Protein 3ECD (pdb70)

Solvent-accessible surface area: 56409 Å² total; per-residue (Å²): 75,105,52,65,20,2,57,65,30,4,50,121,84,15,86,53,0,85,23,7,12,82,132,11,54,85,70,16,36,14,21,0,33,0,36,6,25,11,13,11,6,0,78,1,0,2,49,0,2,16,9,13,4,22,8,40,81,9,79,51,120,31,68,2,22,46,31,0,44,81,25,0,70,125,16,1,119,7,34,53,16,11,0,65,6,84,15,10,80,102,0,14,29,11,0,43,130,26,21,9,53,130,64,38,22,8,1,11,7,42,62,97,73,81,46,126,6,24,9,14,180,126,74,52,71,14,54,40,98,89,0,50,60,47,0,76,136,70,122,2,35,0,0,16,0,4,106,14,9,11,0,59,109,10,67,2,51,72,0,75,52,0,0,87,54,26,70,5,76,0,1,0,9,0,7,42,11,1,0,1,7,8,8,47,49,20,59,22,0,5,122,44,9,31,0,1,0,1,8,1,17,26,0,3,13,3,0,39,1,0,0,2,0,5,82,64,96,99,6,10,116,98,4,70,87,40,31,205,46,46,25,6,7,15,10,0,0,2,0,2,2,1,17,24,0,44,62,55,89,3,84,18,13,0,14,57,0,16,15,3,0,81,3,0,2,69,29,0,99,95,24,36,2,72,11,10,25,34,12,7,50,3,3,1,1,4,1,10,0,131,72,27,59,10,66,0,7,47,0,39,86,0,0,94,94,0,0,0,15,8,42,67,20,31,8,12,90,34,97,55,53,118,91,64,4,2,0,0,57,0,0,0,0,1,2,6,8,12,26,0,12,5,66,31,0,72,48,0,0,106,0,0,32,46,1,0,86,18,2,130,110,69,60,144,24,35,138,68,15,6,48,111,0,76,153,52,0,96,51,2,0,108,143,37,83,12,66,75,112,52,63,19,6,60,64,32,2,47,124,88,14,86,52,0,89,21,7,12,82,128,13,52,87,57,14,34,11,20,0,29,0,28,5,3,9,13,11,6,0,82,0,0,7,52,0,3,13,8,13,4,17,8,34,65,12,87,14,102,108,31,71,3,25,46,24,0,41,80,26,0,71,133,17,1,74,7,34,51,18,12,0,59,6,77,16,10,77,85,0,20,31,11,0,41,128,25,22,10,52,129,64,39,23,4,0,13,7,38,109,93,72,64,43,107,6,31,20,27,178,88,74,45,71,12,63,42,98,87,1,58,50,29,0,81,129,64,120,3,33,0,0,19,0,4,112,17,15,20,0,57,134,10,68,2,48,68,0,11,52,2,0,22,60,27,50,5,75,0,1,0,9,1,6,36,11,1,0,0,7,8,8,63,115,19,58,22,0,4,49,24,5,32,0,1,0,0,8,1,18,20,1,3,13,3,0,33,1,0,0,1,0,4,30,24,65,84,6,9,105,97,3,73,80,31,24,145,145,57,23,24,2,7,16,7,0,0,4,0,2,2,1,17,24,0,43,62,112,101,3,88,72,13,0,68,98,0,16,54,2,0,82,3,0,2,87,25,0,109,96,21,35,1,71,14,10,22,32,12,7,41,2,2,1,2,9,1,9,0,121,60,22,51,5,70,0,12,28,0,46,94,0,0,78,93,0,0,0,8,6,28,68,20,25,9,11,100,34,98,54,54,110,100,64,5,2,0,1,40,0,0,0,0,1,2,6,8,11,25,0,12,34,64,30,0,97,37,0,0,133,6,0,29,61,1,0,82,20,3,126,112,67,77,97,22,36,137,67,12,5,58,88,0,70,148,74,0,91,46,3,0,104,139,37,69,11,46,74,112,50,66,19,4,56,69,32,4,50,125,86,12,86,51,0,90,24,6,13,83,131,11,55,84,57,15,38,12,28,1,28,0,31,4,3,9,13,11,5,0,81,0,0,2,50,0,4,18,9,14,6,20,9,43,67,10,83,19,127,83,73,4,33,54,19,0,46,104,32,0,72,188,20,0,115,7,36,54,17,11,0,69,6,66,27,10,77,87,0,18,35,7,0,43,78,19,24,11,55,127,62,34,21,8,1,14,9,48,62,114,68,81,40,117,2,14,10,26,162,132,76,36,77,13,43,50,110,64,0,66,54,28,0,97,120,68,113,4,40,0,0,17,0,4,108,14,10,12,0,63,145,10,72,2,51,83,0,71,48,1,0,86,73,17,71,5,76,0,1,0,10,1,7,36,10,1,0,1,7,15,12,63,110,17,59,23,0,7,116,49,9,36,0,1,0,0,9,1,19,20,0,3,20,3,0,33,0,0,0,1,0,5,87,62,105,65,6,11,133,103,3,82,103,40,67,38,26,27,5,7,15,5,0,0,3,0,2,1,1,16,24,3,63,64,99,114,3,104,80,14,0,66,100,0,17,52,2,0,82,7,0,3,91,25,0,91,95,24,36,2,69,12,8,26,36,12,9,52,3,3,2,1,4,0,10,0,124,65,26,53,11,67,0,13,64,0,40,90,0,0,92,94,0,0,0,15,8,35,72,17,35,7,10,103,34,91,51,136,112,91,49,5,1,0,0,45,0,0,0,1,1,2,7,8,13,26,0,12,34,65,27,0,103,33,0,0,129,4,0,33,62,1,0,91,14,4,127,112,77,64,90,23,33,135,77,13,4,54,92,0,69,152,72,0,98,52,2,0,109,137,39,69,10,47,151,58,62,19,12,74,68,32,4,48,122,88,14,87,53,0,89,26,5,13,79,132,10,54,88,55,12,32,15,27,1,27,0,30,5,13,9,12,10,5,0,84,0,0,6,53,0,4,12,9,12,6,13,8,32,96,35,67,73,3,35,57,17,0,49,102,32,0,71,188,19,2,121,8,36,51,18,11,0,69,0,68,24,6,80,72,0,35,38,8,0,41,72,22,16,16,49,128,66,37,22,6,0,13,19,62,71,101,75,86,35,68,10,21,11,29,160,131,73,36,78,14,44,30,109,39,0,71,57,37,0,102,136,74,68,2,36,0,0,20,0,4,39,19,8,10,0,59,147,10,63,2,51,103,0,72,54,8,0,86,68,34,72,6,76,0,2,0,14,0,7,42,12,1,0,1,7,9,14,62,112,20,58,25,0,7,124,52,11,39,0,1,0,0,10,0,16,22,0,2,19,3,0,42,0,0,0,2,0,6,85,63,107,98,11,11,112,113,3,84,100,41,55,45,46,27,4,7,12,4,0,0,3,0,2,2,1,15,24,0,58,62,119,111,3,67,78,14,0,68,92,0,16,54,2,0,81,8,0,2,93,32,0,88,96,24,37,2,70,12,8,25,35,12,10,48,3,3,2,0,3,0,9,0,125,72,30,53,10,69,0,17,69,0,47,98,0,0,89,93,0,0,0,14,4,35,76,20,38,10,12,106,34,92,49,136,112,96,45,4,2,0,0,58,0,0,0,0,2,2,6,8,12,27,0,9,35,66,29,0,119,57,0,0,97,0,0,33,39,0,0,88,17,3,122,120,69,72,86,21,42,129,72,20,4,69,110,0,78,188,58,0,95,49,6,0,103,153,38,67,10,43

Sequence (1544 aa):
NANPFFSQSLAERDASVRGAILKELERQQSQVELIASENIVSRAVLDAQGSVLTNKYAEGADEVEALAIERVKRLFNAGHANVQPHSGAQANGAVMLALAKPGDTVLGMSLFNALQYGVSRDTMLIDYDQVEALAQQHKPSLIIAGFSAYPRKLDFARFRAIADSVGAKLMVDMAHIAGVIAAGRHANPVEHAHVVTSTTHKTLRGPRGGFVLTNDEEIAKKINSAVFGPLMHVIAGKAVAFGEALTDDFKTYIDRVLANAQALGDVLKAGGVDLVTGGTDNHLLLVDLRPKGLKGAQVEQALERAGITCNKNGIPFDPEKPTITSGIRLGTPAGTTRGFGAAEFREVGRLILEVFEALRTNPEGDHATEQRVRREIFALCERFPIYNANPFFSQSLAERDASVRGAILKELERQQSQVELIASENIVSRAVLDAQGSVLTNKYAEGYADEVEALAIERVKRLFNAGHANVQPHSGAQANGAVMLALAKPGDTVLGMSLFNALQYGVSRDTMLIDYDQVEALAQQHKPSLIIAGFSAYPRKLDFARFRAIADSVGAKLMVDMAHIAGVIAAGRHANPVEHAHVVTSTTHKTLRGPRGGFVLTNDEEIAKKINSAVFPGPLMHVIAGKAVAFGEALTDDFKTYIDRVLANAQALGDVLKAGGVDLVTGGTDNHLLLVDLRPKGLKGAQVEQALERAGITCNKNGIPFDPEKPTITSGIRLGTPAGTTRGFGAAEFREVGRLILEVFEALRTNPEGDHATEQRVRREIFALCERFPIYNANPFFSQSLAERDASVRGAILKELERQQSQVELIASENIVSRAVLDAQGSVLTNKYAEGYDEVEALAIERVKRLFNAGHANVQPHSGAQANGAVMLALAKPGDTVLGMSLFNALQYGVSRDTMLIDYDQVEALAQQHKPSLIIAGFSAYPRKLDFARFRAIADSVGAKLMVDMAHIAGVIAAGRHANPVEHAHVVTSTTHKTLRGPRGGFVLTNDEEIAKKINSAVGPLMHVIAGKAVAFGEALTDDFKTYIDRVLANAQALGDVLKAGGVDLVTGGTDNHLLLVDLRPKGLKGAQVEQALERAGITCNKNGIPFDPEKPTITSGIRLGTPAGTTRGFGAAEFREVGRLILEVFEALRTNPEGDHATEQRVRREIFALCERFPIYANPFFSQSLAERDASVRGAILKELERQQSQVELIASENIVSRAVLDAQGSVLTNKYADEVEALAIERVKRLFNAGHANVQPHSGAQANGAVMLALAKPGDTVLGMSLFNALQYGVSRDTMLIDYDQVEALAQQHKPSLIIAGFSAYPRKLDFARFRAIADSVGAKLMVDMAHIAGVIAAGRHANPVEHAHVVTSTTHKTLRGPRGGFVLTNDEEIAKKINSAVGPLMHVIAGKAVAFGEALTDDFKTYIDRVLANAQALGDVLKAGGVDLVTGGTDNHLLLVDLRPKGLKGAQVEQALERAGITCNKNGIPFDPEKPTITSGIRLGTPAGTTRGFGAAEFREVGRLILEVFEALRTNPEGDHATEQRVRREIFALCERFPIY

CATH classification: 3.40.640.10 (+1 more: 3.90.1150.10)

Radius of gyration: 42.81 Å; Cα contacts (8 Å, |Δi|>4): 3441; chains: 4; bounding box: 102×71×118 Å

Foldseek 3Di:
DPDCVPVPDCVRVPVVVVVVVVVVQVLLLQFAEFAQQDAAADPQLVCLLVDPLQVDQPVAVPPLLVLLFVLLCVLQVFQGKDFFFLALVLLVVLLCVLQHDPCFVEEEDDLVNDHYDYADPVLLHNDLVVVLVVCVVRLGQEYEYDPDLDFEADDLQSVLVSCVVRNHFYEYECASPVLCVSLVLGDRNLVRGQKYKYFCGRNLRFDGGMMMGHNDVVSNVSSVVSNGNGRSSRSSRSSVSSVVSNDVVSNVLQVQLQLQQQLLLVLLVVLFWAWRSRGGSGFKTKIFQVRLPAKQVLLQVLLVLLRYHWHRDANSVFPDDGNIHRTIMTGRNHVSNLPDGSVLSSVVSVLSSQQSVVCSVPSNYDNVSSPVSSVVSSVSSNVRGDD/DPDCVPVPDCVRVPVVVVVVVVVVQCLLLQFAEFAQQDAAADPQLVCLLVDPLQVDQPVHDPDPLLVLLFVLLCVLQVFQGKDFFFQALVLLVVLLCVLQDDPCFEEEEDDLVNDDYDYPDPVQSHGDLVVSLVVCVVRLGQEYEYDPDLRFEADDLQSVLVSCVVSNHFYEYECASCVLCVSLVLGDRNLVRGQKYKYFCPRLLNFDGGMMMGHNDVVSNVSSVVSSRVHGRSSRSSRSSVSSVVSNDVVSNVLQVQLQLQQQLLLVLLVVLQWAWRSRGGSGFKTKTQQVRLPAKQVLLQVQLVLLRYHWHRQARSVFPDDGVIHRIIMTGRRHVSNLPDGNVLSSVVSVLSSQQSVVCSVVSNYDNVSSPVSSVVSSVSSVVRGDD/DPDCVPVPDCVRPPVVVVVVVVVVQCLLLQFAEFAQQDAAADPQLVCLLVDPLQVDQPVHDDVLLVLLFVLVCVLQVFPGKDFFFLALVSLVVLLCVLQPDPCFVEEEDDLVNDHYFYADPVQLHGDLVCSLVVCVVRLGQEYEPDPDLDFEADDLQSVLVSCVVSNHFYEYECASCSLCVSLVLGDRNQVRGQKYKYFCPRSLPFDGGMMMGHNDPVSNVSSVVSGVPRSSRSSRSSVSSVVSNDPVSNVLQVQQQLQQQLLLVLLVVLQWAWRSRGGSGFKTKIFQVRLPAWQVLLQVQLVLLRYHWHRDANSVFPDDPNTHRTIMTGRRHVSNLPDGSVLSSVVSVLSSQFSVVCSVVSNYDNVSSPVSSVVSSVSSVVRGDD/DDCVPVPDCVRPPVVVVVVVVVVQCLLLQFAEFAQQDAAADPQLVCLLVDPLQVDDCDDLLVLLFVLVCVLQVFQGKDFFFLALVQLVVLLCVLQHDPVFVEEEDDLVNYHYFYADPVQLHGDLVVSLVVCQVRLGQEYEPDPDLRFEADDLQSVLVSQVVRNHFYEYECASCSLCVSLVLGDRNQVRGQKYKYFCPRLLRFDGGMMMGHNDVVSNVSSVVSHVPRSSSSSRSSVSSVVSNDPVSNVLQVQLQQQQQLLLVLLVVLFWAWRSRGGSGFKTKIFQVRLPAKQQLLQVQLVLLRYHWHRDANSVFPDPPNIHRTIMTGRNHVSNLPDGSVLSSVVSVLSSQFSVQCSVPSNYDNVSSPVSSVVSSVSSNVRGDD

Secondary structure (DSSP, 8-state):
--SHHHH--HHHH-HHHHHHHHHHHHHHHHSEE--TT-----HHHHHHHTSGGGSS-TT---HHHHHHHHHHHHHHT-SEEE---SSHHHHHHHHHHHH--TT-EEEEE---EEEEE---TTTSS--HHHHHHHHHHH--SEEEEE-S---S---HHHHHHHHHHHT-EEEEE-GGGHHHHHTTSS--GGGT-SEEEEESSGGG---S-EEEEES-HHHHHHHHHHH----HHHHHHHHHHHHHHTSHHHHHHHHHHHHHHHHHHHHHHHTT-EEGGGS-SSSEEEEE-GGGT--HHHHHHHHHHTTEE-EE-PPTT-SS-TTT-SEEEEESHHHHHTT--HHHHHHHHHHHHHHHHHHHH-TT--HHHHHHHHHHHHHHHHTS---/---HHHH--HHHH-HHHHHHHHHHHHHHHHSEE--TT-----HHHHHHHTSGGGSS-TT----HHHHHHHHHHHHHHT-SEEE---SSHHHHHHHHHHHH--TT-EEEEE---EEEEE---TTTSS--HHHHHHHHHHH--SEEEEE-S--SS---HHHHHHHHHHHT-EEEEE-TTTHHHHHTTSS--GGGT-SEEEEESSGGG---S-EEEEES-HHHHHHHHHHH-----HHHHHHHHHHHHHHTSHHHHHHHHHHHHHHHHHHHHHHHTT-EEGGGS-SSSEEEEE-GGGT--HHHHHHHHHHTTEE-EE-PPTT-SS-TTT-SEEEEE-HHHHHTT--HHHHHHHHHHHHHHHHHHHH-TT--HHHHHHHHHHHHHHHHTS---/--SHHHH--HHHH-HHHHHHHHHHHHHHHHSEE--TT-----HHHHHHHTSGGGSS-TT---HHHHHHHHHHHHHTT-SEEE---SSHHHHHHHHHHHH--TT-EEEEE---EEEEE-B-TTT-SB-HHHHHHHHHHH--SEEEEE-S--SS---HHHHHHHHHHTT-EEEEE-TTTHHHHHTTSS--GGGT-SEEEEESSGGG-S-S-EEEEES-HHHHHHHHHH----HHHHHHHHHHHHHHTSHHHHHHHHHHHHHHHHHHHHHHHTT-EEGGGS-SSSEEEEE-GGGT--HHHHHHHHHHTTEE-EE-PPTT-SS-TTT-SEEEEE-HHHHHTT--HHHHHHHHHHHHHHHHHHTT-TT--HHHHHHHHHHHHHHHHTS---/--HHHH--HHHH-HHHHHHHHHHHHHHHHSEE--TT-----HHHHHHHTSGGGSS---HHHHHHHHHHHHHTT-SEEE---SSHHHHHHHHHHHH--TT-EEEEE---EEEEE-B-TTT-SB-HHHHHHHHHHH--SEEEEE-S--SS---HHHHHHHHHHTT-EEEEE-TTTHHHHHTTSS--GGGT-SEEEEESSGGG---S-EEEEES-HHHHHHHHHH----HHHHHHHHHHHHHHTSHHHHHHHHHHHHHHHHHHHHHHHTT-EEGGGS-SSSEEEEE-GGGT--HHHHHHHHHHTTEE-EE-PPTT-SS-TTT-SEEEEESHHHHHTT--HHHHHHHHHHHHHHHHHHHH-TT--HHHHHHHHHHHHHHHHTS---

Structure (mmCIF, N/CA/C/O backbone):
data_3ECD
#
_entry.id   3ECD
#
_cell.length_a   58.212
_cell.length_b   61.865
_cell.length_c   117.577
_cell.angle_alpha   97.790
_cell.angle_beta   89.970
_cell.angle_gamma   110.240
#
_symmetry.space_group_name_H-M   'P 1'
#
loop_
_entity.id
_entity.type
_entity.pdbx_description
1 polymer 'Serine hydroxymethyltransferase 2'
2 non-polymer GLYCEROL
3 water water
#
loop_
_atom_site.group_PDB
_atom_site.id
_atom_site.type_symbol
_atom_site.label_atom_id
_atom_site.label_alt_id
_atom_site.label_comp_id
_atom_site.label_asym_id
_atom_site.label_entity_id
_atom_site.label_seq_id
_atom_site.pdbx_PDB_ins_code
_atom_site.Cartn_x
_atom_site.Cartn_y
_atom_site.Cartn_z
_atom_site.occupancy
_atom_site.B_iso_or_equiv
_atom_site.auth_seq_id
_atom_site.auth_comp_id
_atom_site.auth_asym_id
_atom_site.auth_atom_id
_atom_site.pdbx_PDB_model_num
ATOM 1 N N . ASN A 1 4 ? 0.130 32.459 -26.750 1.00 33.60 3 ASN A N 1
ATOM 2 C CA . ASN A 1 4 ? 1.214 32.454 -27.731 1.00 33.49 3 ASN A CA 1
ATOM 3 C C . ASN A 1 4 ? 0.630 32.332 -29.105 1.00 33.15 3 ASN A C 1
ATOM 4 O O . ASN A 1 4 ? -0.359 31.761 -29.228 1.00 33.85 3 ASN A O 1
ATOM 9 N N . ALA A 1 5 ? 1.267 32.899 -30.120 1.00 32.55 4 ALA A N 1
ATOM 10 C CA . ALA A 1 5 ? 0.784 32.907 -31.499 1.00 31.66 4 ALA A CA 1
ATOM 11 C C . ALA A 1 5 ? 0.912 31.575 -32.217 1.00 30.66 4 ALA A C 1
ATOM 12 O O . ALA A 1 5 ? 0.401 31.387 -33.273 1.00 31.04 4 ALA A O 1
ATOM 14 N N . ASN A 1 6 ? 1.677 30.670 -31.654 1.00 29.12 5 ASN A N 1
ATOM 15 C CA . ASN A 1 6 ? 2.105 29.488 -32.353 1.00 27.68 5 ASN A CA 1
ATOM 16 C C . ASN A 1 6 ? 1.296 28.340 -31.795 1.00 26.38 5 ASN A C 1
ATOM 17 O O . ASN A 1 6 ? 1.378 28.141 -30.637 1.00 25.99 5 ASN A O 1
ATOM 22 N N . PRO A 1 7 ? 0.548 27.603 -32.610 1.00 24.57 6 PRO A N 1
ATOM 23 C CA . PRO A 1 7 ? -0.345 26.591 -32.079 1.00 23.35 6 PRO A CA 1
ATOM 24 C C . PRO A 1 7 ? 0.404 25.491 -31.323 1.00 21.92 6 PRO A C 1
ATOM 25 O O . PRO A 1 7 ? -0.147 24.830 -30.522 1.00 21.57 6 PRO A O 1
ATOM 29 N N . PHE A 1 8 ? 1.683 25.356 -31.637 1.00 20.32 7 PHE A N 1
ATOM 30 C CA . PHE A 1 8 ? 2.551 24.377 -30.968 1.00 19.19 7 PHE A CA 1
ATOM 31 C C . PHE A 1 8 ? 2.528 24.670 -29.479 1.00 19.07 7 PHE A C 1
ATOM 32 O O . PHE A 1 8 ? 2.532 23.761 -28.646 1.00 18.55 7 PHE A O 1
ATOM 40 N N . PHE A 1 9 ? 2.454 25.956 -29.169 1.00 18.93 8 PHE A N 1
ATOM 41 C CA . PHE A 1 9 ? 2.544 26.435 -27.795 1.00 19.16 8 PHE A CA 1
ATOM 42 C C . PHE A 1 9 ? 1.173 26.752 -27.211 1.00 19.73 8 PHE A C 1
ATOM 43 O O . PHE A 1 9 ? 0.960 26.635 -26.006 1.00 20.45 8 PHE A O 1
ATOM 51 N N . SER A 1 10 ? 0.247 27.133 -28.083 1.00 20.05 9 SER A N 1
ATOM 52 C CA . SER A 1 10 ? -1.022 27.735 -27.638 1.00 20.27 9 SER A CA 1
ATOM 53 C C . SER A 1 10 ? -2.146 26.721 -27.527 1.00 20.08 9 SER A C 1
ATOM 54 O O . SER A 1 10 ? -3.047 26.873 -26.702 1.00 20.99 9 SER A O 1
ATOM 57 N N . GLN A 1 11 ? -2.087 25.686 -28.350 1.00 19.56 10 GLN A N 1
ATOM 58 C CA . GLN A 1 11 ? -3.187 24.720 -28.423 1.00 19.28 10 GLN A CA 1
ATOM 59 C C . GLN A 1 11 ? -3.001 23.535 -27.508 1.00 18.01 10 GLN A C 1
ATOM 60 O O . GLN A 1 11 ? -1.903 23.013 -27.327 1.00 17.44 10 GLN A O 1
ATOM 66 N N . SER A 1 12 ? -4.122 23.125 -26.945 1.00 16.70 11 SER A N 1
ATOM 67 C CA . SER A 1 12 ? -4.182 21.954 -26.066 1.00 15.95 11 SER A CA 1
ATOM 68 C C . SER A 1 12 ? -4.146 20.634 -26.812 1.00 15.16 11 SER A C 1
ATOM 69 O O . SER A 1 12 ? -4.375 20.544 -28.010 1.00 14.75 11 SER A O 1
ATOM 72 N N . LEU A 1 13 ? -3.886 19.594 -26.048 1.00 14.33 12 LEU A N 1
ATOM 73 C CA . LEU A 1 13 ? -3.965 18.233 -26.559 1.00 14.35 12 LEU A CA 1
ATOM 74 C C . LEU A 1 13 ? -5.371 17.992 -27.101 1.00 14.89 12 LEU A C 1
ATOM 75 O O . LEU A 1 13 ? -5.562 17.407 -28.165 1.00 14.80 12 LEU A O 1
ATOM 80 N N . ALA A 1 14 ? -6.351 18.468 -26.352 1.00 15.60 13 ALA A N 1
ATOM 81 C CA . ALA A 1 14 ? -7.765 18.274 -26.714 1.00 16.24 13 ALA A CA 1
ATOM 82 C C . ALA A 1 14 ? -8.046 18.815 -28.107 1.00 16.83 13 ALA A C 1
ATOM 83 O O . ALA A 1 14 ? -8.842 18.249 -28.852 1.00 17.93 13 ALA A O 1
ATOM 85 N N . GLU A 1 15 ? -7.371 19.906 -28.447 1.00 17.35 14 GLU A N 1
ATOM 86 C CA . GLU A 1 15 ? -7.591 20.610 -29.720 1.00 18.07 14 GLU A CA 1
ATOM 87 C C . GLU A 1 15 ? -6.775 20.003 -30.854 1.00 18.24 14 GLU A C 1
ATOM 88 O O . GLU A 1 15 ? -7.158 20.077 -32.031 1.00 18.75 14 GLU A O 1
ATOM 94 N N . ARG A 1 16 ? -5.664 19.373 -30.487 1.00 17.88 15 ARG A N 1
ATOM 95 C CA . ARG A 1 16 ? -4.646 18.951 -31.461 1.00 17.67 15 ARG A CA 1
ATOM 96 C C . ARG A 1 16 ? -4.683 17.462 -31.818 1.00 16.77 15 ARG A C 1
ATOM 97 O O . ARG A 1 16 ? -4.388 17.066 -32.952 1.00 17.53 15 ARG A O 1
ATOM 105 N N . ASP A 1 17 ? -5.028 16.637 -30.838 1.00 15.30 16 ASP A N 1
ATOM 106 C CA . ASP A 1 17 ? -4.924 15.191 -30.971 1.00 14.63 16 ASP A CA 1
ATOM 107 C C . ASP A 1 17 ? -6.175 14.485 -30.494 1.00 14.24 16 ASP A C 1
ATOM 108 O O . ASP A 1 17 ? -6.289 14.091 -29.336 1.00 13.80 16 ASP A O 1
ATOM 113 N N . ALA A 1 18 ? -7.110 14.330 -31.412 1.00 14.29 17 ALA A N 1
ATOM 114 C CA . ALA A 1 18 ? -8.437 13.830 -31.066 1.00 13.91 17 ALA A CA 1
ATOM 115 C C . ALA A 1 18 ? -8.359 12.421 -30.505 1.00 13.90 17 ALA A C 1
ATOM 116 O O . ALA A 1 18 ? -9.079 12.056 -29.565 1.00 14.04 17 ALA A O 1
ATOM 118 N N . SER A 1 19 ? -7.465 11.627 -31.068 1.00 13.58 18 SER A N 1
ATOM 119 C CA . SER A 1 19 ? -7.421 10.212 -30.722 1.00 13.74 18 SER A CA 1
ATOM 120 C C . SER A 1 19 ? -6.871 10.049 -29.314 1.00 13.60 18 SER A C 1
ATOM 121 O O . SER A 1 19 ? -7.365 9.229 -28.535 1.00 13.99 18 SER A O 1
ATOM 124 N N . VAL A 1 20 ? -5.846 10.827 -28.979 1.00 13.27 19 VAL A N 1
ATOM 125 C CA . VAL A 1 20 ? -5.249 10.694 -27.644 1.00 12.95 19 VAL A CA 1
ATOM 126 C C . VAL A 1 20 ? -6.196 11.303 -26.626 1.00 13.02 19 VAL A C 1
ATOM 127 O O . VAL A 1 20 ? -6.368 10.790 -25.521 1.00 12.96 19 VAL A O 1
ATOM 131 N N . ARG A 1 21 ? -6.855 12.374 -27.035 1.00 13.38 20 ARG A N 1
ATOM 132 C CA . ARG A 1 21 ? -7.799 13.066 -26.143 1.00 13.31 20 ARG A CA 1
ATOM 133 C C . ARG A 1 21 ? -8.924 12.105 -25.792 1.00 13.49 20 ARG A C 1
ATOM 134 O O . ARG A 1 21 ? -9.401 12.069 -24.660 1.00 13.72 20 ARG A O 1
ATOM 142 N N . GLY A 1 22 ? -9.321 11.310 -26.773 1.00 13.74 21 GLY A N 1
ATOM 143 C CA . GLY A 1 22 ? -10.431 10.374 -26.593 1.00 13.64 21 GLY A CA 1
ATOM 144 C C . GLY A 1 22 ? -10.031 9.313 -25.593 1.00 13.93 21 GLY A C 1
ATOM 145 O O . GLY A 1 22 ? -10.824 8.872 -24.760 1.00 14.43 21 GLY A O 1
ATOM 146 N N . ALA A 1 23 ? -8.765 8.932 -25.672 1.00 13.95 22 ALA A N 1
ATOM 147 C CA . ALA A 1 23 ? -8.244 7.846 -24.849 1.00 13.99 22 ALA A CA 1
ATOM 148 C C . ALA A 1 23 ? -8.199 8.366 -23.426 1.00 14.09 22 ALA A C 1
ATOM 149 O O . ALA A 1 23 ? -8.492 7.659 -22.460 1.00 14.48 22 ALA A O 1
ATOM 151 N N . ILE A 1 24 ? -7.865 9.642 -23.314 1.00 13.69 23 ILE A N 1
ATOM 152 C CA . ILE A 1 24 ? -7.713 10.279 -21.997 1.00 13.97 23 ILE A CA 1
ATOM 153 C C . ILE A 1 24 ? -9.085 10.411 -21.346 1.00 14.22 23 ILE A C 1
ATOM 154 O O . ILE A 1 24 ? -9.254 10.166 -20.156 1.00 14.37 23 ILE A O 1
ATOM 159 N N . LEU A 1 25 ? -10.066 10.769 -22.165 1.00 14.16 24 LEU A N 1
ATOM 160 C CA . LEU A 1 25 ? -11.448 10.923 -21.682 1.00 14.35 24 LEU A CA 1
ATOM 161 C C . LEU A 1 25 ? -12.031 9.591 -21.221 1.00 14.95 24 LEU A C 1
ATOM 162 O O . LEU A 1 25 ? -12.743 9.516 -20.216 1.00 14.71 24 LEU A O 1
ATOM 167 N N . LYS A 1 26 ? -11.695 8.536 -21.946 1.00 15.44 25 LYS A N 1
ATOM 168 C CA . LYS A 1 26 ? -12.150 7.190 -21.596 1.00 16.47 25 LYS A CA 1
ATOM 169 C C . LYS A 1 26 ? -11.555 6.773 -20.267 1.00 16.36 25 LYS A C 1
ATOM 170 O O . LYS A 1 26 ? -12.221 6.175 -19.424 1.00 16.75 25 LYS A O 1
ATOM 176 N N . GLU A 1 27 ? -10.288 7.110 -20.082 1.00 15.81 26 GLU A N 1
ATOM 177 C CA . GLU A 1 27 ? -9.601 6.779 -18.831 1.00 16.16 26 GLU A CA 1
ATOM 178 C C . GLU A 1 27 ? -10.223 7.555 -17.688 1.00 15.63 26 GLU A C 1
ATOM 179 O O . GLU A 1 27 ? -10.401 7.032 -16.589 1.00 15.79 26 GLU A O 1
ATOM 185 N N . LEU A 1 28 ? -10.561 8.807 -17.945 1.00 15.52 27 LEU A N 1
ATOM 186 C CA . LEU A 1 28 ? -11.160 9.643 -16.914 1.00 15.58 27 LEU A CA 1
ATOM 187 C C . LEU A 1 28 ? -12.478 9.009 -16.493 1.00 16.00 27 LEU A C 1
ATOM 188 O O . LEU A 1 28 ? -12.820 8.987 -15.315 1.00 15.85 27 LEU A O 1
ATOM 193 N N . GLU A 1 29 ? -13.206 8.492 -17.471 1.00 16.64 28 GLU A N 1
ATOM 194 C CA . GLU A 1 29 ? -14.550 7.958 -17.203 1.00 17.45 28 GLU A CA 1
ATOM 195 C C . GLU A 1 29 ? -14.424 6.688 -16.376 1.00 17.72 28 GLU A C 1
ATOM 196 O O . GLU A 1 29 ? -15.260 6.388 -15.519 1.00 17.21 28 GLU A O 1
ATOM 202 N N . ARG A 1 30 ? -13.341 5.967 -16.615 1.00 18.10 29 ARG A N 1
ATOM 203 C CA . ARG A 1 30 ? -13.096 4.706 -15.909 1.00 18.86 29 ARG A CA 1
ATOM 204 C C . ARG A 1 30 ? -12.904 5.043 -14.448 1.00 18.51 29 ARG A C 1
ATOM 205 O O . ARG A 1 30 ? -13.449 4.390 -13.558 1.00 18.56 29 ARG A O 1
ATOM 213 N N . GLN A 1 31 ? -12.132 6.095 -14.215 1.00 17.96 30 GLN A N 1
ATOM 214 C CA . GLN A 1 31 ? -11.756 6.482 -12.853 1.00 17.39 30 GLN A CA 1
ATOM 215 C C . GLN A 1 31 ? -12.953 7.103 -12.163 1.00 17.35 30 GLN A C 1
ATOM 216 O O . GLN A 1 31 ? -13.137 6.977 -10.958 1.00 17.21 30 GLN A O 1
ATOM 222 N N . GLN A 1 32 ? -13.795 7.737 -12.965 1.00 17.06 31 GLN A N 1
ATOM 223 C CA . GLN A 1 32 ? -14.919 8.512 -12.429 1.00 17.12 31 GLN A CA 1
ATOM 224 C C . GLN A 1 32 ? -16.063 7.612 -11.998 1.00 17.15 31 GLN A C 1
ATOM 225 O O . GLN A 1 32 ? -16.688 7.846 -10.965 1.00 17.38 31 GLN A O 1
ATOM 231 N N . SER A 1 33 ? -16.290 6.555 -12.765 1.00 17.28 32 SER A N 1
ATOM 232 C CA . SER A 1 33 ? -17.541 5.777 -12.641 1.00 17.63 32 SER A CA 1
ATOM 233 C C . SER A 1 33 ? -17.356 4.375 -12.065 1.00 17.25 32 SER A C 1
ATOM 234 O O . SER A 1 33 ? -18.315 3.624 -11.917 1.00 17.38 32 SER A O 1
ATOM 237 N N . GLN A 1 34 ? -16.124 4.029 -11.726 1.00 16.51 33 GLN A N 1
ATOM 238 C CA . GLN A 1 34 ? -15.864 2.779 -11.014 1.00 15.94 33 GLN A CA 1
ATOM 239 C C . GLN A 1 34 ? -15.267 3.049 -9.651 1.00 15.05 33 GLN A C 1
ATOM 240 O O . GLN A 1 34 ? -14.657 4.092 -9.421 1.00 14.60 33 GLN A O 1
ATOM 246 N N . VAL A 1 35 ? -15.483 2.095 -8.752 1.00 14.09 34 VAL A N 1
ATOM 247 C CA . VAL A 1 35 ? -14.853 2.115 -7.429 1.00 13.35 34 VAL A CA 1
ATOM 248 C C . VAL A 1 35 ? -13.552 1.327 -7.454 1.00 12.75 34 VAL A C 1
ATOM 249 O O . VAL A 1 35 ? -13.521 0.131 -7.699 1.00 12.92 34 VAL A O 1
ATOM 253 N N . GLU A 1 36 ? -12.475 2.056 -7.201 1.00 12.68 35 GLU A N 1
ATOM 254 C CA . GLU A 1 36 ? -11.123 1.490 -7.181 1.00 11.97 35 GLU A CA 1
ATOM 255 C C . GLU A 1 36 ? -10.764 1.045 -5.779 1.00 12.08 35 GLU A C 1
ATOM 256 O O . GLU A 1 36 ? -10.624 1.869 -4.884 1.00 11.53 35 GLU A O 1
ATOM 262 N N . LEU A 1 37 ? -10.584 -0.258 -5.619 1.00 11.66 36 LEU A N 1
ATOM 263 C CA . LEU A 1 37 ? -10.219 -0.865 -4.331 1.00 11.87 36 LEU A CA 1
ATOM 264 C C . LEU A 1 37 ? -8.852 -1.552 -4.364 1.00 11.73 36 LEU A C 1
ATOM 265 O O . LEU A 1 37 ? -8.435 -2.181 -3.389 1.00 11.37 36 LEU A O 1
ATOM 270 N N . ILE A 1 38 ? -8.150 -1.431 -5.482 1.00 11.65 37 ILE A N 1
ATOM 271 C CA . ILE A 1 38 ? -6.762 -1.898 -5.537 1.00 12.35 37 ILE A CA 1
ATOM 272 C C . ILE A 1 38 ? -5.965 -1.087 -4.518 1.00 12.20 37 ILE A C 1
ATOM 273 O O . ILE A 1 38 ? -5.950 0.142 -4.549 1.00 11.51 37 ILE A O 1
ATOM 278 N N . ALA A 1 39 ? -5.320 -1.784 -3.595 1.00 12.68 38 ALA A N 1
ATOM 279 C CA . ALA A 1 39 ? -4.805 -1.135 -2.384 1.00 13.07 38 ALA A CA 1
ATOM 280 C C . ALA A 1 39 ? -3.655 -0.182 -2.670 1.00 13.52 38 ALA A C 1
ATOM 281 O O . ALA A 1 39 ? -3.359 0.711 -1.879 1.00 13.76 38 ALA A O 1
ATOM 283 N N . SER A 1 40 ? -3.029 -0.354 -3.824 1.00 13.78 39 SER A N 1
ATOM 284 C CA . SER A 1 40 ? -1.876 0.478 -4.188 1.00 14.10 39 SER A CA 1
ATOM 285 C C . SER A 1 40 ? -2.271 1.623 -5.108 1.00 13.90 39 SER A C 1
ATOM 286 O O . SER A 1 40 ? -1.437 2.444 -5.484 1.00 13.63 39 SER A O 1
ATOM 289 N N . GLU A 1 41 ? -3.542 1.673 -5.465 1.00 13.58 40 GLU A N 1
ATOM 290 C CA . GLU A 1 41 ? -4.016 2.709 -6.376 1.00 13.81 40 GLU A CA 1
ATOM 291 C C . GLU A 1 41 ? -4.455 3.934 -5.596 1.00 13.30 40 GLU A C 1
ATOM 292 O O . GLU A 1 41 ? -4.845 3.855 -4.431 1.00 12.36 40 GLU A O 1
ATOM 298 N N . ASN A 1 42 ? -4.350 5.073 -6.260 1.00 12.99 41 ASN A N 1
ATOM 299 C CA . ASN A 1 42 ? -4.825 6.329 -5.713 1.00 12.64 41 ASN A CA 1
ATOM 300 C C . ASN A 1 42 ? -5.136 7.318 -6.820 1.00 12.56 41 ASN A C 1
ATOM 301 O O . ASN A 1 42 ? -5.000 7.022 -8.020 1.00 12.94 41 ASN A O 1
ATOM 306 N N . ILE A 1 43 ? -5.561 8.485 -6.381 1.00 12.10 42 ILE A N 1
ATOM 307 C CA . ILE A 1 43 ? -5.971 9.570 -7.269 1.00 12.54 42 ILE A CA 1
ATOM 308 C C . ILE A 1 43 ? -5.243 10.837 -6.863 1.00 11.83 42 ILE A C 1
ATOM 309 O O . ILE A 1 43 ? -5.497 11.381 -5.797 1.00 12.42 42 ILE A O 1
ATOM 314 N N . VAL A 1 44 ? -4.326 11.291 -7.710 1.00 11.32 43 VAL A N 1
ATOM 315 C CA . VAL A 1 44 ? -3.477 12.438 -7.362 1.00 11.25 43 VAL A CA 1
ATOM 316 C C . VAL A 1 44 ? -4.195 13.763 -7.520 1.00 11.36 43 VAL A C 1
ATOM 317 O O . VAL A 1 44 ? -5.154 13.895 -8.273 1.00 11.60 43 VAL A O 1
ATOM 321 N N . SER A 1 45 ? -3.712 14.736 -6.765 1.00 11.38 44 SER A N 1
ATOM 322 C CA . SER A 1 45 ? -4.274 16.087 -6.772 1.00 11.06 44 SER A CA 1
ATOM 323 C C . SER A 1 45 ? -4.043 16.765 -8.103 1.00 11.51 44 SER A C 1
ATOM 324 O O . SER A 1 45 ? -3.162 16.385 -8.865 1.00 10.46 44 SER A O 1
ATOM 327 N N . ARG A 1 46 ? -4.852 17.781 -8.358 1.00 12.13 45 ARG A N 1
ATOM 328 C CA . ARG A 1 46 ? -4.665 18.630 -9.538 1.00 12.45 45 ARG A CA 1
ATOM 329 C C . ARG A 1 46 ? -3.255 19.228 -9.516 1.00 11.90 45 ARG A C 1
ATOM 330 O O . ARG A 1 46 ? -2.581 19.314 -10.543 1.00 11.82 45 ARG A O 1
ATOM 338 N N . ALA A 1 47 ? -2.799 19.563 -8.314 1.00 11.38 46 ALA A N 1
ATOM 339 C CA . ALA A 1 47 ? -1.474 20.166 -8.125 1.00 11.39 46 ALA A CA 1
ATOM 340 C C . ALA A 1 47 ? -0.393 19.202 -8.613 1.00 11.11 46 ALA A C 1
ATOM 341 O O . ALA A 1 47 ? 0.572 19.597 -9.265 1.00 10.98 46 ALA A O 1
ATOM 343 N N . VAL A 1 48 ? -0.559 17.918 -8.311 1.00 11.07 47 VAL A N 1
ATOM 344 C CA . VAL A 1 48 ? 0.452 16.935 -8.723 1.00 10.87 47 VAL A CA 1
ATOM 345 C C . VAL A 1 48 ? 0.444 16.792 -10.249 1.00 11.00 47 VAL A C 1
ATOM 346 O O . VAL A 1 48 ? 1.491 16.660 -10.901 1.00 11.13 47 VAL A O 1
ATOM 350 N N . LEU A 1 49 ? -0.752 16.883 -10.810 1.00 11.37 48 LEU A N 1
ATOM 351 C CA . LEU A 1 49 ? -0.918 16.805 -12.260 1.00 11.80 48 LEU A CA 1
ATOM 352 C C . LEU A 1 49 ? -0.209 17.988 -12.899 1.00 12.22 48 LEU A C 1
ATOM 353 O O . LEU A 1 49 ? 0.442 17.853 -13.927 1.00 12.59 48 LEU A O 1
ATOM 358 N N . ASP A 1 50 ? -0.362 19.152 -12.274 1.00 12.39 49 ASP A N 1
ATOM 359 C CA . ASP A 1 50 ? 0.230 20.390 -12.804 1.00 13.03 49 ASP A CA 1
ATOM 360 C C . ASP A 1 50 ? 1.741 20.235 -12.832 1.00 13.12 49 ASP A C 1
ATOM 361 O O . ASP A 1 50 ? 2.425 20.682 -13.752 1.00 13.20 49 ASP A O 1
ATOM 366 N N . ALA A 1 51 ? 2.275 19.601 -11.804 1.00 12.89 50 ALA A N 1
ATOM 367 C CA . ALA A 1 51 ? 3.706 19.442 -11.727 1.00 13.08 50 ALA A CA 1
ATOM 368 C C . ALA A 1 51 ? 4.217 18.496 -12.803 1.00 13.31 50 ALA A C 1
ATOM 369 O O . ALA A 1 51 ? 5.211 18.752 -13.413 1.00 13.30 50 ALA A O 1
ATOM 371 N N . GLN A 1 52 ? 3.504 17.394 -12.957 1.00 13.61 51 GLN A N 1
ATOM 372 C CA . GLN A 1 52 ? 3.912 16.385 -13.896 1.00 13.78 51 GLN A CA 1
ATOM 373 C C . GLN A 1 52 ? 3.792 16.870 -15.334 1.00 13.31 51 GLN A C 1
ATOM 374 O O . GLN A 1 52 ? 4.443 16.434 -16.176 1.00 13.22 51 GLN A O 1
ATOM 380 N N . GLY A 1 53 ? 2.912 17.809 -15.502 1.00 13.17 52 GLY A N 1
ATOM 381 C CA . GLY A 1 53 ? 2.682 18.438 -16.766 1.00 12.97 52 GLY A CA 1
ATOM 382 C C . GLY A 1 53 ? 3.368 19.773 -16.940 1.00 13.01 52 GLY A C 1
ATOM 383 O O . GLY A 1 53 ? 3.008 20.522 -17.745 1.00 13.32 52 GLY A O 1
ATOM 384 N N . SER A 1 54 ? 4.358 20.003 -16.109 1.00 12.77 53 SER A N 1
ATOM 385 C CA . SER A 1 54 ? 5.132 21.255 -16.148 1.00 12.52 53 SER A CA 1
ATOM 386 C C . SER A 1 54 ? 6.293 21.231 -17.126 1.00 12.26 53 SER A C 1
ATOM 387 O O . SER A 1 54 ? 6.718 20.192 -17.616 1.00 12.61 53 SER A O 1
ATOM 390 N N . VAL A 1 55 ? 6.793 22.429 -17.363 1.00 11.84 54 VAL A N 1
ATOM 391 C CA . VAL A 1 55 ? 7.899 22.648 -18.304 1.00 12.15 54 VAL A CA 1
ATOM 392 C C . VAL A 1 55 ? 9.203 22.045 -17.794 1.00 12.52 54 VAL A C 1
ATOM 393 O O . VAL A 1 55 ? 10.219 22.056 -18.491 1.00 12.41 54 VAL A O 1
ATOM 397 N N . LEU A 1 56 ? 9.162 21.497 -16.587 1.00 12.54 55 LEU A N 1
ATOM 398 C CA . LEU A 1 56 ? 10.370 20.902 -15.988 1.00 12.74 55 LEU A CA 1
ATOM 399 C C . LEU A 1 56 ? 10.848 19.702 -16.797 1.00 12.74 55 LEU A C 1
ATOM 400 O O . LEU A 1 56 ? 11.962 19.200 -16.623 1.00 12.47 55 LEU A O 1
ATOM 405 N N . THR A 1 57 ? 9.999 19.265 -17.712 1.00 12.58 56 THR A N 1
ATOM 406 C CA . THR A 1 57 ? 10.324 18.101 -18.553 1.00 12.61 56 THR A CA 1
ATOM 407 C C . THR A 1 57 ? 11.456 18.437 -19.519 1.00 12.53 56 THR A C 1
ATOM 408 O O . THR A 1 57 ? 12.161 17.554 -20.001 1.00 12.90 56 THR A O 1
ATOM 412 N N . ASN A 1 58 ? 11.597 19.730 -19.790 1.00 12.93 57 ASN A N 1
ATOM 413 C CA . ASN A 1 58 ? 12.567 20.259 -20.774 1.00 13.46 57 ASN A CA 1
ATOM 414 C C . ASN A 1 58 ? 13.906 20.543 -20.104 1.00 14.59 57 ASN A C 1
ATOM 415 O O . ASN A 1 58 ? 14.426 21.656 -20.152 1.00 15.37 57 ASN A O 1
ATOM 420 N N . LYS A 1 59 ? 14.427 19.529 -19.438 1.00 15.80 58 LYS A N 1
ATOM 421 C CA . LYS A 1 59 ? 15.709 19.644 -18.740 1.00 17.03 58 LYS A CA 1
ATOM 422 C C . LYS A 1 59 ? 16.422 18.308 -18.607 1.00 17.83 58 LYS A C 1
ATOM 423 O O . LYS A 1 59 ? 15.798 17.254 -18.541 1.00 17.48 58 LYS A O 1
ATOM 429 N N . TYR A 1 60 ? 17.748 18.384 -18.623 1.00 18.91 59 TYR A N 1
ATOM 430 C CA . TYR A 1 60 ? 18.622 17.225 -18.394 1.00 19.64 59 TYR A CA 1
ATOM 431 C C . TYR A 1 60 ? 18.386 16.097 -19.392 1.00 20.50 59 TYR A C 1
ATOM 432 O O . TYR A 1 60 ? 18.306 14.919 -19.040 1.00 20.53 59 TYR A O 1
ATOM 441 N N . ALA A 1 61 ? 18.283 16.481 -20.654 1.00 21.63 60 ALA A N 1
ATOM 442 C CA . ALA A 1 61 ? 18.040 15.520 -21.731 1.00 22.49 60 ALA A CA 1
ATOM 443 C C . ALA A 1 61 ? 19.200 14.548 -21.876 1.00 23.51 60 ALA A C 1
ATOM 444 O O . ALA A 1 61 ? 19.037 13.434 -22.384 1.00 23.84 60 ALA A O 1
ATOM 446 N N . GLU A 1 62 ? 20.359 14.985 -21.407 1.00 24.67 61 GLU A N 1
ATOM 447 C CA . GLU A 1 62 ? 21.613 14.228 -21.569 1.00 25.61 61 GLU A CA 1
ATOM 448 C C . GLU A 1 62 ? 21.921 13.531 -20.261 1.00 26.38 61 GLU A C 1
ATOM 449 O O . GLU A 1 62 ? 22.958 12.881 -20.084 1.00 27.16 61 GLU A O 1
ATOM 451 N N . GLY A 1 63 ? 20.981 13.691 -19.346 1.00 26.76 62 GLY A N 1
ATOM 452 C CA . GLY A 1 63 ? 21.042 13.073 -18.030 1.00 26.93 62 GLY A CA 1
ATOM 453 C C . GLY A 1 63 ? 21.805 13.922 -17.037 1.00 26.84 62 GLY A C 1
ATOM 454 O O . GLY A 1 63 ? 21.633 15.139 -16.982 1.00 27.16 62 GLY A O 1
ATOM 455 N N . ALA A 1 76 ? 21.263 20.824 -4.418 1.00 30.70 75 ALA A N 1
ATOM 456 C CA . ALA A 1 76 ? 20.937 20.517 -5.807 1.00 30.36 75 ALA A CA 1
ATOM 457 C C . ALA A 1 76 ? 19.910 21.468 -6.383 1.00 29.88 75 ALA A C 1
ATOM 458 O O . ALA A 1 76 ? 19.785 22.631 -5.993 1.00 30.56 75 ALA A O 1
ATOM 460 N N . ASP A 1 77 ? 19.180 20.913 -7.334 1.00 28.99 76 ASP A N 1
ATOM 461 C CA . ASP A 1 77 ? 18.109 21.596 -8.039 1.00 28.19 76 ASP A CA 1
ATOM 462 C C . ASP A 1 77 ? 16.987 21.956 -7.097 1.00 26.73 76 ASP A C 1
ATOM 463 O O . ASP A 1 77 ? 16.663 21.178 -6.211 1.00 26.12 76 ASP A O 1
ATOM 468 N N . GLU A 1 78 ? 16.383 23.124 -7.305 1.00 24.89 77 GLU A N 1
ATOM 469 C CA . GLU A 1 78 ? 15.428 23.678 -6.330 1.00 23.88 77 GLU A CA 1
ATOM 470 C C . GLU A 1 78 ? 14.283 22.731 -5.990 1.00 22.25 77 GLU A C 1
ATOM 471 O O . GLU A 1 78 ? 13.935 22.578 -4.823 1.00 21.24 77 GLU A O 1
ATOM 477 N N . VAL A 1 79 ? 13.693 22.109 -7.006 1.00 20.48 78 VAL A N 1
ATOM 478 C CA . VAL A 1 79 ? 12.529 21.247 -6.771 1.00 19.31 78 VAL A CA 1
ATOM 479 C C . VAL A 1 79 ? 12.978 20.006 -6.022 1.00 18.23 78 VAL A C 1
ATOM 480 O O . VAL A 1 79 ? 12.231 19.441 -5.224 1.00 17.41 78 VAL A O 1
ATOM 484 N N . GLU A 1 80 ? 14.212 19.600 -6.277 1.00 17.41 79 GLU A N 1
ATOM 485 C CA . GLU A 1 80 ? 14.740 18.393 -5.636 1.00 17.08 79 GLU A CA 1
ATOM 486 C C . GLU A 1 80 ? 15.039 18.706 -4.183 1.00 16.49 79 GLU A C 1
ATOM 487 O O . GLU A 1 80 ? 14.795 17.888 -3.293 1.00 15.95 79 GLU A O 1
ATOM 493 N N . ALA A 1 81 ? 15.569 19.901 -3.954 1.00 15.71 80 ALA A N 1
ATOM 494 C CA . ALA A 1 81 ? 15.899 20.330 -2.590 1.00 15.52 80 ALA A CA 1
ATOM 495 C C . ALA A 1 81 ? 14.625 20.433 -1.775 1.00 15.06 80 ALA A C 1
ATOM 496 O O . ALA A 1 81 ? 14.592 20.081 -0.589 1.00 14.62 80 ALA A O 1
ATOM 498 N N . LEU A 1 82 ? 13.563 20.879 -2.433 1.00 14.44 81 LEU A N 1
ATOM 499 C CA . LEU A 1 82 ? 12.260 21.018 -1.771 1.00 14.34 81 LEU A CA 1
ATOM 500 C C . LEU A 1 82 ? 11.745 19.637 -1.399 1.00 13.86 81 LEU A C 1
ATOM 501 O O . LEU A 1 82 ? 11.264 19.411 -0.299 1.00 14.03 81 LEU A O 1
ATOM 506 N N . ALA A 1 83 ? 11.861 18.704 -2.329 1.00 13.75 82 ALA A N 1
ATOM 507 C CA . ALA A 1 83 ? 11.359 17.350 -2.092 1.00 13.18 82 ALA A CA 1
ATOM 508 C C . ALA A 1 83 ? 12.102 16.773 -0.903 1.00 13.03 82 ALA A C 1
ATOM 509 O O . ALA A 1 83 ? 11.511 16.197 -0.001 1.00 12.85 82 ALA A O 1
ATOM 511 N N . ILE A 1 84 ? 13.412 16.959 -0.920 1.00 12.71 83 ILE A N 1
ATOM 512 C CA . ILE A 1 84 ? 14.268 16.407 0.132 1.00 12.87 83 ILE A CA 1
ATOM 513 C C . ILE A 1 84 ? 13.903 16.990 1.501 1.00 13.16 83 ILE A C 1
ATOM 514 O O . ILE A 1 84 ? 13.734 16.248 2.484 1.00 13.34 83 ILE A O 1
ATOM 519 N N . GLU A 1 85 ? 13.780 18.311 1.557 1.00 13.36 84 GLU A N 1
ATOM 520 C CA . GLU A 1 85 ? 13.498 19.014 2.822 1.00 13.88 84 GLU A CA 1
ATOM 521 C C . GLU A 1 85 ? 12.194 18.481 3.374 1.00 13.22 84 GLU A C 1
ATOM 522 O O . GLU A 1 85 ? 12.053 18.203 4.566 1.00 13.06 84 GLU A O 1
ATOM 528 N N . ARG A 1 86 ? 11.248 18.321 2.466 1.00 12.24 85 ARG A N 1
ATOM 529 C CA . ARG A 1 86 ? 9.876 18.004 2.845 1.00 11.79 85 ARG A CA 1
ATOM 530 C C . ARG A 1 86 ? 9.755 16.581 3.363 1.00 11.64 85 ARG A C 1
ATOM 531 O O . ARG A 1 86 ? 9.122 16.339 4.375 1.00 11.79 85 ARG A O 1
ATOM 539 N N . VAL A 1 87 ? 10.373 15.639 2.665 1.00 11.88 86 VAL A N 1
ATOM 540 C CA . VAL A 1 87 ? 10.236 14.219 3.036 1.00 11.81 86 VAL A CA 1
ATOM 541 C C . VAL A 1 87 ? 11.010 13.958 4.325 1.00 12.09 86 VAL A C 1
ATOM 542 O O . VAL A 1 87 ? 10.623 13.127 5.147 1.00 11.88 86 VAL A O 1
ATOM 546 N N . LYS A 1 88 ? 12.094 14.703 4.507 1.00 12.19 87 LYS A N 1
ATOM 547 C CA . LYS A 1 88 ? 12.880 14.618 5.757 1.00 12.65 87 LYS A CA 1
ATOM 548 C C . LYS A 1 88 ? 12.036 15.046 6.952 1.00 12.87 87 LYS A C 1
ATOM 549 O O . LYS A 1 88 ? 12.016 14.391 7.999 1.00 13.47 87 LYS A O 1
ATOM 555 N N . ARG A 1 89 ? 11.330 16.150 6.781 1.00 13.08 88 ARG A N 1
ATOM 556 C CA . ARG A 1 89 ? 10.461 16.677 7.836 1.00 13.30 88 ARG A CA 1
ATOM 557 C C . ARG A 1 89 ? 9.295 15.723 8.092 1.00 13.16 88 ARG A C 1
ATOM 558 O O . ARG A 1 89 ? 8.871 15.500 9.229 1.00 13.53 88 ARG A O 1
ATOM 566 N N . LEU A 1 90 ? 8.812 15.135 7.012 1.00 12.47 89 LEU A N 1
ATOM 567 C CA . LEU A 1 90 ? 7.598 14.310 7.045 1.00 11.91 89 LEU A CA 1
ATOM 568 C C . LEU A 1 90 ? 7.838 13.042 7.848 1.00 11.78 89 LEU A C 1
ATOM 569 O O . LEU A 1 90 ? 6.971 12.585 8.593 1.00 12.21 89 LEU A O 1
ATOM 574 N N . PHE A 1 91 ? 9.036 12.505 7.700 1.00 11.55 90 PHE A N 1
ATOM 575 C CA . PHE A 1 91 ? 9.392 11.210 8.307 1.00 11.25 90 PHE A CA 1
ATOM 576 C C . PHE A 1 91 ? 10.471 11.351 9.371 1.00 11.74 90 PHE A C 1
ATOM 577 O O . PHE A 1 91 ? 10.997 10.365 9.883 1.00 10.56 90 PHE A O 1
ATOM 585 N N . ASN A 1 92 ? 10.775 12.592 9.717 1.00 12.19 91 ASN A N 1
ATOM 586 C CA . ASN A 1 92 ? 11.770 12.869 10.753 1.00 12.79 91 ASN A CA 1
ATOM 587 C C . ASN A 1 92 ? 13.065 12.111 10.475 1.00 12.76 91 ASN A C 1
ATOM 588 O O . ASN A 1 92 ? 13.666 11.490 11.366 1.00 12.41 91 ASN A O 1
ATOM 593 N N . ALA A 1 93 ? 13.471 12.172 9.211 1.00 12.73 92 ALA A N 1
ATOM 594 C CA . ALA A 1 93 ? 14.692 11.528 8.716 1.00 12.46 92 ALA A CA 1
ATOM 595 C C . ALA A 1 93 ? 15.827 12.524 8.520 1.00 12.68 92 ALA A C 1
ATOM 596 O O . ALA A 1 93 ? 15.613 13.651 8.079 1.00 12.57 92 ALA A O 1
ATOM 598 N N . GLY A 1 94 ? 17.040 12.090 8.835 1.00 12.53 93 GLY A N 1
ATOM 599 C CA . GLY A 1 94 ? 18.197 12.980 8.759 1.00 12.66 93 GLY A CA 1
ATOM 600 C C . GLY A 1 94 ? 18.664 13.145 7.326 1.00 12.76 93 GLY A C 1
ATOM 601 O O . GLY A 1 94 ? 19.313 14.139 6.962 1.00 12.98 93 GLY A O 1
ATOM 602 N N . HIS A 1 95 ? 18.318 12.160 6.511 1.00 12.78 94 HIS A N 1
ATOM 603 C CA . HIS A 1 95 ? 18.783 12.113 5.113 1.00 12.94 94 HIS A CA 1
ATOM 604 C C . HIS A 1 95 ? 17.773 11.470 4.180 1.00 12.37 94 HIS A C 1
ATOM 605 O O . HIS A 1 95 ? 17.041 10.562 4.561 1.00 11.87 94 HIS A O 1
ATOM 612 N N . ALA A 1 96 ? 17.748 11.974 2.956 1.00 12.32 95 ALA A N 1
ATOM 613 C CA . ALA A 1 96 ? 16.834 11.474 1.933 1.00 12.46 95 ALA A CA 1
ATOM 614 C C . ALA A 1 96 ? 17.434 11.526 0.543 1.00 12.66 95 ALA A C 1
ATOM 615 O O . ALA A 1 96 ? 18.242 12.412 0.221 1.00 13.05 95 ALA A O 1
ATOM 617 N N . ASN A 1 97 ? 17.031 10.538 -0.246 1.00 12.62 96 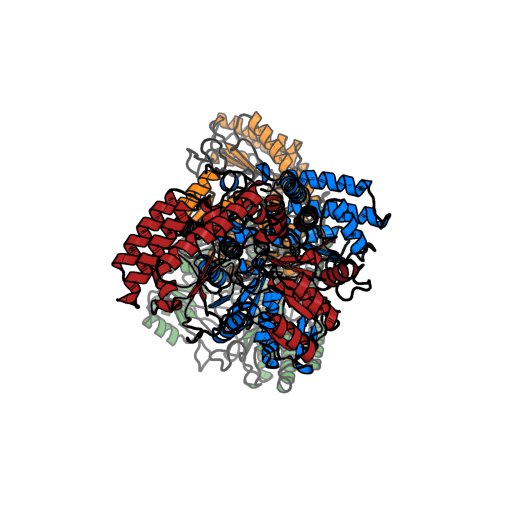ASN A N 1
ATOM 618 C CA . ASN A 1 97 ? 17.308 10.488 -1.686 1.00 12.72 96 ASN A CA 1
ATOM 619 C C . ASN A 1 97 ? 15.964 10.275 -2.398 1.00 12.71 96 ASN A C 1
ATOM 620 O O . ASN A 1 97 ? 15.271 9.395 -2.093 1.00 12.35 96 ASN A O 1
ATOM 625 N N . VAL A 1 98 ? 15.630 11.173 -3.299 1.00 13.28 97 VAL A N 1
ATOM 626 C CA . VAL A 1 98 ? 14.296 11.193 -3.919 1.00 13.82 97 VAL A CA 1
ATOM 627 C C . VAL A 1 98 ? 14.377 10.905 -5.411 1.00 14.40 97 VAL A C 1
ATOM 628 O O . VAL A 1 98 ? 13.444 11.182 -6.172 1.00 14.51 97 VAL A O 1
ATOM 632 N N . GLN A 1 99 ? 15.504 10.325 -5.796 1.00 15.20 98 GLN A N 1
ATOM 633 C CA . GLN A 1 99 ? 15.803 10.060 -7.201 1.00 15.70 98 GLN A CA 1
ATOM 634 C C . GLN A 1 99 ? 15.219 8.796 -7.821 1.00 15.88 98 GLN A C 1
ATOM 635 O O . GLN A 1 99 ? 14.887 8.799 -8.959 1.00 16.00 98 GLN A O 1
ATOM 641 N N . PRO A 1 100 ? 15.097 7.719 -7.060 1.00 16.01 99 PRO A N 1
ATOM 642 C CA . PRO A 1 100 ? 14.614 6.472 -7.654 1.00 16.10 99 PRO A CA 1
ATOM 643 C C . PRO A 1 100 ? 13.326 6.615 -8.458 1.00 16.48 99 PRO A C 1
ATOM 644 O O . PRO A 1 100 ? 12.400 7.313 -8.060 1.00 15.86 99 PRO A O 1
ATOM 648 N N . HIS A 1 101 ? 13.289 5.916 -9.584 1.00 17.02 100 HIS A N 1
ATOM 649 C CA . HIS A 1 101 ? 12.158 6.013 -10.518 1.00 17.87 100 HIS A CA 1
ATOM 650 C C . HIS A 1 101 ? 11.042 5.088 -10.093 1.00 17.70 100 HIS A C 1
ATOM 651 O O . HIS A 1 101 ? 9.917 5.138 -10.601 1.00 17.68 100 HIS A O 1
ATOM 658 N N . SER A 1 102 ? 11.372 4.239 -9.137 1.00 17.76 101 SER A N 1
ATOM 659 C CA . SER A 1 102 ? 10.414 3.280 -8.605 1.00 17.98 101 SER A CA 1
ATOM 660 C C . SER A 1 102 ? 10.821 2.742 -7.262 1.00 18.14 101 SER A C 1
ATOM 661 O O . SER A 1 102 ? 11.952 2.897 -6.812 1.00 18.26 101 SER A O 1
ATOM 664 N N . GLY A 1 103 ? 9.863 2.068 -6.660 1.00 18.54 102 GLY A N 1
ATOM 665 C CA . GLY A 1 103 ? 10.059 1.462 -5.357 1.00 18.60 102 GLY A CA 1
ATOM 666 C C . GLY A 1 103 ? 11.068 0.345 -5.470 1.00 18.97 102 GLY A C 1
ATOM 667 O O . GLY A 1 103 ? 11.915 0.159 -4.596 1.00 19.02 102 GLY A O 1
ATOM 668 N N . ALA A 1 104 ? 10.983 -0.378 -6.580 1.00 19.15 103 ALA A N 1
ATOM 669 C CA . ALA A 1 104 ? 11.833 -1.546 -6.796 1.00 19.23 103 ALA A CA 1
ATOM 670 C C . ALA A 1 104 ? 13.259 -1.066 -6.992 1.00 18.99 103 ALA A C 1
ATOM 671 O O . ALA A 1 104 ? 14.214 -1.707 -6.564 1.00 18.59 103 ALA A O 1
ATOM 673 N N . GLN A 1 105 ? 13.378 0.086 -7.635 1.00 19.39 104 GLN A N 1
ATOM 674 C CA . GLN A 1 105 ? 14.695 0.667 -7.934 1.00 19.87 104 GLN A CA 1
ATOM 675 C C . GLN A 1 105 ? 15.335 1.129 -6.629 1.00 19.21 104 GLN A C 1
ATOM 676 O O . GLN A 1 105 ? 16.546 1.031 -6.434 1.00 19.44 104 GLN A O 1
ATOM 682 N N . ALA A 1 106 ? 14.489 1.603 -5.724 1.00 18.40 105 ALA A N 1
ATOM 683 C CA . ALA A 1 106 ? 14.951 2.082 -4.421 1.00 17.69 105 ALA A CA 1
ATOM 684 C C . ALA A 1 106 ? 15.424 0.879 -3.632 1.00 17.48 105 ALA A C 1
ATOM 685 O O . ALA A 1 106 ? 16.492 0.894 -3.028 1.00 16.99 105 ALA A O 1
ATOM 687 N N . ASN A 1 107 ? 14.615 -0.169 -3.655 1.00 17.00 106 ASN A N 1
ATOM 688 C CA . ASN A 1 107 ? 14.928 -1.385 -2.908 1.00 17.42 106 ASN A CA 1
ATOM 689 C C . ASN A 1 107 ? 16.228 -1.961 -3.430 1.00 17.84 106 ASN A C 1
ATOM 690 O O . ASN A 1 107 ? 17.083 -2.446 -2.686 1.00 17.46 106 ASN A O 1
ATOM 695 N N . GLY A 1 108 ? 16.365 -1.884 -4.740 1.00 18.82 107 GLY A N 1
ATOM 696 C CA . GLY A 1 108 ? 17.481 -2.533 -5.418 1.00 19.75 107 GLY A CA 1
ATOM 697 C C . GLY A 1 108 ? 18.775 -1.876 -5.010 1.00 20.46 107 GLY A C 1
ATOM 698 O O . GLY A 1 108 ? 19.795 -2.527 -4.781 1.00 21.14 107 GLY A O 1
ATOM 699 N N . ALA A 1 109 ? 18.703 -0.561 -4.888 1.00 21.06 108 ALA A N 1
ATOM 700 C CA . ALA A 1 109 ? 19.888 0.252 -4.618 1.00 21.62 108 ALA A CA 1
ATOM 701 C C . ALA A 1 109 ? 20.350 -0.005 -3.194 1.00 22.13 108 ALA A C 1
ATOM 702 O O . ALA A 1 109 ? 21.543 -0.097 -2.910 1.00 21.99 108 ALA A O 1
ATOM 704 N N . VAL A 1 110 ? 19.381 -0.144 -2.306 1.00 22.52 109 VAL A N 1
ATOM 705 C CA . VAL A 1 110 ? 19.685 -0.297 -0.890 1.00 23.46 109 VAL A CA 1
ATOM 706 C C . VAL A 1 110 ? 20.276 -1.672 -0.661 1.00 24.38 109 VAL A C 1
ATOM 707 O O . VAL A 1 110 ? 21.170 -1.858 0.168 1.00 24.20 109 VAL A O 1
ATOM 711 N N . MET A 1 111 ? 19.803 -2.629 -1.443 1.00 25.64 110 MET A N 1
ATOM 712 C CA . MET A 1 111 ? 20.263 -4.014 -1.290 1.00 26.92 110 MET A CA 1
ATOM 713 C C . MET A 1 111 ? 21.730 -4.111 -1.698 1.00 27.58 110 MET A C 1
ATOM 714 O O . MET A 1 111 ? 22.513 -4.867 -1.113 1.00 27.79 110 MET A O 1
ATOM 719 N N . LEU A 1 112 ? 22.102 -3.292 -2.671 1.00 28.09 111 LEU A N 1
ATOM 720 C CA . LEU A 1 112 ? 23.474 -3.290 -3.189 1.00 28.58 111 LEU A CA 1
ATOM 721 C C . LEU A 1 112 ? 24.362 -2.480 -2.265 1.00 28.63 111 LEU A C 1
ATOM 722 O O . LEU A 1 112 ? 25.565 -2.709 -2.162 1.00 28.94 111 LEU A O 1
ATOM 727 N N . ALA A 1 113 ? 23.750 -1.524 -1.589 1.00 28.48 112 ALA A N 1
ATOM 728 C CA . ALA A 1 113 ? 24.474 -0.694 -0.642 1.00 28.49 112 ALA A CA 1
ATOM 729 C C . ALA A 1 113 ? 24.929 -1.563 0.501 1.00 28.51 112 ALA A C 1
ATOM 730 O O . ALA A 1 113 ? 26.103 -1.587 0.878 1.00 28.94 112 ALA A O 1
ATOM 732 N N . LEU A 1 114 ? 23.949 -2.262 1.053 1.00 28.26 113 LEU A N 1
ATOM 733 C CA . LEU A 1 114 ? 24.074 -2.913 2.359 1.00 28.16 113 LEU A CA 1
ATOM 734 C C . LEU A 1 114 ? 24.478 -4.375 2.317 1.00 28.06 113 LEU A C 1
ATOM 735 O O . LEU A 1 114 ? 24.902 -4.934 3.328 1.00 28.12 113 LEU A O 1
ATOM 740 N N . ALA A 1 115 ? 24.325 -4.997 1.161 1.00 28.07 114 ALA A N 1
ATOM 741 C CA . ALA A 1 115 ? 24.575 -6.432 1.041 1.00 28.13 114 ALA A CA 1
ATOM 742 C C . ALA A 1 115 ? 25.582 -6.742 -0.050 1.00 28.02 114 ALA A C 1
ATOM 743 O O . ALA A 1 115 ? 25.651 -6.062 -1.073 1.00 28.46 114 ALA A O 1
ATOM 745 N N . LYS A 1 116 ? 26.364 -7.780 0.205 1.00 27.60 115 LYS A N 1
ATOM 746 C CA . LYS A 1 116 ? 27.383 -8.252 -0.738 1.00 27.19 115 LYS A CA 1
ATOM 747 C C . LYS A 1 116 ? 26.862 -9.439 -1.550 1.00 26.89 115 LYS A C 1
ATOM 748 O O . LYS A 1 116 ? 26.049 -10.224 -1.068 1.00 26.47 115 LYS A O 1
ATOM 750 N N . PRO A 1 117 ? 27.328 -9.577 -2.797 1.00 26.55 116 PRO A N 1
ATOM 751 C CA . PRO A 1 117 ? 26.871 -10.746 -3.539 1.00 26.04 116 PRO A CA 1
ATOM 752 C C . PRO A 1 117 ? 27.189 -12.026 -2.804 1.00 25.57 116 PRO A C 1
ATOM 753 O O . PRO A 1 117 ? 28.292 -12.206 -2.289 1.00 25.40 116 PRO A O 1
ATOM 757 N N . GLY A 1 118 ? 26.196 -12.899 -2.757 1.00 24.90 117 GLY A N 1
ATOM 758 C CA . GLY A 1 118 ? 26.344 -14.210 -2.145 1.00 24.42 117 GLY A CA 1
ATOM 759 C C . GLY A 1 118 ? 25.805 -14.198 -0.737 1.00 23.78 117 GLY A C 1
ATOM 760 O O . GLY A 1 118 ? 25.584 -15.242 -0.124 1.00 24.33 117 GLY A O 1
ATOM 761 N N . ASP A 1 119 ? 25.613 -12.991 -0.225 1.00 22.79 118 ASP A N 1
ATOM 762 C CA . ASP A 1 119 ? 25.004 -12.813 1.098 1.00 21.86 118 ASP A CA 1
ATOM 763 C C . ASP A 1 119 ? 23.617 -13.421 1.136 1.00 20.99 118 ASP A C 1
ATOM 764 O O . ASP A 1 119 ? 22.914 -13.477 0.128 1.00 20.80 118 ASP A O 1
ATOM 769 N N . THR A 1 120 ? 23.253 -13.871 2.326 1.00 19.87 119 THR A N 1
ATOM 770 C CA . THR A 1 120 ? 21.894 -14.317 2.630 1.00 19.14 119 THR A CA 1
ATOM 771 C C . THR A 1 120 ? 21.091 -13.115 3.096 1.00 18.44 119 THR A C 1
ATOM 772 O O . THR A 1 120 ? 21.527 -12.346 3.950 1.00 17.67 119 THR A O 1
ATOM 776 N N . VAL A 1 121 ? 19.931 -12.951 2.485 1.00 17.47 120 VAL A N 1
ATOM 777 C CA . VAL A 1 121 ? 19.008 -11.872 2.823 1.00 17.08 120 VAL A CA 1
ATOM 778 C C . VAL A 1 121 ? 17.685 -12.478 3.237 1.00 16.88 120 VAL A C 1
ATOM 779 O O . VAL A 1 121 ? 17.147 -13.352 2.557 1.00 17.19 120 VAL A O 1
ATOM 783 N N . LEU A 1 122 ? 17.177 -12.004 4.364 1.00 16.28 121 LEU A N 1
ATOM 784 C CA . LEU A 1 122 ? 15.966 -12.564 4.962 1.00 16.00 121 LEU A CA 1
ATOM 785 C C . LEU A 1 122 ? 14.874 -11.523 4.923 1.00 16.03 121 LEU A C 1
ATOM 786 O O . LEU A 1 122 ? 14.971 -10.496 5.578 1.00 14.92 121 LEU A O 1
ATOM 791 N N . GLY A 1 123 ? 13.840 -11.815 4.144 1.00 16.30 122 GLY A N 1
ATOM 792 C CA . GLY A 1 123 ? 12.745 -10.874 3.889 1.00 16.66 122 GLY A CA 1
ATOM 793 C C . GLY A 1 123 ? 11.363 -11.479 4.003 1.00 17.45 122 GLY A C 1
ATOM 794 O O . GLY A 1 123 ? 11.177 -12.697 3.940 1.00 16.67 122 GLY A O 1
ATOM 795 N N . MET A 1 124 ? 10.383 -10.610 4.180 1.00 18.66 123 MET A N 1
ATOM 796 C CA . MET A 1 124 ? 8.998 -11.062 4.314 1.00 19.98 123 MET A CA 1
ATOM 797 C C . MET A 1 124 ? 8.390 -11.467 2.993 1.00 21.11 123 MET A C 1
ATOM 798 O O . MET A 1 124 ? 8.592 -10.837 1.948 1.00 21.26 123 MET A O 1
ATOM 803 N N . SER A 1 125 ? 7.641 -12.553 3.077 1.00 22.47 124 SER A N 1
ATOM 804 C CA . SER A 1 125 ? 6.747 -12.966 2.005 1.00 23.85 124 SER A CA 1
ATOM 805 C C . SER A 1 125 ? 5.459 -13.522 2.587 1.00 24.67 124 SER A C 1
ATOM 806 O O . SER A 1 125 ? 5.474 -14.300 3.535 1.00 25.26 124 SER A O 1
ATOM 809 N N . LEU A 1 126 ? 4.345 -13.087 2.013 1.00 25.58 125 LEU A N 1
ATOM 810 C CA . LEU A 1 126 ? 3.020 -13.563 2.424 1.00 26.16 125 LEU A CA 1
ATOM 811 C C . LEU A 1 126 ? 2.545 -14.691 1.508 1.00 26.64 125 LEU A C 1
ATOM 812 O O . LEU A 1 126 ? 1.380 -15.091 1.556 1.00 27.40 125 LEU A O 1
ATOM 817 N N . PHE A 1 145 ? 22.142 -12.734 -4.448 1.00 27.49 144 PHE A N 1
ATOM 818 C CA . PHE A 1 145 ? 21.786 -13.008 -3.059 1.00 27.32 144 PHE A CA 1
ATOM 819 C C . PHE A 1 145 ? 21.130 -14.358 -2.880 1.00 26.78 144 PHE A C 1
ATOM 820 O O . PHE A 1 145 ? 20.443 -14.876 -3.763 1.00 26.76 144 PHE A O 1
ATOM 828 N N . ASN A 1 146 ? 21.365 -14.906 -1.701 1.00 26.09 145 ASN A N 1
ATOM 829 C CA . ASN A 1 146 ? 20.632 -16.069 -1.212 1.00 25.90 145 ASN A CA 1
ATOM 830 C C . ASN A 1 146 ? 19.402 -15.555 -0.483 1.00 25.26 145 ASN A C 1
ATOM 831 O O . ASN A 1 146 ? 19.465 -15.197 0.697 1.00 25.03 145 ASN A O 1
ATOM 836 N N . ALA A 1 147 ? 18.293 -15.517 -1.213 1.00 24.59 146 ALA A N 1
ATOM 837 C CA . ALA A 1 147 ? 17.037 -14.944 -0.712 1.00 24.28 146 ALA A CA 1
ATOM 838 C C . ALA A 1 147 ? 16.248 -15.955 0.080 1.00 23.81 146 ALA A C 1
ATOM 839 O O . ALA A 1 147 ? 15.812 -16.986 -0.443 1.00 24.06 146 ALA A O 1
ATOM 841 N N . LEU A 1 148 ? 16.079 -15.632 1.354 1.00 22.69 147 LEU A N 1
ATOM 842 C CA . LEU A 1 148 ? 15.289 -16.430 2.274 1.00 22.28 147 LEU A CA 1
ATOM 843 C C . LEU A 1 148 ? 14.080 -15.642 2.741 1.00 21.78 147 LEU A C 1
ATOM 844 O O . LEU A 1 148 ? 14.102 -14.416 2.813 1.00 21.07 147 LEU A O 1
ATOM 849 N N . GLN A 1 149 ? 13.021 -16.370 3.051 1.00 21.16 148 GLN A N 1
ATOM 850 C CA . GLN A 1 149 ? 11.751 -15.750 3.409 1.00 21.22 148 GLN A CA 1
ATOM 851 C C . GLN A 1 149 ? 11.264 -16.141 4.784 1.00 20.54 148 GLN A C 1
ATOM 852 O O . GLN A 1 149 ? 11.478 -17.257 5.269 1.00 20.14 148 GLN A O 1
ATOM 858 N N . TYR A 1 150 ? 10.606 -15.180 5.407 1.00 19.41 149 TYR A N 1
ATOM 859 C CA . TYR A 1 150 ? 9.762 -15.454 6.563 1.00 19.00 149 TYR A CA 1
ATOM 860 C C . TYR A 1 150 ? 8.361 -14.966 6.231 1.00 18.91 149 TYR A C 1
ATOM 861 O O . TYR A 1 150 ? 8.160 -14.095 5.381 1.00 18.85 149 TYR A O 1
ATOM 870 N N . GLY A 1 151 ? 7.390 -15.578 6.881 1.00 18.85 150 GLY A N 1
ATOM 871 C CA . GLY A 1 151 ? 5.994 -15.188 6.722 1.00 18.57 150 GLY A CA 1
ATOM 872 C C . GLY A 1 151 ? 5.293 -15.066 8.051 1.00 18.43 150 GLY A C 1
ATOM 873 O O . GLY A 1 151 ? 5.894 -14.717 9.067 1.00 18.78 150 GLY A O 1
ATOM 874 N N . VAL A 1 152 ? 4.009 -15.382 8.037 1.00 17.86 151 VAL A N 1
ATOM 875 C CA . VAL A 1 152 ? 3.214 -15.382 9.262 1.00 17.80 151 VAL A CA 1
ATOM 876 C C . VAL A 1 152 ? 3.126 -16.784 9.822 1.00 17.85 151 VAL A C 1
ATOM 877 O O . VAL A 1 152 ? 3.445 -17.768 9.154 1.00 17.31 151 VAL A O 1
ATOM 881 N N . SER A 1 153 ? 2.686 -16.839 11.068 1.00 18.01 152 SER A N 1
ATOM 882 C CA . SER A 1 153 ? 2.526 -18.112 11.789 1.00 18.66 152 SER A CA 1
ATOM 883 C C . SER A 1 153 ? 1.300 -18.855 11.282 1.00 18.97 152 SER A C 1
ATOM 884 O O . SER A 1 153 ? 0.246 -18.266 11.052 1.00 18.58 152 SER A O 1
ATOM 887 N N . ARG A 1 154 ? 1.461 -20.153 11.072 1.00 19.69 153 ARG A N 1
ATOM 888 C CA . ARG A 1 154 ? 0.346 -20.982 10.615 1.00 20.38 153 ARG A CA 1
ATOM 889 C C . ARG A 1 154 ? -0.679 -21.028 11.716 1.00 20.89 153 ARG A C 1
ATOM 890 O O . ARG A 1 154 ? -1.841 -21.371 11.507 1.00 21.38 153 ARG A O 1
ATOM 898 N N . ASP A 1 155 ? -0.225 -20.633 12.893 1.00 21.41 154 ASP A N 1
ATOM 899 C CA . ASP A 1 155 ? -1.035 -20.716 14.103 1.00 22.10 154 ASP A CA 1
ATOM 900 C C . ASP A 1 155 ? -1.908 -19.487 14.219 1.00 22.13 154 ASP A C 1
ATOM 901 O O . ASP A 1 155 ? -3.143 -19.550 14.184 1.00 22.12 154 ASP A O 1
ATOM 906 N N . THR A 1 156 ? -1.216 -18.364 14.344 1.00 22.16 155 THR A N 1
ATOM 907 C CA . THR A 1 156 ? -1.839 -17.073 14.675 1.00 21.96 155 THR A CA 1
ATOM 908 C C . THR A 1 156 ? -2.136 -16.231 13.442 1.00 21.76 155 THR A C 1
ATOM 909 O O . THR A 1 156 ? -2.945 -15.301 13.478 1.00 22.27 155 THR A O 1
ATOM 913 N N . MET A 1 157 ? -1.465 -16.561 12.352 1.00 21.25 156 MET A N 1
ATOM 914 C CA . MET A 1 157 ? -1.684 -15.875 11.085 1.00 20.73 156 MET A CA 1
ATOM 915 C C . MET A 1 157 ? -1.061 -14.480 11.195 1.00 19.98 156 MET A C 1
ATOM 916 O O . MET A 1 157 ? -1.296 -13.586 10.383 1.00 19.99 156 MET A O 1
ATOM 921 N N . LEU A 1 158 ? -0.258 -14.330 12.237 1.00 18.83 157 LEU A N 1
ATOM 922 C CA . LEU A 1 158 ? 0.529 -13.105 12.462 1.00 18.19 157 LEU A CA 1
ATOM 923 C C . LEU A 1 158 ? 2.023 -13.399 12.400 1.00 17.76 157 LEU A C 1
ATOM 924 O O . LEU A 1 158 ? 2.450 -14.540 12.545 1.00 17.31 157 LEU A O 1
ATOM 929 N N . ILE A 1 159 ? 2.816 -12.354 12.189 1.00 17.30 158 ILE A N 1
ATOM 930 C CA . ILE A 1 159 ? 4.269 -12.489 12.335 1.00 17.12 158 ILE A CA 1
ATOM 931 C C . ILE A 1 159 ? 4.578 -12.978 13.742 1.00 17.16 158 ILE A C 1
ATOM 932 O O . ILE A 1 159 ? 4.053 -12.468 14.727 1.00 16.92 158 ILE A O 1
ATOM 937 N N . ASP A 1 160 ? 5.400 -14.017 13.805 1.00 17.47 159 ASP A N 1
ATOM 938 C CA . ASP A 1 160 ? 5.919 -14.539 15.068 1.00 17.60 159 ASP A CA 1
ATOM 939 C C . ASP A 1 160 ? 7.385 -14.155 15.142 1.00 17.09 159 ASP A C 1
ATOM 940 O O . ASP A 1 160 ? 8.214 -14.707 14.433 1.00 16.18 159 ASP A O 1
ATOM 945 N N . TYR A 1 161 ? 7.687 -13.187 15.994 1.00 16.98 160 TYR A N 1
ATOM 946 C CA . TYR A 1 161 ? 9.023 -12.568 16.000 1.00 16.86 160 TYR A CA 1
ATOM 947 C C . TYR A 1 161 ? 10.083 -13.530 16.507 1.00 16.81 160 TYR A C 1
ATOM 948 O O . TYR A 1 161 ? 11.252 -13.455 16.120 1.00 16.20 160 TYR A O 1
ATOM 957 N N . ASP A 1 162 ? 9.651 -14.469 17.333 1.00 17.21 161 ASP A N 1
ATOM 958 C CA . ASP A 1 162 ? 10.566 -15.484 17.853 1.00 17.53 161 ASP A CA 1
ATOM 959 C C . ASP A 1 162 ? 10.916 -16.449 16.729 1.00 17.21 161 ASP A C 1
ATOM 960 O O . ASP A 1 162 ? 12.052 -16.886 16.608 1.00 17.06 161 ASP A O 1
ATOM 965 N N . GLN A 1 163 ? 9.935 -16.735 15.883 1.00 17.31 162 GLN A N 1
ATOM 966 C CA . GLN A 1 163 ? 10.145 -17.613 14.736 1.00 17.46 162 GLN A CA 1
ATOM 967 C C . GLN A 1 163 ? 11.100 -16.953 13.765 1.00 16.75 162 GLN A C 1
ATOM 968 O O . GLN A 1 163 ? 11.970 -17.592 13.190 1.00 16.81 162 GLN A O 1
ATOM 974 N N . VAL A 1 164 ? 10.930 -15.649 13.596 1.00 16.05 163 VAL A N 1
ATOM 975 C CA . VAL A 1 164 ? 11.763 -14.887 12.668 1.00 15.89 163 VAL A CA 1
ATOM 976 C C . VAL A 1 164 ? 13.178 -14.837 13.210 1.00 15.78 163 VAL A C 1
ATOM 977 O O . VAL A 1 164 ? 14.157 -14.963 12.470 1.00 15.66 163 VAL A O 1
ATOM 981 N N . GLU A 1 165 ? 13.274 -14.682 14.523 1.00 16.02 164 GLU A N 1
ATOM 982 C CA . GLU A 1 165 ? 14.584 -14.570 15.166 1.00 16.57 164 GLU A CA 1
ATOM 983 C C . GLU A 1 165 ? 15.341 -15.878 15.022 1.00 16.42 164 GLU A C 1
ATOM 984 O O . GLU A 1 165 ? 16.542 -15.897 14.764 1.00 15.98 164 GLU A O 1
ATOM 990 N N . ALA A 1 166 ? 14.606 -16.972 15.152 1.00 16.39 165 ALA A N 1
ATOM 991 C CA . ALA A 1 166 ? 15.216 -18.304 15.032 1.00 16.38 165 ALA A CA 1
ATOM 992 C C . ALA A 1 166 ? 15.749 -18.512 13.616 1.00 16.15 165 ALA A C 1
ATOM 993 O O . ALA A 1 166 ? 16.810 -19.107 13.409 1.00 16.13 165 ALA A O 1
ATOM 995 N N . LEU A 1 167 ? 15.016 -17.988 12.641 1.00 16.29 166 LEU A N 1
ATOM 996 C CA . LEU A 1 167 ? 15.431 -18.100 11.230 1.00 16.28 166 LEU A CA 1
ATOM 997 C C . LEU A 1 167 ? 16.719 -17.323 11.026 1.00 16.41 166 LEU A C 1
ATOM 998 O O . LEU A 1 167 ? 17.635 -17.760 10.328 1.00 16.60 166 LEU A O 1
ATOM 1003 N N . ALA A 1 168 ? 16.777 -16.157 11.655 1.00 16.63 167 ALA A N 1
ATOM 1004 C CA . ALA A 1 168 ? 17.950 -15.287 11.537 1.00 16.75 167 ALA A CA 1
ATOM 1005 C C . ALA A 1 168 ? 19.162 -15.955 12.161 1.00 16.92 167 ALA A C 1
ATOM 1006 O O . ALA A 1 168 ? 20.265 -15.889 11.636 1.00 16.69 167 ALA A O 1
ATOM 1008 N N . GLN A 1 169 ? 18.940 -16.588 13.299 1.00 17.55 168 GLN A N 1
ATOM 1009 C CA . GLN A 1 169 ? 20.032 -17.204 14.048 1.00 18.47 168 GLN A CA 1
ATOM 1010 C C . GLN A 1 169 ? 20.584 -18.364 13.258 1.00 18.88 168 GLN A C 1
ATOM 1011 O O . GLN A 1 169 ? 21.781 -18.646 13.290 1.00 18.78 168 GLN A O 1
ATOM 1017 N N . GLN A 1 170 ? 19.704 -19.023 12.523 1.00 19.27 169 GLN A N 1
ATOM 1018 C CA . GLN A 1 170 ? 20.100 -20.250 11.838 1.00 20.22 169 GLN A CA 1
ATOM 1019 C C . GLN A 1 170 ? 20.827 -19.941 10.550 1.00 20.27 169 GLN A C 1
ATOM 1020 O O . GLN A 1 170 ? 21.783 -20.619 10.181 1.00 20.39 169 GLN A O 1
ATOM 1026 N N . HIS A 1 171 ? 20.362 -18.905 9.866 1.00 20.15 170 HIS A N 1
ATOM 1027 C CA . HIS A 1 171 ? 20.791 -18.648 8.490 1.00 20.28 170 HIS A CA 1
ATOM 1028 C C . HIS A 1 171 ? 21.777 -17.499 8.392 1.00 19.76 170 HIS A C 1
ATOM 1029 O O . HIS A 1 171 ? 22.415 -17.292 7.359 1.00 19.66 170 HIS A O 1
ATOM 1036 N N . LYS A 1 172 ? 21.896 -16.762 9.485 1.00 19.14 171 LYS A N 1
ATOM 1037 C CA . LYS A 1 172 ? 22.852 -15.656 9.583 1.00 18.89 171 LYS A CA 1
ATOM 1038 C C . LYS A 1 172 ? 22.811 -14.723 8.371 1.00 18.07 171 LYS A C 1
ATOM 1039 O O . LYS A 1 172 ? 23.806 -14.557 7.671 1.00 18.04 171 LYS A O 1
ATOM 1045 N N . PRO A 1 173 ? 21.659 -14.091 8.128 1.00 17.24 172 PRO A N 1
ATOM 1046 C CA . PRO A 1 173 ? 21.599 -13.125 7.040 1.00 16.73 172 PRO A CA 1
ATOM 1047 C C . PRO A 1 173 ? 22.395 -11.878 7.346 1.00 16.34 172 PRO A C 1
ATOM 1048 O O . PRO A 1 173 ? 22.589 -11.539 8.508 1.00 15.99 172 PRO A O 1
ATOM 1052 N N . SER A 1 174 ? 22.869 -11.223 6.294 1.00 15.80 173 SER A N 1
ATOM 1053 C CA . SER A 1 174 ? 23.634 -9.988 6.449 1.00 15.69 173 SER A CA 1
ATOM 1054 C C . SER A 1 174 ? 22.676 -8.817 6.421 1.00 15.36 173 SER A C 1
ATOM 1055 O O . SER A 1 174 ? 23.000 -7.703 6.844 1.00 15.41 173 SER A O 1
ATOM 1058 N N . LEU A 1 175 ? 21.484 -9.117 5.928 1.00 14.43 174 LEU A N 1
ATOM 1059 C CA . LEU A 1 175 ? 20.429 -8.122 5.738 1.00 14.09 174 LEU A CA 1
ATOM 1060 C C . LEU A 1 175 ? 19.059 -8.724 5.980 1.00 13.92 174 LEU A C 1
ATOM 1061 O O . LEU A 1 175 ? 18.712 -9.758 5.405 1.00 13.58 174 LEU A O 1
ATOM 1066 N N . ILE A 1 176 ? 18.296 -8.050 6.827 1.00 13.47 175 ILE A N 1
ATOM 1067 C CA . ILE A 1 176 ? 16.902 -8.395 7.074 1.00 13.66 175 ILE A CA 1
ATOM 1068 C C . ILE A 1 176 ? 16.037 -7.277 6.513 1.00 13.67 175 ILE A C 1
ATOM 1069 O O . ILE A 1 176 ? 16.311 -6.090 6.715 1.00 13.39 175 ILE A O 1
ATOM 1074 N N . ILE A 1 177 ? 15.011 -7.688 5.780 1.00 13.84 176 ILE A N 1
ATOM 1075 C CA . ILE A 1 177 ? 14.034 -6.777 5.205 1.00 14.23 176 ILE A CA 1
ATOM 1076 C C . ILE A 1 177 ? 12.683 -6.994 5.853 1.00 14.12 176 ILE A C 1
ATOM 1077 O O . ILE A 1 177 ? 12.185 -8.116 5.924 1.00 14.54 176 ILE A O 1
ATOM 1082 N N . ALA A 1 178 ? 12.116 -5.894 6.328 1.00 14.60 177 ALA A N 1
ATOM 1083 C CA . ALA A 1 178 ? 10.772 -5.868 6.888 1.00 14.78 177 ALA A CA 1
ATOM 1084 C C . ALA A 1 178 ? 9.895 -4.965 6.036 1.00 15.55 177 ALA A C 1
ATOM 1085 O O . ALA A 1 178 ? 10.378 -4.086 5.327 1.00 14.60 177 ALA A O 1
ATOM 1087 N N . GLY A 1 179 ? 8.597 -5.190 6.146 1.00 16.82 178 GLY A N 1
ATOM 1088 C CA . GLY A 1 179 ? 7.623 -4.549 5.272 1.00 17.87 178 GLY A CA 1
ATOM 1089 C C . GLY A 1 179 ? 7.562 -5.323 3.982 1.00 19.23 178 GLY A C 1
ATOM 1090 O O . GLY A 1 179 ? 7.542 -6.548 3.972 1.00 19.77 178 GLY A O 1
ATOM 1091 N N . PHE A 1 180 ? 7.561 -4.570 2.897 1.00 20.57 179 PHE A N 1
ATOM 1092 C CA . PHE A 1 180 ? 7.596 -5.111 1.542 1.00 21.63 179 PHE A CA 1
ATOM 1093 C C . PHE A 1 180 ? 6.290 -5.779 1.159 1.00 21.51 179 PHE A C 1
ATOM 1094 O O . PHE A 1 180 ? 5.777 -5.591 0.051 1.00 21.78 179 PHE A O 1
ATOM 1102 N N . SER A 1 181 ? 5.762 -6.558 2.095 1.00 21.20 180 SER A N 1
ATOM 1103 C CA . SER A 1 181 ? 4.524 -7.310 1.866 1.00 20.83 180 SER A CA 1
ATOM 1104 C C . SER A 1 181 ? 3.316 -6.488 2.258 1.00 20.32 180 SER A C 1
ATOM 1105 O O . SER A 1 181 ? 3.389 -5.631 3.137 1.00 19.99 180 SER A O 1
ATOM 1108 N N . ALA A 1 182 ? 2.201 -6.772 1.587 1.00 19.95 181 ALA A N 1
ATOM 1109 C CA . ALA A 1 182 ? 0.919 -6.116 1.883 1.00 19.55 181 ALA A CA 1
ATOM 1110 C C . ALA A 1 182 ? 0.248 -6.779 3.079 1.00 18.78 181 ALA A C 1
ATOM 1111 O O . ALA A 1 182 ? -0.757 -7.478 2.969 1.00 19.66 181 ALA A O 1
ATOM 1113 N N . TYR A 1 183 ? 0.852 -6.530 4.229 1.00 17.73 182 TYR A N 1
ATOM 1114 C CA . TYR A 1 183 ? 0.459 -7.140 5.508 1.00 16.21 182 TYR A CA 1
ATOM 1115 C C . TYR A 1 183 ? -0.484 -6.186 6.251 1.00 15.13 182 TYR A C 1
ATOM 1116 O O . TYR A 1 183 ? -0.173 -5.010 6.407 1.00 14.59 182 TYR A O 1
ATOM 1125 N N . PRO A 1 184 ? -1.649 -6.682 6.694 1.00 14.20 183 PRO A N 1
ATOM 1126 C CA . PRO A 1 184 ? -2.667 -5.769 7.213 1.00 14.03 183 PRO A CA 1
ATOM 1127 C C . PRO A 1 184 ? -2.586 -5.477 8.698 1.00 13.78 183 PRO A C 1
ATOM 1128 O O . PRO A 1 184 ? -3.533 -4.947 9.275 1.00 13.76 183 PRO A O 1
ATOM 1132 N N . ARG A 1 185 ? -1.478 -5.842 9.318 1.00 13.41 184 ARG A N 1
ATOM 1133 C CA . ARG A 1 185 ? -1.295 -5.541 10.739 1.00 13.42 184 ARG A CA 1
ATOM 1134 C C . ARG A 1 185 ? -0.003 -4.785 10.999 1.00 13.60 184 ARG A C 1
ATOM 1135 O O . ARG A 1 185 ? 0.882 -4.692 10.148 1.00 12.75 184 ARG A O 1
ATOM 1143 N N . LYS A 1 186 ? 0.082 -4.253 12.204 1.00 14.06 185 LYS A N 1
ATOM 1144 C CA . LYS A 1 186 ? 1.251 -3.478 12.629 1.00 14.88 185 LYS A CA 1
ATOM 1145 C C . LYS A 1 186 ? 2.505 -4.313 12.530 1.00 14.77 185 LYS A C 1
ATOM 1146 O O . LYS A 1 186 ? 2.480 -5.524 12.735 1.00 14.09 185 LYS A O 1
ATOM 1152 N N . LEU A 1 187 ? 3.596 -3.630 12.210 1.00 14.30 186 LEU A N 1
ATOM 1153 C CA . LEU A 1 187 ? 4.945 -4.216 12.198 1.00 14.36 186 LEU A CA 1
ATOM 1154 C C . LEU A 1 187 ? 5.789 -3.626 13.311 1.00 14.22 186 LEU A C 1
ATOM 1155 O O . LEU A 1 187 ? 5.883 -2.409 13.462 1.00 14.45 186 LEU A O 1
ATOM 1160 N N . ASP A 1 188 ? 6.402 -4.504 14.089 1.00 13.92 187 ASP A N 1
ATOM 1161 C CA . ASP A 1 188 ? 7.197 -4.084 15.243 1.00 13.58 187 ASP A CA 1
ATOM 1162 C C . ASP A 1 188 ? 8.631 -3.856 14.825 1.00 13.11 187 ASP A C 1
ATOM 1163 O O . ASP A 1 188 ? 9.448 -4.760 14.879 1.00 12.85 187 ASP A O 1
ATOM 1168 N N . PHE A 1 189 ? 8.921 -2.637 14.396 1.00 12.45 188 PHE A N 1
ATOM 1169 C CA . PHE A 1 189 ? 10.235 -2.350 13.792 1.00 12.34 188 PHE A CA 1
ATOM 1170 C C . PHE A 1 189 ? 11.345 -2.433 14.836 1.00 12.62 188 PHE A C 1
ATOM 1171 O O . PHE A 1 189 ? 12.488 -2.752 14.529 1.00 12.59 188 PHE A O 1
ATOM 1179 N N . ALA A 1 190 ? 10.989 -2.132 16.073 1.00 13.22 189 ALA A N 1
ATOM 1180 C CA . ALA A 1 190 ? 11.975 -2.102 17.153 1.00 13.39 189 ALA A CA 1
ATOM 1181 C C . ALA A 1 190 ? 12.490 -3.517 17.335 1.00 13.25 189 ALA A C 1
ATOM 1182 O O . ALA A 1 190 ? 13.682 -3.751 17.547 1.00 13.10 189 ALA A O 1
ATOM 1184 N N . ARG A 1 191 ? 11.566 -4.457 17.203 1.00 13.48 190 ARG A N 1
ATOM 1185 C CA . ARG A 1 191 ? 11.860 -5.873 17.428 1.00 13.52 190 ARG A CA 1
ATOM 1186 C C . ARG A 1 191 ? 12.642 -6.418 16.255 1.00 12.92 190 ARG A C 1
ATOM 1187 O O . ARG A 1 191 ? 13.558 -7.221 16.420 1.00 13.35 190 ARG A O 1
ATOM 1195 N N . PHE A 1 192 ? 12.291 -5.958 15.063 1.00 12.31 191 PHE A N 1
ATOM 1196 C CA . PHE A 1 192 ? 13.046 -6.352 13.866 1.00 12.02 191 PHE A CA 1
ATOM 1197 C C . PHE A 1 192 ? 14.491 -5.887 14.019 1.00 11.45 191 PHE A C 1
ATOM 1198 O O . PHE A 1 192 ? 15.416 -6.587 13.639 1.00 11.66 191 PHE A O 1
ATOM 1206 N N . ARG A 1 193 ? 14.676 -4.707 14.605 1.00 11.48 192 ARG A N 1
ATOM 1207 C CA . ARG A 1 193 ? 16.035 -4.159 14.767 1.00 11.56 192 ARG A CA 1
ATOM 1208 C C . ARG A 1 193 ? 16.811 -4.984 15.783 1.00 11.84 192 ARG A C 1
ATOM 1209 O O . ARG A 1 193 ? 18.014 -5.215 15.633 1.00 12.01 192 ARG A O 1
ATOM 1217 N N . ALA A 1 194 ? 16.102 -5.434 16.809 1.00 12.26 193 ALA A N 1
ATOM 1218 C CA . ALA A 1 194 ? 16.720 -6.233 17.875 1.00 12.77 193 ALA A CA 1
ATOM 1219 C C . ALA A 1 194 ? 17.165 -7.567 17.295 1.00 13.27 193 ALA A C 1
ATOM 1220 O O . ALA A 1 194 ? 18.253 -8.083 17.610 1.00 13.81 193 ALA A O 1
ATOM 1222 N N . ILE A 1 195 ? 16.318 -8.114 16.432 1.00 13.22 194 ILE A N 1
ATOM 1223 C CA . ILE A 1 195 ? 16.611 -9.393 15.783 1.00 13.69 194 ILE A CA 1
ATOM 1224 C C . ILE A 1 195 ? 17.838 -9.219 14.912 1.00 13.40 194 ILE A C 1
ATOM 1225 O O . ILE A 1 195 ? 18.759 -10.019 14.940 1.00 13.88 194 ILE A O 1
ATOM 1230 N N . ALA A 1 196 ? 17.854 -8.136 14.150 1.00 13.25 195 ALA A N 1
ATOM 1231 C CA . ALA A 1 196 ? 18.969 -7.872 13.248 1.00 13.65 195 ALA A CA 1
ATOM 1232 C C . ALA A 1 196 ? 20.278 -7.760 14.028 1.00 13.94 195 ALA A C 1
ATOM 1233 O O . ALA A 1 196 ? 21.312 -8.305 13.635 1.00 14.21 195 ALA A O 1
ATOM 1235 N N . ASP A 1 197 ? 20.217 -7.016 15.123 1.00 14.49 196 ASP A N 1
ATOM 1236 C CA . ASP A 1 197 ? 21.396 -6.771 15.968 1.00 15.10 196 ASP A CA 1
ATOM 1237 C C . ASP A 1 197 ? 21.950 -8.095 16.460 1.00 15.39 196 ASP A C 1
ATOM 1238 O O . ASP A 1 197 ? 23.162 -8.278 16.575 1.00 15.74 196 ASP A O 1
ATOM 1243 N N . SER A 1 198 ? 21.035 -9.009 16.743 1.00 15.67 197 SER A N 1
ATOM 1244 C CA . SER A 1 198 ? 21.397 -10.263 17.432 1.00 16.23 197 SER A CA 1
ATOM 1245 C C . SER A 1 198 ? 22.263 -11.150 16.549 1.00 16.33 197 SER A C 1
ATOM 1246 O O . SER A 1 198 ? 22.958 -12.052 17.042 1.00 16.48 197 SER A O 1
ATOM 1249 N N . VAL A 1 199 ? 22.217 -10.887 15.246 1.00 16.40 198 VAL A N 1
ATOM 1250 C CA . VAL A 1 199 ? 22.997 -11.663 14.263 1.00 16.56 198 VAL A CA 1
ATOM 1251 C C . VAL A 1 199 ? 23.922 -10.798 13.405 1.00 16.49 198 VAL A C 1
ATOM 1252 O O . VAL A 1 199 ? 24.561 -11.280 12.469 1.00 16.71 198 VAL A O 1
ATOM 1256 N N . GLY A 1 200 ? 24.002 -9.521 13.749 1.00 16.24 199 GLY A N 1
ATOM 1257 C CA . GLY A 1 200 ? 24.937 -8.606 13.100 1.00 16.24 199 GLY A CA 1
ATOM 1258 C C . GLY A 1 200 ? 24.499 -8.217 11.705 1.00 16.17 199 GLY A C 1
ATOM 1259 O O . GLY A 1 200 ? 25.312 -7.846 10.857 1.00 16.98 199 GLY A O 1
ATOM 1260 N N . ALA A 1 201 ? 23.201 -8.327 11.480 1.00 15.66 200 ALA A N 1
ATOM 1261 C CA . ALA A 1 201 ? 22.579 -7.928 10.202 1.00 15.27 200 ALA A CA 1
ATOM 1262 C C . ALA A 1 201 ? 22.129 -6.476 10.220 1.00 15.30 200 ALA A C 1
ATOM 1263 O O . ALA A 1 201 ? 21.795 -5.929 11.260 1.00 15.36 200 ALA A O 1
ATOM 1265 N N . LYS A 1 202 ? 22.116 -5.878 9.039 1.00 14.97 201 LYS A N 1
ATOM 1266 C CA . LYS A 1 202 ? 21.450 -4.582 8.824 1.00 15.12 201 LYS A CA 1
ATOM 1267 C C . LYS A 1 202 ? 19.961 -4.815 8.678 1.00 14.08 201 LYS A C 1
ATOM 1268 O O . LYS A 1 202 ? 19.531 -5.890 8.259 1.00 13.32 201 LYS A O 1
ATOM 1274 N N . LEU A 1 203 ? 19.191 -3.793 9.035 1.00 13.34 202 LEU A N 1
ATOM 1275 C CA . LEU A 1 203 ? 17.740 -3.803 8.851 1.00 12.95 202 LEU A CA 1
ATOM 1276 C C . LEU A 1 203 ? 17.317 -2.791 7.809 1.00 12.92 202 LEU A C 1
ATOM 1277 O O . LEU A 1 203 ? 17.609 -1.603 7.914 1.00 12.40 202 LEU A O 1
ATOM 1282 N N . MET A 1 204 ? 16.619 -3.296 6.803 1.00 12.57 203 MET A N 1
ATOM 1283 C CA . MET A 1 204 ? 15.952 -2.461 5.808 1.00 12.99 203 MET A CA 1
ATOM 1284 C C . MET A 1 204 ? 14.451 -2.617 5.966 1.00 12.64 203 MET A C 1
ATOM 1285 O O . MET A 1 204 ? 13.941 -3.718 6.164 1.00 12.76 203 MET A O 1
ATOM 1290 N N . VAL A 1 205 ? 13.754 -1.491 5.902 1.00 12.64 204 VAL A N 1
ATOM 1291 C CA . VAL A 1 205 ? 12.296 -1.495 5.876 1.00 12.36 204 VAL A CA 1
ATOM 1292 C C . VAL A 1 205 ? 11.814 -0.870 4.582 1.00 12.56 204 VAL A C 1
ATOM 1293 O O . VAL A 1 205 ? 12.163 0.258 4.250 1.00 12.73 204 VAL A O 1
ATOM 1297 N N . ASP A 1 206 ? 11.019 -1.647 3.864 1.00 12.34 205 ASP A N 1
ATOM 1298 C CA . ASP A 1 206 ? 10.313 -1.171 2.676 1.00 12.24 205 ASP A CA 1
ATOM 1299 C C . ASP A 1 206 ? 8.901 -0.823 3.117 1.00 12.03 205 ASP A C 1
ATOM 1300 O O . ASP A 1 206 ? 8.077 -1.696 3.365 1.00 11.80 205 ASP A O 1
ATOM 1305 N N . MET A 1 207 ? 8.647 0.468 3.247 1.00 12.63 206 MET A N 1
ATOM 1306 C CA . MET A 1 207 ? 7.372 0.943 3.796 1.00 12.83 206 MET A CA 1
ATOM 1307 C C . MET A 1 207 ? 6.381 1.336 2.699 1.00 13.55 206 MET A C 1
ATOM 1308 O O . MET A 1 207 ? 5.377 2.003 2.956 1.00 13.53 206 MET A O 1
ATOM 1313 N N . ALA A 1 208 ? 6.658 0.885 1.484 1.00 13.92 207 ALA A N 1
ATOM 1314 C CA . ALA A 1 208 ? 5.856 1.298 0.322 1.00 14.98 207 ALA A CA 1
ATOM 1315 C C . ALA A 1 208 ? 4.359 1.154 0.558 1.00 15.67 207 ALA A C 1
ATOM 1316 O O . ALA A 1 208 ? 3.575 2.046 0.220 1.00 16.27 207 ALA A O 1
ATOM 1318 N N . HIS A 1 209 ? 3.978 0.043 1.165 1.00 16.26 208 HIS A N 1
ATOM 1319 C CA . HIS A 1 209 ? 2.554 -0.310 1.273 1.00 16.89 208 HIS A CA 1
ATOM 1320 C C . HIS A 1 209 ? 1.831 0.511 2.335 1.00 16.51 208 HIS A C 1
ATOM 1321 O O . HIS A 1 209 ? 0.597 0.545 2.358 1.00 17.70 208 HIS A O 1
ATOM 1328 N N . ILE A 1 210 ? 2.600 1.185 3.188 1.00 14.81 209 ILE A N 1
ATOM 1329 C CA . ILE A 1 210 ? 2.038 1.893 4.359 1.00 14.27 209 ILE A CA 1
ATOM 1330 C C . ILE A 1 210 ? 2.657 3.261 4.633 1.00 13.20 209 ILE A C 1
ATOM 1331 O O . ILE A 1 210 ? 2.469 3.822 5.711 1.00 13.21 209 ILE A O 1
ATOM 1336 N N . ALA A 1 211 ? 3.371 3.799 3.650 1.00 12.12 210 ALA A N 1
ATOM 1337 C CA . ALA A 1 211 ? 4.141 5.037 3.830 1.00 11.58 210 ALA A CA 1
ATOM 1338 C C . ALA A 1 211 ? 3.268 6.184 4.303 1.00 11.38 210 ALA A C 1
ATOM 1339 O O . ALA A 1 211 ? 3.678 6.996 5.139 1.00 11.34 210 ALA A O 1
ATOM 1341 N N . GLY A 1 212 ? 2.060 6.239 3.756 1.00 11.30 211 GLY A N 1
ATOM 1342 C CA . GLY A 1 212 ? 1.136 7.349 4.043 1.00 11.25 211 GLY A CA 1
ATOM 1343 C C . GLY A 1 212 ? 0.634 7.276 5.469 1.00 11.19 211 GLY A C 1
ATOM 1344 O O . GLY A 1 212 ? 0.417 8.289 6.140 1.00 11.68 211 GLY A O 1
ATOM 1345 N N . VAL A 1 213 ? 0.497 6.050 5.943 1.00 11.13 212 VAL A N 1
ATOM 1346 C CA . VAL A 1 213 ? -0.038 5.796 7.275 1.00 11.24 212 VAL A CA 1
ATOM 1347 C C . VAL A 1 213 ? 1.021 6.227 8.276 1.00 11.02 212 VAL A C 1
ATOM 1348 O O . VAL A 1 213 ? 0.739 6.875 9.285 1.00 11.00 212 VAL A O 1
ATOM 1352 N N . ILE A 1 214 ? 2.266 5.914 7.938 1.00 10.96 213 ILE A N 1
ATOM 1353 C CA . ILE A 1 214 ? 3.406 6.293 8.777 1.00 10.86 213 ILE A CA 1
ATOM 1354 C C . ILE A 1 214 ? 3.556 7.813 8.747 1.00 10.72 213 ILE A C 1
ATOM 1355 O O . ILE A 1 214 ? 3.814 8.459 9.762 1.00 11.37 213 ILE A O 1
ATOM 1360 N N . ALA A 1 215 ? 3.373 8.375 7.565 1.00 10.54 214 ALA A N 1
ATOM 1361 C CA . ALA A 1 215 ? 3.583 9.810 7.368 1.00 10.89 214 ALA A CA 1
ATOM 1362 C C . ALA A 1 215 ? 2.636 10.604 8.258 1.00 11.35 214 ALA A C 1
ATOM 1363 O O . ALA A 1 215 ? 2.973 11.697 8.737 1.00 11.55 214 ALA A O 1
ATOM 1365 N N . ALA A 1 216 ? 1.462 10.034 8.498 1.00 11.80 215 ALA A N 1
ATOM 1366 C CA . ALA A 1 216 ? 0.396 10.707 9.268 1.00 12.15 215 ALA A CA 1
ATOM 1367 C C . ALA A 1 216 ? 0.576 10.465 10.766 1.00 12.47 215 ALA A C 1
ATOM 1368 O O . ALA A 1 216 ? -0.116 11.055 11.596 1.00 13.64 215 ALA A O 1
ATOM 1370 N N . GLY A 1 217 ? 1.502 9.576 11.091 1.00 12.65 216 GLY A N 1
ATOM 1371 C CA . GLY A 1 217 ? 1.814 9.247 12.486 1.00 12.90 216 GLY A CA 1
ATOM 1372 C C . GLY A 1 217 ? 0.918 8.161 13.046 1.00 13.09 216 GLY A C 1
ATOM 1373 O O . GLY A 1 217 ? 0.783 7.995 14.268 1.00 13.95 216 GLY A O 1
ATOM 1374 N N . ARG A 1 218 ? 0.314 7.410 12.140 1.00 12.42 217 ARG A N 1
ATOM 1375 C CA . ARG A 1 218 ? -0.664 6.377 12.506 1.00 12.47 217 ARG A CA 1
ATOM 1376 C C . ARG A 1 218 ? -0.089 4.966 12.468 1.00 12.92 217 ARG A C 1
ATOM 1377 O O . ARG A 1 218 ? -0.801 3.978 12.636 1.00 13.64 217 ARG A O 1
ATOM 1385 N N . HIS A 1 219 ? 1.214 4.916 12.255 1.00 12.34 218 HIS A N 1
ATOM 1386 C CA . HIS A 1 219 ? 2.004 3.677 12.397 1.00 13.12 218 HIS A CA 1
ATOM 1387 C C . HIS A 1 219 ? 3.409 4.040 12.830 1.00 12.99 218 HIS A C 1
ATOM 1388 O O . HIS A 1 219 ? 3.935 5.070 12.438 1.00 12.86 218 HIS A O 1
ATOM 1395 N N . ALA A 1 220 ? 3.998 3.191 13.661 1.00 12.89 219 ALA A N 1
ATOM 1396 C CA . ALA A 1 220 ? 5.387 3.395 14.091 1.00 12.87 219 ALA A CA 1
ATOM 1397 C C . ALA A 1 220 ? 6.278 3.658 12.897 1.00 12.42 219 ALA A C 1
ATOM 1398 O O . ALA A 1 220 ? 6.162 3.019 11.850 1.00 12.47 219 ALA A O 1
ATOM 1400 N N . ASN A 1 221 ? 7.192 4.595 13.094 1.00 11.90 220 ASN A N 1
ATOM 1401 C CA . ASN A 1 221 ? 8.089 5.061 12.044 1.00 11.76 220 ASN A CA 1
ATOM 1402 C C . ASN A 1 221 ? 9.377 4.247 11.972 1.00 11.55 220 ASN A C 1
ATOM 1403 O O . ASN A 1 221 ? 10.175 4.260 12.914 1.00 10.97 220 ASN A O 1
ATOM 1408 N N . PRO A 1 222 ? 9.603 3.551 10.843 1.00 11.59 221 PRO A N 1
ATOM 1409 C CA . PRO A 1 222 ? 10.752 2.663 10.800 1.00 11.82 221 PRO A CA 1
ATOM 1410 C C . PRO A 1 222 ? 12.088 3.383 10.728 1.00 11.43 221 PRO A C 1
ATOM 1411 O O . PRO A 1 222 ? 13.125 2.754 10.890 1.00 11.40 221 PRO A O 1
ATOM 1415 N N . VAL A 1 223 ? 12.057 4.689 10.476 1.00 11.37 222 VAL A N 1
ATOM 1416 C CA . VAL A 1 223 ? 13.303 5.461 10.370 1.00 12.12 222 VAL A CA 1
ATOM 1417 C C . VAL A 1 223 ? 14.027 5.412 11.722 1.00 11.86 222 VAL A C 1
ATOM 1418 O O . VAL A 1 223 ? 15.258 5.497 11.801 1.00 12.37 222 VAL A O 1
ATOM 1422 N N . GLU A 1 224 ? 13.241 5.234 12.775 1.00 12.10 223 GLU A N 1
ATOM 1423 C CA . GLU A 1 224 ? 13.783 5.197 14.143 1.00 12.44 223 GLU A CA 1
ATOM 1424 C C . GLU A 1 224 ? 14.451 3.870 14.459 1.00 12.28 223 GLU A C 1
ATOM 1425 O O . GLU A 1 224 ? 15.059 3.725 15.514 1.00 12.17 223 GLU A O 1
ATOM 1431 N N . HIS A 1 225 ? 14.319 2.894 13.573 1.00 11.71 224 HIS A N 1
ATOM 1432 C CA . HIS A 1 225 ? 14.762 1.524 13.902 1.00 11.73 224 HIS A CA 1
ATOM 1433 C C . HIS A 1 225 ? 15.580 0.832 12.832 1.00 11.31 224 HIS A C 1
ATOM 1434 O O . HIS A 1 225 ? 16.474 0.043 13.121 1.00 11.30 224 HIS A O 1
ATOM 1441 N N . ALA A 1 226 ? 15.241 1.122 11.590 1.00 10.86 225 ALA A N 1
ATOM 1442 C CA . ALA A 1 226 ? 15.934 0.552 10.438 1.00 10.79 225 ALA A CA 1
ATOM 1443 C C . ALA A 1 226 ? 17.185 1.349 10.113 1.00 10.93 225 ALA A C 1
ATOM 1444 O O . ALA A 1 226 ? 17.262 2.539 10.379 1.00 11.35 225 ALA A O 1
ATOM 1446 N N . HIS A 1 227 ? 18.166 0.676 9.544 1.00 10.57 226 HIS A N 1
ATOM 1447 C CA . HIS A 1 227 ? 19.359 1.357 9.034 1.00 10.43 226 HIS A CA 1
ATOM 1448 C C . HIS A 1 227 ? 18.980 2.233 7.863 1.00 10.86 226 HIS A C 1
ATOM 1449 O O . HIS A 1 227 ? 19.517 3.325 7.665 1.00 11.04 226 HIS A O 1
ATOM 1456 N N . VAL A 1 228 ? 18.000 1.741 7.120 1.00 11.02 227 VAL A N 1
ATOM 1457 C CA . VAL A 1 228 ? 17.545 2.388 5.880 1.00 11.06 227 VAL A CA 1
ATOM 1458 C C . VAL A 1 228 ? 16.091 2.051 5.606 1.00 10.78 227 VAL A C 1
ATOM 1459 O O . VAL A 1 228 ? 15.639 0.942 5.850 1.00 10.90 227 VAL A O 1
ATOM 1463 N N . VAL A 1 229 ? 15.370 3.038 5.105 1.00 10.84 228 VAL A N 1
ATOM 1464 C CA . VAL A 1 229 ? 13.965 2.853 4.746 1.00 10.69 228 VAL A CA 1
ATOM 1465 C C . VAL A 1 229 ? 13.762 3.219 3.297 1.00 10.99 228 VAL A C 1
ATOM 1466 O O . VAL A 1 229 ? 14.295 4.217 2.808 1.00 10.81 228 VAL A O 1
ATOM 1470 N N . THR A 1 230 ? 13.033 2.356 2.608 1.00 10.64 229 THR A N 1
ATOM 1471 C CA . THR A 1 230 ? 12.648 2.609 1.220 1.00 10.80 229 THR A CA 1
ATOM 1472 C C . THR A 1 230 ? 11.147 2.743 1.082 1.00 10.72 229 THR A C 1
ATOM 1473 O O . THR A 1 230 ? 10.360 2.260 1.897 1.00 10.39 229 THR A O 1
ATOM 1477 N N . SER A 1 231 ? 10.768 3.412 0.008 1.00 11.34 230 SER A N 1
ATOM 1478 C CA . SER A 1 231 ? 9.358 3.643 -0.275 1.00 11.83 230 SER A CA 1
ATOM 1479 C C . SER A 1 231 ? 9.103 4.084 -1.697 1.00 12.10 230 SER A C 1
ATOM 1480 O O . SER A 1 231 ? 9.998 4.517 -2.428 1.00 12.17 230 SER A O 1
ATOM 1483 N N . THR A 1 232 ? 7.829 4.001 -2.026 1.00 11.99 231 THR A N 1
ATOM 1484 C CA . THR A 1 232 ? 7.280 4.581 -3.237 1.00 12.60 231 THR A CA 1
ATOM 1485 C C . THR A 1 232 ? 6.669 5.932 -2.881 1.00 12.63 231 THR A C 1
ATOM 1486 O O . THR A 1 232 ? 6.408 6.233 -1.712 1.00 12.54 231 THR A O 1
ATOM 1490 N N . THR A 1 233 ? 6.441 6.745 -3.903 1.00 12.66 232 THR A N 1
ATOM 1491 C CA . THR A 1 233 ? 5.860 8.071 -3.714 1.00 12.83 232 THR A CA 1
ATOM 1492 C C . THR A 1 233 ? 4.378 8.104 -4.086 1.00 13.18 232 THR A C 1
ATOM 1493 O O . THR A 1 233 ? 3.678 9.084 -3.827 1.00 13.39 232 THR A O 1
ATOM 1497 N N . HIS A 1 234 ? 3.919 7.025 -4.701 1.00 13.10 233 HIS A N 1
ATOM 1498 C CA . HIS A 1 234 ? 2.485 6.869 -5.020 1.00 13.49 233 HIS A CA 1
ATOM 1499 C C . HIS A 1 234 ? 1.777 6.080 -3.913 1.00 13.80 233 HIS A C 1
ATOM 1500 O O . HIS A 1 234 ? 2.116 6.204 -2.735 1.00 14.35 233 HIS A O 1
ATOM 1507 N N . LYS A 1 235 ? 0.794 5.277 -4.279 1.00 13.52 234 LYS A N 1
ATOM 1508 C CA . LYS A 1 235 ? 0.045 4.525 -3.270 1.00 13.45 234 LYS A CA 1
ATOM 1509 C C . LYS A 1 235 ? -0.488 5.458 -2.186 1.00 13.27 234 LYS A C 1
ATOM 1510 O O . LYS A 1 235 ? -1.136 6.458 -2.491 1.00 12.45 234 LYS A O 1
ATOM 1516 N N . THR A 1 236 ? -0.233 5.125 -0.924 1.00 13.14 235 THR A N 1
ATOM 1517 C CA . THR A 1 236 ? -0.850 5.902 0.170 1.00 13.06 235 THR A CA 1
ATOM 1518 C C . THR A 1 236 ? -0.252 7.289 0.334 1.00 13.08 235 THR A C 1
ATOM 1519 O O . THR A 1 236 ? -0.753 8.090 1.115 1.00 13.26 235 THR A O 1
ATOM 1523 N N . LEU A 1 237 ? 0.821 7.570 -0.392 1.00 12.63 236 LEU A N 1
ATOM 1524 C CA . LEU A 1 237 ? 1.425 8.925 -0.369 1.00 12.69 236 LEU A CA 1
ATOM 1525 C C . LEU A 1 237 ? 0.851 9.813 -1.467 1.00 12.69 236 LEU A C 1
ATOM 1526 O O . LEU A 1 237 ? 1.073 11.027 -1.495 1.00 13.25 236 LEU A O 1
ATOM 1531 N N . ARG A 1 238 ? 0.101 9.183 -2.356 1.00 12.74 237 ARG A N 1
ATOM 1532 C CA . ARG A 1 238 ? -0.757 9.891 -3.309 1.00 12.39 237 ARG A CA 1
ATOM 1533 C C . ARG A 1 238 ? 0.026 10.825 -4.224 1.00 12.50 237 ARG A C 1
ATOM 1534 O O . ARG A 1 238 ? -0.455 11.891 -4.650 1.00 12.26 237 ARG A O 1
ATOM 1542 N N . GLY A 1 239 ? 1.247 10.416 -4.523 1.00 11.99 238 GLY A N 1
ATOM 1543 C CA . GLY A 1 239 ? 2.078 11.134 -5.489 1.00 12.31 238 GLY A CA 1
ATOM 1544 C C . GLY A 1 239 ? 2.284 10.410 -6.814 1.00 12.99 238 GLY A C 1
ATOM 1545 O O . GLY A 1 239 ? 1.656 9.395 -7.092 1.00 12.55 238 GLY A O 1
ATOM 1546 N N . PRO A 1 240 ? 3.192 10.934 -7.644 1.00 13.65 239 PRO A N 1
ATOM 1547 C CA . PRO A 1 240 ? 3.564 10.246 -8.869 1.00 14.07 239 PRO A CA 1
ATOM 1548 C C . PRO A 1 240 ? 4.262 8.931 -8.575 1.00 14.31 239 PRO A C 1
ATOM 1549 O O . PRO A 1 240 ? 4.720 8.711 -7.463 1.00 13.85 239 PRO A O 1
ATOM 1553 N N . ARG A 1 241 ? 4.331 8.064 -9.572 1.00 14.50 240 ARG A N 1
ATOM 1554 C CA . ARG A 1 241 ? 5.109 6.838 -9.429 1.00 15.31 240 ARG A CA 1
ATOM 1555 C C . ARG A 1 241 ? 6.550 7.238 -9.225 1.00 14.89 240 ARG A C 1
ATOM 1556 O O . ARG A 1 241 ? 7.064 8.157 -9.856 1.00 14.62 240 ARG A O 1
ATOM 1564 N N . GLY A 1 242 ? 7.203 6.539 -8.316 1.00 14.01 241 GLY A N 1
ATOM 1565 C CA . GLY A 1 242 ? 8.588 6.847 -8.013 1.00 14.10 241 GLY A CA 1
ATOM 1566 C C . GLY A 1 242 ? 8.959 6.269 -6.674 1.00 13.59 241 GLY A C 1
ATOM 1567 O O . GLY A 1 242 ? 8.119 5.690 -5.989 1.00 14.31 241 GLY A O 1
ATOM 1568 N N . GLY A 1 243 ? 10.227 6.402 -6.325 1.00 13.22 242 GLY A N 1
ATOM 1569 C CA . GLY A 1 243 ? 10.708 5.931 -5.035 1.00 12.94 242 GLY A CA 1
ATOM 1570 C C . GLY A 1 243 ? 11.547 6.949 -4.303 1.00 12.58 242 GLY A C 1
ATOM 1571 O O . GLY A 1 243 ? 11.908 8.010 -4.818 1.00 13.70 242 GLY A O 1
ATOM 1572 N N . PHE A 1 244 ? 11.815 6.615 -3.054 1.00 12.10 243 PHE A N 1
ATOM 1573 C CA . PHE A 1 244 ? 12.773 7.349 -2.247 1.00 11.55 243 PHE A CA 1
ATOM 1574 C C . PHE A 1 244 ? 13.359 6.483 -1.162 1.00 11.14 243 PHE A C 1
ATOM 1575 O O . PHE A 1 244 ? 12.897 5.368 -0.909 1.00 11.31 243 PHE A O 1
ATOM 1583 N N . VAL A 1 245 ? 14.399 7.034 -0.557 1.00 11.45 244 VAL A N 1
ATOM 1584 C CA . VAL A 1 245 ? 15.180 6.338 0.463 1.00 11.08 244 VAL A CA 1
ATOM 1585 C C . VAL A 1 245 ? 15.502 7.287 1.604 1.00 11.26 244 VAL A C 1
ATOM 1586 O O . VAL A 1 245 ? 15.870 8.435 1.381 1.00 11.57 244 VAL A O 1
ATOM 1590 N N . LEU A 1 246 ? 15.305 6.790 2.817 1.00 11.11 245 LEU A N 1
ATOM 1591 C CA . LEU A 1 246 ? 15.551 7.550 4.052 1.00 10.42 245 LEU A CA 1
ATOM 1592 C C . LEU A 1 246 ? 16.533 6.837 4.965 1.00 10.81 245 LEU A C 1
ATOM 1593 O O . LEU A 1 246 ? 16.610 5.616 5.006 1.00 10.10 245 LEU A O 1
ATOM 1598 N N . THR A 1 247 ? 17.279 7.641 5.694 1.00 10.52 246 THR A N 1
ATOM 1599 C CA . THR A 1 247 ? 18.120 7.131 6.788 1.00 10.95 246 THR A CA 1
ATOM 1600 C C . THR A 1 247 ? 18.508 8.246 7.741 1.00 11.37 246 THR A C 1
ATOM 1601 O O . THR A 1 247 ? 18.562 9.412 7.365 1.00 11.32 246 THR A O 1
ATOM 1605 N N . ASN A 1 248 ? 18.772 7.868 8.981 1.00 11.92 247 ASN A N 1
ATOM 1606 C CA . ASN A 1 248 ? 19.233 8.823 9.996 1.00 13.25 247 ASN A CA 1
ATOM 1607 C C . ASN A 1 248 ? 20.756 8.845 10.052 1.00 13.98 247 ASN A C 1
ATOM 1608 O O . ASN A 1 248 ? 21.372 9.679 10.739 1.00 14.39 247 ASN A O 1
ATOM 1613 N N . ASP A 1 249 ? 21.342 7.930 9.292 1.00 14.93 248 ASP A N 1
ATOM 1614 C CA . ASP A 1 249 ? 22.805 7.687 9.283 1.00 16.32 248 ASP A CA 1
ATOM 1615 C C . ASP A 1 249 ? 23.496 8.252 8.043 1.00 16.97 248 ASP A C 1
ATOM 1616 O O . ASP A 1 249 ? 23.279 7.806 6.913 1.00 16.42 248 ASP A O 1
ATOM 1621 N N . GLU A 1 250 ? 24.327 9.261 8.277 1.00 18.24 249 GLU A N 1
ATOM 1622 C CA . GLU A 1 250 ? 24.927 10.019 7.181 1.00 19.17 249 GLU A CA 1
ATOM 1623 C C . GLU A 1 250 ? 25.818 9.146 6.314 1.00 19.35 249 GLU A C 1
ATOM 1624 O O . GLU A 1 250 ? 25.888 9.323 5.101 1.00 18.91 249 GLU A O 1
ATOM 1630 N N . GLU A 1 251 ? 26.477 8.180 6.941 1.00 19.67 250 GLU A N 1
ATOM 1631 C CA . GLU A 1 251 ? 27.426 7.328 6.216 1.00 20.25 250 GLU A CA 1
ATOM 1632 C C . GLU A 1 251 ? 26.653 6.401 5.296 1.00 20.22 250 GLU A C 1
ATOM 1633 O O . GLU A 1 251 ? 27.069 6.125 4.171 1.00 20.86 250 GLU A O 1
ATOM 1639 N N . ILE A 1 252 ? 25.500 5.957 5.773 1.00 19.75 251 ILE A N 1
ATOM 1640 C CA . ILE A 1 252 ? 24.644 5.073 4.979 1.00 19.72 251 ILE A CA 1
ATOM 1641 C C . ILE A 1 252 ? 24.053 5.887 3.848 1.00 19.62 251 ILE A C 1
ATOM 1642 O O . ILE A 1 252 ? 23.918 5.418 2.721 1.00 19.66 251 ILE A O 1
ATOM 1647 N N . ALA A 1 253 ? 23.752 7.138 4.153 1.00 19.28 252 ALA A N 1
ATOM 1648 C CA . ALA A 1 253 ? 23.177 8.043 3.150 1.00 19.85 252 ALA A CA 1
ATOM 1649 C C . ALA A 1 253 ? 24.147 8.192 1.985 1.00 20.36 252 ALA A C 1
ATOM 1650 O O . ALA A 1 253 ? 23.760 8.164 0.812 1.00 20.66 252 ALA A O 1
ATOM 1652 N N . LYS A 1 254 ? 25.419 8.339 2.318 1.00 21.21 253 LYS A N 1
ATOM 1653 C CA . LYS A 1 254 ? 26.442 8.523 1.284 1.00 21.96 253 LYS A CA 1
ATOM 1654 C C . LYS A 1 254 ? 26.469 7.296 0.395 1.00 22.50 253 LYS A C 1
ATOM 1655 O O . LYS A 1 254 ? 26.626 7.383 -0.825 1.00 22.55 253 LYS A O 1
ATOM 1661 N N . LYS A 1 255 ? 26.274 6.151 1.024 1.00 23.07 254 LYS A N 1
ATOM 1662 C CA . LYS A 1 255 ? 26.382 4.871 0.322 1.00 23.80 254 LYS A CA 1
ATOM 1663 C C . LYS A 1 255 ? 25.165 4.707 -0.572 1.00 23.77 254 LYS A C 1
ATOM 1664 O O . LYS A 1 255 ? 25.242 4.173 -1.687 1.00 23.82 254 LYS A O 1
ATOM 1670 N N . ILE A 1 256 ? 24.041 5.188 -0.059 1.00 23.68 255 ILE A N 1
ATOM 1671 C CA . ILE A 1 256 ? 22.770 5.099 -0.778 1.00 23.64 255 ILE A CA 1
ATOM 1672 C C . ILE A 1 256 ? 22.868 5.960 -2.014 1.00 24.05 255 ILE A C 1
ATOM 1673 O O . ILE A 1 256 ? 22.459 5.571 -3.107 1.00 24.25 255 ILE A O 1
ATOM 1678 N N . ASN A 1 257 ? 23.434 7.141 -1.832 1.00 24.37 256 ASN A N 1
ATOM 1679 C CA . ASN A 1 257 ? 23.484 8.124 -2.913 1.00 24.84 256 ASN A CA 1
ATOM 1680 C C . ASN A 1 257 ? 24.340 7.604 -4.049 1.00 25.69 256 ASN A C 1
ATOM 1681 O O . ASN A 1 257 ? 24.068 7.853 -5.229 1.00 25.62 256 ASN A O 1
ATOM 1686 N N . SER A 1 258 ? 25.363 6.851 -3.676 1.00 26.63 257 SER A N 1
ATOM 1687 C CA . SER A 1 258 ? 26.305 6.316 -4.657 1.00 27.36 257 SER A CA 1
ATOM 1688 C C . SER A 1 258 ? 25.630 5.194 -5.413 1.00 27.71 257 SER A C 1
ATOM 1689 O O . SER A 1 258 ? 25.820 5.023 -6.618 1.00 28.02 257 SER A O 1
ATOM 1692 N N . ALA A 1 259 ? 24.823 4.446 -4.676 1.00 28.17 258 ALA A N 1
ATOM 1693 C CA . ALA A 1 259 ? 24.180 3.239 -5.195 1.00 28.59 258 ALA A CA 1
ATOM 1694 C C . ALA A 1 259 ? 23.059 3.613 -6.144 1.00 29.09 258 ALA A C 1
ATOM 1695 O O . ALA A 1 259 ? 22.777 2.906 -7.109 1.00 29.13 258 ALA A O 1
ATOM 1697 N N . VAL A 1 260 ? 22.436 4.747 -5.866 1.00 29.72 259 VAL A N 1
ATOM 1698 C CA . VAL A 1 260 ? 21.228 5.149 -6.600 1.00 30.38 259 VAL A CA 1
ATOM 1699 C C . VAL A 1 260 ? 21.567 5.752 -7.951 1.00 31.25 259 VAL A C 1
ATOM 1700 O O . VAL A 1 260 ? 20.892 5.498 -8.950 1.00 31.21 259 VAL A O 1
ATOM 1704 N N . PHE A 1 261 ? 22.619 6.560 -7.970 1.00 32.28 260 PHE A N 1
ATOM 1705 C CA . PHE A 1 261 ? 23.018 7.264 -9.192 1.00 33.13 260 PHE A CA 1
ATOM 1706 C C . PHE A 1 261 ? 22.981 6.333 -10.395 1.00 33.26 260 PHE A C 1
ATOM 1707 O O . PHE A 1 261 ? 23.949 5.616 -10.658 1.00 33.85 260 PHE A O 1
ATOM 1715 N N . GLY A 1 267 ? 18.577 9.691 -17.038 1.00 27.62 266 GLY A N 1
ATOM 1716 C CA . GLY A 1 267 ? 18.449 11.100 -16.671 1.00 27.12 266 GLY A CA 1
ATOM 1717 C C . GLY A 1 267 ? 17.220 11.370 -15.822 1.00 26.76 266 GLY A C 1
ATOM 1718 O O . GLY A 1 267 ? 16.226 10.642 -15.905 1.00 26.99 266 GLY A O 1
ATOM 1719 N N . PRO A 1 268 ? 17.275 12.431 -15.003 1.00 25.92 267 PRO A N 1
ATOM 1720 C CA . PRO A 1 268 ? 16.244 12.664 -14.002 1.00 25.09 267 PRO A CA 1
ATOM 1721 C C . PRO A 1 268 ? 15.047 13.369 -14.585 1.00 23.75 267 PRO A C 1
ATOM 1722 O O . PRO A 1 268 ? 15.183 14.215 -15.468 1.00 24.35 267 PRO A O 1
ATOM 1726 N N . LEU A 1 269 ? 13.878 13.008 -14.077 1.00 21.73 268 LEU A N 1
ATOM 1727 C CA . LEU A 1 269 ? 12.619 13.610 -14.518 1.00 20.11 268 LEU A CA 1
ATOM 1728 C C . LEU A 1 269 ? 12.232 14.693 -13.539 1.00 18.64 268 LEU A C 1
ATOM 1729 O O . LEU A 1 269 ? 11.619 14.423 -12.512 1.00 17.90 268 LEU A O 1
ATOM 1734 N N . MET A 1 270 ? 12.606 15.924 -13.861 1.00 16.78 269 MET A N 1
ATOM 1735 C CA . MET A 1 270 ? 12.486 17.020 -12.901 1.00 16.04 269 MET A CA 1
ATOM 1736 C C . MET A 1 270 ? 11.016 17.343 -12.618 1.00 14.74 269 MET A C 1
ATOM 1737 O O . MET A 1 270 ? 10.651 17.804 -11.538 1.00 13.78 269 MET A O 1
ATOM 1742 N N . HIS A 1 271 ? 10.172 17.082 -13.609 1.00 13.80 270 HIS A N 1
ATOM 1743 C CA . HIS A 1 271 ? 8.748 17.306 -13.469 1.00 13.05 270 HIS A CA 1
ATOM 1744 C C . HIS A 1 271 ? 8.159 16.288 -12.502 1.00 13.01 270 HIS A C 1
ATOM 1745 O O . HIS A 1 271 ? 7.263 16.588 -11.807 1.00 12.48 270 HIS A O 1
ATOM 1752 N N . VAL A 1 272 ? 8.731 15.109 -12.494 1.00 13.05 271 VAL A N 1
ATOM 1753 C CA . VAL A 1 272 ? 8.271 14.056 -11.586 1.00 13.24 271 VAL A CA 1
ATOM 1754 C C . VAL A 1 272 ? 8.761 14.381 -10.183 1.00 13.09 271 VAL A C 1
ATOM 1755 O O . VAL A 1 272 ? 8.027 14.245 -9.212 1.00 12.94 271 VAL A O 1
ATOM 1759 N N . ILE A 1 273 ? 9.990 14.867 -10.098 1.00 13.09 272 ILE A N 1
ATOM 1760 C CA . ILE A 1 273 ? 10.561 15.254 -8.805 1.00 12.84 272 ILE A CA 1
ATOM 1761 C C . ILE A 1 273 ? 9.715 16.372 -8.216 1.00 12.67 272 ILE A C 1
ATOM 1762 O O . ILE A 1 273 ? 9.468 16.425 -7.015 1.00 13.13 272 ILE A O 1
ATOM 1767 N N . ALA A 1 274 ? 9.232 17.243 -9.091 1.00 12.06 273 ALA A N 1
ATOM 1768 C CA . ALA A 1 274 ? 8.373 18.350 -8.648 1.00 11.48 273 ALA A CA 1
ATOM 1769 C C . ALA A 1 274 ? 7.082 17.772 -8.086 1.00 11.05 273 ALA A C 1
ATOM 1770 O O . ALA A 1 274 ? 6.532 18.264 -7.107 1.00 11.57 273 ALA A O 1
ATOM 1772 N N . GLY A 1 275 ? 6.618 16.699 -8.715 1.00 11.36 274 GLY A N 1
ATOM 1773 C CA . GLY A 1 275 ? 5.374 16.046 -8.314 1.00 11.07 274 GLY A CA 1
ATOM 1774 C C . GLY A 1 275 ? 5.550 15.420 -6.946 1.00 11.02 274 GLY A C 1
ATOM 1775 O O . GLY A 1 275 ? 4.642 15.430 -6.109 1.00 10.26 274 GLY A O 1
ATOM 1776 N N . LYS A 1 276 ? 6.746 14.891 -6.732 1.00 10.98 275 LYS A N 1
ATOM 1777 C CA . LYS A 1 276 ? 7.113 14.311 -5.427 1.00 11.16 275 LYS A CA 1
ATOM 1778 C C . LYS A 1 276 ? 7.072 15.410 -4.381 1.00 11.46 275 LYS A C 1
ATOM 1779 O O . LYS A 1 276 ? 6.516 15.253 -3.289 1.00 10.96 275 LYS A O 1
ATOM 1785 N N . ALA A 1 277 ? 7.650 16.548 -4.739 1.00 11.46 276 ALA A N 1
ATOM 1786 C CA . ALA A 1 277 ? 7.726 17.679 -3.809 1.00 11.46 276 ALA A CA 1
ATOM 1787 C C . ALA A 1 277 ? 6.321 18.097 -3.414 1.00 11.27 276 ALA A C 1
ATOM 1788 O O . ALA A 1 277 ? 6.035 18.348 -2.248 1.00 10.44 276 ALA A O 1
ATOM 1790 N N . VAL A 1 278 ? 5.440 18.132 -4.402 1.00 11.19 277 VAL A N 1
ATOM 1791 C CA . VAL A 1 278 ? 4.065 18.575 -4.173 1.00 10.97 277 VAL A CA 1
ATOM 1792 C C . VAL A 1 278 ? 3.381 17.592 -3.233 1.00 10.60 277 VAL A C 1
ATOM 1793 O O . VAL A 1 278 ? 2.745 17.979 -2.260 1.00 10.93 277 VAL A O 1
ATOM 1797 N N . ALA A 1 279 ? 3.553 16.308 -3.505 1.00 10.53 278 ALA A N 1
ATOM 1798 C CA . ALA A 1 279 ? 2.870 15.279 -2.714 1.00 10.15 278 ALA A CA 1
ATOM 1799 C C . ALA A 1 279 ? 3.408 15.254 -1.278 1.00 10.21 278 ALA A C 1
ATOM 1800 O O . ALA A 1 279 ? 2.644 15.092 -0.321 1.00 9.51 278 ALA A O 1
ATOM 1802 N N . PHE A 1 280 ? 4.713 15.457 -1.128 1.00 10.40 279 PHE A N 1
ATOM 1803 C CA . PHE A 1 280 ? 5.315 15.469 0.218 1.00 10.60 279 PHE A CA 1
ATOM 1804 C C . PHE A 1 280 ? 4.765 16.666 0.977 1.00 10.73 279 PHE A C 1
ATOM 1805 O O . PHE A 1 280 ? 4.499 16.611 2.169 1.00 11.72 279 PHE A O 1
ATOM 1813 N N . GLY A 1 281 ? 4.550 17.752 0.255 1.00 10.83 280 GLY A N 1
ATOM 1814 C CA . GLY A 1 281 ? 4.026 18.948 0.872 1.00 11.20 280 GLY A CA 1
ATOM 1815 C C . GLY A 1 281 ? 2.611 18.717 1.360 1.00 11.25 280 GLY A C 1
ATOM 1816 O O . GLY A 1 281 ? 2.221 19.184 2.429 1.00 12.32 280 GLY A O 1
ATOM 1817 N N . GLU A 1 282 ? 1.848 17.979 0.572 1.00 11.40 281 GLU A N 1
ATOM 1818 C CA . GLU A 1 282 ? 0.454 17.741 0.901 1.00 11.13 281 GLU A CA 1
ATOM 1819 C C . GLU A 1 282 ? 0.413 16.864 2.134 1.00 11.28 281 GLU A C 1
ATOM 1820 O O . GLU A 1 282 ? -0.447 17.002 2.996 1.00 12.04 281 GLU A O 1
ATOM 1826 N N . ALA A 1 283 ? 1.372 15.962 2.204 1.00 11.30 282 ALA A N 1
ATOM 1827 C CA . ALA A 1 283 ? 1.371 14.934 3.241 1.00 11.56 282 ALA A CA 1
ATOM 1828 C C . ALA A 1 283 ? 1.722 15.535 4.594 1.00 11.90 282 ALA A C 1
ATOM 1829 O O . ALA A 1 283 ? 1.434 14.956 5.645 1.00 12.27 282 ALA A O 1
ATOM 1831 N N . LEU A 1 284 ? 2.326 16.717 4.558 1.00 12.13 283 LEU A N 1
ATOM 1832 C CA . LEU A 1 284 ? 2.767 17.407 5.785 1.00 12.98 283 LEU A CA 1
ATOM 1833 C C . LEU A 1 284 ? 1.600 18.092 6.490 1.00 13.49 283 LEU A C 1
ATOM 1834 O O . LEU A 1 284 ? 1.697 18.486 7.662 1.00 13.76 283 LEU A O 1
ATOM 1839 N N . THR A 1 285 ? 0.489 18.201 5.773 1.00 13.84 284 THR A N 1
ATOM 1840 C CA . THR A 1 285 ? -0.662 18.996 6.247 1.00 13.76 284 THR A CA 1
ATOM 1841 C C . THR A 1 285 ? -1.574 18.217 7.184 1.00 13.94 284 THR A C 1
ATOM 1842 O O . THR A 1 285 ? -1.630 16.992 7.160 1.00 13.46 284 THR A O 1
ATOM 1846 N N . ASP A 1 286 ? -2.306 18.952 8.006 1.00 14.12 285 ASP A N 1
ATOM 1847 C CA . ASP A 1 286 ? -3.268 18.310 8.899 1.00 14.39 285 ASP A CA 1
ATOM 1848 C C . ASP A 1 286 ? -4.358 17.645 8.075 1.00 14.20 285 ASP A C 1
ATOM 1849 O O . ASP A 1 286 ? -4.954 16.639 8.477 1.00 14.26 285 ASP A O 1
ATOM 1854 N N . ASP A 1 287 ? -4.605 18.200 6.901 1.00 13.50 286 ASP A N 1
ATOM 1855 C CA . ASP A 1 287 ? -5.637 17.654 6.037 1.00 13.77 286 ASP A CA 1
ATOM 1856 C C . ASP A 1 287 ? -5.262 16.231 5.655 1.00 12.94 286 ASP A C 1
ATOM 1857 O O . ASP A 1 287 ? -6.114 15.360 5.507 1.00 12.45 286 ASP A O 1
ATOM 1862 N N . PHE A 1 288 ? -3.964 16.011 5.485 1.00 12.36 287 PHE A N 1
ATOM 1863 C CA . PHE A 1 288 ? -3.501 14.692 5.064 1.00 11.91 287 PHE A CA 1
ATOM 1864 C C . PHE A 1 288 ? -3.695 13.730 6.225 1.00 12.30 287 PHE A C 1
ATOM 1865 O O . PHE A 1 288 ? -4.038 12.566 6.046 1.00 11.60 287 PHE A O 1
ATOM 1873 N N . LYS A 1 289 ? -3.477 14.234 7.427 1.00 12.50 288 LYS A N 1
ATOM 1874 C CA . LYS A 1 289 ? -3.669 13.396 8.612 1.00 12.74 288 LYS A CA 1
ATOM 1875 C C . LYS A 1 289 ? -5.127 12.939 8.662 1.00 12.36 288 LYS A C 1
ATOM 1876 O O . LYS A 1 289 ? -5.431 11.791 9.010 1.00 12.71 288 LYS A O 1
ATOM 1882 N N . THR A 1 290 ? -6.021 13.836 8.267 1.00 12.40 289 THR A N 1
ATOM 1883 C CA . THR A 1 290 ? -7.469 13.538 8.278 1.00 11.76 289 THR A CA 1
ATOM 1884 C C . THR A 1 290 ? -7.792 12.509 7.208 1.00 11.38 289 THR A C 1
ATOM 1885 O O . THR A 1 290 ? -8.586 11.594 7.409 1.00 10.77 289 THR A O 1
ATOM 1889 N N . TYR A 1 291 ? -7.128 12.656 6.074 1.00 10.94 290 TYR A N 1
ATOM 1890 C CA . TYR A 1 291 ? -7.276 11.700 4.977 1.00 10.30 290 TYR A CA 1
ATOM 1891 C C . TYR A 1 291 ? -6.943 10.293 5.478 1.00 10.05 290 TYR A C 1
ATOM 1892 O O . TYR A 1 291 ? -7.700 9.348 5.292 1.00 9.83 290 TYR A O 1
ATOM 1901 N N . ILE A 1 292 ? -5.794 10.169 6.123 1.00 9.79 291 ILE A N 1
ATOM 1902 C CA . ILE A 1 292 ? -5.347 8.854 6.613 1.00 9.74 291 ILE A CA 1
ATOM 1903 C C . ILE A 1 292 ? -6.296 8.330 7.696 1.00 10.15 291 ILE A C 1
ATOM 1904 O O . ILE A 1 292 ? -6.621 7.150 7.758 1.00 10.41 291 ILE A O 1
ATOM 1909 N N . ASP A 1 293 ? -6.753 9.243 8.529 1.00 10.29 292 ASP A N 1
ATOM 1910 C CA . ASP A 1 293 ? -7.704 8.932 9.616 1.00 10.75 292 ASP A CA 1
ATOM 1911 C C . ASP A 1 293 ? -8.927 8.243 9.005 1.00 10.53 292 ASP A C 1
ATOM 1912 O O . ASP A 1 293 ? -9.415 7.202 9.477 1.00 10.53 292 ASP A O 1
ATOM 1917 N N . ARG A 1 294 ? -9.369 8.803 7.892 1.00 10.14 293 ARG A N 1
ATOM 1918 C CA . ARG A 1 294 ? -10.552 8.319 7.198 1.00 10.38 293 ARG A CA 1
ATOM 1919 C C . ARG A 1 294 ? -10.269 7.010 6.486 1.00 9.77 293 ARG A C 1
ATOM 1920 O O . ARG A 1 294 ? -11.096 6.105 6.465 1.00 9.39 293 ARG A O 1
ATOM 1928 N N . VAL A 1 295 ? -9.086 6.930 5.900 1.00 9.17 294 VAL A N 1
ATOM 1929 C CA . VAL A 1 295 ? -8.650 5.726 5.202 1.00 9.12 294 VAL A CA 1
ATOM 1930 C C . VAL A 1 295 ? -8.751 4.541 6.146 1.00 9.53 294 VAL A C 1
ATOM 1931 O O . VAL A 1 295 ? -9.269 3.474 5.804 1.00 9.98 294 VAL A O 1
ATOM 1935 N N . LEU A 1 296 ? -8.306 4.776 7.367 1.00 9.81 295 LEU A N 1
ATOM 1936 C CA . LEU A 1 296 ? -8.193 3.696 8.355 1.00 10.34 295 LEU A CA 1
ATOM 1937 C C . LEU A 1 296 ? -9.561 3.277 8.844 1.00 10.31 295 LEU A C 1
ATOM 1938 O O . LEU A 1 296 ? -9.875 2.101 8.935 1.00 10.23 295 LEU A O 1
ATOM 1943 N N . ALA A 1 297 ? -10.346 4.271 9.214 1.00 10.52 296 ALA A N 1
ATOM 1944 C CA . ALA A 1 297 ? -11.708 4.024 9.697 1.00 10.81 296 ALA A CA 1
ATOM 1945 C C . ALA A 1 297 ? -12.528 3.351 8.615 1.00 11.44 296 ALA A C 1
ATOM 1946 O O . ALA A 1 297 ? -13.361 2.481 8.884 1.00 12.35 296 ALA A O 1
ATOM 1948 N N . ASN A 1 298 ? -12.261 3.743 7.377 1.00 11.80 297 ASN A N 1
ATOM 1949 C CA . ASN A 1 298 ? -13.036 3.247 6.232 1.00 11.91 297 ASN A CA 1
ATOM 1950 C C . ASN A 1 298 ? -12.755 1.771 6.000 1.00 12.07 297 ASN A C 1
ATOM 1951 O O . ASN A 1 298 ? -13.645 0.999 5.645 1.00 11.66 297 ASN A O 1
ATOM 1956 N N . ALA A 1 299 ? -11.508 1.387 6.234 1.00 11.72 298 ALA A N 1
ATOM 1957 C CA . ALA A 1 299 ? -11.097 -0.018 6.090 1.00 11.90 298 ALA A CA 1
ATOM 1958 C C . ALA A 1 299 ? -11.776 -0.889 7.147 1.00 12.27 298 ALA A C 1
ATOM 1959 O O . ALA A 1 299 ? -12.224 -2.011 6.868 1.00 13.04 298 ALA A O 1
ATOM 1961 N N . GLN A 1 300 ? -11.884 -0.352 8.354 1.00 12.65 299 GLN A N 1
ATOM 1962 C CA . GLN A 1 300 ? -12.550 -1.076 9.443 1.00 12.62 299 GLN A CA 1
ATOM 1963 C C . GLN A 1 300 ? -13.997 -1.295 9.055 1.00 12.44 299 GLN A C 1
ATOM 1964 O O . GLN A 1 300 ? -14.559 -2.366 9.248 1.00 11.54 299 GLN A O 1
ATOM 1970 N N . ALA A 1 301 ? -14.576 -0.264 8.459 1.00 12.29 300 ALA A N 1
ATOM 1971 C CA . ALA A 1 301 ? -16.012 -0.258 8.142 1.00 12.48 300 ALA A CA 1
ATOM 1972 C C . ALA A 1 301 ? -16.301 -1.294 7.063 1.00 13.03 300 ALA A C 1
ATOM 1973 O O . ALA A 1 301 ? -17.239 -2.087 7.151 1.00 13.06 300 ALA A O 1
ATOM 1975 N N . LEU A 1 302 ? -15.439 -1.291 6.057 1.00 13.14 301 LEU A N 1
ATOM 1976 C CA . LEU A 1 302 ? -15.575 -2.185 4.911 1.00 13.50 301 LEU A CA 1
ATOM 1977 C C . LEU A 1 302 ? -15.352 -3.616 5.380 1.00 13.48 301 LEU A C 1
ATOM 1978 O O . LEU A 1 302 ? -16.083 -4.541 5.022 1.00 13.45 301 LEU A O 1
ATOM 1983 N N . GLY A 1 303 ? -14.356 -3.778 6.235 1.00 13.80 302 GLY A N 1
ATOM 1984 C CA . GLY A 1 303 ? -13.978 -5.105 6.707 1.00 14.45 302 GLY A CA 1
ATOM 1985 C C . GLY A 1 303 ? -15.083 -5.708 7.548 1.00 15.04 302 GLY A C 1
ATOM 1986 O O . GLY A 1 303 ? -15.355 -6.912 7.485 1.00 14.97 302 GLY A O 1
ATOM 1987 N N . ASP A 1 304 ? -15.718 -4.854 8.333 1.00 15.73 303 ASP A N 1
ATOM 1988 C CA . ASP A 1 304 ? -16.787 -5.296 9.240 1.00 16.59 303 ASP A CA 1
ATOM 1989 C C . ASP A 1 304 ? -17.925 -5.896 8.431 1.00 16.24 303 ASP A C 1
ATOM 1990 O O . ASP A 1 304 ? -18.495 -6.927 8.784 1.00 16.16 303 ASP A O 1
ATOM 1995 N N . VAL A 1 305 ? -18.234 -5.240 7.324 1.00 15.43 304 VAL A N 1
ATOM 1996 C CA . VAL A 1 305 ? -19.384 -5.615 6.492 1.00 15.56 304 VAL A CA 1
ATOM 1997 C C . VAL A 1 305 ? -19.112 -6.942 5.804 1.00 15.83 304 VAL A C 1
ATOM 1998 O O . VAL A 1 305 ? -19.982 -7.807 5.709 1.00 15.74 304 VAL A O 1
ATOM 2002 N N . LEU A 1 306 ? -17.884 -7.091 5.333 1.00 15.90 305 LEU A N 1
ATOM 2003 C CA . LEU A 1 306 ? -17.492 -8.297 4.614 1.00 16.63 305 LEU A CA 1
ATOM 2004 C C . LEU A 1 306 ? -17.540 -9.460 5.579 1.00 17.55 305 LEU A C 1
ATOM 2005 O O . LEU A 1 306 ? -18.005 -10.557 5.256 1.00 17.34 305 LEU A O 1
ATOM 2010 N N . LYS A 1 307 ? -17.089 -9.188 6.792 1.00 18.77 306 LYS A N 1
ATOM 2011 C CA . LYS A 1 307 ? -17.040 -10.218 7.828 1.00 19.79 306 LYS A CA 1
ATOM 2012 C C . LYS A 1 307 ? -18.459 -10.655 8.196 1.00 19.87 306 LYS A C 1
ATOM 2013 O O . LYS A 1 307 ? -18.764 -11.842 8.322 1.00 20.13 306 LYS A O 1
ATOM 2019 N N . ALA A 1 308 ? -19.334 -9.679 8.341 1.00 19.82 307 ALA A N 1
ATOM 2020 C CA . ALA A 1 308 ? -20.703 -9.961 8.766 1.00 20.04 307 ALA A CA 1
ATOM 2021 C C . ALA A 1 308 ? -21.426 -10.689 7.648 1.00 20.32 307 ALA A C 1
ATOM 2022 O O . ALA A 1 308 ? -22.452 -11.337 7.861 1.00 20.36 307 ALA A O 1
ATOM 2024 N N . GLY A 1 309 ? -20.853 -10.570 6.458 1.00 20.31 308 GLY A N 1
ATOM 2025 C CA . GLY A 1 309 ? -21.455 -11.069 5.223 1.00 20.44 308 GLY A CA 1
ATOM 2026 C C . GLY A 1 309 ? -21.065 -12.506 4.974 1.00 20.33 308 GLY A C 1
ATOM 2027 O O . GLY A 1 309 ? -21.534 -13.142 4.036 1.00 20.96 308 GLY A O 1
ATOM 2028 N N . GLY A 1 310 ? -20.177 -13.000 5.821 1.00 20.25 309 GLY A N 1
ATOM 2029 C CA . GLY A 1 310 ? -19.824 -14.424 5.825 1.00 20.22 309 GLY A CA 1
ATOM 2030 C C . GLY A 1 310 ? -18.561 -14.834 5.097 1.00 20.34 309 GLY A C 1
ATOM 2031 O O . GLY A 1 310 ? -18.409 -15.989 4.691 1.00 20.80 309 GLY A O 1
ATOM 2032 N N . VAL A 1 311 ? -17.649 -13.889 4.922 1.00 19.96 310 VAL A N 1
ATOM 2033 C CA . VAL A 1 311 ? -16.281 -14.237 4.548 1.00 19.42 310 VAL A CA 1
ATOM 2034 C C . VAL A 1 311 ? -15.363 -13.892 5.696 1.00 19.04 310 VAL A C 1
ATOM 2035 O O . VAL A 1 311 ? -15.750 -13.233 6.659 1.00 19.24 310 VAL A O 1
ATOM 2039 N N . ASP A 1 312 ? -14.132 -14.343 5.565 1.00 18.61 311 ASP A N 1
ATOM 2040 C CA . ASP A 1 312 ? -13.131 -14.127 6.598 1.00 18.43 311 ASP A CA 1
ATOM 2041 C C . ASP A 1 312 ? -12.134 -13.093 6.122 1.00 17.70 311 ASP A C 1
ATOM 2042 O O . ASP A 1 312 ? -11.996 -12.826 4.924 1.00 17.37 311 ASP A O 1
ATOM 2047 N N . LEU A 1 313 ? -11.489 -12.478 7.096 1.00 16.81 312 LEU A N 1
ATOM 2048 C CA . LEU A 1 313 ? -10.361 -11.597 6.851 1.00 16.34 312 LEU A CA 1
ATOM 2049 C C . LEU A 1 313 ? -9.109 -12.239 7.413 1.00 15.98 312 LEU A C 1
ATOM 2050 O O . LEU A 1 313 ? -9.104 -12.730 8.537 1.00 16.23 312 LEU A O 1
ATOM 2055 N N . VAL A 1 314 ? -8.045 -12.225 6.629 1.00 15.57 313 VAL A N 1
ATOM 2056 C CA . VAL A 1 314 ? -6.756 -12.745 7.099 1.00 15.57 313 VAL A CA 1
ATOM 2057 C C . VAL A 1 314 ? -6.299 -11.860 8.266 1.00 15.29 313 VAL A C 1
ATOM 2058 O O . VAL A 1 314 ? -6.228 -10.634 8.154 1.00 14.62 313 VAL A O 1
ATOM 2062 N N . THR A 1 315 ? -6.004 -12.524 9.376 1.00 15.61 314 THR A N 1
ATOM 2063 C CA . THR A 1 315 ? -5.635 -11.909 10.676 1.00 15.57 314 THR A CA 1
ATOM 2064 C C . THR A 1 315 ? -6.866 -11.412 11.414 1.00 16.07 314 THR A C 1
ATOM 2065 O O . THR A 1 315 ? -6.773 -10.853 12.509 1.00 16.70 314 THR A O 1
ATOM 2069 N N . GLY A 1 316 ? -8.013 -11.616 10.789 1.00 15.94 315 GLY A N 1
ATOM 2070 C CA . GLY A 1 316 ? -9.311 -11.343 11.395 1.00 16.10 315 GLY A CA 1
ATOM 2071 C C . GLY A 1 316 ? -9.731 -9.894 11.313 1.00 15.88 315 GLY A C 1
ATOM 2072 O O . GLY A 1 316 ? -10.768 -9.489 11.828 1.00 16.89 315 GLY A O 1
ATOM 2073 N N . GLY A 1 317 ? -8.911 -9.116 10.637 1.00 15.63 316 GLY A N 1
ATOM 2074 C CA . GLY A 1 317 ? -9.158 -7.678 10.495 1.00 14.80 316 GLY A CA 1
ATOM 2075 C C . GLY A 1 317 ? -7.962 -6.936 9.930 1.00 14.65 316 GLY A C 1
ATOM 2076 O O . GLY A 1 317 ? -7.187 -7.486 9.163 1.00 14.49 316 GLY A O 1
ATOM 2077 N N . THR A 1 318 ? -7.824 -5.677 10.325 1.00 14.23 317 THR A N 1
ATOM 2078 C CA . THR A 1 318 ? -6.710 -4.859 9.853 1.00 14.20 317 THR A CA 1
ATOM 2079 C C . THR A 1 318 ? -6.346 -3.752 10.835 1.00 13.91 317 THR A C 1
ATOM 2080 O O . THR A 1 318 ? -7.177 -3.309 11.632 1.00 14.11 317 THR A O 1
ATOM 2084 N N . ASP A 1 319 ? -5.078 -3.354 10.781 1.00 13.56 318 ASP A N 1
ATOM 2085 C CA . ASP A 1 319 ? -4.579 -2.184 11.505 1.00 13.42 318 ASP A CA 1
ATOM 2086 C C . ASP A 1 319 ? -4.291 -1.044 10.549 1.00 13.38 318 ASP A C 1
ATOM 2087 O O . ASP A 1 319 ? -3.829 0.012 10.960 1.00 12.94 318 ASP A O 1
ATOM 2092 N N . ASN A 1 320 ? -4.520 -1.268 9.263 1.00 13.06 319 ASN A N 1
ATOM 2093 C CA . ASN A 1 320 ? -4.233 -0.220 8.288 1.00 13.25 319 ASN A CA 1
ATOM 2094 C C . ASN A 1 320 ? -5.318 -0.068 7.226 1.00 13.34 319 ASN A C 1
ATOM 2095 O O . ASN A 1 320 ? -6.505 -0.163 7.520 1.00 13.44 319 ASN A O 1
ATOM 2100 N N . HIS A 1 321 ? -4.889 0.162 5.996 1.00 13.12 320 HIS A N 1
ATOM 2101 C CA . HIS A 1 321 ? -5.806 0.486 4.888 1.00 13.83 320 HIS A CA 1
ATOM 2102 C C . HIS A 1 321 ? -6.171 -0.764 4.114 1.00 13.69 320 HIS A C 1
ATOM 2103 O O . HIS A 1 321 ? -7.038 -0.748 3.233 1.00 13.67 320 HIS A O 1
ATOM 2110 N N . LEU A 1 322 ? -5.481 -1.840 4.468 1.00 13.64 321 LEU A N 1
ATOM 2111 C CA . LEU A 1 322 ? -5.548 -3.114 3.734 1.00 14.11 321 LEU A CA 1
ATOM 2112 C C . LEU A 1 322 ? -6.526 -4.113 4.323 1.00 13.69 321 LEU A C 1
ATOM 2113 O O . LEU A 1 322 ? -6.646 -4.268 5.536 1.00 13.80 321 LEU A O 1
ATOM 2118 N N . LEU A 1 323 ? -7.189 -4.805 3.415 1.00 13.27 322 LEU A N 1
ATOM 2119 C CA . LEU A 1 323 ? -8.025 -5.959 3.741 1.00 13.24 322 LEU A CA 1
ATOM 2120 C C . LEU A 1 323 ? -7.660 -7.151 2.873 1.00 13.75 322 LEU A C 1
ATOM 2121 O O . LEU A 1 323 ? -7.707 -7.080 1.648 1.00 13.75 322 LEU A O 1
ATOM 2126 N N . LEU A 1 324 ? -7.297 -8.240 3.536 1.00 13.85 323 LEU A N 1
ATOM 2127 C CA . LEU A 1 324 ? -7.020 -9.513 2.874 1.00 14.44 323 LEU A CA 1
ATOM 2128 C C . LEU A 1 324 ? -8.195 -10.432 3.116 1.00 14.53 323 LEU A C 1
ATOM 2129 O O . LEU A 1 324 ? -8.357 -10.990 4.200 1.00 14.85 323 LEU A O 1
ATOM 2134 N N . VAL A 1 325 ? -9.013 -10.561 2.084 1.00 14.54 324 VAL A N 1
ATOM 2135 C CA . VAL A 1 325 ? -10.247 -11.345 2.150 1.00 14.72 324 VAL A CA 1
ATOM 2136 C C . VAL A 1 325 ? -9.976 -12.804 1.820 1.00 15.71 324 VAL A C 1
ATOM 2137 O O . VAL A 1 325 ? -9.348 -13.135 0.819 1.00 15.76 324 VAL A O 1
ATOM 2141 N N . ASP A 1 326 ? -10.481 -13.649 2.707 1.00 16.51 325 ASP A N 1
ATOM 2142 C CA . ASP A 1 326 ? -10.395 -15.110 2.606 1.00 17.42 325 ASP A CA 1
ATOM 2143 C C . ASP A 1 326 ? -11.772 -15.614 2.199 1.00 17.68 325 ASP A C 1
ATOM 2144 O O . ASP A 1 326 ? -12.730 -15.535 2.966 1.00 17.20 325 ASP A O 1
ATOM 2149 N N . LEU A 1 327 ? -11.855 -16.097 0.965 1.00 18.66 326 LEU A N 1
ATOM 2150 C CA . LEU A 1 327 ? -13.136 -16.382 0.308 1.00 19.19 326 LEU A CA 1
ATOM 2151 C C . LEU A 1 327 ? -13.608 -17.795 0.570 1.00 19.96 326 LEU A C 1
ATOM 2152 O O . LEU A 1 327 ? -14.685 -18.201 0.134 1.00 19.93 326 LEU A O 1
ATOM 2157 N N . ARG A 1 328 ? -12.780 -18.541 1.280 1.00 21.02 327 ARG A N 1
ATOM 2158 C CA . ARG A 1 328 ? -13.021 -19.985 1.467 1.00 22.11 327 ARG A CA 1
ATOM 2159 C C . ARG A 1 328 ? -14.394 -20.325 2.061 1.00 22.56 327 ARG A C 1
ATOM 2160 O O . ARG A 1 328 ? -15.017 -21.309 1.655 1.00 22.77 327 ARG A O 1
ATOM 2168 N N . PRO A 1 329 ? -14.874 -19.528 3.027 1.00 23.23 328 PRO A N 1
ATOM 2169 C CA . PRO A 1 329 ? -16.165 -19.875 3.623 1.00 23.30 328 PRO A CA 1
ATOM 2170 C C . PRO A 1 329 ? -17.321 -19.939 2.624 1.00 23.52 328 PRO A C 1
ATOM 2171 O O . PRO A 1 329 ? -18.342 -20.583 2.891 1.00 23.50 328 PRO A O 1
ATOM 2175 N N . LYS A 1 330 ? -17.151 -19.281 1.487 1.00 23.19 329 LYS A N 1
ATOM 2176 C CA . LYS A 1 330 ? -18.198 -19.231 0.460 1.00 23.30 329 LYS A CA 1
ATOM 2177 C C . LYS A 1 330 ? -17.776 -20.048 -0.750 1.00 23.17 329 LYS A C 1
ATOM 2178 O O . LYS A 1 330 ? -18.412 -20.032 -1.808 1.00 23.13 329 LYS A O 1
ATOM 2184 N N . GLY A 1 331 ? -16.681 -20.766 -0.552 1.00 23.12 330 GLY A N 1
ATOM 2185 C CA . GLY A 1 331 ? -16.111 -21.645 -1.574 1.00 23.03 330 GLY A CA 1
ATOM 2186 C C . GLY A 1 331 ? -15.814 -20.942 -2.885 1.00 23.00 330 GLY A C 1
ATOM 2187 O O . GLY A 1 331 ? -15.898 -21.540 -3.965 1.00 23.15 330 GLY A O 1
ATOM 2188 N N . LEU A 1 332 ? -15.468 -19.664 -2.778 1.00 22.69 331 LEU A N 1
ATOM 2189 C CA . LEU A 1 332 ? -15.126 -18.836 -3.944 1.00 22.34 331 LEU A CA 1
ATOM 2190 C C . LEU A 1 332 ? -13.623 -18.742 -4.172 1.00 22.30 331 LEU A C 1
ATOM 2191 O O . LEU A 1 332 ? -12.819 -18.949 -3.264 1.00 22.35 331 LEU A O 1
ATOM 2196 N N . LYS A 1 333 ? -13.271 -18.435 -5.413 1.00 22.19 332 LYS A N 1
ATOM 2197 C CA . LYS A 1 333 ? -11.874 -18.300 -5.839 1.00 22.33 332 LYS A CA 1
ATOM 2198 C C . LYS A 1 333 ? -11.545 -16.873 -6.246 1.00 21.63 332 LYS A C 1
ATOM 2199 O O . LYS A 1 333 ? -12.377 -16.145 -6.780 1.00 21.58 332 LYS A O 1
ATOM 2205 N N . GLY A 1 334 ? -10.300 -16.496 -5.991 1.00 20.79 333 GLY A N 1
ATOM 2206 C CA . GLY A 1 334 ? -9.854 -15.124 -6.161 1.00 20.13 333 GLY A CA 1
ATOM 2207 C C . GLY A 1 334 ? -9.991 -14.626 -7.580 1.00 19.49 333 GLY A C 1
ATOM 2208 O O . GLY A 1 334 ? -10.477 -13.529 -7.827 1.00 18.72 333 GLY A O 1
ATOM 2209 N N . ALA A 1 335 ? -9.560 -15.445 -8.523 1.00 19.24 334 ALA A N 1
ATOM 2210 C CA . ALA A 1 335 ? -9.567 -15.007 -9.912 1.00 19.17 334 ALA A CA 1
ATOM 2211 C C . ALA A 1 335 ? -11.001 -14.776 -10.355 1.00 18.94 334 ALA A C 1
ATOM 2212 O O . ALA A 1 335 ? -11.320 -13.760 -10.959 1.00 18.79 334 ALA A O 1
ATOM 2214 N N . GLN A 1 336 ? -11.867 -15.720 -10.019 1.00 18.71 335 GLN A N 1
ATOM 2215 C CA . GLN A 1 336 ? -13.267 -15.646 -10.448 1.00 18.79 335 GLN A CA 1
ATOM 2216 C C . GLN A 1 336 ? -13.926 -14.405 -9.855 1.00 18.17 335 GLN A C 1
ATOM 2217 O O . GLN A 1 336 ? -14.690 -13.699 -10.514 1.00 17.73 335 GLN A O 1
ATOM 2223 N N . VAL A 1 337 ? -13.557 -14.116 -8.618 1.00 17.78 336 VAL A N 1
ATOM 2224 C CA . VAL A 1 337 ? -14.163 -13.002 -7.877 1.00 17.50 336 VAL A CA 1
ATOM 2225 C C . VAL A 1 337 ? -13.641 -11.667 -8.395 1.00 17.31 336 VAL A C 1
ATOM 2226 O O . VAL A 1 337 ? -14.392 -10.710 -8.589 1.00 17.01 336 VAL A O 1
ATOM 2230 N N . GLU A 1 338 ? -12.341 -11.619 -8.634 1.00 17.30 337 GLU A N 1
ATOM 2231 C CA . GLU A 1 338 ? -11.705 -10.405 -9.160 1.00 17.29 337 GLU A CA 1
ATOM 2232 C C . GLU A 1 338 ? -12.324 -10.030 -10.506 1.00 16.92 337 GLU A C 1
ATOM 2233 O O . GLU A 1 338 ? -12.610 -8.868 -10.795 1.00 16.58 337 GLU A O 1
ATOM 2239 N N . GLN A 1 339 ? -12.545 -11.055 -11.313 1.00 16.84 338 GLN A N 1
ATOM 2240 C CA . GLN A 1 339 ? -13.002 -10.879 -12.689 1.00 16.93 338 GLN A CA 1
ATOM 2241 C C . GLN A 1 339 ? -14.446 -10.389 -12.678 1.00 16.31 338 GLN A C 1
ATOM 2242 O O . GLN A 1 339 ? -14.823 -9.465 -13.411 1.00 16.44 338 GLN A O 1
ATOM 2248 N N . ALA A 1 340 ? -15.230 -10.979 -11.786 1.00 15.72 339 ALA A N 1
ATOM 2249 C CA . ALA A 1 340 ? -16.655 -10.630 -11.654 1.00 15.48 339 ALA A CA 1
ATOM 2250 C C . ALA A 1 340 ? -16.839 -9.215 -11.096 1.00 15.31 339 ALA A C 1
ATOM 2251 O O . ALA A 1 340 ? -17.658 -8.428 -11.582 1.00 14.75 339 ALA A O 1
ATOM 2253 N N . LEU A 1 341 ? -16.059 -8.888 -10.073 1.00 15.25 340 LEU A N 1
ATOM 2254 C CA . LEU A 1 341 ? -16.141 -7.560 -9.471 1.00 15.35 340 LEU A CA 1
ATOM 2255 C C . LEU A 1 341 ? -15.808 -6.503 -10.511 1.00 15.63 340 LEU A C 1
ATOM 2256 O O . LEU A 1 341 ? -16.446 -5.460 -10.591 1.00 15.38 340 LEU A O 1
ATOM 2261 N N . GLU A 1 342 ? -14.808 -6.785 -11.333 1.00 16.23 341 GLU A N 1
ATOM 2262 C CA . GLU A 1 342 ? -14.383 -5.798 -12.311 1.00 16.88 341 GLU A CA 1
ATOM 2263 C C . GLU A 1 342 ? -15.503 -5.546 -13.307 1.00 16.44 341 GLU A C 1
ATOM 2264 O O . GLU A 1 342 ? -15.748 -4.416 -13.708 1.00 15.77 341 GLU A O 1
ATOM 2270 N N . ARG A 1 343 ? -16.204 -6.604 -13.682 1.00 16.53 342 ARG A N 1
ATOM 2271 C CA . ARG A 1 343 ? -17.330 -6.442 -14.612 1.00 16.79 342 ARG A CA 1
ATOM 2272 C C . ARG A 1 343 ? -18.432 -5.625 -13.945 1.00 16.65 342 ARG A C 1
ATOM 2273 O O . ARG A 1 343 ? -19.228 -4.949 -14.614 1.00 17.08 342 ARG A O 1
ATOM 2281 N N . ALA A 1 344 ? -18.451 -5.685 -12.619 1.00 16.28 343 ALA A N 1
ATOM 2282 C CA . ALA A 1 344 ? -19.462 -5.005 -11.799 1.00 15.94 343 ALA A CA 1
ATOM 2283 C C . ALA A 1 344 ? -19.008 -3.603 -11.418 1.00 15.71 343 ALA A C 1
ATOM 2284 O O . ALA A 1 344 ? -19.667 -2.900 -10.652 1.00 15.96 343 ALA A O 1
ATOM 2286 N N . GLY A 1 345 ? -17.868 -3.205 -11.965 1.00 15.04 344 GLY A N 1
ATOM 2287 C CA . GLY A 1 345 ? -17.357 -1.845 -11.781 1.00 14.78 344 GLY A CA 1
ATOM 2288 C C . GLY A 1 345 ? -16.595 -1.617 -10.490 1.00 14.41 344 GLY A C 1
ATOM 2289 O O . GLY A 1 345 ? -16.426 -0.488 -10.038 1.00 14.67 344 GLY A O 1
ATOM 2290 N N . ILE A 1 346 ? -16.135 -2.710 -9.914 1.00 14.35 345 ILE A N 1
ATOM 2291 C CA . ILE A 1 346 ? -15.323 -2.670 -8.696 1.00 14.25 345 ILE A CA 1
ATOM 2292 C C . ILE A 1 346 ? -14.001 -3.383 -8.945 1.00 14.29 345 ILE A C 1
ATOM 2293 O O . ILE A 1 346 ? -13.974 -4.578 -9.203 1.00 13.94 345 ILE A O 1
ATOM 2298 N N . THR A 1 347 ? -12.907 -2.624 -8.890 1.00 14.51 346 THR A N 1
ATOM 2299 C CA . THR A 1 347 ? -11.580 -3.170 -9.189 1.00 14.82 346 THR A CA 1
ATOM 2300 C C . THR A 1 347 ? -10.787 -3.493 -7.926 1.00 14.81 346 THR A C 1
ATOM 2301 O O . THR A 1 347 ? -10.697 -2.693 -6.999 1.00 14.77 346 THR A O 1
ATOM 2305 N N . CYS A 1 348 ? -10.259 -4.700 -7.903 1.00 14.96 347 CYS A N 1
ATOM 2306 C CA . CYS A 1 348 ? -9.419 -5.235 -6.848 1.00 15.65 347 CYS A CA 1
ATOM 2307 C C . CYS A 1 348 ? -8.369 -6.195 -7.455 1.00 16.01 347 CYS A C 1
ATOM 2308 O O . CYS A 1 348 ? -8.275 -6.319 -8.623 1.00 16.09 347 CYS A O 1
ATOM 2311 N N . ASN A 1 349 ? -7.574 -6.823 -6.605 1.00 16.34 348 ASN A N 1
ATOM 2312 C CA . ASN A 1 349 ? -6.642 -7.845 -7.033 1.00 16.86 348 ASN A CA 1
ATOM 2313 C C . ASN A 1 349 ? -6.972 -9.173 -6.360 1.00 16.83 348 ASN A C 1
ATOM 2314 O O . ASN A 1 349 ? -7.213 -9.233 -5.209 1.00 16.34 348 ASN A O 1
ATOM 2319 N N . LYS A 1 350 ? -6.903 -10.241 -7.123 1.00 16.53 349 LYS A N 1
ATOM 2320 C CA . LYS A 1 350 ? -6.853 -11.546 -6.506 1.00 16.98 349 LYS A CA 1
ATOM 2321 C C . LYS A 1 350 ? -5.594 -11.618 -5.650 1.00 17.09 349 LYS A C 1
ATOM 2322 O O . LYS A 1 350 ? -4.649 -10.997 -5.944 1.00 16.90 349 LYS A O 1
ATOM 2328 N N . ASN A 1 351 ? -5.644 -12.399 -4.597 1.00 17.88 350 ASN A N 1
ATOM 2329 C CA . ASN A 1 351 ? -4.609 -12.411 -3.607 1.00 18.24 350 ASN A CA 1
ATOM 2330 C C . ASN A 1 351 ? -4.576 -13.712 -2.846 1.00 18.00 350 ASN A C 1
ATOM 2331 O O . ASN A 1 351 ? -5.501 -14.103 -2.222 1.00 17.37 350 ASN A O 1
ATOM 2336 N N . GLY A 1 352 ? -3.450 -14.373 -2.966 1.00 18.23 351 GLY A N 1
ATOM 2337 C CA . GLY A 1 352 ? -3.238 -15.599 -2.217 1.00 18.48 351 GLY A CA 1
ATOM 2338 C C . GLY A 1 352 ? -3.245 -15.304 -0.735 1.00 18.82 351 GLY A C 1
ATOM 2339 O O . GLY A 1 352 ? -2.627 -14.343 -0.279 1.00 19.08 351 GLY A O 1
ATOM 2340 N N . ILE A 1 353 ? -3.978 -16.124 0.004 1.00 18.74 352 ILE A N 1
ATOM 2341 C CA . ILE A 1 353 ? -3.941 -16.096 1.474 1.00 18.74 352 ILE A CA 1
ATOM 2342 C C . ILE A 1 353 ? -2.682 -16.840 1.948 1.00 18.57 352 ILE A C 1
ATOM 2343 O O . ILE A 1 353 ? -2.070 -17.585 1.184 1.00 18.34 352 ILE A O 1
ATOM 2348 N N . PRO A 1 354 ? -2.256 -16.603 3.197 1.00 18.40 353 PRO A N 1
ATOM 2349 C CA . PRO A 1 354 ? -1.121 -17.398 3.627 1.00 18.47 353 PRO A CA 1
ATOM 2350 C C . PRO A 1 354 ? -1.460 -18.875 3.518 1.00 18.57 353 PRO A C 1
ATOM 2351 O O . PRO A 1 354 ? -2.568 -19.288 3.862 1.00 18.67 353 PRO A O 1
ATOM 2355 N N . PHE A 1 355 ? -0.509 -19.647 3.014 1.00 19.30 354 PHE A N 1
ATOM 2356 C CA . PHE A 1 355 ? -0.662 -21.107 2.877 1.00 19.83 354 PHE A CA 1
ATOM 2357 C C . PHE A 1 355 ? -1.884 -21.480 2.043 1.00 20.43 354 PHE A C 1
ATOM 2358 O O . PHE A 1 355 ? -2.573 -22.473 2.283 1.00 20.72 354 PHE A O 1
ATOM 2366 N N . ASP A 1 356 ? -2.125 -20.652 1.045 1.00 21.10 355 ASP A N 1
ATOM 2367 C CA . ASP A 1 356 ? -3.242 -20.842 0.118 1.00 21.65 355 ASP A CA 1
ATOM 2368 C C . ASP A 1 356 ? -3.153 -22.205 -0.571 1.00 22.39 355 ASP A C 1
ATOM 2369 O O . ASP A 1 356 ? -2.128 -22.532 -1.158 1.00 22.36 355 ASP A O 1
ATOM 2374 N N . PRO A 1 357 ? -4.235 -22.994 -0.509 1.00 23.55 356 PRO A N 1
ATOM 2375 C CA . PRO A 1 357 ? -4.229 -24.317 -1.106 1.00 24.14 356 PRO A CA 1
ATOM 2376 C C . PRO A 1 357 ? -4.390 -24.224 -2.601 1.00 24.63 356 PRO A C 1
ATOM 2377 O O . PRO A 1 357 ? -4.177 -25.203 -3.323 1.00 25.11 356 PRO A O 1
ATOM 2381 N N . GLU A 1 358 ? -4.763 -23.042 -3.067 1.00 24.94 357 GLU A N 1
ATOM 2382 C CA . GLU A 1 358 ? -4.994 -22.846 -4.503 1.00 25.15 357 GLU A CA 1
ATOM 2383 C C . GLU A 1 358 ? -3.747 -22.404 -5.237 1.00 25.25 357 GLU A C 1
ATOM 2384 O O . GLU A 1 358 ? -2.835 -21.816 -4.665 1.00 25.46 357 GLU A O 1
ATOM 2390 N N . LYS A 1 359 ? -3.733 -22.699 -6.528 1.00 25.15 358 LYS A N 1
ATOM 2391 C CA . LYS A 1 359 ? -2.685 -22.208 -7.428 1.00 25.06 358 LYS A CA 1
ATOM 2392 C C . LYS A 1 359 ? -2.638 -20.685 -7.364 1.00 25.01 358 LYS A C 1
ATOM 2393 O O . LYS A 1 359 ? -3.657 -20.044 -7.119 1.00 24.67 358 LYS A O 1
ATOM 2395 N N . PRO A 1 360 ? -1.456 -20.093 -7.589 1.00 25.05 359 PRO A N 1
ATOM 2396 C CA . PRO A 1 360 ? -1.333 -18.653 -7.369 1.00 24.88 359 PRO A CA 1
ATOM 2397 C C . PRO A 1 360 ? -2.011 -17.817 -8.443 1.00 24.58 359 PRO A C 1
ATOM 2398 O O . PRO A 1 360 ? -2.124 -16.597 -8.305 1.00 25.02 359 PRO A O 1
ATOM 2402 N N . THR A 1 361 ? -2.470 -18.486 -9.492 1.00 23.98 360 THR A N 1
ATOM 2403 C CA . THR A 1 361 ? -3.167 -17.816 -10.594 1.00 23.39 360 THR A CA 1
ATOM 2404 C C . THR A 1 361 ? -4.656 -17.835 -10.306 1.00 22.69 360 THR A C 1
ATOM 2405 O O . THR A 1 361 ? -5.461 -17.179 -10.977 1.00 22.99 360 THR A O 1
ATOM 2409 N N . ILE A 1 362 ? -4.996 -18.588 -9.274 1.00 21.76 361 ILE A N 1
ATOM 2410 C CA . ILE A 1 362 ? -6.384 -18.768 -8.850 1.00 21.28 361 ILE A CA 1
ATOM 2411 C C . ILE A 1 362 ? -6.628 -18.064 -7.522 1.00 20.84 361 ILE A C 1
ATOM 2412 O O . ILE A 1 362 ? -7.383 -17.092 -7.425 1.00 20.86 361 ILE A O 1
ATOM 2417 N N . THR A 1 363 ? -5.969 -18.609 -6.514 1.00 20.53 362 THR A N 1
ATOM 2418 C CA . THR A 1 363 ? -5.992 -18.097 -5.138 1.00 20.27 362 THR A CA 1
ATOM 2419 C C . THR A 1 363 ? -7.339 -18.233 -4.475 1.00 19.70 362 THR A C 1
ATOM 2420 O O . THR A 1 363 ? -8.364 -18.494 -5.114 1.00 19.93 362 THR A O 1
ATOM 2424 N N . SER A 1 364 ? -7.299 -18.030 -3.167 1.00 19.03 363 SER A N 1
ATOM 2425 C CA . SER A 1 364 ? -8.471 -18.171 -2.303 1.00 18.77 363 SER A CA 1
ATOM 2426 C C . SER A 1 364 ? -8.900 -16.831 -1.749 1.00 18.16 363 SER A C 1
ATOM 2427 O O . SER A 1 364 ? -9.664 -16.771 -0.797 1.00 17.97 363 SER A O 1
ATOM 2430 N N . GLY A 1 365 ? -8.398 -15.760 -2.342 1.00 17.50 364 GLY A N 1
ATOM 2431 C CA . GLY A 1 365 ? -8.664 -14.428 -1.800 1.00 17.05 364 GLY A CA 1
ATOM 2432 C C . GLY A 1 365 ? -8.605 -13.255 -2.745 1.00 16.56 364 GLY A C 1
ATOM 2433 O O . GLY A 1 365 ? -8.223 -13.356 -3.911 1.00 16.37 364 GLY A O 1
ATOM 2434 N N . ILE A 1 366 ? -8.990 -12.117 -2.190 1.00 15.51 365 ILE A N 1
ATOM 2435 C CA . ILE A 1 366 ? -8.793 -10.817 -2.840 1.00 15.12 365 ILE A CA 1
ATOM 2436 C C . ILE A 1 366 ? -8.216 -9.825 -1.841 1.00 15.05 365 ILE A C 1
ATOM 2437 O O . ILE A 1 366 ? -8.366 -9.983 -0.626 1.00 14.69 365 ILE A O 1
ATOM 2442 N N . ARG A 1 367 ? -7.495 -8.847 -2.374 1.00 14.20 366 ARG A N 1
ATOM 2443 C CA . ARG A 1 367 ? -6.971 -7.749 -1.570 1.00 14.61 366 ARG A CA 1
ATOM 2444 C C . ARG A 1 367 ? -7.647 -6.454 -1.949 1.00 13.95 366 ARG A C 1
ATOM 2445 O O . ARG A 1 367 ? -7.748 -6.091 -3.130 1.00 13.99 366 ARG A O 1
ATOM 2453 N N . LEU A 1 368 ? -8.126 -5.777 -0.916 1.00 13.01 367 LEU A N 1
ATOM 2454 C CA . LEU A 1 368 ? -8.788 -4.486 -1.048 1.00 12.38 367 LEU A CA 1
ATOM 2455 C C . LEU A 1 368 ? -8.058 -3.424 -0.242 1.00 11.97 367 LEU A C 1
ATOM 2456 O O . LEU A 1 368 ? -7.413 -3.703 0.762 1.00 11.98 367 LEU A O 1
ATOM 2461 N N . GLY A 1 369 ? -8.189 -2.190 -0.700 1.00 11.67 368 GLY A N 1
ATOM 2462 C CA . GLY A 1 369 ? -7.714 -1.034 0.053 1.00 11.71 368 GLY A CA 1
ATOM 2463 C C . GLY A 1 369 ? -8.580 0.187 -0.135 1.00 11.79 368 GLY A C 1
ATOM 2464 O O . GLY A 1 369 ? -9.160 0.407 -1.194 1.00 12.04 368 GLY A O 1
ATOM 2465 N N . THR A 1 370 ? -8.653 0.983 0.923 1.00 11.32 369 THR A N 1
ATOM 2466 C CA . THR A 1 370 ? -9.511 2.178 0.950 1.00 11.55 369 THR A CA 1
ATOM 2467 C C . THR A 1 370 ? -8.884 3.512 0.492 1.00 11.12 369 THR A C 1
ATOM 2468 O O . THR A 1 370 ? -9.573 4.516 0.454 1.00 11.43 369 THR A O 1
ATOM 2472 N N . PRO A 1 371 ? -7.585 3.543 0.132 1.00 11.30 370 PRO A N 1
ATOM 2473 C CA . PRO A 1 371 ? -7.088 4.879 -0.209 1.00 10.81 370 PRO A CA 1
ATOM 2474 C C . PRO A 1 371 ? -7.795 5.635 -1.338 1.00 10.76 370 PRO A C 1
ATOM 2475 O O . PRO A 1 371 ? -8.064 6.821 -1.196 1.00 10.66 370 PRO A O 1
ATOM 2479 N N . ALA A 1 372 ? -8.079 4.968 -2.445 1.00 11.11 371 ALA A N 1
ATOM 2480 C CA . ALA A 1 372 ? -8.575 5.674 -3.649 1.00 11.28 371 ALA A CA 1
ATOM 2481 C C . ALA A 1 372 ? -9.985 6.195 -3.404 1.00 11.34 371 ALA A C 1
ATOM 2482 O O . ALA A 1 372 ? -10.326 7.343 -3.710 1.00 11.50 371 ALA A O 1
ATOM 2484 N N . GLY A 1 373 ? -10.798 5.336 -2.820 1.00 11.39 372 GLY A N 1
ATOM 2485 C CA . GLY A 1 373 ? -12.179 5.687 -2.547 1.00 11.19 372 GLY A CA 1
ATOM 2486 C C . GLY A 1 373 ? -12.252 6.811 -1.535 1.00 10.94 372 GLY A C 1
ATOM 2487 O O . GLY A 1 373 ? -13.108 7.700 -1.612 1.00 11.57 372 GLY A O 1
ATOM 2488 N N . THR A 1 374 ? -11.330 6.779 -0.585 1.00 11.15 373 THR A N 1
ATOM 2489 C CA . THR A 1 374 ? -11.314 7.788 0.463 1.00 10.82 373 THR A CA 1
ATOM 2490 C C . THR A 1 374 ? -10.948 9.127 -0.168 1.00 10.92 373 THR A C 1
ATOM 2491 O O . THR A 1 374 ? -11.480 10.185 0.183 1.00 11.46 373 THR A O 1
ATOM 2495 N N . THR A 1 375 ? -10.062 9.072 -1.150 1.00 10.82 374 THR A N 1
ATOM 2496 C CA . THR A 1 375 ? -9.586 10.305 -1.789 1.00 11.59 374 THR A CA 1
ATOM 2497 C C . THR A 1 375 ? -10.729 11.027 -2.469 1.00 12.02 374 THR A C 1
ATOM 2498 O O . THR A 1 375 ? -10.784 12.253 -2.456 1.00 12.06 374 THR A O 1
ATOM 2502 N N . ARG A 1 376 ? -11.664 10.259 -3.007 1.00 12.69 375 ARG A N 1
ATOM 2503 C CA . ARG A 1 376 ? -12.760 10.844 -3.809 1.00 13.18 375 ARG A CA 1
ATOM 2504 C C . ARG A 1 376 ? -13.879 11.297 -2.883 1.00 13.56 375 ARG A C 1
ATOM 2505 O O . ARG A 1 376 ? -14.848 11.924 -3.311 1.00 14.25 375 ARG A O 1
ATOM 2513 N N . GLY A 1 377 ? -13.705 10.986 -1.605 1.00 13.82 376 GLY A N 1
ATOM 2514 C CA . GLY A 1 377 ? -14.563 11.524 -0.537 1.00 13.88 376 GLY A CA 1
ATOM 2515 C C . GLY A 1 377 ? -15.413 10.528 0.237 1.00 14.10 376 GLY A C 1
ATOM 2516 O O . GLY A 1 377 ? -16.182 10.914 1.124 1.00 14.47 376 GLY A O 1
ATOM 2517 N N . PHE A 1 378 ? -15.293 9.249 -0.093 1.00 13.58 377 PHE A N 1
ATOM 2518 C CA . PHE A 1 378 ? -16.056 8.227 0.633 1.00 13.24 377 PHE A CA 1
ATOM 2519 C C . PHE A 1 378 ? -15.741 8.258 2.117 1.00 12.95 377 PHE A C 1
ATOM 2520 O O . PHE A 1 378 ? -14.583 8.338 2.522 1.00 12.51 377 PHE A O 1
ATOM 2528 N N . GLY A 1 379 ? -16.798 8.168 2.913 1.00 13.06 378 GLY A N 1
ATOM 2529 C CA . GLY A 1 379 ? -16.677 7.915 4.346 1.00 13.49 378 GLY A CA 1
ATOM 2530 C C . GLY A 1 379 ? -17.073 6.492 4.676 1.00 13.56 378 GLY A C 1
ATOM 2531 O O . GLY A 1 379 ? -17.165 5.634 3.807 1.00 14.03 378 GLY A O 1
ATOM 2532 N N . ALA A 1 380 ? -17.353 6.257 5.950 1.00 13.87 379 ALA A N 1
ATOM 2533 C CA . ALA A 1 380 ? -17.610 4.898 6.415 1.00 14.38 379 ALA A CA 1
ATOM 2534 C C . ALA A 1 380 ? -18.874 4.336 5.789 1.00 14.21 379 ALA A C 1
ATOM 2535 O O . ALA A 1 380 ? -18.926 3.175 5.387 1.00 14.86 379 ALA A O 1
ATOM 2537 N N . ALA A 1 381 ? -19.895 5.171 5.714 1.00 14.73 380 ALA A N 1
ATOM 2538 C CA . ALA A 1 381 ? -21.197 4.737 5.202 1.00 14.64 380 ALA A CA 1
ATOM 2539 C C . ALA A 1 381 ? -21.061 4.297 3.754 1.00 14.68 380 ALA A C 1
ATOM 2540 O O . ALA A 1 381 ? -21.653 3.305 3.326 1.00 14.31 380 ALA A O 1
ATOM 2542 N N . GLU A 1 382 ? -20.224 5.013 3.018 1.00 14.64 381 GLU A N 1
ATOM 2543 C CA . GLU A 1 382 ? -20.085 4.767 1.577 1.00 14.57 381 GLU A CA 1
ATOM 2544 C C . GLU A 1 382 ? -19.371 3.444 1.380 1.00 14.43 381 GLU A C 1
ATOM 2545 O O . GLU A 1 382 ? -19.708 2.659 0.490 1.00 14.12 381 GLU A O 1
ATOM 2551 N N . PHE A 1 383 ? -18.395 3.190 2.245 1.00 13.93 382 PHE A N 1
ATOM 2552 C CA . PHE A 1 383 ? -17.587 1.971 2.120 1.00 13.74 382 PHE A CA 1
ATOM 2553 C C . PHE A 1 383 ? -18.387 0.778 2.582 1.00 14.25 382 PHE A C 1
ATOM 2554 O O . PHE A 1 383 ? -18.205 -0.320 2.089 1.00 14.39 382 PHE A O 1
ATOM 2562 N N . ARG A 1 384 ? -19.324 1.013 3.494 1.00 15.11 383 ARG A N 1
ATOM 2563 C CA . ARG A 1 384 ? -20.252 -0.059 3.892 1.00 15.60 383 ARG A CA 1
ATOM 2564 C C . ARG A 1 384 ? -21.139 -0.444 2.708 1.00 15.90 383 ARG A C 1
ATOM 2565 O O . ARG A 1 384 ? -21.410 -1.625 2.472 1.00 16.21 383 ARG A O 1
ATOM 2573 N N . GLU A 1 385 ? -21.539 0.561 1.940 1.00 16.29 384 GLU A N 1
ATOM 2574 C CA . GLU A 1 385 ? -22.346 0.337 0.733 1.00 16.99 384 GLU A CA 1
ATOM 2575 C C . GLU A 1 385 ? -21.562 -0.495 -0.280 1.00 16.67 384 GLU A C 1
ATOM 2576 O O . GLU A 1 385 ? -22.077 -1.434 -0.888 1.00 16.54 384 GLU A O 1
ATOM 2582 N N . VAL A 1 386 ? -20.303 -0.140 -0.452 1.00 16.04 385 VAL A N 1
ATOM 2583 C CA . VAL A 1 386 ? -19.454 -0.864 -1.387 1.00 15.80 385 VAL A CA 1
ATOM 2584 C C . VAL A 1 386 ? -19.378 -2.315 -0.943 1.00 15.78 385 VAL A C 1
ATOM 2585 O O . VAL A 1 386 ? -19.449 -3.238 -1.746 1.00 15.81 385 VAL A O 1
ATOM 2589 N N . GLY A 1 387 ? -19.276 -2.501 0.362 1.00 15.92 386 GLY A N 1
ATOM 2590 C CA . GLY A 1 387 ? -19.130 -3.834 0.929 1.00 16.16 386 GLY A CA 1
ATOM 2591 C C . GLY A 1 387 ? -20.383 -4.627 0.637 1.00 16.20 386 GLY A C 1
ATOM 2592 O O . GLY A 1 387 ? -20.338 -5.807 0.309 1.00 15.68 386 GLY A O 1
ATOM 2593 N N . ARG A 1 388 ? -21.514 -3.948 0.728 1.00 16.89 387 ARG A N 1
ATOM 2594 C CA . ARG A 1 388 ? -22.808 -4.612 0.514 1.00 17.68 387 ARG A CA 1
ATOM 2595 C C . ARG A 1 388 ? -22.897 -5.109 -0.923 1.00 17.29 387 ARG A C 1
ATOM 2596 O O . ARG A 1 388 ? -23.360 -6.217 -1.194 1.00 16.98 387 ARG A O 1
ATOM 2604 N N . LEU A 1 389 ? -22.395 -4.280 -1.827 1.00 17.28 388 LEU A N 1
ATOM 2605 C CA . LEU A 1 389 ? -22.461 -4.549 -3.269 1.00 17.15 388 LEU A CA 1
ATOM 2606 C C . LEU A 1 389 ? -21.493 -5.665 -3.624 1.00 17.20 388 LEU A C 1
ATOM 2607 O O . LEU A 1 389 ? -21.778 -6.524 -4.468 1.00 17.00 388 LEU A O 1
ATOM 2612 N N . ILE A 1 390 ? -20.354 -5.677 -2.940 1.00 16.75 389 ILE A N 1
ATOM 2613 C CA . ILE A 1 390 ? -19.380 -6.759 -3.120 1.00 16.46 389 ILE A CA 1
ATOM 2614 C C . ILE A 1 390 ? -20.042 -8.077 -2.741 1.00 17.01 389 ILE A C 1
ATOM 2615 O O . ILE A 1 390 ? -19.939 -9.076 -3.449 1.00 17.11 389 ILE A O 1
ATOM 2620 N N . LEU A 1 391 ? -20.755 -8.053 -1.624 1.00 17.30 390 LEU A N 1
ATOM 2621 C CA . LEU A 1 391 ? -21.395 -9.268 -1.110 1.00 17.88 390 LEU A CA 1
ATOM 2622 C C . LEU A 1 391 ? -22.462 -9.786 -2.066 1.00 18.11 390 LEU A C 1
ATOM 2623 O O . LEU A 1 391 ? -22.680 -10.989 -2.171 1.00 18.22 390 LEU A O 1
ATOM 2628 N N . GLU A 1 392 ? -23.115 -8.872 -2.768 1.00 18.88 391 GLU A N 1
ATOM 2629 C CA . GLU A 1 392 ? -24.147 -9.269 -3.738 1.00 19.35 391 GLU A CA 1
ATOM 2630 C C . GLU A 1 392 ? -23.493 -10.075 -4.843 1.00 19.54 391 GLU A C 1
ATOM 2631 O O . GLU A 1 392 ? -24.049 -11.055 -5.352 1.00 19.78 391 GLU A O 1
ATOM 2637 N N . VAL A 1 393 ? -22.296 -9.647 -5.212 1.00 19.33 392 VAL A N 1
ATOM 2638 C CA . VAL A 1 393 ? -21.563 -10.326 -6.266 1.00 19.36 392 VAL A CA 1
ATOM 2639 C C . VAL A 1 393 ? -21.122 -11.696 -5.774 1.00 19.74 392 VAL A C 1
ATOM 2640 O O . VAL A 1 393 ? -21.204 -12.676 -6.503 1.00 19.83 392 VAL A O 1
ATOM 2644 N N . PHE A 1 394 ? -20.680 -11.770 -4.525 1.00 20.28 393 PHE A N 1
ATOM 2645 C CA . PHE A 1 394 ? -20.217 -13.044 -3.978 1.00 20.90 393 PHE A CA 1
ATOM 2646 C C . PHE A 1 394 ? -21.354 -14.049 -4.056 1.00 21.91 393 PHE A C 1
ATOM 2647 O O . PHE A 1 394 ? -21.172 -15.208 -4.419 1.00 21.66 393 PHE A O 1
ATOM 2655 N N . GLU A 1 395 ? -22.542 -13.590 -3.710 1.00 23.31 394 GLU A N 1
ATOM 2656 C CA . GLU A 1 395 ? -23.670 -14.506 -3.594 1.00 24.65 394 GLU A CA 1
ATOM 2657 C C . GLU A 1 395 ? -24.094 -15.025 -4.965 1.00 25.14 394 GLU A C 1
ATOM 2658 O O . GLU A 1 395 ? -24.425 -16.196 -5.121 1.00 25.74 394 GLU A O 1
ATOM 2664 N N . ALA A 1 396 ? -24.076 -14.150 -5.959 1.00 25.86 395 ALA A N 1
ATOM 2665 C CA . ALA A 1 396 ? -24.405 -14.563 -7.315 1.00 26.26 395 ALA A CA 1
ATOM 2666 C C . ALA A 1 396 ? -23.425 -15.642 -7.734 1.00 26.77 395 ALA A C 1
ATOM 2667 O O . ALA A 1 396 ? -23.784 -16.622 -8.392 1.00 26.78 395 ALA A O 1
ATOM 2669 N N . LEU A 1 397 ? -22.177 -15.469 -7.331 1.00 27.23 396 LEU A N 1
ATOM 2670 C CA . LEU A 1 397 ? -21.124 -16.390 -7.763 1.00 27.67 396 LEU A CA 1
ATOM 2671 C C . LEU A 1 397 ? -21.227 -17.756 -7.088 1.00 28.46 396 LEU A C 1
ATOM 2672 O O . LEU A 1 397 ? -20.599 -18.722 -7.523 1.00 28.54 396 LEU A O 1
ATOM 2677 N N . ARG A 1 398 ? -22.010 -17.852 -6.023 1.00 29.52 397 ARG A N 1
ATOM 2678 C CA . ARG A 1 398 ? -22.059 -19.118 -5.281 1.00 30.40 397 ARG A CA 1
ATOM 2679 C C . ARG A 1 398 ? -22.835 -20.152 -6.077 1.00 30.80 397 ARG A C 1
ATOM 2680 O O . ARG A 1 398 ? -22.680 -21.363 -5.881 1.00 30.96 397 ARG A O 1
ATOM 2688 N N . THR A 1 399 ? -23.645 -19.655 -6.999 1.00 31.10 398 THR A N 1
ATOM 2689 C CA . THR A 1 399 ? -24.403 -20.518 -7.897 1.00 31.54 398 THR A CA 1
ATOM 2690 C C . THR A 1 399 ? -23.768 -20.558 -9.284 1.00 31.46 398 THR A C 1
ATOM 2691 O O . THR A 1 399 ? -23.749 -21.598 -9.947 1.00 31.97 398 THR A O 1
ATOM 2695 N N . ASN A 1 400 ? -23.224 -19.414 -9.685 1.00 31.20 399 ASN A N 1
ATOM 2696 C CA . ASN A 1 400 ? -22.672 -19.207 -11.024 1.00 31.02 399 ASN A CA 1
ATOM 2697 C C . ASN A 1 400 ? -21.246 -18.656 -10.958 1.00 30.51 399 ASN A C 1
ATOM 2698 O O . ASN A 1 400 ? -21.029 -17.479 -11.242 1.00 30.21 399 ASN A O 1
ATOM 2703 N N . PRO A 1 401 ? -20.274 -19.501 -10.577 1.00 30.10 400 PRO A N 1
ATOM 2704 C CA . PRO A 1 401 ? -18.907 -19.036 -10.341 1.00 29.96 400 PRO A CA 1
ATOM 2705 C C . PRO A 1 401 ? -18.252 -18.402 -11.557 1.00 29.57 400 PRO A C 1
ATOM 2706 O O . PRO A 1 401 ? -17.253 -17.698 -11.420 1.00 29.46 400 PRO A O 1
ATOM 2710 N N . GLU A 1 402 ? -18.815 -18.644 -12.732 1.00 29.27 401 GLU A N 1
ATOM 2711 C CA . GLU A 1 402 ? -18.225 -18.116 -13.962 1.00 29.08 401 GLU A CA 1
ATOM 2712 C C . GLU A 1 402 ? -18.816 -16.750 -14.263 1.00 28.70 401 GLU A C 1
ATOM 2713 O O . GLU A 1 402 ? -18.419 -16.079 -15.217 1.00 28.80 401 GLU A O 1
ATOM 2719 N N . GLY A 1 403 ? -19.770 -16.350 -13.429 1.00 28.22 402 GLY A N 1
ATOM 2720 C CA . GLY A 1 403 ? -20.360 -15.015 -13.519 1.00 27.95 402 GLY A CA 1
ATOM 2721 C C . GLY A 1 403 ? -21.861 -14.948 -13.706 1.00 27.92 402 GLY A C 1
ATOM 2722 O O . GLY A 1 403 ? -22.491 -15.885 -14.206 1.00 28.15 402 GLY A O 1
ATOM 2723 N N . ASP A 1 404 ? -22.418 -13.816 -13.284 1.00 27.60 403 ASP A N 1
ATOM 2724 C CA . ASP A 1 404 ? -23.843 -13.497 -13.476 1.00 27.42 403 ASP A CA 1
ATOM 2725 C C . ASP A 1 404 ? -24.039 -12.082 -14.010 1.00 26.84 403 ASP A C 1
ATOM 2726 O O . ASP A 1 404 ? -23.934 -11.094 -13.291 1.00 26.37 403 ASP A O 1
ATOM 2731 N N . HIS A 1 405 ? -24.334 -11.987 -15.277 1.00 26.37 404 HIS A N 1
ATOM 2732 C CA . HIS A 1 405 ? -24.415 -10.720 -15.918 1.00 26.23 404 HIS A CA 1
ATOM 2733 C C . HIS A 1 405 ? -25.393 -9.813 -15.273 1.00 25.39 404 HIS A C 1
ATOM 2734 O O . HIS A 1 405 ? -25.163 -8.669 -15.120 1.00 25.06 404 HIS A O 1
ATOM 2741 N N . ALA A 1 406 ? -26.546 -10.349 -14.940 1.00 24.67 405 ALA A N 1
ATOM 2742 C CA . ALA A 1 406 ? -27.625 -9.527 -14.415 1.00 24.22 405 ALA A CA 1
ATOM 2743 C C . ALA A 1 406 ? -27.169 -8.791 -13.176 1.00 23.68 405 ALA A C 1
ATOM 2744 O O . ALA A 1 406 ? -27.357 -7.584 -13.018 1.00 23.36 405 ALA A O 1
ATOM 2746 N N . THR A 1 407 ? -26.593 -9.567 -12.280 1.00 23.15 406 THR A N 1
ATOM 2747 C CA . THR A 1 407 ? -26.165 -9.053 -10.988 1.00 22.97 406 THR A CA 1
ATOM 2748 C C . THR A 1 407 ? -25.045 -8.058 -11.196 1.00 22.59 406 THR A C 1
ATOM 2749 O O . THR A 1 407 ? -25.011 -6.985 -10.604 1.00 22.29 406 THR A O 1
ATOM 2753 N N . GLU A 1 408 ? -24.133 -8.424 -12.077 1.00 22.58 407 GLU A N 1
ATOM 2754 C CA . GLU A 1 408 ? -22.957 -7.597 -12.307 1.00 22.33 407 GLU A CA 1
ATOM 2755 C C . GLU A 1 408 ? -23.351 -6.243 -12.882 1.00 22.38 407 GLU A C 1
ATOM 2756 O O . GLU A 1 408 ? -22.812 -5.208 -12.515 1.00 22.08 407 GLU A O 1
ATOM 2762 N N . GLN A 1 409 ? -24.288 -6.239 -13.796 1.00 22.76 408 GLN A N 1
ATOM 2763 C CA . GLN A 1 409 ? -24.656 -5.021 -14.439 1.00 23.05 408 GLN A CA 1
ATOM 2764 C C . GLN A 1 409 ? -25.465 -4.157 -13.510 1.00 22.66 408 GLN A C 1
ATOM 2765 O O . GLN A 1 409 ? -25.409 -2.978 -13.581 1.00 22.62 408 GLN A O 1
ATOM 2771 N N . ARG A 1 410 ? -26.207 -4.789 -12.631 1.00 22.55 409 ARG A N 1
ATOM 2772 C CA . ARG A 1 410 ? -27.037 -4.045 -11.690 1.00 22.52 409 ARG A CA 1
ATOM 2773 C C . ARG A 1 410 ? -26.127 -3.348 -10.689 1.00 22.06 409 ARG A C 1
ATOM 2774 O O . ARG A 1 410 ? -26.311 -2.182 -10.346 1.00 21.99 409 ARG A O 1
ATOM 2782 N N . VAL A 1 411 ? -25.124 -4.086 -10.245 1.00 21.62 410 VAL A N 1
ATOM 2783 C CA . VAL A 1 411 ? -24.184 -3.573 -9.252 1.00 21.11 410 VAL A CA 1
ATOM 2784 C C . VAL A 1 411 ? -23.410 -2.438 -9.883 1.00 21.11 410 VAL A C 1
ATOM 2785 O O . VAL A 1 411 ? -23.112 -1.434 -9.251 1.00 20.41 410 VAL A O 1
ATOM 2789 N N . ARG A 1 412 ? -23.133 -2.598 -11.166 1.00 21.25 411 ARG A N 1
ATOM 2790 C CA . ARG A 1 412 ? -22.341 -1.610 -11.888 1.00 21.81 411 ARG A CA 1
ATOM 2791 C C . ARG A 1 412 ? -23.087 -0.279 -11.905 1.00 21.66 411 ARG A C 1
ATOM 2792 O O . ARG A 1 412 ? -22.493 0.789 -11.797 1.00 21.64 411 ARG A O 1
ATOM 2800 N N . ARG A 1 413 ? -24.407 -0.362 -12.009 1.00 21.80 412 ARG A N 1
ATOM 2801 C CA . ARG A 1 413 ? -25.244 0.847 -12.107 1.00 22.19 412 ARG A CA 1
ATOM 2802 C C . ARG A 1 413 ? -25.297 1.546 -10.761 1.00 21.47 412 ARG A C 1
ATOM 2803 O O . ARG A 1 413 ? -25.327 2.774 -10.667 1.00 21.47 412 ARG A O 1
ATOM 2811 N N . GLU A 1 414 ? -25.283 0.741 -9.714 1.00 21.16 413 GLU A N 1
ATOM 2812 C CA . GLU A 1 414 ? -25.393 1.272 -8.358 1.00 20.99 413 GLU A CA 1
ATOM 2813 C C . GLU A 1 414 ? -24.065 1.917 -8.007 1.00 20.17 413 GLU A C 1
ATOM 2814 O O . GLU A 1 414 ? -24.001 2.904 -7.274 1.00 19.47 413 GLU A O 1
ATOM 2820 N N . ILE A 1 415 ? -23.012 1.351 -8.584 1.00 19.58 414 ILE A N 1
ATOM 2821 C CA . ILE A 1 415 ? -21.645 1.834 -8.350 1.00 19.08 414 ILE A CA 1
ATOM 2822 C C . ILE A 1 415 ? -21.520 3.177 -9.049 1.00 19.37 414 ILE A C 1
ATOM 2823 O O . ILE A 1 415 ? -20.962 4.139 -8.520 1.00 19.50 414 ILE A O 1
ATOM 2828 N N . PHE A 1 416 ? -22.113 3.243 -10.227 1.00 19.56 415 PHE A N 1
ATOM 2829 C CA . PHE A 1 416 ? -22.070 4.456 -11.037 1.00 19.58 415 PHE A CA 1
ATOM 2830 C C . PHE A 1 416 ? -22.738 5.584 -10.278 1.00 19.18 415 PHE A C 1
ATOM 2831 O O . PHE A 1 416 ? -22.241 6.705 -10.227 1.00 19.25 415 PHE A O 1
ATOM 2839 N N . ALA A 1 417 ? -23.865 5.255 -9.663 1.00 18.82 416 ALA A N 1
ATOM 2840 C CA . ALA A 1 417 ? -24.671 6.263 -8.968 1.00 18.68 416 ALA A CA 1
ATOM 2841 C C . ALA A 1 417 ? -23.941 6.753 -7.733 1.00 18.39 416 ALA A C 1
ATOM 2842 O O . ALA A 1 417 ? -24.023 7.921 -7.371 1.00 18.76 416 ALA A O 1
ATOM 2844 N N . LEU A 1 418 ? -23.192 5.852 -7.114 1.00 18.33 417 LEU A N 1
ATOM 2845 C CA . LEU A 1 418 ? -22.446 6.187 -5.895 1.00 18.27 417 LEU A CA 1
ATOM 2846 C C . LEU A 1 418 ? -21.324 7.151 -6.249 1.00 18.32 417 LEU A C 1
ATOM 2847 O O . LEU A 1 418 ? -21.101 8.164 -5.589 1.00 17.99 417 LEU A O 1
ATOM 2852 N N . CYS A 1 419 ? -20.644 6.829 -7.335 1.00 18.82 418 CYS A N 1
ATOM 2853 C CA . CYS A 1 419 ? -19.458 7.583 -7.736 1.00 18.99 418 CYS A CA 1
ATOM 2854 C C . CYS A 1 419 ? -19.884 8.954 -8.199 1.00 19.45 418 CYS A C 1
ATOM 2855 O O . CYS A 1 419 ? -19.135 9.921 -8.143 1.00 19.12 418 CYS A O 1
ATOM 2858 N N . GLU A 1 420 ? -21.125 9.017 -8.641 1.00 20.12 419 GLU A N 1
ATOM 2859 C CA . GLU A 1 420 ? -21.652 10.229 -9.260 1.00 20.85 419 GLU A CA 1
ATOM 2860 C C . GLU A 1 420 ? -21.795 11.275 -8.179 1.00 20.57 419 GLU A C 1
ATOM 2861 O O . GLU A 1 420 ? -21.752 12.481 -8.433 1.00 20.68 419 GLU A O 1
ATOM 2867 N N . ARG A 1 421 ? -21.923 10.778 -6.956 1.00 20.29 420 ARG A N 1
ATOM 2868 C CA . ARG A 1 421 ? -22.138 11.627 -5.777 1.00 20.17 420 ARG A CA 1
ATOM 2869 C C . ARG A 1 421 ? -20.810 12.122 -5.239 1.00 19.49 420 ARG A C 1
ATOM 2870 O O . ARG A 1 421 ? -20.747 13.033 -4.415 1.00 19.34 420 ARG A O 1
ATOM 2878 N N . PHE A 1 422 ? -19.753 11.507 -5.751 1.00 18.69 421 PHE A N 1
ATOM 2879 C CA . PHE A 1 422 ? -18.382 11.815 -5.334 1.00 18.22 421 PHE A CA 1
ATOM 2880 C C . PHE A 1 422 ? -17.482 11.961 -6.555 1.00 18.10 421 PHE A C 1
ATOM 2881 O O . PHE A 1 422 ? -16.580 11.153 -6.777 1.00 17.30 421 PHE A O 1
ATOM 2889 N N . PRO A 1 423 ? -17.741 12.996 -7.362 1.00 17.75 422 PRO A N 1
ATOM 2890 C CA . PRO A 1 423 ? -17.011 13.173 -8.601 1.00 17.93 422 PRO A CA 1
ATOM 2891 C C . PRO A 1 423 ? -15.567 13.554 -8.381 1.00 17.53 422 PRO A C 1
ATOM 2892 O O . PRO A 1 423 ? -15.229 14.246 -7.421 1.00 17.12 422 PRO A O 1
ATOM 2896 N N . ILE A 1 424 ? -14.740 13.085 -9.299 1.00 17.50 423 ILE A N 1
ATOM 2897 C CA . ILE A 1 424 ? -13.322 13.440 -9.337 1.00 17.94 423 ILE A CA 1
ATOM 2898 C C . ILE A 1 424 ? -13.000 14.462 -10.419 1.00 18.23 423 ILE A C 1
ATOM 2899 O O . ILE A 1 424 ? -13.662 14.568 -11.465 1.00 18.46 423 ILE A O 1
ATOM 2904 N N . TYR A 1 425 ? -11.955 15.213 -10.116 1.00 18.33 424 TYR A N 1
ATOM 2905 C CA . TYR A 1 425 ? -11.391 16.196 -11.021 1.00 18.94 424 TYR A CA 1
ATOM 2906 C C . TYR A 1 425 ? -12.455 17.117 -11.575 1.00 19.78 424 TYR A C 1
ATOM 2907 O O . TYR A 1 425 ? -12.419 17.420 -12.765 1.00 20.78 424 TYR A O 1
ATOM 2917 N N . ASN B 1 4 ? -28.869 -18.159 53.575 1.00 32.49 3 ASN B N 1
ATOM 2918 C CA . ASN B 1 4 ? -27.785 -17.934 54.574 1.00 32.34 3 ASN B CA 1
ATOM 2919 C C . ASN B 1 4 ? -28.382 -17.687 55.938 1.00 32.12 3 ASN B C 1
ATOM 2920 O O . ASN B 1 4 ? -29.306 -16.893 56.086 1.00 32.53 3 ASN B O 1
ATOM 2925 N N . ALA B 1 5 ? -27.847 -18.372 56.939 1.00 31.56 4 ALA B N 1
ATOM 2926 C CA . ALA B 1 5 ? -28.398 -18.300 58.292 1.00 30.91 4 ALA B CA 1
ATOM 2927 C C . ALA B 1 5 ? -28.125 -16.951 58.951 1.00 30.07 4 ALA B C 1
ATOM 2928 O O . ALA B 1 5 ? -28.719 -16.611 59.973 1.00 30.52 4 ALA B O 1
ATOM 2930 N N . ASN B 1 6 ? -27.226 -16.182 58.352 1.00 28.76 5 ASN B N 1
ATOM 2931 C CA . ASN B 1 6 ? -26.798 -14.907 58.917 1.00 27.47 5 ASN B CA 1
ATOM 2932 C C . ASN B 1 6 ? -27.633 -13.736 58.370 1.00 26.49 5 ASN B C 1
ATOM 2933 O O . ASN B 1 6 ? -27.583 -13.462 57.173 1.00 26.18 5 ASN B O 1
ATOM 2938 N N . PRO B 1 7 ? -28.399 -13.040 59.242 1.00 25.11 6 PRO B N 1
ATOM 2939 C CA . PRO B 1 7 ? -29.301 -11.979 58.774 1.00 24.13 6 PRO B CA 1
ATOM 2940 C C . PRO B 1 7 ? -28.570 -10.904 57.973 1.00 22.75 6 PRO B C 1
ATOM 2941 O O . PRO B 1 7 ? -29.153 -10.252 57.106 1.00 22.50 6 PRO B O 1
ATOM 2945 N N . PHE B 1 8 ? -27.283 -10.756 58.254 1.00 20.99 7 PHE B N 1
ATOM 2946 C CA . PHE B 1 8 ? -26.453 -9.753 57.582 1.00 19.88 7 PHE B CA 1
ATOM 2947 C C . PHE B 1 8 ? -26.471 -10.069 56.097 1.00 19.53 7 PHE B C 1
ATOM 2948 O O . PHE B 1 8 ? -26.503 -9.183 55.241 1.00 19.00 7 PHE B O 1
ATOM 2956 N N . PHE B 1 9 ? -26.492 -11.357 55.799 1.00 19.26 8 PHE B N 1
ATOM 2957 C CA . PHE B 1 9 ? -26.486 -11.800 54.414 1.00 19.48 8 PHE B CA 1
ATOM 2958 C C . PHE B 1 9 ? -27.895 -12.096 53.903 1.00 19.99 8 PHE B C 1
ATOM 2959 O O . PHE B 1 9 ? -28.161 -11.968 52.716 1.00 20.86 8 PHE B O 1
ATOM 2967 N N . SER B 1 10 ? -28.798 -12.464 54.806 1.00 20.61 9 SER B N 1
ATOM 2968 C CA . SER B 1 10 ? -30.072 -13.077 54.397 1.00 21.09 9 SER B CA 1
ATOM 2969 C C . SER B 1 10 ? -31.189 -12.055 54.266 1.00 21.12 9 SER B C 1
ATOM 2970 O O . SER B 1 10 ? -32.097 -12.212 53.446 1.00 22.03 9 SER B O 1
ATOM 2973 N N . GLN B 1 11 ? -31.114 -10.993 55.057 1.00 20.76 10 GLN B N 1
ATOM 2974 C CA . GLN B 1 11 ? -32.179 -10.031 55.135 1.00 20.50 10 GLN B CA 1
ATOM 2975 C C . GLN B 1 11 ? -32.047 -8.860 54.199 1.00 19.51 10 GLN B C 1
ATOM 2976 O O . GLN B 1 11 ? -31.016 -8.332 54.013 1.00 18.75 10 GLN B O 1
ATOM 2982 N N . SER B 1 12 ? -33.182 -8.454 53.676 1.00 18.20 11 SER B N 1
ATOM 2983 C CA . SER B 1 12 ? -33.235 -7.331 52.744 1.00 17.37 11 SER B CA 1
ATOM 2984 C C . SER B 1 12 ? -33.207 -6.007 53.472 1.00 16.30 11 SER B C 1
ATOM 2985 O O . SER B 1 12 ? -33.463 -5.921 54.660 1.00 16.12 11 SER B O 1
ATOM 2988 N N . LEU B 1 13 ? -32.897 -4.965 52.723 1.00 15.26 12 LEU B N 1
ATOM 2989 C CA . LEU B 1 13 ? -32.979 -3.598 53.236 1.00 14.95 12 LEU B CA 1
ATOM 2990 C C . LEU B 1 13 ? -34.384 -3.377 53.778 1.00 15.13 12 LEU B C 1
ATOM 2991 O O . LEU B 1 13 ? -34.577 -2.831 54.853 1.00 14.82 12 LEU B O 1
ATOM 2996 N N . ALA B 1 14 ? -35.353 -3.834 53.008 1.00 15.79 13 ALA B N 1
ATOM 2997 C CA . ALA B 1 14 ? -36.770 -3.645 53.353 1.00 16.58 13 ALA B CA 1
ATOM 2998 C C . ALA B 1 14 ? -37.068 -4.153 54.755 1.00 17.44 13 ALA B C 1
ATOM 2999 O O . ALA B 1 14 ? -37.922 -3.605 55.464 1.00 17.97 13 ALA B O 1
ATOM 3001 N N . GLU B 1 15 ? -36.348 -5.192 55.151 1.00 17.92 14 GLU B N 1
ATOM 3002 C CA . GLU B 1 15 ? -36.617 -5.890 56.413 1.00 18.79 14 GLU B CA 1
ATOM 3003 C C . GLU B 1 15 ? -35.808 -5.292 57.558 1.00 18.62 14 GLU B C 1
ATOM 3004 O O . GLU B 1 15 ? -36.211 -5.373 58.720 1.00 18.99 14 GLU B O 1
ATOM 3010 N N . ARG B 1 16 ? -34.668 -4.695 57.216 1.00 18.15 15 ARG B N 1
ATOM 3011 C CA . ARG B 1 16 ? -33.707 -4.186 58.223 1.00 17.97 15 ARG B CA 1
ATOM 3012 C C . ARG B 1 16 ? -33.741 -2.698 58.498 1.00 17.11 15 ARG B C 1
ATOM 3013 O O . ARG B 1 16 ? -33.401 -2.250 59.599 1.00 17.88 15 ARG B O 1
ATOM 3021 N N . ASP B 1 17 ? -34.094 -1.923 57.484 1.00 15.66 16 ASP B N 1
ATOM 3022 C CA . ASP B 1 17 ? -33.977 -0.473 57.575 1.00 15.03 16 ASP B CA 1
ATOM 3023 C C . ASP B 1 17 ? -35.225 0.221 57.068 1.00 14.77 16 ASP B C 1
ATOM 3024 O O . ASP B 1 17 ? -35.346 0.571 55.894 1.00 14.37 16 ASP B O 1
ATOM 3029 N N . ALA B 1 18 ? -36.159 0.420 57.983 1.00 14.57 17 ALA B N 1
ATOM 3030 C CA . ALA B 1 18 ? -37.477 0.929 57.611 1.00 14.13 17 ALA B CA 1
ATOM 3031 C C . ALA B 1 18 ? -37.393 2.337 57.043 1.00 13.88 17 ALA B C 1
ATOM 3032 O O . ALA B 1 18 ? -38.124 2.694 56.115 1.00 13.26 17 ALA B O 1
ATOM 3034 N N . SER B 1 19 ? -36.486 3.134 57.585 1.00 13.75 18 SER B N 1
ATOM 3035 C CA . SER B 1 19 ? -36.439 4.554 57.224 1.00 14.03 18 SER B CA 1
ATOM 3036 C C . SER B 1 19 ? -35.902 4.681 55.808 1.00 13.82 18 SER B C 1
ATOM 3037 O O . SER B 1 19 ? -36.424 5.442 54.985 1.00 13.90 18 SER B O 1
ATOM 3040 N N . VAL B 1 20 ? -34.873 3.902 55.505 1.00 13.59 19 VAL B N 1
ATOM 3041 C CA . VAL B 1 20 ? -34.280 3.980 54.174 1.00 13.49 19 VAL B CA 1
ATOM 3042 C C . VAL B 1 20 ? -35.245 3.360 53.173 1.00 13.47 19 VAL B C 1
ATOM 3043 O O . VAL B 1 20 ? -35.431 3.865 52.067 1.00 13.58 19 VAL B O 1
ATOM 3047 N N . ARG B 1 21 ? -35.909 2.293 53.594 1.00 13.88 20 ARG B N 1
ATOM 3048 C CA . ARG B 1 21 ? -36.858 1.592 52.706 1.00 13.70 20 ARG B CA 1
ATOM 3049 C C . ARG B 1 21 ? -37.986 2.545 52.335 1.00 13.66 20 ARG B C 1
ATOM 3050 O O . ARG B 1 21 ? -38.436 2.595 51.193 1.00 13.57 20 ARG B O 1
ATOM 3058 N N . GLY B 1 22 ? -38.413 3.326 53.313 1.00 13.69 21 GLY B N 1
ATOM 3059 C CA . GLY B 1 22 ? -39.500 4.279 53.103 1.00 13.76 21 GLY B CA 1
ATOM 3060 C C . GLY B 1 22 ? -39.099 5.326 52.091 1.00 13.56 21 GLY B C 1
ATOM 3061 O O . GLY B 1 22 ? -39.901 5.756 51.249 1.00 13.65 21 GLY B O 1
ATOM 3062 N N . ALA B 1 23 ? -37.832 5.715 52.164 1.00 13.58 22 ALA B N 1
ATOM 3063 C CA . ALA B 1 23 ? -37.307 6.774 51.307 1.00 13.26 22 ALA B CA 1
ATOM 3064 C C . ALA B 1 23 ? -37.239 6.241 49.884 1.00 13.09 22 ALA B C 1
ATOM 3065 O O . ALA B 1 23 ? -37.504 6.961 48.912 1.00 13.05 22 ALA B O 1
ATOM 3067 N N . ILE B 1 24 ? -36.926 4.952 49.783 1.00 12.57 23 ILE B N 1
ATOM 3068 C CA . ILE B 1 24 ? -36.770 4.296 48.477 1.00 12.63 23 ILE B CA 1
ATOM 3069 C C . ILE B 1 24 ? -38.154 4.171 47.844 1.00 13.11 23 ILE B C 1
ATOM 3070 O O . ILE B 1 24 ? -38.346 4.423 46.655 1.00 13.21 23 ILE B O 1
ATOM 3075 N N . LEU B 1 25 ? -39.129 3.826 48.677 1.00 14.00 24 LEU B N 1
ATOM 3076 C CA . LEU B 1 25 ? -40.509 3.634 48.202 1.00 14.52 24 LEU B CA 1
ATOM 3077 C C . LEU B 1 25 ? -41.108 4.970 47.756 1.00 14.71 24 LEU B C 1
ATOM 3078 O O . LEU B 1 25 ? -41.843 5.047 46.760 1.00 14.49 24 LEU B O 1
ATOM 3083 N N . LYS B 1 26 ? -40.758 6.028 48.470 1.00 15.28 25 LYS B N 1
ATOM 3084 C CA . LYS B 1 26 ? -41.243 7.362 48.115 1.00 16.08 25 LYS B CA 1
ATOM 3085 C C . LYS B 1 26 ? -40.642 7.767 46.778 1.00 16.12 25 LYS B C 1
ATOM 3086 O O . LYS B 1 26 ? -41.306 8.374 45.935 1.00 16.37 25 LYS B O 1
ATOM 3092 N N . GLU B 1 27 ? -39.396 7.370 46.561 1.00 15.91 26 GLU B N 1
ATOM 3093 C CA . GLU B 1 27 ? -38.703 7.749 45.328 1.00 16.07 26 GLU B CA 1
ATOM 3094 C C . GLU B 1 27 ? -39.298 6.963 44.171 1.00 15.56 26 GLU B C 1
ATOM 3095 O O . GLU B 1 27 ? -39.488 7.483 43.075 1.00 15.44 26 GLU B O 1
ATOM 3101 N N . LEU B 1 28 ? -39.616 5.706 44.441 1.00 15.60 27 LEU B N 1
ATOM 3102 C CA . LEU B 1 28 ? -40.231 4.844 43.427 1.00 15.76 27 LEU B CA 1
ATOM 3103 C C . LEU B 1 28 ? -41.560 5.462 43.006 1.00 16.09 27 LEU B C 1
ATOM 3104 O O . LEU B 1 28 ? -41.921 5.457 41.830 1.00 16.20 27 LEU B O 1
ATOM 3109 N N . GLU B 1 29 ? -42.262 6.038 43.972 1.00 16.58 28 GLU B N 1
ATOM 3110 C CA . GLU B 1 29 ? -43.610 6.564 43.709 1.00 17.16 28 GLU B CA 1
ATOM 3111 C C . GLU B 1 29 ? -43.484 7.832 42.879 1.00 17.17 28 GLU B C 1
ATOM 3112 O O . GLU B 1 29 ? -44.329 8.133 42.028 1.00 16.63 28 GLU B O 1
ATOM 3118 N N . ARG B 1 30 ? -42.392 8.546 43.096 1.00 17.79 29 ARG B N 1
ATOM 3119 C CA . ARG B 1 30 ? -42.153 9.786 42.349 1.00 18.24 29 ARG B CA 1
ATOM 3120 C C . ARG B 1 30 ? -41.934 9.434 40.893 1.00 17.94 29 ARG B C 1
ATOM 3121 O O . ARG B 1 30 ? -42.404 10.112 39.981 1.00 18.10 29 ARG B O 1
ATOM 3129 N N . GLN B 1 31 ? -41.234 8.330 40.685 1.00 16.92 30 GLN B N 1
ATOM 3130 C CA . GLN B 1 31 ? -40.844 7.921 39.342 1.00 16.59 30 GLN B CA 1
ATOM 3131 C C . GLN B 1 31 ? -42.035 7.282 38.654 1.00 16.56 30 GLN B C 1
ATOM 3132 O O . GLN B 1 31 ? -42.217 7.372 37.439 1.00 15.95 30 GLN B O 1
ATOM 3138 N N . GLN B 1 32 ? -42.870 6.660 39.463 1.00 16.11 31 GLN B N 1
ATOM 3139 C CA . GLN B 1 32 ? -44.000 5.895 38.934 1.00 16.51 31 GLN B CA 1
ATOM 3140 C C . GLN B 1 32 ? -45.122 6.825 38.508 1.00 16.70 31 GLN B C 1
ATOM 3141 O O . GLN B 1 32 ? -45.745 6.622 37.465 1.00 16.96 31 GLN B O 1
ATOM 3147 N N . SER B 1 33 ? -45.328 7.878 39.290 1.00 17.14 32 SER B N 1
ATOM 3148 C CA . SER B 1 33 ? -46.579 8.648 39.218 1.00 17.42 32 SER B CA 1
ATOM 3149 C C . SER B 1 33 ? -46.442 10.001 38.540 1.00 17.07 32 SER B C 1
ATOM 3150 O O . SER B 1 33 ? -47.432 10.691 38.316 1.00 16.97 32 SER B O 1
ATOM 3153 N N . GLN B 1 34 ? -45.213 10.372 38.208 1.00 16.27 33 GLN B N 1
ATOM 3154 C CA . GLN B 1 34 ? -44.948 11.629 37.502 1.00 16.00 33 GLN B CA 1
ATOM 3155 C C . GLN B 1 34 ? -44.344 11.371 36.136 1.00 15.09 33 GLN B C 1
ATOM 3156 O O . GLN B 1 34 ? -43.710 10.347 35.908 1.00 15.14 33 GLN B O 1
ATOM 3162 N N . VAL B 1 35 ? -44.571 12.314 35.232 1.00 14.08 34 VAL B N 1
ATOM 3163 C CA . VAL B 1 35 ? -43.915 12.291 33.921 1.00 13.61 34 VAL B CA 1
ATOM 3164 C C . VAL B 1 35 ? -42.630 13.091 33.948 1.00 12.97 34 VAL B C 1
ATOM 3165 O O . VAL B 1 35 ? -42.621 14.291 34.173 1.00 12.99 34 VAL B O 1
ATOM 3169 N N . GLU B 1 36 ? -41.548 12.369 33.718 1.00 12.65 35 GLU B N 1
ATOM 3170 C CA . GLU B 1 36 ? -40.191 12.917 33.701 1.00 12.25 35 GLU B CA 1
ATOM 3171 C C . GLU B 1 36 ? -39.845 13.349 32.298 1.00 12.49 35 GLU B C 1
ATOM 3172 O O . GLU B 1 36 ? -39.740 12.510 31.408 1.00 12.67 35 GLU B O 1
ATOM 3178 N N . LEU B 1 37 ? -39.680 14.660 32.115 1.00 12.05 36 LEU B N 1
ATOM 3179 C CA . LEU B 1 37 ? -39.322 15.244 30.815 1.00 12.14 36 LEU B CA 1
ATOM 3180 C C . LEU B 1 37 ? -37.955 15.911 30.858 1.00 11.71 36 LEU B C 1
ATOM 3181 O O . LEU B 1 37 ? -37.537 16.573 29.910 1.00 11.76 36 LEU B O 1
ATOM 3186 N N . ILE B 1 38 ? -37.249 15.742 31.967 1.00 11.28 37 ILE B N 1
ATOM 3187 C CA . ILE B 1 38 ? -35.869 16.206 32.035 1.00 11.51 37 ILE B CA 1
ATOM 3188 C C . ILE B 1 38 ? -35.072 15.400 31.014 1.00 11.64 37 ILE B C 1
ATOM 3189 O O . ILE B 1 38 ? -35.070 14.173 31.034 1.00 11.58 37 ILE B O 1
ATOM 3194 N N . ALA B 1 39 ? -34.428 16.107 30.098 1.00 12.58 38 ALA B N 1
ATOM 3195 C CA . ALA B 1 39 ? -33.925 15.483 28.871 1.00 13.30 38 ALA B CA 1
ATOM 3196 C C . ALA B 1 39 ? -32.770 14.524 29.137 1.00 13.90 38 ALA B C 1
ATOM 3197 O O . ALA B 1 39 ? -32.482 13.649 28.315 1.00 14.92 38 ALA B O 1
ATOM 3199 N N . SER B 1 40 ? -32.148 14.678 30.303 1.00 13.79 39 SER B N 1
ATOM 3200 C CA . SER B 1 40 ? -30.976 13.875 30.679 1.00 14.53 39 SER B CA 1
ATOM 3201 C C . SER B 1 40 ? -31.345 12.721 31.594 1.00 14.07 39 SER B C 1
ATOM 3202 O O . SER B 1 40 ? -30.500 11.883 31.935 1.00 15.16 39 SER B O 1
ATOM 3205 N N . GLU B 1 41 ? -32.601 12.692 32.012 1.00 13.74 40 GLU B N 1
ATOM 3206 C CA . GLU B 1 41 ? -33.071 11.622 32.881 1.00 13.56 40 GLU B CA 1
ATOM 3207 C C . GLU B 1 41 ? -33.530 10.418 32.078 1.00 12.93 40 GLU B C 1
ATOM 3208 O O . GLU B 1 41 ? -33.895 10.495 30.902 1.00 12.70 40 GLU B O 1
ATOM 3214 N N . ASN B 1 42 ? -33.466 9.286 32.744 1.00 12.34 41 ASN B N 1
ATOM 3215 C CA . ASN B 1 42 ? -33.961 8.054 32.179 1.00 11.99 41 ASN B CA 1
ATOM 3216 C C . ASN B 1 42 ? -34.281 7.051 33.272 1.00 12.09 41 ASN B C 1
ATOM 3217 O O . ASN B 1 42 ? -34.194 7.342 34.470 1.00 12.75 41 ASN B O 1
ATOM 3222 N N . ILE B 1 43 ? -34.672 5.873 32.836 1.00 11.77 42 ILE B N 1
ATOM 3223 C CA . ILE B 1 43 ? -35.069 4.816 33.751 1.00 12.33 42 ILE B CA 1
ATOM 3224 C C . ILE B 1 43 ? -34.338 3.554 33.348 1.00 11.14 42 ILE B C 1
ATOM 3225 O O . ILE B 1 43 ? -34.580 3.031 32.274 1.00 10.90 42 ILE B O 1
ATOM 3230 N N . VAL B 1 44 ? -33.433 3.090 34.211 1.00 10.62 43 VAL B N 1
ATOM 3231 C CA . VAL B 1 44 ? -32.562 1.943 33.878 1.00 10.42 43 VAL B CA 1
ATOM 3232 C C . VAL B 1 44 ? -33.284 0.616 34.031 1.00 10.50 43 VAL B C 1
ATOM 3233 O O . VAL B 1 44 ? -34.238 0.483 34.793 1.00 10.47 43 VAL B O 1
ATOM 3237 N N . SER B 1 45 ? -32.815 -0.359 33.269 1.00 10.53 44 SER B N 1
ATOM 3238 C CA . SER B 1 45 ? -33.375 -1.710 33.305 1.00 10.51 44 SER B CA 1
ATOM 3239 C C . SER B 1 45 ? -33.134 -2.364 34.650 1.00 11.05 44 SER B C 1
ATOM 3240 O O . SER B 1 45 ? -32.242 -1.978 35.404 1.00 11.20 44 SER B O 1
ATOM 3243 N N . ARG B 1 46 ? -33.961 -3.358 34.936 1.00 11.22 45 ARG B N 1
ATOM 3244 C CA . ARG B 1 46 ? -33.743 -4.212 36.105 1.00 11.57 45 ARG B CA 1
ATOM 3245 C C . ARG B 1 46 ? -32.348 -4.844 36.048 1.00 10.99 45 ARG B C 1
ATOM 3246 O O . ARG B 1 46 ? -31.684 -5.012 37.072 1.00 10.04 45 ARG B O 1
ATOM 3254 N N . ALA B 1 47 ? -31.888 -5.131 34.835 1.00 10.45 46 ALA B N 1
ATOM 3255 C CA . ALA B 1 47 ? -30.557 -5.742 34.653 1.00 10.65 46 ALA B CA 1
ATOM 3256 C C . ALA B 1 47 ? -29.471 -4.794 35.151 1.00 10.43 46 ALA B C 1
ATOM 3257 O O . ALA B 1 47 ? -28.501 -5.206 35.807 1.00 10.03 46 ALA B O 1
ATOM 3259 N N . VAL B 1 48 ? -29.654 -3.506 34.875 1.00 10.09 47 VAL B N 1
ATOM 3260 C CA . VAL B 1 48 ? -28.649 -2.524 35.275 1.00 10.29 47 VAL B CA 1
ATOM 3261 C C . VAL B 1 48 ? -28.672 -2.401 36.799 1.00 10.20 47 VAL B C 1
ATOM 3262 O O . VAL B 1 48 ? -27.636 -2.286 37.449 1.00 11.61 47 VAL B O 1
ATOM 3266 N N . LEU B 1 49 ? -29.868 -2.465 37.361 1.00 10.47 48 LEU B N 1
ATOM 3267 C CA . LEU B 1 49 ? -30.008 -2.372 38.819 1.00 10.44 48 LEU B CA 1
ATOM 3268 C C . LEU B 1 49 ? -29.286 -3.547 39.459 1.00 10.72 48 LEU B C 1
ATOM 3269 O O . LEU B 1 49 ? -28.604 -3.399 40.475 1.00 10.31 48 LEU B O 1
ATOM 3274 N N . ASP B 1 50 ? -29.429 -4.709 38.839 1.00 11.41 49 ASP B N 1
ATOM 3275 C CA . ASP B 1 50 ? -28.826 -5.941 39.377 1.00 11.91 49 ASP B CA 1
ATOM 3276 C C . ASP B 1 50 ? -27.308 -5.811 39.378 1.00 12.05 49 ASP B C 1
ATOM 3277 O O . ASP B 1 50 ? -26.610 -6.287 40.282 1.00 12.34 49 ASP B O 1
ATOM 3282 N N . ALA B 1 51 ? -26.810 -5.164 38.336 1.00 12.13 50 ALA B N 1
ATOM 3283 C CA . ALA B 1 51 ? -25.369 -4.974 38.179 1.00 12.25 50 ALA B CA 1
ATOM 3284 C C . ALA B 1 51 ? -24.888 -4.051 39.283 1.00 12.51 50 ALA B C 1
ATOM 3285 O O . ALA B 1 51 ? -23.909 -4.316 39.987 1.00 12.38 50 ALA B O 1
ATOM 3287 N N . GLN B 1 52 ? -25.603 -2.948 39.415 1.00 13.05 51 GLN B N 1
ATOM 3288 C CA . GLN B 1 52 ? -25.229 -1.912 40.379 1.00 13.38 51 GLN B CA 1
ATOM 3289 C C . GLN B 1 52 ? -25.296 -2.420 41.811 1.00 13.02 51 GLN B C 1
ATOM 3290 O O . GLN B 1 52 ? -24.570 -1.949 42.693 1.00 13.44 51 GLN B O 1
ATOM 3296 N N . GLY B 1 53 ? -26.159 -3.404 42.008 1.00 12.23 52 GLY B N 1
ATOM 3297 C CA . GLY B 1 53 ? -26.409 -3.990 43.320 1.00 12.25 52 GLY B CA 1
ATOM 3298 C C . GLY B 1 53 ? -25.636 -5.269 43.536 1.00 12.23 52 GLY B C 1
ATOM 3299 O O . GLY B 1 53 ? -25.912 -6.028 44.466 1.00 12.56 52 GLY B O 1
ATOM 3300 N N . SER B 1 54 ? -24.659 -5.506 42.670 1.00 11.74 53 SER B N 1
ATOM 3301 C CA . SER B 1 54 ? -23.902 -6.761 42.711 1.00 11.66 53 SER B CA 1
ATOM 3302 C C . SER B 1 54 ? -22.755 -6.734 43.702 1.00 11.18 53 SER B C 1
ATOM 3303 O O . SER B 1 54 ? -22.347 -5.696 44.218 1.00 10.94 53 SER B O 1
ATOM 3306 N N . VAL B 1 55 ? -22.249 -7.928 43.940 1.00 11.32 54 VAL B N 1
ATOM 3307 C CA . VAL B 1 55 ? -21.151 -8.136 44.896 1.00 11.07 54 VAL B CA 1
ATOM 3308 C C . VAL B 1 55 ? -19.842 -7.544 44.394 1.00 11.27 54 VAL B C 1
ATOM 3309 O O . VAL B 1 55 ? -18.846 -7.558 45.098 1.00 11.30 54 VAL B O 1
ATOM 3313 N N . LEU B 1 56 ? -19.859 -7.007 43.180 1.00 10.82 55 LEU B N 1
ATOM 3314 C CA . LEU B 1 56 ? -18.629 -6.427 42.592 1.00 10.64 55 LEU B CA 1
ATOM 3315 C C . LEU B 1 56 ? -18.170 -5.214 43.391 1.00 10.59 55 LEU B C 1
ATOM 3316 O O . LEU B 1 56 ? -17.041 -4.729 43.251 1.00 9.96 55 LEU B O 1
ATOM 3321 N N . THR B 1 57 ? -19.048 -4.750 44.261 1.00 10.61 56 THR B N 1
ATOM 3322 C CA . THR B 1 57 ? -18.715 -3.601 45.118 1.00 11.25 56 THR B CA 1
ATOM 3323 C C . THR B 1 57 ? -17.570 -3.938 46.084 1.00 11.54 56 THR B C 1
ATOM 3324 O O . THR B 1 57 ? -16.853 -3.050 46.551 1.00 12.12 56 THR B O 1
ATOM 3328 N N . ASN B 1 58 ? -17.424 -5.218 46.364 1.00 12.17 57 ASN B N 1
ATOM 3329 C CA . ASN B 1 58 ? -16.464 -5.680 47.363 1.00 12.43 57 ASN B CA 1
ATOM 3330 C C . ASN B 1 58 ? -15.105 -5.985 46.711 1.00 14.03 57 ASN B C 1
ATOM 3331 O O . ASN B 1 58 ? -14.612 -7.046 46.788 1.00 14.73 57 ASN B O 1
ATOM 3336 N N . LYS B 1 59 ? -14.584 -5.010 46.044 1.00 15.41 58 LYS B N 1
ATOM 3337 C CA . LYS B 1 59 ? -13.292 -5.157 45.360 1.00 16.92 58 LYS B CA 1
ATOM 3338 C C . LYS B 1 59 ? -12.585 -3.818 45.192 1.00 17.99 58 LYS B C 1
ATOM 3339 O O . LYS B 1 59 ? -13.214 -2.763 45.118 1.00 17.75 58 LYS B O 1
ATOM 3345 N N . TYR B 1 60 ? -11.260 -3.881 45.179 1.00 19.14 59 TYR B N 1
ATOM 3346 C CA . TYR B 1 60 ? -10.414 -2.709 44.900 1.00 20.47 59 TYR B CA 1
ATOM 3347 C C . TYR B 1 60 ? -10.643 -1.560 45.876 1.00 21.54 59 TYR B C 1
ATOM 3348 O O . TYR B 1 60 ? -10.692 -0.389 45.498 1.00 21.38 59 TYR B O 1
ATOM 3357 N N . ALA B 1 61 ? -10.767 -1.915 47.146 1.00 23.12 60 ALA B N 1
ATOM 3358 C CA . ALA B 1 61 ? -11.009 -0.927 48.207 1.00 24.58 60 ALA B CA 1
ATOM 3359 C C . ALA B 1 61 ? -9.940 0.155 48.214 1.00 26.24 60 ALA B C 1
ATOM 3360 O O . ALA B 1 61 ? -10.183 1.287 48.634 1.00 26.16 60 ALA B O 1
ATOM 3362 N N . GLU B 1 62 ? -8.761 -0.224 47.747 1.00 28.31 61 GLU B N 1
ATOM 3363 C CA . GLU B 1 62 ? -7.564 0.636 47.823 1.00 30.08 61 GLU B CA 1
ATOM 3364 C C . GLU B 1 62 ? -7.194 1.145 46.444 1.00 30.80 61 GLU B C 1
ATOM 3365 O O . GLU B 1 62 ? -6.139 1.742 46.232 1.00 31.24 61 GLU B O 1
ATOM 3371 N N . GLY B 1 63 ? -8.099 0.898 45.513 1.00 31.67 62 GLY B N 1
ATOM 3372 C CA . GLY B 1 63 ? -7.890 1.216 44.101 1.00 32.21 62 GLY B CA 1
ATOM 3373 C C . GLY B 1 63 ? -7.374 0.054 43.284 1.00 32.70 62 GLY B C 1
ATOM 3374 O O . GLY B 1 63 ? -7.328 -1.091 43.736 1.00 32.92 62 GLY B O 1
ATOM 3375 N N . TYR B 1 64 ? -6.973 0.378 42.064 1.00 33.37 63 TYR B N 1
ATOM 3376 C CA . TYR B 1 64 ? -6.504 -0.627 41.107 1.00 33.70 63 TYR B CA 1
ATOM 3377 C C . TYR B 1 64 ? -5.244 -1.313 41.625 1.00 34.02 63 TYR B C 1
ATOM 3378 O O . TYR B 1 64 ? -4.373 -0.666 42.208 1.00 34.42 63 TYR B O 1
ATOM 3380 N N . ALA B 1 76 ? -7.349 -6.042 32.524 1.00 27.28 75 ALA B N 1
ATOM 3381 C CA . ALA B 1 76 ? -8.712 -5.625 32.795 1.00 26.95 75 ALA B CA 1
ATOM 3382 C C . ALA B 1 76 ? -9.486 -6.805 33.332 1.00 26.58 75 ALA B C 1
ATOM 3383 O O . ALA B 1 76 ? -9.357 -7.929 32.825 1.00 27.18 75 ALA B O 1
ATOM 3385 N N . ASP B 1 77 ? -10.243 -6.520 34.392 1.00 25.58 76 ASP B N 1
ATOM 3386 C CA . ASP B 1 77 ? -11.292 -7.397 34.916 1.00 24.80 76 ASP B CA 1
ATOM 3387 C C . ASP B 1 77 ? -12.215 -7.744 33.775 1.00 23.40 76 ASP B C 1
ATOM 3388 O O . ASP B 1 77 ? -12.335 -6.975 32.817 1.00 22.90 76 ASP B O 1
ATOM 3393 N N . GLU B 1 78 ? -12.875 -8.890 33.884 1.00 21.74 77 GLU B N 1
ATOM 3394 C CA . GLU B 1 78 ? -13.744 -9.370 32.804 1.00 20.95 77 GLU B CA 1
ATOM 3395 C C . GLU B 1 78 ? -14.879 -8.396 32.492 1.00 19.61 77 GLU B C 1
ATOM 3396 O O . GLU B 1 78 ? -15.226 -8.209 31.329 1.00 19.03 77 GLU B O 1
ATOM 3402 N N . VAL B 1 79 ? -15.465 -7.789 33.519 1.00 18.46 78 VAL B N 1
ATOM 3403 C CA . VAL B 1 79 ? -16.607 -6.883 33.283 1.00 17.67 78 VAL B CA 1
ATOM 3404 C C . VAL B 1 79 ? -16.137 -5.637 32.558 1.00 16.93 78 VAL B C 1
ATOM 3405 O O . VAL B 1 79 ? -16.877 -5.052 31.761 1.00 16.76 78 VAL B O 1
ATOM 3409 N N . GLU B 1 80 ? -14.886 -5.260 32.800 1.00 16.50 79 GLU B N 1
ATOM 3410 C CA . GLU B 1 80 ? -14.340 -4.061 32.152 1.00 16.27 79 GLU B CA 1
ATOM 3411 C C . GLU B 1 80 ? -14.029 -4.388 30.696 1.00 15.59 79 GLU B C 1
ATOM 3412 O O . GLU B 1 80 ? -14.291 -3.595 29.795 1.00 15.48 79 GLU B O 1
ATOM 3418 N N . ALA B 1 81 ? -13.476 -5.575 30.479 1.00 14.97 80 ALA B N 1
ATOM 3419 C CA . ALA B 1 81 ? -13.184 -6.051 29.121 1.00 14.58 80 ALA B CA 1
ATOM 3420 C C . ALA B 1 81 ? -14.467 -6.128 28.302 1.00 14.23 80 ALA B C 1
ATOM 3421 O O . ALA B 1 81 ? -14.501 -5.750 27.121 1.00 13.98 80 ALA B O 1
ATOM 3423 N N . LEU B 1 82 ? -15.530 -6.598 28.943 1.00 13.60 81 LEU B N 1
ATOM 3424 C CA . LEU B 1 82 ? -16.845 -6.700 28.288 1.00 13.51 81 LEU B CA 1
ATOM 3425 C C . LEU B 1 82 ? -17.366 -5.310 27.924 1.00 13.05 81 LEU B C 1
ATOM 3426 O O . LEU B 1 82 ? -17.913 -5.093 26.846 1.00 13.20 81 LEU B O 1
ATOM 3431 N N . ALA B 1 83 ? -17.201 -4.375 28.843 1.00 12.59 82 ALA B N 1
ATOM 3432 C CA . ALA B 1 83 ? -17.701 -3.009 28.626 1.00 12.47 82 ALA B CA 1
ATOM 3433 C C . ALA B 1 83 ? -16.950 -2.394 27.456 1.00 12.14 82 ALA B C 1
ATOM 3434 O O . ALA B 1 83 ? -17.520 -1.729 26.590 1.00 12.93 82 ALA B O 1
ATOM 3436 N N . ILE B 1 84 ? -15.651 -2.626 27.443 1.00 12.04 83 ILE B N 1
ATOM 3437 C CA . ILE B 1 84 ? -14.794 -2.050 26.403 1.00 12.22 83 ILE B CA 1
ATOM 3438 C C . ILE B 1 84 ? -15.174 -2.636 25.047 1.00 12.14 83 ILE B C 1
ATOM 3439 O O . ILE B 1 84 ? -15.360 -1.925 24.055 1.00 12.35 83 ILE B O 1
ATOM 3444 N N . GLU B 1 85 ? -15.295 -3.950 25.011 1.00 12.49 84 GLU B N 1
ATOM 3445 C CA . GLU B 1 85 ? -15.549 -4.636 23.757 1.00 13.08 84 GLU B CA 1
ATOM 3446 C C . GLU B 1 85 ? -16.890 -4.195 23.192 1.00 12.47 84 GLU B C 1
ATOM 3447 O O . GLU B 1 85 ? -17.047 -3.974 21.991 1.00 12.42 84 GLU B O 1
ATOM 3453 N N . ARG B 1 86 ? -17.843 -4.012 24.087 1.00 11.68 85 ARG B N 1
ATOM 3454 C CA . ARG B 1 86 ? -19.217 -3.716 23.676 1.00 11.32 85 ARG B CA 1
ATOM 3455 C C . ARG B 1 86 ? -19.338 -2.277 23.174 1.00 11.14 85 ARG B C 1
ATOM 3456 O O . ARG B 1 86 ? -19.987 -2.008 22.160 1.00 10.94 85 ARG B O 1
ATOM 3464 N N . VAL B 1 87 ? -18.692 -1.351 23.866 1.00 10.99 86 VAL B N 1
ATOM 3465 C CA . VAL B 1 87 ? -18.826 0.073 23.493 1.00 11.44 86 VAL B CA 1
ATOM 3466 C C . VAL B 1 87 ? -18.064 0.338 22.200 1.00 11.81 86 VAL B C 1
ATOM 3467 O O . VAL B 1 87 ? -18.464 1.161 21.377 1.00 11.61 86 VAL B O 1
ATOM 3471 N N . LYS B 1 88 ? -16.975 -0.397 22.012 1.00 11.88 87 LYS B N 1
ATOM 3472 C CA . LYS B 1 88 ? -16.186 -0.264 20.772 1.00 12.24 87 LYS B CA 1
ATOM 3473 C C . LYS B 1 88 ? -17.032 -0.693 19.589 1.00 12.60 87 LYS B C 1
ATOM 3474 O O . LYS B 1 88 ? -17.064 -0.038 18.549 1.00 12.43 87 LYS B O 1
ATOM 3480 N N . ARG B 1 89 ? -17.744 -1.793 19.771 1.00 12.36 88 ARG B N 1
ATOM 3481 C CA . ARG B 1 89 ? -18.594 -2.335 18.709 1.00 12.91 88 ARG B CA 1
ATOM 3482 C C . ARG B 1 89 ? -19.770 -1.398 18.460 1.00 12.79 88 ARG B C 1
ATOM 3483 O O . ARG B 1 89 ? -20.193 -1.170 17.325 1.00 13.22 88 ARG B O 1
ATOM 3491 N N . LEU B 1 90 ? -20.286 -0.849 19.547 1.00 12.10 89 LEU B N 1
ATOM 3492 C CA . LEU B 1 90 ? -21.492 -0.021 19.502 1.00 12.04 89 LEU B CA 1
ATOM 3493 C C . LEU B 1 90 ? -21.255 1.259 18.704 1.00 11.67 89 LEU B C 1
ATOM 3494 O O . LEU B 1 90 ? -22.141 1.751 17.977 1.00 13.18 89 LEU B O 1
ATOM 3499 N N . PHE B 1 91 ? -20.042 1.778 18.822 1.00 11.29 90 PHE B N 1
ATOM 3500 C CA . PHE B 1 91 ? -19.704 3.094 18.237 1.00 10.97 90 PHE B CA 1
ATOM 3501 C C . PHE B 1 91 ? -18.650 2.986 17.145 1.00 11.07 90 PHE B C 1
ATOM 3502 O O . PHE B 1 91 ? -18.130 3.991 16.657 1.00 11.49 90 PHE B O 1
ATOM 3510 N N . ASN B 1 92 ? -18.366 1.757 16.753 1.00 11.62 91 ASN B N 1
ATOM 3511 C CA . ASN B 1 92 ? -17.359 1.486 15.728 1.00 11.57 91 ASN B CA 1
ATOM 3512 C C . ASN B 1 92 ? -16.048 2.211 16.026 1.00 11.69 91 ASN B C 1
ATOM 3513 O O . ASN B 1 92 ? -15.425 2.812 15.149 1.00 11.91 91 ASN B O 1
ATOM 3518 N N . ALA B 1 93 ? -15.646 2.149 17.289 1.00 11.34 92 ALA B N 1
ATOM 3519 C CA . ALA B 1 93 ? -14.408 2.785 17.772 1.00 11.79 92 ALA B CA 1
ATOM 3520 C C . ALA B 1 93 ? -13.266 1.799 17.996 1.00 12.16 92 ALA B C 1
ATOM 3521 O O . ALA B 1 93 ? -13.465 0.675 18.469 1.00 12.07 92 ALA B O 1
ATOM 3523 N N . GLY B 1 94 ? -12.065 2.239 17.649 1.00 12.18 93 GLY B N 1
ATOM 3524 C CA . GLY B 1 94 ? -10.883 1.390 17.754 1.00 11.77 93 GLY B CA 1
ATOM 3525 C C . GLY B 1 94 ? -10.423 1.204 19.181 1.00 11.53 93 GLY B C 1
ATOM 3526 O O . GLY B 1 94 ? -9.764 0.214 19.524 1.00 12.27 93 GLY B O 1
ATOM 3527 N N . HIS B 1 95 ? -10.788 2.171 20.011 1.00 11.02 94 HIS B N 1
ATOM 3528 C CA . HIS B 1 95 ? -10.309 2.236 21.399 1.00 10.82 94 HIS B CA 1
ATOM 3529 C C . HIS B 1 95 ? -11.327 2.868 22.321 1.00 10.52 94 HIS B C 1
ATOM 3530 O O . HIS B 1 95 ? -12.068 3.760 21.926 1.00 9.92 94 HIS B O 1
ATOM 3537 N N . ALA B 1 96 ? -11.328 2.394 23.558 1.00 10.01 95 ALA B N 1
ATOM 3538 C CA . ALA B 1 96 ? -12.242 2.910 24.574 1.00 10.19 95 ALA B CA 1
ATOM 3539 C C . ALA B 1 96 ? -11.654 2.817 25.958 1.00 10.75 95 ALA B C 1
ATOM 3540 O O . ALA B 1 96 ? -10.902 1.895 26.271 1.00 12.42 95 ALA B O 1
ATOM 3542 N N . ASN B 1 97 ? -12.042 3.803 26.756 1.00 10.51 96 ASN B N 1
ATOM 3543 C CA . ASN B 1 97 ? -11.768 3.824 28.175 1.00 10.43 96 ASN B CA 1
ATOM 3544 C C . ASN B 1 97 ? -13.109 4.012 28.908 1.00 10.63 96 ASN B C 1
ATOM 3545 O O . ASN B 1 97 ? -13.793 4.936 28.644 1.00 10.37 96 ASN B O 1
ATOM 3550 N N . VAL B 1 98 ? -13.417 3.089 29.815 1.00 11.14 97 VAL B N 1
ATOM 3551 C CA . VAL B 1 98 ? -14.740 3.072 30.460 1.00 11.72 97 VAL B CA 1
ATOM 3552 C C . VAL B 1 98 ? -14.658 3.375 31.957 1.00 12.38 97 VAL B C 1
ATOM 3553 O O . VAL B 1 98 ? -15.619 3.179 32.707 1.00 12.49 97 VAL B O 1
ATOM 3557 N N . GLN B 1 99 ? -13.523 3.922 32.339 1.00 13.27 98 GLN B N 1
ATOM 3558 C CA . GLN B 1 99 ? -13.225 4.249 33.732 1.00 14.61 98 GLN B CA 1
ATOM 3559 C C . GLN B 1 99 ? -13.791 5.498 34.346 1.00 14.79 98 GLN B C 1
ATOM 3560 O O . GLN B 1 99 ? -14.086 5.483 35.495 1.00 15.43 98 GLN B O 1
ATOM 3566 N N . PRO B 1 100 ? -13.956 6.558 33.580 1.00 15.23 99 PRO B N 1
ATOM 3567 C CA . PRO B 1 100 ? -14.395 7.803 34.224 1.00 15.47 99 PRO B CA 1
ATOM 3568 C C . PRO B 1 100 ? -15.692 7.692 35.004 1.00 15.99 99 PRO B C 1
ATOM 3569 O O . PRO B 1 100 ? -16.627 7.017 34.587 1.00 15.72 99 PRO B O 1
ATOM 3573 N N . HIS B 1 101 ? -15.714 8.389 36.135 1.00 16.79 100 HIS B N 1
ATOM 3574 C CA . HIS B 1 101 ? -16.855 8.364 37.068 1.00 17.91 100 HIS B CA 1
ATOM 3575 C C . HIS B 1 101 ? -17.970 9.298 36.638 1.00 17.80 100 HIS B C 1
ATOM 3576 O O . HIS B 1 101 ? -19.091 9.258 37.153 1.00 18.41 100 HIS B O 1
ATOM 3583 N N . SER B 1 102 ? -17.653 10.141 35.675 1.00 17.59 101 SER B N 1
ATOM 3584 C CA . SER B 1 102 ? -18.628 11.074 35.123 1.00 17.67 101 SER B CA 1
ATOM 3585 C C . SER B 1 102 ? -18.209 11.579 33.763 1.00 17.80 101 SER B C 1
ATOM 3586 O O . SER B 1 102 ? -17.064 11.416 33.336 1.00 17.78 101 SER B O 1
ATOM 3589 N N . GLY B 1 103 ? -19.167 12.215 33.109 1.00 18.01 102 GLY B N 1
ATOM 3590 C CA . GLY B 1 103 ? -18.939 12.827 31.812 1.00 18.23 102 GLY B CA 1
ATOM 3591 C C . GLY B 1 103 ? -17.979 13.985 31.955 1.00 18.46 102 GLY B C 1
ATOM 3592 O O . GLY B 1 103 ? -17.119 14.211 31.103 1.00 18.52 102 GLY B O 1
ATOM 3593 N N . ALA B 1 104 ? -18.120 14.712 33.054 1.00 18.83 103 ALA B N 1
ATOM 3594 C CA . ALA B 1 104 ? -17.282 15.884 33.287 1.00 18.77 103 ALA B CA 1
ATOM 3595 C C . ALA B 1 104 ? -15.847 15.434 33.480 1.00 18.87 103 ALA B C 1
ATOM 3596 O O . ALA B 1 104 ? -14.909 16.090 33.039 1.00 18.75 103 ALA B O 1
ATOM 3598 N N . GLN B 1 105 ? -15.694 14.277 34.113 1.00 18.75 104 GLN B N 1
ATOM 3599 C CA . GLN B 1 105 ? -14.359 13.761 34.436 1.00 19.06 104 GLN B CA 1
ATOM 3600 C C . GLN B 1 105 ? -13.721 13.244 33.153 1.00 18.39 104 GLN B C 1
ATOM 3601 O O . GLN B 1 105 ? -12.516 13.374 32.933 1.00 18.44 104 GLN B O 1
ATOM 3607 N N . ALA B 1 106 ? -14.554 12.694 32.283 1.00 17.70 105 ALA B N 1
ATOM 3608 C CA . ALA B 1 106 ? -14.078 12.253 30.977 1.00 17.23 105 ALA B CA 1
ATOM 3609 C C . ALA B 1 106 ? -13.619 13.473 30.195 1.00 17.06 105 ALA B C 1
ATOM 3610 O O . ALA B 1 106 ? -12.556 13.474 29.578 1.00 16.71 105 ALA B O 1
ATOM 3612 N N . ASN B 1 107 ? -14.435 14.517 30.243 1.00 17.13 106 ASN B N 1
ATOM 3613 C CA . ASN B 1 107 ? -14.146 15.739 29.496 1.00 17.59 106 ASN B CA 1
ATOM 3614 C C . ASN B 1 107 ? -12.837 16.319 29.991 1.00 18.21 106 ASN B C 1
ATOM 3615 O O . ASN B 1 107 ? -11.989 16.772 29.224 1.00 17.99 106 ASN B O 1
ATOM 3620 N N . GLY B 1 108 ? -12.670 16.246 31.301 1.00 19.10 107 GLY B N 1
ATOM 3621 C CA . GLY B 1 108 ? -11.524 16.870 31.951 1.00 19.64 107 GLY B CA 1
ATOM 3622 C C . GLY B 1 108 ? -10.241 16.183 31.545 1.00 20.06 107 GLY B C 1
ATOM 3623 O O . GLY B 1 108 ? -9.212 16.819 31.302 1.00 20.40 107 GLY B O 1
ATOM 3624 N N . ALA B 1 109 ? -10.314 14.868 31.458 1.00 20.47 108 ALA B N 1
ATOM 3625 C CA . ALA B 1 109 ? -9.132 14.061 31.167 1.00 21.00 108 ALA B CA 1
ATOM 3626 C C . ALA B 1 109 ? -8.705 14.311 29.742 1.00 21.43 108 ALA B C 1
ATOM 3627 O O . ALA B 1 109 ? -7.522 14.344 29.415 1.00 21.26 108 ALA B O 1
ATOM 3629 N N . VAL B 1 110 ? -9.693 14.510 28.891 1.00 22.09 109 VAL B N 1
ATOM 3630 C CA . VAL B 1 110 ? -9.418 14.607 27.468 1.00 22.75 109 VAL B CA 1
ATOM 3631 C C . VAL B 1 110 ? -8.804 15.962 27.186 1.00 23.70 109 VAL B C 1
ATOM 3632 O O . VAL B 1 110 ? -7.881 16.088 26.388 1.00 23.35 109 VAL B O 1
ATOM 3636 N N . MET B 1 111 ? -9.291 16.972 27.887 1.00 24.71 110 MET B N 1
ATOM 3637 C CA . MET B 1 111 ? -8.800 18.338 27.663 1.00 26.11 110 MET B CA 1
ATOM 3638 C C . MET B 1 111 ? -7.346 18.435 28.105 1.00 26.71 110 MET B C 1
ATOM 3639 O O . MET B 1 111 ? -6.532 19.117 27.480 1.00 27.26 110 MET B O 1
ATOM 3644 N N . LEU B 1 112 ? -7.025 17.707 29.164 1.00 27.31 111 LEU B N 1
ATOM 3645 C CA . LEU B 1 112 ? -5.666 17.697 29.712 1.00 28.01 111 LEU B CA 1
ATOM 3646 C C . LEU B 1 112 ? -4.741 16.909 28.806 1.00 28.07 111 LEU B C 1
ATOM 3647 O O . LEU B 1 112 ? -3.541 17.171 28.730 1.00 28.48 111 LEU B O 1
ATOM 3652 N N . ALA B 1 113 ? -5.319 15.931 28.128 1.00 28.12 112 ALA B N 1
ATOM 3653 C CA . ALA B 1 113 ? -4.566 15.049 27.251 1.00 28.25 112 ALA B CA 1
ATOM 3654 C C . ALA B 1 113 ? -4.180 15.805 26.001 1.00 28.28 112 ALA B C 1
ATOM 3655 O O . ALA B 1 113 ? -3.067 15.667 25.489 1.00 28.58 112 ALA B O 1
ATOM 3657 N N . LEU B 1 114 ? -5.113 16.622 25.530 1.00 28.17 113 LEU B N 1
ATOM 3658 C CA . LEU B 1 114 ? -5.042 17.189 24.174 1.00 28.14 113 LEU B CA 1
ATOM 3659 C C . LEU B 1 114 ? -4.590 18.638 24.132 1.00 27.90 113 LEU B C 1
ATOM 3660 O O . LEU B 1 114 ? -4.140 19.126 23.094 1.00 27.86 113 LEU B O 1
ATOM 3665 N N . ALA B 1 115 ? -4.744 19.329 25.249 1.00 27.70 114 ALA B N 1
ATOM 3666 C CA . ALA B 1 115 ? -4.402 20.740 25.316 1.00 27.70 114 ALA B CA 1
ATOM 3667 C C . ALA B 1 115 ? -3.462 21.005 26.474 1.00 27.58 114 ALA B C 1
ATOM 3668 O O . ALA B 1 115 ? -3.453 20.284 27.472 1.00 27.62 114 ALA B O 1
ATOM 3670 N N . LYS B 1 116 ? -2.665 22.049 26.314 1.00 27.35 115 LYS B N 1
ATOM 3671 C CA . LYS B 1 116 ? -1.715 22.462 27.341 1.00 27.07 115 LYS B CA 1
ATOM 3672 C C . LYS B 1 116 ? -2.267 23.653 28.109 1.00 26.87 115 LYS B C 1
ATOM 3673 O O . LYS B 1 116 ? -3.048 24.435 27.578 1.00 26.23 115 LYS B O 1
ATOM 3675 N N . PRO B 1 117 ? -1.854 23.797 29.368 1.00 26.79 116 PRO B N 1
ATOM 3676 C CA . PRO B 1 117 ? -2.254 24.963 30.139 1.00 26.38 116 PRO B CA 1
ATOM 3677 C C . PRO B 1 117 ? -1.960 26.238 29.393 1.00 25.94 116 PRO B C 1
ATOM 3678 O O . PRO B 1 117 ? -0.874 26.418 28.832 1.00 25.95 116 PRO B O 1
ATOM 3682 N N . GLY B 1 118 ? -2.951 27.114 29.400 1.00 25.18 117 GLY B N 1
ATOM 3683 C CA . GLY B 1 118 ? -2.826 28.438 28.810 1.00 24.67 117 GLY B CA 1
ATOM 3684 C C . GLY B 1 118 ? -3.397 28.466 27.416 1.00 23.93 117 GLY B C 1
ATOM 3685 O O . GLY B 1 118 ? -3.658 29.524 26.845 1.00 24.33 117 GLY B O 1
ATOM 3686 N N . ASP B 1 119 ? -3.575 27.277 26.864 1.00 22.79 118 ASP B N 1
ATOM 3687 C CA . ASP B 1 119 ? -4.163 27.147 25.531 1.00 21.71 118 ASP B CA 1
ATOM 3688 C C . ASP B 1 119 ? -5.561 27.711 25.491 1.00 20.46 118 ASP B C 1
ATOM 3689 O O . ASP B 1 119 ? -6.300 27.685 26.478 1.00 19.80 118 ASP B O 1
ATOM 3694 N N . THR B 1 120 ? -5.909 28.198 24.311 1.00 19.34 119 THR B N 1
ATOM 3695 C CA . THR B 1 120 ? -7.270 28.603 24.013 1.00 18.75 119 THR B CA 1
ATOM 3696 C C . THR B 1 120 ? -8.033 27.377 23.546 1.00 18.30 119 THR B C 1
ATOM 3697 O O . THR B 1 120 ? -7.539 26.574 22.754 1.00 17.60 119 THR B O 1
ATOM 3701 N N . VAL B 1 121 ? -9.234 27.247 24.080 1.00 17.75 120 VAL B N 1
ATOM 3702 C CA . VAL B 1 121 ? -10.150 26.171 23.730 1.00 17.92 120 VAL B CA 1
ATOM 3703 C C . VAL B 1 121 ? -11.482 26.775 23.329 1.00 17.83 120 VAL B C 1
ATOM 3704 O O . VAL B 1 121 ? -12.028 27.625 24.033 1.00 18.16 120 VAL B O 1
ATOM 3708 N N . LEU B 1 122 ? -11.978 26.338 22.180 1.00 17.24 121 LEU B N 1
ATOM 3709 C CA . LEU B 1 122 ? -13.195 26.885 21.590 1.00 17.46 121 LEU B CA 1
ATOM 3710 C C . LEU B 1 122 ? -14.305 25.852 21.608 1.00 17.64 121 LEU B C 1
ATOM 3711 O O . LEU B 1 122 ? -14.226 24.828 20.939 1.00 17.36 121 LEU B O 1
ATOM 3716 N N . GLY B 1 123 ? -15.334 26.152 22.391 1.00 18.10 122 GLY B N 1
ATOM 3717 C CA . GLY B 1 123 ? -16.454 25.235 22.622 1.00 18.58 122 GLY B CA 1
ATOM 3718 C C . GLY B 1 123 ? -17.808 25.899 22.481 1.00 19.43 122 GLY B C 1
ATOM 3719 O O . GLY B 1 123 ? -17.913 27.117 22.389 1.00 18.99 122 GLY B O 1
ATOM 3720 N N . MET B 1 124 ? -18.850 25.081 22.463 1.00 20.57 123 MET B N 1
ATOM 3721 C CA . MET B 1 124 ? -20.213 25.599 22.315 1.00 21.56 123 MET B CA 1
ATOM 3722 C C . MET B 1 124 ? -20.820 26.084 23.616 1.00 22.89 123 MET B C 1
ATOM 3723 O O . MET B 1 124 ? -20.587 25.533 24.693 1.00 22.74 123 MET B O 1
ATOM 3728 N N . SER B 1 125 ? -21.630 27.121 23.459 1.00 24.76 124 SER B N 1
ATOM 3729 C CA . SER B 1 125 ? -22.455 27.685 24.544 1.00 26.40 124 SER B CA 1
ATOM 3730 C C . SER B 1 125 ? -23.536 28.621 24.047 1.00 27.50 124 SER B C 1
ATOM 3731 O O . SER B 1 125 ? -23.593 28.979 22.872 1.00 27.80 124 SER B O 1
ATOM 3734 N N . LEU B 1 126 ? -24.371 29.020 24.997 1.00 28.85 125 LEU B N 1
ATOM 3735 C CA . LEU B 1 126 ? -25.491 29.955 24.756 1.00 29.57 125 LEU B CA 1
ATOM 3736 C C . LEU B 1 126 ? -25.212 31.330 25.361 1.00 30.01 125 LEU B C 1
ATOM 3737 O O . LEU B 1 126 ? -24.397 31.466 26.275 1.00 30.68 125 LEU B O 1
ATOM 3742 N N . PHE B 1 145 ? -7.276 26.978 31.164 1.00 26.36 144 PHE B N 1
ATOM 3743 C CA . PHE B 1 145 ? -7.503 27.268 29.755 1.00 26.03 144 PHE B CA 1
ATOM 3744 C C . PHE B 1 145 ? -8.137 28.623 29.567 1.00 25.62 144 PHE B C 1
ATOM 3745 O O . PHE B 1 145 ? -8.859 29.126 30.426 1.00 25.65 144 PHE B O 1
ATOM 3753 N N . ASN B 1 146 ? -7.842 29.197 28.411 1.00 24.81 145 ASN B N 1
ATOM 3754 C CA . ASN B 1 146 ? -8.594 30.335 27.898 1.00 24.38 145 ASN B CA 1
ATOM 3755 C C . ASN B 1 146 ? -9.786 29.791 27.137 1.00 23.70 145 ASN B C 1
ATOM 3756 O O . ASN B 1 146 ? -9.678 29.416 25.970 1.00 23.32 145 ASN B O 1
ATOM 3761 N N . ALA B 1 147 ? -10.917 29.728 27.824 1.00 23.10 146 ALA B N 1
ATOM 3762 C CA . ALA B 1 147 ? -12.132 29.153 27.246 1.00 22.90 146 ALA B CA 1
ATOM 3763 C C . ALA B 1 147 ? -12.958 30.194 26.514 1.00 22.62 146 ALA B C 1
ATOM 3764 O O . ALA B 1 147 ? -13.457 31.159 27.102 1.00 22.80 146 ALA B O 1
ATOM 3766 N N . LEU B 1 148 ? -13.091 29.981 25.215 1.00 21.78 147 LEU B N 1
ATOM 3767 C CA . LEU B 1 148 ? -13.916 30.838 24.377 1.00 21.53 147 LEU B CA 1
ATOM 3768 C C . LEU B 1 148 ? -15.099 30.055 23.824 1.00 21.29 147 LEU B C 1
ATOM 3769 O O . LEU B 1 148 ? -15.064 28.829 23.753 1.00 20.30 147 LEU B O 1
ATOM 3774 N N . GLN B 1 149 ? -16.138 30.786 23.435 1.00 21.32 148 GLN B N 1
ATOM 3775 C CA . GLN B 1 149 ? -17.414 30.189 23.059 1.00 21.65 148 GLN B CA 1
ATOM 3776 C C . GLN B 1 149 ? -17.874 30.580 21.673 1.00 21.23 148 GLN B C 1
ATOM 3777 O O . GLN B 1 149 ? -17.623 31.677 21.183 1.00 21.09 148 GLN B O 1
ATOM 3783 N N . TYR B 1 150 ? -18.541 29.630 21.045 1.00 20.45 149 TYR B N 1
ATOM 3784 C CA . TYR B 1 150 ? -19.379 29.914 19.888 1.00 20.00 149 TYR B CA 1
ATOM 3785 C C . TYR B 1 150 ? -20.798 29.531 20.278 1.00 20.42 149 TYR B C 1
ATOM 3786 O O . TYR B 1 150 ? -21.020 28.697 21.154 1.00 20.37 149 TYR B O 1
ATOM 3795 N N . GLY B 1 151 ? -21.758 30.185 19.657 1.00 20.79 150 GLY B N 1
ATOM 3796 C CA . GLY B 1 151 ? -23.151 29.892 19.940 1.00 21.18 150 GLY B CA 1
ATOM 3797 C C . GLY B 1 151 ? -23.902 29.567 18.678 1.00 21.52 150 GLY B C 1
ATOM 3798 O O . GLY B 1 151 ? -23.440 28.795 17.836 1.00 21.41 150 GLY B O 1
ATOM 3799 N N . VAL B 1 152 ? -25.064 30.185 18.554 1.00 21.80 151 VAL B N 1
ATOM 3800 C CA . VAL B 1 152 ? -25.876 30.046 17.359 1.00 22.18 151 VAL B CA 1
ATOM 3801 C C . VAL B 1 152 ? -26.169 31.394 16.737 1.00 23.06 151 VAL B C 1
ATOM 3802 O O . VAL B 1 152 ? -25.945 32.452 17.327 1.00 23.24 151 VAL B O 1
ATOM 3806 N N . SER B 1 153 ? -26.674 31.311 15.523 1.00 24.24 152 SER B N 1
ATOM 3807 C CA . SER B 1 153 ? -27.032 32.497 14.742 1.00 25.25 152 SER B CA 1
ATOM 3808 C C . SER B 1 153 ? -28.218 33.194 15.382 1.00 25.90 152 SER B C 1
ATOM 3809 O O . SER B 1 153 ? -29.186 32.558 15.764 1.00 25.75 152 SER B O 1
ATOM 3812 N N . ARG B 1 154 ? -28.139 34.514 15.491 1.00 26.97 153 ARG B N 1
ATOM 3813 C CA . ARG B 1 154 ? -29.249 35.284 16.077 1.00 27.82 153 ARG B CA 1
ATOM 3814 C C . ARG B 1 154 ? -30.417 35.330 15.114 1.00 27.96 153 ARG B C 1
ATOM 3815 O O . ARG B 1 154 ? -31.522 35.729 15.472 1.00 28.40 153 ARG B O 1
ATOM 3823 N N . ASP B 1 155 ? -30.171 34.882 13.895 1.00 28.19 154 ASP B N 1
ATOM 3824 C CA . ASP B 1 155 ? -31.217 34.834 12.894 1.00 28.24 154 ASP B CA 1
ATOM 3825 C C . ASP B 1 155 ? -31.924 33.502 13.000 1.00 28.11 154 ASP B C 1
ATOM 3826 O O . ASP B 1 155 ? -33.116 33.420 13.305 1.00 28.65 154 ASP B O 1
ATOM 3828 N N . THR B 1 156 ? -31.139 32.462 12.763 1.00 27.54 155 THR B N 1
ATOM 3829 C CA . THR B 1 156 ? -31.656 31.102 12.549 1.00 26.99 155 THR B CA 1
ATOM 3830 C C . THR B 1 156 ? -31.678 30.239 13.805 1.00 26.02 155 THR B C 1
ATOM 3831 O O . THR B 1 156 ? -32.376 29.228 13.859 1.00 26.14 155 THR B O 1
ATOM 3835 N N . MET B 1 157 ? -30.920 30.651 14.810 1.00 24.89 156 MET B N 1
ATOM 3836 C CA . MET B 1 157 ? -30.770 29.872 16.052 1.00 24.02 156 MET B CA 1
ATOM 3837 C C . MET B 1 157 ? -30.002 28.592 15.790 1.00 22.75 156 MET B C 1
ATOM 3838 O O . MET B 1 157 ? -29.926 27.701 16.636 1.00 22.05 156 MET B O 1
ATOM 3843 N N . LEU B 1 158 ? -29.442 28.525 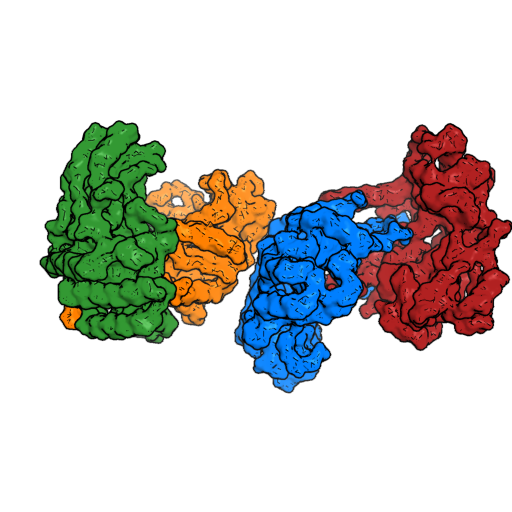14.593 1.00 21.39 157 LEU B N 1
ATOM 3844 C CA . LEU B 1 158 ? -28.608 27.395 14.171 1.00 20.34 157 LEU B CA 1
ATOM 3845 C C . LEU B 1 158 ? -27.126 27.724 14.293 1.00 19.47 157 LEU B C 1
ATOM 3846 O O . LEU B 1 158 ? -26.719 28.872 14.190 1.00 19.04 157 LEU B O 1
ATOM 3851 N N . ILE B 1 159 ? -26.319 26.700 14.528 1.00 18.72 158 ILE B N 1
ATOM 3852 C CA . ILE B 1 159 ? -24.866 26.882 14.471 1.00 18.37 158 ILE B CA 1
ATOM 3853 C C . ILE B 1 159 ? -24.491 27.447 13.112 1.00 18.02 158 ILE B C 1
ATOM 3854 O O . ILE B 1 159 ? -24.951 26.970 12.078 1.00 18.18 158 ILE B O 1
ATOM 3859 N N . ASP B 1 160 ? -23.660 28.480 13.130 1.00 17.68 159 ASP B N 1
ATOM 3860 C CA . ASP B 1 160 ? -23.122 29.057 11.907 1.00 17.66 159 ASP B CA 1
ATOM 3861 C C . ASP B 1 160 ? -21.686 28.593 11.769 1.00 17.06 159 ASP B C 1
ATOM 3862 O O . ASP B 1 160 ? -20.781 29.111 12.416 1.00 16.81 159 ASP B O 1
ATOM 3867 N N . TYR B 1 161 ? -21.494 27.596 10.919 1.00 16.92 160 TYR B N 1
ATOM 3868 C CA . TYR B 1 161 ? -20.187 26.935 10.792 1.00 16.86 160 TYR B CA 1
ATOM 3869 C C . TYR B 1 161 ? -19.126 27.871 10.235 1.00 16.56 160 TYR B C 1
ATOM 3870 O O . TYR B 1 161 ? -17.942 27.758 10.549 1.00 16.81 160 TYR B O 1
ATOM 3879 N N . ASP B 1 162 ? -19.558 28.808 9.410 1.00 16.65 161 ASP B N 1
ATOM 3880 C CA . ASP B 1 162 ? -18.628 29.792 8.869 1.00 16.44 161 ASP B CA 1
ATOM 3881 C C . ASP B 1 162 ? -18.191 30.755 9.969 1.00 16.16 161 ASP B C 1
ATOM 3882 O O . ASP B 1 162 ? -17.086 31.297 9.938 1.00 16.21 161 ASP B O 1
ATOM 3887 N N . GLN B 1 163 ? -19.044 30.956 10.963 1.00 15.99 162 GLN B N 1
ATOM 3888 C CA . GLN B 1 163 ? -18.646 31.807 12.081 1.00 15.86 162 GLN B CA 1
ATOM 3889 C C . GLN B 1 163 ? -17.749 31.017 13.035 1.00 15.49 162 GLN B C 1
ATOM 3890 O O . GLN B 1 163 ? -16.802 31.548 13.593 1.00 15.95 162 GLN B O 1
ATOM 3896 N N . VAL B 1 164 ? -18.036 29.742 13.227 1.00 15.12 163 VAL B N 1
ATOM 3897 C CA . VAL B 1 164 ? -17.143 28.940 14.049 1.00 14.95 163 VAL B CA 1
ATOM 3898 C C . VAL B 1 164 ? -15.755 29.003 13.431 1.00 14.48 163 VAL B C 1
ATOM 3899 O O . VAL B 1 164 ? -14.744 29.129 14.120 1.00 14.00 163 VAL B O 1
ATOM 3903 N N . GLU B 1 165 ? -15.718 28.957 12.110 1.00 14.61 164 GLU B N 1
ATOM 3904 C CA . GLU B 1 165 ? -14.442 28.945 11.412 1.00 15.01 164 GLU B CA 1
ATOM 3905 C C . GLU B 1 165 ? -13.750 30.285 11.612 1.00 14.76 164 GLU B C 1
ATOM 3906 O O . GLU B 1 165 ? -12.541 30.345 11.814 1.00 14.37 164 GLU B O 1
ATOM 3912 N N . ALA B 1 166 ? -14.531 31.361 11.556 1.00 14.95 165 ALA B N 1
ATOM 3913 C CA . ALA B 1 166 ? -13.968 32.713 11.730 1.00 14.88 165 ALA B CA 1
ATOM 3914 C C . ALA B 1 166 ? -13.384 32.855 13.135 1.00 14.95 165 ALA B C 1
ATOM 3915 O O . ALA B 1 166 ? -12.309 33.432 13.340 1.00 14.71 165 ALA B O 1
ATOM 3917 N N . LEU B 1 167 ? -14.087 32.286 14.110 1.00 14.90 166 LEU B N 1
ATOM 3918 C CA . LEU B 1 167 ? -13.625 32.339 15.506 1.00 15.28 166 LEU B CA 1
ATOM 3919 C C . LEU B 1 167 ? -12.338 31.533 15.655 1.00 15.44 166 LEU B C 1
ATOM 3920 O O . LEU B 1 167 ? -11.409 31.925 16.374 1.00 14.81 166 LEU B O 1
ATOM 3925 N N . ALA B 1 168 ? -12.287 30.412 14.942 1.00 15.37 167 ALA B N 1
ATOM 3926 C CA . ALA B 1 168 ? -11.105 29.536 14.961 1.00 15.41 167 ALA B CA 1
ATOM 3927 C C . ALA B 1 168 ? -9.896 30.259 14.397 1.00 15.54 167 ALA B C 1
ATOM 3928 O O . ALA B 1 168 ? -8.791 30.155 14.920 1.00 15.35 167 ALA B O 1
ATOM 3930 N N . GLN B 1 169 ? -10.136 31.007 13.329 1.00 16.14 168 GLN B N 1
ATOM 3931 C CA . GLN B 1 169 ? -9.079 31.746 12.648 1.00 16.67 168 GLN B CA 1
ATOM 3932 C C . GLN B 1 169 ? -8.583 32.857 13.543 1.00 16.86 168 GLN B C 1
ATOM 3933 O O . GLN B 1 169 ? -7.387 33.125 13.633 1.00 17.23 168 GLN B O 1
ATOM 3939 N N . GLN B 1 170 ? -9.521 33.486 14.227 1.00 16.88 169 GLN B N 1
ATOM 3940 C CA . GLN B 1 170 ? -9.195 34.660 15.030 1.00 17.41 169 GLN B CA 1
ATOM 3941 C C . GLN B 1 170 ? -8.368 34.254 16.233 1.00 17.44 169 GLN B C 1
ATOM 3942 O O . GLN B 1 170 ? -7.360 34.877 16.558 1.00 16.90 169 GLN B O 1
ATOM 3948 N N . HIS B 1 171 ? -8.797 33.182 16.886 1.00 17.67 170 HIS B N 1
ATOM 3949 C CA . HIS B 1 171 ? -8.323 32.875 18.239 1.00 17.76 170 HIS B CA 1
ATOM 3950 C C . HIS B 1 171 ? -7.300 31.754 18.268 1.00 17.75 170 HIS B C 1
ATOM 3951 O O . HIS B 1 171 ? -6.636 31.529 19.276 1.00 17.91 170 HIS B O 1
ATOM 3958 N N . LYS B 1 172 ? -7.190 31.063 17.145 1.00 17.73 171 LYS B N 1
ATOM 3959 C CA . LYS B 1 172 ? -6.264 29.941 16.997 1.00 17.78 171 LYS B CA 1
ATOM 3960 C C . LYS B 1 172 ? -6.288 28.982 18.193 1.00 17.21 171 LYS B C 1
ATOM 3961 O O . LYS B 1 172 ? -5.273 28.764 18.859 1.00 17.73 171 LYS B O 1
ATOM 3967 N N . PRO B 1 173 ? -7.458 28.384 18.462 1.00 16.26 172 PRO B N 1
ATOM 3968 C CA . PRO B 1 173 ? -7.532 27.439 19.562 1.00 15.49 172 PRO B CA 1
ATOM 3969 C C . PRO B 1 173 ? -6.712 26.192 19.277 1.00 15.23 172 PRO B C 1
ATOM 3970 O O . PRO B 1 173 ? -6.489 25.846 18.123 1.00 14.98 172 PRO B O 1
ATOM 3974 N N . SER B 1 174 ? -6.248 25.548 20.336 1.00 15.14 173 SER B N 1
ATOM 3975 C CA . SER B 1 174 ? -5.472 24.318 20.190 1.00 15.32 173 SER B CA 1
ATOM 3976 C C . SER B 1 174 ? -6.442 23.150 20.141 1.00 14.86 173 SER B C 1
ATOM 3977 O O . SER B 1 174 ? -6.116 22.045 19.698 1.00 15.39 173 SER B O 1
ATOM 3980 N N . LEU B 1 175 ? -7.639 23.441 20.619 1.00 14.07 174 LEU B N 1
ATOM 3981 C CA . LEU B 1 175 ? -8.703 22.440 20.781 1.00 13.88 174 LEU B CA 1
ATOM 3982 C C . LEU B 1 175 ? -10.058 23.066 20.521 1.00 13.88 174 LEU B C 1
ATOM 3983 O O . LEU B 1 175 ? -10.381 24.120 21.063 1.00 13.55 174 LEU B O 1
ATOM 3988 N N . ILE B 1 176 ? -10.824 22.408 19.665 1.00 13.41 175 ILE B N 1
ATOM 3989 C CA . ILE B 1 176 ? -12.216 22.764 19.426 1.00 13.75 175 ILE B CA 1
ATOM 3990 C C . ILE B 1 176 ? -13.079 21.664 20.000 1.00 13.91 175 ILE B C 1
ATOM 3991 O O . ILE B 1 176 ? -12.784 20.474 19.851 1.00 13.05 175 ILE B O 1
ATOM 3996 N N . ILE B 1 177 ? -14.131 22.077 20.686 1.00 14.52 176 ILE B N 1
ATOM 3997 C CA . ILE B 1 177 ? -15.094 21.132 21.249 1.00 15.31 176 ILE B CA 1
ATOM 3998 C C . ILE B 1 177 ? -16.447 21.330 20.598 1.00 15.80 176 ILE B C 1
ATOM 3999 O O . ILE B 1 177 ? -16.936 22.455 20.459 1.00 15.89 176 ILE B O 1
ATOM 4004 N N . ALA B 1 178 ? -17.016 20.212 20.166 1.00 16.21 177 ALA B N 1
ATOM 4005 C CA . ALA B 1 178 ? -18.380 20.163 19.641 1.00 16.68 177 ALA B CA 1
ATOM 4006 C C . ALA B 1 178 ? -19.251 19.318 20.548 1.00 17.51 177 ALA B C 1
ATOM 4007 O O . ALA B 1 178 ? -18.772 18.440 21.270 1.00 16.68 177 ALA B O 1
ATOM 4009 N N . GLY B 1 179 ? -20.543 19.601 20.479 1.00 18.42 178 GLY B N 1
ATOM 4010 C CA . GLY B 1 179 ? -21.525 18.996 21.358 1.00 19.66 178 GLY B CA 1
ATOM 4011 C C . GLY B 1 179 ? -21.538 19.724 22.680 1.00 20.96 178 GLY B C 1
ATOM 4012 O O . GLY B 1 179 ? -21.542 20.950 22.743 1.00 21.13 178 GLY B O 1
ATOM 4013 N N . PHE B 1 180 ? -21.510 18.941 23.745 1.00 22.26 179 PHE B N 1
ATOM 4014 C CA . PHE B 1 180 ? -21.532 19.468 25.101 1.00 23.22 179 PHE B CA 1
ATOM 4015 C C . PHE B 1 180 ? -22.851 20.140 25.416 1.00 23.15 179 PHE B C 1
ATOM 4016 O O . PHE B 1 180 ? -23.411 19.949 26.493 1.00 23.84 179 PHE B O 1
ATOM 4024 N N . SER B 1 181 ? -23.339 20.942 24.478 1.00 23.08 180 SER B N 1
ATOM 4025 C CA . SER B 1 181 ? -24.562 21.716 24.711 1.00 22.53 180 SER B CA 1
ATOM 4026 C C . SER B 1 181 ? -25.783 20.919 24.303 1.00 21.92 180 SER B C 1
ATOM 4027 O O . SER B 1 181 ? -25.710 20.052 23.437 1.00 21.51 180 SER B O 1
ATOM 4030 N N . ALA B 1 182 ? -26.909 21.234 24.936 1.00 21.48 181 ALA B N 1
ATOM 4031 C CA . ALA B 1 182 ? -28.192 20.597 24.600 1.00 20.91 181 ALA B CA 1
ATOM 4032 C C . ALA B 1 182 ? -28.856 21.304 23.419 1.00 20.23 181 ALA B C 1
ATOM 4033 O O . ALA B 1 182 ? -29.838 22.032 23.539 1.00 21.00 181 ALA B O 1
ATOM 4035 N N . TYR B 1 183 ? -28.267 21.040 22.270 1.00 19.04 182 TYR B N 1
ATOM 4036 C CA . TYR B 1 183 ? -28.637 21.661 21.002 1.00 17.57 182 TYR B CA 1
ATOM 4037 C C . TYR B 1 183 ? -29.563 20.701 20.277 1.00 16.76 182 TYR B C 1
ATOM 4038 O O . TYR B 1 183 ? -29.241 19.520 20.148 1.00 16.30 182 TYR B O 1
ATOM 4047 N N . PRO B 1 184 ? -30.727 21.190 19.818 1.00 16.21 183 PRO B N 1
ATOM 4048 C CA . PRO B 1 184 ? -31.751 20.276 19.321 1.00 15.99 183 PRO B CA 1
ATOM 4049 C C . PRO B 1 184 ? -31.667 19.914 17.846 1.00 15.61 183 PRO B C 1
ATOM 4050 O O . PRO B 1 184 ? -32.596 19.317 17.302 1.00 15.89 183 PRO B O 1
ATOM 4054 N N . ARG B 1 185 ? -30.568 20.274 17.205 1.00 14.94 184 ARG B N 1
ATOM 4055 C CA . ARG B 1 185 ? -30.377 19.912 15.802 1.00 14.58 184 ARG B CA 1
ATOM 4056 C C . ARG B 1 185 ? -29.101 19.123 15.590 1.00 14.45 184 ARG B C 1
ATOM 4057 O O . ARG B 1 185 ? -28.265 18.998 16.477 1.00 13.52 184 ARG B O 1
ATOM 4065 N N . LYS B 1 186 ? -28.976 18.615 14.375 1.00 14.60 185 LYS B N 1
ATOM 4066 C CA . LYS B 1 186 ? -27.806 17.830 13.965 1.00 15.32 185 LYS B CA 1
ATOM 4067 C C . LYS B 1 186 ? -26.561 18.653 14.127 1.00 15.13 185 LYS B C 1
ATOM 4068 O O . LYS B 1 186 ? -26.574 19.865 13.933 1.00 14.58 185 LYS B O 1
ATOM 4074 N N . LEU B 1 187 ? -25.484 17.955 14.458 1.00 14.60 186 LEU B N 1
ATOM 4075 C CA . LEU B 1 187 ? -24.134 18.511 14.489 1.00 14.54 186 LEU B CA 1
ATOM 4076 C C . LEU B 1 187 ? -23.309 17.936 13.346 1.00 14.63 186 LEU B C 1
ATOM 4077 O O . LEU B 1 187 ? -23.220 16.722 13.169 1.00 15.01 186 LEU B O 1
ATOM 4082 N N . ASP B 1 188 ? -22.722 18.830 12.565 1.00 14.22 187 ASP B N 1
ATOM 4083 C CA . ASP B 1 188 ? -21.915 18.440 11.408 1.00 14.29 187 ASP B CA 1
ATOM 4084 C C . ASP B 1 188 ? -20.468 18.225 11.810 1.00 13.75 187 ASP B C 1
ATOM 4085 O O . ASP B 1 188 ? -19.634 19.124 11.717 1.00 13.53 187 ASP B O 1
ATOM 4090 N N . PHE B 1 189 ? -20.182 17.008 12.257 1.00 13.32 188 PHE B N 1
ATOM 4091 C CA . PHE B 1 189 ? -18.864 16.691 12.821 1.00 13.10 188 PHE B CA 1
ATOM 4092 C C . PHE B 1 189 ? -17.775 16.753 11.756 1.00 13.13 188 PHE B C 1
ATOM 4093 O O . PHE B 1 189 ? -16.625 17.076 12.043 1.00 13.49 188 PHE B O 1
ATOM 4101 N N . ALA B 1 190 ? -18.147 16.454 10.522 1.00 13.29 189 ALA B N 1
ATOM 4102 C CA . ALA B 1 190 ? -17.176 16.475 9.421 1.00 13.53 189 ALA B CA 1
ATOM 4103 C C . ALA B 1 190 ? -16.675 17.901 9.243 1.00 13.50 189 ALA B C 1
ATOM 4104 O O . ALA B 1 190 ? -15.492 18.144 9.003 1.00 13.80 189 ALA B O 1
ATOM 4106 N N . ARG B 1 191 ? -17.597 18.839 9.380 1.00 14.30 190 ARG B N 1
ATOM 4107 C CA . ARG B 1 191 ? -17.287 20.257 9.160 1.00 14.10 190 ARG B CA 1
ATOM 4108 C C . ARG B 1 191 ? -16.448 20.780 10.309 1.00 13.82 190 ARG B C 1
ATOM 4109 O O . ARG B 1 191 ? -15.499 21.561 10.121 1.00 13.40 190 ARG B O 1
ATOM 4117 N N . PHE B 1 192 ? -16.789 20.326 11.507 1.00 13.30 191 PHE B N 1
ATOM 4118 C CA . PHE B 1 192 ? -16.038 20.714 12.697 1.00 13.19 191 PHE B CA 1
ATOM 4119 C C . PHE B 1 192 ? -14.604 20.263 12.528 1.00 12.85 191 PHE B C 1
ATOM 4120 O O . PHE B 1 192 ? -13.676 20.970 12.893 1.00 13.18 191 PHE B O 1
ATOM 4128 N N . ARG B 1 193 ? -14.433 19.075 11.949 1.00 12.48 192 ARG B N 1
ATOM 4129 C CA . ARG B 1 193 ? -13.091 18.505 11.803 1.00 12.59 192 ARG B CA 1
ATOM 4130 C C . ARG B 1 193 ? -12.316 19.320 10.773 1.00 12.98 192 ARG B C 1
ATOM 4131 O O . ARG B 1 193 ? -11.116 19.572 10.926 1.00 13.02 192 ARG B O 1
ATOM 4139 N N . ALA B 1 194 ? -13.019 19.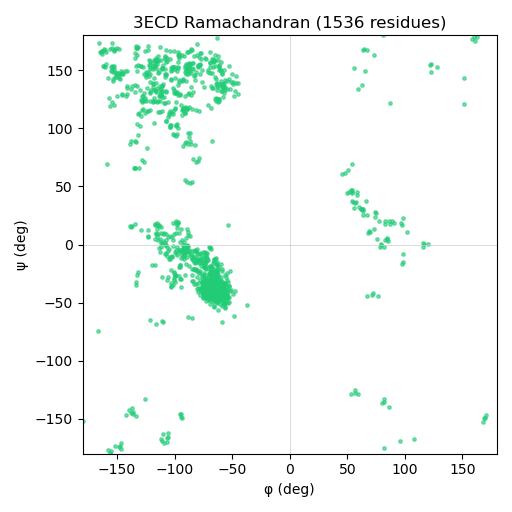740 9.731 1.00 13.80 193 ALA B N 1
ATOM 4140 C CA . ALA B 1 194 ? -12.391 20.522 8.658 1.00 14.28 193 ALA B CA 1
ATOM 4141 C C . ALA B 1 194 ? -11.924 21.862 9.212 1.00 14.50 193 ALA B C 1
ATOM 4142 O O . ALA B 1 194 ? -10.828 22.341 8.908 1.00 14.93 193 ALA B O 1
ATOM 4144 N N . ILE B 1 195 ? -12.762 22.447 10.055 1.00 15.13 194 ILE B N 1
ATOM 4145 C CA . ILE B 1 195 ? -12.442 23.740 10.661 1.00 15.25 194 ILE B CA 1
ATOM 4146 C C . ILE B 1 195 ? -11.227 23.570 11.542 1.00 15.02 194 ILE B C 1
ATOM 4147 O O . ILE B 1 195 ? -10.278 24.356 11.490 1.00 15.22 194 ILE B O 1
ATOM 4152 N N . ALA B 1 196 ? -11.242 22.500 12.329 1.00 14.71 195 ALA B N 1
ATOM 4153 C CA . ALA B 1 196 ? -10.152 22.235 13.259 1.00 14.72 195 ALA B CA 1
ATOM 4154 C C . ALA B 1 196 ? -8.848 22.091 12.487 1.00 14.49 195 ALA B C 1
ATOM 4155 O O . ALA B 1 196 ? -7.816 22.639 12.862 1.00 14.67 195 ALA B O 1
ATOM 4157 N N . ASP B 1 197 ? -8.909 21.344 11.397 1.00 14.83 196 ASP B N 1
ATOM 4158 C CA . ASP B 1 197 ? -7.708 21.070 10.605 1.00 15.23 196 ASP B CA 1
ATOM 4159 C C . ASP B 1 197 ? -7.133 22.378 10.090 1.00 15.63 196 ASP B C 1
ATOM 4160 O O . ASP B 1 197 ? -5.913 22.540 9.962 1.00 15.23 196 ASP B O 1
ATOM 4165 N N . SER B 1 198 ? -8.036 23.300 9.790 1.00 16.08 197 SER B N 1
ATOM 4166 C CA . SER B 1 198 ? -7.656 24.523 9.062 1.00 16.72 197 SER B CA 1
ATOM 4167 C C . SER B 1 198 ? -6.802 25.428 9.931 1.00 16.88 197 SER B C 1
ATOM 4168 O O . SER B 1 198 ? -6.057 26.278 9.423 1.00 17.15 197 SER B O 1
ATO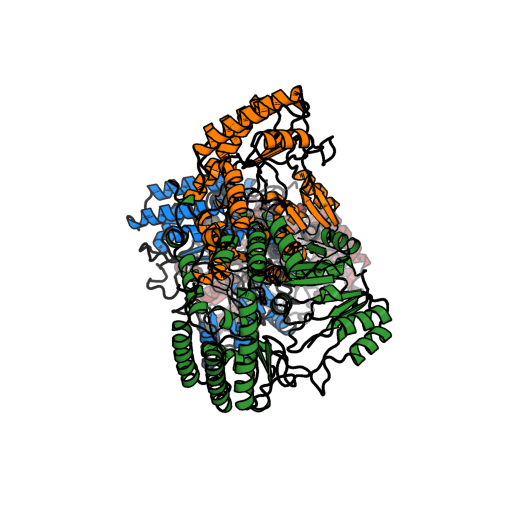M 4171 N N . VAL B 1 199 ? -6.870 25.203 11.235 1.00 16.48 198 VAL B N 1
ATOM 4172 C CA . VAL B 1 199 ? -6.085 26.005 12.194 1.00 16.71 198 VAL B CA 1
ATOM 4173 C C . VAL B 1 199 ? -5.165 25.162 13.076 1.00 16.51 198 VAL B C 1
ATOM 4174 O O . VAL B 1 199 ? -4.525 25.666 13.995 1.00 16.81 198 VAL B O 1
ATOM 4178 N N . GLY B 1 200 ? -5.087 23.875 12.773 1.00 16.40 199 GLY B N 1
ATOM 4179 C CA . GLY B 1 200 ? -4.156 22.990 13.471 1.00 16.10 199 GLY B CA 1
ATOM 4180 C C . GLY B 1 200 ? -4.627 22.586 14.849 1.00 15.89 199 GLY B C 1
ATOM 4181 O O . GLY B 1 200 ? -3.835 22.170 15.701 1.00 16.70 199 GLY B O 1
ATOM 4182 N N . ALA B 1 201 ? -5.928 22.715 15.052 1.00 15.34 200 ALA B N 1
ATOM 4183 C CA . ALA B 1 201 ? -6.575 22.318 16.315 1.00 15.16 200 ALA B CA 1
ATOM 4184 C C . ALA B 1 201 ? -7.037 20.867 16.305 1.00 14.96 200 ALA B C 1
ATOM 4185 O O . ALA B 1 201 ? -7.373 20.306 15.271 1.00 14.94 200 ALA B O 1
ATOM 4187 N N . LYS B 1 202 ? -7.022 20.268 17.488 1.00 15.06 201 LYS B N 1
ATOM 4188 C CA . LYS B 1 202 ? -7.687 18.987 17.696 1.00 14.89 201 LYS B CA 1
ATOM 4189 C C . LYS B 1 202 ? -9.184 19.213 17.836 1.00 13.97 201 LYS B C 1
ATOM 4190 O O . LYS B 1 202 ? -9.641 20.297 18.222 1.00 13.89 201 LYS B O 1
ATOM 4196 N N . LEU B 1 203 ? -9.935 18.171 17.511 1.00 13.00 202 LEU B N 1
ATOM 4197 C CA . LEU B 1 203 ? -11.382 18.166 17.684 1.00 12.54 202 LEU B CA 1
ATOM 4198 C C . LEU B 1 203 ? -11.803 17.136 18.719 1.00 12.79 202 LEU B C 1
ATOM 4199 O O . LEU B 1 203 ? -11.502 15.942 18.612 1.00 13.06 202 LEU B O 1
ATOM 4204 N N . MET B 1 204 ? -12.509 17.634 19.719 1.00 12.61 203 MET B N 1
ATOM 4205 C CA . MET B 1 204 ? -13.134 16.796 20.736 1.00 12.55 203 MET B CA 1
ATOM 4206 C C . MET B 1 204 ? -14.630 16.947 20.609 1.00 12.55 203 MET B C 1
ATOM 4207 O O . MET B 1 204 ? -15.140 18.058 20.456 1.00 12.59 203 MET B O 1
ATOM 4212 N N . VAL B 1 205 ? -15.325 15.819 20.652 1.00 12.35 204 VAL B N 1
ATOM 4213 C CA . VAL B 1 205 ? -16.781 15.825 20.703 1.00 12.08 204 VAL B CA 1
ATOM 4214 C C . VAL B 1 205 ? -17.267 15.211 22.001 1.00 12.43 204 VAL B C 1
ATOM 4215 O O . VAL B 1 205 ? -16.907 14.091 22.364 1.00 11.79 204 VAL B O 1
ATOM 4219 N N . ASP B 1 206 ? -18.059 16.000 22.711 1.00 12.22 205 ASP B N 1
ATOM 4220 C CA . ASP B 1 206 ? -18.766 15.546 23.903 1.00 12.34 205 ASP B CA 1
ATOM 4221 C C . ASP B 1 206 ? -20.177 15.184 23.478 1.00 12.39 205 ASP B C 1
ATOM 4222 O O . ASP B 1 206 ? -21.034 16.062 23.287 1.00 11.91 205 ASP B O 1
ATOM 4227 N N . MET B 1 207 ? -20.405 13.886 23.310 1.00 12.23 206 MET B N 1
ATOM 4228 C CA . MET B 1 207 ? -21.687 13.383 22.789 1.00 12.27 206 MET B CA 1
ATOM 4229 C C . MET B 1 207 ? -22.666 12.997 23.889 1.00 12.63 206 MET B C 1
ATOM 4230 O O . MET B 1 207 ? -23.670 12.350 23.634 1.00 12.75 206 MET B O 1
ATOM 4235 N N . ALA B 1 208 ? -22.370 13.415 25.114 1.00 13.36 207 ALA B N 1
ATOM 4236 C CA . ALA B 1 208 ? -23.197 13.002 26.261 1.00 13.92 207 ALA B CA 1
ATOM 4237 C C . ALA B 1 208 ? -24.689 13.156 26.002 1.00 14.82 207 ALA B C 1
ATOM 4238 O O . ALA B 1 208 ? -25.489 12.305 26.390 1.00 15.72 207 ALA B O 1
ATOM 4240 N N . HIS B 1 209 ? -25.063 14.243 25.345 1.00 14.61 208 HIS B N 1
ATOM 4241 C CA . HIS B 1 209 ? -26.489 14.594 25.244 1.00 15.70 208 HIS B CA 1
ATOM 4242 C C . HIS B 1 209 ? -27.219 13.776 24.200 1.00 15.37 208 HIS B C 1
ATOM 4243 O O . HIS B 1 209 ? -28.454 13.735 24.185 1.00 16.91 208 HIS B O 1
ATOM 4250 N N . ILE B 1 210 ? -26.456 13.120 23.335 1.00 13.79 209 ILE B N 1
ATOM 4251 C CA . ILE B 1 210 ? -27.032 12.417 22.176 1.00 12.92 209 ILE B CA 1
ATOM 4252 C C . ILE B 1 210 ? -26.421 11.047 21.915 1.00 12.07 209 ILE B C 1
ATOM 4253 O O . ILE B 1 210 ? -26.606 10.469 20.836 1.00 12.27 209 ILE B O 1
ATOM 4258 N N . ALA B 1 211 ? -25.699 10.531 22.899 1.00 10.96 210 ALA B N 1
ATOM 4259 C CA . ALA B 1 211 ? -24.937 9.289 22.715 1.00 10.99 210 ALA B CA 1
ATOM 4260 C C . ALA B 1 211 ? -25.797 8.125 22.247 1.00 10.85 210 ALA B C 1
ATOM 4261 O O . ALA B 1 211 ? -25.382 7.331 21.411 1.00 10.88 210 ALA B O 1
ATOM 4263 N N . GLY B 1 212 ? -26.999 8.017 22.797 1.00 10.92 211 GLY B N 1
ATOM 4264 C CA . GLY B 1 212 ? -27.883 6.888 22.483 1.00 10.98 211 GLY B CA 1
ATOM 4265 C C . GLY B 1 212 ? -28.434 7.007 21.077 1.00 10.80 211 GLY B C 1
ATOM 4266 O O . GLY B 1 212 ? -28.678 6.018 20.381 1.00 10.51 211 GLY B O 1
ATOM 4267 N N . VAL B 1 213 ? -28.607 8.248 20.649 1.00 10.55 212 VAL B N 1
ATOM 4268 C CA . VAL B 1 213 ? -29.136 8.524 19.314 1.00 10.68 212 VAL B CA 1
ATOM 4269 C C . VAL B 1 213 ? -28.077 8.094 18.305 1.00 10.79 212 VAL B C 1
ATOM 4270 O O . VAL B 1 213 ? -28.356 7.419 17.311 1.00 11.38 212 VAL B O 1
ATOM 4274 N N . ILE B 1 214 ? -26.838 8.429 18.621 1.00 10.50 213 ILE B N 1
ATOM 4275 C CA . ILE B 1 214 ? -25.699 8.037 17.793 1.00 10.65 213 ILE B CA 1
ATOM 4276 C C . ILE B 1 214 ? -25.563 6.510 17.804 1.00 10.55 213 ILE B C 1
ATOM 4277 O O . ILE B 1 214 ? -25.309 5.864 16.782 1.00 10.93 213 ILE B O 1
ATOM 4282 N N . ALA B 1 215 ? -25.723 5.932 18.984 1.00 10.77 214 ALA B N 1
ATOM 4283 C CA . ALA B 1 215 ? -25.511 4.486 19.149 1.00 11.22 214 ALA B CA 1
ATOM 4284 C C . ALA B 1 215 ? -26.455 3.703 18.255 1.00 11.62 214 ALA B C 1
ATOM 4285 O O . ALA B 1 215 ? -26.142 2.593 17.805 1.00 12.33 214 ALA B O 1
ATOM 4287 N N . ALA B 1 216 ? -27.603 4.305 17.977 1.00 11.81 215 ALA B N 1
ATOM 4288 C CA . ALA B 1 216 ? -28.687 3.613 17.263 1.00 11.94 215 ALA B CA 1
ATOM 4289 C C . ALA B 1 216 ? -28.558 3.873 15.776 1.00 12.21 215 ALA B C 1
ATOM 4290 O O . ALA B 1 216 ? -29.307 3.337 14.970 1.00 12.76 215 ALA B O 1
ATOM 4292 N N . GLY B 1 217 ? -27.579 4.692 15.433 1.00 11.77 216 GLY B N 1
ATOM 4293 C CA . GLY B 1 217 ? -27.297 5.026 14.036 1.00 12.26 216 GLY B CA 1
ATOM 4294 C C . GLY B 1 217 ? -28.190 6.127 13.507 1.00 12.73 216 GLY B C 1
ATOM 4295 O O . GLY B 1 217 ? -28.332 6.297 12.290 1.00 13.26 216 GLY B O 1
ATOM 4296 N N . ARG B 1 218 ? -28.806 6.855 14.427 1.00 12.45 217 ARG B N 1
ATOM 4297 C CA . ARG B 1 218 ? -29.759 7.925 14.072 1.00 12.44 217 ARG B CA 1
ATOM 4298 C C . ARG B 1 218 ? -29.194 9.345 14.136 1.00 12.41 217 ARG B C 1
ATOM 4299 O O . ARG B 1 218 ? -29.918 10.341 13.998 1.00 12.95 217 ARG B O 1
ATOM 4307 N N . HIS B 1 219 ? -27.888 9.416 14.318 1.00 12.08 218 HIS B N 1
ATOM 4308 C CA . HIS B 1 219 ? -27.133 10.675 14.188 1.00 12.43 218 HIS B CA 1
ATOM 4309 C C . HIS B 1 219 ? -25.727 10.311 13.752 1.00 12.32 218 HIS B C 1
ATOM 4310 O O . HIS B 1 219 ? -25.219 9.247 14.111 1.00 11.73 218 HIS B O 1
ATOM 4317 N N . ALA B 1 220 ? -25.128 11.184 12.950 1.00 11.95 219 ALA B N 1
ATOM 4318 C CA . ALA B 1 220 ? -23.733 11.023 12.523 1.00 11.82 219 ALA B CA 1
ATOM 4319 C C . ALA B 1 220 ? -22.851 10.691 13.713 1.00 11.22 219 ALA B C 1
ATOM 4320 O O . ALA B 1 220 ? -22.998 11.254 14.802 1.00 11.25 219 ALA B O 1
ATOM 4322 N N . ASN B 1 221 ? -21.932 9.762 13.479 1.00 11.06 220 ASN B N 1
ATOM 4323 C CA . ASN B 1 221 ? -21.043 9.245 14.524 1.00 10.84 220 ASN B CA 1
ATOM 4324 C C . ASN B 1 221 ? -19.750 10.055 14.583 1.00 10.82 220 ASN B C 1
ATOM 4325 O O . ASN B 1 221 ? -18.989 10.076 13.614 1.00 10.37 220 ASN B O 1
ATOM 4330 N N . PRO B 1 222 ? -19.495 10.724 15.718 1.00 10.67 221 PRO B N 1
ATOM 4331 C CA . PRO B 1 222 ? -18.350 11.641 15.798 1.00 11.43 221 PRO B CA 1
ATOM 4332 C C . PRO B 1 222 ? -17.008 10.936 15.857 1.00 11.51 221 PRO B C 1
ATOM 4333 O O . PRO B 1 222 ? -15.964 11.559 15.688 1.00 11.97 221 PRO B O 1
ATOM 4337 N N . VAL B 1 223 ? -17.036 9.632 16.102 1.00 11.41 222 VAL B N 1
ATOM 4338 C CA . VAL B 1 223 ? -15.799 8.866 16.182 1.00 12.28 222 VAL B CA 1
ATOM 4339 C C . VAL B 1 223 ? -15.092 8.940 14.829 1.00 12.09 222 VAL B C 1
ATOM 4340 O O . VAL B 1 223 ? -13.856 8.864 14.732 1.00 12.29 222 VAL B O 1
ATOM 4344 N N . GLU B 1 224 ? -15.899 9.118 13.790 1.00 12.53 223 GLU B N 1
ATOM 4345 C CA . GLU B 1 224 ? -15.397 9.119 12.421 1.00 12.91 223 GLU B CA 1
ATOM 4346 C C . GLU B 1 224 ? -14.676 10.407 12.073 1.00 12.89 223 GLU B C 1
ATOM 4347 O O . GLU B 1 224 ? -14.034 10.500 11.025 1.00 13.14 223 GLU B O 1
ATOM 4353 N N . HIS B 1 225 ? -14.790 11.414 12.941 1.00 12.18 224 HIS B N 1
ATOM 4354 C CA . HIS B 1 225 ? -14.332 12.774 12.621 1.00 12.75 224 HIS B CA 1
ATOM 4355 C C . HIS B 1 225 ? -13.513 13.471 13.679 1.00 12.70 224 HIS B C 1
ATOM 4356 O O . HIS B 1 225 ? -12.687 14.274 13.386 1.00 12.89 224 HIS B O 1
ATOM 4363 N N . ALA B 1 226 ? -13.817 13.158 14.916 1.00 12.34 225 ALA B N 1
ATOM 4364 C CA . ALA B 1 226 ? -13.132 13.759 16.067 1.00 12.46 225 ALA B CA 1
ATOM 4365 C C . ALA B 1 226 ? -11.905 12.948 16.435 1.00 12.45 225 ALA B C 1
ATOM 4366 O O . ALA B 1 226 ? -11.834 11.745 16.201 1.00 12.83 225 ALA B O 1
ATOM 4368 N N . HIS B 1 227 ? -10.930 13.630 17.013 1.00 12.79 226 HIS B N 1
ATOM 4369 C CA . HIS B 1 227 ? -9.737 12.959 17.527 1.00 12.37 226 HIS B CA 1
ATOM 4370 C C . HIS B 1 227 ? -10.118 12.092 18.705 1.00 11.96 226 HIS B C 1
ATOM 4371 O O . HIS B 1 227 ? -9.558 11.017 18.919 1.00 12.52 226 HIS B O 1
ATOM 4378 N N . VAL B 1 228 ? -11.105 12.588 19.442 1.00 11.55 227 VAL B N 1
ATOM 4379 C CA . VAL B 1 228 ? -11.571 11.965 20.689 1.00 11.73 227 VAL B CA 1
ATOM 4380 C C . VAL B 1 228 ? -13.016 12.322 20.942 1.00 11.25 227 VAL B C 1
ATOM 4381 O O . VAL B 1 228 ? -13.452 13.443 20.678 1.00 11.02 227 VAL B O 1
ATOM 4385 N N . VAL B 1 229 ? -13.747 11.329 21.420 1.00 10.61 228 VAL B N 1
ATOM 4386 C CA . VAL B 1 229 ? -15.151 11.482 21.784 1.00 10.78 228 VAL B CA 1
ATOM 4387 C C . VAL B 1 229 ? -15.324 11.126 23.246 1.00 10.88 228 VAL B C 1
ATOM 4388 O O . VAL B 1 229 ? -14.843 10.087 23.716 1.00 11.42 228 VAL B O 1
ATOM 4392 N N . THR B 1 230 ? -15.998 12.006 23.972 1.00 10.86 229 THR B N 1
ATOM 4393 C CA . THR B 1 230 ? -16.385 11.714 25.349 1.00 10.80 229 THR B CA 1
ATOM 4394 C C . THR B 1 230 ? -17.893 11.567 25.469 1.00 10.41 229 THR B C 1
ATOM 4395 O O . THR B 1 230 ? -18.669 12.055 24.656 1.00 10.01 229 THR B O 1
ATOM 4399 N N . SER B 1 231 ? -18.285 10.889 26.524 1.00 10.11 230 SER B N 1
ATOM 4400 C CA . SER B 1 231 ? -19.696 10.676 26.790 1.00 10.56 230 SER B CA 1
ATOM 4401 C C . SER B 1 231 ? -19.974 10.237 28.221 1.00 10.85 230 SER B C 1
ATOM 4402 O O . SER B 1 231 ? -19.091 9.815 28.973 1.00 10.33 230 SER B O 1
ATOM 4405 N N . THR B 1 232 ? -21.241 10.361 28.560 1.00 11.79 231 THR B N 1
ATOM 4406 C CA . THR B 1 232 ? -21.805 9.772 29.766 1.00 12.34 231 THR B CA 1
ATOM 4407 C C . THR B 1 232 ? -22.395 8.409 29.424 1.00 12.21 231 THR B C 1
ATOM 4408 O O . THR B 1 232 ? -22.643 8.096 28.249 1.00 11.59 231 THR B O 1
ATOM 4412 N N . THR B 1 233 ? -22.634 7.601 30.454 1.00 11.68 232 THR B N 1
ATOM 4413 C CA . THR B 1 233 ? -23.204 6.271 30.261 1.00 11.58 232 THR B CA 1
ATOM 4414 C C . THR B 1 233 ? -24.681 6.227 30.633 1.00 11.49 232 THR B C 1
ATOM 4415 O O . THR B 1 233 ? -25.379 5.256 30.359 1.00 12.16 232 THR B O 1
ATOM 4419 N N . HIS B 1 234 ? -25.144 7.299 31.257 1.00 11.40 233 HIS B N 1
ATOM 4420 C CA . HIS B 1 234 ? -26.577 7.443 31.564 1.00 11.46 233 HIS B CA 1
ATOM 4421 C C . HIS B 1 234 ? -27.280 8.230 30.448 1.00 11.85 233 HIS B C 1
ATOM 4422 O O . HIS B 1 234 ? -26.894 8.141 29.284 1.00 11.92 233 HIS B O 1
ATOM 4429 N N . LYS B 1 235 ? -28.315 8.973 30.796 1.00 11.67 234 LYS B N 1
ATOM 4430 C CA . LYS B 1 235 ? -29.036 9.774 29.799 1.00 11.98 234 LYS B CA 1
ATOM 4431 C C . LYS B 1 235 ? -29.586 8.859 28.712 1.00 11.83 234 LYS B C 1
ATOM 4432 O O . LYS B 1 235 ? -30.263 7.890 29.026 1.00 11.35 234 LYS B O 1
ATOM 4438 N N . THR B 1 236 ? -29.320 9.176 27.447 1.00 11.47 235 THR B N 1
ATOM 4439 C CA . THR B 1 236 ? -29.938 8.416 26.349 1.00 11.06 235 THR B CA 1
ATOM 4440 C C . THR B 1 236 ? -29.341 7.035 26.168 1.00 11.21 235 THR B C 1
ATOM 4441 O O . THR B 1 236 ? -29.849 6.250 25.376 1.00 11.94 235 THR B O 1
ATOM 4445 N N . LEU B 1 237 ? -28.280 6.740 26.917 1.00 11.12 236 LEU B N 1
ATOM 4446 C CA . LEU B 1 237 ? -27.661 5.394 26.882 1.00 11.53 236 LEU B CA 1
ATOM 4447 C C . LEU B 1 237 ? -28.235 4.535 27.995 1.00 11.88 236 LEU B C 1
ATOM 4448 O O . LEU B 1 237 ? -28.024 3.322 28.057 1.00 12.39 236 LEU B O 1
ATOM 4453 N N . ARG B 1 238 ? -28.953 5.197 28.886 1.00 11.90 237 ARG B N 1
ATOM 4454 C CA . ARG B 1 238 ? -29.825 4.511 29.826 1.00 11.79 237 ARG B CA 1
ATOM 4455 C C . ARG B 1 238 ? -29.066 3.564 30.756 1.00 11.94 237 ARG B C 1
ATOM 4456 O O . ARG B 1 238 ? -29.577 2.530 31.192 1.00 12.48 237 ARG B O 1
ATOM 4464 N N . GLY B 1 239 ? -27.820 3.923 31.040 1.00 11.70 238 GLY B N 1
ATOM 4465 C CA . GLY B 1 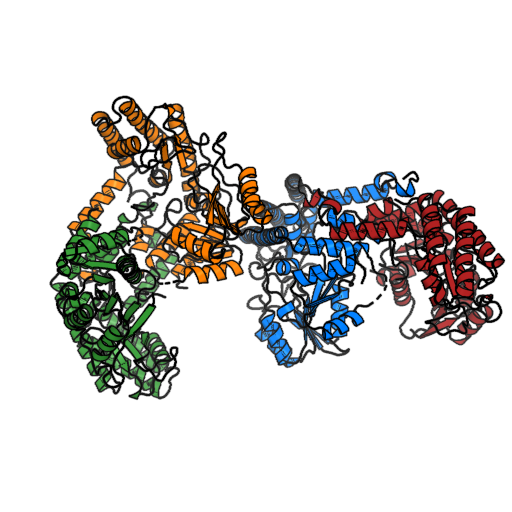239 ? -27.006 3.203 32.028 1.00 11.66 238 GLY B CA 1
ATOM 4466 C C . GLY B 1 239 ? -26.792 3.917 33.356 1.00 12.02 238 GLY B C 1
ATOM 4467 O O . GLY B 1 239 ? -27.411 4.945 33.644 1.00 11.61 238 GLY B O 1
ATOM 4468 N N . PRO B 1 240 ? -25.884 3.379 34.174 1.00 12.64 239 PRO B N 1
ATOM 4469 C CA . PRO B 1 240 ? -25.458 4.066 35.393 1.00 12.95 239 PRO B CA 1
ATOM 4470 C C . PRO B 1 240 ? -24.781 5.392 35.100 1.00 13.29 239 PRO B C 1
ATOM 4471 O O . PRO B 1 240 ? -24.297 5.631 34.000 1.00 12.86 239 PRO B O 1
ATOM 4475 N N . ARG B 1 241 ? -24.754 6.254 36.097 1.00 13.43 240 ARG B N 1
ATOM 4476 C CA . ARG B 1 241 ? -23.966 7.456 35.982 1.00 14.08 240 ARG B CA 1
ATOM 4477 C C . ARG B 1 241 ? -22.514 7.082 35.758 1.00 13.32 240 ARG B C 1
ATOM 4478 O O . ARG B 1 241 ? -21.970 6.179 36.385 1.00 12.56 240 ARG B O 1
ATOM 4486 N N . GLY B 1 242 ? -21.887 7.803 34.854 1.00 12.79 241 GLY B N 1
ATOM 4487 C CA . GLY B 1 242 ? -20.500 7.543 34.534 1.00 12.60 241 GLY B CA 1
ATOM 4488 C C . GLY B 1 242 ? -20.106 8.118 33.199 1.00 12.32 241 GLY B C 1
ATOM 4489 O O . GLY B 1 242 ? -20.919 8.732 32.503 1.00 12.30 241 GLY B O 1
ATOM 4490 N N . GLY B 1 243 ? -18.843 7.933 32.859 1.00 11.88 242 GLY B N 1
ATOM 4491 C CA . GLY B 1 243 ? -18.328 8.412 31.589 1.00 11.54 242 GLY B CA 1
ATOM 4492 C C . GLY B 1 243 ? -17.512 7.383 30.840 1.00 11.25 242 GLY B C 1
ATOM 4493 O O . GLY B 1 243 ? -17.175 6.313 31.341 1.00 11.57 242 GLY B O 1
ATOM 4494 N N . PHE B 1 244 ? -17.232 7.732 29.599 1.00 10.44 243 PHE B N 1
ATOM 4495 C CA . PHE B 1 244 ? -16.276 6.999 28.779 1.00 10.15 243 PHE B CA 1
ATOM 4496 C C . PHE B 1 244 ? -15.693 7.861 27.687 1.00 10.01 243 PHE B C 1
ATOM 4497 O O . PHE B 1 244 ? -16.146 8.978 27.429 1.00 9.70 243 PHE B O 1
ATOM 4505 N N . VAL B 1 245 ? -14.656 7.315 27.084 1.00 10.29 244 VAL B N 1
ATOM 4506 C CA . VAL B 1 245 ? -13.909 8.001 26.052 1.00 10.92 244 VAL B CA 1
ATOM 4507 C C . VAL B 1 245 ? -13.613 7.038 24.914 1.00 10.60 244 VAL B C 1
ATOM 4508 O O . VAL B 1 245 ? -13.274 5.871 25.141 1.00 10.54 244 VAL B O 1
ATOM 4512 N N . LEU B 1 246 ? -13.792 7.546 23.705 1.00 10.25 245 LEU B N 1
ATOM 4513 C CA . LEU B 1 246 ? -13.527 6.807 22.471 1.00 10.38 245 LEU B CA 1
ATOM 4514 C C . LEU B 1 246 ? -12.564 7.547 21.565 1.00 10.77 245 LEU B C 1
ATOM 4515 O O . LEU B 1 246 ? -12.550 8.776 21.490 1.00 10.92 245 LEU B O 1
ATOM 4520 N N . THR B 1 247 ? -11.799 6.751 20.841 1.00 11.30 246 THR B N 1
ATOM 4521 C CA . THR B 1 247 ? -10.976 7.250 19.739 1.00 11.29 246 THR B CA 1
ATOM 4522 C C . THR B 1 247 ? -10.591 6.115 18.797 1.00 11.49 246 THR B C 1
ATOM 4523 O O . THR B 1 247 ? -10.535 4.954 19.200 1.00 10.93 246 THR B O 1
ATOM 4527 N N . ASN B 1 248 ? -10.354 6.466 17.539 1.00 11.49 247 ASN B N 1
ATOM 4528 C CA . ASN B 1 248 ? -9.841 5.510 16.547 1.00 12.23 247 ASN B CA 1
ATOM 4529 C C . ASN B 1 248 ? -8.314 5.511 16.510 1.00 12.72 247 ASN B C 1
ATOM 4530 O O . ASN B 1 248 ? -7.681 4.675 15.854 1.00 12.56 247 ASN B O 1
ATOM 4535 N N . ASP B 1 249 ? -7.738 6.452 17.242 1.00 13.37 248 ASP B N 1
ATOM 4536 C CA . ASP B 1 249 ? -6.281 6.689 17.233 1.00 14.62 248 ASP B CA 1
ATOM 4537 C C . ASP B 1 249 ? -5.589 6.095 18.455 1.00 15.21 248 ASP B C 1
ATOM 4538 O O . ASP B 1 249 ? -5.829 6.508 19.586 1.00 14.79 248 ASP B O 1
ATOM 4543 N N . GLU B 1 250 ? -4.733 5.107 18.214 1.00 16.57 249 GLU B N 1
ATOM 4544 C CA . GLU B 1 250 ? -4.121 4.346 19.316 1.00 17.42 249 GLU B CA 1
ATOM 4545 C C . GLU B 1 250 ? -3.245 5.229 20.192 1.00 17.66 249 GLU B C 1
ATOM 4546 O O . GLU B 1 250 ? -3.181 5.061 21.412 1.00 17.35 249 GLU B O 1
ATOM 4552 N N . GLU B 1 251 ? -2.555 6.169 19.563 1.00 18.14 250 GLU B N 1
ATOM 4553 C CA . GLU B 1 251 ? -1.609 7.025 20.292 1.00 18.90 250 GLU B CA 1
ATOM 4554 C C . GLU B 1 251 ? -2.373 7.977 21.208 1.00 18.81 250 GLU B C 1
ATOM 4555 O O . GLU B 1 251 ? -1.927 8.299 22.311 1.00 19.07 250 GLU B O 1
ATOM 4561 N N . ILE B 1 252 ? -3.553 8.375 20.758 1.00 18.81 251 ILE B N 1
ATOM 4562 C CA . ILE B 1 252 ? -4.400 9.275 21.552 1.00 18.75 251 ILE B CA 1
ATOM 4563 C C . ILE B 1 252 ? -4.995 8.460 22.692 1.00 18.27 251 ILE B C 1
ATOM 4564 O O . ILE B 1 252 ? -5.120 8.929 23.827 1.00 17.81 251 ILE B O 1
ATOM 4569 N N . ALA B 1 253 ? -5.315 7.211 22.377 1.00 17.99 252 ALA B N 1
ATOM 4570 C CA . ALA B 1 253 ? -5.888 6.291 23.366 1.00 18.14 252 ALA B CA 1
ATOM 4571 C C . ALA B 1 253 ? -4.934 6.157 24.539 1.00 18.45 252 ALA B C 1
ATOM 4572 O O . ALA B 1 253 ? -5.336 6.154 25.706 1.00 18.30 252 ALA B O 1
ATOM 4574 N N . LYS B 1 254 ? -3.655 6.058 24.213 1.00 19.03 253 LYS B N 1
ATOM 4575 C CA . LYS B 1 254 ? -2.633 5.851 25.239 1.00 19.82 253 LYS B CA 1
ATOM 4576 C C . LYS B 1 254 ? -2.568 7.080 26.136 1.00 20.09 253 LYS B C 1
ATOM 4577 O O . LYS B 1 254 ? -2.384 6.978 27.352 1.00 20.36 253 LYS B O 1
ATOM 4583 N N . LYS B 1 255 ? -2.764 8.234 25.521 1.00 20.63 254 LYS B N 1
ATOM 4584 C CA . LYS B 1 255 ? -2.676 9.519 26.229 1.00 21.25 254 LYS B CA 1
ATOM 4585 C C . LYS B 1 255 ? -3.898 9.680 27.122 1.00 21.41 254 LYS B C 1
ATOM 4586 O O . LYS B 1 255 ? -3.831 10.251 28.216 1.00 21.39 254 LYS B O 1
ATOM 4592 N N . ILE B 1 256 ? -5.006 9.138 26.638 1.00 21.33 255 ILE B N 1
ATOM 4593 C CA . ILE B 1 256 ? -6.293 9.228 27.342 1.00 21.56 255 ILE B CA 1
ATOM 4594 C C . ILE B 1 256 ? -6.209 8.357 28.576 1.00 22.00 255 ILE B C 1
ATOM 4595 O O . ILE B 1 256 ? -6.605 8.750 29.676 1.00 21.94 255 ILE B O 1
ATOM 4600 N N . ASN B 1 257 ? -5.641 7.180 28.381 1.00 22.41 256 ASN B N 1
ATOM 4601 C CA . ASN B 1 257 ? -5.545 6.191 29.456 1.00 22.93 256 ASN B CA 1
ATOM 4602 C C . ASN B 1 257 ? -4.689 6.721 30.595 1.00 23.87 256 ASN B C 1
ATOM 4603 O O . ASN B 1 257 ? -4.983 6.507 31.770 1.00 23.53 256 ASN B O 1
ATOM 4608 N N . SER B 1 258 ? -3.653 7.461 30.227 1.00 24.93 257 SER B N 1
ATOM 4609 C CA . SER B 1 258 ? -2.735 8.042 31.215 1.00 25.93 257 SER B CA 1
ATOM 4610 C C . SER B 1 258 ? -3.415 9.174 31.962 1.00 26.64 257 SER B C 1
ATOM 4611 O O . SER B 1 258 ? -3.200 9.371 33.156 1.00 26.84 257 SER B O 1
ATOM 4614 N N . ALA B 1 259 ? -4.253 9.901 31.236 1.00 27.32 258 ALA B N 1
ATOM 4615 C CA . ALA B 1 259 ? -4.906 11.097 31.757 1.00 27.89 258 ALA B CA 1
ATOM 4616 C C . ALA B 1 259 ? -6.019 10.713 32.720 1.00 28.61 258 ALA B C 1
ATOM 4617 O O . ALA B 1 259 ? -6.237 11.372 33.735 1.00 28.79 258 ALA B O 1
ATOM 4619 N N . VAL B 1 260 ? -6.701 9.623 32.403 1.00 29.64 259 VAL B N 1
ATOM 4620 C CA . VAL B 1 260 ? -7.904 9.232 33.148 1.00 30.56 259 VAL B CA 1
ATOM 4621 C C . VAL B 1 260 ? -7.527 8.617 34.480 1.00 31.65 259 VAL B C 1
ATOM 4622 O O . VAL B 1 260 ? -8.272 8.691 35.456 1.00 31.80 259 VAL B O 1
ATOM 4626 N N . PHE B 1 261 ? -6.343 8.030 34.508 1.00 32.94 260 PHE B N 1
ATOM 4627 C CA . PHE B 1 261 ? -5.929 7.201 35.653 1.00 34.09 260 PHE B CA 1
ATOM 4628 C C . PHE B 1 261 ? -5.992 7.956 36.983 1.00 34.67 260 PHE B C 1
ATOM 4629 O O . PHE B 1 261 ? -6.614 7.488 37.940 1.00 34.81 260 PHE B O 1
ATOM 4637 N N . PRO B 1 262 ? -5.327 9.120 37.056 1.00 35.32 261 PRO B N 1
ATOM 4638 C CA . PRO B 1 262 ? -5.348 9.883 38.299 1.00 35.70 261 PRO B CA 1
ATOM 4639 C C . PRO B 1 262 ? -6.720 10.457 38.625 1.00 35.91 261 PRO B C 1
ATOM 4640 O O . PRO B 1 262 ? -6.972 10.820 39.776 1.00 36.54 261 PRO B O 1
ATOM 4644 N N . GLY B 1 267 ? -9.681 3.052 43.372 1.00 26.81 266 GLY B N 1
ATOM 4645 C CA . GLY B 1 267 ? -10.153 3.686 42.147 1.00 26.34 266 GLY B CA 1
ATOM 4646 C C . GLY B 1 267 ? -11.527 3.253 41.653 1.00 25.93 266 GLY B C 1
ATOM 4647 O O . GLY B 1 267 ? -12.501 3.996 41.784 1.00 26.61 266 GLY B O 1
ATOM 4648 N N . PRO B 1 268 ? -11.618 2.042 41.082 1.00 24.93 267 PRO B N 1
ATOM 4649 C CA . PRO B 1 268 ? -12.751 1.702 40.240 1.00 23.93 267 PRO B CA 1
ATOM 4650 C C . PRO B 1 268 ? -13.918 1.087 40.975 1.00 22.21 267 PRO B C 1
ATOM 4651 O O . PRO B 1 268 ? -13.745 0.365 41.953 1.00 22.44 267 PRO B O 1
ATOM 4655 N N . LEU B 1 269 ? -15.103 1.394 40.473 1.00 19.87 268 LEU B N 1
ATOM 4656 C CA . LEU B 1 269 ? -16.348 0.820 40.985 1.00 18.26 268 LEU B CA 1
ATOM 4657 C C . LEU B 1 269 ? -16.777 -0.288 40.038 1.00 16.60 268 LEU B C 1
ATOM 4658 O O . LEU B 1 269 ? -17.425 -0.042 39.020 1.00 15.09 268 LEU B O 1
ATOM 4663 N N . MET B 1 270 ? -16.396 -1.509 40.370 1.00 15.15 269 MET B N 1
ATOM 4664 C CA . MET B 1 270 ? -16.540 -2.615 39.424 1.00 14.62 269 MET B CA 1
ATOM 4665 C C . MET B 1 270 ? -18.012 -2.932 39.149 1.00 13.46 269 MET B C 1
ATOM 4666 O O . MET B 1 270 ? -18.372 -3.427 38.077 1.00 12.62 269 MET B O 1
ATOM 4671 N N . HIS B 1 271 ? -18.859 -2.611 40.114 1.00 12.35 270 HIS B N 1
ATOM 4672 C CA . HIS B 1 271 ? -20.280 -2.882 39.991 1.00 11.73 270 HIS B CA 1
ATOM 4673 C C . HIS B 1 271 ? -20.894 -1.893 39.017 1.00 11.81 270 HIS B C 1
ATOM 4674 O O . HIS B 1 271 ? -21.825 -2.190 38.334 1.00 11.22 270 HIS B O 1
ATOM 4681 N N . VAL B 1 272 ? -20.301 -0.716 39.000 1.00 11.46 271 VAL B N 1
ATOM 4682 C CA . VAL B 1 272 ? -20.771 0.327 38.086 1.00 11.86 271 VAL B CA 1
ATOM 4683 C C . VAL B 1 272 ? -20.299 0.000 36.686 1.00 11.79 271 VAL B C 1
ATOM 4684 O O . VAL B 1 272 ? -21.047 0.145 35.722 1.00 12.12 271 VAL B O 1
ATOM 4688 N N . ILE B 1 273 ? -19.058 -0.468 36.582 1.00 12.29 272 ILE B N 1
ATOM 4689 C CA . ILE B 1 273 ? -18.506 -0.875 35.282 1.00 12.04 272 ILE B CA 1
ATOM 4690 C C . ILE B 1 273 ? -19.350 -2.018 34.725 1.00 11.90 272 ILE B C 1
ATOM 4691 O O . ILE B 1 273 ? -19.624 -2.088 33.521 1.00 12.30 272 ILE B O 1
ATOM 4696 N N . ALA B 1 274 ? -19.826 -2.876 35.623 1.00 11.48 273 ALA B N 1
ATOM 4697 C CA . ALA B 1 274 ? -20.712 -3.971 35.218 1.00 11.15 273 ALA B CA 1
ATOM 4698 C C . ALA B 1 274 ? -22.003 -3.404 34.638 1.00 10.77 273 ALA B C 1
ATOM 4699 O O . ALA B 1 274 ? -22.519 -3.878 33.624 1.00 10.89 273 ALA B O 1
ATOM 4701 N N . GLY B 1 275 ? -22.515 -2.372 35.297 1.00 10.65 274 GLY B N 1
ATOM 4702 C CA . GLY B 1 275 ? -23.727 -1.687 34.840 1.00 10.36 274 GLY B CA 1
ATOM 4703 C C . GLY B 1 275 ? -23.525 -1.070 33.463 1.00 10.22 274 GLY B C 1
ATOM 4704 O O . GLY B 1 275 ? -24.417 -1.097 32.609 1.00 10.28 274 GLY B O 1
ATOM 4705 N N . LYS B 1 276 ? -22.327 -0.542 33.247 1.00 9.89 275 LYS B N 1
ATOM 4706 C CA . LYS B 1 276 ? -21.985 0.063 31.961 1.00 9.60 275 LYS B CA 1
ATOM 4707 C C . LYS B 1 276 ? -22.043 -1.031 30.914 1.00 9.97 275 LYS B C 1
ATOM 4708 O O . LYS B 1 276 ? -22.599 -0.854 29.816 1.00 9.60 275 LYS B O 1
ATOM 4714 N N . ALA B 1 277 ? -21.475 -2.171 31.282 1.00 9.52 276 ALA B N 1
ATOM 4715 C CA . ALA B 1 277 ? -21.381 -3.303 30.351 1.00 10.00 276 ALA B CA 1
ATOM 4716 C C . ALA B 1 277 ? -22.774 -3.740 29.950 1.00 9.91 276 ALA B C 1
ATOM 4717 O O . ALA B 1 277 ? -23.051 -4.011 28.772 1.00 9.40 276 ALA B O 1
ATOM 4719 N N . VAL B 1 278 ? -23.662 -3.757 30.933 1.00 9.54 277 VAL B N 1
ATOM 4720 C CA . VAL B 1 278 ? -25.028 -4.214 30.700 1.00 9.64 277 VAL B CA 1
ATOM 4721 C C . VAL B 1 278 ? -25.710 -3.234 29.755 1.00 9.60 277 VAL B C 1
ATOM 4722 O O . VAL B 1 278 ? -26.361 -3.619 28.795 1.00 10.45 277 VAL B O 1
ATOM 4726 N N . ALA B 1 279 ? -25.523 -1.954 30.033 1.00 9.69 278 ALA B N 1
ATOM 4727 C CA . ALA B 1 279 ? -26.195 -0.912 29.250 1.00 9.76 278 ALA B CA 1
ATOM 4728 C C . ALA B 1 279 ? -25.685 -0.916 27.805 1.00 9.56 278 ALA B C 1
ATOM 4729 O O . ALA B 1 279 ? -26.465 -0.775 26.853 1.00 9.24 278 ALA B O 1
ATOM 4731 N N . PHE B 1 280 ? -24.382 -1.084 27.641 1.00 9.79 279 PHE B N 1
ATOM 4732 C CA . PHE B 1 280 ? -23.795 -1.110 26.299 1.00 9.75 279 PHE B CA 1
ATOM 4733 C C . PHE B 1 280 ? -24.370 -2.313 25.558 1.00 10.08 279 PHE B C 1
ATOM 4734 O O . PHE B 1 280 ? -24.658 -2.264 24.370 1.00 10.68 279 PHE B O 1
ATOM 4742 N N . GLY B 1 281 ? -24.558 -3.400 26.289 1.00 10.23 280 GLY B N 1
ATOM 4743 C CA . GLY B 1 281 ? -25.106 -4.614 25.693 1.00 10.50 280 GLY B CA 1
ATOM 4744 C C . GLY B 1 281 ? -26.524 -4.392 25.196 1.00 10.83 280 GLY B C 1
ATOM 4745 O O . GLY B 1 281 ? -26.928 -4.863 24.115 1.00 10.97 280 GLY B O 1
ATOM 4746 N N . GLU B 1 282 ? -27.276 -3.643 25.986 1.00 10.66 281 GLU B N 1
ATOM 4747 C CA . GLU B 1 282 ? -28.669 -3.355 25.648 1.00 10.69 281 GLU B CA 1
ATOM 4748 C C . GLU B 1 282 ? -28.708 -2.482 24.414 1.00 10.52 281 GLU B C 1
ATOM 4749 O O . GLU B 1 282 ? -29.565 -2.641 23.549 1.00 11.23 281 GLU B O 1
ATOM 4755 N N . ALA B 1 283 ? -27.744 -1.584 24.318 1.00 10.35 282 ALA B N 1
ATOM 4756 C CA . ALA B 1 283 ? -27.767 -0.556 23.269 1.00 10.50 282 ALA B CA 1
ATOM 4757 C C . ALA B 1 283 ? -27.394 -1.173 21.922 1.00 10.82 282 ALA B C 1
ATOM 4758 O O . ALA B 1 283 ? -27.655 -0.605 20.852 1.00 10.81 282 ALA B O 1
ATOM 4760 N N . LEU B 1 284 ? -26.805 -2.357 21.994 1.00 10.64 283 LEU B N 1
ATOM 4761 C CA . LEU B 1 284 ? -26.343 -3.084 20.786 1.00 11.41 283 LEU B CA 1
ATOM 4762 C C . LEU B 1 284 ? -27.502 -3.791 20.089 1.00 11.97 283 LEU B C 1
ATOM 4763 O O . LEU B 1 284 ? -27.394 -4.224 18.939 1.00 12.55 283 LEU B O 1
ATOM 4768 N N . THR B 1 285 ? -28.622 -3.879 20.794 1.00 12.15 284 THR B N 1
ATOM 4769 C CA . THR B 1 285 ? -29.785 -4.646 20.310 1.00 12.67 284 THR B CA 1
ATOM 4770 C C . THR B 1 285 ? -30.696 -3.855 19.371 1.00 12.97 284 THR B C 1
ATOM 4771 O O . THR B 1 285 ? -30.757 -2.630 19.403 1.00 13.25 284 THR B O 1
ATOM 4775 N N . ASP B 1 286 ? -31.426 -4.590 18.547 1.00 13.82 285 ASP B N 1
ATOM 4776 C CA . ASP B 1 286 ? -32.383 -3.962 17.646 1.00 13.96 285 ASP B CA 1
ATOM 4777 C C . ASP B 1 286 ? -33.489 -3.322 18.471 1.00 13.76 285 ASP B C 1
ATOM 4778 O O . ASP B 1 286 ? -34.085 -2.322 18.087 1.00 14.41 285 ASP B O 1
ATOM 4783 N N . ASP B 1 287 ? -33.749 -3.889 19.637 1.00 13.31 286 ASP B N 1
ATOM 4784 C CA . ASP B 1 287 ? -34.757 -3.312 20.512 1.00 13.58 286 ASP B CA 1
ATOM 4785 C C . ASP B 1 287 ? -34.377 -1.877 20.892 1.00 12.67 286 ASP B C 1
ATOM 4786 O O . ASP B 1 287 ? -35.233 -1.001 21.006 1.00 12.70 286 ASP B O 1
ATOM 4791 N N . PHE B 1 288 ? -33.085 -1.646 21.085 1.00 12.03 287 PHE B N 1
ATOM 4792 C CA . PHE B 1 288 ? -32.635 -0.318 21.490 1.00 11.49 287 PHE B CA 1
ATOM 4793 C C . PHE B 1 288 ? -32.789 0.644 20.323 1.00 11.02 287 PHE B C 1
ATOM 4794 O O . PHE B 1 288 ? -33.058 1.829 20.499 1.00 11.01 287 PHE B O 1
ATOM 4802 N N . LYS B 1 289 ? -32.589 0.123 19.124 1.00 10.85 288 LYS B N 1
ATOM 4803 C CA . LYS B 1 289 ? -32.786 0.957 17.938 1.00 11.41 288 LYS B CA 1
ATOM 4804 C C . LYS B 1 289 ? -34.238 1.402 17.875 1.00 11.09 288 LYS B C 1
ATOM 4805 O O . LYS B 1 289 ? -34.554 2.544 17.487 1.00 10.99 288 LYS B O 1
ATOM 4811 N N . THR B 1 290 ? -35.123 0.510 18.296 1.00 11.06 289 THR B N 1
ATOM 4812 C CA . THR B 1 290 ? -36.570 0.793 18.257 1.00 10.71 289 THR B CA 1
ATOM 4813 C C . THR B 1 290 ? -36.896 1.819 19.329 1.00 10.40 289 THR B C 1
ATOM 4814 O O . THR B 1 290 ? -37.681 2.755 19.127 1.00 10.46 289 THR B O 1
ATOM 4818 N N . TYR B 1 291 ? -36.235 1.666 20.464 1.00 9.27 290 TYR B N 1
ATOM 4819 C CA . TYR B 1 291 ? -36.368 2.652 21.543 1.00 9.54 290 TYR B CA 1
ATOM 4820 C C . TYR B 1 291 ? -36.020 4.057 21.038 1.00 9.10 290 TYR B C 1
ATOM 4821 O O . TYR B 1 291 ? -36.769 5.015 21.233 1.00 9.85 290 TYR B O 1
ATOM 4830 N N . ILE B 1 292 ? -34.892 4.174 20.355 1.00 9.16 291 ILE B N 1
ATOM 4831 C CA . ILE B 1 292 ? -34.443 5.494 19.885 1.00 9.43 291 ILE B CA 1
ATOM 4832 C C . ILE B 1 292 ? -35.383 5.995 18.783 1.00 9.74 291 ILE B C 1
ATOM 4833 O O . ILE B 1 292 ? -35.692 7.177 18.685 1.00 10.22 291 ILE B O 1
ATOM 4838 N N . ASP B 1 293 ? -35.858 5.062 17.977 1.00 10.66 292 ASP B N 1
ATOM 4839 C CA . ASP B 1 293 ? -36.799 5.392 16.890 1.00 11.00 292 ASP B CA 1
ATOM 4840 C C . ASP B 1 293 ? -37.992 6.112 17.516 1.00 11.08 292 ASP B C 1
ATOM 4841 O O . ASP B 1 293 ? -38.456 7.167 17.050 1.00 11.12 292 ASP B O 1
ATOM 4846 N N . ARG B 1 294 ? -38.461 5.550 18.619 1.00 10.71 293 ARG B N 1
ATOM 4847 C CA . ARG B 1 294 ? -39.640 6.069 19.307 1.00 10.90 293 ARG B CA 1
ATOM 4848 C C . ARG B 1 294 ? -39.325 7.375 20.023 1.00 10.71 293 ARG B C 1
ATOM 4849 O O . ARG B 1 294 ? -40.139 8.312 20.063 1.00 9.73 293 ARG B O 1
ATOM 4857 N N . VAL B 1 295 ? -38.137 7.434 20.607 1.00 10.26 294 VAL B N 1
ATOM 4858 C CA . VAL B 1 295 ? -37.715 8.638 21.311 1.00 10.44 294 VAL B CA 1
ATOM 4859 C C . VAL B 1 295 ? -37.819 9.813 20.354 1.00 10.81 294 VAL B C 1
ATOM 4860 O O . VAL B 1 295 ? -38.325 10.884 20.688 1.00 10.69 294 VAL B O 1
ATOM 4864 N N . LEU B 1 296 ? -37.340 9.565 19.146 1.00 10.98 295 LEU B N 1
ATOM 4865 C CA . LEU B 1 296 ? -37.219 10.607 18.133 1.00 11.69 295 LEU B CA 1
ATOM 4866 C C . LEU B 1 296 ? -38.593 11.023 17.639 1.00 11.73 295 LEU B C 1
ATOM 4867 O O . LEU B 1 296 ? -38.905 12.219 17.532 1.00 11.95 295 LEU B O 1
ATOM 4872 N N . ALA B 1 297 ? -39.406 10.026 17.322 1.00 11.38 296 ALA B N 1
ATOM 4873 C CA . ALA B 1 297 ? -40.754 10.296 16.795 1.00 11.99 296 ALA B CA 1
ATOM 4874 C C . ALA B 1 297 ? -41.570 11.019 17.861 1.00 12.03 296 ALA B C 1
ATOM 4875 O O . ALA B 1 297 ? -42.390 11.897 17.573 1.00 13.03 296 ALA B O 1
ATOM 4877 N N . ASN B 1 298 ? -41.299 10.662 19.109 1.00 12.11 297 ASN B N 1
ATOM 4878 C CA . ASN B 1 298 ? -42.072 11.179 20.243 1.00 11.74 297 ASN B CA 1
ATOM 4879 C C . ASN B 1 298 ? -41.774 12.661 20.466 1.00 11.78 297 ASN B C 1
ATOM 4880 O O . ASN B 1 298 ? -42.648 13.451 20.828 1.00 12.38 297 ASN B O 1
ATOM 4885 N N . ALA B 1 299 ? -40.522 13.032 20.232 1.00 11.60 298 ALA B N 1
ATOM 4886 C CA . ALA B 1 299 ? -40.100 14.424 20.410 1.00 11.53 298 ALA B CA 1
ATOM 4887 C C . ALA B 1 299 ? -40.779 15.271 19.340 1.00 11.85 298 ALA B C 1
ATOM 4888 O O . ALA B 1 299 ? -41.231 16.388 19.593 1.00 12.42 298 ALA B O 1
ATOM 4890 N N . GLN B 1 300 ? -40.875 14.712 18.142 1.00 12.25 299 GLN B N 1
ATOM 4891 C CA . GLN B 1 300 ? -41.550 15.422 17.045 1.00 12.37 299 GLN B CA 1
ATOM 4892 C C . GLN B 1 300 ? -42.996 15.680 17.432 1.00 12.43 299 GLN B C 1
ATOM 4893 O O . GLN B 1 300 ? -43.534 16.777 17.235 1.00 12.04 299 GLN B O 1
ATOM 4899 N N . ALA B 1 301 ? -43.600 14.664 18.026 1.00 12.56 300 ALA B N 1
ATOM 4900 C CA . ALA B 1 301 ? -45.030 14.688 18.347 1.00 12.50 300 ALA B CA 1
ATOM 4901 C C . ALA B 1 301 ? -45.302 15.724 19.432 1.00 13.14 300 ALA B C 1
ATOM 4902 O O . ALA B 1 301 ? -46.209 16.534 19.327 1.00 13.42 300 ALA B O 1
ATOM 4904 N N . LEU B 1 302 ? -44.461 15.711 20.452 1.00 13.12 301 LEU B N 1
ATOM 4905 C CA . LEU B 1 302 ? -44.597 16.638 21.573 1.00 13.26 301 LEU B CA 1
ATOM 4906 C C . LEU B 1 302 ? -44.401 18.069 21.075 1.00 13.45 301 LEU B C 1
ATOM 4907 O O . LEU B 1 302 ? -45.172 18.980 21.389 1.00 13.48 301 LEU B O 1
ATOM 4912 N N . GLY B 1 303 ? -43.368 18.242 20.263 1.00 13.71 302 GLY B N 1
ATOM 4913 C CA . GLY B 1 303 ? -42.984 19.563 19.774 1.00 14.50 302 GLY B CA 1
ATOM 4914 C C . GLY B 1 303 ? -44.088 20.166 18.932 1.00 15.02 302 GLY B C 1
ATOM 4915 O O . GLY B 1 303 ? -44.415 21.354 19.043 1.00 15.20 302 GLY B O 1
ATOM 4916 N N . ASP B 1 304 ? -44.661 19.317 18.089 1.00 15.82 303 ASP B N 1
ATOM 4917 C CA . ASP B 1 304 ? -45.793 19.695 17.218 1.00 16.53 303 ASP B CA 1
ATOM 4918 C C . ASP B 1 304 ? -46.925 20.298 18.026 1.00 16.48 303 ASP B C 1
ATOM 4919 O O . ASP B 1 304 ? -47.483 21.352 17.694 1.00 16.44 303 ASP B O 1
ATOM 4924 N N . VAL B 1 305 ? -47.284 19.578 19.076 1.00 16.24 304 VAL B N 1
ATOM 4925 C CA . VAL B 1 305 ? -48.397 19.968 19.928 1.00 16.65 304 VAL B CA 1
ATOM 4926 C C . VAL B 1 305 ? -48.106 21.298 20.603 1.00 16.81 304 VAL B C 1
ATOM 4927 O O . VAL B 1 305 ? -48.962 22.182 20.684 1.00 16.52 304 VAL B O 1
ATOM 4931 N N . LEU B 1 306 ? -46.881 21.437 21.084 1.00 17.14 305 LEU B N 1
ATOM 4932 C CA . LEU B 1 306 ? -46.509 22.638 21.829 1.00 17.62 305 LEU B CA 1
ATOM 4933 C C . LEU B 1 306 ? -46.515 23.834 20.893 1.00 18.41 305 LEU B C 1
ATOM 4934 O O . LEU B 1 306 ? -47.017 24.910 21.231 1.00 17.77 305 LEU B O 1
ATOM 4939 N N . LYS B 1 307 ? -46.002 23.617 19.693 1.00 19.10 306 LYS B N 1
ATOM 4940 C CA . LYS B 1 307 ? -45.938 24.686 18.686 1.00 20.13 306 LYS B CA 1
ATOM 4941 C C . LYS B 1 307 ? -47.351 25.141 18.306 1.00 20.28 306 LYS B C 1
ATOM 4942 O O . LYS B 1 307 ? -47.626 26.344 18.169 1.00 20.67 306 LYS B O 1
ATOM 4948 N N . ALA B 1 308 ? -48.244 24.174 18.149 1.00 20.22 307 ALA B N 1
ATOM 4949 C CA . ALA B 1 308 ? -49.619 24.457 17.724 1.00 20.51 307 ALA B CA 1
ATOM 4950 C C . ALA B 1 308 ? -50.317 25.197 18.852 1.00 20.57 307 ALA B C 1
ATOM 4951 O O . ALA B 1 308 ? -51.307 25.908 18.651 1.00 20.91 307 ALA B O 1
ATOM 4953 N N . GLY B 1 309 ? -49.762 25.016 20.043 1.00 20.38 308 GLY B N 1
ATOM 4954 C CA . GLY B 1 309 ? -50.325 25.553 21.284 1.00 20.25 308 GLY B CA 1
ATOM 4955 C C . GLY B 1 309 ? -49.929 26.996 21.528 1.00 20.15 308 GLY B C 1
ATOM 4956 O O . GLY B 1 309 ? -50.391 27.629 22.473 1.00 20.35 308 GLY B O 1
ATOM 4957 N N . GLY B 1 310 ? -49.056 27.506 20.672 1.00 20.15 309 GLY B N 1
ATOM 4958 C CA . GLY B 1 310 ? -48.699 28.930 20.693 1.00 20.10 309 GLY B CA 1
ATOM 4959 C C . GLY B 1 310 ? -47.432 29.334 21.426 1.00 20.18 309 GLY B C 1
ATOM 4960 O O . GLY B 1 310 ? -47.239 30.503 21.767 1.00 20.59 309 GLY B O 1
ATOM 4961 N N . VAL B 1 311 ? -46.572 28.361 21.684 1.00 19.84 310 VAL B N 1
ATOM 4962 C CA . VAL B 1 311 ? -45.198 28.656 22.094 1.00 19.53 310 VAL B CA 1
ATOM 4963 C C . VAL B 1 311 ? -44.287 28.343 20.929 1.00 19.34 310 VAL B C 1
ATOM 4964 O O . VAL B 1 311 ? -44.668 27.635 19.995 1.00 19.49 310 VAL B O 1
ATOM 4968 N N . ASP B 1 312 ? -43.093 28.910 20.973 1.00 19.06 311 ASP B N 1
ATOM 4969 C CA . ASP B 1 312 ? -42.083 28.631 19.958 1.00 19.43 311 ASP B CA 1
ATOM 4970 C C . ASP B 1 312 ? -41.127 27.552 20.429 1.00 19.10 311 ASP B C 1
ATOM 4971 O O . ASP B 1 312 ? -41.015 27.251 21.624 1.00 18.78 311 ASP B O 1
ATOM 4976 N N . LEU B 1 313 ? -40.460 26.973 19.445 1.00 18.80 312 LEU B N 1
ATOM 4977 C CA . LEU B 1 313 ? -39.363 26.054 19.682 1.00 18.48 312 LEU B CA 1
ATOM 4978 C C . LEU B 1 313 ? -38.111 26.657 19.098 1.00 18.13 312 LEU B C 1
ATOM 4979 O O . LEU B 1 313 ? -38.114 27.126 17.959 1.00 18.42 312 LEU B O 1
ATOM 4984 N N . VAL B 1 314 ? -37.040 26.637 19.880 1.00 17.80 313 VAL B N 1
ATOM 4985 C CA . VAL B 1 314 ? -35.747 27.139 19.405 1.00 17.74 313 VAL B CA 1
ATOM 4986 C C . VAL B 1 314 ? -35.278 26.248 18.256 1.00 17.46 313 VAL B C 1
ATOM 4987 O O . VAL B 1 314 ? -35.200 25.028 18.390 1.00 17.05 313 VAL B O 1
ATOM 4991 N N . THR B 1 315 ? -34.993 26.904 17.134 1.00 17.56 314 THR B N 1
ATOM 4992 C CA . THR B 1 315 ? -34.598 26.289 15.851 1.00 17.74 314 THR B CA 1
ATOM 4993 C C . THR B 1 315 ? -35.816 25.757 15.113 1.00 17.41 314 THR B C 1
ATOM 4994 O O . THR B 1 315 ? -35.711 25.196 14.020 1.00 17.95 314 THR B O 1
ATOM 4998 N N . GLY B 1 316 ? -36.966 25.928 15.749 1.00 17.26 315 GLY B N 1
ATOM 4999 C CA . GLY B 1 316 ? -38.273 25.664 15.148 1.00 17.01 315 GLY B CA 1
ATOM 5000 C C . GLY B 1 316 ? -38.711 24.222 15.219 1.00 16.59 315 GLY B C 1
ATOM 5001 O O . GLY B 1 316 ? -39.754 23.827 14.700 1.00 16.93 315 GLY B O 1
ATOM 5002 N N . GLY B 1 317 ? -37.902 23.434 15.897 1.00 15.97 316 GLY B N 1
ATOM 5003 C CA . GLY B 1 317 ? -38.173 22.007 16.023 1.00 15.43 316 GLY B CA 1
ATOM 5004 C C . GLY B 1 317 ? -37.002 21.254 16.608 1.00 15.01 316 GLY B C 1
ATOM 5005 O O . GLY B 1 317 ? -36.236 21.797 17.394 1.00 14.81 316 GLY B O 1
ATOM 5006 N N . THR B 1 318 ? -36.871 19.999 16.201 1.00 14.95 317 THR B N 1
ATOM 5007 C CA . THR B 1 318 ? -35.756 19.163 16.669 1.00 14.65 317 THR B CA 1
ATOM 5008 C C . THR B 1 318 ? -35.368 18.080 15.672 1.00 14.15 317 THR B C 1
ATOM 5009 O O . THR B 1 318 ? -36.188 17.652 14.854 1.00 14.14 317 THR B O 1
ATOM 5013 N N . ASP B 1 319 ? -34.096 17.683 15.747 1.00 13.80 318 ASP B N 1
ATOM 5014 C CA . ASP B 1 319 ? -33.561 16.527 15.012 1.00 13.15 318 ASP B CA 1
ATOM 5015 C C . ASP B 1 319 ? -33.267 15.376 15.963 1.00 13.26 318 ASP B C 1
ATOM 5016 O O . ASP B 1 319 ? -32.792 14.331 15.545 1.00 13.06 318 ASP B O 1
ATOM 5021 N N . ASN B 1 320 ? -33.512 15.589 17.250 1.00 12.84 319 ASN B N 1
ATOM 5022 C CA . ASN B 1 320 ? -33.181 14.563 18.243 1.00 12.74 319 ASN B CA 1
ATOM 5023 C C . ASN B 1 320 ? -34.245 14.433 19.321 1.00 12.88 319 ASN B C 1
ATOM 5024 O O . ASN B 1 320 ? -35.423 14.533 19.024 1.00 13.61 319 ASN B O 1
ATOM 5029 N N . HIS B 1 321 ? -33.830 14.209 20.561 1.00 13.05 320 HIS B N 1
ATOM 5030 C CA . HIS B 1 321 ? -34.788 13.895 21.637 1.00 13.56 320 HIS B CA 1
ATOM 5031 C C . HIS B 1 321 ? -35.171 15.136 22.418 1.00 13.59 320 HIS B C 1
ATOM 5032 O O . HIS B 1 321 ? -36.027 15.090 23.313 1.00 13.69 320 HIS B O 1
ATOM 5039 N N . LEU B 1 322 ? -34.507 16.228 22.068 1.00 13.94 321 LEU B N 1
ATOM 5040 C CA . LEU B 1 322 ? -34.592 17.480 22.829 1.00 14.52 321 LEU B CA 1
ATOM 5041 C C . LEU B 1 322 ? -35.538 18.486 22.207 1.00 14.27 321 LEU B C 1
ATOM 5042 O O . LEU B 1 322 ? -35.614 18.641 20.995 1.00 14.22 321 LEU B O 1
ATOM 5047 N N . LEU B 1 323 ? -36.226 19.192 23.085 1.00 14.11 322 LEU B N 1
ATOM 5048 C CA . LEU B 1 323 ? -37.019 20.351 22.709 1.00 14.06 322 LEU B CA 1
ATOM 5049 C C . LEU B 1 323 ? -36.628 21.523 23.591 1.00 14.51 322 LEU B C 1
ATOM 5050 O O . LEU B 1 323 ? -36.600 21.418 24.820 1.00 14.46 322 LEU B O 1
ATOM 5055 N N . LEU B 1 324 ? -36.303 22.631 22.942 1.00 14.99 323 LEU B N 1
ATOM 5056 C CA . LEU B 1 324 ? -36.026 23.885 23.644 1.00 15.78 323 LEU B CA 1
ATOM 5057 C C . LEU B 1 324 ? -37.183 24.820 23.405 1.00 15.85 323 LEU B C 1
ATOM 5058 O O . LEU B 1 324 ? -37.347 25.357 22.309 1.00 16.17 323 LEU B O 1
ATOM 5063 N N . VAL B 1 325 ? -37.985 24.988 24.443 1.00 15.84 324 VAL B N 1
ATOM 5064 C CA . VAL B 1 325 ? -39.225 25.752 24.358 1.00 16.08 324 VAL B CA 1
ATOM 5065 C C . VAL B 1 325 ? -38.971 27.214 24.712 1.00 16.42 324 VAL B C 1
ATOM 5066 O O . VAL B 1 325 ? -38.381 27.534 25.740 1.00 16.06 324 VAL B O 1
ATOM 5070 N N . ASP B 1 326 ? -39.424 28.081 23.814 1.00 17.01 325 ASP B N 1
ATOM 5071 C CA . ASP B 1 326 ? -39.338 29.538 23.975 1.00 17.77 325 ASP B CA 1
ATOM 5072 C C . ASP B 1 326 ? -40.712 30.028 24.410 1.00 17.93 325 ASP B C 1
ATOM 5073 O O . ASP B 1 326 ? -41.675 29.956 23.655 1.00 17.97 325 ASP B O 1
ATOM 5078 N N . LEU B 1 327 ? -40.785 30.504 25.646 1.00 18.11 326 LEU B N 1
ATOM 5079 C CA . LEU B 1 327 ? -42.066 30.750 26.317 1.00 18.31 326 LEU B CA 1
ATOM 5080 C C . LEU B 1 327 ? -42.543 32.164 26.055 1.00 18.80 326 LEU B C 1
ATOM 5081 O O . LEU B 1 327 ? -43.623 32.564 26.476 1.00 18.46 326 LEU B O 1
ATOM 5086 N N . ARG B 1 328 ? -41.707 32.907 25.349 1.00 19.52 327 ARG B N 1
ATOM 5087 C CA . ARG B 1 328 ? -41.935 34.354 25.163 1.00 20.44 327 ARG B CA 1
ATOM 5088 C C . ARG B 1 328 ? -43.309 34.718 24.580 1.00 21.04 327 ARG B C 1
ATOM 5089 O O . ARG B 1 328 ? -43.931 35.692 25.018 1.00 21.05 327 ARG B O 1
ATOM 5097 N N . PRO B 1 329 ? -43.781 33.956 23.582 1.00 21.53 328 PRO B N 1
ATOM 5098 C CA . PRO B 1 329 ? -45.082 34.225 22.971 1.00 21.76 328 PRO B CA 1
ATOM 5099 C C . PRO B 1 329 ? -46.235 34.286 23.969 1.00 22.05 328 PRO B C 1
ATOM 5100 O O . PRO B 1 329 ? -47.261 34.916 23.701 1.00 22.28 328 PRO B O 1
ATOM 5104 N N . LYS B 1 330 ? -46.058 33.633 25.108 1.00 21.97 329 LYS B N 1
ATOM 5105 C CA . LYS B 1 330 ? -47.117 33.542 26.122 1.00 22.25 329 LYS B CA 1
ATOM 5106 C C . LYS B 1 330 ? -46.753 34.355 27.353 1.00 21.98 329 LYS B C 1
ATOM 5107 O O . LYS B 1 330 ? -47.476 34.397 28.350 1.00 22.02 329 LYS B O 1
ATOM 5113 N N . GLY B 1 331 ? -45.612 35.011 27.239 1.00 21.68 330 GLY B N 1
ATOM 5114 C CA . GLY B 1 331 ? -45.096 35.894 28.281 1.00 21.64 330 GLY B CA 1
ATOM 5115 C C . GLY B 1 331 ? -44.777 35.193 29.585 1.00 21.51 330 GLY B C 1
ATOM 5116 O O . GLY B 1 331 ? -44.874 35.779 30.667 1.00 21.82 330 GLY B O 1
ATOM 5117 N N . LEU B 1 332 ? -44.396 33.928 29.487 1.00 21.13 331 LEU B N 1
ATOM 5118 C CA . LEU B 1 332 ? -44.028 33.165 30.677 1.00 21.05 331 LEU B CA 1
ATOM 5119 C C . LEU B 1 332 ? -42.526 33.066 30.867 1.00 20.81 331 LEU B C 1
ATOM 5120 O O . LEU B 1 332 ? -41.737 33.348 29.972 1.00 20.81 331 LEU B O 1
ATOM 5125 N N . LYS B 1 333 ? -42.163 32.641 32.063 1.00 20.85 332 LYS B N 1
ATOM 5126 C CA . LYS B 1 333 ? -40.766 32.570 32.481 1.00 20.91 332 LYS B CA 1
ATOM 5127 C C . LYS B 1 333 ? -40.418 31.150 32.892 1.00 20.21 332 LYS B C 1
ATOM 5128 O O . LYS B 1 333 ? -41.242 30.429 33.436 1.00 19.88 332 LYS B O 1
ATOM 5134 N N . GLY B 1 334 ? -39.186 30.763 32.608 1.00 19.78 333 GLY B N 1
ATOM 5135 C CA . GLY B 1 334 ? -38.752 29.384 32.780 1.00 19.63 333 GLY B CA 1
ATOM 5136 C C . GLY B 1 334 ? -38.912 28.880 34.193 1.00 19.33 333 GLY B C 1
ATOM 5137 O O . GLY B 1 334 ? -39.470 27.814 34.430 1.00 18.97 333 GLY B O 1
ATOM 5138 N N . ALA B 1 335 ? -38.405 29.640 35.145 1.00 19.32 334 ALA B N 1
ATOM 5139 C CA . ALA B 1 335 ? -38.499 29.176 36.507 1.00 19.47 334 ALA B CA 1
ATOM 5140 C C . ALA B 1 335 ? -39.939 28.989 36.951 1.00 19.31 334 ALA B C 1
ATOM 5141 O O . ALA B 1 335 ? -40.284 28.019 37.508 1.00 18.99 334 ALA B O 1
ATOM 5143 N N . GLN B 1 336 ? -40.756 29.982 36.690 1.00 19.50 335 GLN B N 1
ATOM 5144 C CA . GLN B 1 336 ? -42.166 29.916 36.982 1.00 19.81 335 GLN B CA 1
ATOM 5145 C C . GLN B 1 336 ? -42.807 28.684 36.347 1.00 19.36 335 GLN B C 1
ATOM 5146 O O . GLN B 1 336 ? -43.503 27.992 36.972 1.00 18.71 335 GLN B O 1
ATOM 5152 N N . VAL B 1 337 ? -42.500 28.435 35.090 1.00 19.11 336 VAL B N 1
ATOM 5153 C CA . VAL B 1 337 ? -43.112 27.312 34.420 1.00 18.66 336 VAL B CA 1
ATOM 5154 C C . VAL B 1 337 ? -42.609 25.974 34.980 1.00 18.46 336 VAL B C 1
ATOM 5155 O O . VAL B 1 337 ? -43.357 25.084 35.249 1.00 18.20 336 VAL B O 1
ATOM 5159 N N . GLU B 1 338 ? -41.313 25.901 35.203 1.00 18.35 337 GLU B N 1
ATOM 5160 C CA . GLU B 1 338 ? -40.708 24.686 35.753 1.00 18.25 337 GLU B CA 1
ATOM 5161 C C . GLU B 1 338 ? -41.370 24.326 37.078 1.00 17.96 337 GLU B C 1
ATOM 5162 O O . GLU B 1 338 ? -41.656 23.159 37.371 1.00 17.93 337 GLU B O 1
ATOM 5168 N N . GLN B 1 339 ? -41.619 25.348 37.880 1.00 17.87 338 GLN B N 1
ATOM 5169 C CA . GLN B 1 339 ? -42.149 25.145 39.232 1.00 17.96 338 GLN B CA 1
ATOM 5170 C C . GLN B 1 339 ? -43.592 24.679 39.155 1.00 17.40 338 GLN B C 1
ATOM 5171 O O . GLN B 1 339 ? -44.007 23.763 39.856 1.00 17.15 338 GLN B O 1
ATOM 5177 N N . ALA B 1 340 ? -44.346 25.307 38.265 1.00 17.06 339 ALA B N 1
ATOM 5178 C CA . ALA B 1 340 ? -45.776 24.996 38.120 1.00 16.75 339 ALA B CA 1
ATOM 5179 C C . ALA B 1 340 ? -45.963 23.580 37.569 1.00 16.21 339 ALA B C 1
ATOM 5180 O O . ALA B 1 340 ? -46.787 22.803 38.052 1.00 16.32 339 ALA B O 1
ATOM 5182 N N . LEU B 1 341 ? -45.173 23.249 36.558 1.00 16.20 340 LEU B N 1
ATOM 5183 C CA . LEU B 1 341 ? -45.275 21.935 35.932 1.00 16.21 340 LEU B CA 1
ATOM 5184 C C . LEU B 1 341 ? -44.946 20.866 36.960 1.00 16.65 340 LEU B C 1
ATOM 5185 O O . LEU B 1 341 ? -45.566 19.811 37.019 1.00 16.20 340 LEU B O 1
ATOM 5190 N N . GLU B 1 342 ? -43.976 21.163 37.806 1.00 17.57 341 GLU B N 1
ATOM 5191 C CA . GLU B 1 342 ? -43.530 20.174 38.779 1.00 18.54 341 GLU B CA 1
ATOM 5192 C C . GLU B 1 342 ? -44.652 19.912 39.777 1.00 18.17 341 GLU B C 1
ATOM 5193 O O . GLU B 1 342 ? -44.925 18.781 40.158 1.00 17.97 341 GLU B O 1
ATOM 5199 N N . ARG B 1 343 ? -45.326 20.975 40.176 1.00 18.35 342 ARG B N 1
ATOM 5200 C CA . ARG B 1 343 ? -46.448 20.829 41.090 1.00 18.46 342 ARG B CA 1
ATOM 5201 C C . ARG B 1 343 ? -47.542 19.992 40.425 1.00 18.27 342 ARG B C 1
ATOM 5202 O O . ARG B 1 343 ? -48.327 19.316 41.096 1.00 18.77 342 ARG B O 1
ATOM 5210 N N . ALA B 1 344 ? -47.542 20.022 39.097 1.00 17.68 343 ALA B N 1
ATOM 5211 C CA . ALA B 1 344 ? -48.550 19.351 38.260 1.00 16.97 343 ALA B CA 1
ATOM 5212 C C . ALA B 1 344 ? -48.096 17.957 37.850 1.00 16.66 343 ALA B C 1
ATOM 5213 O O . ALA B 1 344 ? -48.778 17.265 37.086 1.00 16.67 343 ALA B O 1
ATOM 5215 N N . GLY B 1 345 ? -46.942 17.557 38.369 1.00 16.04 344 GLY B N 1
ATOM 5216 C CA . GLY B 1 345 ? -46.463 16.173 38.220 1.00 15.72 344 GLY B CA 1
ATOM 5217 C C . GLY B 1 345 ? -45.675 15.941 36.952 1.00 15.19 344 GLY B C 1
ATOM 5218 O O . GLY B 1 345 ? -45.479 14.808 36.508 1.00 14.84 344 GLY B O 1
ATOM 5219 N N . ILE B 1 346 ? -45.229 17.044 36.382 1.00 14.76 345 ILE B N 1
ATOM 5220 C CA . ILE B 1 346 ? -44.383 17.032 35.192 1.00 14.58 345 ILE B CA 1
ATOM 5221 C C . ILE B 1 346 ? -43.073 17.736 35.467 1.00 14.78 345 ILE B C 1
ATOM 5222 O O . ILE B 1 346 ? -43.047 18.934 35.727 1.00 15.03 345 ILE B O 1
ATOM 5227 N N . THR B 1 347 ? -41.982 16.976 35.411 1.00 15.00 346 THR B N 1
ATOM 5228 C CA . THR B 1 347 ? -40.655 17.526 35.687 1.00 15.20 346 THR B CA 1
ATOM 5229 C C . THR B 1 347 ? -39.875 17.854 34.426 1.00 15.74 346 THR B C 1
ATOM 5230 O O . THR B 1 347 ? -39.790 17.065 33.482 1.00 15.53 346 THR B O 1
ATOM 5234 N N . CYS B 1 348 ? -39.345 19.070 34.435 1.00 16.28 347 CYS B N 1
ATOM 5235 C CA . CYS B 1 348 ? -38.449 19.568 33.384 1.00 16.89 347 CYS B CA 1
ATOM 5236 C C . CYS B 1 348 ? -37.436 20.551 33.965 1.00 17.40 347 CYS B C 1
ATOM 5237 O O . CYS B 1 348 ? -37.374 20.746 35.178 1.00 17.84 347 CYS B O 1
ATOM 5240 N N . ASN B 1 349 ? -36.629 21.175 33.118 1.00 17.81 348 ASN B N 1
ATOM 5241 C CA . ASN B 1 349 ? -35.668 22.171 33.545 1.00 18.46 348 ASN B CA 1
ATOM 5242 C C . ASN B 1 349 ? -35.987 23.493 32.872 1.00 18.48 348 ASN B C 1
ATOM 5243 O O . ASN B 1 349 ? -36.208 23.529 31.725 1.00 18.13 348 ASN B O 1
ATOM 5248 N N . LYS B 1 350 ? -35.952 24.558 33.634 1.00 18.61 349 LYS B N 1
ATOM 5249 C CA . LYS B 1 350 ? -35.929 25.879 33.027 1.00 19.14 349 LYS B CA 1
ATOM 5250 C C . LYS B 1 350 ? -34.662 25.925 32.201 1.00 19.49 349 LYS B C 1
ATOM 5251 O O . LYS B 1 350 ? -33.697 25.222 32.486 1.00 19.68 349 LYS B O 1
ATOM 5257 N N . ASN B 1 351 ? -34.668 26.730 31.155 1.00 20.12 350 ASN B N 1
ATOM 5258 C CA . ASN B 1 351 ? -33.534 26.767 30.251 1.00 20.75 350 ASN B CA 1
ATOM 5259 C C . ASN B 1 351 ? -33.470 28.072 29.493 1.00 20.96 350 ASN B C 1
ATOM 5260 O O . ASN B 1 351 ? -34.434 28.483 28.865 1.00 20.61 350 ASN B O 1
ATOM 5265 N N . GLY B 1 352 ? -32.323 28.724 29.563 1.00 21.36 351 GLY B N 1
ATOM 5266 C CA . GLY B 1 352 ? -32.127 29.957 28.820 1.00 21.73 351 GLY B CA 1
ATOM 5267 C C . GLY B 1 352 ? -32.130 29.724 27.327 1.00 22.23 351 GLY B C 1
ATOM 5268 O O . GLY B 1 352 ? -31.508 28.792 26.813 1.00 22.55 351 GLY B O 1
ATOM 5269 N N . ILE B 1 353 ? -32.854 30.579 26.626 1.00 22.61 352 ILE B N 1
ATOM 5270 C CA . ILE B 1 353 ? -32.857 30.549 25.162 1.00 23.12 352 ILE B CA 1
ATOM 5271 C C . ILE B 1 353 ? -31.649 31.329 24.630 1.00 23.50 352 ILE B C 1
ATOM 5272 O O . ILE B 1 353 ? -31.030 32.095 25.363 1.00 23.55 352 ILE B O 1
ATOM 5277 N N . PRO B 1 354 ? -31.279 31.107 23.364 1.00 24.05 353 PRO B N 1
ATOM 5278 C CA . PRO B 1 354 ? -30.194 31.960 22.905 1.00 24.39 353 PRO B CA 1
ATOM 5279 C C . PRO B 1 354 ? -30.587 33.420 22.994 1.00 24.74 353 PRO B C 1
ATOM 5280 O O . PRO B 1 354 ? -31.727 33.772 22.704 1.00 24.75 353 PRO B O 1
ATOM 5284 N N . PHE B 1 355 ? -29.629 34.245 23.401 1.00 25.26 354 PHE B N 1
ATOM 5285 C CA . PHE B 1 355 ? -29.819 35.695 23.546 1.00 25.75 354 PHE B CA 1
ATOM 5286 C C . PHE B 1 355 ? -31.016 36.006 24.437 1.00 25.96 354 PHE B C 1
ATOM 5287 O O . PHE B 1 355 ? -31.762 36.955 24.209 1.00 26.16 354 PHE B O 1
ATOM 5295 N N . ASP B 1 356 ? -31.172 35.179 25.458 1.00 26.15 355 ASP B N 1
ATOM 5296 C CA . ASP B 1 356 ? -32.268 35.301 26.417 1.00 26.30 355 ASP B CA 1
ATOM 5297 C C . ASP B 1 356 ? -32.197 36.663 27.095 1.00 26.49 355 ASP B C 1
ATOM 5298 O O . ASP B 1 356 ? -31.137 37.063 27.557 1.00 26.33 355 ASP B O 1
ATOM 5303 N N . PRO B 1 357 ? -33.332 37.378 27.167 1.00 26.97 356 PRO B N 1
ATOM 5304 C CA . PRO B 1 357 ? -33.296 38.681 27.818 1.00 27.29 356 PRO B CA 1
ATOM 5305 C C . PRO B 1 357 ? -33.471 38.574 29.316 1.00 27.62 356 PRO B C 1
ATOM 5306 O O . PRO B 1 357 ? -33.268 39.550 30.041 1.00 27.82 356 PRO B O 1
ATOM 5310 N N . GLU B 1 358 ? -33.863 37.387 29.766 1.00 27.95 357 GLU B N 1
ATOM 5311 C CA . GLU B 1 358 ? -34.011 37.109 31.205 1.00 28.14 357 GLU B CA 1
ATOM 5312 C C . GLU B 1 358 ? -32.713 36.627 31.833 1.00 28.34 357 GLU B C 1
ATOM 5313 O O . GLU B 1 358 ? -31.870 35.998 31.187 1.00 28.27 357 GLU B O 1
ATOM 5319 N N . LYS B 1 359 ? -32.572 36.945 33.112 1.00 28.17 358 LYS B N 1
ATOM 5320 C CA . LYS B 1 359 ? -31.463 36.427 33.912 1.00 28.30 358 LYS B CA 1
ATOM 5321 C C . LYS B 1 359 ? -31.551 34.903 33.910 1.00 28.32 358 LYS B C 1
ATOM 5322 O O . LYS B 1 359 ? -32.622 34.347 33.696 1.00 28.06 358 LYS B O 1
ATOM 5324 N N . PRO B 1 360 ? -30.429 34.218 34.164 1.00 28.50 359 PRO B N 1
ATOM 5325 C CA . PRO B 1 360 ? -30.401 32.773 33.998 1.00 28.25 359 PRO B CA 1
ATOM 5326 C C . PRO B 1 360 ? -31.062 32.049 35.160 1.00 27.89 359 PRO B C 1
ATOM 5327 O O . PRO B 1 360 ? -31.252 30.834 35.120 1.00 27.95 359 PRO B O 1
ATOM 5331 N N . THR B 1 361 ? -31.414 32.816 36.180 1.00 27.29 360 THR B N 1
ATOM 5332 C CA . THR B 1 361 ? -32.096 32.268 37.352 1.00 26.85 360 THR B CA 1
ATOM 5333 C C . THR B 1 361 ? -33.583 32.288 37.079 1.00 25.99 360 THR B C 1
ATOM 5334 O O . THR B 1 361 ? -34.403 31.809 37.869 1.00 26.25 360 THR B O 1
ATOM 5338 N N . ILE B 1 362 ? -33.907 32.863 35.931 1.00 24.78 361 ILE B N 1
ATOM 5339 C CA . ILE B 1 362 ? -35.295 33.038 35.508 1.00 23.84 361 ILE B CA 1
ATOM 5340 C C . ILE B 1 362 ? -35.554 32.347 34.176 1.00 22.78 361 ILE B C 1
ATOM 5341 O O . ILE B 1 362 ? -36.328 31.389 34.084 1.00 22.78 361 ILE B O 1
ATOM 5346 N N . THR B 1 363 ? -34.878 32.867 33.163 1.00 21.50 362 THR B N 1
ATOM 5347 C CA . THR B 1 363 ? -34.946 32.377 31.768 1.00 20.76 362 THR B CA 1
ATOM 5348 C C . THR B 1 363 ? -36.312 32.530 31.138 1.00 20.10 362 THR B C 1
ATOM 5349 O O . THR B 1 363 ? -37.317 32.800 31.800 1.00 20.14 362 THR B O 1
ATOM 5353 N N . SER B 1 364 ? -36.304 32.325 29.831 1.00 19.32 363 SER B N 1
ATOM 5354 C CA . SER B 1 364 ? -37.479 32.501 28.982 1.00 18.88 363 SER B CA 1
ATOM 5355 C C . SER B 1 364 ? -37.879 31.184 28.339 1.00 18.17 363 SER B C 1
ATOM 5356 O O . SER B 1 364 ? -38.618 31.144 27.351 1.00 17.39 363 SER B O 1
ATOM 5359 N N . GLY B 1 365 ? -37.365 30.107 28.908 1.00 17.62 364 GLY B N 1
ATOM 5360 C CA . GLY B 1 365 ? -37.557 28.784 28.319 1.00 17.22 364 GLY B CA 1
ATOM 5361 C C . GLY B 1 365 ? -37.528 27.614 29.268 1.00 16.73 364 GLY B C 1
ATOM 5362 O O . GLY B 1 365 ? -37.165 27.733 30.441 1.00 16.66 364 GLY B O 1
ATOM 5363 N N . ILE B 1 366 ? -37.965 26.487 28.724 1.00 16.20 365 ILE B N 1
ATOM 5364 C CA . ILE B 1 366 ? -37.764 25.173 29.337 1.00 15.84 365 ILE B CA 1
ATOM 5365 C C . ILE B 1 366 ? -37.191 24.187 28.326 1.00 15.85 365 ILE B C 1
ATOM 5366 O O . ILE B 1 366 ? -37.336 24.341 27.108 1.00 15.03 365 ILE B O 1
ATOM 5371 N N . ARG B 1 367 ? -36.485 23.206 28.862 1.00 15.47 366 ARG B N 1
ATOM 5372 C CA . ARG B 1 367 ? -35.944 22.117 28.062 1.00 15.49 366 ARG B CA 1
ATOM 5373 C C . ARG B 1 367 ? -36.659 20.829 28.418 1.00 14.73 366 ARG B C 1
ATOM 5374 O O . ARG B 1 367 ? -36.804 20.470 29.588 1.00 14.19 366 ARG B O 1
ATOM 5382 N N . LEU B 1 368 ? -37.120 20.154 27.375 1.00 13.54 367 LEU B N 1
ATOM 5383 C CA . LEU B 1 368 ? -37.818 18.878 27.490 1.00 12.91 367 LEU B CA 1
ATOM 5384 C C . LEU B 1 368 ? -37.090 17.801 26.700 1.00 12.70 367 LEU B C 1
ATOM 5385 O O . LEU B 1 368 ? -36.430 18.067 25.697 1.00 13.32 367 LEU B O 1
ATOM 5390 N N . GLY B 1 369 ? -37.242 16.578 27.174 1.00 12.67 368 GLY B N 1
ATOM 5391 C CA . GLY B 1 369 ? -36.765 15.404 26.446 1.00 12.32 368 GLY B CA 1
ATOM 5392 C C . GLY B 1 369 ? -37.650 14.197 26.636 1.00 12.34 368 GLY B C 1
ATOM 5393 O O . GLY B 1 369 ? -38.250 13.997 27.689 1.00 12.14 368 GLY B O 1
ATOM 5394 N N . THR B 1 370 ? -37.722 13.389 25.587 1.00 11.16 369 THR B N 1
ATOM 5395 C CA . THR B 1 370 ? -38.581 12.201 25.575 1.00 11.38 369 THR B CA 1
ATOM 5396 C C . THR B 1 370 ? -37.969 10.867 26.059 1.00 10.95 369 THR B C 1
ATOM 5397 O O . THR B 1 370 ? -38.683 9.870 26.085 1.00 11.20 369 THR B O 1
ATOM 5401 N N . PRO B 1 371 ? -36.666 10.823 26.431 1.00 11.06 370 PRO B N 1
ATOM 5402 C CA . PRO B 1 371 ? -36.156 9.473 26.755 1.00 10.99 370 PRO B CA 1
ATOM 5403 C C . PRO B 1 371 ? -36.858 8.724 27.876 1.00 10.76 370 PRO B C 1
ATOM 5404 O O . PRO B 1 371 ? -37.115 7.531 27.732 1.00 10.54 370 PRO B O 1
ATOM 5408 N N . ALA B 1 372 ? -37.150 9.391 28.987 1.00 10.82 371 ALA B N 1
ATOM 5409 C CA . ALA B 1 372 ? -37.677 8.675 30.166 1.00 10.78 371 ALA B CA 1
ATOM 5410 C C . ALA B 1 372 ? -39.091 8.185 29.904 1.00 10.56 371 ALA B C 1
ATOM 5411 O O . ALA B 1 372 ? -39.443 7.050 30.228 1.00 10.04 371 ALA B O 1
ATOM 5413 N N . GLY B 1 373 ? -39.896 9.039 29.292 1.00 10.56 372 GLY B N 1
ATOM 5414 C CA . GLY B 1 373 ? -41.296 8.708 29.043 1.00 10.72 372 GLY B CA 1
ATOM 5415 C C . GLY B 1 373 ? -41.373 7.595 28.020 1.00 10.34 372 GLY B C 1
ATOM 5416 O O . GLY B 1 373 ? -42.231 6.713 28.079 1.00 10.56 372 GLY B O 1
ATOM 5417 N N . THR B 1 374 ? -40.428 7.623 27.094 1.00 10.33 373 THR B N 1
ATOM 5418 C CA . THR B 1 374 ? -40.376 6.599 26.051 1.00 10.35 373 THR B CA 1
ATOM 5419 C C . THR B 1 374 ? -40.020 5.261 26.690 1.00 10.42 373 THR B C 1
ATOM 5420 O O . THR B 1 374 ? -40.558 4.206 26.337 1.00 10.82 373 THR B O 1
ATOM 5424 N N . THR B 1 375 ? -39.148 5.312 27.685 1.00 10.03 374 THR B N 1
ATOM 5425 C CA . THR B 1 375 ? -38.669 4.078 28.315 1.00 10.44 374 THR B CA 1
ATOM 5426 C C . THR B 1 375 ? -39.829 3.366 28.994 1.00 10.53 374 THR B C 1
ATOM 5427 O O . THR B 1 375 ? -39.911 2.153 28.981 1.00 11.60 374 THR B O 1
ATOM 5431 N N . ARG B 1 376 ? -40.738 4.134 29.565 1.00 11.51 375 ARG B N 1
ATOM 5432 C CA . ARG B 1 376 ? -41.854 3.526 30.304 1.00 12.02 375 ARG B CA 1
ATOM 5433 C C . ARG B 1 376 ? -42.956 3.059 29.372 1.00 12.29 375 ARG B C 1
ATOM 5434 O O . ARG B 1 376 ? -43.938 2.455 29.808 1.00 12.65 375 ARG B O 1
ATOM 5442 N N . GLY B 1 377 ? -42.779 3.343 28.089 1.00 12.19 376 GLY B N 1
ATOM 5443 C CA . GLY B 1 377 ? -43.660 2.811 27.045 1.00 12.46 376 GLY B CA 1
ATOM 5444 C C . GLY B 1 377 ? -44.479 3.826 26.269 1.00 12.48 376 GLY B C 1
ATOM 5445 O O . GLY B 1 377 ? -45.223 3.468 25.361 1.00 12.91 376 GLY B O 1
ATOM 5446 N N . PHE B 1 378 ? -44.366 5.101 26.624 1.00 12.43 377 PHE B N 1
ATOM 5447 C CA . PHE B 1 378 ? -45.125 6.122 25.894 1.00 12.56 377 PHE B CA 1
ATOM 5448 C C . PHE B 1 378 ? -44.798 6.122 24.414 1.00 12.45 377 PHE B C 1
ATOM 5449 O O . PHE B 1 378 ? -43.645 6.031 24.004 1.00 12.22 377 PHE B O 1
ATOM 5457 N N . GLY B 1 379 ? -45.850 6.263 23.624 1.00 12.82 378 GLY B N 1
ATOM 5458 C CA . GLY B 1 379 ? -45.723 6.483 22.190 1.00 13.08 378 GLY B CA 1
ATOM 5459 C C . GLY B 1 379 ? -46.133 7.887 21.822 1.00 13.00 378 GLY B C 1
ATOM 5460 O O . GLY B 1 379 ? -46.239 8.768 22.670 1.00 13.39 378 GLY B O 1
ATOM 5461 N N . ALA B 1 380 ? -46.387 8.091 20.538 1.00 13.00 379 ALA B N 1
ATOM 5462 C CA . ALA B 1 380 ? -46.622 9.439 20.044 1.00 13.31 379 ALA B CA 1
ATOM 5463 C C . ALA B 1 380 ? -47.886 10.017 20.655 1.00 13.31 379 ALA B C 1
ATOM 5464 O O . ALA B 1 380 ? -47.927 11.184 21.045 1.00 14.11 379 ALA B O 1
ATOM 5466 N N . ALA B 1 381 ? -48.908 9.184 20.740 1.00 13.97 380 ALA B N 1
ATOM 5467 C CA . ALA B 1 381 ? -50.207 9.626 21.242 1.00 14.29 380 ALA B CA 1
ATOM 5468 C C . ALA B 1 381 ? -50.071 10.082 22.681 1.00 14.60 380 ALA B C 1
ATOM 5469 O O . ALA B 1 381 ? -50.658 11.074 23.099 1.00 14.42 380 ALA B O 1
ATOM 5471 N N . GLU B 1 382 ? -49.267 9.350 23.435 1.00 14.38 381 GLU B N 1
ATOM 5472 C CA . GLU B 1 382 ? -49.120 9.640 24.867 1.00 14.36 381 GLU B CA 1
ATOM 5473 C C . GLU B 1 382 ? -48.401 10.963 25.073 1.00 13.88 381 GLU B C 1
ATOM 5474 O O . GLU B 1 382 ? -48.779 11.758 25.934 1.00 13.68 381 GLU B O 1
ATOM 5480 N N . PHE B 1 383 ? -47.384 11.203 24.258 1.00 13.11 382 PHE B N 1
ATOM 5481 C CA . PHE B 1 383 ? -46.612 12.451 24.354 1.00 13.19 382 PHE B CA 1
ATOM 5482 C C . PHE B 1 383 ? -47.423 13.648 23.885 1.00 13.78 382 PHE B C 1
ATOM 5483 O O . PHE B 1 383 ? -47.263 14.752 24.405 1.00 13.67 382 PHE B O 1
ATOM 5491 N N . ARG B 1 384 ? -48.330 13.423 22.940 1.00 14.34 383 ARG B N 1
ATOM 5492 C CA . ARG B 1 384 ? -49.239 14.508 22.524 1.00 15.01 383 ARG B CA 1
ATOM 5493 C C . ARG B 1 384 ? -50.147 14.868 23.698 1.00 15.34 383 ARG B C 1
ATOM 5494 O O . ARG B 1 384 ? -50.448 16.032 23.937 1.00 15.13 383 ARG B O 1
ATOM 5502 N N . GLU B 1 385 ? -50.533 13.854 24.461 1.00 15.97 384 GLU B N 1
ATOM 5503 C CA . GLU B 1 385 ? -51.385 14.058 25.635 1.00 16.94 384 GLU B CA 1
ATOM 5504 C C . GLU B 1 385 ? -50.619 14.883 26.662 1.00 16.63 384 GLU B C 1
ATOM 5505 O O . GLU B 1 385 ? -51.147 15.809 27.270 1.00 17.14 384 GLU B O 1
ATOM 5511 N N . VAL B 1 386 ? -49.350 14.541 26.832 1.00 16.46 385 VAL B N 1
ATOM 5512 C CA . VAL B 1 386 ? -48.515 15.244 27.804 1.00 16.04 385 VAL B CA 1
ATOM 5513 C C . VAL B 1 386 ? -48.427 16.704 27.396 1.00 16.08 385 VAL B C 1
ATOM 5514 O O . VAL B 1 386 ? -48.517 17.622 28.216 1.00 16.27 385 VAL B O 1
ATOM 5518 N N . GLY B 1 387 ? -48.294 16.903 26.097 1.00 16.39 386 GLY B N 1
ATOM 5519 C CA . GLY B 1 387 ? -48.193 18.239 25.535 1.00 16.46 386 GLY B CA 1
ATOM 5520 C C . GLY B 1 387 ? -49.445 19.031 25.853 1.00 16.92 386 GLY B C 1
ATOM 5521 O O . GLY B 1 387 ? -49.378 20.198 26.234 1.00 16.52 386 GLY B O 1
ATOM 5522 N N . ARG B 1 388 ? -50.591 18.385 25.706 1.00 17.22 387 ARG B N 1
ATOM 5523 C CA . ARG B 1 388 ? -51.860 19.080 25.920 1.00 17.88 387 ARG B CA 1
ATOM 5524 C C . ARG B 1 388 ? -51.924 19.535 27.363 1.00 17.33 387 ARG B C 1
ATOM 5525 O O . ARG B 1 388 ? -52.379 20.634 27.677 1.00 17.04 387 ARG B O 1
ATOM 5533 N N . LEU B 1 389 ? -51.415 18.683 28.235 1.00 16.70 388 LEU B N 1
ATOM 5534 C CA . LEU B 1 389 ? -51.481 18.940 29.677 1.00 16.59 388 LEU B CA 1
ATOM 5535 C C . LEU B 1 389 ? -50.540 20.076 30.047 1.00 16.50 388 LEU B C 1
ATOM 5536 O O . LEU B 1 389 ? -50.841 20.906 30.903 1.00 16.56 388 LEU B O 1
ATOM 5541 N N . ILE B 1 390 ? -49.407 20.119 29.363 1.00 16.13 389 ILE B N 1
ATOM 5542 C CA . ILE B 1 390 ? -48.438 21.194 29.574 1.00 16.15 389 ILE B CA 1
ATOM 5543 C C . ILE B 1 390 ? -49.099 22.514 29.202 1.00 16.40 389 ILE B C 1
ATOM 5544 O O . ILE B 1 390 ? -49.015 23.509 29.927 1.00 16.24 389 ILE B O 1
ATOM 5549 N N . LEU B 1 391 ? -49.799 22.492 28.077 1.00 16.77 390 LEU B N 1
ATOM 5550 C CA . LEU B 1 391 ? -50.397 23.716 27.524 1.00 17.35 390 LEU B CA 1
ATOM 5551 C C . LEU B 1 391 ? -51.468 24.232 28.473 1.00 18.07 390 LEU B C 1
ATOM 5552 O O . LEU B 1 391 ? -51.751 25.427 28.551 1.00 17.95 390 LEU B O 1
ATOM 5557 N N . GLU B 1 392 ? -52.036 23.301 29.213 1.00 18.88 391 GLU B N 1
ATOM 5558 C CA . GLU B 1 392 ? -53.139 23.603 30.139 1.00 19.87 391 GLU B CA 1
ATOM 5559 C C . GLU B 1 392 ? -52.558 24.422 31.279 1.00 20.16 391 GLU B C 1
ATOM 5560 O O . GLU B 1 392 ? -53.133 25.419 31.743 1.00 20.40 391 GLU B O 1
ATOM 5566 N N . VAL B 1 393 ? -51.379 24.002 31.701 1.00 20.23 392 VAL B N 1
ATOM 5567 C CA . VAL B 1 393 ? -50.668 24.697 32.769 1.00 20.55 392 VAL B CA 1
ATOM 5568 C C . VAL B 1 393 ? -50.194 26.064 32.293 1.00 20.85 392 VAL B C 1
ATOM 5569 O O . VAL B 1 393 ? -50.245 27.048 33.031 1.00 20.65 392 VAL B O 1
ATOM 5573 N N . PHE B 1 394 ? -49.732 26.117 31.051 1.00 21.09 393 PHE B N 1
ATOM 5574 C CA . PHE B 1 394 ? -49.278 27.376 30.467 1.00 21.56 393 PHE B CA 1
ATOM 5575 C C . PHE B 1 394 ? -50.418 28.386 30.540 1.00 22.46 393 PHE B C 1
ATOM 5576 O O . PHE B 1 394 ? -50.243 29.540 30.934 1.00 22.43 393 PHE B O 1
ATOM 5584 N N . GLU B 1 395 ? -51.603 27.945 30.150 1.00 23.46 394 GLU B N 1
ATOM 5585 C CA . GLU B 1 395 ? -52.710 28.889 30.030 1.00 24.50 394 GLU B CA 1
ATOM 5586 C C . GLU B 1 395 ? -53.131 29.427 31.389 1.00 25.00 394 GLU B C 1
ATOM 5587 O O . GLU B 1 395 ? -53.438 30.612 31.540 1.00 25.13 394 GLU B O 1
ATOM 5593 N N . ALA B 1 396 ? -53.132 28.553 32.381 1.00 25.66 395 ALA B N 1
ATOM 5594 C CA . ALA B 1 396 ? -53.452 28.968 33.745 1.00 26.13 395 ALA B CA 1
ATOM 5595 C C . ALA B 1 396 ? -52.461 30.029 34.212 1.00 26.67 395 ALA B C 1
ATOM 5596 O O . ALA B 1 396 ? -52.813 30.961 34.934 1.00 26.57 395 ALA B O 1
ATOM 5598 N N . LEU B 1 397 ? -51.212 29.891 33.810 1.00 27.34 396 LEU B N 1
ATOM 5599 C CA . LEU B 1 397 ? -50.201 30.819 34.234 1.00 28.07 396 LEU B CA 1
ATOM 5600 C C . LEU B 1 397 ? -50.304 32.147 33.523 1.00 29.08 396 LEU B C 1
ATOM 5601 O O . LEU B 1 397 ? -49.705 33.096 33.904 1.00 29.33 396 LEU B O 1
ATOM 5606 N N . ARG B 1 398 ? -51.019 32.185 32.423 1.00 30.27 397 ARG B N 1
ATOM 5607 C CA . ARG B 1 398 ? -51.136 33.441 31.701 1.00 31.30 397 ARG B CA 1
ATOM 5608 C C . ARG B 1 398 ? -51.916 34.411 32.564 1.00 31.92 397 ARG B C 1
ATOM 5609 O O . ARG B 1 398 ? -51.760 35.602 32.460 1.00 32.26 397 ARG B O 1
ATOM 5617 N N . THR B 1 399 ? -52.730 33.891 33.452 1.00 32.53 398 THR B N 1
ATOM 5618 C CA . THR B 1 399 ? -53.365 34.771 34.417 1.00 33.03 398 THR B CA 1
ATOM 5619 C C . THR B 1 399 ? -52.776 34.771 35.839 1.00 33.17 398 THR B C 1
ATOM 5620 O O . THR B 1 399 ? -52.722 35.800 36.490 1.00 33.37 398 THR B O 1
ATOM 5624 N N . ASN B 1 400 ? -52.337 33.622 36.317 1.00 33.03 399 ASN B N 1
ATOM 5625 C CA . ASN B 1 400 ? -51.756 33.507 37.633 1.00 33.05 399 ASN B CA 1
ATOM 5626 C C . ASN B 1 400 ? -50.375 32.911 37.514 1.00 32.83 399 ASN B C 1
ATOM 5627 O O . ASN B 1 400 ? -50.221 31.754 37.707 1.00 32.54 399 ASN B O 1
ATOM 5632 N N . PRO B 1 401 ? -49.384 33.736 37.218 1.00 32.76 400 PRO B N 1
ATOM 5633 C CA . PRO B 1 401 ? -48.017 33.270 37.002 1.00 32.62 400 PRO B CA 1
ATOM 5634 C C . PRO B 1 401 ? -47.418 32.630 38.236 1.00 32.38 400 PRO B C 1
ATOM 5635 O O . PRO B 1 401 ? -46.432 31.895 38.148 1.00 32.47 400 PRO B O 1
ATOM 5639 N N . GLU B 1 402 ? -48.037 32.902 39.375 1.00 32.10 401 GLU B N 1
ATOM 5640 C CA . GLU B 1 402 ? -47.506 32.451 40.659 1.00 31.85 401 GLU B CA 1
ATOM 5641 C C . GLU B 1 402 ? -47.921 31.008 40.828 1.00 31.54 401 GLU B C 1
ATOM 5642 O O . GLU B 1 402 ? -47.426 30.281 41.693 1.00 31.67 401 GLU B O 1
ATOM 5644 N N . GLY B 1 403 ? -48.837 30.611 39.961 1.00 31.12 402 GLY B N 1
ATOM 5645 C CA . GLY B 1 403 ? -49.400 29.273 39.997 1.00 31.04 402 GLY B CA 1
ATOM 5646 C C . GLY B 1 403 ? -50.901 29.243 40.155 1.00 30.89 402 GLY B C 1
ATOM 5647 O O . GLY B 1 403 ? -51.520 30.176 40.670 1.00 31.07 402 GLY B O 1
ATOM 5648 N N . ASP B 1 404 ? -51.478 28.150 39.677 1.00 30.63 403 ASP B N 1
ATOM 5649 C CA . ASP B 1 404 ? -52.896 27.876 39.869 1.00 30.43 403 ASP B CA 1
ATOM 5650 C C . ASP B 1 404 ? -53.113 26.464 40.396 1.00 29.92 403 ASP B C 1
ATOM 5651 O O . ASP B 1 404 ? -53.058 25.478 39.660 1.00 29.50 403 ASP B O 1
ATOM 5656 N N . HIS B 1 405 ? -53.367 26.389 41.691 1.00 29.30 404 HIS B N 1
ATOM 5657 C CA . HIS B 1 405 ? -53.434 25.110 42.384 1.00 29.08 404 HIS B CA 1
ATOM 5658 C C . HIS B 1 405 ? -54.471 24.217 41.731 1.00 28.42 404 HIS B C 1
ATOM 5659 O O . HIS B 1 405 ? -54.280 23.013 41.566 1.00 28.17 404 HIS B O 1
ATOM 5666 N N . ALA B 1 406 ? -55.576 24.830 41.352 1.00 27.71 405 ALA B N 1
ATOM 5667 C CA . ALA B 1 406 ? -56.720 24.065 40.883 1.00 27.25 405 ALA B CA 1
ATOM 5668 C C . ALA B 1 406 ? -56.259 23.260 39.702 1.00 26.71 405 ALA B C 1
ATOM 5669 O O . ALA B 1 406 ? -56.415 22.042 39.634 1.00 26.72 405 ALA B O 1
ATOM 5671 N N . THR B 1 407 ? -55.679 23.999 38.774 1.00 26.03 406 THR B N 1
ATOM 5672 C CA . THR B 1 407 ? -55.265 23.462 37.468 1.00 25.66 406 THR B CA 1
ATOM 5673 C C . THR B 1 407 ? -54.153 22.455 37.621 1.00 25.30 406 THR B C 1
ATOM 5674 O O . THR B 1 407 ? -54.177 21.364 37.049 1.00 24.97 406 THR B O 1
ATOM 5678 N N . GLU B 1 408 ? -53.169 22.858 38.402 1.00 24.96 407 GLU B N 1
ATOM 5679 C CA . GLU B 1 408 ? -52.011 22.017 38.664 1.00 24.80 407 GLU B CA 1
ATOM 5680 C C . GLU B 1 408 ? -52.425 20.677 39.245 1.00 24.85 407 GLU B C 1
ATOM 5681 O O . GLU B 1 408 ? -51.906 19.634 38.869 1.00 24.66 407 GLU B O 1
ATOM 5687 N N . GLN B 1 409 ? -53.372 20.706 40.169 1.00 25.09 408 GLN B N 1
ATOM 5688 C CA . GLN B 1 409 ? -53.774 19.476 40.842 1.00 25.24 408 GLN B CA 1
ATOM 5689 C C . GLN B 1 409 ? -54.594 18.603 39.917 1.00 24.86 408 GLN B C 1
ATOM 5690 O O . GLN B 1 409 ? -54.551 17.376 39.993 1.00 25.01 408 GLN B O 1
ATOM 5696 N N . ARG B 1 410 ? -55.327 19.255 39.031 1.00 24.43 409 ARG B N 1
ATOM 5697 C CA . ARG B 1 410 ? -56.188 18.543 38.092 1.00 24.32 409 ARG B CA 1
ATOM 5698 C C . ARG B 1 410 ? -55.295 17.825 37.101 1.00 23.66 409 ARG B C 1
ATOM 5699 O O . ARG B 1 410 ? -55.528 16.672 36.729 1.00 23.60 409 ARG B O 1
ATOM 5707 N N . VAL B 1 411 ? -54.250 18.530 36.696 1.00 22.92 410 VAL B N 1
ATOM 5708 C CA . VAL B 1 411 ? -53.309 18.010 35.708 1.00 22.48 410 VAL B CA 1
ATOM 5709 C C . VAL B 1 411 ? -52.537 16.868 36.342 1.00 22.22 410 VAL B C 1
ATOM 5710 O O . VAL B 1 411 ? -52.257 15.857 35.710 1.00 21.76 410 VAL B O 1
ATOM 5714 N N . ARG B 1 412 ? -52.221 17.028 37.618 1.00 22.20 411 ARG B N 1
ATOM 5715 C CA . ARG B 1 412 ? -51.422 16.019 38.304 1.00 22.44 411 ARG B CA 1
ATOM 5716 C C . ARG B 1 412 ? -52.177 14.703 38.306 1.00 22.34 411 ARG B C 1
ATOM 5717 O O . ARG B 1 412 ? -51.594 13.626 38.205 1.00 22.46 411 ARG B O 1
ATOM 5725 N N . ARG B 1 413 ? -53.495 14.794 38.393 1.00 22.40 412 ARG B N 1
ATOM 5726 C CA . ARG B 1 413 ? -54.296 13.579 38.500 1.00 22.70 412 ARG B CA 1
ATOM 5727 C C . ARG B 1 413 ? -54.392 12.896 37.140 1.00 21.98 412 ARG B C 1
ATOM 5728 O O . ARG B 1 413 ? -54.454 11.666 37.039 1.00 21.60 412 ARG B O 1
ATOM 5736 N N . GLU B 1 414 ? -54.379 13.701 36.092 1.00 21.58 413 GLU B N 1
ATOM 5737 C CA . GLU B 1 414 ? -54.485 13.148 34.749 1.00 21.39 413 GLU B CA 1
ATOM 5738 C C . GLU B 1 414 ? -53.173 12.460 34.447 1.00 20.51 413 GLU B C 1
ATOM 5739 O O . GLU B 1 414 ? -53.122 11.437 33.765 1.00 19.72 413 GLU B O 1
ATOM 5745 N N . ILE B 1 415 ? -52.121 13.028 35.026 1.00 19.79 414 ILE B N 1
ATOM 5746 C CA . ILE B 1 415 ? -50.750 12.568 34.779 1.00 19.14 414 ILE B CA 1
ATOM 5747 C C . ILE B 1 415 ? -50.612 11.230 35.473 1.00 18.90 414 ILE B C 1
ATOM 5748 O O . ILE B 1 415 ? -50.049 10.273 34.944 1.00 18.57 414 ILE B O 1
ATOM 5753 N N . PHE B 1 416 ? -51.194 11.173 36.661 1.00 19.00 415 PHE B N 1
ATOM 5754 C CA . PHE B 1 416 ? -51.124 9.976 37.495 1.00 19.21 415 PHE B CA 1
ATOM 5755 C C . PHE B 1 416 ? -51.796 8.833 36.760 1.00 19.15 415 PHE B C 1
ATOM 5756 O O . PHE B 1 416 ? -51.308 7.702 36.744 1.00 19.09 415 PHE B O 1
ATOM 5764 N N . ALA B 1 417 ? -52.910 9.167 36.117 1.00 19.33 416 ALA B N 1
ATOM 5765 C CA . ALA B 1 417 ? -53.733 8.165 35.433 1.00 19.11 416 ALA B CA 1
ATOM 5766 C C . ALA B 1 417 ? -53.024 7.669 34.193 1.00 18.91 416 ALA B C 1
ATOM 5767 O O . ALA B 1 417 ? -53.084 6.492 33.855 1.00 19.07 416 ALA B O 1
ATOM 5769 N N . LEU B 1 418 ? -52.346 8.588 33.522 1.00 18.66 417 LEU B N 1
ATOM 5770 C CA . LEU B 1 418 ? -51.572 8.243 32.330 1.00 18.46 417 LEU B CA 1
ATOM 5771 C C . LEU B 1 418 ? -50.465 7.294 32.739 1.00 18.37 417 LEU B C 1
ATOM 5772 O O . LEU B 1 418 ? -50.218 6.268 32.107 1.00 18.16 417 LEU B O 1
ATOM 5777 N N . CYS B 1 419 ? -49.814 7.647 33.835 1.00 18.69 418 CYS B N 1
ATOM 5778 C CA . CYS B 1 419 ? -48.648 6.892 34.285 1.00 18.60 418 CYS B CA 1
ATOM 5779 C C . CYS B 1 419 ? -49.039 5.494 34.724 1.00 19.05 418 CYS B C 1
ATOM 5780 O O . CYS B 1 419 ? -48.288 4.549 34.530 1.00 18.78 418 CYS B O 1
ATOM 5783 N N . GLU B 1 420 ? -50.220 5.341 35.303 1.00 19.67 419 GLU B N 1
ATOM 5784 C CA . GLU B 1 420 ? -50.575 4.024 35.834 1.00 20.57 419 GLU B CA 1
ATOM 5785 C C . GLU B 1 420 ? -50.856 3.057 34.685 1.00 20.14 419 GLU B C 1
ATOM 5786 O O . GLU B 1 420 ? -50.875 1.837 34.863 1.00 20.47 419 GLU B O 1
ATOM 5792 N N . ARG B 1 421 ? -51.012 3.614 33.489 1.00 19.85 420 ARG B N 1
ATOM 5793 C CA . ARG B 1 421 ? -51.227 2.797 32.290 1.00 19.52 420 ARG B CA 1
ATOM 5794 C C . ARG B 1 421 ? -49.900 2.284 31.764 1.00 18.65 420 ARG B C 1
ATOM 5795 O O . ARG B 1 421 ? -49.845 1.344 30.971 1.00 18.41 420 ARG B O 1
ATOM 5803 N N . PHE B 1 422 ? -48.837 2.916 32.244 1.00 17.46 421 PHE B N 1
ATOM 5804 C CA . PHE B 1 422 ? -47.474 2.603 31.804 1.00 16.92 421 PHE B CA 1
ATOM 5805 C C . PHE B 1 422 ? -46.561 2.408 33.013 1.00 16.94 421 PHE B C 1
ATOM 5806 O O . PHE B 1 422 ? -45.648 3.194 33.246 1.00 16.42 421 PHE B O 1
ATOM 5814 N N . PRO B 1 423 ? -46.823 1.356 33.789 1.00 16.87 422 PRO B N 1
ATOM 5815 C CA . PRO B 1 423 ? -46.104 1.184 35.035 1.00 17.19 422 PRO B CA 1
ATOM 5816 C C . PRO B 1 423 ? -44.653 0.809 34.841 1.00 17.05 422 PRO B C 1
ATOM 5817 O O . PRO B 1 423 ? -44.275 0.169 33.860 1.00 17.13 422 PRO B O 1
ATOM 5821 N N . ILE B 1 424 ? -43.857 1.235 35.807 1.00 16.89 423 ILE B N 1
ATOM 5822 C CA . ILE B 1 424 ? -42.431 0.924 35.828 1.00 16.87 423 ILE B CA 1
ATOM 5823 C C . ILE B 1 424 ? -42.098 -0.034 36.955 1.00 17.18 423 ILE B C 1
ATOM 5824 O O . ILE B 1 424 ? -42.757 -0.073 38.003 1.00 17.58 423 ILE B O 1
ATOM 5829 N N . TYR B 1 425 ? -41.059 -0.808 36.693 1.00 17.28 424 TYR B N 1
ATOM 5830 C CA . TYR B 1 425 ? -40.514 -1.757 37.650 1.00 17.83 424 TYR B CA 1
ATOM 5831 C C . TYR B 1 425 ? -41.585 -2.683 38.204 1.00 18.60 424 TYR B C 1
ATOM 5832 O O . TYR B 1 425 ? -41.530 -3.099 39.361 1.00 19.60 424 TYR B O 1
ATOM 5842 N N . ASN C 1 4 ? -43.900 -6.859 36.410 1.00 29.35 3 ASN C N 1
ATOM 5843 C CA . ASN C 1 4 ? -44.179 -5.988 35.226 1.00 29.16 3 ASN C CA 1
ATOM 5844 C C . ASN C 1 4 ? -44.271 -6.794 33.954 1.00 28.94 3 ASN C C 1
ATOM 5845 O O . ASN C 1 4 ? -43.569 -7.782 33.780 1.00 29.22 3 ASN C O 1
ATOM 5850 N N . ALA C 1 5 ? -45.141 -6.368 33.051 1.00 28.59 4 ALA C N 1
ATOM 5851 C CA . ALA C 1 5 ? -45.338 -7.114 31.806 1.00 28.10 4 ALA C CA 1
ATOM 5852 C C . ALA C 1 5 ? -44.193 -6.878 30.823 1.00 27.52 4 ALA C C 1
ATOM 5853 O O . ALA C 1 5 ? -44.005 -7.628 29.864 1.00 27.76 4 ALA C O 1
ATOM 5855 N N . ASN C 1 6 ? -43.424 -5.835 31.098 1.00 26.55 5 ASN C N 1
ATOM 5856 C CA . ASN C 1 6 ? -42.329 -5.387 30.234 1.00 25.76 5 ASN C CA 1
ATOM 5857 C C . ASN C 1 6 ? -40.987 -5.984 30.691 1.00 25.20 5 ASN C C 1
ATOM 5858 O O . ASN C 1 6 ? -40.581 -5.765 31.831 1.00 25.56 5 ASN C O 1
ATOM 5863 N N . PRO C 1 7 ? -40.303 -6.752 29.819 1.00 24.41 6 PRO C N 1
ATOM 5864 C CA . PRO C 1 7 ? -39.086 -7.479 30.233 1.00 23.72 6 PRO C CA 1
ATOM 5865 C C . PRO C 1 7 ? -37.935 -6.568 30.642 1.00 22.38 6 PRO C C 1
ATOM 5866 O O . PRO C 1 7 ? -37.035 -6.961 31.392 1.00 22.39 6 PRO C O 1
ATOM 5870 N N . PHE C 1 8 ? -37.975 -5.349 30.142 1.00 20.50 7 PHE C N 1
ATOM 5871 C CA . PHE C 1 8 ? -36.949 -4.367 30.471 1.00 19.00 7 PHE C CA 1
ATOM 5872 C C . PHE C 1 8 ? -36.998 -4.158 31.968 1.00 18.52 7 PHE C C 1
ATOM 5873 O O . PHE C 1 8 ? -35.984 -3.955 32.651 1.00 17.34 7 PHE C O 1
ATOM 5881 N N . PHE C 1 9 ? -38.208 -4.261 32.485 1.00 18.40 8 PHE C N 1
ATOM 5882 C CA . PHE C 1 9 ? -38.440 -4.009 33.889 1.00 18.85 8 PHE C CA 1
ATOM 5883 C C . PHE C 1 9 ? -38.494 -5.311 34.676 1.00 19.38 8 PHE C C 1
ATOM 5884 O O . PHE C 1 9 ? -38.217 -5.330 35.864 1.00 19.99 8 PHE C O 1
ATOM 5892 N N . SER C 1 10 ? -38.851 -6.384 34.014 1.00 20.17 9 SER C N 1
ATOM 5893 C CA . SER C 1 10 ? -39.180 -7.601 34.753 1.00 20.86 9 SER C CA 1
ATOM 5894 C C . SER C 1 10 ? -38.039 -8.624 34.797 1.00 20.74 9 SER C C 1
ATOM 5895 O O . SER C 1 10 ? -37.935 -9.383 35.736 1.00 21.49 9 SER C O 1
ATOM 5898 N N . GLN C 1 11 ? -37.179 -8.606 33.805 1.00 19.98 10 GLN C N 1
ATOM 5899 C CA . GLN C 1 11 ? -36.204 -9.658 33.689 1.00 19.63 10 GLN C CA 1
ATOM 5900 C C . GLN C 1 11 ? -34.885 -9.317 34.362 1.00 18.54 10 GLN C C 1
ATOM 5901 O O . GLN C 1 11 ? -34.472 -8.201 34.321 1.00 17.75 10 GLN C O 1
ATOM 5907 N N . SER C 1 12 ? -34.308 -10.319 35.000 1.00 17.53 11 SER C N 1
ATOM 5908 C CA . SER C 1 12 ? -33.059 -10.142 35.710 1.00 16.75 11 SER C CA 1
ATOM 5909 C C . SER C 1 12 ? -31.837 -10.099 34.791 1.00 16.34 11 SER C C 1
ATOM 5910 O O . SER C 1 12 ? -31.837 -10.578 33.729 1.00 15.68 11 SER C O 1
ATOM 5913 N N . LEU C 1 13 ? -30.776 -9.546 35.319 1.00 15.75 12 LEU C N 1
ATOM 5914 C CA . LEU C 1 13 ? -29.492 -9.543 34.619 1.00 15.90 12 LEU C CA 1
ATOM 5915 C C . LEU C 1 13 ? -29.154 -10.964 34.210 1.00 16.22 12 LEU C C 1
ATOM 5916 O O . LEU C 1 13 ? -28.733 -11.232 33.088 1.00 15.84 12 LEU C O 1
ATOM 5921 N N . ALA C 1 14 ? -29.352 -11.871 35.151 1.00 16.81 13 ALA C N 1
ATOM 5922 C CA . ALA C 1 14 ? -29.060 -13.299 34.914 1.00 17.60 13 ALA C CA 1
ATOM 5923 C C . ALA C 1 14 ? -29.761 -13.827 33.664 1.00 18.15 13 ALA C C 1
ATOM 5924 O O . ALA C 1 14 ? -29.203 -14.631 32.918 1.00 18.48 13 ALA C O 1
ATOM 5926 N N . GLU C 1 15 ? -30.987 -13.364 33.458 1.00 18.85 14 GLU C N 1
ATOM 5927 C CA . GLU C 1 15 ? -31.847 -13.834 32.361 1.00 19.32 14 GLU C CA 1
ATOM 5928 C C . GLU C 1 15 ? -31.494 -13.154 31.048 1.00 19.16 14 GLU C C 1
ATOM 5929 O O . GLU C 1 15 ? -31.758 -13.691 29.973 1.00 19.64 14 GLU C O 1
ATOM 5935 N N . ARG C 1 16 ? -30.863 -11.990 31.146 1.00 18.44 15 ARG C N 1
ATOM 5936 C CA . ARG C 1 16 ? -30.680 -11.101 29.980 1.00 18.11 15 ARG C CA 1
ATOM 5937 C C . ARG C 1 16 ? -29.267 -11.050 29.437 1.00 17.33 15 ARG C C 1
ATOM 5938 O O . ARG C 1 16 ? -29.050 -10.844 28.240 1.00 16.56 15 ARG C O 1
ATOM 5946 N N . ASP C 1 17 ? -28.304 -11.235 30.325 1.00 16.13 16 ASP C N 1
ATOM 5947 C CA . ASP C 1 17 ? -26.906 -10.981 29.980 1.00 15.28 16 ASP C CA 1
ATOM 5948 C C . ASP C 1 17 ? -25.960 -12.030 30.526 1.00 15.30 16 ASP C C 1
ATOM 5949 O O . ASP C 1 17 ? -25.388 -11.872 31.604 1.00 15.13 16 ASP C O 1
ATOM 5954 N N . ALA C 1 18 ? -25.805 -13.097 29.751 1.00 15.41 17 ALA C N 1
ATOM 5955 C CA . ALA C 1 18 ? -25.059 -14.280 30.193 1.00 15.48 17 ALA C CA 1
ATOM 5956 C C . ALA C 1 18 ? -23.630 -13.934 30.562 1.00 15.26 17 ALA C C 1
ATOM 5957 O O . ALA C 1 18 ? -23.069 -14.451 31.536 1.00 15.16 17 ALA C O 1
ATOM 5959 N N . SER C 1 19 ? -23.050 -13.040 29.780 1.00 15.22 18 SER C N 1
ATOM 5960 C CA . SER C 1 19 ? -21.625 -12.746 29.905 1.00 15.09 18 SER C CA 1
ATOM 5961 C C . SER C 1 19 ? -21.362 -12.013 31.205 1.00 14.67 18 SER C C 1
ATOM 5962 O O . SER C 1 19 ? -20.467 -12.378 31.965 1.00 14.92 18 SER C O 1
ATOM 5965 N N . VAL C 1 20 ? -22.167 -10.992 31.466 1.00 14.05 19 VAL C N 1
ATOM 5966 C CA . VAL C 1 20 ? -21.971 -10.194 32.672 1.00 13.90 19 VAL C CA 1
ATOM 5967 C C . VAL C 1 20 ? -22.342 -11.038 33.880 1.00 13.83 19 VAL C C 1
ATOM 5968 O O . VAL C 1 20 ? -21.684 -10.984 34.914 1.00 13.58 19 VAL C O 1
ATOM 5972 N N . ARG C 1 21 ? -23.376 -11.853 33.719 1.00 14.11 20 ARG C N 1
ATOM 5973 C CA . ARG C 1 21 ? -23.802 -12.740 34.804 1.00 14.38 20 ARG C CA 1
ATOM 5974 C C . ARG C 1 21 ? -22.654 -13.680 35.148 1.00 14.18 20 ARG C C 1
ATOM 5975 O O . ARG C 1 21 ? -22.348 -13.921 36.319 1.00 14.30 20 ARG C O 1
ATOM 5983 N N . GLY C 1 22 ? -21.983 -14.151 34.109 1.00 13.93 21 GLY C N 1
ATOM 5984 C CA . GLY C 1 22 ? -20.864 -15.082 34.265 1.00 14.32 21 GLY C CA 1
ATOM 5985 C C . GLY C 1 22 ? -19.758 -14.419 35.056 1.00 14.04 21 GLY C C 1
ATOM 5986 O O . GLY C 1 22 ? -19.149 -15.014 35.947 1.00 14.67 21 GLY C O 1
ATOM 5987 N N . ALA C 1 23 ? -19.515 -13.155 34.739 1.00 13.83 22 ALA C N 1
ATOM 5988 C CA . ALA C 1 23 ? -18.434 -12.409 35.399 1.00 13.74 22 ALA C CA 1
ATOM 5989 C C . ALA C 1 23 ? -18.778 -12.214 36.866 1.00 13.51 22 ALA C C 1
ATOM 5990 O O . ALA C 1 23 ? -17.916 -12.274 37.748 1.00 13.53 22 ALA C O 1
ATOM 5992 N N . ILE C 1 24 ? -20.057 -12.004 37.124 1.00 13.46 23 ILE C N 1
ATOM 5993 C CA . ILE C 1 24 ? -20.509 -11.716 38.488 1.00 13.55 23 ILE C CA 1
ATOM 5994 C C . ILE C 1 24 ? -20.365 -12.980 39.331 1.00 13.71 23 ILE C C 1
ATOM 5995 O O . ILE C 1 24 ? -19.943 -12.938 40.484 1.00 13.90 23 ILE C O 1
ATOM 6000 N N . LEU C 1 25 ? -20.688 -14.109 38.719 1.00 14.15 24 LEU C N 1
ATOM 6001 C CA . LEU C 1 25 ? -20.599 -15.408 39.406 1.00 14.47 24 LEU C CA 1
ATOM 6002 C C . LEU C 1 25 ? -19.151 -15.764 39.724 1.00 14.64 24 LEU C C 1
ATOM 6003 O O . LEU C 1 25 ? -18.839 -16.333 40.773 1.00 14.39 24 LEU C O 1
ATOM 6008 N N . LYS C 1 26 ? -18.267 -15.412 38.807 1.00 14.88 25 LYS C N 1
ATOM 6009 C CA . LYS C 1 26 ? -16.844 -15.705 38.990 1.00 15.47 25 LYS C CA 1
ATOM 6010 C C . LYS C 1 26 ? -16.315 -14.883 40.154 1.00 15.43 25 LYS C C 1
ATOM 6011 O O . LYS C 1 26 ? -15.502 -15.352 40.963 1.00 15.42 25 LYS C O 1
ATOM 6017 N N . GLU C 1 27 ? -16.819 -13.661 40.253 1.00 15.34 26 GLU C N 1
ATOM 6018 C CA . GLU C 1 27 ? -16.379 -12.745 41.311 1.00 15.87 26 GLU C CA 1
ATOM 6019 C C . GLU C 1 27 ? -16.942 -13.236 42.635 1.00 15.96 26 GLU C C 1
ATOM 6020 O O . GLU C 1 27 ? -16.285 -13.179 43.670 1.00 15.83 26 GLU C O 1
ATOM 6026 N N . LEU C 1 28 ? -18.164 -13.748 42.586 1.00 16.20 27 LEU C N 1
ATOM 6027 C CA . LEU C 1 28 ? -18.815 -14.226 43.802 1.00 16.27 27 LEU C CA 1
ATOM 6028 C C . LEU C 1 28 ? -17.992 -15.378 44.350 1.00 16.37 27 LEU C C 1
ATOM 6029 O O . LEU C 1 28 ? -17.766 -15.498 45.556 1.00 15.87 27 LEU C O 1
ATOM 6034 N N . GLU C 1 29 ? -17.498 -16.192 43.429 1.00 16.66 28 GLU C N 1
ATOM 6035 C CA . GLU C 1 29 ? -16.748 -17.396 43.802 1.00 17.56 28 GLU C CA 1
ATOM 6036 C C . GLU C 1 29 ? -15.412 -16.995 44.399 1.00 17.53 28 GLU C C 1
ATOM 6037 O O . GLU C 1 29 ? -14.937 -17.602 45.357 1.00 17.16 28 GLU C O 1
ATOM 6043 N N . ARG C 1 30 ? -14.834 -15.939 43.847 1.00 17.73 29 ARG C N 1
ATOM 6044 C CA . ARG C 1 30 ? -13.567 -15.408 44.354 1.00 18.28 29 ARG C CA 1
ATOM 6045 C C . ARG C 1 30 ? -13.743 -15.050 45.820 1.00 17.75 29 ARG C C 1
ATOM 6046 O O . ARG C 1 30 ? -12.917 -15.382 46.677 1.00 17.84 29 ARG C O 1
ATOM 6054 N N . GLN C 1 31 ? -14.866 -14.403 46.100 1.00 17.01 30 GLN C N 1
ATOM 6055 C CA . GLN C 1 31 ? -15.144 -13.856 47.428 1.00 16.67 30 GLN C CA 1
ATOM 6056 C C . GLN C 1 31 ? -15.516 -14.973 48.386 1.00 16.61 30 GLN C C 1
ATOM 6057 O O . GLN C 1 31 ? -15.206 -14.945 49.578 1.00 16.17 30 GLN C O 1
ATOM 6063 N N . GLN C 1 32 ? -16.166 -15.982 47.830 1.00 16.55 31 GLN C N 1
ATOM 6064 C CA . GLN C 1 32 ? -16.703 -17.085 48.641 1.00 17.07 31 GLN C CA 1
ATOM 6065 C C . GLN C 1 32 ? -15.600 -18.040 49.074 1.00 17.13 31 GLN C C 1
ATOM 6066 O O . GLN C 1 32 ? -15.620 -18.553 50.196 1.00 17.20 31 GLN C O 1
ATOM 6072 N N . SER C 1 33 ? -14.628 -18.244 48.194 1.00 17.15 32 SER C N 1
ATOM 6073 C CA . SER C 1 33 ? -13.716 -19.397 48.323 1.00 17.83 32 SER C CA 1
ATOM 6074 C C . SER C 1 33 ? -12.284 -19.040 48.669 1.00 17.62 32 SER C C 1
ATOM 6075 O O . SER C 1 33 ? -11.441 -19.928 48.830 1.00 18.27 32 SER C O 1
ATOM 6078 N N . GLN C 1 34 ? -12.011 -17.750 48.779 1.00 17.16 33 GLN C N 1
ATOM 6079 C CA . GLN C 1 34 ? -10.706 -17.282 49.246 1.00 16.81 33 GLN C CA 1
ATOM 6080 C C . GLN C 1 34 ? -10.838 -16.475 50.528 1.00 15.91 33 GLN C C 1
ATOM 6081 O O . GLN C 1 34 ? -11.899 -15.939 50.854 1.00 15.56 33 GLN C O 1
ATOM 6087 N N . VAL C 1 35 ? -9.742 -16.440 51.272 1.00 14.85 34 VAL C N 1
ATOM 6088 C CA . VAL C 1 35 ? -9.654 -15.624 52.483 1.00 14.43 34 VAL C CA 1
ATOM 6089 C C . VAL C 1 35 ? -9.057 -14.265 52.160 1.00 14.04 34 VAL C C 1
ATOM 6090 O O . VAL C 1 35 ? -7.917 -14.140 51.718 1.00 14.01 34 VAL C O 1
ATOM 6094 N N . GLU C 1 36 ? -9.878 -13.248 52.365 1.00 13.43 35 GLU C N 1
ATOM 6095 C CA . GLU C 1 36 ? -9.504 -11.864 52.087 1.00 13.38 35 GLU C CA 1
ATOM 6096 C C . GLU C 1 36 ? -8.891 -11.233 53.321 1.00 13.16 35 GLU C C 1
ATOM 6097 O O . GLU C 1 36 ? -9.578 -11.024 54.317 1.00 13.12 35 GLU C O 1
ATOM 6103 N N . LEU C 1 37 ? -7.601 -10.927 53.229 1.00 12.43 36 LEU C N 1
ATOM 6104 C CA . LEU C 1 37 ? -6.854 -10.331 54.341 1.00 12.65 36 LEU C CA 1
ATOM 6105 C C . LEU C 1 37 ? -6.379 -8.910 54.031 1.00 11.91 36 LEU C C 1
ATOM 6106 O O . LEU C 1 37 ? -5.675 -8.300 54.829 1.00 11.93 36 LEU C O 1
ATOM 6111 N N . ILE C 1 38 ? -6.762 -8.388 52.870 1.00 11.53 37 ILE C N 1
ATOM 6112 C CA . ILE C 1 38 ? -6.486 -6.986 52.548 1.00 11.41 37 ILE C CA 1
ATOM 6113 C C . ILE C 1 38 ? -7.228 -6.140 53.573 1.00 11.49 37 ILE C C 1
ATOM 6114 O O . ILE C 1 38 ? -8.429 -6.308 53.781 1.00 11.38 37 ILE C O 1
ATOM 6119 N N . ALA C 1 39 ? -6.488 -5.264 54.237 1.00 11.96 38 ALA C N 1
ATOM 6120 C CA . ALA C 1 39 ? -6.964 -4.638 55.476 1.00 12.30 38 ALA C CA 1
ATOM 6121 C C . ALA C 1 39 ? -8.116 -3.690 55.209 1.00 12.79 38 ALA C C 1
ATOM 6122 O O . ALA C 1 39 ? -8.936 -3.427 56.091 1.00 13.20 38 ALA C O 1
ATOM 6124 N N . SER C 1 40 ? -8.188 -3.214 53.972 1.00 13.23 39 SER C N 1
ATOM 6125 C CA . SER C 1 40 ? -9.168 -2.194 53.577 1.00 13.66 39 SER C CA 1
ATOM 6126 C C . SER C 1 40 ? -10.412 -2.812 52.950 1.00 13.17 39 SER C C 1
ATOM 6127 O O . SER C 1 40 ? -11.366 -2.120 52.621 1.00 13.36 39 SER C O 1
ATOM 6130 N N . GLU C 1 41 ? -10.375 -4.123 52.776 1.00 12.87 40 GLU C N 1
ATOM 6131 C CA . GLU C 1 41 ? -11.483 -4.831 52.136 1.00 12.82 40 GLU C CA 1
ATOM 6132 C C . GLU C 1 41 ? -12.527 -5.221 53.150 1.00 11.99 40 GLU C C 1
ATOM 6133 O O . GLU C 1 41 ? -12.247 -5.401 54.321 1.00 11.97 40 GLU C O 1
ATOM 6139 N N . ASN C 1 42 ? -13.751 -5.326 52.670 1.00 11.27 41 ASN C N 1
ATOM 6140 C CA . ASN C 1 42 ? -14.833 -5.880 53.474 1.00 10.92 41 ASN C CA 1
ATOM 6141 C C . ASN C 1 42 ? -15.900 -6.524 52.606 1.00 11.24 41 ASN C C 1
ATOM 6142 O O . ASN C 1 42 ? -15.756 -6.653 51.388 1.00 11.21 41 ASN C O 1
ATOM 6147 N N . ILE C 1 43 ? -16.967 -6.923 53.276 1.00 11.28 42 ILE C N 1
ATOM 6148 C CA . ILE C 1 43 ? -18.097 -7.589 52.650 1.00 11.83 42 ILE C CA 1
ATOM 6149 C C . ILE C 1 43 ? -19.358 -6.912 53.138 1.00 11.44 42 ILE C C 1
ATOM 6150 O O . ILE C 1 43 ? -19.696 -6.971 54.315 1.00 12.01 42 ILE C O 1
ATOM 6155 N N . VAL C 1 44 ? -20.037 -6.234 52.226 1.00 10.69 43 VAL C N 1
ATOM 6156 C CA . VAL C 1 44 ? -21.223 -5.451 52.598 1.00 9.97 43 VAL C CA 1
ATOM 6157 C C . VAL C 1 44 ? -22.454 -6.330 52.745 1.00 9.55 43 VAL C C 1
ATOM 6158 O O . VAL C 1 44 ? -22.576 -7.402 52.147 1.00 9.51 43 VAL C O 1
ATOM 6162 N N . SER C 1 45 ? -23.357 -5.835 53.568 1.00 9.46 44 SER C N 1
ATOM 6163 C CA . SER C 1 45 ? -24.619 -6.509 53.815 1.00 9.63 44 SER C CA 1
ATOM 6164 C C . SER C 1 45 ? -25.486 -6.558 52.572 1.00 10.19 44 SER C C 1
ATOM 6165 O O . SER C 1 45 ? -25.340 -5.772 51.637 1.00 9.93 44 SER C O 1
ATOM 6168 N N . ARG C 1 46 ? -26.411 -7.503 52.587 1.00 10.95 45 ARG C N 1
ATOM 6169 C CA . ARG C 1 46 ? -27.434 -7.570 51.551 1.00 11.63 45 ARG C CA 1
ATOM 6170 C C . ARG C 1 46 ? -28.175 -6.240 51.493 1.00 11.00 45 ARG C C 1
ATOM 6171 O O . ARG C 1 46 ? -28.553 -5.794 50.416 1.00 11.30 45 ARG C O 1
ATOM 6179 N N . ALA C 1 47 ? -28.335 -5.583 52.641 1.00 10.66 46 ALA C N 1
ATOM 6180 C CA . ALA C 1 47 ? -29.099 -4.320 52.690 1.00 10.76 46 ALA C CA 1
ATOM 6181 C C . ALA C 1 47 ? -28.366 -3.223 51.925 1.00 10.52 46 ALA C C 1
ATOM 6182 O O . ALA C 1 47 ? -28.966 -2.460 51.176 1.00 10.17 46 ALA C O 1
ATOM 6184 N N . VAL C 1 48 ? -27.049 -3.179 52.082 1.00 10.06 47 VAL C N 1
ATOM 6185 C CA . VAL C 1 48 ? -26.237 -2.205 51.344 1.00 10.05 47 VAL C CA 1
ATOM 6186 C C . VAL C 1 48 ? -26.321 -2.495 49.854 1.00 10.17 47 VAL C C 1
ATOM 6187 O O . VAL C 1 48 ? -26.429 -1.589 49.043 1.00 10.90 47 VAL C O 1
ATOM 6191 N N . LEU C 1 49 ? -26.310 -3.774 49.501 1.00 10.49 48 LEU C N 1
ATOM 6192 C CA . LEU C 1 49 ? -26.447 -4.159 48.086 1.00 10.87 48 LEU C CA 1
ATOM 6193 C C . LEU C 1 49 ? -27.783 -3.652 47.547 1.00 11.46 48 LEU C C 1
ATOM 6194 O O . LEU C 1 49 ? -27.869 -3.126 46.439 1.00 11.72 48 LEU C O 1
ATOM 6199 N N . ASP C 1 50 ? -28.829 -3.824 48.344 1.00 11.39 49 ASP C N 1
ATOM 6200 C CA . ASP C 1 50 ? -30.173 -3.415 47.912 1.00 11.43 49 ASP C CA 1
ATOM 6201 C C . ASP C 1 50 ? -30.200 -1.914 47.673 1.00 11.53 49 ASP C C 1
ATOM 6202 O O . ASP C 1 50 ? -30.872 -1.418 46.766 1.00 10.84 49 ASP C O 1
ATOM 6207 N N . ALA C 1 51 ? -29.463 -1.190 48.507 1.00 11.53 50 ALA C N 1
ATOM 6208 C CA . ALA C 1 51 ? -29.394 0.273 48.398 1.00 11.53 50 ALA C CA 1
ATOM 6209 C C . ALA C 1 51 ? -28.719 0.655 47.089 1.00 11.54 50 ALA C C 1
ATOM 6210 O O . ALA C 1 51 ? -29.206 1.490 46.320 1.00 11.35 50 ALA C O 1
ATOM 6212 N N . GLN C 1 52 ? -27.593 0.015 46.824 1.00 12.03 51 GLN C N 1
ATOM 6213 C CA . GLN C 1 52 ? -26.793 0.373 45.654 1.00 12.40 51 GLN C CA 1
ATOM 6214 C C . GLN C 1 52 ? -27.519 0.002 44.385 1.00 12.26 51 GLN C C 1
ATOM 6215 O O . GLN C 1 52 ? -27.289 0.584 43.326 1.00 12.73 51 GLN C O 1
ATOM 6221 N N . GLY C 1 53 ? -28.413 -0.968 44.524 1.00 11.99 52 GLY C N 1
ATOM 6222 C CA . GLY C 1 53 ? -29.155 -1.525 43.391 1.00 12.07 52 GLY C CA 1
ATOM 6223 C C . GLY C 1 53 ? -30.557 -0.968 43.308 1.00 11.78 52 GLY C C 1
ATOM 6224 O O . GLY C 1 53 ? -31.428 -1.517 42.635 1.00 12.29 52 GLY C O 1
ATOM 6225 N N . SER C 1 54 ? -30.752 0.155 43.981 1.00 11.44 53 SER C N 1
ATOM 6226 C CA . SER C 1 54 ? -32.088 0.769 44.075 1.00 11.56 53 SER C CA 1
ATOM 6227 C C . SER C 1 54 ? -32.390 1.734 42.953 1.00 11.15 53 SER C C 1
ATOM 6228 O O . SER C 1 54 ? -31.511 2.197 42.233 1.00 10.86 53 SER C O 1
ATOM 6231 N N . VAL C 1 55 ? -33.674 2.047 42.860 1.00 11.41 54 VAL C N 1
ATOM 6232 C CA . VAL C 1 55 ? -34.174 2.931 41.798 1.00 11.65 54 VAL C CA 1
ATOM 6233 C C . VAL C 1 55 ? -33.687 4.355 42.025 1.00 11.71 54 VAL C C 1
ATOM 6234 O O . VAL C 1 55 ? -33.929 5.252 41.224 1.00 11.83 54 VAL C O 1
ATOM 6238 N N . LEU C 1 56 ? -32.967 4.547 43.122 1.00 12.08 55 LEU C N 1
ATOM 6239 C CA . LEU C 1 56 ? -32.459 5.887 43.468 1.00 12.05 55 LEU C CA 1
ATOM 6240 C C . LEU C 1 56 ? -31.433 6.373 42.440 1.00 12.23 55 LEU C C 1
ATOM 6241 O O . LEU C 1 56 ? -31.060 7.549 42.400 1.00 12.04 55 LEU C O 1
ATOM 6246 N N . THR C 1 57 ? -30.981 5.443 41.619 1.00 12.30 56 THR C N 1
ATOM 6247 C CA . THR C 1 57 ? -30.000 5.750 40.568 1.00 12.43 56 THR C CA 1
ATOM 6248 C C . THR C 1 57 ? -30.632 6.678 39.530 1.00 12.94 56 THR C C 1
ATOM 6249 O O . THR C 1 57 ? -29.928 7.405 38.834 1.00 13.32 56 THR C O 1
ATOM 6253 N N . ASN C 1 58 ? -31.967 6.643 39.448 1.00 13.55 57 ASN C N 1
ATOM 6254 C CA . ASN C 1 58 ? -32.702 7.394 38.424 1.00 14.04 57 ASN C CA 1
ATOM 6255 C C . ASN C 1 58 ? -32.989 8.816 38.878 1.00 15.60 57 ASN C C 1
ATOM 6256 O O . ASN C 1 58 ? -34.069 9.289 38.872 1.00 16.34 57 ASN C O 1
ATOM 6261 N N . LYS C 1 59 ? -31.976 9.486 39.286 1.00 17.16 58 LYS C N 1
ATOM 6262 C CA . LYS C 1 59 ? -32.174 10.843 39.768 1.00 18.49 58 LYS C CA 1
ATOM 6263 C C . LYS C 1 59 ? -30.942 11.709 39.665 1.00 19.58 58 LYS C C 1
ATOM 6264 O O . LYS C 1 59 ? -29.818 11.234 39.697 1.00 19.65 58 LYS C O 1
ATOM 6270 N N . TYR C 1 60 ? -31.210 12.997 39.545 1.00 21.47 59 TYR C N 1
ATOM 6271 C CA . TYR C 1 60 ? -30.174 14.033 39.490 1.00 22.79 59 TYR C CA 1
ATOM 6272 C C . TYR C 1 60 ? -29.143 13.767 38.406 1.00 24.25 59 TYR C C 1
ATOM 6273 O O . TYR C 1 60 ? -27.943 13.915 38.617 1.00 24.14 59 TYR C O 1
ATOM 6282 N N . ALA C 1 61 ? -29.638 13.377 37.243 1.00 26.05 60 ALA C N 1
ATOM 6283 C CA . ALA C 1 61 ? -28.783 13.089 36.078 1.00 27.76 60 ALA C CA 1
ATOM 6284 C C . ALA C 1 61 ? -27.872 14.260 35.735 1.00 29.47 60 ALA C C 1
ATOM 6285 O O . ALA C 1 61 ? -26.753 14.077 35.242 1.00 29.66 60 ALA C O 1
ATOM 6287 N N . GLU C 1 62 ? -28.369 15.455 36.023 1.00 31.58 61 GLU C N 1
ATOM 6288 C CA . GLU C 1 62 ? -27.694 16.712 35.663 1.00 33.42 61 GLU C CA 1
ATOM 6289 C C . GLU C 1 62 ? -26.951 17.247 36.869 1.00 34.51 61 GLU C C 1
ATOM 6290 O O . GLU C 1 62 ? -26.213 18.234 36.799 1.00 34.92 61 GLU C O 1
ATOM 6296 N N . GLY C 1 63 ? -27.150 16.551 37.975 1.00 35.72 62 GLY C N 1
ATOM 6297 C CA . GLY C 1 63 ? -26.638 16.980 39.276 1.00 36.61 62 GLY C CA 1
ATOM 6298 C C . GLY C 1 63 ? -27.738 17.468 40.193 1.00 37.39 62 GLY C C 1
ATOM 6299 O O . GLY C 1 63 ? -28.929 17.306 39.913 1.00 37.57 62 GLY C O 1
ATOM 6300 N N . TYR C 1 64 ? -27.315 18.107 41.278 1.00 38.36 63 TYR C N 1
ATOM 6301 C CA . TYR C 1 64 ? -28.228 18.524 42.360 1.00 39.06 63 TYR C CA 1
ATOM 6302 C C . TYR C 1 64 ? -28.939 19.822 41.987 1.00 39.17 63 TYR C C 1
ATOM 6303 O O . TYR C 1 64 ? -28.546 20.513 41.046 1.00 39.44 63 TYR C O 1
ATOM 6305 N N . ASP C 1 77 ? -33.234 16.057 51.131 1.00 25.91 76 ASP C N 1
ATOM 6306 C CA . ASP C 1 77 ? -33.338 14.757 50.476 1.00 25.60 76 ASP C CA 1
ATOM 6307 C C . ASP C 1 77 ? -33.256 13.638 51.494 1.00 24.83 76 ASP C C 1
ATOM 6308 O O . ASP C 1 77 ? -32.265 13.500 52.207 1.00 24.49 76 ASP C O 1
ATOM 6313 N N . GLU C 1 78 ? -34.306 12.832 51.546 1.00 23.78 77 GLU C N 1
ATOM 6314 C CA . GLU C 1 78 ? -34.532 11.975 52.715 1.00 23.32 77 GLU C CA 1
ATOM 6315 C C . GLU C 1 78 ? -33.356 11.055 53.033 1.00 22.23 77 GLU C C 1
ATOM 6316 O O . GLU C 1 78 ? -32.905 10.991 54.177 1.00 21.37 77 GLU C O 1
ATOM 6322 N N . VAL C 1 79 ? -32.854 10.338 52.035 1.00 21.03 78 VAL C N 1
ATOM 6323 C CA . VAL C 1 79 ? -31.748 9.398 52.306 1.00 20.36 78 VAL C CA 1
ATOM 6324 C C . VAL C 1 79 ? -30.508 10.140 52.774 1.00 19.41 78 VAL C C 1
ATOM 6325 O O . VAL C 1 79 ? -29.716 9.610 53.560 1.00 18.76 78 VAL C O 1
ATOM 6329 N N . GLU C 1 80 ? -30.345 11.371 52.304 1.00 18.74 79 GLU C N 1
ATOM 6330 C CA . GLU C 1 80 ? -29.152 12.144 52.661 1.00 18.49 79 GLU C CA 1
ATOM 6331 C C . GLU C 1 80 ? -29.322 12.653 54.077 1.00 17.98 79 GLU C C 1
ATOM 6332 O O . GLU C 1 80 ? -28.387 12.653 54.877 1.00 17.73 79 GLU C O 1
ATOM 6338 N N . ALA C 1 81 ? -30.543 13.072 54.378 1.00 17.50 80 ALA C N 1
ATOM 6339 C CA . ALA C 1 81 ? -30.872 13.548 55.716 1.00 17.03 80 ALA C CA 1
ATOM 6340 C C . ALA C 1 81 ? -30.595 12.435 56.715 1.00 16.38 80 ALA C C 1
ATOM 6341 O O . ALA C 1 81 ? -30.016 12.662 57.777 1.00 16.56 80 ALA C O 1
ATOM 6343 N N . LEU C 1 82 ? -30.990 11.225 56.336 1.00 15.74 81 LEU C N 1
ATOM 6344 C CA . LEU C 1 82 ? -30.828 10.035 57.190 1.00 15.51 81 LEU C CA 1
ATOM 6345 C C . LEU C 1 82 ? -29.348 9.727 57.398 1.00 15.34 81 LEU C C 1
ATOM 6346 O O . LEU C 1 82 ? -28.897 9.466 58.512 1.00 15.31 81 LEU C O 1
ATOM 6351 N N . ALA C 1 83 ? -28.594 9.747 56.312 1.00 15.06 82 ALA C N 1
ATOM 6352 C CA . ALA C 1 83 ? -27.151 9.477 56.405 1.00 14.95 82 ALA C CA 1
ATOM 6353 C C . ALA C 1 83 ? -26.490 10.494 57.334 1.00 15.16 82 ALA C C 1
ATOM 6354 O O . ALA C 1 83 ? -25.688 10.144 58.201 1.00 15.21 82 ALA C O 1
ATOM 6356 N N . ILE C 1 84 ? -26.853 11.757 57.159 1.00 15.52 83 ILE C N 1
ATOM 6357 C CA . ILE C 1 84 ? -26.258 12.841 57.943 1.00 15.80 83 ILE C CA 1
ATOM 6358 C C . ILE C 1 84 ? -26.569 12.694 59.420 1.00 16.06 83 ILE C C 1
ATOM 6359 O O . ILE C 1 84 ? -25.700 12.849 60.286 1.00 15.81 83 ILE C O 1
ATOM 6364 N N . GLU C 1 85 ? -27.825 12.413 59.724 1.00 16.56 84 GLU C N 1
ATOM 6365 C CA . GLU C 1 85 ? -28.221 12.411 61.119 1.00 16.90 84 GLU C CA 1
ATOM 6366 C C . GLU C 1 85 ? -27.587 11.194 61.774 1.00 16.30 84 GLU C C 1
ATOM 6367 O O . GLU C 1 85 ? -27.178 11.230 62.934 1.00 15.93 84 GLU C O 1
ATOM 6373 N N . ARG C 1 86 ? -27.448 10.131 60.998 1.00 15.35 85 ARG C N 1
ATOM 6374 C CA . ARG C 1 86 ? -26.918 8.876 61.544 1.00 14.89 85 ARG C CA 1
ATOM 6375 C C . ARG C 1 86 ? -25.433 8.973 61.838 1.00 14.63 85 ARG C C 1
ATOM 6376 O O . ARG C 1 86 ? -24.958 8.501 62.881 1.00 14.94 85 ARG C O 1
ATOM 6384 N N . VAL C 1 87 ? -24.702 9.576 60.912 1.00 14.23 86 VAL C N 1
ATOM 6385 C CA . VAL C 1 87 ? -23.236 9.670 61.049 1.00 13.82 86 VAL C CA 1
ATOM 6386 C C . VAL C 1 87 ? -22.901 10.677 62.142 1.00 14.01 86 VAL C C 1
ATOM 6387 O O . VAL C 1 87 ? -21.914 10.524 62.869 1.00 13.62 86 VAL C O 1
ATOM 6391 N N . LYS C 1 88 ? -23.752 11.685 62.282 1.00 14.11 87 LYS C N 1
ATOM 6392 C CA . LYS C 1 88 ? -23.567 12.675 63.354 1.00 14.50 87 LYS C CA 1
ATOM 6393 C C . LYS C 1 88 ? -23.700 11.981 64.702 1.00 14.77 87 LYS C C 1
ATOM 6394 O O . LYS C 1 88 ? -22.936 12.243 65.635 1.00 15.07 87 LYS C O 1
ATOM 6400 N N . ARG C 1 89 ? -24.664 11.073 64.802 1.00 15.31 88 ARG C N 1
ATOM 6401 C CA . ARG C 1 89 ? -24.895 10.367 66.075 1.00 15.88 88 ARG C CA 1
ATOM 6402 C C . ARG C 1 89 ? -23.771 9.380 66.325 1.00 15.73 88 ARG C C 1
ATOM 6403 O O . ARG C 1 89 ? -23.296 9.204 67.449 1.00 15.38 88 ARG C O 1
ATOM 6411 N N . LEU C 1 90 ? -23.336 8.762 65.242 1.00 15.11 89 LEU C N 1
ATOM 6412 C CA . LEU C 1 90 ? -22.362 7.681 65.315 1.00 15.33 89 LEU C CA 1
ATOM 6413 C C . LEU C 1 90 ? -21.051 8.208 65.895 1.00 15.48 89 LEU C C 1
ATOM 6414 O O . LEU C 1 90 ? -20.395 7.556 66.708 1.00 16.06 89 LEU C O 1
ATOM 6419 N N . PHE C 1 91 ? -20.691 9.388 65.470 1.00 15.67 90 PHE C N 1
ATOM 6420 C CA . PHE C 1 91 ? -19.408 9.965 65.850 1.00 15.75 90 PHE C CA 1
ATOM 6421 C C . PHE C 1 91 ? -19.519 11.187 66.787 1.00 16.18 90 PHE C C 1
ATOM 6422 O O . PHE C 1 91 ? -18.595 11.882 67.008 1.00 15.77 90 PHE C O 1
ATOM 6430 N N . ASN C 1 92 ? -20.721 11.434 67.287 1.00 17.04 91 ASN C N 1
ATOM 6431 C CA . ASN C 1 92 ? -20.934 12.568 68.162 1.00 17.71 91 ASN C CA 1
ATOM 6432 C C . ASN C 1 92 ? -20.484 13.861 67.564 1.00 17.81 91 ASN C C 1
ATOM 6433 O O . ASN C 1 92 ? -19.850 14.641 68.207 1.00 18.16 91 ASN C O 1
ATOM 6438 N N . ALA C 1 93 ? -20.821 14.083 66.319 1.00 17.42 92 ALA C N 1
ATOM 6439 C CA . ALA C 1 93 ? -20.409 15.259 65.622 1.00 17.65 92 ALA C CA 1
ATOM 6440 C C . ALA C 1 93 ? -21.543 16.264 65.395 1.00 17.64 92 ALA C C 1
ATOM 6441 O O . ALA C 1 93 ? -22.609 15.896 65.187 1.00 17.01 92 ALA C O 1
ATOM 6443 N N . GLY C 1 94 ? -21.214 17.536 65.413 1.00 17.94 93 GLY C N 1
ATOM 6444 C CA . GLY C 1 94 ? -22.228 18.584 65.255 1.00 18.06 93 GLY C CA 1
ATOM 6445 C C . GLY C 1 94 ? -22.640 18.785 63.811 1.00 18.27 93 GLY C C 1
ATOM 6446 O O . GLY C 1 94 ? -23.740 19.263 63.513 1.00 18.77 93 GLY C O 1
ATOM 6447 N N . HIS C 1 95 ? -21.748 18.395 62.912 1.00 18.08 94 HIS C N 1
ATOM 6448 C CA . HIS C 1 95 ? -21.954 18.624 61.472 1.00 17.82 94 HIS C CA 1
ATOM 6449 C C . HIS C 1 95 ? -21.327 17.535 60.626 1.00 17.51 94 HIS C C 1
ATOM 6450 O O . HIS C 1 95 ? -20.257 17.022 60.942 1.00 16.49 94 HIS C O 1
ATOM 6457 N N . ALA C 1 96 ? -22.015 17.207 59.541 1.00 16.95 95 ALA C N 1
ATOM 6458 C CA . ALA C 1 96 ? -21.511 16.227 58.572 1.00 16.77 95 ALA C CA 1
ATOM 6459 C C . ALA C 1 96 ? -21.845 16.572 57.137 1.00 16.76 95 ALA C C 1
ATOM 6460 O O . ALA C 1 96 ? -22.866 17.195 56.837 1.00 16.86 95 ALA C O 1
ATOM 6462 N N . ASN C 1 97 ? -20.945 16.147 56.244 1.00 16.21 96 ASN C N 1
ATOM 6463 C CA . ASN C 1 97 ? -21.161 16.161 54.813 1.00 16.51 96 ASN C CA 1
ATOM 6464 C C . ASN C 1 97 ? -20.895 14.739 54.328 1.00 16.32 96 ASN C C 1
ATOM 6465 O O . ASN C 1 97 ? -19.885 14.215 54.579 1.00 15.86 96 ASN C O 1
ATOM 6470 N N . VAL C 1 98 ? -21.855 14.159 53.630 1.00 16.42 97 VAL C N 1
ATOM 6471 C CA . VAL C 1 98 ? -21.806 12.745 53.259 1.00 16.28 97 VAL C CA 1
ATOM 6472 C C . VAL C 1 98 ? -21.753 12.563 51.754 1.00 17.00 97 VAL C C 1
ATOM 6473 O O . VAL C 1 98 ? -21.985 11.469 51.240 1.00 16.50 97 VAL C O 1
ATOM 6477 N N . GLN C 1 99 ? -21.398 13.650 51.069 1.00 17.54 98 GLN C N 1
ATOM 6478 C CA . GLN C 1 99 ? -21.363 13.685 49.618 1.00 18.46 98 GLN C CA 1
ATOM 6479 C C . GLN C 1 99 ? -20.093 13.173 48.915 1.00 18.61 98 GLN C C 1
ATOM 6480 O O . GLN C 1 99 ? -20.179 12.647 47.847 1.00 18.90 98 GLN C O 1
ATOM 6486 N N . PRO C 1 100 ? -18.925 13.321 49.518 1.00 18.80 99 PRO C N 1
ATOM 6487 C CA . PRO C 1 100 ? -17.734 12.910 48.766 1.00 18.85 99 PRO C CA 1
ATOM 6488 C C . PRO C 1 100 ? -17.809 11.493 48.218 1.00 19.17 99 PRO C C 1
ATOM 6489 O O . PRO C 1 100 ? -18.335 10.582 48.857 1.00 18.55 99 PRO C O 1
ATOM 6493 N N . HIS C 1 101 ? -17.265 11.332 47.022 1.00 19.66 100 HIS C N 1
ATOM 6494 C CA . HIS C 1 101 ? -17.335 10.049 46.312 1.00 20.78 100 HIS C CA 1
ATOM 6495 C C . HIS C 1 101 ? -16.223 9.139 46.775 1.00 20.66 100 HIS C C 1
ATOM 6496 O O . HIS C 1 101 ? -16.178 7.949 46.456 1.00 20.68 100 HIS C O 1
ATOM 6503 N N . SER C 1 102 ? -15.313 9.724 47.536 1.00 20.69 101 SER C N 1
ATOM 6504 C CA . SER C 1 102 ? -14.162 8.987 48.044 1.00 20.87 101 SER C CA 1
ATOM 6505 C C . SER C 1 102 ? -13.522 9.644 49.241 1.00 21.07 101 SER C C 1
ATOM 6506 O O . SER C 1 102 ? -13.762 10.809 49.548 1.00 20.98 101 SER C O 1
ATOM 6509 N N . GLY C 1 103 ? -12.678 8.871 49.898 1.00 21.44 102 GLY C N 1
ATOM 6510 C CA . GLY C 1 103 ? -11.873 9.387 50.994 1.00 21.74 102 GLY C CA 1
ATOM 6511 C C . GLY C 1 103 ? -10.939 10.489 50.528 1.00 21.87 102 GLY C C 1
ATOM 6512 O O . GLY C 1 103 ? -10.781 11.509 51.196 1.00 21.68 102 GLY C O 1
ATOM 6513 N N . ALA C 1 104 ? -10.319 10.282 49.375 1.00 22.15 103 ALA C N 1
ATOM 6514 C CA . ALA C 1 104 ? -9.337 11.242 48.878 1.00 22.36 103 ALA C CA 1
ATOM 6515 C C . ALA C 1 104 ? -10.049 12.535 48.551 1.00 22.33 103 ALA C C 1
ATOM 6516 O O . ALA C 1 104 ? -9.509 13.627 48.696 1.00 22.30 103 ALA C O 1
ATOM 6518 N N . GLN C 1 105 ? -11.290 12.391 48.124 1.00 22.53 104 GLN C N 1
ATOM 6519 C CA . GLN C 1 105 ? -12.057 13.543 47.669 1.00 22.92 104 GLN C CA 1
ATOM 6520 C C . GLN C 1 105 ? -12.508 14.322 48.896 1.00 22.43 104 GLN C C 1
ATOM 6521 O O . GLN C 1 105 ? -12.584 15.552 48.878 1.00 22.40 104 GLN C O 1
ATOM 6527 N N . ALA C 1 106 ? -12.761 13.590 49.975 1.00 21.92 105 ALA C N 1
ATOM 6528 C CA . ALA C 1 106 ? -13.093 14.204 51.264 1.00 21.67 105 ALA C CA 1
ATOM 6529 C C . ALA C 1 106 ? -11.886 14.979 51.776 1.00 21.72 105 ALA C C 1
ATOM 6530 O O . ALA C 1 106 ? -12.008 16.099 52.279 1.00 21.27 105 ALA C O 1
ATOM 6532 N N . ASN C 1 107 ? -10.715 14.370 51.626 1.00 21.72 106 ASN C N 1
ATOM 6533 C CA . ASN C 1 107 ? -9.479 14.972 52.125 1.00 22.21 106 ASN C CA 1
ATOM 6534 C C . ASN C 1 107 ? -9.205 16.237 51.352 1.00 22.91 106 ASN C C 1
ATOM 6535 O O . ASN C 1 107 ? -8.759 17.247 51.895 1.00 22.99 106 ASN C O 1
ATOM 6540 N N . GLY C 1 108 ? -9.500 16.153 50.067 1.00 23.91 107 GLY C N 1
ATOM 6541 C CA . GLY C 1 108 ? -9.175 17.220 49.130 1.00 24.76 107 GLY C CA 1
ATOM 6542 C C . GLY C 1 108 ? -10.018 18.432 49.437 1.00 25.42 107 GLY C C 1
ATOM 6543 O O . GLY C 1 108 ? -9.567 19.574 49.328 1.00 25.95 107 GLY C O 1
ATOM 6544 N N . ALA C 1 109 ? -11.243 18.162 49.863 1.00 26.20 108 ALA C N 1
ATOM 6545 C CA . ALA C 1 109 ? -12.228 19.215 50.115 1.00 26.93 108 ALA C CA 1
ATOM 6546 C C . ALA C 1 109 ? -11.817 19.989 51.352 1.00 27.70 108 ALA C C 1
ATOM 6547 O O . ALA C 1 109 ? -11.910 21.218 51.407 1.00 27.77 108 ALA C O 1
ATOM 6549 N N . VAL C 1 110 ? -11.333 19.246 52.336 1.00 28.65 109 VAL C N 1
ATOM 6550 C CA . VAL C 1 110 ? -10.967 19.829 53.629 1.00 29.64 109 VAL C CA 1
ATOM 6551 C C . VAL C 1 110 ? -9.741 20.715 53.492 1.00 30.88 109 VAL C C 1
ATOM 6552 O O . VAL C 1 110 ? -9.626 21.757 54.146 1.00 31.03 109 VAL C O 1
ATOM 6556 N N . MET C 1 111 ? -8.840 20.304 52.613 1.00 32.22 110 MET C N 1
ATOM 6557 C CA . MET C 1 111 ? -7.614 21.074 52.367 1.00 33.47 110 MET C CA 1
ATOM 6558 C C . MET C 1 111 ? -7.893 22.320 51.533 1.00 34.06 110 MET C C 1
ATOM 6559 O O . MET C 1 111 ? -7.269 23.362 51.728 1.00 34.41 110 MET C O 1
ATOM 6564 N N . LEU C 1 112 ? -8.849 22.214 50.621 1.00 34.70 111 LEU C N 1
ATOM 6565 C CA . LEU C 1 112 ? -9.194 23.333 49.741 1.00 35.19 111 LEU C CA 1
ATOM 6566 C C . LEU C 1 112 ? -9.960 24.353 50.557 1.00 35.69 111 LEU C C 1
ATOM 6567 O O . LEU C 1 112 ? -10.089 25.518 50.178 1.00 35.67 111 LEU C O 1
ATOM 6569 N N . ALA C 1 113 ? -10.450 23.886 51.697 1.00 36.18 112 ALA C N 1
ATOM 6570 C CA . ALA C 1 113 ? -11.299 24.686 52.577 1.00 36.55 112 ALA C CA 1
ATOM 6571 C C . ALA C 1 113 ? -10.484 25.364 53.661 1.00 36.94 112 ALA C C 1
ATOM 6572 O O . ALA C 1 113 ? -10.762 26.501 54.037 1.00 37.07 112 ALA C O 1
ATOM 6574 N N . LEU C 1 114 ? -9.472 24.658 54.149 1.00 37.35 113 LEU C N 1
ATOM 6575 C CA . LEU C 1 114 ? -8.729 25.096 55.337 1.00 37.65 113 LEU C CA 1
ATOM 6576 C C . LEU C 1 114 ? -7.287 25.467 55.062 1.00 37.98 113 LEU C C 1
ATOM 6577 O O . LEU C 1 114 ? -6.568 25.898 55.963 1.00 38.02 113 LEU C O 1
ATOM 6582 N N . ALA C 1 115 ? -6.873 25.291 53.817 1.00 38.34 114 ALA C N 1
ATOM 6583 C CA . ALA C 1 115 ? -5.484 25.515 53.437 1.00 38.64 114 ALA C CA 1
ATOM 6584 C C . ALA C 1 115 ? -5.367 26.455 52.258 1.00 38.91 114 ALA C C 1
ATOM 6585 O O . ALA C 1 115 ? -5.831 26.164 51.155 1.00 39.03 114 ALA C O 1
ATOM 6587 N N . LYS C 1 116 ? -4.731 27.589 52.515 1.00 39.17 115 LYS C N 1
ATOM 6588 C CA . LYS C 1 116 ? -4.442 28.563 51.466 1.00 39.29 115 LYS C CA 1
ATOM 6589 C C . LYS C 1 116 ? -3.393 27.985 50.529 1.00 39.41 115 LYS C C 1
ATOM 6590 O O . LYS C 1 116 ? -2.612 27.113 50.914 1.00 39.49 115 LYS C O 1
ATOM 6592 N N . PRO C 1 117 ? -3.357 28.480 49.291 1.00 39.55 116 PRO C N 1
ATOM 6593 C CA . PRO C 1 117 ? -2.367 27.915 48.403 1.00 39.50 116 PRO C CA 1
ATOM 6594 C C . PRO C 1 117 ? -0.990 28.237 48.914 1.00 39.31 116 PRO C C 1
ATOM 6595 O O . PRO C 1 117 ? -0.768 29.309 49.480 1.00 39.35 116 PRO C O 1
ATOM 6599 N N . GLY C 1 118 ? -0.088 27.285 48.727 1.00 38.93 117 GLY C N 1
ATOM 6600 C CA . GLY C 1 118 ? 1.318 27.458 49.070 1.00 38.54 117 GLY C CA 1
ATOM 6601 C C . GLY C 1 118 ? 1.527 27.370 50.562 1.00 38.16 117 GLY C C 1
ATOM 6602 O O . GLY C 1 118 ? 2.624 27.604 51.068 1.00 38.42 117 GLY C O 1
ATOM 6603 N N . ASP C 1 119 ? 0.451 27.054 51.266 1.00 37.52 118 ASP C N 1
ATOM 6604 C CA . ASP C 1 119 ? 0.541 26.780 52.704 1.00 36.95 118 ASP C CA 1
ATOM 6605 C C . ASP C 1 119 ? 1.424 25.568 52.911 1.00 36.24 118 ASP C C 1
ATOM 6606 O O . ASP C 1 119 ? 1.682 24.805 51.982 1.00 36.34 118 ASP C O 1
ATOM 6611 N N . THR C 1 120 ? 1.902 25.420 54.136 1.00 35.39 119 THR C N 1
ATOM 6612 C CA . THR C 1 120 ? 2.637 24.222 54.530 1.00 34.77 119 THR C CA 1
ATOM 6613 C C . THR C 1 120 ? 1.717 23.292 55.302 1.00 33.90 119 THR C C 1
ATOM 6614 O O . THR C 1 120 ? 0.989 23.713 56.204 1.00 33.85 119 THR C O 1
ATOM 6618 N N . VAL C 1 121 ? 1.758 22.024 54.920 1.00 32.90 120 VAL C N 1
ATOM 6619 C CA . VAL C 1 121 ? 0.907 21.002 55.524 1.00 32.11 120 VAL C CA 1
ATOM 6620 C C . VAL C 1 121 ? 1.743 19.829 55.997 1.00 31.33 120 VAL C C 1
ATOM 6621 O O . VAL C 1 121 ? 2.541 19.270 55.248 1.00 31.45 120 VAL C O 1
ATOM 6625 N N . LEU C 1 122 ? 1.545 19.473 57.257 1.00 30.35 121 LEU C N 1
ATOM 6626 C CA . LEU C 1 122 ? 2.341 18.439 57.907 1.00 29.64 121 LEU C CA 1
ATOM 6627 C C . LEU C 1 122 ? 1.511 17.194 58.180 1.00 28.98 121 LEU C C 1
ATOM 6628 O O . LEU C 1 122 ? 0.572 17.213 58.973 1.00 28.61 121 LEU C O 1
ATOM 6633 N N . GLY C 1 123 ? 1.883 16.112 57.508 1.00 28.35 122 GLY C N 1
ATOM 6634 C CA . GLY C 1 123 ? 1.134 14.854 57.561 1.00 28.13 122 GLY C CA 1
ATOM 6635 C C . GLY C 1 123 ? 1.997 13.623 57.749 1.00 27.81 122 GLY C C 1
ATOM 6636 O O . GLY C 1 123 ? 3.210 13.653 57.560 1.00 27.28 122 GLY C O 1
ATOM 6637 N N . MET C 1 124 ? 1.342 12.532 58.120 1.00 27.71 123 MET C N 1
ATOM 6638 C CA . MET C 1 124 ? 2.035 11.267 58.384 1.00 27.69 123 MET C CA 1
ATOM 6639 C C . MET C 1 124 ? 2.313 10.487 57.120 1.00 28.21 123 MET C C 1
ATOM 6640 O O . MET C 1 124 ? 1.506 10.446 56.192 1.00 28.27 123 MET C O 1
ATOM 6645 N N . SER C 1 125 ? 3.483 9.870 57.116 1.00 28.59 124 SER C N 1
ATOM 6646 C CA . SER C 1 125 ? 3.810 8.829 56.154 1.00 29.14 124 SER C CA 1
ATOM 6647 C C . SER C 1 125 ? 4.620 7.727 56.810 1.00 29.45 124 SER C C 1
ATOM 6648 O O . SER C 1 125 ? 5.535 7.983 57.598 1.00 29.58 124 SER C O 1
ATOM 6651 N N . LEU C 1 126 ? 4.245 6.498 56.480 1.00 29.80 125 LEU C N 1
ATOM 6652 C CA . LEU C 1 126 ? 4.955 5.304 56.944 1.00 30.03 125 LEU C CA 1
ATOM 6653 C C . LEU C 1 126 ? 5.912 4.787 55.880 1.00 30.28 125 LEU C C 1
ATOM 6654 O O . LEU C 1 126 ? 6.279 3.612 55.899 1.00 30.71 125 LEU C O 1
ATOM 6659 N N . PHE C 1 145 ? 0.426 23.183 47.710 1.00 39.29 144 PHE C N 1
ATOM 6660 C CA . PHE C 1 145 ? 0.757 22.873 49.097 1.00 39.27 144 PHE C CA 1
ATOM 6661 C C . PHE C 1 145 ? 2.181 22.403 49.262 1.00 38.97 144 PHE C C 1
ATOM 6662 O O . PHE C 1 145 ? 2.691 21.597 48.478 1.00 39.20 144 PHE C O 1
ATOM 6670 N N . ASN C 1 146 ? 2.800 22.928 50.310 1.00 38.38 145 ASN C N 1
ATOM 6671 C CA . ASN C 1 146 ? 4.108 22.470 50.782 1.00 37.96 145 ASN C CA 1
ATOM 6672 C C . ASN C 1 146 ? 3.921 21.290 51.733 1.00 37.17 145 ASN C C 1
ATOM 6673 O O . ASN C 1 146 ? 3.830 21.450 52.951 1.00 37.32 145 ASN C O 1
ATOM 6678 N N . ALA C 1 147 ? 3.854 20.096 51.163 1.00 36.21 146 ALA C N 1
ATOM 6679 C CA . ALA C 1 147 ? 3.595 18.901 51.962 1.00 35.39 146 ALA C CA 1
ATOM 6680 C C . ALA C 1 147 ? 4.855 18.395 52.633 1.00 34.56 146 ALA C C 1
ATOM 6681 O O . ALA C 1 147 ? 5.810 17.982 51.979 1.00 34.64 146 ALA C O 1
ATOM 6683 N N . LEU C 1 148 ? 4.834 18.441 53.957 1.00 33.41 147 LEU C N 1
ATOM 6684 C CA . LEU C 1 148 ? 5.893 17.868 54.777 1.00 32.47 147 LEU C CA 1
ATOM 6685 C C . LEU C 1 148 ? 5.393 16.619 55.476 1.00 31.48 147 LEU C C 1
ATOM 6686 O O . LEU C 1 148 ? 4.222 16.513 55.837 1.00 31.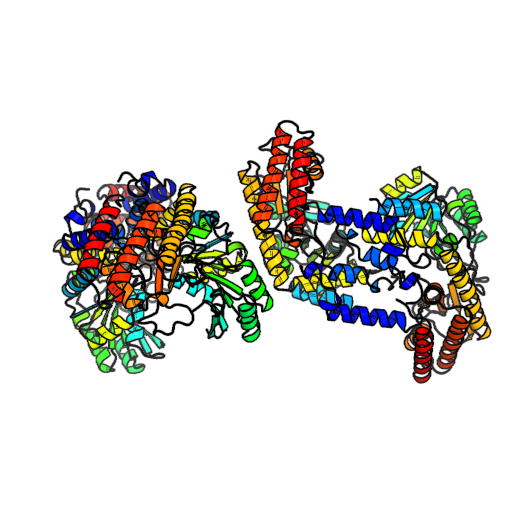19 147 LEU C O 1
ATOM 6691 N N . GLN C 1 149 ? 6.289 15.666 55.665 1.00 30.08 148 GLN C N 1
ATOM 6692 C CA . GLN C 1 149 ? 5.918 14.436 56.311 1.00 29.22 148 GLN C CA 1
ATOM 6693 C C . GLN C 1 149 ? 6.593 14.253 57.644 1.00 27.65 148 GLN C C 1
ATOM 6694 O O . GLN C 1 149 ? 7.692 14.672 57.834 1.00 27.81 148 GLN C O 1
ATOM 6700 N N . TYR C 1 150 ? 5.895 13.583 58.537 1.00 25.65 149 TYR C N 1
ATOM 6701 C CA . TYR C 1 150 ? 6.454 12.973 59.743 1.00 24.06 149 TYR C CA 1
ATOM 6702 C C . TYR C 1 150 ? 6.159 11.488 59.692 1.00 23.03 149 TYR C C 1
ATOM 6703 O O . TYR C 1 150 ? 5.228 11.036 59.018 1.00 22.88 149 TYR C O 1
ATOM 6712 N N . GLY C 1 151 ? 6.987 10.728 60.386 1.00 21.75 150 GLY C N 1
ATOM 6713 C CA . GLY C 1 151 ? 6.809 9.283 60.437 1.00 20.81 150 GLY C CA 1
ATOM 6714 C C . GLY C 1 151 ? 6.979 8.696 61.811 1.00 19.69 150 GLY C C 1
ATOM 6715 O O . GLY C 1 151 ? 6.644 9.301 62.828 1.00 19.80 150 GLY C O 1
ATOM 6716 N N . VAL C 1 152 ? 7.522 7.494 61.815 1.00 18.51 151 VAL C N 1
ATOM 6717 C CA . VAL C 1 152 ? 7.776 6.772 63.055 1.00 17.65 151 VAL C CA 1
ATOM 6718 C C . VAL C 1 152 ? 9.262 6.738 63.329 1.00 17.51 151 VAL C C 1
ATOM 6719 O O . VAL C 1 152 ? 10.089 6.944 62.438 1.00 17.61 151 VAL C O 1
ATOM 6723 N N . SER C 1 153 ? 9.577 6.495 64.591 1.00 17.13 152 SER C N 1
ATOM 6724 C CA . SER C 1 153 ? 10.967 6.329 65.028 1.00 17.31 152 SER C CA 1
ATOM 6725 C C . SER C 1 153 ? 11.602 5.108 64.405 1.00 16.82 152 SER C C 1
ATOM 6726 O O . SER C 1 153 ? 10.997 4.047 64.333 1.00 16.51 152 SER C O 1
ATOM 6729 N N . ARG C 1 154 ? 12.848 5.259 63.976 1.00 17.37 153 ARG C N 1
ATOM 6730 C CA . ARG C 1 154 ? 13.567 4.146 63.368 1.00 17.84 153 ARG C CA 1
ATOM 6731 C C . ARG C 1 154 ? 13.813 3.059 64.397 1.00 17.89 153 ARG C C 1
ATOM 6732 O O . ARG C 1 154 ? 14.002 1.886 64.072 1.00 17.43 153 ARG C O 1
ATOM 6740 N N . ASP C 1 155 ? 13.762 3.466 65.655 1.00 18.12 154 ASP C N 1
ATOM 6741 C CA . ASP C 1 155 ? 14.158 2.599 66.760 1.00 18.63 154 ASP C CA 1
ATOM 6742 C C . ASP C 1 155 ? 12.987 1.934 67.486 1.00 18.30 154 ASP C C 1
ATOM 6743 O O . ASP C 1 155 ? 13.150 0.864 68.070 1.00 18.90 154 ASP C O 1
ATOM 6748 N N . THR C 1 156 ? 11.816 2.564 67.446 1.00 17.67 155 THR C N 1
ATOM 6749 C CA . THR C 1 156 ? 10.622 2.013 68.115 1.00 17.59 155 THR C CA 1
ATOM 6750 C C . THR C 1 156 ? 9.484 1.662 67.165 1.00 17.26 155 THR C C 1
ATOM 6751 O O . THR C 1 156 ? 8.578 0.906 67.521 1.00 16.38 155 THR C O 1
ATOM 6755 N N . MET C 1 157 ? 9.547 2.219 65.963 1.00 16.83 156 MET C N 1
ATOM 6756 C CA . MET C 1 157 ? 8.500 2.029 64.950 1.00 17.37 156 MET C CA 1
ATOM 6757 C C . MET C 1 157 ? 7.212 2.727 65.377 1.00 17.44 156 MET C C 1
ATOM 6758 O O . MET C 1 157 ? 6.147 2.535 64.785 1.00 16.99 156 MET C O 1
ATOM 6763 N N . LEU C 1 158 ? 7.339 3.548 66.410 1.00 17.65 157 LEU C N 1
ATOM 6764 C CA . LEU C 1 158 ? 6.219 4.355 66.919 1.00 18.14 157 LEU C CA 1
ATOM 6765 C C . LEU C 1 158 ? 6.298 5.811 66.509 1.00 19.62 157 LEU C C 1
ATOM 6766 O O . LEU C 1 158 ? 7.375 6.378 66.336 1.00 19.05 157 LEU C O 1
ATOM 6771 N N . ILE C 1 159 ? 5.123 6.405 66.365 1.00 21.55 158 ILE C N 1
ATOM 6772 C CA . ILE C 1 159 ? 5.022 7.830 66.046 1.00 23.65 158 ILE C CA 1
ATOM 6773 C C . ILE C 1 159 ? 5.907 8.656 66.938 1.00 25.30 158 ILE C C 1
ATOM 6774 O O . ILE C 1 159 ? 5.876 8.579 68.167 1.00 25.46 158 ILE C O 1
ATOM 6779 N N . ASP C 1 160 ? 6.690 9.446 66.228 1.00 27.53 159 ASP C N 1
ATOM 6780 C CA . ASP C 1 160 ? 7.660 10.380 66.764 1.00 28.91 159 ASP C CA 1
ATOM 6781 C C . ASP C 1 160 ? 7.000 11.716 67.061 1.00 29.87 159 ASP C C 1
ATOM 6782 O O . ASP C 1 160 ? 6.984 12.610 66.211 1.00 30.35 159 ASP C O 1
ATOM 6787 N N . TYR C 1 161 ? 6.474 11.858 68.270 1.00 30.85 160 TYR C N 1
ATOM 6788 C CA . TYR C 1 161 ? 5.656 13.029 68.597 1.00 31.55 160 TYR C CA 1
ATOM 6789 C C . TYR C 1 161 ? 6.571 14.219 68.762 1.00 32.74 160 TYR C C 1
ATOM 6790 O O . TYR C 1 161 ? 6.155 15.373 68.661 1.00 32.89 160 TYR C O 1
ATOM 6799 N N . ASP C 1 162 ? 7.836 13.916 68.993 1.00 34.06 161 ASP C N 1
ATOM 6800 C CA . ASP C 1 162 ? 8.812 14.962 69.248 1.00 35.02 161 ASP C CA 1
ATOM 6801 C C . ASP C 1 162 ? 9.215 15.496 67.901 1.00 35.68 161 ASP C C 1
ATOM 6802 O O . ASP C 1 162 ? 9.472 16.687 67.729 1.00 35.94 161 ASP C O 1
ATOM 6807 N N . GLN C 1 163 ? 9.242 14.594 66.934 1.00 36.29 162 GLN C N 1
ATOM 6808 C CA . GLN C 1 163 ? 9.567 14.971 65.560 1.00 36.88 162 GLN C CA 1
ATOM 6809 C C . GLN C 1 163 ? 8.430 15.809 65.024 1.00 37.21 162 GLN C C 1
ATOM 6810 O O . GLN C 1 163 ? 8.622 16.727 64.229 1.00 37.26 162 GLN C O 1
ATOM 6816 N N . VAL C 1 164 ? 7.233 15.484 65.482 1.00 37.57 163 VAL C N 1
ATOM 6817 C CA . VAL C 1 164 ? 6.048 16.108 64.935 1.00 37.79 163 VAL C CA 1
ATOM 6818 C C . VAL C 1 164 ? 6.114 17.531 65.387 1.00 38.11 163 VAL C C 1
ATOM 6819 O O . VAL C 1 164 ? 5.996 18.480 64.612 1.00 38.09 163 VAL C O 1
ATOM 6823 N N . GLU C 1 165 ? 6.316 17.642 66.686 1.00 38.52 164 GLU C N 1
ATOM 6824 C CA . GLU C 1 165 ? 6.352 18.941 67.352 1.00 39.08 164 GLU C CA 1
ATOM 6825 C C . GLU C 1 165 ? 7.526 19.749 66.833 1.00 39.32 164 GLU C C 1
ATOM 6826 O O . GLU C 1 165 ? 7.389 20.914 66.457 1.00 39.32 164 GLU C O 1
ATOM 6832 N N . ALA C 1 166 ? 8.682 19.109 66.806 1.00 39.66 165 ALA C N 1
ATOM 6833 C CA . ALA C 1 166 ? 9.886 19.761 66.300 1.00 39.91 165 ALA C CA 1
ATOM 6834 C C . ALA C 1 166 ? 9.519 20.393 64.989 1.00 40.12 165 ALA C C 1
ATOM 6835 O O . ALA C 1 166 ? 9.575 21.606 64.802 1.00 40.14 165 ALA C O 1
ATOM 6837 N N . LEU C 1 167 ? 9.123 19.504 64.093 1.00 40.32 166 LEU C N 1
ATOM 6838 C CA . LEU C 1 167 ? 8.812 19.825 62.691 1.00 40.38 166 LEU C CA 1
ATOM 6839 C C . LEU C 1 167 ? 7.763 20.917 62.572 1.00 40.39 166 LEU C C 1
ATOM 6840 O O . LEU C 1 167 ? 7.806 21.752 61.667 1.00 40.39 166 LEU C O 1
ATOM 6845 N N . ALA C 1 168 ? 6.814 20.874 63.497 1.00 40.48 167 ALA C N 1
ATOM 6846 C CA . ALA C 1 168 ? 5.713 21.843 63.564 1.00 40.59 167 ALA C CA 1
ATOM 6847 C C . ALA C 1 168 ? 6.272 23.209 63.894 1.00 40.70 167 ALA C C 1
ATOM 6848 O O . ALA C 1 168 ? 6.044 24.202 63.199 1.00 40.61 167 ALA C O 1
ATOM 6850 N N . GLN C 1 169 ? 7.019 23.221 64.983 1.00 40.86 168 GLN C N 1
ATOM 6851 C CA . GLN C 1 169 ? 7.654 24.439 65.490 1.00 41.17 168 GLN C CA 1
ATOM 6852 C C . GLN C 1 169 ? 8.611 24.990 64.443 1.00 41.13 168 GLN C C 1
ATOM 6853 O O . GLN C 1 169 ? 8.764 26.199 64.273 1.00 41.08 168 GLN C O 1
ATOM 6859 N N . GLN C 1 170 ? 9.240 24.067 63.734 1.00 41.18 169 GLN C N 1
ATOM 6860 C CA . GLN C 1 170 ? 10.253 24.394 62.732 1.00 41.23 169 GLN C CA 1
ATOM 6861 C C . GLN C 1 170 ? 9.658 24.955 61.432 1.00 40.95 169 GLN C C 1
ATOM 6862 O O . GLN C 1 170 ? 10.195 25.908 60.870 1.00 41.14 169 GLN C O 1
ATOM 6868 N N . HIS C 1 171 ? 8.567 24.388 60.924 1.00 40.49 170 HIS C N 1
ATOM 6869 C CA . HIS C 1 171 ? 8.019 24.863 59.666 1.00 40.00 170 HIS C CA 1
ATOM 6870 C C . HIS C 1 171 ? 6.732 25.622 59.687 1.00 39.23 170 HIS C C 1
ATOM 6871 O O . HIS C 1 171 ? 6.318 26.113 58.693 1.00 39.28 170 HIS C O 1
ATOM 6878 N N . LYS C 1 172 ? 6.080 25.688 60.812 1.00 38.36 171 LYS C N 1
ATOM 6879 C CA . LYS C 1 172 ? 4.865 26.476 60.884 1.00 37.59 171 LYS C CA 1
ATOM 6880 C C . LYS C 1 172 ? 3.876 26.069 59.809 1.00 36.56 171 LYS C C 1
ATOM 6881 O O . LYS C 1 172 ? 3.614 26.818 58.869 1.00 36.50 171 LYS C O 1
ATOM 6887 N N . PRO C 1 173 ? 3.315 24.873 59.946 1.00 35.26 172 PRO C N 1
ATOM 6888 C CA . PRO C 1 173 ? 2.257 24.437 59.061 1.00 34.36 172 PRO C CA 1
ATOM 6889 C C . PRO C 1 173 ? 0.940 25.076 59.442 1.00 33.39 172 PRO C C 1
ATOM 6890 O O . PRO C 1 173 ? 0.677 25.335 60.614 1.00 33.27 172 PRO C O 1
ATOM 6894 N N . SER C 1 174 ? 0.110 25.334 58.449 1.00 32.28 173 SER C N 1
ATOM 6895 C CA . SER C 1 174 ? -1.193 25.921 58.727 1.00 31.36 173 SER C CA 1
ATOM 6896 C C . SER C 1 174 ? -2.125 24.792 59.121 1.00 30.29 173 SER C C 1
ATOM 6897 O O . SER C 1 174 ? -3.146 24.984 59.791 1.00 30.09 173 SER C O 1
ATOM 6900 N N . LEU C 1 175 ? -1.719 23.601 58.705 1.00 28.95 174 LEU C N 1
ATOM 6901 C CA . LEU C 1 175 ? -2.513 22.385 58.901 1.00 27.85 174 LEU C CA 1
ATOM 6902 C C . LEU C 1 175 ? -1.632 21.192 59.245 1.00 26.47 174 LEU C C 1
ATOM 6903 O O . LEU C 1 175 ? -0.633 20.914 58.586 1.00 26.25 174 LEU C O 1
ATOM 6908 N N . ILE C 1 176 ? -2.020 20.510 60.308 1.00 24.99 175 ILE C N 1
ATOM 6909 C CA . ILE C 1 176 ? -1.429 19.226 60.664 1.00 23.85 175 ILE C CA 1
ATOM 6910 C C . ILE C 1 176 ? -2.467 18.138 60.472 1.00 23.14 175 ILE C C 1
ATOM 6911 O O . ILE C 1 176 ? -3.613 18.261 60.913 1.00 22.76 175 ILE C O 1
ATOM 6916 N N . ILE C 1 177 ? -2.045 17.085 59.789 1.00 22.43 176 ILE C N 1
ATOM 6917 C CA . ILE C 1 177 ? -2.902 15.936 59.526 1.00 21.93 176 ILE C CA 1
ATOM 6918 C C . ILE C 1 177 ? -2.403 14.710 60.265 1.00 21.71 176 ILE C C 1
ATOM 6919 O O . ILE C 1 177 ? -1.234 14.329 60.175 1.00 21.18 176 ILE C O 1
ATOM 6924 N N . ALA C 1 178 ? -3.320 14.107 61.004 1.00 21.43 177 ALA C N 1
ATOM 6925 C CA . ALA C 1 178 ? -3.067 12.839 61.670 1.00 21.53 177 ALA C CA 1
ATOM 6926 C C . ALA C 1 178 ? -3.956 11.770 61.083 1.00 21.75 177 ALA C C 1
ATOM 6927 O O . ALA C 1 178 ? -4.971 12.045 60.438 1.00 20.96 177 ALA C O 1
ATOM 6929 N N . GLY C 1 179 ? -3.550 10.543 61.341 1.00 22.10 178 GLY C N 1
ATOM 6930 C CA . GLY C 1 179 ? -4.141 9.377 60.700 1.00 22.53 178 GLY C CA 1
ATOM 6931 C C . GLY C 1 179 ? -3.571 9.199 59.313 1.00 23.12 178 GLY C C 1
ATOM 6932 O O . GLY C 1 179 ? -2.369 9.320 59.089 1.00 22.97 178 GLY C O 1
ATOM 6933 N N . PHE C 1 180 ? -4.466 8.914 58.382 1.00 23.55 179 PHE C N 1
ATOM 6934 C CA . PHE C 1 180 ? -4.127 8.775 56.965 1.00 24.29 179 PHE C CA 1
ATOM 6935 C C . PHE C 1 180 ? -3.366 7.502 56.666 1.00 23.86 179 PHE C C 1
ATOM 6936 O O . PHE C 1 180 ? -3.621 6.836 55.659 1.00 24.33 179 PHE C O 1
ATOM 6944 N N . SER C 1 181 ? -2.429 7.181 57.550 1.00 23.15 180 SER C N 1
ATOM 6945 C CA . SER C 1 181 ? -1.571 6.002 57.380 1.00 22.48 180 SER C CA 1
ATOM 6946 C C . SER C 1 181 ? -2.184 4.796 58.049 1.00 21.85 180 SER C C 1
ATOM 6947 O O . SER C 1 181 ? -2.897 4.916 59.039 1.00 21.56 180 SER C O 1
ATOM 6950 N N . ALA C 1 182 ? -1.907 3.634 57.467 1.00 21.21 181 ALA C N 1
ATOM 6951 C CA . ALA C 1 182 ? -2.357 2.354 58.029 1.00 20.55 181 ALA C CA 1
ATOM 6952 C C . ALA C 1 182 ? -1.431 1.927 59.166 1.00 19.98 181 ALA C C 1
ATOM 6953 O O . ALA C 1 182 ? -0.651 0.979 59.062 1.00 20.34 181 ALA C O 1
ATOM 6955 N N . TYR C 1 183 ? -1.573 2.664 60.256 1.00 18.94 182 TYR C N 1
ATOM 6956 C CA . TYR C 1 183 ? -0.745 2.525 61.468 1.00 17.92 182 TYR C CA 1
ATOM 6957 C C . TYR C 1 183 ? -1.452 1.613 62.481 1.00 17.21 182 TYR C C 1
ATOM 6958 O O . TYR C 1 183 ? -2.630 1.820 62.763 1.00 16.90 182 TYR C O 1
ATOM 6967 N N . PRO C 1 184 ? -0.749 0.589 63.010 1.00 16.14 183 PRO C N 1
ATOM 6968 C CA . PRO C 1 184 ? -1.421 -0.425 63.832 1.00 16.10 183 PRO C CA 1
ATOM 6969 C C . PRO C 1 184 ? -1.547 -0.114 65.318 1.00 15.57 183 PRO C C 1
ATOM 6970 O O . PRO C 1 184 ? -1.977 -0.967 66.093 1.00 16.45 183 PRO C O 1
ATOM 6974 N N . ARG C 1 185 ? -1.183 1.097 65.701 1.00 15.29 184 ARG C N 1
ATOM 6975 C CA . ARG C 1 185 ? -1.295 1.514 67.100 1.00 15.14 184 ARG C CA 1
ATOM 6976 C C . ARG C 1 185 ? -2.180 2.742 67.253 1.00 15.54 184 ARG C C 1
ATOM 6977 O O . ARG C 1 185 ? -2.426 3.494 66.312 1.00 14.89 184 ARG C O 1
ATOM 6985 N N . LYS C 1 186 ? -2.694 2.901 68.459 1.00 16.65 185 LYS C N 1
ATOM 6986 C CA . LYS C 1 186 ? -3.480 4.084 68.826 1.00 18.14 185 LYS C CA 1
ATOM 6987 C C . LYS C 1 186 ? -2.813 5.362 68.381 1.00 18.19 185 LYS C C 1
ATOM 6988 O O . LYS C 1 186 ? -1.584 5.478 68.379 1.00 18.34 185 LYS C O 1
ATOM 6994 N N . LEU C 1 187 ? -3.659 6.315 68.005 1.00 17.94 186 LEU C N 1
ATOM 6995 C CA . LEU C 1 187 ? -3.258 7.696 67.750 1.00 18.38 186 LEU C CA 1
ATOM 6996 C C . LEU C 1 187 ? -3.752 8.591 68.868 1.00 18.83 186 LEU C C 1
ATOM 6997 O O . LEU C 1 187 ? -4.918 8.535 69.259 1.00 18.73 186 LEU C O 1
ATOM 7002 N N . ASP C 1 188 ? -2.842 9.412 69.377 1.00 19.37 187 ASP C N 1
ATOM 7003 C CA . ASP C 1 188 ? -3.141 10.345 70.471 1.00 19.80 187 ASP C CA 1
ATOM 7004 C C . ASP C 1 188 ? -3.587 11.688 69.932 1.00 19.81 187 ASP C C 1
ATOM 7005 O O . ASP C 1 188 ? -2.792 12.603 69.762 1.00 20.16 187 ASP C O 1
ATOM 7010 N N . PHE C 1 189 ? -4.882 11.798 69.681 1.00 20.01 188 PHE C N 1
ATOM 7011 C CA . PHE C 1 189 ? -5.418 12.977 68.998 1.00 20.01 188 PHE C CA 1
ATOM 7012 C C . PHE C 1 189 ? -5.286 14.223 69.863 1.00 20.56 188 PHE C C 1
ATOM 7013 O O . PHE C 1 189 ? -5.071 15.317 69.356 1.00 20.81 188 PHE C O 1
ATOM 7021 N N . ALA C 1 190 ? -5.410 14.037 71.168 1.00 21.37 189 ALA C N 1
ATOM 7022 C CA . ALA C 1 190 ? -5.333 15.162 72.109 1.00 21.99 189 ALA C CA 1
ATOM 7023 C C . ALA C 1 190 ? -3.956 15.785 72.010 1.00 22.56 189 ALA C C 1
ATOM 7024 O O . ALA C 1 190 ? -3.785 17.002 72.084 1.00 22.74 189 ALA C O 1
ATOM 7026 N N . ARG C 1 191 ? -2.978 14.917 71.800 1.00 23.24 190 ARG C N 1
ATOM 7027 C CA . ARG C 1 191 ? -1.567 15.316 71.773 1.00 23.73 190 ARG C CA 1
ATOM 7028 C C . ARG C 1 191 ? -1.289 16.044 70.471 1.00 23.54 190 ARG C C 1
ATOM 7029 O O . ARG C 1 191 ? -0.530 17.013 70.416 1.00 23.19 190 ARG C O 1
ATOM 7037 N N . PHE C 1 192 ? -1.933 15.560 69.421 1.00 23.16 191 PHE C N 1
ATOM 7038 C CA . PHE C 1 192 ? -1.802 16.169 68.096 1.00 23.09 191 PHE C CA 1
ATOM 7039 C C . PHE C 1 192 ? -2.397 17.561 68.159 1.00 23.29 191 PHE C C 1
ATOM 7040 O O . PHE C 1 192 ? -1.885 18.506 67.568 1.00 23.56 191 PHE C O 1
ATOM 7048 N N . ARG C 1 193 ? -3.483 17.665 68.905 1.00 23.72 192 ARG C N 1
ATOM 7049 C CA . ARG C 1 193 ? -4.244 18.913 68.979 1.00 24.35 192 ARG C CA 1
ATOM 7050 C C . ARG C 1 193 ? -3.420 19.920 69.767 1.00 24.95 192 ARG C C 1
ATOM 7051 O O . ARG C 1 193 ? -3.381 21.115 69.455 1.00 25.11 192 ARG C O 1
ATOM 7059 N N . ALA C 1 194 ? -2.731 19.401 70.771 1.00 25.45 193 ALA C N 1
ATOM 7060 C CA . ALA C 1 194 ? -1.896 20.235 71.643 1.00 25.92 193 ALA C CA 1
ATOM 7061 C C . ALA C 1 194 ? -0.802 20.853 70.804 1.00 26.41 193 ALA C C 1
ATOM 7062 O O . ALA C 1 194 ? -0.559 22.062 70.823 1.00 26.94 193 ALA C O 1
ATOM 7064 N N . ILE C 1 195 ? -0.148 19.985 70.056 1.00 26.77 194 ILE C N 1
ATOM 7065 C CA . ILE C 1 195 ? 0.962 20.391 69.195 1.00 27.06 194 ILE C CA 1
ATOM 7066 C C . ILE C 1 195 ? 0.459 21.411 68.193 1.00 27.61 194 ILE C C 1
ATOM 7067 O O . ILE C 1 195 ? 1.121 22.410 67.903 1.00 27.77 194 ILE C O 1
ATOM 7072 N N . ALA C 1 196 ? -0.738 21.160 67.685 1.00 28.02 195 ALA C N 1
ATOM 7073 C CA . ALA C 1 196 ? -1.300 22.003 66.632 1.00 28.42 195 ALA C CA 1
ATOM 7074 C C . ALA C 1 196 ? -1.528 23.393 67.191 1.00 28.74 195 ALA C C 1
ATOM 7075 O O . ALA C 1 196 ? -1.317 24.401 66.512 1.00 28.89 195 ALA C O 1
ATOM 7077 N N . ASP C 1 197 ? -1.940 23.421 68.449 1.00 29.13 196 ASP C N 1
ATOM 7078 C CA . ASP C 1 197 ? -2.382 24.663 69.097 1.00 29.60 196 ASP C CA 1
ATOM 7079 C C . ASP C 1 197 ? -1.149 25.488 69.353 1.00 30.00 196 ASP C C 1
ATOM 7080 O O . ASP C 1 197 ? -1.206 26.709 69.504 1.00 30.47 196 ASP C O 1
ATOM 7085 N N . SER C 1 198 ? -0.032 24.782 69.366 1.00 30.25 197 SER C N 1
ATOM 7086 C CA . SER C 1 198 ? 1.227 25.324 69.872 1.00 30.52 197 SER C CA 1
ATOM 7087 C C . SER C 1 198 ? 1.780 26.248 68.829 1.00 30.33 197 SER C C 1
ATOM 7088 O O . SER C 1 198 ? 2.514 27.192 69.122 1.00 30.59 197 SER C O 1
ATOM 7091 N N . VAL C 1 199 ? 1.391 25.962 67.599 1.00 30.02 198 VAL C N 1
ATOM 7092 C CA . VAL C 1 199 ? 1.951 26.654 66.438 1.00 29.72 198 VAL C CA 1
ATOM 7093 C C . VAL C 1 199 ? 0.855 27.302 65.624 1.00 29.32 198 VAL C C 1
ATOM 7094 O O . VAL C 1 199 ? 1.066 27.749 64.498 1.00 29.68 198 VAL C O 1
ATOM 7098 N N . GLY C 1 200 ? -0.316 27.354 66.235 1.00 28.89 199 GLY C N 1
ATOM 7099 C CA . GLY C 1 200 ? -1.471 28.027 65.654 1.00 28.50 199 GLY C CA 1
ATOM 7100 C C . GLY C 1 200 ? -1.977 27.317 64.417 1.00 28.09 199 GLY C C 1
ATOM 7101 O O . GLY C 1 200 ? -2.590 27.922 63.541 1.00 28.20 199 GLY C O 1
ATOM 7102 N N . ALA C 1 201 ? -1.702 26.022 64.356 1.00 27.33 200 ALA C N 1
ATOM 7103 C CA . ALA C 1 201 ? -2.158 25.176 63.243 1.00 26.73 200 ALA C CA 1
ATOM 7104 C C . ALA C 1 201 ? -3.516 24.553 63.523 1.00 26.02 200 ALA C C 1
ATOM 7105 O O . ALA C 1 201 ? -3.902 24.350 64.672 1.00 26.28 200 ALA C O 1
ATOM 7107 N N . LYS C 1 202 ? -4.230 24.259 62.444 1.00 25.30 201 LYS C N 1
ATOM 7108 C CA . LYS C 1 202 ? -5.464 23.461 62.522 1.00 24.65 201 LYS C CA 1
ATOM 7109 C C . LYS C 1 202 ? -5.112 21.985 62.452 1.00 23.69 201 LYS C C 1
ATOM 7110 O O . LYS C 1 202 ? -4.109 21.606 61.849 1.00 23.96 201 LYS C O 1
ATOM 7116 N N . LEU C 1 203 ? -5.932 21.173 63.111 1.00 22.51 202 LEU C N 1
ATOM 7117 C CA . LEU C 1 203 ? -5.771 19.714 63.109 1.00 21.64 202 LEU C CA 1
ATOM 7118 C C . LEU C 1 203 ? -6.855 19.021 62.305 1.00 20.92 202 LEU C C 1
ATOM 7119 O O . LEU C 1 203 ? -8.050 19.142 62.588 1.00 20.85 202 LEU C O 1
ATOM 7124 N N . MET C 1 204 ? -6.403 18.279 61.307 1.00 20.24 203 MET C N 1
ATOM 7125 C CA . MET C 1 204 ? -7.272 17.407 60.523 1.00 19.63 203 MET C CA 1
ATOM 7126 C C . MET C 1 204 ? -6.942 15.959 60.820 1.00 18.90 203 MET C C 1
ATOM 7127 O O . MET C 1 204 ? -5.774 15.571 60.901 1.00 18.86 203 MET C O 1
ATOM 7132 N N . VAL C 1 205 ? -7.985 15.164 60.989 1.00 17.65 204 VAL C N 1
ATOM 7133 C CA . VAL C 1 205 ? -7.819 13.722 61.168 1.00 17.17 204 VAL C CA 1
ATOM 7134 C C . VAL C 1 205 ? -8.520 12.959 60.059 1.00 16.93 204 VAL C C 1
ATOM 7135 O O . VAL C 1 205 ? -9.722 13.112 59.819 1.00 16.47 204 VAL C O 1
ATOM 7139 N N . ASP C 1 206 ? -7.722 12.154 59.367 1.00 16.59 205 ASP C N 1
ATOM 7140 C CA . ASP C 1 206 ? -8.234 11.226 58.362 1.00 16.29 205 ASP C CA 1
ATOM 7141 C C . ASP C 1 206 ? -8.325 9.860 59.014 1.00 16.09 205 ASP C C 1
ATOM 7142 O O . ASP C 1 206 ? -7.320 9.179 59.196 1.00 15.83 205 ASP C O 1
ATOM 7147 N N . MET C 1 207 ? -9.540 9.482 59.387 1.00 15.89 206 MET C N 1
ATOM 7148 C CA . MET C 1 207 ? -9.756 8.250 60.165 1.00 15.86 206 MET C CA 1
ATOM 7149 C C . MET C 1 207 ? -10.153 7.075 59.286 1.00 16.23 206 MET C C 1
ATOM 7150 O O . MET C 1 207 ? -10.698 6.084 59.764 1.00 16.10 206 MET C O 1
ATOM 7155 N N . ALA C 1 208 ? -9.871 7.202 57.999 1.00 16.55 207 ALA C N 1
ATOM 7156 C CA . ALA C 1 208 ? -10.363 6.225 57.019 1.00 17.22 207 ALA C CA 1
ATOM 7157 C C . ALA C 1 208 ? -10.006 4.789 57.409 1.00 17.51 207 ALA C C 1
ATOM 7158 O O . ALA C 1 208 ? -10.792 3.854 57.200 1.00 18.56 207 ALA C O 1
ATOM 7160 N N . HIS C 1 209 ? -8.832 4.625 57.999 1.00 17.42 208 HIS C N 1
ATOM 7161 C CA . HIS C 1 209 ? -8.286 3.280 58.244 1.00 17.69 208 HIS C CA 1
ATOM 7162 C C . HIS C 1 209 ? -8.863 2.649 59.494 1.00 17.21 208 HIS C C 1
ATOM 7163 O O . HIS C 1 209 ? -8.731 1.436 59.702 1.00 18.34 208 HIS C O 1
ATOM 7170 N N . ILE C 1 210 ? -9.504 3.476 60.317 1.00 16.36 209 ILE C N 1
ATOM 7171 C CA . ILE C 1 210 ? -9.971 3.038 61.647 1.00 15.71 209 ILE C CA 1
ATOM 7172 C C . ILE C 1 210 ? -11.376 3.516 62.032 1.00 14.97 209 ILE C C 1
ATOM 7173 O O . ILE C 1 210 ? -11.767 3.469 63.197 1.00 15.22 209 ILE C O 1
ATOM 7178 N N . ALA C 1 211 ? -12.130 3.971 61.043 1.00 14.12 210 ALA C N 1
ATOM 7179 C CA . ALA C 1 211 ? -13.432 4.599 61.305 1.00 13.72 210 ALA C CA 1
ATOM 7180 C C . ALA C 1 211 ? -14.365 3.669 62.054 1.00 13.57 210 ALA C C 1
ATOM 7181 O O . ALA C 1 211 ? -15.080 4.095 62.960 1.00 13.91 210 ALA C O 1
ATOM 7183 N N . GLY C 1 212 ? -14.345 2.396 61.685 1.00 13.45 211 GLY C N 1
ATOM 7184 C CA . GLY C 1 212 ? -15.266 1.422 62.268 1.00 13.60 211 GLY C CA 1
ATOM 7185 C C . GLY C 1 212 ? -14.903 1.149 63.710 1.00 14.09 211 GLY C C 1
ATOM 7186 O O . GLY C 1 212 ? -15.752 0.887 64.566 1.00 13.95 211 GLY C O 1
ATOM 7187 N N . VAL C 1 213 ? -13.612 1.251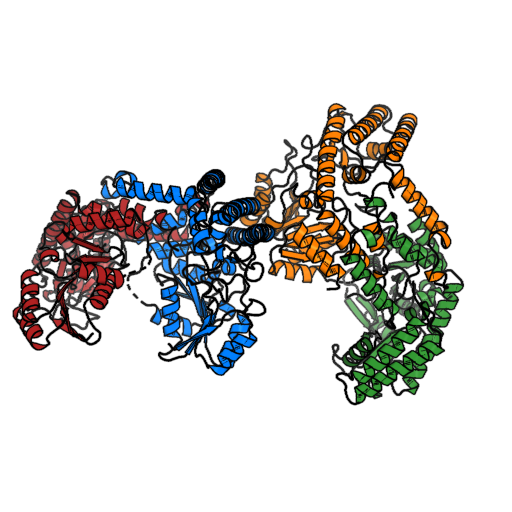 63.980 1.00 14.31 212 VAL C N 1
ATOM 7188 C CA . VAL C 1 213 ? -13.093 0.982 65.317 1.00 14.54 212 VAL C CA 1
ATOM 7189 C C . VAL C 1 213 ? -13.518 2.115 66.226 1.00 14.84 212 VAL C C 1
ATOM 7190 O O . VAL C 1 213 ? -14.001 1.916 67.343 1.00 15.46 212 VAL C O 1
ATOM 7194 N N . ILE C 1 214 ? -13.336 3.316 65.712 1.00 14.76 213 ILE C N 1
ATOM 7195 C CA . ILE C 1 214 ? -13.760 4.521 66.422 1.00 14.61 213 ILE C CA 1
ATOM 7196 C C . ILE C 1 214 ? -15.270 4.481 66.655 1.00 14.88 213 ILE C C 1
ATOM 7197 O O . ILE C 1 214 ? -15.764 4.788 67.744 1.00 15.43 213 ILE C O 1
ATOM 7202 N N . ALA C 1 215 ? -15.999 4.087 65.623 1.00 14.73 214 ALA C N 1
ATOM 7203 C CA . ALA C 1 215 ? -17.468 4.102 65.684 1.00 15.19 214 ALA C CA 1
ATOM 7204 C C . ALA C 1 215 ? -18.002 3.168 66.763 1.00 15.58 214 ALA C C 1
ATOM 7205 O O . ALA C 1 215 ? -19.074 3.405 67.327 1.00 16.02 214 ALA C O 1
ATOM 7207 N N . ALA C 1 216 ? -17.235 2.122 67.060 1.00 16.07 215 ALA C N 1
ATOM 7208 C CA . ALA C 1 216 ? -17.641 1.105 68.049 1.00 16.25 215 ALA C CA 1
ATOM 7209 C C . ALA C 1 216 ? -17.165 1.524 69.436 1.00 16.65 215 ALA C C 1
ATOM 7210 O O . ALA C 1 216 ? -17.386 0.838 70.432 1.00 16.89 215 ALA C O 1
ATOM 7212 N N . GLY C 1 217 ? -16.486 2.660 69.458 1.00 17.01 216 GLY C N 1
ATOM 7213 C CA . GLY C 1 217 ? -15.931 3.240 70.689 1.00 17.33 216 GLY C CA 1
ATOM 7214 C C . GLY C 1 217 ? -14.699 2.527 71.212 1.00 17.32 216 GLY C C 1
ATOM 7215 O O . GLY C 1 217 ? -14.411 2.545 72.415 1.00 17.66 216 GLY C O 1
ATOM 7216 N N . ARG C 1 218 ? -13.960 1.922 70.292 1.00 17.08 217 ARG C N 1
ATOM 7217 C CA . ARG C 1 218 ? -12.798 1.098 70.641 1.00 17.23 217 ARG C CA 1
ATOM 7218 C C . ARG C 1 218 ? -11.496 1.788 70.276 1.00 17.37 217 ARG C C 1
ATOM 7219 O O . ARG C 1 218 ? -10.416 1.196 70.315 1.00 17.22 217 ARG C O 1
ATOM 7227 N N . HIS C 1 219 ? -11.637 3.048 69.906 1.00 17.29 218 HIS C N 1
ATOM 7228 C CA . HIS C 1 219 ? -10.498 3.964 69.708 1.00 17.45 218 HIS C CA 1
ATOM 7229 C C . HIS C 1 219 ? -10.985 5.374 69.985 1.00 17.35 218 HIS C C 1
ATOM 7230 O O . HIS C 1 219 ? -12.139 5.708 69.707 1.00 17.03 218 HIS C O 1
ATOM 7237 N N . ALA C 1 220 ? -10.107 6.177 70.561 1.00 17.27 219 ALA C N 1
ATOM 7238 C CA . ALA C 1 220 ? -10.418 7.579 70.858 1.00 17.51 219 ALA C CA 1
ATOM 7239 C C . ALA C 1 220 ? -11.000 8.241 69.623 1.00 17.59 219 ALA C C 1
ATOM 7240 O O . ALA C 1 220 ? -10.527 8.038 68.515 1.00 17.64 219 ALA C O 1
ATOM 7242 N N . ASN C 1 221 ? -12.034 9.039 69.846 1.00 17.71 220 ASN C N 1
ATOM 7243 C CA . ASN C 1 221 ? -12.750 9.745 68.770 1.00 17.85 220 ASN C CA 1
ATOM 7244 C C . ASN C 1 221 ? -12.114 11.096 68.444 1.00 17.80 220 ASN C C 1
ATOM 7245 O O . ASN C 1 221 ? -12.048 11.979 69.303 1.00 18.14 220 ASN C O 1
ATOM 7250 N N . PRO C 1 222 ? -11.637 11.263 67.203 1.00 18.08 221 PRO C N 1
ATOM 7251 C CA . PRO C 1 222 ? -10.887 12.465 66.848 1.00 18.48 221 PRO C CA 1
ATOM 7252 C C . PRO C 1 222 ? -11.770 13.691 66.733 1.00 19.00 221 PRO C C 1
ATOM 7253 O O . PRO C 1 222 ? -11.278 14.818 66.663 1.00 18.89 221 PRO C O 1
ATOM 7257 N N . VAL C 1 223 ? -13.074 13.461 66.726 1.00 19.74 222 VAL C N 1
ATOM 7258 C CA . VAL C 1 223 ? -14.028 14.561 66.553 1.00 20.67 222 VAL C CA 1
ATOM 7259 C C . VAL C 1 223 ? -13.905 15.498 67.748 1.00 21.21 222 VAL C C 1
ATOM 7260 O O . VAL C 1 223 ? -14.078 16.707 67.632 1.00 21.54 222 VAL C O 1
ATOM 7264 N N . GLU C 1 224 ? -13.553 14.909 68.884 1.00 22.24 223 GLU C N 1
ATOM 7265 C CA . GLU C 1 224 ? -13.410 15.646 70.148 1.00 23.11 223 GLU C CA 1
ATOM 7266 C C . GLU C 1 224 ? -12.170 16.525 70.185 1.00 23.16 223 GLU C C 1
ATOM 7267 O O . GLU C 1 224 ? -12.007 17.341 71.100 1.00 23.98 223 GLU C O 1
ATOM 7273 N N . HIS C 1 225 ? -11.288 16.351 69.210 1.00 22.73 224 HIS C N 1
ATOM 7274 C CA . HIS C 1 225 ? -9.949 16.955 69.289 1.00 22.28 224 HIS C CA 1
ATOM 7275 C C . HIS C 1 225 ? -9.489 17.679 68.035 1.00 21.66 224 HIS C C 1
ATOM 7276 O O . HIS C 1 225 ? -8.651 18.585 68.092 1.00 21.42 224 HIS C O 1
ATOM 7283 N N . ALA C 1 226 ? -10.037 17.260 66.905 1.00 20.81 225 ALA C N 1
ATOM 7284 C CA . ALA C 1 226 ? -9.664 17.801 65.605 1.00 20.03 225 ALA C CA 1
ATOM 7285 C C . ALA C 1 226 ? -10.646 18.872 65.179 1.00 19.69 225 ALA C C 1
ATOM 7286 O O . ALA C 1 226 ? -11.811 18.852 65.564 1.00 19.77 225 ALA C O 1
ATOM 7288 N N . HIS C 1 227 ? -10.161 19.803 64.374 1.00 19.47 226 HIS C N 1
ATOM 7289 C CA . HIS C 1 227 ? -11.028 20.844 63.819 1.00 19.52 226 HIS C CA 1
ATOM 7290 C C . HIS C 1 227 ? -11.965 20.187 62.829 1.00 19.07 226 HIS C C 1
ATOM 7291 O O . HIS C 1 227 ? -13.124 20.569 62.681 1.00 19.25 226 HIS C O 1
ATOM 7298 N N . VAL C 1 228 ? -11.442 19.152 62.192 1.00 18.53 227 VAL C N 1
ATOM 7299 C CA . VAL C 1 228 ? -12.158 18.448 61.131 1.00 17.89 227 VAL C CA 1
ATOM 7300 C C . VAL C 1 228 ? -11.673 17.011 60.988 1.00 17.14 227 VAL C C 1
ATOM 7301 O O . VAL C 1 228 ? -10.516 16.697 61.234 1.00 16.88 227 VAL C O 1
ATOM 7305 N N . VAL C 1 229 ? -12.598 16.158 60.579 1.00 16.69 228 VAL C N 1
ATOM 7306 C CA . VAL C 1 229 ? -12.344 14.726 60.438 1.00 15.97 228 VAL C CA 1
ATOM 7307 C C . VAL C 1 229 ? -12.899 14.223 59.122 1.00 15.61 228 VAL C C 1
ATOM 7308 O O . VAL C 1 229 ? -14.042 14.502 58.754 1.00 15.29 228 VAL C O 1
ATOM 7312 N N . THR C 1 230 ? -12.061 13.490 58.410 1.00 14.76 229 THR C N 1
ATOM 7313 C CA . THR C 1 230 ? -12.465 12.874 57.153 1.00 14.30 229 THR C CA 1
ATOM 7314 C C . THR C 1 230 ? -12.441 11.370 57.299 1.00 13.85 229 THR C C 1
ATOM 7315 O O . THR C 1 230 ? -11.797 10.814 58.185 1.00 13.73 229 THR C O 1
ATOM 7319 N N . SER C 1 231 ? -13.180 10.724 56.418 1.00 13.25 230 SER C N 1
ATOM 7320 C CA . SER C 1 231 ? -13.246 9.267 56.421 1.00 13.03 230 SER C CA 1
ATOM 7321 C C . SER C 1 231 ? -13.783 8.695 55.130 1.00 12.76 230 SER C C 1
ATOM 7322 O O . SER C 1 231 ? -14.348 9.392 54.284 1.00 13.19 230 SER C O 1
ATOM 7325 N N . THR C 1 232 ? -13.582 7.394 55.017 1.00 12.86 231 THR C N 1
ATOM 7326 C CA . THR C 1 232 ? -14.211 6.588 53.987 1.00 12.93 231 THR C CA 1
ATOM 7327 C C . THR C 1 232 ? -15.447 5.960 54.600 1.00 12.45 231 THR C C 1
ATOM 7328 O O . THR C 1 232 ? -15.595 5.905 55.825 1.00 11.68 231 THR C O 1
ATOM 7332 N N . THR C 1 233 ? -16.335 5.500 53.734 1.00 11.83 232 THR C N 1
ATOM 7333 C CA . THR C 1 233 ? -17.540 4.814 54.180 1.00 12.15 232 THR C CA 1
ATOM 7334 C C . THR C 1 233 ? -17.418 3.305 54.016 1.00 12.11 232 THR C C 1
ATOM 7335 O O . THR C 1 233 ? -18.244 2.538 54.513 1.00 13.36 232 THR C O 1
ATOM 7339 N N . HIS C 1 234 ? -16.387 2.858 53.310 1.00 12.60 233 HIS C N 1
ATOM 7340 C CA . HIS C 1 234 ? -16.183 1.423 53.188 1.00 12.47 233 HIS C CA 1
ATOM 7341 C C . HIS C 1 234 ? -15.190 0.972 54.246 1.00 12.77 233 HIS C C 1
ATOM 7342 O O . HIS C 1 234 ? -15.197 1.497 55.352 1.00 12.51 233 HIS C O 1
ATOM 7349 N N . LYS C 1 235 ? -14.368 -0.015 53.920 1.00 12.27 234 LYS C N 1
ATOM 7350 C CA . LYS C 1 235 ? -13.374 -0.520 54.874 1.00 12.15 234 LYS C CA 1
ATOM 7351 C C . LYS C 1 235 ? -14.049 -0.985 56.153 1.00 12.12 234 LYS C C 1
ATOM 7352 O O . LYS C 1 235 ? -14.964 -1.804 56.110 1.00 11.73 234 LYS C O 1
ATOM 7358 N N . THR C 1 236 ? -13.579 -0.485 57.291 1.00 12.60 235 THR C N 1
ATOM 7359 C CA . THR C 1 236 ? -14.089 -0.986 58.583 1.00 12.30 235 THR C CA 1
ATOM 7360 C C . THR C 1 236 ? -15.511 -0.511 58.887 1.00 12.57 235 THR C C 1
ATOM 7361 O O . THR C 1 236 ? -16.122 -0.984 59.841 1.00 12.85 235 THR C O 1
ATOM 7365 N N . LEU C 1 237 ? -16.032 0.400 58.067 1.00 12.53 236 LEU C N 1
ATOM 7366 C CA . LEU C 1 237 ? -17.451 0.850 58.188 1.00 12.87 236 LEU C CA 1
ATOM 7367 C C . LEU C 1 237 ? -18.380 0.018 57.297 1.00 13.17 236 LEU C C 1
ATOM 7368 O O . LEU C 1 237 ? -19.618 0.068 57.407 1.00 13.13 236 LEU C O 1
ATOM 7373 N N . ARG C 1 238 ? -17.770 -0.754 56.409 1.00 12.87 237 ARG C N 1
ATOM 7374 C CA . ARG C 1 238 ? -18.462 -1.842 55.735 1.00 12.85 237 ARG C CA 1
ATOM 7375 C C . ARG C 1 238 ? -19.616 -1.337 54.870 1.00 12.77 237 ARG C C 1
ATOM 7376 O O . ARG C 1 238 ? -20.635 -2.000 54.689 1.00 13.08 237 ARG C O 1
ATOM 7384 N N . GLY C 1 239 ? -19.435 -0.134 54.362 1.00 12.57 238 GLY C N 1
ATOM 7385 C CA . GLY C 1 239 ? -20.367 0.468 53.417 1.00 12.50 238 GLY C CA 1
ATOM 7386 C C . GLY C 1 239 ? -19.891 0.545 51.976 1.00 12.73 238 GLY C C 1
ATOM 7387 O O . GLY C 1 239 ? -18.912 -0.098 51.584 1.00 11.92 238 GLY C O 1
ATOM 7388 N N . PRO C 1 240 ? -20.602 1.333 51.164 1.00 12.84 239 PRO C N 1
ATOM 7389 C CA . PRO C 1 240 ? -20.128 1.589 49.814 1.00 13.35 239 PRO C CA 1
ATOM 7390 C C . PRO C 1 240 ? -18.863 2.408 49.824 1.00 13.85 239 PRO C C 1
ATOM 7391 O O . PRO C 1 240 ? -18.565 3.093 50.793 1.00 12.82 239 PRO C O 1
ATOM 7395 N N . ARG C 1 241 ? -18.135 2.344 48.726 1.00 14.41 240 ARG C N 1
ATOM 7396 C CA . ARG C 1 241 ? -17.018 3.251 48.559 1.00 15.52 240 ARG C CA 1
ATOM 7397 C C . ARG C 1 241 ? -17.563 4.659 48.568 1.00 15.21 240 ARG C C 1
ATOM 7398 O O . ARG C 1 241 ? -18.583 4.960 47.957 1.00 15.64 240 ARG C O 1
ATOM 7406 N N . GLY C 1 242 ? -16.839 5.526 49.249 1.00 15.12 241 GLY C N 1
ATOM 7407 C CA . GLY C 1 242 ? -17.262 6.905 49.412 1.00 14.78 241 GLY C CA 1
ATOM 7408 C C . GLY C 1 242 ? -16.596 7.547 50.604 1.00 14.70 241 GLY C C 1
ATOM 7409 O O . GLY C 1 242 ? -15.840 6.911 51.332 1.00 14.29 241 GLY C O 1
ATOM 7410 N N . GLY C 1 243 ? -16.880 8.824 50.794 1.00 14.67 242 GLY C N 1
ATOM 7411 C CA . GLY C 1 243 ? -16.312 9.557 51.912 1.00 14.69 242 GLY C CA 1
ATOM 7412 C C . GLY C 1 243 ? -17.324 10.386 52.654 1.00 14.54 242 GLY C C 1
ATOM 7413 O O . GLY C 1 243 ? -18.475 10.520 52.251 1.00 14.62 242 GLY C O 1
ATOM 7414 N N . PHE C 1 244 ? -16.869 10.896 53.783 1.00 14.21 243 PHE C N 1
ATOM 7415 C CA . PHE C 1 244 ? -17.601 11.920 54.515 1.00 14.27 243 PHE C CA 1
ATOM 7416 C C . PHE C 1 244 ? -16.665 12.797 55.311 1.00 14.46 243 PHE C C 1
ATOM 7417 O O . PHE C 1 244 ? -15.472 12.508 55.467 1.00 14.05 243 PHE C O 1
ATOM 7425 N N . VAL C 1 245 ? -17.248 13.882 55.790 1.00 14.71 244 VAL C N 1
ATOM 7426 C CA . VAL C 1 245 ? -16.533 14.880 56.578 1.00 15.22 244 VAL C CA 1
ATOM 7427 C C . VAL C 1 245 ? -17.349 15.269 57.797 1.00 15.17 244 VAL C C 1
ATOM 7428 O O . VAL C 1 245 ? -18.566 15.442 57.713 1.00 15.91 244 VAL C O 1
ATOM 7432 N N . LEU C 1 246 ? -16.650 15.382 58.921 1.00 15.28 245 LEU C N 1
ATOM 7433 C CA . LEU C 1 246 ? -17.239 15.749 60.203 1.00 15.56 245 LEU C CA 1
ATOM 7434 C C . LEU C 1 246 ? -16.518 16.937 60.826 1.00 16.18 245 LEU C C 1
ATOM 7435 O O . LEU C 1 246 ? -15.316 17.120 60.668 1.00 15.13 245 LEU C O 1
ATOM 7440 N N . THR C 1 247 ? -17.293 17.745 61.531 1.00 17.49 246 THR C N 1
ATOM 7441 C CA . THR C 1 247 ? -16.750 18.868 62.306 1.00 18.29 246 THR C CA 1
ATOM 7442 C C . THR C 1 247 ? -17.758 19.354 63.331 1.00 19.29 246 THR C C 1
ATOM 7443 O O . THR C 1 247 ? -18.967 19.176 63.163 1.00 19.30 246 THR C O 1
ATOM 7447 N N . ASN C 1 248 ? -17.239 19.942 64.404 1.00 20.32 247 ASN C N 1
ATOM 7448 C CA . ASN C 1 248 ? -18.082 20.508 65.463 1.00 21.30 247 ASN C CA 1
ATOM 7449 C C . ASN C 1 248 ? -18.237 22.000 65.260 1.00 22.13 247 ASN C C 1
ATOM 7450 O O . ASN C 1 248 ? -19.043 22.656 65.910 1.00 22.62 247 ASN C O 1
ATOM 7455 N N . ASP C 1 249 ? -17.461 22.502 64.314 1.00 23.20 248 ASP C N 1
ATOM 7456 C CA . ASP C 1 249 ? -17.404 23.938 64.010 1.00 24.34 248 ASP C CA 1
ATOM 7457 C C . ASP C 1 249 ? -18.257 24.297 62.803 1.00 24.84 248 ASP C C 1
ATOM 7458 O O . ASP C 1 249 ? -17.990 23.864 61.682 1.00 24.91 248 ASP C O 1
ATOM 7463 N N . GLU C 1 250 ? -19.276 25.114 63.044 1.00 25.68 249 GLU C N 1
ATOM 7464 C CA . GLU C 1 250 ? -20.260 25.420 62.005 1.00 26.32 249 GLU C CA 1
ATOM 7465 C C . GLU C 1 250 ? -19.647 26.237 60.891 1.00 26.20 249 GLU C C 1
ATOM 7466 O O . GLU C 1 250 ? -20.063 26.151 59.738 1.00 26.48 249 GLU C O 1
ATOM 7472 N N . GLU C 1 251 ? -18.649 27.028 61.251 1.00 26.30 250 GLU C N 1
ATOM 7473 C CA . GLU C 1 251 ? -18.005 27.927 60.290 1.00 26.22 250 GLU C CA 1
ATOM 7474 C C . GLU C 1 251 ? -17.230 27.072 59.305 1.00 26.19 250 GLU C C 1
ATOM 7475 O O . GLU C 1 251 ? -17.143 27.365 58.111 1.00 26.24 250 GLU C O 1
ATOM 7477 N N . ILE C 1 252 ? -16.705 25.975 59.827 1.00 26.06 251 ILE C N 1
ATOM 7478 C CA . ILE C 1 252 ? -15.890 25.071 59.022 1.00 25.87 251 ILE C CA 1
ATOM 7479 C C . ILE C 1 252 ? -16.821 24.235 58.173 1.00 25.60 251 ILE C C 1
ATOM 7480 O O . ILE C 1 252 ? -16.566 23.988 56.997 1.00 25.14 251 ILE C O 1
ATOM 7485 N N . ALA C 1 253 ? -17.925 23.835 58.782 1.00 25.47 252 ALA C N 1
ATOM 7486 C CA . ALA C 1 253 ? -18.886 22.966 58.109 1.00 25.58 252 ALA C CA 1
ATOM 7487 C C . ALA C 1 253 ? -19.354 23.639 56.825 1.00 25.95 252 ALA C C 1
ATOM 7488 O O . ALA C 1 253 ? -19.517 22.994 55.793 1.00 25.63 252 ALA C O 1
ATOM 7490 N N . LYS C 1 254 ? -19.538 24.951 56.902 1.00 26.42 253 LYS C N 1
ATOM 7491 C CA . LYS C 1 254 ? -20.066 25.715 55.760 1.00 26.98 253 LYS C CA 1
ATOM 7492 C C . LYS C 1 254 ? -19.040 25.750 54.652 1.00 27.09 253 LYS C C 1
ATOM 7493 O O . LYS C 1 254 ? -19.360 25.637 53.469 1.00 26.96 253 LYS C O 1
ATOM 7499 N N . LYS C 1 255 ? -17.795 25.930 55.055 1.00 27.57 254 LYS C N 1
ATOM 7500 C CA . LYS C 1 255 ? -16.696 25.997 54.093 1.00 28.06 254 LYS C CA 1
ATOM 7501 C C . LYS C 1 255 ? -16.599 24.659 53.394 1.00 28.28 254 LYS C C 1
ATOM 7502 O O . LYS C 1 255 ? -16.362 24.569 52.188 1.00 28.43 254 LYS C O 1
ATOM 7508 N N . ILE C 1 256 ? -16.826 23.619 54.177 1.00 28.68 255 ILE C N 1
ATOM 7509 C CA . ILE C 1 256 ? -16.691 22.249 53.683 1.00 28.96 255 ILE C CA 1
ATOM 7510 C C . ILE C 1 256 ? -17.768 21.998 52.654 1.00 29.35 255 ILE C C 1
ATOM 7511 O O . ILE C 1 256 ? -17.527 21.429 51.591 1.00 29.23 255 ILE C O 1
ATOM 7516 N N . ASN C 1 257 ? -18.968 22.444 52.985 1.00 29.83 256 ASN C N 1
ATOM 7517 C CA . ASN C 1 257 ? -20.121 22.187 52.128 1.00 30.40 256 ASN C CA 1
ATOM 7518 C C . ASN C 1 257 ? -19.869 22.815 50.778 1.00 31.05 256 ASN C C 1
ATOM 7519 O O . ASN C 1 257 ? -20.261 22.287 49.735 1.00 31.10 256 ASN C O 1
ATOM 7524 N N . SER C 1 258 ? -19.251 23.976 50.821 1.00 31.74 257 SER C N 1
ATOM 7525 C CA . SER C 1 258 ? -18.937 24.711 49.621 1.00 32.47 257 SER C CA 1
ATOM 7526 C C . SER C 1 258 ? -17.736 24.205 48.913 1.00 33.09 257 SER C C 1
ATOM 7527 O O . SER C 1 258 ? -17.482 24.605 47.823 1.00 33.24 257 SER C O 1
ATOM 7530 N N . ALA C 1 259 ? -16.935 23.403 49.585 1.00 33.79 258 ALA C N 1
ATOM 7531 C CA . ALA C 1 259 ? -15.730 22.914 48.977 1.00 34.29 258 ALA C CA 1
ATOM 7532 C C . ALA C 1 259 ? -15.976 21.571 48.374 1.00 34.75 258 ALA C C 1
ATOM 7533 O O . ALA C 1 259 ? -15.245 21.154 47.541 1.00 34.85 258 ALA C O 1
ATOM 7535 N N . VAL C 1 260 ? -17.042 20.933 48.824 1.00 35.33 259 VAL C N 1
ATOM 7536 C CA . VAL C 1 260 ? -17.672 19.777 48.210 1.00 35.74 259 VAL C CA 1
ATOM 7537 C C . VAL C 1 260 ? -19.017 20.266 47.614 1.00 35.92 259 VAL C C 1
ATOM 7538 O O . VAL C 1 260 ? -19.245 20.372 46.435 1.00 36.65 259 VAL C O 1
ATOM 7542 N N . GLY C 1 267 ? -21.701 12.932 40.615 1.00 27.57 266 GLY C N 1
ATOM 7543 C CA . GLY C 1 267 ? -22.700 12.835 41.671 1.00 27.28 266 GLY C CA 1
ATOM 7544 C C . GLY C 1 267 ? -23.789 13.880 41.549 1.00 27.07 266 GLY C C 1
ATOM 7545 O O . GLY C 1 267 ? -23.776 14.704 40.627 1.00 28.15 266 GLY C O 1
ATOM 7546 N N . PRO C 1 268 ? -24.747 13.853 42.484 1.00 26.17 267 PRO C N 1
ATOM 7547 C CA . PRO C 1 268 ? -24.728 12.887 43.571 1.00 25.29 267 PRO C CA 1
ATOM 7548 C C . PRO C 1 268 ? -25.357 11.564 43.202 1.00 23.88 267 PRO C C 1
ATOM 7549 O O . PRO C 1 268 ? -26.282 11.483 42.394 1.00 23.96 267 PRO C O 1
ATOM 7553 N N . LEU C 1 269 ? -24.816 10.527 43.809 1.00 22.14 268 LEU C N 1
ATOM 7554 C CA . LEU C 1 269 ? -25.296 9.174 43.605 1.00 20.65 268 LEU C CA 1
ATOM 7555 C C . LEU C 1 269 ? -26.206 8.798 44.750 1.00 19.33 268 LEU C C 1
ATOM 7556 O O . LEU C 1 269 ? -25.747 8.333 45.784 1.00 18.38 268 LEU C O 1
ATOM 7561 N N . MET C 1 270 ? -27.499 9.010 44.567 1.00 17.90 269 MET C N 1
ATOM 7562 C CA . MET C 1 270 ? -28.434 8.904 45.694 1.00 16.85 269 MET C CA 1
ATOM 7563 C C . MET C 1 270 ? -28.525 7.476 46.201 1.00 15.66 269 MET C C 1
ATOM 7564 O O . MET C 1 270 ? -28.764 7.238 47.388 1.00 15.04 269 MET C O 1
ATOM 7569 N N . HIS C 1 271 ? -28.324 6.530 45.293 1.00 14.09 270 HIS C N 1
ATOM 7570 C CA . HIS C 1 271 ? -28.363 5.105 45.651 1.00 13.58 270 HIS C CA 1
ATOM 7571 C C . HIS C 1 271 ? -27.162 4.778 46.522 1.00 13.06 270 HIS C C 1
ATOM 7572 O O . HIS C 1 271 ? -27.222 3.926 47.414 1.00 13.11 270 HIS C O 1
ATOM 7579 N N . VAL C 1 272 ? -26.062 5.465 46.240 1.00 13.22 271 VAL C N 1
ATOM 7580 C CA . VAL C 1 272 ? -24.840 5.299 47.044 1.00 13.15 271 VAL C CA 1
ATOM 7581 C C . VAL C 1 272 ? -25.014 5.972 48.403 1.00 12.82 271 VAL C C 1
ATOM 7582 O O . VAL C 1 272 ? -24.622 5.419 49.428 1.00 12.32 271 VAL C O 1
ATOM 7586 N N . ILE C 1 273 ? -25.633 7.145 48.408 1.00 12.86 272 ILE C N 1
ATOM 7587 C CA . ILE C 1 273 ? -25.917 7.844 49.670 1.00 13.07 272 ILE C CA 1
ATOM 7588 C C . ILE C 1 273 ? -26.849 6.993 50.528 1.00 12.52 272 ILE C C 1
ATOM 7589 O O . ILE C 1 273 ? -26.701 6.908 51.751 1.00 12.64 272 ILE C O 1
ATOM 7594 N N . ALA C 1 274 ? -27.777 6.313 49.868 1.00 11.98 273 ALA C N 1
ATOM 7595 C CA . ALA C 1 274 ? -28.683 5.398 50.562 1.00 11.89 273 ALA C CA 1
ATOM 7596 C C . ALA C 1 274 ? -27.865 4.283 51.205 1.00 11.82 273 ALA C C 1
ATOM 7597 O O . ALA C 1 274 ? -28.100 3.882 52.346 1.00 11.38 273 ALA C O 1
ATOM 7599 N N . GLY C 1 275 ? -26.865 3.813 50.469 1.00 11.49 274 GLY C N 1
ATOM 7600 C CA . GLY C 1 275 ? -25.990 2.748 50.963 1.00 11.43 274 GLY C CA 1
ATOM 7601 C C . GLY C 1 275 ? -25.196 3.186 52.178 1.00 11.24 274 GLY C C 1
ATOM 7602 O O . GLY C 1 275 ? -24.952 2.404 53.108 1.00 11.36 274 GLY C O 1
ATOM 7603 N N . LYS C 1 276 ? -24.801 4.448 52.156 1.00 11.30 275 LYS C N 1
ATOM 7604 C CA . LYS C 1 276 ? -24.053 5.058 53.265 1.00 11.22 275 LYS C CA 1
ATOM 7605 C C . LYS C 1 276 ? -24.961 5.127 54.482 1.00 11.17 275 LYS C C 1
ATOM 7606 O O . LYS C 1 276 ? -24.558 4.853 55.603 1.00 10.72 275 LYS C O 1
ATOM 7612 N N . ALA C 1 277 ? -26.202 5.503 54.236 1.00 11.08 276 ALA C N 1
ATOM 7613 C CA . ALA C 1 277 ? -27.189 5.629 55.324 1.00 11.08 276 ALA C CA 1
ATOM 7614 C C . ALA C 1 277 ? -27.377 4.259 55.965 1.00 10.96 276 ALA C C 1
ATOM 7615 O O . ALA C 1 277 ? -27.441 4.105 57.189 1.00 11.01 276 ALA C O 1
ATOM 7617 N N . VAL C 1 278 ? -27.463 3.254 55.114 1.00 10.84 277 VAL C N 1
ATOM 7618 C CA . VAL C 1 278 ? -27.696 1.890 55.577 1.00 10.64 277 VAL C CA 1
ATOM 7619 C C . VAL C 1 278 ? -26.513 1.464 56.441 1.00 10.69 277 VAL C C 1
ATOM 7620 O O . VAL C 1 278 ? -26.670 0.925 57.535 1.00 10.82 277 VAL C O 1
ATOM 7624 N N . ALA C 1 279 ? -25.317 1.749 55.955 1.00 10.52 278 ALA C N 1
ATOM 7625 C CA . ALA C 1 279 ? -24.109 1.313 56.675 1.00 10.90 278 ALA C CA 1
ATOM 7626 C C . ALA C 1 279 ? -23.970 2.060 57.998 1.00 10.79 278 ALA C C 1
ATOM 7627 O O . ALA C 1 279 ? -23.563 1.487 59.010 1.00 11.13 278 ALA C O 1
ATOM 7629 N N . PHE C 1 280 ? -24.305 3.344 57.999 1.00 11.20 279 PHE C N 1
ATOM 7630 C CA . PHE C 1 280 ? -24.192 4.129 59.217 1.00 11.55 279 PHE C CA 1
ATOM 7631 C C . PHE C 1 280 ? -25.204 3.589 60.215 1.00 11.98 279 PHE C C 1
ATOM 7632 O O . PHE C 1 280 ? -24.954 3.501 61.417 1.00 11.44 279 PHE C O 1
ATOM 7640 N N . GLY C 1 281 ? -26.348 3.178 59.695 1.00 11.71 280 GLY C N 1
ATOM 7641 C CA . GLY C 1 281 ? -27.399 2.635 60.549 1.00 11.71 280 GLY C CA 1
ATOM 7642 C C . GLY C 1 281 ? -26.925 1.351 61.198 1.00 12.10 280 GLY C C 1
ATOM 7643 O O . GLY C 1 281 ? -27.147 1.101 62.389 1.00 12.07 280 GLY C O 1
ATOM 7644 N N . GLU C 1 282 ? -26.243 0.542 60.404 1.00 12.00 281 GLU C N 1
ATOM 7645 C CA . GLU C 1 282 ? -25.731 -0.733 60.892 1.00 12.34 281 GLU C CA 1
ATOM 7646 C C . GLU C 1 282 ? -24.703 -0.487 61.982 1.00 12.37 281 GLU C C 1
ATOM 7647 O O . GLU C 1 282 ? -24.643 -1.222 62.969 1.00 12.53 281 GLU C O 1
ATOM 7653 N N . ALA C 1 283 ? -23.926 0.578 61.822 1.00 12.75 282 ALA C N 1
ATOM 7654 C CA . ALA C 1 283 ? -22.774 0.820 62.724 1.00 12.98 282 ALA C CA 1
ATOM 7655 C C . ALA C 1 283 ? -23.269 1.308 64.081 1.00 13.50 282 ALA C C 1
ATOM 7656 O O . ALA C 1 283 ? -22.565 1.230 65.098 1.00 12.97 282 ALA C O 1
ATOM 7658 N N . LEU C 1 284 ? -24.503 1.792 64.080 1.00 13.84 283 LEU C N 1
ATOM 7659 C CA . LEU C 1 284 ? -25.146 2.331 65.293 1.00 14.74 283 LEU C CA 1
ATOM 7660 C C . LEU C 1 284 ? -25.667 1.201 66.176 1.00 14.86 283 LEU C C 1
ATOM 7661 O O . LEU C 1 284 ? -26.009 1.415 67.338 1.00 15.69 283 LEU C O 1
ATOM 7666 N N . THR C 1 285 ? -25.714 -0.003 65.617 1.00 14.61 284 THR C N 1
ATOM 7667 C CA . THR C 1 285 ? -26.294 -1.176 66.324 1.00 14.84 284 THR C CA 1
ATOM 7668 C C . THR C 1 285 ? -25.300 -1.926 67.203 1.00 14.99 284 THR C C 1
ATOM 7669 O O . THR C 1 285 ? -24.088 -1.905 66.981 1.00 14.56 284 THR C O 1
ATOM 7673 N N . ASP C 1 286 ? -25.845 -2.621 68.190 1.00 15.29 285 ASP C N 1
ATOM 7674 C CA . ASP C 1 286 ? -25.021 -3.426 69.097 1.00 15.55 285 ASP C CA 1
ATOM 7675 C C . ASP C 1 286 ? -24.257 -4.485 68.308 1.00 15.47 285 ASP C C 1
ATOM 7676 O O . ASP C 1 286 ? -23.117 -4.821 68.623 1.00 15.31 285 ASP C O 1
ATOM 7681 N N . ASP C 1 287 ? -24.893 -5.009 67.273 1.00 15.36 286 ASP C N 1
ATOM 7682 C CA . ASP C 1 287 ? -24.253 -6.048 66.470 1.00 15.67 286 ASP C CA 1
ATOM 7683 C C . ASP C 1 287 ? -22.944 -5.556 65.882 1.00 14.57 286 ASP C C 1
ATOM 7684 O O . ASP C 1 287 ? -22.004 -6.336 65.703 1.00 14.77 286 ASP C O 1
ATOM 7689 N N . PHE C 1 288 ? -22.869 -4.264 65.596 1.00 13.71 287 PHE C N 1
ATOM 7690 C CA . PHE C 1 288 ? -21.644 -3.726 65.017 1.00 13.21 287 PHE C CA 1
ATOM 7691 C C . PHE C 1 288 ? -20.553 -3.639 66.076 1.00 13.35 287 PHE C C 1
ATOM 7692 O O . PHE C 1 288 ? -19.366 -3.831 65.802 1.00 12.41 287 PHE C O 1
ATOM 7700 N N . LYS C 1 289 ? -20.948 -3.321 67.295 1.00 13.12 288 LYS C N 1
ATOM 7701 C CA . LYS C 1 289 ? -19.962 -3.258 68.375 1.00 13.58 288 LYS C CA 1
ATOM 7702 C C . LYS C 1 289 ? -19.364 -4.645 68.585 1.00 13.23 288 LYS C C 1
ATOM 7703 O O . LYS C 1 289 ? -18.169 -4.811 68.843 1.00 12.96 288 LYS C O 1
ATOM 7709 N N . THR C 1 290 ? -20.200 -5.652 68.403 1.00 13.18 289 THR C N 1
ATOM 7710 C CA . THR C 1 290 ? -19.784 -7.035 68.610 1.00 13.42 289 THR C CA 1
ATOM 7711 C C . THR C 1 290 ? -18.858 -7.446 67.480 1.00 12.98 289 THR C C 1
ATOM 7712 O O . THR C 1 290 ? -17.883 -8.183 67.661 1.00 13.35 289 THR C O 1
ATOM 7716 N N . TYR C 1 291 ? -19.176 -6.918 66.311 1.00 12.38 290 TYR C N 1
ATOM 7717 C CA . TYR C 1 291 ? -18.367 -7.165 65.122 1.00 11.77 290 TYR C CA 1
ATOM 7718 C C . TYR C 1 291 ? -16.952 -6.640 65.354 1.00 11.43 290 TYR C C 1
ATOM 7719 O O . TYR C 1 291 ? -15.967 -7.358 65.158 1.00 12.11 290 TYR C O 1
ATOM 7728 N N . ILE C 1 292 ? -16.860 -5.387 65.782 1.00 11.34 291 ILE C N 1
ATOM 7729 C CA . ILE C 1 292 ? -15.547 -4.732 65.925 1.00 10.93 291 ILE C CA 1
ATOM 7730 C C . ILE C 1 292 ? -14.756 -5.426 67.037 1.00 11.01 291 ILE C C 1
ATOM 7731 O O . ILE C 1 292 ? -13.532 -5.559 66.991 1.00 10.51 291 ILE C O 1
ATOM 7736 N N . ASP C 1 293 ? -15.491 -5.918 68.019 1.00 11.76 292 ASP C N 1
ATOM 7737 C CA . ASP C 1 293 ? -14.858 -6.579 69.169 1.00 11.94 292 ASP C CA 1
ATOM 7738 C C . ASP C 1 293 ? -14.130 -7.796 68.633 1.00 12.46 292 ASP C C 1
ATOM 7739 O O . ASP C 1 293 ? -12.988 -8.088 68.999 1.00 12.63 292 ASP C O 1
ATOM 7744 N N . ARG C 1 294 ? -14.802 -8.472 67.711 1.00 12.27 293 ARG C N 1
ATOM 7745 C CA . ARG C 1 294 ? -14.302 -9.719 67.132 1.00 12.41 293 ARG C CA 1
ATOM 7746 C C . ARG C 1 294 ? -13.164 -9.403 66.172 1.00 11.93 293 ARG C C 1
ATOM 7747 O O . ARG C 1 294 ? -12.164 -10.117 66.118 1.00 12.10 293 ARG C O 1
ATOM 7755 N N . VAL C 1 295 ? -13.318 -8.306 65.443 1.00 11.43 294 VAL C N 1
ATOM 7756 C CA . VAL C 1 295 ? -12.279 -7.873 64.498 1.00 11.23 294 VAL C CA 1
ATOM 7757 C C . VAL C 1 295 ? -10.966 -7.704 65.257 1.00 11.85 294 VAL C C 1
ATOM 7758 O O . VAL C 1 295 ? -9.891 -8.130 64.821 1.00 11.60 294 VAL C O 1
ATOM 7762 N N . LEU C 1 296 ? -11.089 -7.116 66.433 1.00 12.10 295 LEU C N 1
ATOM 7763 C CA . LEU C 1 296 ? -9.921 -6.745 67.236 1.00 12.66 295 LEU C CA 1
ATOM 7764 C C . LEU C 1 296 ? -9.314 -7.992 67.860 1.00 12.85 295 LEU C C 1
ATOM 7765 O O . LEU C 1 296 ? -8.094 -8.198 67.849 1.00 12.65 295 LEU C O 1
ATOM 7770 N N . ALA C 1 297 ? -10.183 -8.857 68.349 1.00 12.83 296 ALA C N 1
ATOM 7771 C CA . ALA C 1 297 ? -9.733 -10.068 69.017 1.00 13.14 296 ALA C CA 1
ATOM 7772 C C . ALA C 1 297 ? -9.095 -10.979 67.990 1.00 12.93 296 ALA C C 1
ATOM 7773 O O . ALA C 1 297 ? -8.128 -11.701 68.268 1.00 13.37 296 ALA C O 1
ATOM 7775 N N . ASN C 1 298 ? -9.641 -10.927 66.783 1.00 12.53 297 ASN C N 1
ATOM 7776 C CA . ASN C 1 298 ? -9.176 -11.804 65.714 1.00 12.30 297 ASN C CA 1
ATOM 7777 C C . ASN C 1 298 ? -7.777 -11.392 65.278 1.00 11.99 297 ASN C C 1
ATOM 7778 O O . ASN C 1 298 ? -6.953 -12.229 64.924 1.00 12.43 297 ASN C O 1
ATOM 7783 N N . ALA C 1 299 ? -7.521 -10.091 65.325 1.00 11.57 298 ALA C N 1
ATOM 7784 C CA . ALA C 1 299 ? -6.213 -9.561 64.892 1.00 11.82 298 ALA C CA 1
ATOM 7785 C C . ALA C 1 299 ? -5.159 -9.970 65.896 1.00 12.04 298 ALA C C 1
ATOM 7786 O O . ALA C 1 299 ? -4.019 -10.238 65.534 1.00 12.27 298 ALA C O 1
ATOM 7788 N N . GLN C 1 300 ? -5.569 -10.048 67.157 1.00 12.68 299 GLN C N 1
ATOM 7789 C CA . GLN C 1 300 ? -4.645 -10.405 68.237 1.00 13.19 299 GLN C CA 1
ATOM 7790 C C . GLN C 1 300 ? -4.281 -11.864 68.074 1.00 13.75 299 GLN C C 1
ATOM 7791 O O . GLN C 1 300 ? -3.125 -12.268 68.229 1.00 13.88 299 GLN C O 1
ATOM 7797 N N . ALA C 1 301 ? -5.290 -12.646 67.731 1.00 13.88 300 ALA C N 1
ATOM 7798 C CA . ALA C 1 301 ? -5.140 -14.095 67.591 1.00 14.22 300 ALA C CA 1
ATOM 7799 C C . ALA C 1 301 ? -4.225 -14.424 66.418 1.00 14.76 300 ALA C C 1
ATOM 7800 O O . ALA C 1 301 ? -3.342 -15.286 66.505 1.00 15.34 300 ALA C O 1
ATOM 7802 N N . LEU C 1 302 ? -4.443 -13.717 65.318 1.00 14.43 301 LEU C N 1
ATOM 7803 C CA . LEU C 1 302 ? -3.671 -13.943 64.096 1.00 14.27 301 LEU C CA 1
ATOM 7804 C C . LEU C 1 302 ? -2.245 -13.459 64.303 1.00 14.38 301 LEU C C 1
ATOM 7805 O O . LEU C 1 302 ? -1.292 -14.105 63.897 1.00 14.61 301 LEU C O 1
ATOM 7810 N N . GLY C 1 303 ? -2.120 -12.309 64.939 1.00 14.78 302 GLY C N 1
ATOM 7811 C CA . GLY C 1 303 ? -0.816 -11.711 65.148 1.00 15.11 302 GLY C CA 1
ATOM 7812 C C . GLY C 1 303 ? 0.030 -12.604 66.035 1.00 15.71 302 GLY C C 1
ATOM 7813 O O . GLY C 1 303 ? 1.228 -12.803 65.795 1.00 15.89 302 GLY C O 1
ATOM 7814 N N . ASP C 1 304 ? -0.601 -13.153 67.062 1.00 16.56 303 ASP C N 1
ATOM 7815 C CA . ASP C 1 304 ? 0.136 -13.962 68.041 1.00 17.34 303 ASP C CA 1
ATOM 7816 C C . ASP C 1 304 ? 0.675 -15.209 67.379 1.00 17.51 303 ASP C C 1
ATOM 7817 O O . ASP C 1 304 ? 1.771 -15.684 67.693 1.00 17.93 303 ASP C O 1
ATOM 7822 N N . VAL C 1 305 ? -0.107 -15.725 66.442 1.00 17.59 304 VAL C N 1
ATOM 7823 C CA . VAL C 1 305 ? 0.241 -16.962 65.748 1.00 17.65 304 VAL C CA 1
ATOM 7824 C C . VAL C 1 305 ? 1.414 -16.702 64.811 1.00 17.68 304 VAL C C 1
ATOM 7825 O O . VAL C 1 305 ? 2.351 -17.495 64.723 1.00 17.75 304 VAL C O 1
ATOM 7829 N N . LEU C 1 306 ? 1.370 -15.565 64.130 1.00 17.71 305 LEU C N 1
ATOM 7830 C CA . LEU C 1 306 ? 2.421 -15.223 63.178 1.00 17.90 305 LEU C CA 1
ATOM 7831 C C . LEU C 1 306 ? 3.726 -14.989 63.918 1.00 18.31 305 LEU C C 1
ATOM 7832 O O . LEU C 1 306 ? 4.794 -15.408 63.472 1.00 17.96 305 LEU C O 1
ATOM 7837 N N . LYS C 1 307 ? 3.626 -14.346 65.071 1.00 19.34 306 LYS C N 1
ATOM 7838 C CA . LYS C 1 307 ? 4.817 -14.053 65.882 1.00 20.23 306 LYS C CA 1
ATOM 7839 C C . LYS C 1 307 ? 5.432 -15.349 66.387 1.00 20.61 306 LYS C C 1
ATOM 7840 O O . LYS C 1 307 ? 6.645 -15.549 66.339 1.00 21.10 306 LYS C O 1
ATOM 7846 N N . ALA C 1 308 ? 4.575 -16.225 66.886 1.00 20.66 307 ALA C N 1
ATOM 7847 C CA . ALA C 1 308 ? 5.034 -17.494 67.445 1.00 20.93 307 ALA C CA 1
ATOM 7848 C C . ALA C 1 308 ? 5.719 -18.276 66.345 1.00 21.00 307 ALA C C 1
ATOM 7849 O O . ALA C 1 308 ? 6.507 -19.187 66.596 1.00 21.31 307 ALA C O 1
ATOM 7851 N N . GLY C 1 309 ? 5.419 -17.878 65.118 1.00 20.66 308 GLY C N 1
ATOM 7852 C CA . GLY C 1 309 ? 5.813 -18.632 63.932 1.00 20.60 308 GLY C CA 1
ATOM 7853 C C . GLY C 1 309 ? 7.129 -18.161 63.362 1.00 20.55 308 GLY C C 1
ATOM 7854 O O . GLY C 1 309 ? 7.645 -18.727 62.394 1.00 20.88 308 GLY C O 1
ATOM 7855 N N . GLY C 1 310 ? 7.664 -17.112 63.965 1.00 20.39 309 GLY C N 1
ATOM 7856 C CA . GLY C 1 310 ? 9.012 -16.654 63.636 1.00 20.45 309 GLY C CA 1
ATOM 7857 C C . GLY C 1 310 ? 9.121 -15.446 62.733 1.00 20.34 309 GLY C C 1
ATOM 7858 O O . GLY C 1 310 ? 10.201 -15.114 62.245 1.00 20.93 309 GLY C O 1
ATOM 7859 N N . VAL C 1 311 ? 8.005 -14.775 62.499 1.00 19.93 310 VAL C N 1
ATOM 7860 C CA . VAL C 1 311 ? 8.085 -13.439 61.899 1.00 19.00 310 VAL C CA 1
ATOM 7861 C C . VAL C 1 311 ? 7.842 -12.365 62.928 1.00 18.68 310 VAL C C 1
ATOM 7862 O O . VAL C 1 311 ? 7.384 -12.609 64.040 1.00 19.06 310 VAL C O 1
ATOM 7866 N N . ASP C 1 312 ? 8.166 -11.158 62.516 1.00 18.10 311 ASP C N 1
ATOM 7867 C CA . ASP C 1 312 ? 7.998 -9.996 63.377 1.00 17.96 311 ASP C CA 1
ATOM 7868 C C . ASP C 1 312 ? 6.815 -9.164 62.921 1.00 17.25 311 ASP C C 1
ATOM 7869 O O . ASP C 1 312 ? 6.368 -9.245 61.781 1.00 16.66 311 ASP C O 1
ATOM 7874 N N . LEU C 1 313 ? 6.310 -8.387 63.860 1.00 16.74 312 LEU C N 1
ATOM 7875 C CA . LEU C 1 313 ? 5.264 -7.412 63.590 1.00 16.24 312 LEU C CA 1
ATOM 7876 C C . LEU C 1 313 ? 5.795 -6.019 63.846 1.00 15.89 312 LEU C C 1
ATOM 7877 O O . LEU C 1 313 ? 6.401 -5.748 64.883 1.00 15.98 312 LEU C O 1
ATOM 7882 N N . VAL C 1 314 ? 5.550 -5.135 62.896 1.00 15.01 313 VAL C N 1
ATOM 7883 C CA . VAL C 1 314 ? 5.921 -3.731 63.054 1.00 15.02 313 VAL C CA 1
ATOM 7884 C C . VAL C 1 314 ? 5.149 -3.153 64.238 1.00 14.97 313 VAL C C 1
ATOM 7885 O O . VAL C 1 314 ? 3.915 -3.193 64.275 1.00 14.80 313 VAL C O 1
ATOM 7889 N N . THR C 1 315 ? 5.923 -2.644 65.196 1.00 14.85 314 THR C N 1
ATOM 7890 C CA . THR C 1 315 ? 5.469 -2.119 66.511 1.00 14.70 314 THR C CA 1
ATOM 7891 C C . THR C 1 315 ? 5.247 -3.234 67.517 1.00 14.86 314 THR C C 1
ATOM 7892 O O . THR C 1 315 ? 4.889 -2.991 68.668 1.00 15.37 314 THR C O 1
ATOM 7896 N N . GLY C 1 316 ? 5.447 -4.451 67.048 1.00 14.62 315 GLY C N 1
ATOM 7897 C CA . GLY C 1 316 ? 5.440 -5.644 67.905 1.00 14.71 315 GLY C CA 1
ATOM 7898 C C . GLY C 1 316 ? 4.054 -6.194 68.161 1.00 14.81 315 GLY C C 1
ATOM 7899 O O . GLY C 1 316 ? 3.851 -7.144 68.921 1.00 15.50 315 GLY C O 1
ATOM 7900 N N . GLY C 1 317 ? 3.093 -5.591 67.492 1.00 14.73 316 GLY C N 1
ATOM 7901 C CA . GLY C 1 317 ? 1.700 -6.005 67.626 1.00 14.58 316 GLY C CA 1
ATOM 7902 C C . GLY C 1 317 ? 0.753 -5.012 67.003 1.00 14.40 316 GLY C C 1
ATOM 7903 O O . GLY C 1 317 ? 1.115 -4.281 66.076 1.00 14.45 316 GLY C O 1
ATOM 7904 N N . THR C 1 318 ? -0.459 -4.975 67.534 1.00 14.24 317 THR C N 1
ATOM 7905 C CA . THR C 1 318 ? -1.483 -4.061 67.024 1.00 14.06 317 THR C CA 1
ATOM 7906 C C . THR C 1 318 ? -2.487 -3.654 68.090 1.00 13.61 317 THR C C 1
ATOM 7907 O O . THR C 1 318 ? -2.722 -4.376 69.057 1.00 14.23 317 THR C O 1
ATOM 7911 N N . ASP C 1 319 ? -2.999 -2.448 67.966 1.00 13.48 318 ASP C N 1
ATOM 7912 C CA . ASP C 1 319 ? -4.107 -1.984 68.773 1.00 13.30 318 ASP C CA 1
ATOM 7913 C C . ASP C 1 319 ? -5.432 -2.036 67.990 1.00 13.46 318 ASP C C 1
ATOM 7914 O O . ASP C 1 319 ? -6.429 -1.708 68.528 1.00 14.00 318 ASP C O 1
ATOM 7919 N N . ASN C 1 320 ? -5.381 -2.445 66.739 1.00 12.99 319 ASN C N 1
ATOM 7920 C CA . ASN C 1 320 ? -6.567 -2.438 65.885 1.00 12.76 319 ASN C CA 1
ATOM 7921 C C . ASN C 1 320 ? -6.737 -3.690 65.047 1.00 12.08 319 ASN C C 1
ATOM 7922 O O . ASN C 1 320 ? -6.418 -4.718 65.477 1.00 12.16 319 ASN C O 1
ATOM 7927 N N . HIS C 1 321 ? -7.231 -3.517 63.835 1.00 12.39 320 HIS C N 1
ATOM 7928 C CA . HIS C 1 321 ? -7.464 -4.640 62.922 1.00 12.71 320 HIS C CA 1
ATOM 7929 C C . HIS C 1 321 ? -6.283 -4.968 61.973 1.00 12.49 320 HIS C C 1
ATOM 7930 O O . HIS C 1 321 ? -6.293 -5.907 61.293 1.00 11.97 320 HIS C O 1
ATOM 7937 N N . LEU C 1 322 ? -5.298 -4.118 62.023 1.00 12.23 321 LEU C N 1
ATOM 7938 C CA . LEU C 1 322 ? -4.181 -4.169 61.130 1.00 12.98 321 LEU C CA 1
ATOM 7939 C C . LEU C 1 322 ? -2.985 -4.894 61.712 1.00 12.81 321 LEU C C 1
ATOM 7940 O O . LEU C 1 322 ? -2.653 -4.732 62.817 1.00 12.25 321 LEU C O 1
ATOM 7945 N N . LEU C 1 323 ? -2.342 -5.670 60.866 1.00 12.95 322 LEU C N 1
ATOM 7946 C CA . LEU C 1 323 ? -1.046 -6.278 61.177 1.00 13.19 322 LEU C CA 1
ATOM 7947 C C . LEU C 1 323 ? -0.061 -5.980 60.064 1.00 13.49 322 LEU C C 1
ATOM 7948 O O . LEU C 1 323 ? -0.307 -6.277 58.898 1.00 12.72 322 LEU C O 1
ATOM 7953 N N . LEU C 1 324 ? 1.059 -5.390 60.450 1.00 14.18 323 LEU C N 1
ATOM 7954 C CA . LEU C 1 324 ? 2.158 -5.126 59.522 1.00 14.59 323 LEU C CA 1
ATOM 7955 C C . LEU C 1 324 ? 3.233 -6.159 59.764 1.00 14.69 323 LEU C C 1
ATOM 7956 O O . LEU C 1 324 ? 3.977 -6.087 60.742 1.00 14.90 323 LEU C O 1
ATOM 7961 N N . VAL C 1 325 ? 3.283 -7.139 58.882 1.00 14.70 324 VAL C N 1
ATOM 7962 C CA . VAL C 1 325 ? 4.221 -8.245 59.036 1.00 15.02 324 VAL C CA 1
ATOM 7963 C C . VAL C 1 325 ? 5.585 -7.863 58.482 1.00 15.33 324 VAL C C 1
ATOM 7964 O O . VAL C 1 325 ? 5.708 -7.329 57.375 1.00 15.52 324 VAL C O 1
ATOM 7968 N N . ASP C 1 326 ? 6.591 -8.129 59.306 1.00 15.50 325 ASP C N 1
ATOM 7969 C CA . ASP C 1 326 ? 7.997 -7.895 58.986 1.00 15.83 325 ASP C CA 1
ATOM 7970 C C . ASP C 1 326 ? 8.600 -9.259 58.699 1.00 16.02 325 ASP C C 1
ATOM 7971 O O . ASP C 1 326 ? 8.719 -10.092 59.592 1.00 16.23 325 ASP C O 1
ATOM 7976 N N . LEU C 1 327 ? 8.958 -9.477 57.439 1.00 16.61 326 LEU C N 1
ATOM 7977 C CA . LEU C 1 327 ? 9.325 -10.810 56.940 1.00 16.88 326 LEU C CA 1
ATOM 7978 C C . LEU C 1 327 ? 10.817 -11.079 57.048 1.00 17.72 326 LEU C C 1
ATOM 7979 O O . LEU C 1 327 ? 11.291 -12.153 56.689 1.00 17.98 326 LEU C O 1
ATOM 7984 N N . ARG C 1 328 ? 11.544 -10.090 57.534 1.00 18.27 327 ARG C N 1
ATOM 7985 C CA . ARG C 1 328 ? 13.010 -10.166 57.520 1.00 19.28 327 ARG C CA 1
ATOM 7986 C C . ARG C 1 328 ? 13.561 -11.391 58.254 1.00 20.01 327 ARG C C 1
ATOM 7987 O O . ARG C 1 328 ? 14.539 -11.992 57.804 1.00 20.15 327 ARG C O 1
ATOM 7995 N N . PRO C 1 329 ? 12.937 -11.776 59.379 1.00 20.61 328 PRO C N 1
ATOM 7996 C CA . PRO C 1 329 ? 13.509 -12.898 60.118 1.00 20.81 328 PRO C CA 1
ATOM 7997 C C . PRO C 1 329 ? 13.508 -14.206 59.342 1.00 21.16 328 PRO C C 1
ATOM 7998 O O . PRO C 1 329 ? 14.230 -15.139 59.699 1.00 21.62 328 PRO C O 1
ATOM 8002 N N . LYS C 1 330 ? 12.705 -14.260 58.287 1.00 21.17 329 LYS C N 1
ATOM 8003 C CA . LYS C 1 330 ? 12.589 -15.466 57.449 1.00 21.35 329 LYS C CA 1
ATOM 8004 C C . LYS C 1 330 ? 13.291 -15.254 56.127 1.00 20.75 329 LYS C C 1
ATOM 8005 O O . LYS C 1 330 ? 13.347 -16.146 55.274 1.00 20.37 329 LYS C O 1
ATOM 8011 N N . GLY C 1 331 ? 13.810 -14.044 55.987 1.00 20.31 330 GLY C N 1
ATOM 8012 C CA . GLY C 1 331 ? 14.516 -13.607 54.785 1.00 20.28 330 GLY C CA 1
ATOM 8013 C C . GLY C 1 331 ? 13.637 -13.586 53.555 1.00 20.16 330 GLY C C 1
ATOM 8014 O O . GLY C 1 331 ? 14.096 -13.775 52.430 1.00 20.35 330 GLY C O 1
ATOM 8015 N N . LEU C 1 332 ? 12.351 -13.361 53.786 1.00 19.75 331 LEU C N 1
ATOM 8016 C CA . LEU C 1 332 ? 11.375 -13.286 52.697 1.00 19.52 331 LEU C CA 1
ATOM 8017 C C . LEU C 1 332 ? 11.099 -11.863 52.254 1.00 19.32 331 LEU C C 1
ATOM 8018 O O . LEU C 1 332 ? 11.366 -10.884 52.958 1.00 19.53 331 LEU C O 1
ATOM 8023 N N . LYS C 1 333 ? 10.525 -11.790 51.064 1.00 19.41 332 LYS C N 1
ATOM 8024 C CA . LYS C 1 333 ? 10.245 -10.523 50.386 1.00 19.72 332 LYS C CA 1
ATOM 8025 C C . LYS C 1 333 ? 8.751 -10.354 50.149 1.00 19.16 332 LYS C C 1
ATOM 8026 O O . LYS C 1 333 ? 8.048 -11.297 49.792 1.00 19.45 332 LYS C O 1
ATOM 8032 N N . GLY C 1 334 ? 8.285 -9.132 50.357 1.00 19.08 333 GLY C N 1
ATOM 8033 C CA . GLY C 1 334 ? 6.856 -8.827 50.328 1.00 18.74 333 GLY C CA 1
ATOM 8034 C C . GLY C 1 334 ? 6.147 -9.263 49.063 1.00 18.64 333 GLY C C 1
ATOM 8035 O O . GLY C 1 334 ? 5.072 -9.866 49.110 1.00 18.41 333 GLY C O 1
ATOM 8036 N N . ALA C 1 335 ? 6.764 -8.971 47.928 1.00 18.34 334 ALA C N 1
ATOM 8037 C CA . ALA C 1 335 ? 6.136 -9.250 46.630 1.00 18.45 334 ALA C CA 1
ATOM 8038 C C . ALA C 1 335 ? 5.971 -10.744 46.450 1.00 18.57 334 ALA C C 1
ATOM 8039 O O . ALA C 1 335 ? 4.912 -11.225 46.049 1.00 18.25 334 ALA C O 1
ATOM 8041 N N . GLN C 1 336 ? 7.034 -11.475 46.759 1.00 18.39 335 GLN C N 1
ATOM 8042 C CA . GLN C 1 336 ? 7.041 -12.927 46.553 1.00 19.00 335 GLN C CA 1
ATOM 8043 C C . GLN C 1 336 ? 6.036 -13.588 47.476 1.00 18.40 335 GLN C C 1
ATOM 8044 O O . GLN C 1 336 ? 5.374 -14.560 47.110 1.00 18.42 335 GLN C O 1
ATOM 8050 N N . VAL C 1 337 ? 5.907 -13.028 48.667 1.00 18.15 336 VAL C N 1
ATOM 8051 C CA . VAL C 1 337 ? 5.001 -13.591 49.669 1.00 17.70 336 VAL C CA 1
ATOM 8052 C C . VAL C 1 337 ? 3.557 -13.306 49.279 1.00 17.59 336 VAL C C 1
ATOM 8053 O O . VAL C 1 337 ? 2.686 -14.165 49.367 1.00 16.92 336 VAL C O 1
ATOM 8057 N N . GLU C 1 338 ? 3.329 -12.091 48.812 1.00 17.81 337 GLU C N 1
ATOM 8058 C CA . GLU C 1 338 ? 1.993 -11.665 48.397 1.00 18.01 337 GLU C CA 1
ATOM 8059 C C . GLU C 1 338 ? 1.506 -12.573 47.293 1.00 17.76 337 GLU C C 1
ATOM 8060 O O . GLU C 1 338 ? 0.360 -13.023 47.259 1.00 17.48 337 GLU C O 1
ATOM 8066 N N . GLN C 1 339 ? 2.417 -12.808 46.366 1.00 17.74 338 GLN C N 1
ATOM 8067 C CA . GLN C 1 339 ? 2.115 -13.605 45.167 1.00 17.57 338 GLN C CA 1
ATOM 8068 C C . GLN C 1 339 ? 1.827 -15.055 45.515 1.00 17.21 338 GLN C C 1
ATOM 8069 O O . GLN C 1 339 ? 0.878 -15.661 45.012 1.00 17.14 338 GLN C O 1
ATOM 8075 N N . ALA C 1 340 ? 2.637 -15.594 46.411 1.00 17.27 339 ALA C N 1
ATOM 8076 C CA . ALA C 1 340 ? 2.512 -16.999 46.816 1.00 17.04 339 ALA C CA 1
ATOM 8077 C C . ALA C 1 340 ? 1.220 -17.212 47.589 1.00 17.01 339 ALA C C 1
ATOM 8078 O O . ALA C 1 340 ? 0.511 -18.202 47.396 1.00 17.57 339 ALA C O 1
ATOM 8080 N N . LEU C 1 341 ? 0.917 -16.261 48.464 1.00 16.88 340 LEU C N 1
ATOM 8081 C CA . LEU C 1 341 ? -0.282 -16.363 49.301 1.00 16.68 340 LEU C CA 1
ATOM 8082 C C . LEU C 1 341 ? -1.508 -16.339 48.409 1.00 16.86 340 LEU C C 1
ATOM 8083 O O . LEU C 1 341 ? -2.440 -17.124 48.578 1.00 16.80 340 LEU C O 1
ATOM 8088 N N . GLU C 1 342 ? -1.485 -15.453 47.427 1.00 17.31 341 GLU C N 1
ATOM 8089 C CA . GLU C 1 342 ? -2.648 -15.290 46.559 1.00 17.91 341 GLU C CA 1
ATOM 8090 C C . GLU C 1 342 ? -2.909 -16.581 45.794 1.00 17.90 341 GLU C C 1
ATOM 8091 O O . GLU C 1 342 ? -4.057 -16.971 45.578 1.00 17.96 341 GLU C O 1
ATOM 8097 N N . ARG C 1 343 ? -1.830 -17.261 45.422 1.00 18.05 342 ARG C N 1
ATOM 8098 C CA . ARG C 1 343 ? -1.948 -18.539 44.702 1.00 18.19 342 ARG C CA 1
ATOM 8099 C C . ARG C 1 343 ? -2.548 -19.572 45.639 1.00 18.14 342 ARG C C 1
ATOM 8100 O O . ARG C 1 343 ? -3.206 -20.530 45.215 1.00 18.30 342 ARG C O 1
ATOM 8108 N N . ALA C 1 344 ? -2.314 -19.335 46.923 1.00 17.81 343 ALA C N 1
ATOM 8109 C CA . ALA C 1 344 ? -2.703 -20.257 47.995 1.00 17.35 343 ALA C CA 1
ATOM 8110 C C . ALA C 1 344 ? -4.081 -19.903 48.504 1.00 16.77 343 ALA C C 1
ATOM 8111 O O . ALA C 1 344 ? -4.585 -20.516 49.440 1.00 16.69 343 ALA C O 1
ATOM 8113 N N . GLY C 1 345 ? -4.666 -18.893 47.874 1.00 16.28 344 GLY C N 1
ATOM 8114 C CA . GLY C 1 345 ? -6.066 -18.515 48.113 1.00 15.66 344 GLY C CA 1
ATOM 8115 C C . GLY C 1 345 ? -6.258 -17.513 49.231 1.00 15.61 344 GLY C C 1
ATOM 8116 O O . GLY C 1 345 ? -7.353 -17.377 49.792 1.00 14.97 344 GLY C O 1
ATOM 8117 N N . ILE C 1 346 ? -5.170 -16.823 49.542 1.00 15.20 345 ILE C N 1
ATOM 8118 C CA . ILE C 1 346 ? -5.127 -15.810 50.607 1.00 15.24 345 ILE C CA 1
ATOM 8119 C C . ILE C 1 346 ? -4.615 -14.498 50.053 1.00 15.27 345 ILE C C 1
ATOM 8120 O O . ILE C 1 346 ? -3.458 -14.391 49.646 1.00 15.08 345 ILE C O 1
ATOM 8125 N N . THR C 1 347 ? -5.493 -13.499 50.029 1.00 15.00 346 THR C N 1
ATOM 8126 C CA . THR C 1 347 ? -5.141 -12.191 49.463 1.00 14.54 346 THR C CA 1
ATOM 8127 C C . THR C 1 347 ? -4.727 -11.183 50.524 1.00 14.13 346 THR C C 1
ATOM 8128 O O . THR C 1 347 ? -5.377 -11.014 51.550 1.00 13.60 346 THR C O 1
ATOM 8132 N N . CYS C 1 348 ? -3.597 -10.549 50.248 1.00 14.19 347 CYS C N 1
ATOM 8133 C CA . CYS C 1 348 ? -3.072 -9.449 51.059 1.00 14.65 347 CYS C CA 1
ATOM 8134 C C . CYS C 1 348 ? -2.318 -8.460 50.176 1.00 15.14 347 CYS C C 1
ATOM 8135 O O . CYS C 1 348 ? -2.336 -8.561 48.955 1.00 14.82 347 CYS C O 1
ATOM 8138 N N . ASN C 1 349 ? -1.671 -7.482 50.797 1.00 15.88 348 ASN C N 1
ATOM 8139 C CA . ASN C 1 349 ? -0.805 -6.584 50.050 1.00 16.56 348 ASN C CA 1
ATOM 8140 C C . ASN C 1 349 ? 0.610 -6.654 50.604 1.00 16.43 348 ASN C C 1
ATOM 8141 O O . ASN C 1 349 ? 0.800 -6.661 51.752 1.00 16.70 348 ASN C O 1
ATOM 8146 N N . LYS C 1 350 ? 1.560 -6.627 49.709 1.00 16.07 349 LYS C N 1
ATOM 8147 C CA . LYS C 1 350 ? 2.935 -6.334 50.092 1.00 16.06 349 LYS C CA 1
ATOM 8148 C C . LYS C 1 350 ? 2.950 -4.938 50.674 1.00 16.23 349 LYS C C 1
ATOM 8149 O O . LYS C 1 350 ? 2.117 -4.085 50.355 1.00 15.95 349 LYS C O 1
ATOM 8155 N N . ASN C 1 351 ? 3.919 -4.722 51.544 1.00 16.57 350 ASN C N 1
ATOM 8156 C CA . ASN C 1 351 ? 3.992 -3.495 52.299 1.00 17.28 350 ASN C CA 1
ATOM 8157 C C . ASN C 1 351 ? 5.413 -3.161 52.702 1.00 17.44 350 ASN C C 1
ATOM 8158 O O . ASN C 1 351 ? 6.066 -3.926 53.390 1.00 17.43 350 ASN C O 1
ATOM 8163 N N . GLY C 1 352 ? 5.869 -2.008 52.250 1.00 17.78 351 GLY C N 1
ATOM 8164 C CA . GLY C 1 352 ? 7.164 -1.483 52.663 1.00 18.06 351 GLY C CA 1
ATOM 8165 C C . GLY C 1 352 ? 7.104 -1.100 54.121 1.00 18.04 351 GLY C C 1
ATOM 8166 O O . GLY C 1 352 ? 6.315 -0.241 54.513 1.00 19.03 351 GLY C O 1
ATOM 8167 N N . ILE C 1 353 ? 7.920 -1.766 54.929 1.00 17.52 352 ILE C N 1
ATOM 8168 C CA . ILE C 1 353 ? 7.995 -1.470 56.373 1.00 17.30 352 ILE C CA 1
ATOM 8169 C C . ILE C 1 353 ? 8.725 -0.130 56.568 1.00 17.43 352 ILE C C 1
ATOM 8170 O O . ILE C 1 353 ? 9.427 0.335 55.672 1.00 17.27 352 ILE C O 1
ATOM 8175 N N . PRO C 1 354 ? 8.545 0.516 57.729 1.00 17.30 353 PRO C N 1
ATOM 8176 C CA . PRO C 1 354 ? 9.309 1.747 57.900 1.00 17.29 353 PRO C CA 1
ATOM 8177 C C . PRO C 1 354 ? 10.809 1.489 57.786 1.00 17.05 353 PRO C C 1
ATOM 8178 O O . PRO C 1 354 ? 11.319 0.513 58.315 1.00 17.27 353 PRO C O 1
ATOM 8182 N N . PHE C 1 355 ? 11.478 2.358 57.049 1.00 17.11 354 PHE C N 1
ATOM 8183 C CA . PHE C 1 355 ? 12.926 2.253 56.825 1.00 16.74 354 PHE C CA 1
ATOM 8184 C C . PHE C 1 355 ? 13.293 0.908 56.206 1.00 16.76 354 PHE C C 1
ATOM 8185 O O . PHE C 1 355 ? 14.332 0.319 56.507 1.00 17.61 354 PHE C O 1
ATOM 8193 N N . ASP C 1 356 ? 12.418 0.440 55.326 1.00 16.38 355 ASP C N 1
ATOM 8194 C CA . ASP C 1 356 ? 12.583 -0.855 54.638 1.00 15.99 355 ASP C CA 1
ATOM 8195 C C . ASP C 1 356 ? 13.912 -0.907 53.890 1.00 16.28 355 ASP C C 1
ATOM 8196 O O . ASP C 1 356 ? 14.280 0.053 53.226 1.00 15.98 355 ASP C O 1
ATOM 8201 N N . PRO C 1 357 ? 14.632 -2.030 54.005 1.00 16.79 356 PRO C N 1
ATOM 8202 C CA . PRO C 1 357 ? 15.920 -2.144 53.323 1.00 17.06 356 PRO C CA 1
ATOM 8203 C C . PRO C 1 357 ? 15.767 -2.546 51.874 1.00 17.51 356 PRO C C 1
ATOM 8204 O O . PRO C 1 357 ? 16.742 -2.600 51.135 1.00 17.36 356 PRO C O 1
ATOM 8208 N N . GLU C 1 358 ? 14.535 -2.823 51.477 1.00 17.89 357 GLU C N 1
ATOM 8209 C CA . GLU C 1 358 ? 14.258 -3.254 50.104 1.00 18.43 357 GLU C CA 1
ATOM 8210 C C . GLU C 1 358 ? 13.692 -2.122 49.282 1.00 19.10 357 GLU C C 1
ATOM 8211 O O . GLU C 1 358 ? 13.080 -1.197 49.798 1.00 19.13 357 GLU C O 1
ATOM 8217 N N . LYS C 1 359 ? 13.922 -2.193 47.982 1.00 19.83 358 LYS C N 1
ATOM 8218 C CA . LYS C 1 359 ? 13.272 -1.251 47.085 1.00 20.49 358 LYS C CA 1
ATOM 8219 C C . LYS C 1 359 ? 11.777 -1.530 47.090 1.00 20.46 358 LYS C C 1
ATOM 8220 O O . LYS C 1 359 ? 11.337 -2.621 47.446 1.00 19.89 358 LYS C O 1
ATOM 8226 N N . PRO C 1 360 ? 11.002 -0.516 46.723 1.00 20.90 359 PRO C N 1
ATOM 8227 C CA . PRO C 1 360 ? 9.565 -0.425 46.930 1.00 21.12 359 PRO C CA 1
ATOM 8228 C C . PRO C 1 360 ? 8.787 -1.482 46.172 1.00 21.15 359 PRO C C 1
ATOM 8229 O O . PRO C 1 360 ? 7.624 -1.732 46.482 1.00 20.90 359 PRO C O 1
ATOM 8233 N N . THR C 1 361 ? 9.431 -2.097 45.192 1.00 21.24 360 THR C N 1
ATOM 8234 C CA . THR C 1 361 ? 8.747 -3.063 44.325 1.00 21.36 360 THR C CA 1
ATOM 8235 C C . THR C 1 361 ? 8.949 -4.454 44.875 1.00 20.62 360 THR C C 1
ATOM 8236 O O . THR C 1 361 ? 8.374 -5.438 44.386 1.00 20.81 360 THR C O 1
ATOM 8240 N N . ILE C 1 362 ? 9.758 -4.510 45.925 1.00 19.68 361 ILE C N 1
ATOM 8241 C CA . ILE C 1 362 ? 10.076 -5.763 46.595 1.00 19.11 361 ILE C CA 1
ATOM 8242 C C . ILE C 1 362 ? 9.448 -5.779 47.973 1.00 18.14 361 ILE C C 1
ATOM 8243 O O . ILE C 1 362 ? 8.553 -6.573 48.262 1.00 18.15 361 ILE C O 1
ATOM 8248 N N . THR C 1 363 ? 9.949 -4.867 48.793 1.00 17.02 362 THR C N 1
ATOM 8249 C CA . THR C 1 363 ? 9.554 -4.703 50.213 1.00 16.12 362 THR C CA 1
ATOM 8250 C C . THR C 1 363 ? 9.884 -5.888 51.088 1.00 15.63 362 THR C C 1
ATOM 8251 O O . THR C 1 363 ? 10.207 -6.976 50.624 1.00 15.21 362 THR C O 1
ATOM 8255 N N . SER C 1 364 ? 9.779 -5.633 52.382 1.00 15.42 363 SER C N 1
ATOM 8256 C CA . SER C 1 364 ? 10.144 -6.599 53.417 1.00 15.40 363 SER C CA 1
ATOM 8257 C C . SER C 1 364 ? 8.935 -7.016 54.235 1.00 15.02 363 SER C C 1
ATOM 8258 O O . SER C 1 364 ? 9.065 -7.626 55.283 1.00 14.36 363 SER C O 1
ATOM 8261 N N . GLY C 1 365 ? 7.753 -6.680 53.744 1.00 14.54 364 GLY C N 1
ATOM 8262 C CA . GLY C 1 365 ? 6.551 -6.908 54.533 1.00 14.21 364 GLY C CA 1
ATOM 8263 C C . GLY C 1 365 ? 5.286 -7.174 53.766 1.00 14.00 364 GLY C C 1
ATOM 8264 O O . GLY C 1 365 ? 5.212 -7.015 52.548 1.00 14.07 364 GLY C O 1
ATOM 8265 N N . ILE C 1 366 ? 4.287 -7.602 54.522 1.00 13.58 365 ILE C N 1
ATOM 8266 C CA . ILE C 1 366 ? 2.910 -7.636 54.037 1.00 13.43 365 ILE C CA 1
ATOM 8267 C C . ILE C 1 366 ? 2.003 -7.006 55.069 1.00 13.49 365 ILE C C 1
ATOM 8268 O O . ILE C 1 366 ? 2.329 -6.946 56.259 1.00 12.80 365 ILE C O 1
ATOM 8273 N N . ARG C 1 367 ? 0.882 -6.499 54.580 1.00 13.50 366 ARG C N 1
ATOM 8274 C CA . ARG C 1 367 ? -0.146 -5.942 55.446 1.00 13.82 366 ARG C CA 1
ATOM 8275 C C . ARG C 1 367 ? -1.379 -6.828 55.417 1.00 13.21 366 ARG C C 1
ATOM 8276 O O . ARG C 1 367 ? -1.874 -7.191 54.353 1.00 12.86 366 ARG C O 1
ATOM 8284 N N . LEU C 1 368 ? -1.830 -7.179 56.617 1.00 12.34 367 LEU C N 1
ATOM 8285 C CA . LEU C 1 368 ? -3.045 -7.962 56.833 1.00 12.13 367 LEU C CA 1
ATOM 8286 C C . LEU C 1 368 ? -4.052 -7.182 57.646 1.00 11.70 367 LEU C C 1
ATOM 8287 O O . LEU C 1 368 ? -3.710 -6.316 58.449 1.00 11.81 367 LEU C O 1
ATOM 8292 N N . GLY C 1 369 ? -5.312 -7.522 57.429 1.00 11.64 368 GLY C N 1
ATOM 8293 C CA . GLY C 1 369 ? -6.392 -7.049 58.287 1.00 11.45 368 GLY C CA 1
ATOM 8294 C C . GLY C 1 369 ? -7.490 -8.081 58.414 1.00 11.25 368 GLY C C 1
ATOM 8295 O O . GLY C 1 369 ? -7.734 -8.867 57.504 1.00 11.96 368 GLY C O 1
ATOM 8296 N N . THR C 1 370 ? -8.137 -8.069 59.569 1.00 10.78 369 THR C N 1
ATOM 8297 C CA . THR C 1 370 ? -9.207 -9.027 59.887 1.00 10.39 369 THR C CA 1
ATOM 8298 C C . THR C 1 370 ? -10.673 -8.638 59.575 1.00 10.62 369 THR C C 1
ATOM 8299 O O . THR C 1 370 ? -11.556 -9.450 59.808 1.00 10.64 369 THR C O 1
ATOM 8303 N N . PRO C 1 371 ? -10.944 -7.430 59.027 1.00 10.90 370 PRO C N 1
ATOM 8304 C CA . PRO C 1 371 ? -12.379 -7.111 58.866 1.00 10.91 370 PRO C CA 1
ATOM 8305 C C . PRO C 1 371 ? -13.197 -8.062 57.980 1.00 11.30 370 PRO C C 1
ATOM 8306 O O . PRO C 1 371 ? -14.310 -8.469 58.347 1.00 10.88 370 PRO C O 1
ATOM 8310 N N . ALA C 1 372 ? -12.656 -8.432 56.827 1.00 11.36 371 ALA C N 1
ATOM 8311 C CA . ALA C 1 372 ? -13.439 -9.207 55.851 1.00 11.48 371 ALA C CA 1
ATOM 8312 C C . ALA C 1 372 ? -13.730 -10.595 56.397 1.00 11.41 371 ALA C C 1
ATOM 8313 O O . ALA C 1 372 ? -14.858 -11.095 56.327 1.00 11.69 371 ALA C O 1
ATOM 8315 N N . GLY C 1 373 ? -12.697 -11.199 56.960 1.00 11.39 372 GLY C N 1
ATOM 8316 C CA . GLY C 1 373 ? -12.801 -12.541 57.495 1.00 11.27 372 GLY C CA 1
ATOM 8317 C C . GLY C 1 373 ? -13.734 -12.564 58.685 1.00 11.04 372 GLY C C 1
ATOM 8318 O O . GLY C 1 373 ? -14.476 -13.513 58.896 1.00 11.16 372 GLY C O 1
ATOM 8319 N N . THR C 1 374 ? -13.737 -11.475 59.441 1.00 10.87 373 THR C N 1
ATOM 8320 C CA . THR C 1 374 ? -14.601 -11.412 60.615 1.00 10.84 373 THR C CA 1
ATOM 8321 C C . THR C 1 374 ? -16.044 -11.312 60.149 1.00 11.12 373 THR C C 1
ATOM 8322 O O . THR C 1 374 ? -16.953 -11.903 60.734 1.00 11.42 373 THR C O 1
ATOM 8326 N N . THR C 1 375 ? -16.243 -10.582 59.063 1.00 11.42 374 THR C N 1
ATOM 8327 C CA . THR C 1 375 ? -17.602 -10.369 58.556 1.00 11.56 374 THR C CA 1
ATOM 8328 C C . THR C 1 375 ? -18.244 -11.691 58.150 1.00 12.23 374 THR C C 1
ATOM 8329 O O . THR C 1 375 ? -19.431 -11.902 58.365 1.00 12.02 374 THR C O 1
ATOM 8333 N N . ARG C 1 376 ? -17.458 -12.594 57.589 1.00 13.09 375 ARG C N 1
ATOM 8334 C CA . ARG C 1 376 ? -18.033 -13.847 57.089 1.00 14.10 375 ARG C CA 1
ATOM 8335 C C . ARG C 1 376 ? -18.233 -14.828 58.233 1.00 14.66 375 ARG C C 1
ATOM 8336 O O . ARG C 1 376 ? -18.844 -15.880 58.068 1.00 15.48 375 ARG C O 1
ATOM 8344 N N . GLY C 1 377 ? -17.723 -14.461 59.397 1.00 14.66 376 GLY C N 1
ATOM 8345 C CA . GLY C 1 377 ? -18.031 -15.198 60.630 1.00 14.73 376 GLY C CA 1
ATOM 8346 C C . GLY C 1 377 ? -16.856 -15.818 61.366 1.00 14.90 376 GLY C C 1
ATOM 8347 O O . GLY C 1 377 ? -17.030 -16.464 62.409 1.00 15.06 376 GLY C O 1
ATOM 8348 N N . PHE C 1 378 ? -15.659 -15.626 60.825 1.00 14.61 377 PHE C N 1
ATOM 8349 C CA . PHE C 1 378 ? -14.460 -16.186 61.451 1.00 14.50 377 PHE C CA 1
ATOM 8350 C C . PHE C 1 378 ? -14.320 -15.697 62.871 1.00 14.55 377 PHE C C 1
ATOM 8351 O O . PHE C 1 378 ? -14.543 -14.531 63.172 1.00 14.10 377 PHE C O 1
ATOM 8359 N N . GLY C 1 379 ? -13.923 -16.612 63.741 1.00 14.66 378 GLY C N 1
ATOM 8360 C CA . GLY C 1 379 ? -13.580 -16.274 65.115 1.00 14.95 378 GLY C CA 1
ATOM 8361 C C . GLY C 1 379 ? -12.095 -16.450 65.316 1.00 15.29 378 GLY C C 1
ATOM 8362 O O . GLY C 1 379 ? -11.349 -16.691 64.366 1.00 15.14 378 GLY C O 1
ATOM 8363 N N . ALA C 1 380 ? -11.672 -16.388 66.572 1.00 15.47 379 ALA C N 1
ATOM 8364 C CA . ALA C 1 380 ? -10.240 -16.451 66.880 1.00 15.67 379 ALA C CA 1
ATOM 8365 C C . ALA C 1 380 ? -9.660 -17.755 66.371 1.00 15.89 379 ALA C C 1
ATOM 8366 O O . ALA C 1 380 ? -8.557 -17.800 65.845 1.00 16.62 379 ALA C O 1
ATOM 8368 N N . ALA C 1 381 ? -10.436 -18.815 66.511 1.00 16.53 380 ALA C N 1
ATOM 8369 C CA . ALA C 1 381 ? -9.965 -20.152 66.157 1.00 16.38 380 ALA C CA 1
ATOM 8370 C C . ALA C 1 381 ? -9.713 -20.246 64.663 1.00 16.53 380 ALA C C 1
ATOM 8371 O O . ALA C 1 381 ? -8.752 -20.880 64.207 1.00 16.25 380 ALA C O 1
ATOM 8373 N N . GLU C 1 382 ? -10.566 -19.567 63.904 1.00 16.23 381 GLU C N 1
ATOM 8374 C CA . GLU C 1 382 ? -10.487 -19.619 62.437 1.00 16.34 381 GLU C CA 1
ATOM 8375 C C . GLU C 1 382 ? -9.294 -18.805 61.965 1.00 16.03 381 GLU C C 1
ATOM 8376 O O . GLU C 1 382 ? -8.593 -19.185 61.038 1.00 16.40 381 GLU C O 1
ATOM 8382 N N . PHE C 1 383 ? -9.061 -17.689 62.635 1.00 15.75 382 PHE C N 1
ATOM 8383 C CA . PHE C 1 383 ? -7.929 -16.819 62.276 1.00 15.65 382 PHE C CA 1
ATOM 8384 C C . PHE C 1 383 ? -6.597 -17.450 62.662 1.00 16.15 382 PHE C C 1
ATOM 8385 O O . PHE C 1 383 ? -5.582 -17.230 62.003 1.00 16.46 382 PHE C O 1
ATOM 8393 N N . ARG C 1 384 ? -6.609 -18.275 63.703 1.00 16.82 383 ARG C N 1
ATOM 8394 C CA . ARG C 1 384 ? -5.395 -19.011 64.070 1.00 17.39 383 ARG C CA 1
ATOM 8395 C C . ARG C 1 384 ? -5.075 -20.004 62.966 1.00 17.29 383 ARG C C 1
ATOM 8396 O O . ARG C 1 384 ? -3.917 -20.177 62.576 1.00 17.22 383 ARG C O 1
ATOM 8404 N N . GLU C 1 385 ? -6.123 -20.621 62.439 1.00 17.60 384 GLU C N 1
ATOM 8405 C CA . GLU C 1 385 ? -5.972 -21.589 61.357 1.00 18.22 384 GLU C CA 1
ATOM 8406 C C . GLU C 1 385 ? -5.377 -20.878 60.149 1.00 17.99 384 GLU C C 1
ATOM 8407 O O . GLU C 1 385 ? -4.482 -21.393 59.486 1.00 17.91 384 GLU C O 1
ATOM 8413 N N . VAL C 1 386 ? -5.877 -19.681 59.875 1.00 17.67 385 VAL C N 1
ATOM 8414 C CA . VAL C 1 386 ? -5.408 -18.928 58.713 1.00 17.44 385 VAL C CA 1
ATOM 8415 C C . VAL C 1 386 ? -3.929 -18.637 58.914 1.00 17.41 385 VAL C C 1
ATOM 8416 O O . VAL C 1 386 ? -3.109 -18.775 58.009 1.00 17.36 385 VAL C O 1
ATOM 8420 N N . GLY C 1 387 ? -3.602 -18.293 60.146 1.00 17.82 386 GLY C N 1
ATOM 8421 C CA . GLY C 1 387 ? -2.243 -17.918 60.509 1.00 17.81 386 GLY C CA 1
ATOM 8422 C C . GLY C 1 387 ? -1.291 -19.067 60.267 1.00 18.24 386 GLY C C 1
ATOM 8423 O O . GLY C 1 387 ? -0.177 -18.876 59.784 1.00 18.25 386 GLY C O 1
ATOM 8424 N N . ARG C 1 388 ? -1.755 -20.264 60.591 1.00 18.56 387 ARG C N 1
ATOM 8425 C CA . ARG C 1 388 ? -0.921 -21.465 60.494 1.00 19.23 387 ARG C CA 1
ATOM 8426 C C . ARG C 1 388 ? -0.667 -21.773 59.033 1.00 19.03 387 ARG C C 1
ATOM 8427 O O . ARG C 1 388 ? 0.426 -22.192 58.636 1.00 19.34 387 ARG C O 1
ATOM 8435 N N . LEU C 1 389 ? -1.689 -21.506 58.231 1.00 18.60 388 LEU C N 1
ATOM 8436 C CA . LEU C 1 389 ? -1.648 -21.794 56.797 1.00 18.08 388 LEU C CA 1
ATOM 8437 C C . LEU C 1 389 ? -0.695 -20.807 56.144 1.00 17.84 388 LEU C C 1
ATOM 8438 O O . LEU C 1 389 ? 0.080 -21.149 55.250 1.00 17.88 388 LEU C O 1
ATOM 8443 N N . ILE C 1 390 ? -0.744 -19.572 56.623 1.00 17.36 389 ILE C N 1
ATOM 8444 C CA . ILE C 1 390 ? 0.162 -18.539 56.124 1.00 17.22 389 ILE C CA 1
ATOM 8445 C C . ILE C 1 390 ? 1.602 -18.962 56.395 1.00 17.51 389 ILE C C 1
ATOM 8446 O O . ILE C 1 390 ? 2.487 -18.831 55.544 1.00 17.07 389 ILE C O 1
ATOM 8451 N N . LEU C 1 391 ? 1.820 -19.483 57.594 1.00 17.95 390 LEU C N 1
ATOM 8452 C CA . LEU C 1 391 ? 3.160 -19.901 58.008 1.00 18.42 390 LEU C CA 1
ATOM 8453 C C . LEU C 1 391 ? 3.645 -21.094 57.200 1.00 18.98 390 LEU C C 1
ATOM 8454 O O . LEU C 1 391 ? 4.848 -21.242 56.968 1.00 19.50 390 LEU C O 1
ATOM 8459 N N . GLU C 1 392 ? 2.711 -21.933 56.768 1.00 19.76 391 GLU C N 1
ATOM 8460 C CA . GLU C 1 392 ? 3.061 -23.100 55.942 1.00 20.51 391 GLU C CA 1
ATOM 8461 C C . GLU C 1 392 ? 3.626 -22.606 54.627 1.00 20.65 391 GLU C C 1
ATOM 8462 O O . GLU C 1 392 ? 4.566 -23.174 54.082 1.00 21.38 391 GLU C O 1
ATOM 8468 N N . VAL C 1 393 ? 3.051 -21.519 54.134 1.00 20.66 392 VAL C N 1
ATOM 8469 C CA . VAL C 1 393 ? 3.506 -20.917 52.883 1.00 20.60 392 VAL C CA 1
ATOM 8470 C C . VAL C 1 393 ? 4.854 -20.231 53.075 1.00 20.98 392 VAL C C 1
ATOM 8471 O O . VAL C 1 393 ? 5.738 -20.347 52.229 1.00 20.77 392 VAL C O 1
ATOM 8475 N N . PHE C 1 394 ? 5.006 -19.525 54.191 1.00 21.51 393 PHE C N 1
ATOM 8476 C CA . PHE C 1 394 ? 6.280 -18.865 54.509 1.00 22.02 393 PHE C CA 1
ATOM 8477 C C . PHE C 1 394 ? 7.387 -19.902 54.481 1.00 22.99 393 PHE C C 1
ATOM 8478 O O . PHE C 1 394 ? 8.465 -19.681 53.934 1.00 23.09 393 PHE C O 1
ATOM 8486 N N . GLU C 1 395 ? 7.114 -21.045 55.085 1.00 24.11 394 GLU C N 1
ATOM 8487 C CA . GLU C 1 395 ? 8.172 -22.031 55.263 1.00 25.15 394 GLU C CA 1
ATOM 8488 C C . GLU C 1 395 ? 8.586 -22.635 53.935 1.00 25.55 394 GLU C C 1
ATOM 8489 O O . GLU C 1 395 ? 9.754 -22.965 53.733 1.00 25.73 394 GLU C O 1
ATOM 8495 N N . ALA C 1 396 ? 7.631 -22.781 53.029 1.00 25.94 395 ALA C N 1
ATOM 8496 C CA . ALA C 1 396 ? 7.941 -23.315 51.705 1.00 26.46 395 ALA C CA 1
ATOM 8497 C C . ALA C 1 396 ? 8.797 -22.323 50.923 1.00 27.08 395 ALA C C 1
ATOM 8498 O O . ALA C 1 396 ? 9.661 -22.708 50.143 1.00 26.82 395 ALA C O 1
ATOM 8500 N N . LEU C 1 397 ? 8.556 -21.040 51.156 1.00 27.93 396 LEU C N 1
ATOM 8501 C CA . LEU C 1 397 ? 9.221 -19.979 50.385 1.00 28.63 396 LEU C CA 1
ATOM 8502 C C . LEU C 1 397 ? 10.666 -19.851 50.818 1.00 29.68 396 LEU C C 1
ATOM 8503 O O . LEU C 1 397 ? 11.494 -19.235 50.134 1.00 29.56 396 LEU C O 1
ATOM 8508 N N . ARG C 1 398 ? 10.946 -20.440 51.971 1.00 30.89 397 ARG C N 1
ATOM 8509 C CA . ARG C 1 398 ? 12.275 -20.329 52.587 1.00 32.00 397 ARG C CA 1
ATOM 8510 C C . ARG C 1 398 ? 13.288 -21.072 51.742 1.00 32.51 397 ARG C C 1
ATOM 8511 O O . ARG C 1 398 ? 14.463 -20.707 51.669 1.00 32.65 397 ARG C O 1
ATOM 8519 N N . THR C 1 399 ? 12.806 -22.115 51.086 1.00 32.98 398 THR C N 1
ATOM 8520 C CA . THR C 1 399 ? 13.647 -22.881 50.176 1.00 33.43 398 THR C CA 1
ATOM 8521 C C . THR C 1 399 ? 13.348 -22.539 48.720 1.00 33.57 398 THR C C 1
ATOM 8522 O O . THR C 1 399 ? 14.243 -22.520 47.874 1.00 33.61 398 THR C O 1
ATOM 8526 N N . ASN C 1 400 ? 12.086 -22.237 48.448 1.00 33.80 399 ASN C N 1
ATOM 8527 C CA . ASN C 1 400 ? 11.634 -21.932 47.093 1.00 33.84 399 ASN C CA 1
ATOM 8528 C C . ASN C 1 400 ? 10.897 -20.604 46.993 1.00 33.73 399 ASN C C 1
ATOM 8529 O O . ASN C 1 400 ? 9.685 -20.589 46.785 1.00 33.45 399 ASN C O 1
ATOM 8534 N N . PRO C 1 401 ? 11.631 -19.490 47.124 1.00 33.63 400 PRO C N 1
ATOM 8535 C CA . PRO C 1 401 ? 11.111 -18.123 47.122 1.00 33.55 400 PRO C CA 1
ATOM 8536 C C . PRO C 1 401 ? 10.227 -17.801 45.930 1.00 33.26 400 PRO C C 1
ATOM 8537 O O . PRO C 1 401 ? 9.407 -16.884 45.995 1.00 33.22 400 PRO C O 1
ATOM 8541 N N . GLU C 1 402 ? 10.394 -18.552 44.849 1.00 33.04 401 GLU C N 1
ATOM 8542 C CA . GLU C 1 402 ? 9.678 -18.257 43.607 1.00 32.77 401 GLU C CA 1
ATOM 8543 C C . GLU C 1 402 ? 8.336 -18.965 43.589 1.00 32.47 401 GLU C C 1
ATOM 8544 O O . GLU C 1 402 ? 7.520 -18.762 42.686 1.00 32.48 401 GLU C O 1
ATOM 8546 N N . GLY C 1 403 ? 8.130 -19.797 44.603 1.00 32.09 402 GLY C N 1
ATOM 8547 C CA . GLY C 1 403 ? 6.868 -20.497 44.810 1.00 31.79 402 GLY C CA 1
ATOM 8548 C C . GLY C 1 403 ? 7.038 -21.989 44.986 1.00 31.55 402 GLY C C 1
ATOM 8549 O O . GLY C 1 403 ? 7.989 -22.595 44.496 1.00 31.34 402 GLY C O 1
ATOM 8550 N N . ASP C 1 404 ? 6.096 -22.572 45.707 1.00 31.24 403 ASP C N 1
ATOM 8551 C CA . ASP C 1 404 ? 6.033 -24.016 45.865 1.00 31.06 403 ASP C CA 1
ATOM 8552 C C . ASP C 1 404 ? 4.621 -24.511 45.604 1.00 30.66 403 ASP C C 1
ATOM 8553 O O . ASP C 1 404 ? 3.766 -24.525 46.487 1.00 30.38 403 ASP C O 1
ATOM 8558 N N . HIS C 1 405 ? 4.397 -24.915 44.365 1.00 30.00 404 HIS C N 1
ATOM 8559 C CA . HIS C 1 405 ? 3.058 -25.234 43.889 1.00 29.69 404 HIS C CA 1
ATOM 8560 C C . HIS C 1 405 ? 2.332 -26.222 44.789 1.00 29.05 404 HIS C C 1
ATOM 8561 O O . HIS C 1 405 ? 1.134 -26.098 45.045 1.00 28.91 404 HIS C O 1
ATOM 8568 N N . ALA C 1 406 ? 3.072 -27.205 45.272 1.00 28.49 405 ALA C N 1
ATOM 8569 C CA . ALA C 1 406 ? 2.451 -28.315 45.995 1.00 27.90 405 ALA C CA 1
ATOM 8570 C C . ALA C 1 406 ? 1.883 -27.787 47.296 1.00 27.33 405 ALA C C 1
ATOM 8571 O O . ALA C 1 406 ? 0.797 -28.162 47.728 1.00 27.23 405 ALA C O 1
ATOM 8573 N N . THR C 1 407 ? 2.626 -26.878 47.897 1.00 26.67 406 THR C N 1
ATOM 8574 C CA . THR C 1 407 ? 2.263 -26.356 49.205 1.00 26.09 406 THR C CA 1
ATOM 8575 C C . THR C 1 407 ? 1.114 -25.382 49.044 1.00 25.58 406 THR C C 1
ATOM 8576 O O . THR C 1 407 ? 0.134 -25.403 49.788 1.00 25.33 406 THR C O 1
ATOM 8580 N N . GLU C 1 408 ? 1.266 -24.516 48.059 1.00 25.15 407 GLU C N 1
ATOM 8581 C CA . GLU C 1 408 ? 0.256 -23.498 47.784 1.00 24.84 407 GLU C CA 1
ATOM 8582 C C . GLU C 1 408 ? -1.090 -24.144 47.511 1.00 24.84 407 GLU C C 1
ATOM 8583 O O . GLU C 1 408 ? -2.127 -23.673 47.969 1.00 24.25 407 GLU C O 1
ATOM 8589 N N . GLN C 1 409 ? -1.068 -25.251 46.782 1.00 24.92 408 GLN C N 1
ATOM 8590 C CA . GLN C 1 409 ? -2.315 -25.899 46.370 1.00 25.15 408 GLN C CA 1
ATOM 8591 C C . GLN C 1 409 ? -2.961 -26.635 47.529 1.00 24.98 408 GLN C C 1
ATOM 8592 O O . GLN C 1 409 ? -4.184 -26.664 47.663 1.00 25.06 408 GLN C O 1
ATOM 8598 N N . ARG C 1 410 ? -2.130 -27.218 48.377 1.00 24.80 409 ARG C N 1
ATOM 8599 C CA . ARG C 1 410 ? -2.635 -27.892 49.565 1.00 24.89 409 ARG C CA 1
ATOM 8600 C C . ARG C 1 410 ? -3.285 -26.885 50.494 1.00 24.49 409 ARG C C 1
ATOM 8601 O O . ARG C 1 410 ? -4.334 -27.143 51.083 1.00 24.35 409 ARG C O 1
ATOM 8609 N N . VAL C 1 411 ? -2.641 -25.734 50.615 1.00 24.03 410 VAL C N 1
ATOM 8610 C CA . VAL C 1 411 ? -3.164 -24.638 51.427 1.00 23.78 410 VAL C CA 1
ATOM 8611 C C . VAL C 1 411 ? -4.476 -24.131 50.836 1.00 23.84 410 VAL C C 1
ATOM 8612 O O . VAL C 1 411 ? -5.456 -23.906 51.547 1.00 23.79 410 VAL C O 1
ATOM 8616 N N . ARG C 1 412 ? -4.500 -23.982 49.522 1.00 24.12 411 ARG C N 1
ATOM 8617 C CA . ARG C 1 412 ? -5.689 -23.429 48.875 1.00 24.56 411 ARG C CA 1
ATOM 8618 C C . ARG C 1 412 ? -6.906 -24.297 49.164 1.00 24.45 411 ARG C C 1
ATOM 8619 O O . ARG C 1 412 ? -8.023 -23.797 49.321 1.00 24.23 411 ARG C O 1
ATOM 8627 N N . ARG C 1 413 ? -6.674 -25.601 49.250 1.00 24.40 412 ARG C N 1
ATOM 8628 C CA . ARG C 1 413 ? -7.770 -26.554 49.418 1.00 24.58 412 ARG C CA 1
ATOM 8629 C C . ARG C 1 413 ? -8.311 -26.406 50.819 1.00 24.00 412 ARG C C 1
ATOM 8630 O O . ARG C 1 413 ? -9.515 -26.511 51.060 1.00 23.64 412 ARG C O 1
ATOM 8638 N N . GLU C 1 414 ? -7.398 -26.133 51.741 1.00 23.41 413 GLU C N 1
ATOM 8639 C CA . GLU C 1 414 ? -7.760 -26.031 53.153 1.00 23.11 413 GLU C CA 1
ATOM 8640 C C . GLU C 1 414 ? -8.515 -24.731 53.340 1.00 22.20 413 GLU C C 1
ATOM 8641 O O . GLU C 1 414 ? -9.423 -24.635 54.155 1.00 22.12 413 GLU C O 1
ATOM 8647 N N . ILE C 1 415 ? -8.144 -23.749 52.532 1.00 21.43 414 ILE C N 1
ATOM 8648 C CA . ILE C 1 415 ? -8.770 -22.418 52.587 1.00 20.60 414 ILE C CA 1
ATOM 8649 C C . ILE C 1 415 ? -10.206 -22.557 52.092 1.00 20.59 414 ILE C C 1
ATOM 8650 O O . ILE C 1 415 ? -11.152 -22.029 52.672 1.00 20.36 414 ILE C O 1
ATOM 8655 N N . PHE C 1 416 ? -10.348 -23.323 51.023 1.00 20.75 415 PHE C N 1
ATOM 8656 C CA . PHE C 1 416 ? -11.659 -23.551 50.416 1.00 20.91 415 PHE C CA 1
ATOM 8657 C C . PHE C 1 416 ? -12.596 -24.124 51.449 1.00 20.43 415 PHE C C 1
ATOM 8658 O O . PHE C 1 416 ? -13.723 -23.685 51.604 1.00 20.08 415 PHE C O 1
ATOM 8666 N N . ALA C 1 417 ? -12.101 -25.154 52.123 1.00 20.30 416 ALA C N 1
ATOM 8667 C CA . ALA C 1 417 ? -12.871 -25.875 53.153 1.00 19.96 416 ALA C CA 1
ATOM 8668 C C . ALA C 1 417 ? -13.270 -24.977 54.305 1.00 19.68 416 ALA C C 1
ATOM 8669 O O . ALA C 1 417 ? -14.365 -25.089 54.850 1.00 19.77 416 ALA C O 1
ATOM 8671 N N . LEU C 1 418 ? -12.367 -24.076 54.665 1.00 19.37 417 LEU C N 1
ATOM 8672 C CA . LEU C 1 418 ? -12.610 -23.164 55.778 1.00 19.21 417 LEU C CA 1
ATOM 8673 C C . LEU C 1 418 ? -13.744 -22.251 55.365 1.00 19.18 417 LEU C C 1
ATOM 8674 O O . LEU C 1 418 ? -14.713 -22.050 56.090 1.00 18.85 417 LEU C O 1
ATOM 8679 N N . CYS C 1 419 ? -13.616 -21.722 54.162 1.00 19.31 418 CYS C N 1
ATOM 8680 C CA . CYS C 1 419 ? -14.572 -20.728 53.675 1.00 19.59 418 CYS C CA 1
ATOM 8681 C C . CYS C 1 419 ? -15.946 -21.361 53.535 1.00 20.25 418 CYS C C 1
ATOM 8682 O O . CYS C 1 419 ? -16.988 -20.727 53.716 1.00 20.12 418 CYS C O 1
ATOM 8685 N N . GLU C 1 420 ? -15.920 -22.641 53.231 1.00 20.90 419 GLU C N 1
ATOM 8686 C CA . GLU C 1 420 ? -17.138 -23.386 52.955 1.00 21.94 419 GLU C CA 1
ATOM 8687 C C . GLU C 1 420 ? -17.957 -23.473 54.227 1.00 21.88 419 GLU C C 1
ATOM 8688 O O . GLU C 1 420 ? -19.183 -23.627 54.203 1.00 22.10 419 GLU C O 1
ATOM 8694 N N . ARG C 1 421 ? -17.254 -23.333 55.344 1.00 21.93 420 ARG C N 1
ATOM 8695 C CA . ARG C 1 421 ? -17.865 -23.448 56.676 1.00 21.85 420 ARG C CA 1
ATOM 8696 C C . ARG C 1 421 ? -18.507 -22.133 57.062 1.00 21.21 420 ARG C C 1
ATOM 8697 O O . ARG C 1 421 ? -19.322 -22.049 57.980 1.00 21.17 420 ARG C O 1
ATOM 8705 N N . PHE C 1 422 ? -18.129 -21.108 56.313 1.00 20.52 421 PHE C N 1
ATOM 8706 C CA . PHE C 1 422 ? -18.522 -19.731 56.614 1.00 19.69 421 PHE C CA 1
ATOM 8707 C C . PHE C 1 422 ? -18.989 -19.013 55.355 1.00 19.44 421 PHE C C 1
ATOM 8708 O O . PHE C 1 422 ? -18.350 -18.066 54.895 1.00 18.93 421 PHE C O 1
ATOM 8716 N N . PRO C 1 423 ? -20.114 -19.477 54.791 1.00 19.02 422 PRO C N 1
ATOM 8717 C CA . PRO C 1 423 ? -20.599 -18.962 53.520 1.00 18.99 422 PRO C CA 1
ATOM 8718 C C . PRO C 1 423 ? -21.064 -17.530 53.584 1.00 18.61 422 PRO C C 1
ATOM 8719 O O . PRO C 1 423 ? -21.592 -17.060 54.590 1.00 18.92 422 PRO C O 1
ATOM 8723 N N . ILE C 1 424 ? -20.866 -16.859 52.466 1.00 18.47 423 ILE C N 1
ATOM 8724 C CA . ILE C 1 424 ? -21.324 -15.487 52.287 1.00 18.26 423 ILE C CA 1
ATOM 8725 C C . ILE C 1 424 ? -22.462 -15.427 51.279 1.00 18.39 423 ILE C C 1
ATOM 8726 O O . ILE C 1 424 ? -22.574 -16.260 50.379 1.00 18.58 423 ILE C O 1
ATOM 8731 N N . TYR C 1 425 ? -23.302 -14.421 51.467 1.00 18.59 424 TYR C N 1
ATOM 8732 C CA . TYR C 1 425 ? -24.449 -14.165 50.602 1.00 18.57 424 TYR C CA 1
ATOM 8733 C C . TYR C 1 425 ? -25.211 -15.454 50.354 1.00 19.44 424 TYR C C 1
ATOM 8734 O O . TYR C 1 425 ? -25.598 -15.777 49.228 1.00 20.40 424 TYR C O 1
ATOM 8744 N N . ALA D 1 5 ? -15.926 20.792 -6.450 1.00 27.75 4 ALA D N 1
ATOM 8745 C CA . ALA D 1 5 ? -16.134 21.599 -5.211 1.00 27.50 4 ALA D CA 1
ATOM 8746 C C . ALA D 1 5 ? -15.013 21.325 -4.220 1.00 27.10 4 ALA D C 1
ATOM 8747 O O . ALA D 1 5 ? -14.800 22.075 -3.264 1.00 27.33 4 ALA D O 1
ATOM 8749 N N . ASN D 1 6 ? -14.287 20.248 -4.494 1.00 26.48 5 ASN D N 1
ATOM 8750 C CA . ASN D 1 6 ? -13.172 19.790 -3.654 1.00 25.76 5 ASN D CA 1
ATOM 8751 C C . ASN D 1 6 ? -11.840 20.359 -4.148 1.00 25.24 5 ASN D C 1
ATOM 8752 O O . ASN D 1 6 ? -11.430 20.062 -5.263 1.00 25.62 5 ASN D O 1
ATOM 8757 N N . PRO D 1 7 ? -11.159 21.172 -3.322 1.00 24.43 6 PRO D N 1
ATOM 8758 C CA . PRO D 1 7 ? -9.945 21.880 -3.757 1.00 23.79 6 PRO D CA 1
ATOM 8759 C C . PRO D 1 7 ? -8.802 20.942 -4.123 1.00 22.83 6 PRO D C 1
ATOM 8760 O O . PRO D 1 7 ? -7.888 21.303 -4.868 1.00 22.26 6 PRO D O 1
ATOM 8764 N N . PHE D 1 8 ? -8.861 19.738 -3.584 1.00 21.36 7 PHE D N 1
ATOM 8765 C CA . PHE D 1 8 ? -7.853 18.730 -3.900 1.00 20.25 7 PHE D CA 1
ATOM 8766 C C . PHE D 1 8 ? -7.900 18.564 -5.402 1.00 19.94 7 PHE D C 1
ATOM 8767 O O . PHE D 1 8 ? -6.889 18.357 -6.083 1.00 18.89 7 PHE D O 1
ATOM 8775 N N . PHE D 1 9 ? -9.109 18.711 -5.914 1.00 20.15 8 PHE D N 1
ATOM 8776 C CA . PHE D 1 9 ? -9.379 18.461 -7.319 1.00 20.41 8 PHE D CA 1
ATOM 8777 C C . PHE D 1 9 ? -9.454 19.761 -8.104 1.00 20.77 8 PHE D C 1
ATOM 8778 O O . PHE D 1 9 ? -9.205 19.781 -9.304 1.00 21.43 8 PHE D O 1
ATOM 8786 N N . SER D 1 10 ? -9.771 20.842 -7.407 1.00 21.08 9 SER D N 1
ATOM 8787 C CA . SER D 1 10 ? -10.147 22.098 -8.076 1.00 21.64 9 SER D CA 1
ATOM 8788 C C . SER D 1 10 ? -9.000 23.096 -8.144 1.00 21.32 9 SER D C 1
ATOM 8789 O O . SER D 1 10 ? -8.891 23.865 -9.102 1.00 22.13 9 SER D O 1
ATOM 8792 N N . GLN D 1 11 ? -8.139 23.078 -7.138 1.00 20.74 10 GLN D N 1
ATOM 8793 C CA . GLN D 1 11 ? -7.086 24.095 -7.037 1.00 20.39 10 GLN D CA 1
ATOM 8794 C C . GLN D 1 11 ? -5.805 23.706 -7.735 1.00 19.42 10 GLN D C 1
ATOM 8795 O O . GLN D 1 11 ? -5.363 22.561 -7.713 1.00 18.96 10 GLN D O 1
ATOM 8801 N N . SER D 1 12 ? -5.220 24.710 -8.363 1.00 18.34 11 SER D N 1
ATOM 8802 C CA . SER D 1 12 ? -3.970 24.530 -9.097 1.00 17.69 11 SER D CA 1
ATOM 8803 C C . SER D 1 12 ? -2.771 24.467 -8.177 1.00 17.31 11 SER D C 1
ATOM 8804 O O . SER D 1 12 ? -2.816 24.848 -7.012 1.00 16.58 11 SER D O 1
ATOM 8807 N N . LEU D 1 13 ? -1.681 23.992 -8.749 1.00 16.78 12 LEU D N 1
ATOM 8808 C CA . LEU D 1 13 ? -0.413 23.957 -8.039 1.00 16.60 12 LEU D CA 1
ATOM 8809 C C . LEU D 1 13 ? -0.087 25.377 -7.621 1.00 16.83 12 LEU D C 1
ATOM 8810 O O . LEU D 1 13 ? 0.334 25.640 -6.499 1.00 16.57 12 LEU D O 1
ATOM 8815 N N . ALA D 1 14 ? -0.328 26.301 -8.535 1.00 17.25 13 ALA D N 1
ATOM 8816 C CA . ALA D 1 14 ? 0.029 27.699 -8.292 1.00 17.95 13 ALA D CA 1
ATOM 8817 C C . ALA D 1 14 ? -0.676 28.233 -7.045 1.00 18.47 13 ALA D C 1
ATOM 8818 O O . ALA D 1 14 ? -0.120 29.029 -6.294 1.00 18.78 13 ALA D O 1
ATOM 8820 N N . GLU D 1 15 ? -1.901 27.765 -6.835 1.00 19.17 14 GLU D N 1
ATOM 8821 C CA . GLU D 1 15 ? -2.755 28.247 -5.744 1.00 19.64 14 GLU D CA 1
ATOM 8822 C C . GLU D 1 15 ? -2.405 27.582 -4.419 1.00 19.72 14 GLU D C 1
ATOM 8823 O O . GLU D 1 15 ? -2.694 28.117 -3.345 1.00 20.12 14 GLU D O 1
ATOM 8829 N N . ARG D 1 16 ? -1.755 26.429 -4.510 1.00 19.35 15 ARG D N 1
ATOM 8830 C CA . ARG D 1 16 ? -1.571 25.546 -3.343 1.00 19.30 15 ARG D CA 1
ATOM 8831 C C . ARG D 1 16 ? -0.154 25.427 -2.819 1.00 18.62 15 ARG D C 1
ATOM 8832 O O . ARG D 1 16 ? 0.068 25.134 -1.641 1.00 18.81 15 ARG D O 1
ATOM 8840 N N . ASP D 1 17 ? 0.807 25.616 -3.703 1.00 17.98 16 ASP D N 1
ATOM 8841 C CA . ASP D 1 17 ? 2.201 25.359 -3.365 1.00 17.30 16 ASP D CA 1
ATOM 8842 C C . ASP D 1 17 ? 3.132 26.431 -3.899 1.00 17.48 16 ASP D C 1
ATOM 8843 O O . ASP D 1 17 ? 3.649 26.333 -5.008 1.00 17.22 16 ASP D O 1
ATOM 8848 N N . ALA D 1 18 ? 3.334 27.455 -3.083 1.00 17.50 17 ALA D N 1
ATOM 8849 C CA . ALA D 1 18 ? 4.045 28.663 -3.513 1.00 17.65 17 ALA D CA 1
ATOM 8850 C C . ALA D 1 18 ? 5.471 28.334 -3.899 1.00 17.55 17 ALA D C 1
ATOM 8851 O O . ALA D 1 18 ? 6.001 28.852 -4.882 1.00 17.59 17 ALA D O 1
ATOM 8853 N N . SER D 1 19 ? 6.077 27.440 -3.128 1.00 17.47 18 SER D N 1
ATOM 8854 C CA . SER D 1 19 ? 7.507 27.147 -3.286 1.00 17.15 18 SER D CA 1
ATOM 8855 C C . SER D 1 19 ? 7.755 26.415 -4.595 1.00 16.79 18 SER D C 1
ATOM 8856 O O . SER D 1 19 ? 8.677 26.745 -5.351 1.00 17.10 18 SER D O 1
ATOM 8859 N N . VAL D 1 20 ? 6.912 25.428 -4.866 1.00 16.24 19 VAL D N 1
ATOM 8860 C CA . VAL D 1 20 ? 7.072 24.628 -6.079 1.00 15.95 19 VAL D CA 1
ATOM 8861 C C . VAL D 1 20 ? 6.715 25.504 -7.268 1.00 15.91 19 VAL D C 1
ATOM 8862 O O . VAL D 1 20 ? 7.361 25.450 -8.306 1.00 15.56 19 VAL D O 1
ATOM 8866 N N . ARG D 1 21 ? 5.699 26.334 -7.082 1.00 15.75 20 ARG D N 1
ATOM 8867 C CA . ARG D 1 21 ? 5.270 27.275 -8.126 1.00 16.23 20 ARG D CA 1
ATOM 8868 C C . ARG D 1 21 ? 6.436 28.160 -8.514 1.00 15.86 20 ARG D C 1
ATOM 8869 O O . ARG D 1 21 ? 6.748 28.365 -9.690 1.00 16.08 20 ARG D O 1
ATOM 8877 N N . GLY D 1 22 ? 7.053 28.697 -7.478 1.00 15.76 21 GLY D N 1
ATOM 8878 C CA . GLY D 1 22 ? 8.213 29.573 -7.628 1.00 15.65 21 GLY D CA 1
ATOM 8879 C C . GLY D 1 22 ? 9.320 28.907 -8.416 1.00 15.68 21 GLY D C 1
ATOM 8880 O O . GLY D 1 22 ? 9.931 29.505 -9.302 1.00 15.53 21 GLY D O 1
ATOM 8881 N N . ALA D 1 23 ? 9.553 27.638 -8.104 1.00 15.24 22 ALA D N 1
ATOM 8882 C CA . ALA D 1 23 ? 10.623 26.866 -8.753 1.00 15.11 22 ALA D CA 1
ATOM 8883 C C . ALA D 1 23 ? 10.303 26.656 -10.227 1.00 14.84 22 ALA D C 1
ATOM 8884 O O . ALA D 1 23 ? 11.173 26.750 -11.094 1.00 14.51 22 ALA D O 1
ATOM 8886 N N . ILE D 1 24 ? 9.035 26.393 -10.498 1.00 14.50 23 ILE D N 1
ATOM 8887 C CA . ILE D 1 24 ? 8.594 26.115 -11.866 1.00 14.41 23 ILE D CA 1
ATOM 8888 C C . ILE D 1 24 ? 8.745 27.377 -12.704 1.00 14.75 23 ILE D C 1
ATOM 8889 O O . ILE D 1 24 ? 9.151 27.326 -13.871 1.00 14.51 23 ILE D O 1
ATOM 8894 N N . LEU D 1 25 ? 8.444 28.508 -12.076 1.00 15.50 24 LEU D N 1
ATOM 8895 C CA . LEU D 1 25 ? 8.503 29.818 -12.747 1.00 15.88 24 LEU D CA 1
ATOM 8896 C C . LEU D 1 25 ? 9.938 30.189 -13.074 1.00 16.05 24 LEU D C 1
ATOM 8897 O O . LEU D 1 25 ? 10.223 30.778 -14.117 1.00 16.10 24 LEU D O 1
ATOM 8902 N N . LYS D 1 26 ? 10.846 29.808 -12.189 1.00 16.14 25 LYS D N 1
ATOM 8903 C CA . LYS D 1 26 ? 12.265 30.119 -12.406 1.00 16.69 25 LYS D CA 1
ATOM 8904 C C . LYS D 1 26 ? 12.784 29.293 -13.564 1.00 16.42 25 LYS D C 1
ATOM 8905 O O . LYS D 1 26 ? 13.628 29.730 -14.353 1.00 16.20 25 LYS D O 1
ATOM 8911 N N . GLU D 1 27 ? 12.253 28.089 -13.669 1.00 16.16 26 GLU D N 1
ATOM 8912 C CA . GLU D 1 27 ? 12.662 27.179 -14.734 1.00 16.54 26 GLU D CA 1
ATOM 8913 C C . GLU D 1 27 ? 12.099 27.686 -16.047 1.00 16.09 26 GLU D C 1
ATOM 8914 O O . GLU D 1 27 ? 12.767 27.667 -17.081 1.00 16.08 26 GLU D O 1
ATOM 8920 N N . LEU D 1 28 ? 10.863 28.157 -15.997 1.00 15.91 27 LEU D N 1
ATOM 8921 C CA . LEU D 1 28 ? 10.229 28.708 -17.194 1.00 15.72 27 LEU D CA 1
ATOM 8922 C C . LEU D 1 28 ? 11.067 29.873 -17.695 1.00 16.25 27 LEU D C 1
ATOM 8923 O O . LEU D 1 28 ? 11.299 30.015 -18.895 1.00 15.59 27 LEU D O 1
ATOM 8928 N N . GLU D 1 29 ? 11.544 30.683 -16.759 1.00 16.85 28 GLU D N 1
ATOM 8929 C CA . GLU D 1 29 ? 12.310 31.887 -17.110 1.00 17.68 28 GLU D CA 1
ATOM 8930 C C . GLU D 1 29 ? 13.643 31.486 -17.711 1.00 17.51 28 GLU D C 1
ATOM 8931 O O . GLU D 1 29 ? 14.141 32.135 -18.620 1.00 17.04 28 GLU D O 1
ATOM 8937 N N . ARG D 1 30 ? 14.205 30.393 -17.207 1.00 17.50 29 ARG D N 1
ATOM 8938 C CA . ARG D 1 30 ? 15.468 29.871 -17.745 1.00 17.70 29 ARG D CA 1
ATOM 8939 C C . ARG D 1 30 ? 15.286 29.548 -19.216 1.00 17.01 29 ARG D C 1
ATOM 8940 O O . ARG D 1 30 ? 16.117 29.879 -20.065 1.00 17.24 29 ARG D O 1
ATOM 8948 N N . GLN D 1 31 ? 14.156 28.921 -19.503 1.00 16.21 30 GLN D N 1
ATOM 8949 C CA . GLN D 1 31 ? 13.874 28.379 -20.831 1.00 15.78 30 GLN D CA 1
ATOM 8950 C C . GLN D 1 31 ? 13.494 29.514 -21.768 1.00 15.80 30 GLN D C 1
ATOM 8951 O O . GLN D 1 31 ? 13.797 29.493 -22.963 1.00 15.88 30 GLN D O 1
ATOM 8957 N N . GLN D 1 32 ? 12.851 30.520 -21.195 1.00 15.86 31 GLN D N 1
ATOM 8958 C CA . GLN D 1 32 ? 12.325 31.644 -21.987 1.00 16.09 31 GLN D CA 1
ATOM 8959 C C . GLN D 1 32 ? 13.435 32.602 -22.399 1.00 16.22 31 GLN D C 1
ATOM 8960 O O . GLN D 1 32 ? 13.434 33.117 -23.519 1.00 16.51 31 GLN D O 1
ATOM 8966 N N . SER D 1 33 ? 14.379 32.824 -21.493 1.00 15.93 32 SER D N 1
ATOM 8967 C CA . SER D 1 33 ? 15.268 33.987 -21.590 1.00 16.56 32 SER D CA 1
ATOM 8968 C C . SER D 1 33 ? 16.687 33.660 -21.996 1.00 15.91 32 SER D C 1
ATOM 8969 O O . SER D 1 33 ? 17.492 34.563 -22.224 1.00 16.28 32 SER D O 1
ATOM 8972 N N . GLN D 1 34 ? 16.995 32.374 -22.072 1.00 15.61 33 GLN D N 1
ATOM 8973 C CA . GLN D 1 34 ? 18.313 31.937 -22.538 1.00 15.34 33 GLN D CA 1
ATOM 8974 C C . GLN D 1 34 ? 18.202 31.131 -23.809 1.00 15.05 33 GLN D C 1
ATOM 8975 O O . GLN D 1 34 ? 17.176 30.522 -24.096 1.00 15.20 33 GLN D O 1
ATOM 8981 N N . VAL D 1 35 ? 19.285 31.151 -24.574 1.00 14.45 34 VAL D N 1
ATOM 8982 C CA . VAL D 1 35 ? 19.391 30.337 -25.781 1.00 14.25 34 VAL D CA 1
ATOM 8983 C C . VAL D 1 35 ? 20.012 28.990 -25.444 1.00 14.13 34 VAL D C 1
ATOM 8984 O O . VAL D 1 35 ? 21.144 28.895 -24.961 1.00 13.98 34 VAL D O 1
ATOM 8988 N N . GLU D 1 36 ? 19.216 27.959 -25.690 1.00 13.54 35 GLU D N 1
ATOM 8989 C CA . GLU D 1 36 ? 19.579 26.568 -25.419 1.00 13.32 35 GLU D CA 1
ATOM 8990 C C . GLU D 1 36 ? 20.174 25.937 -26.656 1.00 13.39 35 GLU D C 1
ATOM 8991 O O . GLU D 1 36 ? 19.470 25.710 -27.641 1.00 13.26 35 GLU D O 1
ATOM 8997 N N . LEU D 1 37 ? 21.473 25.648 -26.582 1.00 13.02 36 LEU D N 1
ATOM 8998 C CA . LEU D 1 37 ? 22.213 25.044 -27.699 1.00 12.68 36 LEU D CA 1
ATOM 8999 C C . LEU D 1 37 ? 22.676 23.626 -27.390 1.00 12.47 36 LEU D C 1
ATOM 9000 O O . LEU D 1 37 ? 23.358 23.006 -28.194 1.00 11.86 36 LEU D O 1
ATOM 9005 N N . ILE D 1 38 ? 22.288 23.104 -26.233 1.00 12.35 37 ILE D N 1
ATOM 9006 C CA . ILE D 1 38 ? 22.553 21.691 -25.948 1.00 12.61 37 ILE D CA 1
ATOM 9007 C C . ILE D 1 38 ? 21.804 20.857 -26.969 1.00 12.56 37 ILE D C 1
ATOM 9008 O O . ILE D 1 38 ? 20.592 21.005 -27.153 1.00 12.21 37 ILE D O 1
ATOM 9013 N N . ALA D 1 39 ? 22.545 19.997 -27.654 1.00 13.09 38 ALA D N 1
ATOM 9014 C CA . ALA D 1 39 ? 22.055 19.382 -28.891 1.00 13.45 38 ALA D CA 1
ATOM 9015 C C . ALA D 1 39 ? 20.926 18.405 -28.636 1.00 13.75 38 ALA D C 1
ATOM 9016 O O . ALA D 1 39 ? 20.108 18.139 -29.514 1.00 14.37 38 ALA D O 1
ATOM 9018 N N . SER D 1 40 ? 20.865 17.912 -27.409 1.00 13.70 39 SER D N 1
ATOM 9019 C CA . SER D 1 40 ? 19.910 16.870 -27.034 1.00 14.16 39 SER D CA 1
ATOM 9020 C C . SER D 1 40 ? 18.656 17.465 -26.406 1.00 13.52 39 SER D C 1
ATOM 9021 O O . SER D 1 40 ? 17.704 16.765 -26.104 1.00 13.27 39 SER D O 1
ATOM 9024 N N . GLU D 1 41 ? 18.677 18.768 -26.204 1.00 13.10 40 GLU D N 1
ATOM 9025 C CA . GLU D 1 41 ? 17.557 19.449 -25.547 1.00 12.89 40 GLU D CA 1
ATOM 9026 C C . GLU D 1 41 ? 16.523 19.856 -26.558 1.00 12.26 40 GLU D C 1
ATOM 9027 O O . GLU D 1 41 ? 16.813 20.038 -27.723 1.00 11.99 40 GLU D O 1
ATOM 9033 N N . ASN D 1 42 ? 15.298 19.981 -26.076 1.00 11.74 41 ASN D N 1
ATOM 9034 C CA . ASN D 1 42 ? 14.211 20.538 -26.878 1.00 11.56 41 ASN D CA 1
ATOM 9035 C C . ASN D 1 42 ? 13.137 21.125 -25.975 1.00 11.91 41 ASN D C 1
ATOM 9036 O O . ASN D 1 42 ? 13.283 21.173 -24.742 1.00 11.92 41 ASN D O 1
ATOM 9041 N N . ILE D 1 43 ? 12.087 21.600 -26.623 1.00 11.61 42 ILE D N 1
ATOM 9042 C CA . ILE D 1 43 ? 10.952 22.221 -25.950 1.00 12.26 42 ILE D CA 1
ATOM 9043 C C . ILE D 1 43 ? 9.695 21.540 -26.464 1.00 12.01 42 ILE D C 1
ATOM 9044 O O . ILE D 1 43 ? 9.375 21.613 -27.656 1.00 11.65 42 ILE D O 1
ATOM 9049 N N . VAL D 1 44 ? 9.000 20.852 -25.569 1.00 11.74 43 VAL D N 1
ATOM 9050 C CA . VAL D 1 44 ? 7.820 20.071 -25.975 1.00 11.86 43 VAL D CA 1
ATOM 9051 C C . VAL D 1 44 ? 6.578 20.939 -26.155 1.00 11.48 43 VAL D C 1
ATOM 9052 O O . VAL D 1 44 ? 6.447 22.021 -25.585 1.00 11.65 43 VAL D O 1
ATOM 9056 N N . SER D 1 45 ? 5.676 20.440 -26.984 1.00 11.88 44 SER D N 1
ATOM 9057 C CA . SER D 1 45 ? 4.401 21.125 -27.221 1.00 11.67 44 SER D CA 1
ATOM 9058 C C . SER D 1 45 ? 3.536 21.158 -25.973 1.00 11.95 44 SER D C 1
ATOM 9059 O O . SER D 1 45 ? 3.680 20.341 -25.056 1.00 11.98 44 SER D O 1
ATOM 9062 N N . ARG D 1 46 ? 2.616 22.112 -25.968 1.00 12.09 45 ARG D N 1
ATOM 9063 C CA . ARG D 1 46 ? 1.610 22.186 -24.912 1.00 12.28 45 ARG D CA 1
ATOM 9064 C C . ARG D 1 46 ? 0.855 20.864 -24.856 1.00 11.57 45 ARG D C 1
ATOM 9065 O O . ARG D 1 46 ? 0.471 20.386 -23.789 1.00 11.48 45 ARG D O 1
ATOM 9073 N N . ALA D 1 47 ? 0.696 20.240 -26.015 1.00 11.04 46 ALA D N 1
ATOM 9074 C CA . ALA D 1 47 ? -0.053 18.980 -26.100 1.00 10.60 46 ALA D CA 1
ATOM 9075 C C . ALA D 1 47 ? 0.686 17.867 -25.358 1.00 10.60 46 ALA D C 1
ATOM 9076 O O . ALA D 1 47 ? 0.083 17.053 -24.658 1.00 10.40 46 ALA D O 1
ATOM 9078 N N . VAL D 1 48 ? 2.001 17.833 -25.523 1.00 9.65 47 VAL D N 1
ATOM 9079 C CA . VAL D 1 48 ? 2.806 16.830 -24.810 1.00 9.53 47 VAL D CA 1
ATOM 9080 C C . VAL D 1 48 ? 2.734 17.112 -23.311 1.00 9.84 47 VAL D C 1
ATOM 9081 O O . VAL D 1 48 ? 2.675 16.196 -22.499 1.00 10.92 47 VAL D O 1
ATOM 9085 N N . LEU D 1 49 ? 2.689 18.389 -22.947 1.00 10.17 48 LEU D N 1
ATOM 9086 C CA . LEU D 1 49 ? 2.597 18.750 -21.520 1.00 10.07 48 LEU D CA 1
ATOM 9087 C C . LEU D 1 49 ? 1.275 18.231 -20.951 1.00 10.85 48 LEU D C 1
ATOM 9088 O O . LEU D 1 49 ? 1.204 17.699 -19.839 1.00 10.69 48 LEU D O 1
ATOM 9093 N N . ASP D 1 50 ? 0.228 18.393 -21.748 1.00 11.12 49 ASP D N 1
ATOM 9094 C CA . ASP D 1 50 ? -1.119 17.977 -21.331 1.00 11.59 49 ASP D CA 1
ATOM 9095 C C . ASP D 1 50 ? -1.155 16.473 -21.101 1.00 11.52 49 ASP D C 1
ATOM 9096 O O . ASP D 1 50 ? -1.819 15.984 -20.191 1.00 11.33 49 ASP D O 1
ATOM 9101 N N . ALA D 1 51 ? -0.405 15.748 -21.926 1.00 11.73 50 ALA D N 1
ATOM 9102 C CA . ALA D 1 51 ? -0.373 14.283 -21.852 1.00 11.95 50 ALA D CA 1
ATOM 9103 C C . ALA D 1 51 ? 0.320 13.885 -20.566 1.00 12.15 50 ALA D C 1
ATOM 9104 O O . ALA D 1 51 ? -0.131 13.002 -19.841 1.00 12.62 50 ALA D O 1
ATOM 9106 N N . GLN D 1 52 ? 1.446 14.530 -20.307 1.00 12.51 51 GLN D N 1
ATOM 9107 C CA . GLN D 1 52 ? 2.265 14.149 -19.153 1.00 13.16 51 GLN D CA 1
ATOM 9108 C C . GLN D 1 52 ? 1.554 14.489 -17.860 1.00 12.73 51 GLN D C 1
ATOM 9109 O O . GLN D 1 52 ? 1.760 13.845 -16.833 1.00 12.06 51 GLN D O 1
ATOM 9115 N N . GLY D 1 53 ? 0.707 15.503 -17.945 1.00 12.51 52 GLY D N 1
ATOM 9116 C CA . GLY D 1 53 ? -0.046 16.006 -16.799 1.00 12.23 52 GLY D CA 1
ATOM 9117 C C . GLY D 1 53 ? -1.447 15.442 -16.740 1.00 12.19 52 GLY D C 1
ATOM 9118 O O . GLY D 1 53 ? -2.316 15.979 -16.057 1.00 12.74 52 GLY D O 1
ATOM 9119 N N . SER D 1 54 ? -1.648 14.336 -17.445 1.00 11.88 53 SER D N 1
ATOM 9120 C CA . SER D 1 54 ? -2.991 13.740 -17.567 1.00 12.16 53 SER D CA 1
ATOM 9121 C C . SER D 1 54 ? -3.291 12.759 -16.452 1.00 11.92 53 SER D C 1
ATOM 9122 O O . SER D 1 54 ? -2.413 12.334 -15.714 1.00 11.44 53 SER D O 1
ATOM 9125 N N . VAL D 1 55 ? -4.569 12.423 -16.346 1.00 12.30 54 VAL D N 1
ATOM 9126 C CA . VAL D 1 55 ? -5.040 11.502 -15.306 1.00 12.54 54 VAL D CA 1
ATOM 9127 C C . VAL D 1 55 ? -4.563 10.079 -15.559 1.00 12.97 54 VAL D C 1
ATOM 9128 O O . VAL D 1 55 ? -4.814 9.184 -14.758 1.00 13.19 54 VAL D O 1
ATOM 9132 N N . LEU D 1 56 ? -3.848 9.879 -16.664 1.00 12.82 55 LEU D N 1
ATOM 9133 C CA . LEU D 1 56 ? -3.345 8.534 -16.996 1.00 13.02 55 LEU D CA 1
ATOM 9134 C C . LEU D 1 56 ? -2.316 8.071 -15.957 1.00 12.68 55 LEU D C 1
ATOM 9135 O O . LEU D 1 56 ? -1.946 6.897 -15.892 1.00 11.93 55 LEU D O 1
ATOM 9140 N N . THR D 1 57 ? -1.874 9.010 -15.134 1.00 12.80 56 THR D N 1
ATOM 9141 C CA . THR D 1 57 ? -0.904 8.699 -14.070 1.00 13.52 56 THR D CA 1
ATOM 9142 C C . THR D 1 57 ? -1.550 7.772 -13.050 1.00 14.06 56 THR D C 1
ATOM 9143 O O . THR D 1 57 ? -0.861 6.984 -12.385 1.00 14.15 56 THR D O 1
ATOM 9147 N N . ASN D 1 58 ? -2.878 7.855 -12.960 1.00 14.84 57 ASN D N 1
ATOM 9148 C CA . ASN D 1 58 ? -3.591 7.073 -11.954 1.00 15.41 57 ASN D CA 1
ATOM 9149 C C . ASN D 1 58 ? -3.896 5.672 -12.417 1.00 16.85 57 ASN D C 1
ATOM 9150 O O . ASN D 1 58 ? -4.999 5.214 -12.384 1.00 17.13 57 ASN D O 1
ATOM 9155 N N . LYS D 1 59 ? -2.887 4.993 -12.839 1.00 18.50 58 LYS D N 1
ATOM 9156 C CA . LYS D 1 59 ? -3.061 3.630 -13.320 1.00 19.67 58 LYS D CA 1
ATOM 9157 C C . LYS D 1 59 ? -1.817 2.774 -13.195 1.00 20.37 58 LYS D C 1
ATOM 9158 O O . LYS D 1 59 ? -0.700 3.266 -13.210 1.00 20.14 58 LYS D O 1
ATOM 9164 N N . TYR D 1 60 ? -2.054 1.475 -13.090 1.00 21.62 59 TYR D N 1
ATOM 9165 C CA . TYR D 1 60 ? -0.980 0.470 -13.026 1.00 22.44 59 TYR D CA 1
ATOM 9166 C C . TYR D 1 60 ? 0.033 0.742 -11.916 1.00 23.10 59 TYR D C 1
ATOM 9167 O O . TYR D 1 60 ? 1.250 0.687 -12.121 1.00 23.49 59 TYR D O 1
ATOM 9176 N N . ALA D 1 61 ? -0.501 1.028 -10.738 1.00 23.48 60 ALA D N 1
ATOM 9177 C CA . ALA D 1 61 ? 0.308 1.291 -9.533 1.00 23.82 60 ALA D CA 1
ATOM 9178 C C . ALA D 1 61 ? 1.308 0.172 -9.235 1.00 24.04 60 ALA D C 1
ATOM 9179 O O . ALA D 1 61 ? 2.322 0.405 -8.559 1.00 24.49 60 ALA D O 1
ATOM 9181 N N . ASP D 1 77 ? -3.667 -0.864 -23.602 1.00 26.34 76 ASP D N 1
ATOM 9182 C CA . ASP D 1 77 ? -4.204 0.481 -23.449 1.00 26.17 76 ASP D CA 1
ATOM 9183 C C . ASP D 1 77 ? -4.230 1.199 -24.780 1.00 25.47 76 ASP D C 1
ATOM 9184 O O . ASP D 1 77 ? -3.335 1.050 -25.615 1.00 25.29 76 ASP D O 1
ATOM 9189 N N . GLU D 1 78 ? -5.277 1.989 -24.954 1.00 24.58 77 GLU D N 1
ATOM 9190 C CA . GLU D 1 78 ? -5.500 2.697 -26.210 1.00 23.95 77 GLU D CA 1
ATOM 9191 C C . GLU D 1 78 ? -4.320 3.588 -26.559 1.00 22.80 77 GLU D C 1
ATOM 9192 O O . GLU D 1 78 ? -3.906 3.647 -27.712 1.00 22.42 77 GLU D O 1
ATOM 9198 N N . VAL D 1 79 ? -3.777 4.288 -25.571 1.00 21.57 78 VAL D N 1
ATOM 9199 C CA . VAL D 1 79 ? -2.699 5.243 -25.879 1.00 20.89 78 VAL D CA 1
ATOM 9200 C C . VAL D 1 79 ? -1.461 4.503 -26.344 1.00 20.24 78 VAL D C 1
ATOM 9201 O O . VAL D 1 79 ? -0.668 5.030 -27.133 1.00 19.81 78 VAL D O 1
ATOM 9205 N N . GLU D 1 80 ? -1.307 3.269 -25.876 1.00 19.63 79 GLU D N 1
ATOM 9206 C CA . GLU D 1 80 ? -0.122 2.482 -26.243 1.00 19.41 79 GLU D CA 1
ATOM 9207 C C . GLU D 1 80 ? -0.306 2.007 -27.664 1.00 18.88 79 GLU D C 1
ATOM 9208 O O . GLU D 1 80 ? 0.640 1.949 -28.450 1.00 18.66 79 GLU D O 1
ATOM 9214 N N . ALA D 1 81 ? -1.547 1.673 -27.982 1.00 18.19 80 ALA D N 1
ATOM 9215 C CA . ALA D 1 81 ? -1.874 1.184 -29.315 1.00 17.87 80 ALA D CA 1
ATOM 9216 C C . ALA D 1 81 ? -1.620 2.307 -30.310 1.00 17.41 80 ALA D C 1
ATOM 9217 O O . ALA D 1 81 ? -1.092 2.091 -31.401 1.00 17.70 80 ALA D O 1
ATOM 9219 N N . LEU D 1 82 ? -1.954 3.519 -29.890 1.00 16.82 81 LEU D N 1
ATOM 9220 C CA . LEU D 1 82 ? -1.824 4.697 -30.753 1.00 16.39 81 LEU D CA 1
ATOM 9221 C C . LEU D 1 82 ? -0.342 4.986 -30.960 1.00 16.04 81 LEU D C 1
ATOM 9222 O O . LEU D 1 82 ? 0.102 5.294 -32.066 1.00 15.86 81 LEU D O 1
ATOM 9227 N N . ALA D 1 83 ? 0.421 4.863 -29.881 1.00 15.80 82 ALA D N 1
ATOM 9228 C CA . ALA D 1 83 ? 1.860 5.162 -29.942 1.00 15.56 82 ALA D CA 1
ATOM 9229 C C . ALA D 1 83 ? 2.518 4.180 -30.888 1.00 15.76 82 ALA D C 1
ATOM 9230 O O . ALA D 1 83 ? 3.342 4.548 -31.728 1.00 15.82 82 ALA D O 1
ATOM 9232 N N . ILE D 1 84 ? 2.114 2.927 -30.761 1.00 16.14 83 ILE D N 1
ATOM 9233 C CA . ILE D 1 84 ? 2.712 1.851 -31.545 1.00 16.22 83 ILE D CA 1
ATOM 9234 C C . ILE D 1 84 ? 2.404 2.036 -33.022 1.00 16.65 83 ILE D C 1
ATOM 9235 O O . ILE D 1 84 ? 3.285 1.938 -33.875 1.00 16.57 83 ILE D O 1
ATOM 9240 N N . GLU D 1 85 ? 1.145 2.311 -33.326 1.00 17.13 84 GLU D N 1
ATOM 9241 C CA . GLU D 1 85 ? 0.741 2.378 -34.729 1.00 17.45 84 GLU D CA 1
ATOM 9242 C C . GLU D 1 85 ? 1.396 3.598 -35.370 1.00 16.97 84 GLU D C 1
ATOM 9243 O O . GLU D 1 85 ? 1.787 3.587 -36.540 1.00 17.04 84 GLU D O 1
ATOM 9249 N N . ARG D 1 86 ? 1.574 4.632 -34.568 1.00 16.18 85 ARG D N 1
ATOM 9250 C CA . ARG D 1 86 ? 2.099 5.887 -35.090 1.00 15.67 85 ARG D CA 1
ATOM 9251 C C . ARG D 1 86 ? 3.589 5.781 -35.360 1.00 15.57 85 ARG D C 1
ATOM 9252 O O . ARG D 1 86 ? 4.078 6.263 -36.380 1.00 15.83 85 ARG D O 1
ATOM 9260 N N . VAL D 1 87 ? 4.309 5.143 -34.446 1.00 15.41 86 VAL D N 1
ATOM 9261 C CA . VAL D 1 87 ? 5.768 5.043 -34.587 1.00 15.38 86 VAL D CA 1
ATOM 9262 C C . VAL D 1 87 ? 6.103 4.083 -35.725 1.00 15.75 86 VAL D C 1
ATOM 9263 O O . VAL D 1 87 ? 7.085 4.271 -36.446 1.00 15.53 86 VAL D O 1
ATOM 9267 N N . LYS D 1 88 ? 5.265 3.066 -35.892 1.00 16.34 87 LYS D N 1
ATOM 9268 C CA . LYS D 1 88 ? 5.466 2.072 -36.969 1.00 16.70 87 LYS D CA 1
ATOM 9269 C C . LYS D 1 88 ? 5.306 2.761 -38.312 1.00 17.02 87 LYS D C 1
ATOM 9270 O O . LYS D 1 88 ? 6.032 2.496 -39.278 1.00 17.03 87 LYS D O 1
ATOM 9276 N N . ARG D 1 89 ? 4.367 3.687 -38.345 1.00 17.20 88 ARG D N 1
ATOM 9277 C CA . ARG D 1 89 ? 4.049 4.411 -39.571 1.00 17.66 88 ARG D CA 1
ATOM 9278 C C . ARG D 1 89 ? 5.174 5.390 -39.842 1.00 17.45 88 ARG D C 1
ATOM 9279 O O . ARG D 1 89 ? 5.653 5.538 -40.972 1.00 17.15 88 ARG D O 1
ATOM 9287 N N . LEU D 1 90 ? 5.623 6.012 -38.762 1.00 16.93 89 LEU D N 1
ATOM 9288 C CA . LEU D 1 90 ? 6.610 7.087 -38.840 1.00 16.84 89 LEU D CA 1
ATOM 9289 C C . LEU D 1 90 ? 7.918 6.577 -39.434 1.00 16.78 89 LEU D C 1
ATOM 9290 O O . LEU D 1 90 ? 8.570 7.270 -40.212 1.00 16.75 89 LEU D O 1
ATOM 9295 N N . PHE D 1 91 ? 8.279 5.358 -39.062 1.00 16.72 90 PHE D N 1
ATOM 9296 C CA . PHE D 1 91 ? 9.601 4.803 -39.396 1.00 17.05 90 PHE D CA 1
ATOM 9297 C C . PHE D 1 91 ? 9.493 3.600 -40.307 1.00 17.81 90 PHE D C 1
ATOM 9298 O O . PHE D 1 91 ? 10.472 2.897 -40.559 1.00 17.80 90 PHE D O 1
ATOM 9306 N N . ASN D 1 92 ? 8.278 3.382 -40.794 1.00 18.65 91 ASN D N 1
ATOM 9307 C CA . ASN D 1 92 ? 8.001 2.289 -41.720 1.00 19.61 91 ASN D CA 1
ATOM 9308 C C . ASN D 1 92 ? 8.488 0.964 -41.171 1.00 19.72 91 ASN D C 1
ATOM 9309 O O . ASN D 1 92 ? 9.156 0.195 -41.861 1.00 20.17 91 ASN D O 1
ATOM 9314 N N . ALA D 1 93 ? 8.164 0.724 -39.905 1.00 19.82 92 ALA D N 1
ATOM 9315 C CA . ALA D 1 93 ? 8.562 -0.500 -39.203 1.00 20.04 92 ALA D CA 1
ATOM 9316 C C . ALA D 1 93 ? 7.395 -1.450 -38.985 1.00 20.23 92 ALA D C 1
ATOM 9317 O O . ALA D 1 93 ? 6.260 -1.032 -38.769 1.00 20.60 92 ALA D O 1
ATOM 9319 N N . GLY D 1 94 ? 7.706 -2.738 -39.034 1.00 20.49 93 GLY D N 1
ATOM 9320 C CA . GLY D 1 94 ? 6.694 -3.791 -38.904 1.00 20.87 93 GLY D CA 1
ATOM 9321 C C . GLY D 1 94 ? 6.280 -4.023 -37.471 1.00 21.24 93 GLY D C 1
ATOM 9322 O O . GLY D 1 94 ? 5.168 -4.484 -37.189 1.00 21.50 93 GLY D O 1
ATOM 9323 N N . HIS D 1 95 ? 7.183 -3.668 -36.565 1.00 20.97 94 HIS D N 1
ATOM 9324 C CA . HIS D 1 95 ? 6.982 -3.909 -35.128 1.00 20.98 94 HIS D CA 1
ATOM 9325 C C . HIS D 1 95 ? 7.608 -2.842 -34.257 1.00 20.52 94 HIS D C 1
ATOM 9326 O O . HIS D 1 95 ? 8.690 -2.336 -34.542 1.00 20.36 94 HIS D O 1
ATOM 9333 N N . ALA D 1 96 ? 6.907 -2.523 -33.182 1.00 19.84 95 ALA D N 1
ATOM 9334 C CA . ALA D 1 96 ? 7.387 -1.531 -32.223 1.00 19.37 95 ALA D CA 1
ATOM 9335 C C . ALA D 1 96 ? 7.090 -1.905 -30.786 1.00 19.25 95 ALA D C 1
ATOM 9336 O O . ALA D 1 96 ? 6.111 -2.594 -30.479 1.00 18.92 95 ALA D O 1
ATOM 9338 N N . ASN D 1 97 ? 7.978 -1.463 -29.917 1.00 18.74 96 ASN D N 1
ATOM 9339 C CA . ASN D 1 97 ? 7.770 -1.494 -28.502 1.00 18.68 96 ASN D CA 1
ATOM 9340 C C . ASN D 1 97 ? 8.063 -0.096 -27.937 1.00 18.41 96 ASN D C 1
ATOM 9341 O O . ASN D 1 97 ? 9.115 0.405 -28.105 1.00 17.81 96 ASN D O 1
ATOM 9346 N N . VAL D 1 98 ? 7.103 0.479 -27.237 1.00 18.45 97 VAL D N 1
ATOM 9347 C CA . VAL D 1 98 ? 7.160 1.890 -26.815 1.00 18.63 97 VAL D CA 1
ATOM 9348 C C . VAL D 1 98 ? 7.221 2.027 -25.304 1.00 19.15 97 VAL D C 1
ATOM 9349 O O . VAL D 1 98 ? 6.999 3.101 -24.743 1.00 18.92 97 VAL D O 1
ATOM 9353 N N . GLN D 1 99 ? 7.558 0.918 -24.664 1.00 20.05 98 GLN D N 1
ATOM 9354 C CA . GLN D 1 99 ? 7.584 0.834 -23.216 1.00 21.07 98 GLN D CA 1
ATOM 9355 C C . GLN D 1 99 ? 8.839 1.312 -22.490 1.00 20.94 98 GLN D C 1
ATOM 9356 O O . GLN D 1 99 ? 8.739 1.746 -21.383 1.00 20.92 98 GLN D O 1
ATOM 9362 N N . PRO D 1 100 ? 10.017 1.184 -23.083 1.00 21.10 99 PRO D N 1
ATOM 9363 C CA . PRO D 1 100 ? 11.199 1.581 -22.301 1.00 21.39 99 PRO D CA 1
ATOM 9364 C C . PRO D 1 100 ? 11.144 2.997 -21.750 1.00 21.74 99 PRO D C 1
ATOM 9365 O O . PRO D 1 100 ? 10.674 3.923 -22.403 1.00 21.60 99 PRO D O 1
ATOM 9369 N N . HIS D 1 101 ? 11.622 3.129 -20.537 1.00 22.25 100 HIS D N 1
ATOM 9370 C CA . HIS D 1 101 ? 11.597 4.355 -19.824 1.00 22.94 100 HIS D CA 1
ATOM 9371 C C . HIS D 1 101 ? 12.694 5.264 -20.248 1.00 23.09 100 HIS D C 1
ATOM 9372 O O . HIS D 1 101 ? 12.738 6.393 -19.872 1.00 23.23 100 HIS D O 1
ATOM 9379 N N . SER D 1 102 ? 13.573 4.745 -21.052 1.00 23.36 101 SER D N 1
ATOM 9380 C CA . SER D 1 102 ? 14.711 5.496 -21.578 1.00 23.52 101 SER D CA 1
ATOM 9381 C C . SER D 1 102 ? 15.363 4.838 -22.773 1.00 23.80 101 SER D C 1
ATOM 9382 O O . SER D 1 102 ? 15.149 3.667 -23.066 1.00 23.70 101 SER D O 1
ATOM 9385 N N . GLY D 1 103 ? 16.183 5.628 -23.443 1.00 24.20 102 GLY D N 1
ATOM 9386 C CA . GLY D 1 103 ? 16.977 5.143 -24.569 1.00 24.33 102 GLY D CA 1
ATOM 9387 C C . GLY D 1 103 ? 17.955 4.072 -24.133 1.00 24.51 102 GLY D C 1
ATOM 9388 O O . GLY D 1 103 ? 18.128 3.053 -24.801 1.00 24.55 102 GLY D O 1
ATOM 9389 N N . ALA D 1 104 ? 18.608 4.301 -23.013 1.00 24.63 103 ALA D N 1
ATOM 9390 C CA . ALA D 1 104 ? 19.524 3.339 -22.461 1.00 24.80 103 ALA D CA 1
ATOM 9391 C C . ALA D 1 104 ? 18.814 2.040 -22.140 1.00 24.97 103 ALA D C 1
ATOM 9392 O O . ALA D 1 104 ? 19.329 0.983 -22.356 1.00 24.96 103 ALA D O 1
ATOM 9394 N N . GLN D 1 105 ? 17.611 2.139 -21.640 1.00 25.03 104 GLN D N 1
ATOM 9395 C CA . GLN D 1 105 ? 16.867 0.952 -21.309 1.00 25.29 104 GLN D CA 1
ATOM 9396 C C . GLN D 1 105 ? 16.410 0.198 -22.555 1.00 25.05 104 GLN D C 1
ATOM 9397 O O . GLN D 1 105 ? 16.353 -0.992 -22.564 1.00 24.69 104 GLN D O 1
ATOM 9403 N N . ALA D 1 106 ? 16.094 0.936 -23.608 1.00 24.52 105 ALA D N 1
ATOM 9404 C CA . ALA D 1 106 ? 15.822 0.307 -24.884 1.00 24.36 105 ALA D CA 1
ATOM 9405 C C . ALA D 1 106 ? 17.043 -0.451 -25.377 1.00 24.20 105 ALA D C 1
ATOM 9406 O O . ALA D 1 106 ? 16.945 -1.526 -25.848 1.00 24.03 105 ALA D O 1
ATOM 9408 N N . ASN D 1 107 ? 18.194 0.178 -25.239 1.00 24.41 106 ASN D N 1
ATOM 9409 C CA . ASN D 1 107 ? 19.427 -0.403 -25.772 1.00 24.77 106 ASN D CA 1
ATOM 9410 C C . ASN D 1 107 ? 19.748 -1.663 -25.012 1.00 25.35 106 ASN D C 1
ATOM 9411 O O . ASN D 1 107 ? 20.242 -2.644 -25.564 1.00 25.11 106 ASN D O 1
ATOM 9416 N N . GLY D 1 108 ? 19.419 -1.612 -23.733 1.00 26.24 107 GLY D N 1
ATOM 9417 C CA . GLY D 1 108 ? 19.766 -2.674 -22.801 1.00 27.18 107 GLY D CA 1
ATOM 9418 C C . GLY D 1 108 ? 18.923 -3.885 -23.101 1.00 27.96 107 GLY D C 1
ATOM 9419 O O . GLY D 1 108 ? 19.390 -5.021 -23.053 1.00 28.18 107 GLY D O 1
ATOM 9420 N N . ALA D 1 109 ? 17.672 -3.616 -23.436 1.00 28.87 108 ALA D N 1
ATOM 9421 C CA . ALA D 1 109 ? 16.694 -4.669 -23.686 1.00 29.71 108 ALA D CA 1
ATOM 9422 C C . ALA D 1 109 ? 17.088 -5.411 -24.944 1.00 30.42 108 ALA D C 1
ATOM 9423 O O . ALA D 1 109 ? 16.929 -6.626 -25.053 1.00 30.63 108 ALA D O 1
ATOM 9425 N N . VAL D 1 110 ? 17.632 -4.661 -25.888 1.00 31.41 109 VAL D N 1
ATOM 9426 C CA . VAL D 1 110 ? 17.951 -5.224 -27.196 1.00 32.27 109 VAL D CA 1
ATOM 9427 C C . VAL D 1 110 ? 19.143 -6.133 -27.082 1.00 33.45 109 VAL D C 1
ATOM 9428 O O . VAL D 1 110 ? 19.174 -7.235 -27.625 1.00 33.23 109 VAL D O 1
ATOM 9432 N N . MET D 1 111 ? 20.140 -5.635 -26.376 1.00 34.73 110 MET D N 1
ATOM 9433 C CA . MET D 1 111 ? 21.353 -6.421 -26.132 1.00 36.09 110 MET D CA 1
ATOM 9434 C C . MET D 1 111 ? 21.037 -7.694 -25.352 1.00 36.68 110 MET D C 1
ATOM 9435 O O . MET D 1 111 ? 21.549 -8.766 -25.664 1.00 36.98 110 MET D O 1
ATOM 9440 N N . LEU D 1 112 ? 20.171 -7.571 -24.352 1.00 37.57 111 LEU D N 1
ATOM 9441 C CA . LEU D 1 112 ? 19.790 -8.715 -23.512 1.00 38.11 111 LEU D CA 1
ATOM 9442 C C . LEU D 1 112 ? 19.027 -9.750 -24.325 1.00 38.68 111 LEU D C 1
ATOM 9443 O O . LEU D 1 112 ? 18.852 -10.898 -23.906 1.00 38.83 111 LEU D O 1
ATOM 9445 N N . ALA D 1 113 ? 18.582 -9.321 -25.497 1.00 39.22 112 ALA D N 1
ATOM 9446 C CA . ALA D 1 113 ? 17.698 -10.123 -26.337 1.00 39.65 112 ALA D CA 1
ATOM 9447 C C . ALA D 1 113 ? 18.432 -10.705 -27.531 1.00 40.09 112 ALA D C 1
ATOM 9448 O O . ALA D 1 113 ? 18.072 -11.764 -28.046 1.00 40.19 112 ALA D O 1
ATOM 9450 N N . LEU D 1 114 ? 19.467 -10.001 -27.961 1.00 40.52 113 LEU D N 1
ATOM 9451 C CA . LEU D 1 114 ? 20.158 -10.334 -29.207 1.00 40.88 113 LEU D CA 1
ATOM 9452 C C . LEU D 1 114 ? 21.567 -10.830 -28.953 1.00 41.18 113 LEU D C 1
ATOM 9453 O O . LEU D 1 114 ? 22.265 -11.277 -29.864 1.00 41.09 113 LEU D O 1
ATOM 9458 N N . ALA D 1 115 ? 21.965 -10.754 -27.693 1.00 41.61 114 ALA D N 1
ATOM 9459 C CA . ALA D 1 115 ? 23.314 -11.135 -27.287 1.00 41.94 114 ALA D CA 1
ATOM 9460 C C . ALA D 1 115 ? 23.326 -12.030 -26.064 1.00 42.26 114 ALA D C 1
ATOM 9461 O O . ALA D 1 115 ? 22.451 -11.962 -25.200 1.00 42.32 114 ALA D O 1
ATOM 9463 N N . LYS D 1 116 ? 24.337 -12.885 -26.034 1.00 42.63 115 LYS D N 1
ATOM 9464 C CA . LYS D 1 116 ? 24.602 -13.753 -24.886 1.00 42.89 115 LYS D CA 1
ATOM 9465 C C . LYS D 1 116 ? 25.716 -13.179 -24.020 1.00 43.12 115 LYS D C 1
ATOM 9466 O O . LYS D 1 116 ? 26.583 -12.449 -24.501 1.00 43.30 115 LYS D O 1
ATOM 9468 N N . PRO D 1 117 ? 25.692 -13.508 -22.728 1.00 43.33 116 PRO D N 1
ATOM 9469 C CA . PRO D 1 117 ? 26.793 -13.087 -21.885 1.00 43.38 116 PRO D CA 1
ATOM 9470 C C . PRO D 1 117 ? 28.074 -13.664 -22.429 1.00 43.30 116 PRO D C 1
ATOM 9471 O O . PRO D 1 117 ? 28.135 -14.848 -22.759 1.00 43.40 116 PRO D O 1
ATOM 9475 N N . GLY D 1 118 ? 29.078 -12.809 -22.538 1.00 43.15 117 GLY D N 1
ATOM 9476 C CA . GLY D 1 118 ? 30.410 -13.219 -22.974 1.00 42.98 117 GLY D CA 1
ATOM 9477 C C . GLY D 1 118 ? 30.589 -12.928 -24.444 1.00 42.81 117 GLY D C 1
ATOM 9478 O O . GLY D 1 118 ? 31.685 -13.054 -24.997 1.00 42.91 117 GLY D O 1
ATOM 9479 N N . ASP D 1 119 ? 29.485 -12.540 -25.070 1.00 42.49 118 ASP D N 1
ATOM 9480 C CA . ASP D 1 119 ? 29.498 -12.153 -26.490 1.00 42.16 118 ASP D CA 1
ATOM 9481 C C . ASP D 1 119 ? 30.333 -10.908 -26.687 1.00 41.63 118 ASP D C 1
ATOM 9482 O O . ASP D 1 119 ? 30.500 -10.095 -25.777 1.00 41.69 118 ASP D O 1
ATOM 9487 N N . THR D 1 120 ? 30.855 -10.780 -27.897 1.00 41.00 119 THR D N 1
ATOM 9488 C CA . THR D 1 120 ? 31.593 -9.583 -28.299 1.00 40.54 119 THR D CA 1
ATOM 9489 C C . THR D 1 120 ? 30.700 -8.656 -29.094 1.00 39.81 119 THR D C 1
ATOM 9490 O O . THR D 1 120 ? 30.129 -9.033 -30.121 1.00 39.75 119 THR D O 1
ATOM 9494 N N . VAL D 1 121 ? 30.591 -7.439 -28.584 1.00 39.01 120 VAL D N 1
ATOM 9495 C CA . VAL D 1 121 ? 29.770 -6.400 -29.197 1.00 38.37 120 VAL D CA 1
ATOM 9496 C C . VAL D 1 121 ? 30.614 -5.215 -29.617 1.00 37.73 120 VAL D C 1
ATOM 9497 O O . VAL D 1 121 ? 31.348 -4.628 -28.819 1.00 37.69 120 VAL D O 1
ATOM 9501 N N . LEU D 1 122 ? 30.475 -4.879 -30.893 1.00 36.92 121 LEU D N 1
ATOM 9502 C CA . LEU D 1 122 ? 31.241 -3.807 -31.535 1.00 36.33 121 LEU D CA 1
ATOM 9503 C C . LEU D 1 122 ? 30.393 -2.558 -31.735 1.00 35.87 121 LEU D C 1
ATOM 9504 O O . LEU D 1 122 ? 29.435 -2.557 -32.497 1.00 35.75 121 LEU D O 1
ATOM 9509 N N . GLY D 1 123 ? 30.776 -1.495 -31.039 1.00 35.51 122 GLY D N 1
ATOM 9510 C CA . GLY D 1 123 ? 30.027 -0.233 -31.054 1.00 35.26 122 GLY D CA 1
ATOM 9511 C C . GLY D 1 123 ? 30.881 1.000 -31.255 1.00 35.04 122 GLY D C 1
ATOM 9512 O O . GLY D 1 123 ? 32.099 0.974 -31.092 1.00 34.72 122 GLY D O 1
ATOM 9513 N N . MET D 1 124 ? 30.219 2.091 -31.616 1.00 34.79 123 MET D N 1
ATOM 9514 C CA . MET D 1 124 ? 30.910 3.359 -31.875 1.00 34.58 123 MET D CA 1
ATOM 9515 C C . MET D 1 124 ? 31.234 4.148 -30.621 1.00 34.97 123 MET D C 1
ATOM 9516 O O . MET D 1 124 ? 30.518 4.126 -29.619 1.00 35.07 123 MET D O 1
ATOM 9521 N N . SER D 1 125 ? 32.343 4.859 -30.726 1.00 35.42 124 SER D N 1
ATOM 9522 C CA . SER D 1 125 ? 32.773 5.805 -29.699 1.00 35.73 124 SER D CA 1
ATOM 9523 C C . SER D 1 125 ? 33.568 6.947 -30.306 1.00 36.05 124 SER D C 1
ATOM 9524 O O . SER D 1 125 ? 34.534 6.741 -31.039 1.00 36.11 124 SER D O 1
ATOM 9527 N N . LEU D 1 126 ? 33.131 8.152 -29.971 1.00 36.36 125 LEU D N 1
ATOM 9528 C CA . LEU D 1 126 ? 33.647 9.381 -30.571 1.00 36.55 125 LEU D CA 1
ATOM 9529 C C . LEU D 1 126 ? 34.597 10.117 -29.625 1.00 36.70 125 LEU D C 1
ATOM 9530 O O . LEU D 1 126 ? 35.263 9.505 -28.788 1.00 36.80 125 LEU D O 1
ATOM 9535 N N . PHE D 1 145 ? 29.250 -8.831 -21.526 1.00 38.95 144 PHE D N 1
ATOM 9536 C CA . PHE D 1 145 ? 29.595 -8.479 -22.900 1.00 38.89 144 PHE D CA 1
ATOM 9537 C C . PHE D 1 145 ? 30.984 -7.891 -23.005 1.00 38.51 144 PHE D C 1
ATOM 9538 O O . PHE D 1 145 ? 31.371 -7.016 -22.231 1.00 38.76 144 PHE D O 1
ATOM 9546 N N . ASN D 1 146 ? 31.720 -8.385 -23.990 1.00 37.96 145 ASN D N 1
ATOM 9547 C CA . ASN D 1 146 ? 33.031 -7.836 -24.332 1.00 37.43 145 ASN D CA 1
ATOM 9548 C C . ASN D 1 146 ? 32.864 -6.686 -25.318 1.00 36.69 145 ASN D C 1
ATOM 9549 O O . ASN D 1 146 ? 32.824 -6.877 -26.536 1.00 36.59 145 ASN D O 1
ATOM 9554 N N . ALA D 1 147 ? 32.764 -5.487 -24.758 1.00 35.79 146 ALA D N 1
ATOM 9555 C CA . ALA D 1 147 ? 32.488 -4.277 -25.539 1.00 35.17 146 ALA D CA 1
ATOM 9556 C C . ALA D 1 147 ? 33.735 -3.768 -26.234 1.00 34.52 146 ALA D C 1
ATOM 9557 O O . ALA D 1 147 ? 34.700 -3.348 -25.596 1.00 34.77 146 ALA D O 1
ATOM 9559 N N . LEU D 1 148 ? 33.687 -3.811 -27.557 1.00 33.52 147 LEU D N 1
ATOM 9560 C CA . LEU D 1 148 ? 34.748 -3.272 -28.400 1.00 32.78 147 LEU D CA 1
ATOM 9561 C C . LEU D 1 148 ? 34.275 -2.010 -29.085 1.00 31.79 147 LEU D C 1
ATOM 9562 O O . LEU D 1 148 ? 33.111 -1.885 -29.454 1.00 31.76 147 LEU D O 1
ATOM 9567 N N . GLN D 1 149 ? 35.199 -1.074 -29.240 1.00 30.65 148 GLN D N 1
ATOM 9568 C CA . GLN D 1 149 ? 34.887 0.230 -29.817 1.00 29.73 148 GLN D CA 1
ATOM 9569 C C . GLN D 1 149 ? 35.590 0.503 -31.134 1.00 28.83 148 GLN D C 1
ATOM 9570 O O . GLN D 1 149 ? 36.766 0.189 -31.329 1.00 28.88 148 GLN D O 1
ATOM 9572 N N . TYR D 1 150 ? 34.832 1.098 -32.041 1.00 27.50 149 TYR D N 1
ATOM 9573 C CA . TYR D 1 150 ? 35.398 1.696 -33.246 1.00 26.40 149 TYR D CA 1
ATOM 9574 C C . TYR D 1 150 ? 35.126 3.185 -33.194 1.00 25.43 149 TYR D C 1
ATOM 9575 O O . TYR D 1 150 ? 34.259 3.654 -32.459 1.00 25.38 149 TYR D O 1
ATOM 9584 N N . GLY D 1 151 ? 35.916 3.933 -33.941 1.00 24.36 150 GLY D N 1
ATOM 9585 C CA . GLY D 1 151 ? 35.751 5.379 -33.970 1.00 23.37 150 GLY D CA 1
ATOM 9586 C C . GLY D 1 151 ? 35.966 5.971 -35.332 1.00 22.31 150 GLY D C 1
ATOM 9587 O O . GLY D 1 151 ? 35.673 5.356 -36.356 1.00 22.38 150 GLY D O 1
ATOM 9588 N N . VAL D 1 152 ? 36.499 7.180 -35.315 1.00 20.93 151 VAL D N 1
ATOM 9589 C CA . VAL D 1 152 ? 36.783 7.920 -36.537 1.00 19.83 151 VAL D CA 1
ATOM 9590 C C . VAL D 1 152 ? 38.273 7.999 -36.781 1.00 19.59 151 VAL D C 1
ATOM 9591 O O . VAL D 1 152 ? 39.097 7.758 -35.895 1.00 19.07 151 VAL D O 1
ATOM 9595 N N . SER D 1 153 ? 38.605 8.309 -38.010 1.00 19.28 152 SER D N 1
ATOM 9596 C CA . SER D 1 153 ? 39.989 8.508 -38.443 1.00 19.19 152 SER D CA 1
ATOM 9597 C C . SER D 1 153 ? 40.656 9.738 -37.869 1.00 19.22 152 SER D C 1
ATOM 9598 O O . SER D 1 153 ? 40.104 10.763 -37.857 1.00 18.10 152 SER D O 1
ATOM 9601 N N . ARG D 1 154 ? 41.913 9.596 -37.427 1.00 19.80 153 ARG D N 1
ATOM 9602 C CA . ARG D 1 154 ? 42.637 10.673 -36.840 1.00 20.27 153 ARG D CA 1
ATOM 9603 C C . ARG D 1 154 ? 42.844 11.780 -37.827 1.00 20.00 153 ARG D C 1
ATOM 9604 O O . ARG D 1 154 ? 42.997 12.885 -37.471 1.00 19.89 153 ARG D O 1
ATOM 9612 N N . ASP D 1 155 ? 42.822 11.422 -39.100 1.00 20.08 154 ASP D N 1
ATOM 9613 C CA . ASP D 1 155 ? 43.203 12.323 -40.145 1.00 20.38 154 ASP D CA 1
ATOM 9614 C C . ASP D 1 155 ? 42.037 12.982 -40.892 1.00 19.93 154 ASP D C 1
ATOM 9615 O O . ASP D 1 155 ? 42.214 14.004 -41.460 1.00 20.44 154 ASP D O 1
ATOM 9620 N N . THR D 1 156 ? 40.869 12.346 -40.862 1.00 19.64 155 THR D N 1
ATOM 9621 C CA . THR D 1 156 ? 39.687 12.878 -41.507 1.00 19.26 155 THR D CA 1
ATOM 9622 C C . THR D 1 156 ? 38.521 13.152 -40.564 1.00 19.27 155 THR D C 1
ATOM 9623 O O . THR D 1 156 ? 37.636 13.831 -40.943 1.00 18.55 155 THR D O 1
ATOM 9627 N N . MET D 1 157 ? 38.567 12.567 -39.372 1.00 19.20 156 MET D N 1
ATOM 9628 C CA . MET D 1 157 ? 37.518 12.736 -38.357 1.00 19.84 156 MET D CA 1
ATOM 9629 C C . MET D 1 157 ? 36.241 12.039 -38.798 1.00 19.88 156 MET D C 1
ATOM 9630 O O . MET D 1 157 ? 35.176 12.224 -38.210 1.00 19.37 156 MET D O 1
ATOM 9635 N N . LEU D 1 158 ? 36.365 11.251 -39.857 1.00 20.45 157 LEU D N 1
ATOM 9636 C CA . LEU D 1 158 ? 35.244 10.446 -40.372 1.00 20.99 157 LEU D CA 1
ATOM 9637 C C . LEU D 1 158 ? 35.334 8.980 -39.975 1.00 22.51 157 LEU D C 1
ATOM 9638 O O . LEU D 1 158 ? 36.414 8.424 -39.795 1.00 22.27 157 LEU D O 1
ATOM 9643 N N . ILE D 1 159 ? 34.164 8.368 -39.852 1.00 24.53 158 ILE D N 1
ATOM 9644 C CA . ILE D 1 159 ? 34.048 6.940 -39.504 1.00 26.48 158 ILE D CA 1
ATOM 9645 C C . ILE D 1 159 ? 34.954 6.007 -40.295 1.00 28.32 158 ILE D C 1
ATOM 9646 O O . ILE D 1 159 ? 35.029 6.058 -41.523 1.00 28.51 158 ILE D O 1
ATOM 9651 N N . ASP D 1 160 ? 35.616 5.140 -39.534 1.00 30.56 159 ASP D N 1
ATOM 9652 C CA . ASP D 1 160 ? 36.561 4.124 -40.061 1.00 32.07 159 ASP D CA 1
ATOM 9653 C C . ASP D 1 160 ? 35.852 2.876 -40.559 1.00 32.87 159 ASP D C 1
ATOM 9654 O O . ASP D 1 160 ? 35.744 1.895 -39.826 1.00 33.33 159 ASP D O 1
ATOM 9659 N N . TYR D 1 161 ? 35.401 2.887 -41.802 1.00 33.72 160 TYR D N 1
ATOM 9660 C CA . TYR D 1 161 ? 34.575 1.777 -42.285 1.00 34.38 160 TYR D CA 1
ATOM 9661 C C . TYR D 1 161 ? 35.449 0.583 -42.605 1.00 35.31 160 TYR D C 1
ATOM 9662 O O . TYR D 1 161 ? 35.126 -0.558 -42.267 1.00 35.39 160 TYR D O 1
ATOM 9671 N N . ASP D 1 162 ? 36.570 0.859 -43.253 1.00 36.34 161 ASP D N 1
ATOM 9672 C CA . ASP D 1 162 ? 37.448 -0.221 -43.686 1.00 37.02 161 ASP D CA 1
ATOM 9673 C C . ASP D 1 162 ? 37.943 -0.807 -42.397 1.00 37.42 161 ASP D C 1
ATOM 9674 O O . ASP D 1 162 ? 38.126 -2.015 -42.263 1.00 37.61 161 ASP D O 1
ATOM 9679 N N . GLN D 1 163 ? 38.088 0.089 -41.430 1.00 37.89 162 GLN D N 1
ATOM 9680 C CA . GLN D 1 163 ? 38.644 -0.243 -40.113 1.00 38.28 162 GLN D CA 1
ATOM 9681 C C . GLN D 1 163 ? 37.592 -0.833 -39.176 1.00 38.73 162 GLN D C 1
ATOM 9682 O O . GLN D 1 163 ? 37.920 -1.515 -38.205 1.00 38.93 162 GLN D O 1
ATOM 9684 N N . VAL D 1 164 ? 36.325 -0.566 -39.468 1.00 39.16 163 VAL D N 1
ATOM 9685 C CA . VAL D 1 164 ? 35.232 -1.150 -38.687 1.00 39.35 163 VAL D CA 1
ATOM 9686 C C . VAL D 1 164 ? 35.110 -2.596 -39.095 1.00 39.83 163 VAL D C 1
ATOM 9687 O O . VAL D 1 164 ? 34.954 -3.504 -38.282 1.00 39.64 163 VAL D O 1
ATOM 9691 N N . GLU D 1 165 ? 35.158 -2.767 -40.401 1.00 40.46 164 GLU D N 1
ATOM 9692 C CA . GLU D 1 165 ? 35.139 -4.088 -41.009 1.00 41.10 164 GLU D CA 1
ATOM 9693 C C . GLU D 1 165 ? 36.356 -4.842 -40.548 1.00 41.43 164 GLU D C 1
ATOM 9694 O O . GLU D 1 165 ? 36.288 -5.941 -39.994 1.00 41.40 164 GLU D O 1
ATOM 9700 N N . ALA D 1 166 ? 37.488 -4.222 -40.813 1.00 41.89 165 ALA D N 1
ATOM 9701 C CA . ALA D 1 166 ? 38.765 -4.800 -40.435 1.00 42.25 165 ALA D CA 1
ATOM 9702 C C . ALA D 1 166 ? 38.549 -5.468 -39.106 1.00 42.54 165 ALA D C 1
ATOM 9703 O O . ALA D 1 166 ? 38.837 -6.646 -38.904 1.00 42.63 165 ALA D O 1
ATOM 9705 N N . LEU D 1 167 ? 37.999 -4.678 -38.205 1.00 42.90 166 LEU D N 1
ATOM 9706 C CA . LEU D 1 167 ? 37.950 -5.046 -36.786 1.00 43.14 166 LEU D CA 1
ATOM 9707 C C . LEU D 1 167 ? 36.835 -6.016 -36.427 1.00 43.30 166 LEU D C 1
ATOM 9708 O O . LEU D 1 167 ? 36.895 -6.682 -35.392 1.00 43.27 166 LEU D O 1
ATOM 9713 N N . ALA D 1 168 ? 35.814 -6.060 -37.273 1.00 43.54 167 ALA D N 1
ATOM 9714 C CA . ALA D 1 168 ? 34.684 -6.980 -37.100 1.00 43.77 167 ALA D CA 1
ATOM 9715 C C . ALA D 1 168 ? 35.172 -8.355 -37.480 1.00 43.99 167 ALA D C 1
ATOM 9716 O O . ALA D 1 168 ? 34.928 -9.359 -36.807 1.00 44.03 167 ALA D O 1
ATOM 9718 N N . GLN D 1 169 ? 35.870 -8.345 -38.601 1.00 44.30 168 GLN D N 1
ATOM 9719 C CA . GLN D 1 169 ? 36.500 -9.526 -39.188 1.00 44.63 168 GLN D CA 1
ATOM 9720 C C . GLN D 1 169 ? 37.367 -10.185 -38.141 1.00 44.60 168 GLN D C 1
ATOM 9721 O O . GLN D 1 169 ? 37.321 -11.392 -37.903 1.00 44.73 168 GLN D O 1
ATOM 9727 N N . GLN D 1 170 ? 38.168 -9.328 -37.536 1.00 44.63 169 GLN D N 1
ATOM 9728 C CA . GLN D 1 170 ? 39.114 -9.700 -36.482 1.00 44.57 169 GLN D CA 1
ATOM 9729 C C . GLN D 1 170 ? 38.454 -10.340 -35.273 1.00 44.29 169 GLN D C 1
ATOM 9730 O O . GLN D 1 170 ? 38.661 -11.519 -34.985 1.00 44.41 169 GLN D O 1
ATOM 9736 N N . HIS D 1 171 ? 37.660 -9.536 -34.578 1.00 43.79 170 HIS D N 1
ATOM 9737 C CA . HIS D 1 171 ? 37.096 -9.912 -33.267 1.00 43.36 170 HIS D CA 1
ATOM 9738 C C . HIS D 1 171 ? 35.799 -10.710 -33.315 1.00 42.60 170 HIS D C 1
ATOM 9739 O O . HIS D 1 171 ? 35.321 -11.191 -32.289 1.00 42.70 170 HIS D O 1
ATOM 9746 N N . LYS D 1 172 ? 35.228 -10.849 -34.501 1.00 41.69 171 LYS D N 1
ATOM 9747 C CA . LYS D 1 172 ? 34.031 -11.671 -34.665 1.00 40.93 171 LYS D CA 1
ATOM 9748 C C . LYS D 1 172 ? 32.927 -11.322 -33.661 1.00 40.14 171 LYS D C 1
ATOM 9749 O O . LYS D 1 172 ? 32.545 -12.151 -32.837 1.00 40.16 171 LYS D O 1
ATOM 9751 N N . PRO D 1 173 ? 32.393 -10.097 -33.736 1.00 39.11 172 PRO D N 1
ATOM 9752 C CA . PRO D 1 173 ? 31.329 -9.720 -32.822 1.00 38.30 172 PRO D CA 1
ATOM 9753 C C . PRO D 1 173 ? 30.019 -10.343 -33.240 1.00 37.50 172 PRO D C 1
ATOM 9754 O O . PRO D 1 173 ? 29.788 -10.570 -34.429 1.00 37.41 172 PRO D O 1
ATOM 9758 N N . SER D 1 174 ? 29.175 -10.607 -32.251 1.00 36.34 173 SER D N 1
ATOM 9759 C CA . SER D 1 174 ? 27.857 -11.202 -32.481 1.00 35.61 173 SER D CA 1
ATOM 9760 C C . SER D 1 174 ? 26.885 -10.093 -32.818 1.00 34.55 173 SER D C 1
ATOM 9761 O O . SER D 1 174 ? 25.829 -10.305 -33.423 1.00 34.55 173 SER D O 1
ATOM 9764 N N . LEU D 1 175 ? 27.285 -8.899 -32.415 1.00 33.27 174 LEU D N 1
ATOM 9765 C CA . LEU D 1 175 ? 26.452 -7.707 -32.559 1.00 32.16 174 LEU D CA 1
ATOM 9766 C C . LEU D 1 175 ? 27.298 -6.502 -32.920 1.00 30.90 174 LEU D C 1
ATOM 9767 O O . LEU D 1 175 ? 28.292 -6.201 -32.263 1.00 30.67 174 LEU D O 1
ATOM 9772 N N . ILE D 1 176 ? 26.892 -5.833 -33.988 1.00 29.56 175 ILE D N 1
ATOM 9773 C CA . ILE D 1 176 ? 27.448 -4.535 -34.346 1.00 28.55 175 ILE D CA 1
ATOM 9774 C C . ILE D 1 176 ? 26.414 -3.443 -34.125 1.00 27.72 175 ILE D C 1
ATOM 9775 O O . ILE D 1 176 ? 25.251 -3.565 -34.519 1.00 27.47 175 ILE D O 1
ATOM 9780 N N . ILE D 1 177 ? 26.864 -2.388 -33.466 1.00 26.69 176 ILE D N 1
ATOM 9781 C CA . ILE D 1 177 ? 26.019 -1.243 -33.150 1.00 26.12 176 ILE D CA 1
ATOM 9782 C C . ILE D 1 177 ? 26.507 0.001 -33.861 1.00 25.57 176 ILE D C 1
ATOM 9783 O O . ILE D 1 177 ? 27.661 0.408 -33.723 1.00 25.27 176 ILE D O 1
ATOM 9788 N N . ALA D 1 178 ? 25.603 0.580 -34.639 1.00 24.85 177 ALA D N 1
ATOM 9789 C CA . ALA D 1 178 ? 25.853 1.834 -35.341 1.00 24.57 177 ALA D CA 1
ATOM 9790 C C . ALA D 1 178 ? 25.015 2.929 -34.716 1.00 24.18 177 ALA D C 1
ATOM 9791 O O . ALA D 1 178 ? 23.974 2.671 -34.111 1.00 23.44 177 ALA D O 1
ATOM 9793 N N . GLY D 1 179 ? 25.497 4.151 -34.868 1.00 24.07 178 GLY D N 1
ATOM 9794 C CA . GLY D 1 179 ? 24.889 5.307 -34.227 1.00 24.09 178 GLY D CA 1
ATOM 9795 C C . GLY D 1 179 ? 25.444 5.461 -32.831 1.00 24.36 178 GLY D C 1
ATOM 9796 O O . GLY D 1 179 ? 26.636 5.267 -32.594 1.00 24.70 178 GLY D O 1
ATOM 9797 N N . PHE D 1 180 ? 24.556 5.801 -31.906 1.00 24.18 179 PHE D N 1
ATOM 9798 C CA . PHE D 1 180 ? 24.892 5.906 -30.480 1.00 24.22 179 PHE D CA 1
ATOM 9799 C C . PHE D 1 180 ? 25.660 7.179 -30.166 1.00 24.16 179 PHE D C 1
ATOM 9800 O O . PHE D 1 180 ? 25.375 7.873 -29.183 1.00 24.39 179 PHE D O 1
ATOM 9802 N N . SER D 1 181 ? 26.634 7.473 -31.019 1.00 23.65 180 SER D N 1
ATOM 9803 C CA . SER D 1 181 ? 27.473 8.666 -30.864 1.00 23.20 180 SER D CA 1
ATOM 9804 C C . SER D 1 181 ? 26.864 9.872 -31.550 1.00 22.67 180 SER D C 1
ATOM 9805 O O . SER D 1 181 ? 26.201 9.760 -32.575 1.00 22.69 180 SER D O 1
ATOM 9808 N N . ALA D 1 182 ? 27.109 11.025 -30.942 1.00 22.06 181 ALA D N 1
ATOM 9809 C CA . ALA D 1 182 ? 26.673 12.321 -31.481 1.00 21.63 181 ALA D CA 1
ATOM 9810 C C . ALA D 1 182 ? 27.610 12.767 -32.600 1.00 21.12 181 ALA D C 1
ATOM 9811 O O . ALA D 1 182 ? 28.423 13.676 -32.461 1.00 21.75 181 ALA D O 1
ATOM 9813 N N . TYR D 1 183 ? 27.432 12.090 -33.719 1.00 20.33 182 TYR D N 1
ATOM 9814 C CA . TYR D 1 183 ? 28.274 12.226 -34.914 1.00 19.37 182 TYR D CA 1
ATOM 9815 C C . TYR D 1 183 ? 27.596 13.156 -35.932 1.00 18.91 182 TYR D C 1
ATOM 9816 O O . TYR D 1 183 ? 26.417 12.992 -36.229 1.00 18.89 182 TYR D O 1
ATOM 9825 N N . PRO D 1 184 ? 28.330 14.153 -36.453 1.00 18.31 183 PRO D N 1
ATOM 9826 C CA . PRO D 1 184 ? 27.639 15.185 -37.233 1.00 18.26 183 PRO D CA 1
ATOM 9827 C C . PRO D 1 184 ? 27.492 14.890 -38.719 1.00 17.97 183 PRO D C 1
ATOM 9828 O O . PRO D 1 184 ? 27.072 15.761 -39.488 1.00 18.12 183 PRO D O 1
ATOM 9832 N N . ARG D 1 185 ? 27.838 13.679 -39.117 1.00 17.74 184 ARG D N 1
ATOM 9833 C CA . ARG D 1 185 ? 27.726 13.288 -40.533 1.00 17.58 184 ARG D CA 1
ATOM 9834 C C . ARG D 1 185 ? 26.834 12.073 -40.704 1.00 18.12 184 ARG D C 1
ATOM 9835 O O . ARG D 1 185 ? 26.588 11.314 -39.771 1.00 18.01 184 ARG D O 1
ATOM 9843 N N . LYS D 1 186 ? 26.333 11.919 -41.917 1.00 19.06 185 LYS D N 1
ATOM 9844 C CA . LYS D 1 186 ? 25.500 10.761 -42.280 1.00 20.09 185 LYS D CA 1
ATOM 9845 C C . LYS D 1 186 ? 26.164 9.466 -41.882 1.00 20.32 185 LYS D C 1
ATOM 9846 O O . LYS D 1 186 ? 27.391 9.323 -41.939 1.00 20.30 185 LYS D O 1
ATOM 9852 N N . LEU D 1 187 ? 25.313 8.517 -41.525 1.00 20.62 186 LEU D N 1
ATOM 9853 C CA . LEU D 1 187 ? 25.706 7.133 -41.268 1.00 20.89 186 LEU D CA 1
ATOM 9854 C C . LEU D 1 187 ? 25.229 6.219 -42.391 1.00 21.38 186 LEU D C 1
ATOM 9855 O O . LEU D 1 187 ? 24.069 6.271 -42.803 1.00 21.25 186 LEU D O 1
ATOM 9860 N N . ASP D 1 188 ? 26.141 5.380 -42.875 1.00 21.73 187 ASP D N 1
ATOM 9861 C CA . ASP D 1 188 ? 25.842 4.458 -43.983 1.00 22.24 187 ASP D CA 1
ATOM 9862 C C . ASP D 1 188 ? 25.381 3.096 -43.490 1.00 22.48 187 ASP D C 1
ATOM 9863 O O . ASP D 1 188 ? 26.156 2.145 -43.385 1.00 22.35 187 ASP D O 1
ATOM 9868 N N . PHE D 1 189 ? 24.090 3.010 -43.217 1.00 22.74 188 PHE D N 1
ATOM 9869 C CA . PHE D 1 189 ? 23.533 1.831 -42.554 1.00 23.01 188 PHE D CA 1
ATOM 9870 C C . PHE D 1 189 ? 23.677 0.599 -43.429 1.00 23.74 188 PHE D C 1
ATOM 9871 O O . PHE D 1 189 ? 23.914 -0.503 -42.939 1.00 24.19 188 PHE D O 1
ATOM 9879 N N . ALA D 1 190 ? 23.569 0.807 -44.734 1.00 24.60 189 ALA D N 1
ATOM 9880 C CA . ALA D 1 190 ? 23.683 -0.298 -45.688 1.00 25.20 189 ALA D CA 1
ATOM 9881 C C . ALA D 1 190 ? 25.075 -0.905 -45.585 1.00 25.75 189 ALA D C 1
ATOM 9882 O O . ALA D 1 190 ? 25.248 -2.127 -45.564 1.00 25.91 189 ALA D O 1
ATOM 9884 N N . ARG D 1 191 ? 26.065 -0.028 -45.489 1.00 26.38 190 ARG D N 1
ATOM 9885 C CA . ARG D 1 191 ? 27.461 -0.459 -45.410 1.00 26.79 190 ARG D CA 1
ATOM 9886 C C . ARG D 1 191 ? 27.684 -1.184 -44.099 1.00 26.89 190 ARG D C 1
ATOM 9887 O O . ARG D 1 191 ? 28.444 -2.146 -44.016 1.00 26.98 190 ARG D O 1
ATOM 9895 N N . PHE D 1 192 ? 27.005 -0.705 -43.069 1.00 26.93 191 PHE D N 1
ATOM 9896 C CA . PHE D 1 192 ? 27.134 -1.303 -41.738 1.00 27.01 191 PHE D CA 1
ATOM 9897 C C . PHE D 1 192 ? 26.549 -2.698 -41.780 1.00 27.28 191 PHE D C 1
ATOM 9898 O O . PHE D 1 192 ? 27.055 -3.622 -41.147 1.00 27.32 191 PHE D O 1
ATOM 9906 N N . ARG D 1 193 ? 25.485 -2.834 -42.555 1.00 27.72 192 ARG D N 1
ATOM 9907 C CA . ARG D 1 193 ? 24.730 -4.092 -42.601 1.00 28.16 192 ARG D CA 1
ATOM 9908 C C . ARG D 1 193 ? 25.535 -5.091 -43.402 1.00 28.56 192 ARG D C 1
ATOM 9909 O O . ARG D 1 193 ? 25.555 -6.288 -43.109 1.00 28.37 192 ARG D O 1
ATOM 9917 N N . ALA D 1 194 ? 26.234 -4.562 -44.394 1.00 29.15 193 ALA D N 1
ATOM 9918 C CA . ALA D 1 194 ? 27.065 -5.389 -45.273 1.00 29.76 193 ALA D CA 1
ATOM 9919 C C . ALA D 1 194 ? 28.198 -5.970 -44.442 1.00 30.34 193 ALA D C 1
ATOM 9920 O O . ALA D 1 194 ? 28.504 -7.163 -44.506 1.00 30.49 193 ALA D O 1
ATOM 9922 N N . ILE D 1 195 ? 28.800 -5.110 -43.637 1.00 30.89 194 ILE D N 1
ATOM 9923 C CA . ILE D 1 195 ? 29.920 -5.520 -42.804 1.00 31.30 194 ILE D CA 1
ATOM 9924 C C . ILE D 1 195 ? 29.422 -6.564 -41.824 1.00 31.73 194 ILE D C 1
ATOM 9925 O O . ILE D 1 195 ? 30.101 -7.548 -41.522 1.00 31.96 194 ILE D O 1
ATOM 9930 N N . ALA D 1 196 ? 28.203 -6.341 -41.358 1.00 32.12 195 ALA D N 1
ATOM 9931 C CA . ALA D 1 196 ? 27.599 -7.200 -40.343 1.00 32.37 195 ALA D CA 1
ATOM 9932 C C . ALA D 1 196 ? 27.449 -8.588 -40.923 1.00 32.74 195 ALA D C 1
ATOM 9933 O O . ALA D 1 196 ? 27.823 -9.595 -40.322 1.00 32.90 195 ALA D O 1
ATOM 9935 N N . ASP D 1 197 ? 26.879 -8.597 -42.114 1.00 33.10 196 ASP D N 1
ATOM 9936 C CA . ASP D 1 197 ? 26.553 -9.837 -42.825 1.00 33.41 196 ASP D CA 1
ATOM 9937 C C . ASP D 1 197 ? 27.817 -10.643 -43.044 1.00 33.67 196 ASP D C 1
ATOM 9938 O O . ASP D 1 197 ? 27.811 -11.872 -43.001 1.00 33.74 196 ASP D O 1
ATOM 9943 N N . SER D 1 198 ? 28.899 -9.911 -43.254 1.00 33.95 197 SER D N 1
ATOM 9944 C CA . SER D 1 198 ? 30.198 -10.485 -43.643 1.00 34.20 197 SER D CA 1
ATOM 9945 C C . SER D 1 198 ? 30.767 -11.385 -42.564 1.00 34.18 197 SER D C 1
ATOM 9946 O O . SER D 1 198 ? 31.602 -12.253 -42.829 1.00 34.41 197 SER D O 1
ATOM 9949 N N . VAL D 1 199 ? 30.304 -11.165 -41.344 1.00 34.11 198 VAL D N 1
ATOM 9950 C CA . VAL D 1 199 ? 30.892 -11.823 -40.172 1.00 33.80 198 VAL D CA 1
ATOM 9951 C C . VAL D 1 199 ? 29.853 -12.495 -39.297 1.00 33.60 198 VAL D C 1
ATOM 9952 O O . VAL D 1 199 ? 30.132 -12.885 -38.161 1.00 33.73 198 VAL D O 1
ATOM 9956 N N . GLY D 1 200 ? 28.654 -12.616 -39.848 1.00 33.13 199 GLY D N 1
ATOM 9957 C CA . GLY D 1 200 ? 27.555 -13.322 -39.199 1.00 32.70 199 GLY D CA 1
ATOM 9958 C C . GLY D 1 200 ? 27.079 -12.630 -37.943 1.00 32.28 199 GLY D C 1
ATOM 9959 O O . GLY D 1 200 ? 26.730 -13.271 -36.952 1.00 32.57 199 GLY D O 1
ATOM 9960 N N . ALA D 1 201 ? 27.073 -11.307 -37.993 1.00 31.54 200 ALA D N 1
ATOM 9961 C CA . ALA D 1 201 ? 26.611 -10.496 -36.871 1.00 30.83 200 ALA D CA 1
ATOM 9962 C C . ALA D 1 201 ? 25.308 -9.797 -37.205 1.00 30.13 200 ALA D C 1
ATOM 9963 O O . ALA D 1 201 ? 25.006 -9.508 -38.362 1.00 30.13 200 ALA D O 1
ATOM 9965 N N . LYS D 1 202 ? 24.533 -9.537 -36.166 1.00 29.28 201 LYS D N 1
ATOM 9966 C CA . LYS D 1 202 ? 23.345 -8.711 -36.310 1.00 28.63 201 LYS D CA 1
ATOM 9967 C C . LYS D 1 202 ? 23.740 -7.256 -36.201 1.00 27.46 201 LYS D C 1
ATOM 9968 O O . LYS D 1 202 ? 24.735 -6.908 -35.562 1.00 27.35 201 LYS D O 1
ATOM 9974 N N . LEU D 1 203 ? 22.953 -6.417 -36.861 1.00 26.22 202 LEU D N 1
ATOM 9975 C CA . LEU D 1 203 ? 23.147 -4.971 -36.825 1.00 25.07 202 LEU D CA 1
ATOM 9976 C C . LEU D 1 203 ? 22.062 -4.304 -36.006 1.00 24.43 202 LEU D C 1
ATOM 9977 O O . LEU D 1 203 ? 20.870 -4.437 -36.286 1.00 24.24 202 LEU D O 1
ATOM 9982 N N . MET D 1 204 ? 22.512 -3.588 -34.987 1.00 23.72 203 MET D N 1
ATOM 9983 C CA . MET D 1 204 ? 21.650 -2.729 -34.186 1.00 23.08 203 MET D CA 1
ATOM 9984 C C . MET D 1 204 ? 21.996 -1.282 -34.461 1.00 22.35 203 MET D C 1
ATOM 9985 O O . MET D 1 204 ? 23.167 -0.915 -34.585 1.00 22.14 203 MET D O 1
ATOM 9990 N N . VAL D 1 205 ? 20.963 -0.463 -34.580 1.00 21.29 204 VAL D N 1
ATOM 9991 C CA . VAL D 1 205 ? 21.154 0.973 -34.737 1.00 20.36 204 VAL D CA 1
ATOM 9992 C C . VAL D 1 205 ? 20.456 1.741 -33.632 1.00 20.01 204 VAL D C 1
ATOM 9993 O O . VAL D 1 205 ? 19.251 1.606 -33.414 1.00 19.51 204 VAL D O 1
ATOM 9997 N N . ASP D 1 206 ? 21.254 2.540 -32.937 1.00 19.44 205 ASP D N 1
ATOM 9998 C CA . ASP D 1 206 ? 20.748 3.476 -31.938 1.00 19.11 205 ASP D CA 1
ATOM 9999 C C . ASP D 1 206 ? 20.670 4.841 -32.592 1.00 18.58 205 ASP D C 1
ATOM 10000 O O . ASP D 1 206 ? 21.683 5.502 -32.790 1.00 18.01 205 ASP D O 1
ATOM 10005 N N . MET D 1 207 ? 19.457 5.230 -32.957 1.00 18.05 206 MET D N 1
ATOM 10006 C CA . MET D 1 207 ? 19.237 6.463 -33.725 1.00 17.81 206 MET D CA 1
ATOM 10007 C C . MET D 1 207 ? 18.820 7.603 -32.818 1.00 18.01 206 MET D C 1
ATOM 10008 O O . MET D 1 207 ? 18.260 8.603 -33.254 1.00 17.61 206 MET D O 1
ATOM 10013 N N . ALA D 1 208 ? 19.121 7.444 -31.541 1.00 18.58 207 ALA D N 1
ATOM 10014 C CA . ALA D 1 208 ? 18.658 8.403 -30.539 1.00 18.87 207 ALA D CA 1
ATOM 10015 C C . ALA D 1 208 ? 19.024 9.850 -30.877 1.00 19.10 207 ALA D C 1
ATOM 10016 O O . ALA D 1 208 ? 18.249 10.763 -30.603 1.00 19.79 207 ALA D O 1
ATOM 10018 N N . HIS D 1 209 ? 20.189 10.063 -31.476 1.00 18.61 208 HIS D N 1
ATOM 10019 C CA . HIS D 1 209 ? 20.682 11.436 -31.676 1.00 18.54 208 HIS D CA 1
ATOM 10020 C C . HIS D 1 209 ? 20.108 12.063 -32.934 1.00 17.99 208 HIS D C 1
ATOM 10021 O O . HIS D 1 209 ? 20.198 13.283 -33.127 1.00 18.43 208 HIS D O 1
ATOM 10028 N N . ILE D 1 210 ? 19.513 11.228 -33.780 1.00 16.77 209 ILE D N 1
ATOM 10029 C CA . ILE D 1 210 ? 19.047 11.684 -35.101 1.00 16.17 209 ILE D CA 1
ATOM 10030 C C . ILE D 1 210 ? 17.648 11.226 -35.496 1.00 15.50 209 ILE D C 1
ATOM 10031 O O . ILE D 1 210 ? 17.273 11.291 -36.665 1.00 15.54 209 ILE D O 1
ATOM 10036 N N . ALA D 1 211 ? 16.875 10.795 -34.509 1.00 15.34 210 ALA D N 1
ATOM 10037 C CA . ALA D 1 211 ? 15.588 10.135 -34.782 1.00 14.88 210 ALA D CA 1
ATOM 10038 C C . ALA D 1 211 ? 14.639 11.046 -35.548 1.00 14.99 210 ALA D C 1
ATOM 10039 O O . ALA D 1 211 ? 13.952 10.599 -36.468 1.00 15.08 210 ALA D O 1
ATOM 10041 N N . GLY D 1 212 ? 14.608 12.314 -35.157 1.00 14.50 211 GLY D N 1
ATOM 10042 C CA . GLY D 1 212 ? 13.714 13.299 -35.781 1.00 14.28 211 GLY D CA 1
ATOM 10043 C C . GLY D 1 212 ? 14.106 13.593 -37.211 1.00 14.29 211 GLY D C 1
ATOM 10044 O O . GLY D 1 212 ? 13.263 13.834 -38.086 1.00 14.13 211 GLY D O 1
ATOM 10045 N N . VAL D 1 213 ? 15.406 13.540 -37.450 1.00 13.95 212 VAL D N 1
ATOM 10046 C CA . VAL D 1 213 ? 15.947 13.817 -38.779 1.00 14.23 212 VAL D CA 1
ATOM 10047 C C . VAL D 1 213 ? 15.525 12.686 -39.705 1.00 14.29 212 VAL D C 1
ATOM 10048 O O . VAL D 1 213 ? 15.121 12.900 -40.850 1.00 14.71 212 VAL D O 1
ATOM 10052 N N . ILE D 1 214 ? 15.574 11.484 -39.159 1.00 14.52 213 ILE D N 1
ATOM 10053 C CA . ILE D 1 214 ? 15.208 10.271 -39.891 1.00 14.32 213 ILE D CA 1
ATOM 10054 C C . ILE D 1 214 ? 13.700 10.295 -40.147 1.00 14.73 213 ILE D C 1
ATOM 10055 O O . ILE D 1 214 ? 13.220 10.002 -41.255 1.00 14.63 213 ILE D O 1
ATOM 10060 N N . ALA D 1 215 ? 12.970 10.709 -39.124 1.00 14.96 214 ALA D N 1
ATOM 10061 C CA . ALA D 1 215 ? 11.501 10.709 -39.179 1.00 15.26 214 ALA D CA 1
ATOM 10062 C C . ALA D 1 215 ? 10.984 11.628 -40.283 1.00 15.64 214 ALA D C 1
ATOM 10063 O O . ALA D 1 215 ? 9.926 11.388 -40.863 1.00 16.67 214 ALA D O 1
ATOM 10065 N N . ALA D 1 216 ? 11.752 12.669 -40.571 1.00 15.80 215 ALA D N 1
ATOM 10066 C CA . ALA D 1 216 ? 11.358 13.689 -41.564 1.00 16.15 215 ALA D CA 1
ATOM 10067 C C . ALA D 1 216 ? 11.847 13.282 -42.946 1.00 16.40 215 ALA D C 1
ATOM 10068 O O . ALA D 1 216 ? 11.606 13.963 -43.948 1.00 16.74 215 ALA D O 1
ATOM 10070 N N . GLY D 1 217 ? 12.535 12.152 -42.972 1.00 17.06 216 GLY D N 1
ATOM 10071 C CA . GLY D 1 217 ? 13.091 11.597 -44.210 1.00 17.34 216 GLY D CA 1
ATOM 10072 C C . GLY D 1 217 ? 14.322 12.345 -44.683 1.00 17.59 216 GLY D C 1
ATOM 10073 O O . GLY D 1 217 ? 14.622 12.387 -45.879 1.00 18.40 216 GLY D O 1
ATOM 10074 N N . ARG D 1 218 ? 15.024 12.946 -43.731 1.00 17.56 217 ARG D N 1
ATOM 10075 C CA . ARG D 1 218 ? 16.184 13.794 -44.041 1.00 17.71 217 ARG D CA 1
ATOM 10076 C C . ARG D 1 218 ? 17.490 13.094 -43.707 1.00 18.15 217 ARG D C 1
ATOM 10077 O O . ARG D 1 218 ? 18.575 13.672 -43.774 1.00 18.47 217 ARG D O 1
ATOM 10085 N N . HIS D 1 219 ? 17.345 11.835 -43.339 1.00 18.22 218 HIS D N 1
ATOM 10086 C CA . HIS D 1 219 ? 18.474 10.919 -43.151 1.00 18.32 218 HIS D CA 1
ATOM 10087 C C . HIS D 1 219 ? 17.994 9.514 -43.447 1.00 18.48 218 HIS D C 1
ATOM 10088 O O . HIS D 1 219 ? 16.850 9.168 -43.156 1.00 18.57 218 HIS D O 1
ATOM 10095 N N . ALA D 1 220 ? 18.872 8.724 -44.042 1.00 18.44 219 ALA D N 1
ATOM 10096 C CA . ALA D 1 220 ? 18.590 7.320 -44.327 1.00 18.58 219 ALA D CA 1
ATOM 10097 C C . ALA D 1 220 ? 17.956 6.654 -43.119 1.00 18.65 219 ALA D C 1
ATOM 10098 O O . ALA D 1 220 ? 18.349 6.885 -41.982 1.00 18.60 219 ALA D O 1
ATOM 10100 N N . ASN D 1 221 ? 16.959 5.826 -43.394 1.00 18.83 220 ASN D N 1
ATOM 10101 C CA . ASN D 1 221 ? 16.226 5.100 -42.352 1.00 19.14 220 ASN D CA 1
ATOM 10102 C C . ASN D 1 221 ? 16.866 3.743 -42.031 1.00 19.31 220 ASN D C 1
ATOM 10103 O O . ASN D 1 221 ? 16.933 2.866 -42.890 1.00 19.49 220 ASN D O 1
ATOM 10108 N N . PRO D 1 222 ? 17.340 3.562 -40.788 1.00 19.72 221 PRO D N 1
ATOM 10109 C CA . PRO D 1 222 ? 18.094 2.353 -40.434 1.00 20.03 221 PRO D CA 1
ATOM 10110 C C . PRO D 1 222 ? 17.201 1.132 -40.343 1.00 20.63 221 PRO D C 1
ATOM 10111 O O . PRO D 1 222 ? 17.676 -0.005 -40.311 1.00 20.66 221 PRO D O 1
ATOM 10115 N N . VAL D 1 223 ? 15.903 1.388 -40.309 1.00 21.45 222 VAL D N 1
ATOM 10116 C CA . VAL D 1 223 ? 14.919 0.310 -40.164 1.00 21.96 222 VAL D CA 1
ATOM 10117 C C . VAL D 1 223 ? 15.034 -0.637 -41.357 1.00 22.88 222 VAL D C 1
ATOM 10118 O O . VAL D 1 223 ? 14.869 -1.852 -41.238 1.00 22.96 222 VAL D O 1
ATOM 10122 N N . GLU D 1 224 ? 15.383 -0.046 -42.489 1.00 23.94 223 GLU D N 1
ATOM 10123 C CA . GLU D 1 224 ? 15.508 -0.763 -43.761 1.00 25.00 223 GLU D CA 1
ATOM 10124 C C . GLU D 1 224 ? 16.755 -1.640 -43.825 1.00 25.11 223 GLU D C 1
ATOM 10125 O O . GLU D 1 224 ? 16.913 -2.433 -44.758 1.00 25.79 223 GLU D O 1
ATOM 10131 N N . HIS D 1 225 ? 17.659 -1.495 -42.868 1.00 24.93 224 HIS D N 1
ATOM 10132 C CA . HIS D 1 225 ? 18.952 -2.163 -42.906 1.00 24.84 224 HIS D CA 1
ATOM 10133 C C . HIS D 1 225 ? 19.397 -2.884 -41.633 1.00 24.48 224 HIS D C 1
ATOM 10134 O O . HIS D 1 225 ? 20.224 -3.737 -41.667 1.00 24.44 224 HIS D O 1
ATOM 10141 N N . ALA D 1 226 ? 18.861 -2.481 -40.501 1.00 24.08 225 ALA D N 1
ATOM 10142 C CA . ALA D 1 226 ? 19.239 -3.052 -39.215 1.00 23.69 225 ALA D CA 1
ATOM 10143 C C . ALA D 1 226 ? 18.240 -4.115 -38.809 1.00 23.53 225 ALA D C 1
ATOM 10144 O O . ALA D 1 226 ? 17.075 -4.080 -39.213 1.00 23.91 225 ALA D O 1
ATOM 10146 N N . HIS D 1 227 ? 18.712 -5.067 -38.018 1.00 23.37 226 HIS D N 1
ATOM 10147 C CA . HIS D 1 227 ? 17.850 -6.137 -37.513 1.00 23.20 226 HIS D CA 1
ATOM 10148 C C . HIS D 1 227 ? 16.963 -5.528 -36.454 1.00 22.45 226 HIS D C 1
ATOM 10149 O O . HIS D 1 227 ? 15.847 -5.977 -36.192 1.00 22.51 226 HIS D O 1
ATOM 10156 N N . VAL D 1 228 ? 17.488 -4.468 -35.865 1.00 21.58 227 VAL D N 1
ATOM 10157 C CA . VAL D 1 228 ? 16.812 -3.796 -34.764 1.00 20.88 227 VAL D CA 1
ATOM 10158 C C . VAL D 1 228 ? 17.278 -2.362 -34.609 1.00 20.05 227 VAL D C 1
ATOM 10159 O O . VAL D 1 228 ? 18.442 -2.024 -34.815 1.00 19.99 227 VAL D O 1
ATOM 10163 N N . VAL D 1 229 ? 16.324 -1.525 -34.258 1.00 19.13 228 VAL D N 1
ATOM 10164 C CA . VAL D 1 229 ? 16.581 -0.102 -34.092 1.00 18.15 228 VAL D CA 1
ATOM 10165 C C . VAL D 1 229 ? 16.039 0.378 -32.759 1.00 17.52 228 VAL D C 1
ATOM 10166 O O . VAL D 1 229 ? 14.920 0.054 -32.366 1.00 17.23 228 VAL D O 1
ATOM 10170 N N . THR D 1 230 ? 16.865 1.134 -32.057 1.00 16.52 229 THR D N 1
ATOM 10171 C CA . THR D 1 230 ? 16.459 1.738 -30.800 1.00 16.19 229 THR D CA 1
ATOM 10172 C C . THR D 1 230 ? 16.509 3.248 -30.909 1.00 15.62 229 THR D C 1
ATOM 10173 O O . THR D 1 230 ? 17.178 3.813 -31.764 1.00 15.48 229 THR D O 1
ATOM 10177 N N . SER D 1 231 ? 15.771 3.891 -30.022 1.00 15.13 230 SER D N 1
ATOM 10178 C CA . SER D 1 231 ? 15.741 5.356 -29.979 1.00 14.68 230 SER D CA 1
ATOM 10179 C C . SER D 1 231 ? 15.189 5.909 -28.689 1.00 14.93 230 SER D C 1
ATOM 10180 O O . SER D 1 231 ? 14.578 5.207 -27.892 1.00 15.42 230 SER D O 1
ATOM 10183 N N . THR D 1 232 ? 15.416 7.203 -28.535 1.00 14.69 231 THR D N 1
ATOM 10184 C CA . THR D 1 232 ? 14.815 8.013 -27.478 1.00 14.92 231 THR D CA 1
ATOM 10185 C C . THR D 1 232 ? 13.577 8.688 -28.073 1.00 14.54 231 THR D C 1
ATOM 10186 O O . THR D 1 232 ? 13.405 8.719 -29.299 1.00 14.04 231 THR D O 1
ATOM 10190 N N . THR D 1 233 ? 12.707 9.207 -27.212 1.00 14.21 232 THR D N 1
ATOM 10191 C CA . THR D 1 233 ? 11.496 9.890 -27.683 1.00 13.92 232 THR D CA 1
ATOM 10192 C C . THR D 1 233 ? 11.599 11.384 -27.502 1.00 13.57 232 THR D C 1
ATOM 10193 O O . THR D 1 233 ? 10.758 12.143 -27.985 1.00 13.52 232 THR D O 1
ATOM 10197 N N . HIS D 1 234 ? 12.634 11.813 -26.791 1.00 13.21 233 HIS D N 1
ATOM 10198 C CA . HIS D 1 234 ? 12.882 13.244 -26.639 1.00 13.27 233 HIS D CA 1
ATOM 10199 C C . HIS D 1 234 ? 13.867 13.711 -27.703 1.00 13.25 233 HIS D C 1
ATOM 10200 O O . HIS D 1 234 ? 13.844 13.218 -28.821 1.00 13.17 233 HIS D O 1
ATOM 10207 N N . LYS D 1 235 ? 14.674 14.704 -27.368 1.00 13.19 234 LYS D N 1
ATOM 10208 C CA . LYS D 1 235 ? 15.657 15.236 -28.318 1.00 13.12 234 LYS D CA 1
ATOM 10209 C C . LYS D 1 235 ? 14.975 15.716 -29.607 1.00 13.17 234 LYS D C 1
ATOM 10210 O O . LYS D 1 235 ? 14.085 16.555 -29.560 1.00 12.93 234 LYS D O 1
ATOM 10216 N N . THR D 1 236 ? 15.421 15.205 -30.750 1.00 13.31 235 THR D N 1
ATOM 10217 C CA . THR D 1 236 ? 14.896 15.706 -32.043 1.00 13.42 235 THR D CA 1
ATOM 10218 C C . THR D 1 236 ? 13.490 15.197 -32.356 1.00 13.75 235 THR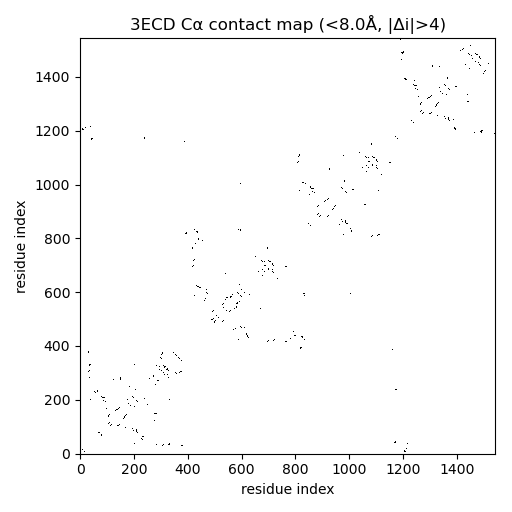 D C 1
ATOM 10219 O O . THR D 1 236 ? 12.868 15.648 -33.311 1.00 14.39 235 THR D O 1
ATOM 10223 N N . LEU D 1 237 ? 12.982 14.289 -31.531 1.00 13.49 236 LEU D N 1
ATOM 10224 C CA . LEU D 1 237 ? 11.570 13.847 -31.659 1.00 13.52 236 LEU D CA 1
ATOM 10225 C C . LEU D 1 237 ? 10.661 14.678 -30.772 1.00 13.51 236 LEU D C 1
ATOM 10226 O O . LEU D 1 237 ? 9.435 14.590 -30.864 1.00 13.71 236 LEU D O 1
ATOM 10231 N N . ARG D 1 238 ? 11.271 15.463 -29.893 1.00 13.39 237 ARG D N 1
ATOM 10232 C CA . ARG D 1 238 ? 10.566 16.530 -29.197 1.00 13.00 237 ARG D CA 1
ATOM 10233 C C . ARG D 1 238 ? 9.432 15.984 -28.337 1.00 13.17 237 ARG D C 1
ATOM 10234 O O . ARG D 1 238 ? 8.408 16.624 -28.129 1.00 13.02 237 ARG D O 1
ATOM 10242 N N . GLY D 1 239 ? 9.630 14.771 -27.847 1.00 13.07 238 GLY D N 1
ATOM 10243 C CA . GLY D 1 239 ? 8.690 14.167 -26.902 1.00 13.13 238 GLY D CA 1
ATOM 10244 C C . GLY D 1 239 ? 9.155 14.099 -25.454 1.00 13.41 238 GLY D C 1
ATOM 10245 O O . GLY D 1 239 ? 10.111 14.760 -25.049 1.00 13.05 238 GLY D O 1
ATOM 10246 N N . PRO D 1 240 ? 8.453 13.305 -24.654 1.00 13.54 239 PRO D N 1
ATOM 10247 C CA . PRO D 1 240 ? 8.950 13.048 -23.312 1.00 13.76 239 PRO D CA 1
ATOM 10248 C C . PRO D 1 240 ? 10.206 12.200 -23.323 1.00 14.22 239 PRO D C 1
ATOM 10249 O O . PRO D 1 240 ? 10.530 11.564 -24.320 1.00 13.42 239 PRO D O 1
ATOM 10253 N N . ARG D 1 241 ? 10.876 12.169 -22.184 1.00 14.84 240 ARG D N 1
ATOM 10254 C CA . ARG D 1 241 ? 11.982 11.249 -22.006 1.00 16.03 240 ARG D CA 1
ATOM 10255 C C . ARG D 1 241 ? 11.410 9.852 -22.111 1.00 15.92 240 ARG D C 1
ATOM 10256 O O . ARG D 1 241 ? 10.353 9.548 -21.562 1.00 16.35 240 ARG D O 1
ATOM 10264 N N . GLY D 1 242 ? 12.113 9.000 -22.833 1.00 15.98 241 GLY D N 1
ATOM 10265 C CA . GLY D 1 242 ? 11.687 7.624 -22.982 1.00 15.99 241 GLY D CA 1
ATOM 10266 C C . GLY D 1 242 ? 12.361 6.939 -24.147 1.00 16.03 241 GLY D C 1
ATOM 10267 O O . GLY D 1 242 ? 13.163 7.535 -24.860 1.00 16.59 241 GLY D O 1
ATOM 10268 N N . GLY D 1 243 ? 12.048 5.668 -24.329 1.00 16.31 242 GLY D N 1
ATOM 10269 C CA . GLY D 1 243 ? 12.623 4.926 -25.425 1.00 16.06 242 GLY D CA 1
ATOM 10270 C C . GLY D 1 243 ? 11.627 4.111 -26.196 1.00 15.92 242 GLY D C 1
ATOM 10271 O O . GLY D 1 243 ? 10.468 3.960 -25.816 1.00 15.85 242 GLY D O 1
ATOM 10272 N N . PHE D 1 244 ? 12.104 3.614 -27.320 1.00 15.75 243 PHE D N 1
ATOM 10273 C CA . PHE D 1 244 ? 11.370 2.620 -28.084 1.00 15.93 243 PHE D CA 1
ATOM 10274 C C . PHE D 1 244 ? 12.303 1.745 -28.894 1.00 16.09 243 PHE D C 1
ATOM 10275 O O . PHE D 1 244 ? 13.493 2.024 -29.048 1.00 15.77 243 PHE D O 1
ATOM 10283 N N . VAL D 1 245 ? 11.724 0.661 -29.369 1.00 16.91 244 VAL D N 1
ATOM 10284 C CA . VAL D 1 245 ? 12.438 -0.312 -30.184 1.00 17.40 244 VAL D CA 1
ATOM 10285 C C . VAL D 1 245 ? 11.623 -0.684 -31.413 1.00 17.86 244 VAL D C 1
ATOM 10286 O O . VAL D 1 245 ? 10.411 -0.903 -31.327 1.00 18.00 244 VAL D O 1
ATOM 10290 N N . LEU D 1 246 ? 12.314 -0.738 -32.545 1.00 18.18 245 LEU D N 1
ATOM 10291 C CA . LEU D 1 246 ? 11.716 -1.077 -33.838 1.00 18.75 245 LEU D CA 1
ATOM 10292 C C . LEU D 1 246 ? 12.419 -2.251 -34.504 1.00 19.60 245 LEU D C 1
ATOM 10293 O O . LEU D 1 246 ? 13.637 -2.415 -34.421 1.00 19.15 245 LEU D O 1
ATOM 10298 N N . THR D 1 247 ? 11.613 -3.059 -35.177 1.00 20.45 246 THR D N 1
ATOM 10299 C CA . THR D 1 247 ? 12.124 -4.156 -36.006 1.00 21.53 246 THR D CA 1
ATOM 10300 C C . THR D 1 247 ? 11.103 -4.598 -37.036 1.00 22.39 246 THR D C 1
ATOM 10301 O O . THR D 1 247 ? 9.900 -4.383 -36.875 1.00 22.16 246 THR D O 1
ATOM 10305 N N . ASN D 1 248 ? 11.609 -5.183 -38.113 1.00 23.77 247 ASN D N 1
ATOM 10306 C CA . ASN D 1 248 ? 10.757 -5.709 -39.180 1.00 24.78 247 ASN D CA 1
ATOM 10307 C C . ASN D 1 248 ? 10.599 -7.205 -38.997 1.00 25.95 247 ASN D C 1
ATOM 10308 O O . ASN D 1 248 ? 9.803 -7.857 -39.672 1.00 26.43 247 ASN D O 1
ATOM 10313 N N . ASP D 1 249 ? 11.362 -7.720 -38.043 1.00 27.24 248 ASP D N 1
ATOM 10314 C CA . ASP D 1 249 ? 11.424 -9.165 -37.768 1.00 28.35 248 ASP D CA 1
ATOM 10315 C C . ASP D 1 249 ? 10.562 -9.561 -36.584 1.00 29.02 248 ASP D C 1
ATOM 10316 O O . ASP D 1 249 ? 10.795 -9.146 -35.452 1.00 28.84 248 ASP D O 1
ATOM 10321 N N . GLU D 1 250 ? 9.567 -10.388 -36.865 1.00 29.94 249 GLU D N 1
ATOM 10322 C CA . GLU D 1 250 ? 8.555 -10.712 -35.869 1.00 30.90 249 GLU D CA 1
ATOM 10323 C C . GLU D 1 250 ? 9.165 -11.460 -34.704 1.00 31.28 249 GLU D C 1
ATOM 10324 O O . GLU D 1 250 ? 8.788 -11.251 -33.557 1.00 31.59 249 GLU D O 1
ATOM 10330 N N . GLU D 1 251 ? 10.129 -12.316 -35.007 1.00 31.82 250 GLU D N 1
ATOM 10331 C CA . GLU D 1 251 ? 10.706 -13.192 -33.986 1.00 32.41 250 GLU D CA 1
ATOM 10332 C C . GLU D 1 251 ? 11.630 -12.387 -33.097 1.00 32.37 250 GLU D C 1
ATOM 10333 O O . GLU D 1 251 ? 11.837 -12.701 -31.927 1.00 32.55 250 GLU D O 1
ATOM 10339 N N . ILE D 1 252 ? 12.163 -11.319 -33.667 1.00 32.38 251 ILE D N 1
ATOM 10340 C CA . ILE D 1 252 ? 13.034 -10.420 -32.912 1.00 32.44 251 ILE D CA 1
ATOM 10341 C C . ILE D 1 252 ? 12.140 -9.603 -32.001 1.00 32.44 251 ILE D C 1
ATOM 10342 O O . ILE D 1 252 ? 12.456 -9.367 -30.836 1.00 32.23 251 ILE D O 1
ATOM 10347 N N . ALA D 1 253 ? 10.995 -9.221 -32.554 1.00 32.68 252 ALA D N 1
ATOM 10348 C CA . ALA D 1 253 ? 9.994 -8.428 -31.830 1.00 33.01 252 ALA D CA 1
ATOM 10349 C C . ALA D 1 253 ? 9.538 -9.132 -30.556 1.00 33.41 252 ALA D C 1
ATOM 10350 O O . ALA D 1 253 ? 9.455 -8.522 -29.492 1.00 33.50 252 ALA D O 1
ATOM 10352 N N . LYS D 1 254 ? 9.244 -10.421 -30.669 1.00 33.93 253 LYS D N 1
ATOM 10353 C CA . LYS D 1 254 ? 8.837 -11.212 -29.501 1.00 34.46 253 LYS D CA 1
ATOM 10354 C C . LYS D 1 254 ? 9.921 -11.243 -28.433 1.00 34.56 253 LYS D C 1
ATOM 10355 O O . LYS D 1 254 ? 9.631 -11.165 -27.239 1.00 34.72 253 LYS D O 1
ATOM 10361 N N . LYS D 1 255 ? 11.166 -11.330 -28.863 1.00 34.74 254 LYS D N 1
ATOM 10362 C CA . LYS D 1 255 ? 12.293 -11.374 -27.928 1.00 34.87 254 LYS D CA 1
ATOM 10363 C C . LYS D 1 255 ? 12.471 -10.022 -27.265 1.00 34.88 254 LYS D C 1
ATOM 10364 O O . LYS D 1 255 ? 12.878 -9.926 -26.107 1.00 35.03 254 LYS D O 1
ATOM 10370 N N . ILE D 1 256 ? 12.146 -9.004 -28.021 1.00 34.85 255 ILE D N 1
ATOM 10371 C CA . ILE D 1 256 ? 12.285 -7.627 -27.543 1.00 34.77 255 ILE D CA 1
ATOM 10372 C C . ILE D 1 256 ? 11.240 -7.405 -26.478 1.00 34.88 255 ILE D C 1
ATOM 10373 O O . ILE D 1 256 ? 11.506 -6.868 -25.409 1.00 34.85 255 ILE D O 1
ATOM 10378 N N . ASN D 1 257 ? 10.037 -7.850 -26.786 1.00 35.15 256 ASN D N 1
ATOM 10379 C CA . ASN D 1 257 ? 8.907 -7.642 -25.891 1.00 35.40 256 ASN D CA 1
ATOM 10380 C C . ASN D 1 257 ? 9.171 -8.328 -24.569 1.00 35.68 256 ASN D C 1
ATOM 10381 O O . ASN D 1 257 ? 8.814 -7.834 -23.501 1.00 35.77 256 ASN D O 1
ATOM 10386 N N . SER D 1 258 ? 9.817 -9.479 -24.658 1.00 35.90 257 SER D N 1
ATOM 10387 C CA . SER D 1 258 ? 10.104 -10.286 -23.474 1.00 36.20 257 SER D CA 1
ATOM 10388 C C . SER D 1 258 ? 11.192 -9.641 -22.635 1.00 36.33 257 SER D C 1
ATOM 10389 O O . SER D 1 258 ? 11.160 -9.685 -21.404 1.00 36.53 257 SER D O 1
ATOM 10392 N N . ALA D 1 259 ? 12.146 -9.025 -23.324 1.00 36.52 258 ALA D N 1
ATOM 10393 C CA . ALA D 1 259 ? 13.362 -8.503 -22.692 1.00 36.54 258 ALA D CA 1
ATOM 10394 C C . ALA D 1 259 ? 13.104 -7.144 -22.073 1.00 36.62 258 ALA D C 1
ATOM 10395 O O . ALA D 1 259 ? 13.818 -6.705 -21.174 1.00 36.70 258 ALA D O 1
ATOM 10397 N N . VAL D 1 260 ? 12.068 -6.487 -22.572 1.00 36.72 259 VAL D N 1
ATOM 10398 C CA . VAL D 1 260 ? 11.624 -5.215 -22.014 1.00 36.75 259 VAL D CA 1
ATOM 10399 C C . VAL D 1 260 ? 10.669 -5.464 -20.853 1.00 36.89 259 VAL D C 1
ATOM 10400 O O . VAL D 1 260 ? 10.726 -4.776 -19.832 1.00 37.17 259 VAL D O 1
ATOM 10404 N N . GLY D 1 267 ? 7.494 1.378 -14.351 1.00 28.62 266 GLY D N 1
ATOM 10405 C CA . GLY D 1 267 ? 6.459 1.586 -15.358 1.00 28.31 266 GLY D CA 1
ATOM 10406 C C . GLY D 1 267 ? 5.351 0.564 -15.231 1.00 28.09 266 GLY D C 1
ATOM 10407 O O . GLY D 1 267 ? 5.351 -0.256 -14.303 1.00 28.89 266 GLY D O 1
ATOM 10408 N N . PRO D 1 268 ? 4.397 0.601 -16.170 1.00 27.30 267 PRO D N 1
ATOM 10409 C CA . PRO D 1 268 ? 4.438 1.577 -17.246 1.00 26.47 267 PRO D CA 1
ATOM 10410 C C . PRO D 1 268 ? 3.757 2.874 -16.869 1.00 24.99 267 PRO D C 1
ATOM 10411 O O . PRO D 1 268 ? 2.808 2.892 -16.085 1.00 25.53 267 PRO D O 1
ATOM 10415 N N . LEU D 1 269 ? 4.275 3.951 -17.436 1.00 23.09 268 LEU D N 1
ATOM 10416 C CA . LEU D 1 269 ? 3.776 5.293 -17.168 1.00 21.39 268 LEU D CA 1
ATOM 10417 C C . LEU D 1 269 ? 2.880 5.687 -18.311 1.00 20.00 268 LEU D C 1
ATOM 10418 O O . LEU D 1 269 ? 3.348 6.164 -19.338 1.00 18.99 268 LEU D O 1
ATOM 10423 N N . MET D 1 270 ? 1.586 5.459 -18.136 1.00 18.52 269 MET D N 1
ATOM 10424 C CA . MET D 1 270 ? 0.648 5.589 -19.261 1.00 17.92 269 MET D CA 1
ATOM 10425 C C . MET D 1 270 ? 0.560 7.021 -19.756 1.00 16.63 269 MET D C 1
ATOM 10426 O O . MET D 1 270 ? 0.330 7.264 -20.940 1.00 15.77 269 MET D O 1
ATOM 10431 N N . HIS D 1 271 ? 0.710 7.971 -18.826 1.00 15.26 270 HIS D N 1
ATOM 10432 C CA . HIS D 1 271 ? 0.737 9.373 -19.195 1.00 14.93 270 HIS D CA 1
ATOM 10433 C C . HIS D 1 271 ? 1.948 9.742 -20.031 1.00 14.60 270 HIS D C 1
ATOM 10434 O O . HIS D 1 271 ? 1.897 10.585 -20.836 1.00 13.93 270 HIS D O 1
ATOM 10441 N N . VAL D 1 272 ? 3.029 9.069 -19.739 1.00 14.59 271 VAL D N 1
ATOM 10442 C CA . VAL D 1 272 ? 4.251 9.240 -20.533 1.00 14.22 271 VAL D CA 1
ATOM 10443 C C . VAL D 1 272 ? 4.047 8.592 -21.901 1.00 13.88 271 VAL D C 1
ATOM 10444 O O . VAL D 1 272 ? 4.439 9.138 -22.929 1.00 14.22 271 VAL D O 1
ATOM 10448 N N . ILE D 1 273 ? 3.397 7.438 -21.920 1.00 13.80 272 ILE D N 1
ATOM 10449 C CA . ILE D 1 273 ? 3.154 6.753 -23.190 1.00 14.07 272 ILE D CA 1
ATOM 10450 C C . ILE D 1 273 ? 2.218 7.607 -24.043 1.00 13.57 272 ILE D C 1
ATOM 10451 O O . ILE D 1 273 ? 2.358 7.686 -25.268 1.00 13.17 272 ILE D O 1
ATOM 10456 N N . ALA D 1 274 ? 1.295 8.287 -23.372 1.00 13.36 273 ALA D N 1
ATOM 10457 C CA . ALA D 1 274 ? 0.378 9.191 -24.059 1.00 13.29 273 ALA D CA 1
ATOM 10458 C C . ALA D 1 274 ? 1.188 10.307 -24.703 1.00 12.86 273 ALA D C 1
ATOM 10459 O O . ALA D 1 274 ? 0.932 10.719 -25.839 1.00 12.05 273 ALA D O 1
ATOM 10461 N N . GLY D 1 275 ? 2.205 10.750 -23.976 1.00 12.54 274 GLY D N 1
ATOM 10462 C CA . GLY D 1 275 ? 3.081 11.821 -24.437 1.00 12.61 274 GLY D CA 1
ATOM 10463 C C . GLY D 1 275 ? 3.852 11.392 -25.672 1.00 12.38 274 GLY D C 1
ATOM 10464 O O . GLY D 1 275 ? 4.057 12.178 -26.592 1.00 12.78 274 GLY D O 1
ATOM 10465 N N . LYS D 1 276 ? 4.262 10.130 -25.672 1.00 12.76 275 LYS D N 1
ATOM 10466 C CA . LYS D 1 276 ? 4.990 9.551 -26.806 1.00 12.57 275 LYS D CA 1
ATOM 10467 C C . LYS D 1 276 ? 4.055 9.511 -27.999 1.00 12.46 275 LYS D C 1
ATOM 10468 O O . LYS D 1 276 ? 4.435 9.833 -29.118 1.00 12.62 275 LYS D O 1
ATOM 10474 N N . ALA D 1 277 ? 2.810 9.135 -27.739 1.00 12.22 276 ALA D N 1
ATOM 10475 C CA . ALA D 1 277 ? 1.819 9.042 -28.824 1.00 11.71 276 ALA D CA 1
ATOM 10476 C C . ALA D 1 277 ? 1.636 10.404 -29.451 1.00 11.48 276 ALA D C 1
ATOM 10477 O O . ALA D 1 277 ? 1.572 10.534 -30.679 1.00 11.21 276 ALA D O 1
ATOM 10479 N N . VAL D 1 278 ? 1.536 11.411 -28.594 1.00 11.11 277 VAL D N 1
ATOM 10480 C CA . VAL D 1 278 ? 1.328 12.801 -29.046 1.00 10.83 277 VAL D CA 1
ATOM 10481 C C . VAL D 1 278 ? 2.492 13.250 -29.915 1.00 11.12 277 VAL D C 1
ATOM 10482 O O . VAL D 1 278 ? 2.302 13.825 -30.991 1.00 11.78 277 VAL D O 1
ATOM 10486 N N . ALA D 1 279 ? 3.700 12.958 -29.451 1.00 11.34 278 ALA D N 1
ATOM 10487 C CA . ALA D 1 279 ? 4.913 13.399 -30.156 1.00 11.14 278 ALA D CA 1
ATOM 10488 C C . ALA D 1 279 ? 5.060 12.662 -31.484 1.00 11.13 278 ALA D C 1
ATOM 10489 O O . ALA D 1 279 ? 5.432 13.254 -32.497 1.00 11.04 278 ALA D O 1
ATOM 10491 N N . PHE D 1 280 ? 4.747 11.370 -31.488 1.00 11.17 279 PHE D N 1
ATOM 10492 C CA . PHE D 1 280 ? 4.837 10.594 -32.728 1.00 11.78 279 PHE D CA 1
ATOM 10493 C C . PHE D 1 280 ? 3.824 11.141 -33.715 1.00 11.75 279 PHE D C 1
ATOM 10494 O O . PHE D 1 280 ? 4.074 11.251 -34.910 1.00 11.30 279 PHE D O 1
ATOM 10502 N N . GLY D 1 281 ? 2.663 11.490 -33.192 1.00 11.55 280 GLY D N 1
ATOM 10503 C CA . GLY D 1 281 ? 1.631 12.079 -34.023 1.00 11.87 280 GLY D CA 1
ATOM 10504 C C . GLY D 1 281 ? 2.087 13.384 -34.636 1.00 12.33 280 GLY D C 1
ATOM 10505 O O . GLY D 1 281 ? 1.830 13.654 -35.816 1.00 12.67 280 GLY D O 1
ATOM 10506 N N . GLU D 1 282 ? 2.771 14.202 -33.841 1.00 12.53 281 GLU D N 1
ATOM 10507 C CA . GLU D 1 282 ? 3.273 15.489 -34.325 1.00 12.64 281 GLU D CA 1
ATOM 10508 C C . GLU D 1 282 ? 4.299 15.278 -35.430 1.00 12.71 281 GLU D C 1
ATOM 10509 O O . GLU D 1 282 ? 4.333 16.013 -36.402 1.00 12.71 281 GLU D O 1
ATOM 10515 N N . ALA D 1 283 ? 5.068 14.213 -35.307 1.00 12.95 282 ALA D N 1
ATOM 10516 C CA . ALA D 1 283 ? 6.214 13.993 -36.205 1.00 13.27 282 ALA D CA 1
ATOM 10517 C C . ALA D 1 283 ? 5.717 13.497 -37.555 1.00 13.83 282 ALA D C 1
ATOM 10518 O O . ALA D 1 283 ? 6.431 13.538 -38.559 1.00 14.34 282 ALA D O 1
ATOM 10520 N N . LEU D 1 284 ? 4.487 13.008 -37.548 1.00 14.19 283 LEU D N 1
ATOM 10521 C CA . LEU D 1 284 ? 3.847 12.454 -38.762 1.00 14.65 283 LEU D CA 1
ATOM 10522 C C . LEU D 1 284 ? 3.347 13.584 -39.641 1.00 15.09 283 LEU D C 1
ATOM 10523 O O . LEU D 1 284 ? 3.008 13.377 -40.811 1.00 15.78 283 LEU D O 1
ATOM 10528 N N . THR D 1 285 ? 3.310 14.781 -39.067 1.00 14.98 284 THR D N 1
ATOM 10529 C CA . THR D 1 285 ? 2.723 15.943 -39.758 1.00 15.20 284 THR D CA 1
ATOM 10530 C C . THR D 1 285 ? 3.723 16.692 -40.614 1.00 15.50 284 THR D C 1
ATOM 10531 O O . THR D 1 285 ? 4.931 16.644 -40.389 1.00 15.62 284 THR D O 1
ATOM 10535 N N . ASP D 1 286 ? 3.193 17.384 -41.614 1.00 15.65 285 ASP D N 1
ATOM 10536 C CA . ASP D 1 286 ? 4.025 18.192 -42.500 1.00 16.01 285 ASP D CA 1
ATOM 10537 C C . ASP D 1 286 ? 4.761 19.262 -41.704 1.00 15.71 285 ASP D C 1
ATOM 10538 O O . ASP D 1 286 ? 5.888 19.654 -42.045 1.00 15.45 285 ASP D O 1
ATOM 10543 N N . ASP D 1 287 ? 4.124 19.738 -40.642 1.00 15.78 286 ASP D N 1
ATOM 10544 C CA . ASP D 1 287 ? 4.716 20.820 -39.841 1.00 16.08 286 ASP D CA 1
ATOM 10545 C C . ASP D 1 287 ? 6.054 20.356 -39.264 1.00 15.13 286 ASP D C 1
ATOM 10546 O O . ASP D 1 287 ? 6.977 21.150 -39.095 1.00 14.83 286 ASP D O 1
ATOM 10551 N N . PHE D 1 288 ? 6.144 19.061 -38.992 1.00 14.46 287 PHE D N 1
ATOM 10552 C CA . PHE D 1 288 ? 7.374 18.483 -38.405 1.00 13.75 287 PHE D CA 1
ATOM 10553 C C . PHE D 1 288 ? 8.483 18.413 -39.451 1.00 13.79 287 PHE D C 1
ATOM 10554 O O . PHE D 1 288 ? 9.676 18.564 -39.150 1.00 12.94 287 PHE D O 1
ATOM 10562 N N . LYS D 1 289 ? 8.072 18.178 -40.688 1.00 14.12 288 LYS D N 1
ATOM 10563 C CA . LYS D 1 289 ? 9.024 18.130 -41.804 1.00 13.95 288 LYS D CA 1
ATOM 10564 C C . LYS D 1 289 ? 9.642 19.512 -41.987 1.00 13.32 288 LYS D C 1
ATOM 10565 O O . LYS D 1 289 ? 10.840 19.663 -42.253 1.00 12.01 288 LYS D O 1
ATOM 10571 N N . THR D 1 290 ? 8.811 20.527 -41.830 1.00 13.34 289 THR D N 1
ATOM 10572 C CA . THR D 1 290 ? 9.255 21.911 -41.988 1.00 13.53 289 THR D CA 1
ATOM 10573 C C . THR D 1 290 ? 10.186 22.278 -40.835 1.00 12.97 289 THR D C 1
ATOM 10574 O O . THR D 1 290 ? 11.214 22.933 -41.013 1.00 12.79 289 THR D O 1
ATOM 10578 N N . TYR D 1 291 ? 9.821 21.800 -39.658 1.00 12.46 290 TYR D N 1
ATOM 10579 C CA . TYR D 1 291 ? 10.635 22.013 -38.453 1.00 11.81 290 TYR D CA 1
ATOM 10580 C C . TYR D 1 291 ? 12.052 21.493 -38.685 1.00 11.95 290 TYR D C 1
ATOM 10581 O O . TYR D 1 291 ? 13.048 22.209 -38.516 1.00 12.00 290 TYR D O 1
ATOM 10590 N N . ILE D 1 292 ? 12.123 20.227 -39.070 1.00 12.09 291 ILE D N 1
ATOM 10591 C CA . ILE D 1 292 ? 13.417 19.566 -39.299 1.00 12.06 291 ILE D CA 1
ATOM 10592 C C . ILE D 1 292 ? 14.190 20.305 -40.405 1.00 12.29 291 ILE D C 1
ATOM 10593 O O . ILE D 1 292 ? 15.402 20.542 -40.315 1.00 12.45 291 ILE D O 1
ATOM 10598 N N . ASP D 1 293 ? 13.474 20.728 -41.432 1.00 12.83 292 ASP D N 1
ATOM 10599 C CA . ASP D 1 293 ? 14.118 21.465 -42.520 1.00 12.86 292 ASP D CA 1
ATOM 10600 C C . ASP D 1 293 ? 14.835 22.702 -41.963 1.00 12.69 292 ASP D C 1
ATOM 10601 O O . ASP D 1 293 ? 15.979 23.022 -42.338 1.00 11.58 292 ASP D O 1
ATOM 10606 N N . ARG D 1 294 ? 14.163 23.374 -41.036 1.00 12.22 293 ARG D N 1
ATOM 10607 C CA . ARG D 1 294 ? 14.699 24.597 -40.440 1.00 12.39 293 ARG D CA 1
ATOM 10608 C C . ARG D 1 294 ? 15.833 24.260 -39.467 1.00 12.25 293 ARG D C 1
ATOM 10609 O O . ARG D 1 294 ? 16.813 25.001 -39.352 1.00 12.38 293 ARG D O 1
ATOM 10617 N N . VAL D 1 295 ? 15.701 23.129 -38.790 1.00 12.26 294 VAL D N 1
ATOM 10618 C CA . VAL D 1 295 ? 16.748 22.685 -37.848 1.00 12.14 294 VAL D CA 1
ATOM 10619 C C . VAL D 1 295 ? 18.044 22.520 -38.625 1.00 12.27 294 VAL D C 1
ATOM 10620 O O . VAL D 1 295 ? 19.111 23.000 -38.234 1.00 11.85 294 VAL D O 1
ATOM 10624 N N . LEU D 1 296 ? 17.919 21.858 -39.761 1.00 12.55 295 LEU D N 1
ATOM 10625 C CA . LEU D 1 296 ? 19.086 21.522 -40.585 1.00 13.37 295 LEU D CA 1
ATOM 10626 C C . LEU D 1 296 ? 19.702 22.784 -41.170 1.00 13.66 295 LEU D C 1
ATOM 10627 O O . LEU D 1 296 ? 20.926 22.959 -41.177 1.00 13.04 295 LEU D O 1
ATOM 10632 N N . ALA D 1 297 ? 18.840 23.659 -41.673 1.00 13.31 296 ALA D N 1
ATOM 10633 C CA . ALA D 1 297 ? 19.291 24.892 -42.321 1.00 13.73 296 ALA D CA 1
ATOM 10634 C C . ALA D 1 297 ? 19.922 25.807 -41.292 1.00 13.52 296 ALA D C 1
ATOM 10635 O O . ALA D 1 297 ? 20.854 26.574 -41.573 1.00 13.89 296 ALA D O 1
ATOM 10637 N N . ASN D 1 298 ? 19.409 25.713 -40.077 1.00 12.99 297 ASN D N 1
ATOM 10638 C CA . ASN D 1 298 ? 19.858 26.601 -39.014 1.00 12.49 297 ASN D CA 1
ATOM 10639 C C . ASN D 1 298 ? 21.242 26.178 -38.566 1.00 12.45 297 ASN D C 1
ATOM 10640 O O . ASN D 1 298 ? 22.058 26.997 -38.172 1.00 13.20 297 ASN D O 1
ATOM 10645 N N . ALA D 1 299 ? 21.499 24.882 -38.675 1.00 12.57 298 ALA D N 1
ATOM 10646 C CA . ALA D 1 299 ? 22.800 24.342 -38.244 1.00 12.68 298 ALA D CA 1
ATOM 10647 C C . ALA D 1 299 ? 23.859 24.758 -39.250 1.00 13.07 298 ALA D C 1
ATOM 10648 O O . ALA D 1 299 ? 24.998 25.040 -38.890 1.00 13.47 298 ALA D O 1
ATOM 10650 N N . GLN D 1 300 ? 23.459 24.845 -40.513 1.00 13.44 299 GLN D N 1
ATOM 10651 C CA . GLN D 1 300 ? 24.391 25.277 -41.566 1.00 13.69 299 GLN D CA 1
ATOM 10652 C C . GLN D 1 300 ? 24.729 26.739 -41.367 1.00 14.43 299 GLN D C 1
ATOM 10653 O O . GLN D 1 300 ? 25.880 27.153 -41.511 1.00 14.35 299 GLN D O 1
ATOM 10659 N N . ALA D 1 301 ? 23.712 27.509 -41.015 1.00 14.78 300 ALA D N 1
ATOM 10660 C CA . ALA D 1 301 ? 23.849 28.956 -40.875 1.00 15.05 300 ALA D CA 1
ATOM 10661 C C . ALA D 1 301 ? 24.803 29.269 -39.725 1.00 15.42 300 ALA D C 1
ATOM 10662 O O . ALA D 1 301 ? 25.705 30.116 -39.827 1.00 15.67 300 ALA D O 1
ATOM 10664 N N . LEU D 1 302 ? 24.628 28.518 -38.650 1.00 15.23 301 LEU D N 1
ATOM 10665 C CA . LEU D 1 302 ? 25.365 28.758 -37.404 1.00 15.02 301 LEU D CA 1
ATOM 10666 C C . LEU D 1 302 ? 26.798 28.293 -37.586 1.00 15.23 301 LEU D C 1
ATOM 10667 O O . LEU D 1 302 ? 27.740 28.949 -37.158 1.00 15.41 301 LEU D O 1
ATOM 10672 N N . GLY D 1 303 ? 26.921 27.151 -38.243 1.00 15.73 302 GLY D N 1
ATOM 10673 C CA . GLY D 1 303 ? 28.212 26.521 -38.504 1.00 15.86 302 GLY D CA 1
ATOM 10674 C C . GLY D 1 303 ? 29.063 27.422 -39.367 1.00 16.22 302 GLY D C 1
ATOM 10675 O O . GLY D 1 303 ? 30.245 27.659 -39.092 1.00 16.19 302 GLY D O 1
ATOM 10676 N N . ASP D 1 304 ? 28.449 27.961 -40.411 1.00 16.44 303 ASP D N 1
ATOM 10677 C CA . ASP D 1 304 ? 29.191 28.829 -41.322 1.00 16.80 303 ASP D CA 1
ATOM 10678 C C . ASP D 1 304 ? 29.699 30.058 -40.586 1.00 16.74 303 ASP D C 1
ATOM 10679 O O . ASP D 1 304 ? 30.820 30.517 -40.806 1.00 16.84 303 ASP D O 1
ATOM 10684 N N . VAL D 1 305 ? 28.883 30.576 -39.682 1.00 16.55 304 VAL D N 1
ATOM 10685 C CA . VAL D 1 305 ? 29.246 31.807 -38.980 1.00 16.48 304 VAL D CA 1
ATOM 10686 C C . VAL D 1 305 ? 30.436 31.552 -38.063 1.00 16.59 304 VAL D C 1
ATOM 10687 O O . VAL D 1 305 ? 31.371 32.356 -37.983 1.00 16.63 304 VAL D O 1
ATOM 10691 N N . LEU D 1 306 ? 30.412 30.403 -37.402 1.00 16.66 305 LEU D N 1
ATOM 10692 C CA . LEU D 1 306 ? 31.469 30.048 -36.453 1.00 16.78 305 LEU D CA 1
ATOM 10693 C C . LEU D 1 306 ? 32.771 29.801 -37.197 1.00 17.06 305 LEU D C 1
ATOM 10694 O O . LEU D 1 306 ? 33.837 30.239 -36.775 1.00 16.86 305 LEU D O 1
ATOM 10699 N N . LYS D 1 307 ? 32.688 29.109 -38.306 1.00 18.08 306 LYS D N 1
ATOM 10700 C CA . LYS D 1 307 ? 33.858 28.902 -39.126 1.00 18.95 306 LYS D CA 1
ATOM 10701 C C . LYS D 1 307 ? 34.424 30.199 -39.636 1.00 19.17 306 LYS D C 1
ATOM 10702 O O . LYS D 1 307 ? 35.596 30.391 -39.604 1.00 19.21 306 LYS D O 1
ATOM 10708 N N . ALA D 1 308 ? 33.587 31.099 -40.088 1.00 19.30 307 ALA D N 1
ATOM 10709 C CA . ALA D 1 308 ? 34.063 32.364 -40.646 1.00 19.72 307 ALA D CA 1
ATOM 10710 C C . ALA D 1 308 ? 34.766 33.155 -39.557 1.00 19.92 307 ALA D C 1
ATOM 10711 O O . ALA D 1 308 ? 35.617 34.015 -39.824 1.00 19.71 307 ALA D O 1
ATOM 10713 N N . GLY D 1 309 ? 34.396 32.831 -38.327 1.00 19.93 308 GLY D N 1
ATOM 10714 C CA . GLY D 1 309 ? 34.816 33.571 -37.138 1.00 20.25 308 GLY D CA 1
ATOM 10715 C C . GLY D 1 309 ? 36.107 33.026 -36.574 1.00 20.31 308 GLY D C 1
ATOM 10716 O O . GLY D 1 309 ? 36.622 33.500 -35.562 1.00 20.45 308 GLY D O 1
ATOM 10717 N N . GLY D 1 310 ? 36.611 31.997 -37.233 1.00 20.27 309 GLY D N 1
ATOM 10718 C CA . GLY D 1 310 ? 37.947 31.478 -36.945 1.00 20.47 309 GLY D CA 1
ATOM 10719 C C . GLY D 1 310 ? 38.055 30.289 -36.014 1.00 20.14 309 GLY D C 1
ATOM 10720 O O . GLY D 1 310 ? 39.117 30.032 -35.457 1.00 20.98 309 GLY D O 1
ATOM 10721 N N . VAL D 1 311 ? 36.962 29.567 -35.815 1.00 19.63 310 VAL D N 1
ATOM 10722 C CA . VAL D 1 311 ? 37.079 28.231 -35.210 1.00 18.82 310 VAL D CA 1
ATOM 10723 C C . VAL D 1 311 ? 36.829 27.156 -36.237 1.00 18.78 310 VAL D C 1
ATOM 10724 O O . VAL D 1 311 ? 36.348 27.404 -37.335 1.00 19.01 310 VAL D O 1
ATOM 10728 N N . ASP D 1 312 ? 37.166 25.947 -35.842 1.00 18.45 311 ASP D N 1
ATOM 10729 C CA . ASP D 1 312 ? 37.000 24.789 -36.703 1.00 18.47 311 ASP D CA 1
ATOM 10730 C C . ASP D 1 312 ? 35.799 23.986 -36.255 1.00 17.80 311 ASP D C 1
ATOM 10731 O O . ASP D 1 312 ? 35.324 24.122 -35.132 1.00 17.49 311 ASP D O 1
ATOM 10736 N N . LEU D 1 313 ? 35.311 23.179 -37.181 1.00 17.21 312 LEU D N 1
ATOM 10737 C CA . LEU D 1 313 ? 34.264 22.201 -36.923 1.00 16.61 312 LEU D CA 1
ATOM 10738 C C . LEU D 1 313 ? 34.810 20.815 -37.190 1.00 16.37 312 LEU D C 1
ATOM 10739 O O . LEU D 1 313 ? 35.428 20.570 -38.227 1.00 16.41 312 LEU D O 1
ATOM 10744 N N . VAL D 1 314 ? 34.569 19.904 -36.262 1.00 16.02 313 VAL D N 1
ATOM 10745 C CA . VAL D 1 314 ? 34.941 18.500 -36.464 1.00 15.85 313 VAL D CA 1
ATOM 10746 C C . VAL D 1 314 ? 34.175 17.954 -37.666 1.00 15.78 313 VAL D C 1
ATOM 10747 O O . VAL D 1 314 ? 32.946 18.024 -37.713 1.00 15.48 313 VAL D O 1
ATOM 10751 N N . THR D 1 315 ? 34.948 17.414 -38.611 1.00 15.53 314 THR D N 1
ATOM 10752 C CA . THR D 1 315 ? 34.507 16.908 -39.938 1.00 15.59 314 THR D CA 1
ATOM 10753 C C . THR D 1 315 ? 34.272 18.033 -40.933 1.00 15.27 314 THR D C 1
ATOM 10754 O O . THR D 1 315 ? 33.929 17.787 -42.090 1.00 15.87 314 THR D O 1
ATOM 10758 N N . GLY D 1 316 ? 34.457 19.254 -40.458 1.00 14.73 315 GLY D N 1
ATOM 10759 C CA . GLY D 1 316 ? 34.448 20.454 -41.306 1.00 14.68 315 GLY D CA 1
ATOM 10760 C C . GLY D 1 316 ? 33.064 21.012 -41.546 1.00 14.52 315 GLY D C 1
ATOM 10761 O O . GLY D 1 316 ? 32.858 21.988 -42.281 1.00 14.76 315 GLY D O 1
ATOM 10762 N N . GLY D 1 317 ? 32.105 20.377 -40.905 1.00 14.45 316 GLY D N 1
ATOM 10763 C CA . GLY D 1 317 ? 30.726 20.856 -40.944 1.00 14.60 316 GLY D CA 1
ATOM 10764 C C . GLY D 1 317 ? 29.768 19.860 -40.349 1.00 14.43 316 GLY D C 1
ATOM 10765 O O . GLY D 1 317 ? 30.098 19.129 -39.413 1.00 14.69 316 GLY D O 1
ATOM 10766 N N . THR D 1 318 ? 28.574 19.830 -40.915 1.00 14.16 317 THR D N 1
ATOM 10767 C CA . THR D 1 318 ? 27.544 18.917 -40.445 1.00 13.93 317 THR D CA 1
ATOM 10768 C C . THR D 1 318 ? 26.546 18.524 -41.531 1.00 13.34 317 THR D C 1
ATOM 10769 O O . THR D 1 318 ? 26.314 19.272 -42.487 1.00 13.40 317 THR D O 1
ATOM 10773 N N . ASP D 1 319 ? 26.004 17.324 -41.369 1.00 13.28 318 ASP D N 1
ATOM 10774 C CA . ASP D 1 319 ? 24.905 16.818 -42.204 1.00 13.37 318 ASP D CA 1
ATOM 10775 C C . ASP D 1 319 ? 23.593 16.859 -41.441 1.00 13.38 318 ASP D C 1
ATOM 10776 O O . ASP D 1 319 ? 22.543 16.508 -41.973 1.00 14.13 318 ASP D O 1
ATOM 10781 N N . ASN D 1 320 ? 23.664 17.255 -40.179 1.00 13.73 319 ASN D N 1
ATOM 10782 C CA . ASN D 1 320 ? 22.471 17.228 -39.326 1.00 13.36 319 ASN D CA 1
ATOM 10783 C C . ASN D 1 320 ? 22.337 18.468 -38.457 1.00 13.19 319 ASN D C 1
ATOM 10784 O O . ASN D 1 320 ? 22.643 19.585 -38.889 1.00 13.38 319 ASN D O 1
ATOM 10789 N N . HIS D 1 321 ? 21.815 18.259 -37.250 1.00 13.49 320 HIS D N 1
ATOM 10790 C CA . HIS D 1 321 ? 21.553 19.376 -36.340 1.00 13.73 320 HIS D CA 1
ATOM 10791 C C . HIS D 1 321 ? 22.728 19.690 -35.436 1.00 13.70 320 HIS D C 1
ATOM 10792 O O . HIS D 1 321 ? 22.737 20.630 -34.766 1.00 13.48 320 HIS D O 1
ATOM 10799 N N . LEU D 1 322 ? 23.727 18.850 -35.516 1.00 14.08 321 LEU D N 1
ATOM 10800 C CA . LEU D 1 322 ? 24.856 18.878 -34.567 1.00 14.60 321 LEU D CA 1
ATOM 10801 C C . LEU D 1 322 ? 26.046 19.631 -35.109 1.00 14.28 321 LEU D C 1
ATOM 10802 O O . LEU D 1 322 ? 26.421 19.470 -36.267 1.00 14.60 321 LEU D O 1
ATOM 10807 N N . LEU D 1 323 ? 26.642 20.447 -34.246 1.00 13.72 322 LEU D N 1
ATOM 10808 C CA . LEU D 1 323 ? 27.932 21.069 -34.547 1.00 13.58 322 LEU D CA 1
ATOM 10809 C C . LEU D 1 323 ? 28.925 20.739 -33.448 1.00 14.05 322 LEU D C 1
ATOM 10810 O O . LEU D 1 323 ? 28.685 20.996 -32.272 1.00 12.79 322 LEU D O 1
ATOM 10815 N N . LEU D 1 324 ? 30.039 20.153 -33.867 1.00 14.54 323 LEU D N 1
ATOM 10816 C CA . LEU D 1 324 ? 31.148 19.834 -32.965 1.00 14.88 323 LEU D CA 1
ATOM 10817 C C . LEU D 1 324 ? 32.250 20.855 -33.205 1.00 14.97 323 LEU D C 1
ATOM 10818 O O . LEU D 1 324 ? 32.996 20.779 -34.181 1.00 15.02 323 LEU D O 1
ATOM 10823 N N . VAL D 1 325 ? 32.311 21.827 -32.307 1.00 14.83 324 VAL D N 1
ATOM 10824 C CA . VAL D 1 325 ? 33.234 22.949 -32.433 1.00 15.28 324 VAL D CA 1
ATOM 10825 C C . VAL D 1 325 ? 34.601 22.610 -31.862 1.00 15.49 324 VAL D C 1
ATOM 10826 O O . VAL D 1 325 ? 34.728 22.135 -30.737 1.00 15.48 324 VAL D O 1
ATOM 10830 N N . ASP D 1 326 ? 35.610 22.868 -32.686 1.00 15.98 325 ASP D N 1
ATOM 10831 C CA . ASP D 1 326 ? 37.027 22.699 -32.332 1.00 16.41 325 ASP D CA 1
ATOM 10832 C C . ASP D 1 326 ? 37.620 24.073 -32.044 1.00 16.25 325 ASP D C 1
ATOM 10833 O O . ASP D 1 326 ? 37.738 24.908 -32.931 1.00 16.33 325 ASP D O 1
ATOM 10838 N N . LEU D 1 327 ? 37.979 24.289 -30.783 1.00 16.71 326 LEU D N 1
ATOM 10839 C CA . LEU D 1 327 ? 38.315 25.626 -30.262 1.00 16.98 326 LEU D CA 1
ATOM 10840 C C . LEU D 1 327 ? 39.796 25.926 -30.400 1.00 18.04 326 LEU D C 1
ATOM 10841 O O . LEU D 1 327 ? 40.268 27.034 -30.127 1.00 17.93 326 LEU D O 1
ATOM 10846 N N . ARG D 1 328 ? 40.509 24.906 -30.826 1.00 18.74 327 ARG D N 1
ATOM 10847 C CA . ARG D 1 328 ? 41.980 24.953 -30.875 1.00 19.91 327 ARG D CA 1
ATOM 10848 C C . ARG D 1 328 ? 42.561 26.172 -31.596 1.00 20.58 327 ARG D C 1
ATOM 10849 O O . ARG D 1 328 ? 43.571 26.728 -31.151 1.00 20.83 327 ARG D O 1
ATOM 10857 N N . PRO D 1 329 ? 41.937 26.601 -32.705 1.00 20.97 328 PRO D N 1
ATOM 10858 C CA . PRO D 1 329 ? 42.506 27.727 -33.440 1.00 21.21 328 PRO D CA 1
ATOM 10859 C C . PRO D 1 329 ? 42.525 29.017 -32.646 1.00 21.56 328 PRO D C 1
ATOM 10860 O O . PRO D 1 329 ? 43.228 29.963 -33.010 1.00 22.05 328 PRO D O 1
ATOM 10864 N N . LYS D 1 330 ? 41.765 29.040 -31.560 1.00 21.29 329 LYS D N 1
ATOM 10865 C CA . LYS D 1 330 ? 41.672 30.237 -30.719 1.00 21.35 329 LYS D CA 1
ATOM 10866 C C . LYS D 1 330 ? 42.326 30.006 -29.373 1.00 20.87 329 LYS D C 1
ATOM 10867 O O . LYS D 1 330 ? 42.352 30.881 -28.509 1.00 20.95 329 LYS D O 1
ATOM 10873 N N . GLY D 1 331 ? 42.865 28.808 -29.241 1.00 20.55 330 GLY D N 1
ATOM 10874 C CA . GLY D 1 331 ? 43.571 28.383 -28.034 1.00 20.40 330 GLY D CA 1
ATOM 10875 C C . GLY D 1 331 ? 42.668 28.332 -26.821 1.00 20.16 330 GLY D C 1
ATOM 10876 O O . GLY D 1 331 ? 43.116 28.461 -25.678 1.00 19.70 330 GLY D O 1
ATOM 10877 N N . LEU D 1 332 ? 41.382 28.148 -27.081 1.00 19.78 331 LEU D N 1
ATOM 10878 C CA . LEU D 1 332 ? 40.394 28.023 -26.000 1.00 19.64 331 LEU D CA 1
ATOM 10879 C C . LEU D 1 332 ? 40.136 26.594 -25.567 1.00 19.24 331 LEU D C 1
ATOM 10880 O O . LEU D 1 332 ? 40.420 25.627 -26.270 1.00 19.09 331 LEU D O 1
ATOM 10885 N N . LYS D 1 333 ? 39.551 26.503 -24.381 1.00 19.07 332 LYS D N 1
ATOM 10886 C CA . LYS D 1 333 ? 39.273 25.223 -23.715 1.00 19.08 332 LYS D CA 1
ATOM 10887 C C . LYS D 1 333 ? 37.777 25.029 -23.512 1.00 18.28 332 LYS D C 1
ATOM 10888 O O . LYS D 1 333 ? 37.050 25.973 -23.242 1.00 18.83 332 LYS D O 1
ATOM 10894 N N . GLY D 1 334 ? 37.340 23.788 -23.654 1.00 17.96 333 GLY D N 1
ATOM 10895 C CA . GLY D 1 334 ? 35.913 23.448 -23.644 1.00 17.62 333 GLY D CA 1
ATOM 10896 C C . GLY D 1 334 ? 35.198 23.858 -22.371 1.00 17.45 333 GLY D C 1
ATOM 10897 O O . GLY D 1 334 ? 34.118 24.458 -22.404 1.00 17.07 333 GLY D O 1
ATOM 10898 N N . ALA D 1 335 ? 35.804 23.525 -21.240 1.00 17.37 334 ALA D N 1
ATOM 10899 C CA . ALA D 1 335 ? 35.168 23.790 -19.944 1.00 17.16 334 ALA D CA 1
ATOM 10900 C C . ALA D 1 335 ? 35.043 25.289 -19.740 1.00 17.42 334 ALA D C 1
ATOM 10901 O O . ALA D 1 335 ? 34.007 25.797 -19.315 1.00 17.33 334 ALA D O 1
ATOM 10903 N N . GLN D 1 336 ? 36.101 26.006 -20.089 1.00 17.49 335 GLN D N 1
ATOM 10904 C CA . GLN D 1 336 ? 36.138 27.455 -19.861 1.00 18.18 335 GLN D CA 1
ATOM 10905 C C . GLN D 1 336 ? 35.130 28.155 -20.756 1.00 17.64 335 GLN D C 1
ATOM 10906 O O . GLN D 1 336 ? 34.502 29.144 -20.374 1.00 17.70 335 GLN D O 1
ATOM 10912 N N . VAL D 1 337 ? 34.980 27.622 -21.956 1.00 17.25 336 VAL D N 1
ATOM 10913 C CA . VAL D 1 337 ? 34.054 28.202 -22.934 1.00 17.05 336 VAL D CA 1
ATOM 10914 C C . VAL D 1 337 ? 32.601 27.921 -22.544 1.00 17.05 336 VAL D C 1
ATOM 10915 O O . VAL D 1 337 ? 31.755 28.810 -22.598 1.00 16.99 336 VAL D O 1
ATOM 10919 N N . GLU D 1 338 ? 32.328 26.688 -22.138 1.00 17.16 337 GLU D N 1
ATOM 10920 C CA . GLU D 1 338 ? 30.981 26.315 -21.693 1.00 17.43 337 GLU D CA 1
ATOM 10921 C C . GLU D 1 338 ? 30.538 27.223 -20.553 1.00 17.12 337 GLU D C 1
ATOM 10922 O O . GLU D 1 338 ? 29.401 27.701 -20.500 1.00 17.10 337 GLU D O 1
ATOM 10928 N N . GLN D 1 339 ? 31.465 27.463 -19.639 1.00 16.77 338 GLN D N 1
ATOM 10929 C CA . GLN D 1 339 ? 31.159 28.239 -18.438 1.00 16.45 338 GLN D CA 1
ATOM 10930 C C . GLN D 1 339 ? 30.871 29.681 -18.793 1.00 16.10 338 GLN D C 1
ATOM 10931 O O . GLN D 1 339 ? 29.920 30.282 -18.293 1.00 16.21 338 GLN D O 1
ATOM 10937 N N . ALA D 1 340 ? 31.677 30.225 -19.692 1.00 15.90 339 ALA D N 1
ATOM 10938 C CA . ALA D 1 340 ? 31.571 31.644 -20.049 1.00 15.66 339 ALA D CA 1
ATOM 10939 C C . ALA D 1 340 ? 30.292 31.878 -20.845 1.00 15.65 339 ALA D C 1
ATOM 10940 O O . ALA D 1 340 ? 29.579 32.863 -20.657 1.00 15.81 339 ALA D O 1
ATOM 10942 N N . LEU D 1 341 ? 30.010 30.942 -21.739 1.00 15.83 340 LEU D N 1
ATOM 10943 C CA . LEU D 1 341 ? 28.792 31.023 -22.565 1.00 15.64 340 LEU D CA 1
ATOM 10944 C C . LEU D 1 341 ? 27.547 30.989 -21.684 1.00 16.46 340 LEU D C 1
ATOM 10945 O O . LEU D 1 341 ? 26.621 31.771 -21.863 1.00 16.31 340 LEU D O 1
ATOM 10950 N N . GLU D 1 342 ? 27.550 30.092 -20.713 1.00 17.28 341 GLU D N 1
ATOM 10951 C CA . GLU D 1 342 ? 26.427 29.994 -19.786 1.00 18.31 341 GLU D CA 1
ATOM 10952 C C . GLU D 1 342 ? 26.205 31.294 -19.012 1.00 18.23 341 GLU D C 1
ATOM 10953 O O . GLU D 1 342 ? 25.068 31.708 -18.794 1.00 18.04 341 GLU D O 1
ATOM 10959 N N . ARG D 1 343 ? 27.285 31.953 -18.606 1.00 18.22 342 ARG D N 1
ATOM 10960 C CA . ARG D 1 343 ? 27.146 33.220 -17.887 1.00 18.18 342 ARG D CA 1
ATOM 10961 C C . ARG D 1 343 ? 26.521 34.253 -18.811 1.00 17.99 342 ARG D C 1
ATOM 10962 O O . ARG D 1 343 ? 25.896 35.231 -18.367 1.00 18.23 342 ARG D O 1
ATOM 10970 N N . ALA D 1 344 ? 26.700 34.007 -20.103 1.00 17.53 343 ALA D N 1
ATOM 10971 C CA . ALA D 1 344 ? 26.300 34.940 -21.168 1.00 16.99 343 ALA D CA 1
ATOM 10972 C C . ALA D 1 344 ? 24.928 34.573 -21.711 1.00 16.50 343 ALA D C 1
ATOM 10973 O O . ALA D 1 344 ? 24.432 35.187 -22.661 1.00 16.01 343 ALA D O 1
ATOM 10975 N N . GLY D 1 345 ? 24.348 33.538 -21.115 1.00 16.23 344 GLY D N 1
ATOM 10976 C CA . GLY D 1 345 ? 22.956 33.148 -21.389 1.00 16.08 344 GLY D CA 1
ATOM 10977 C C . GLY D 1 345 ? 22.794 32.148 -22.520 1.00 16.00 344 GLY D C 1
ATOM 10978 O O . GLY D 1 345 ? 21.712 31.985 -23.089 1.00 16.34 344 GLY D O 1
ATOM 10979 N N . ILE D 1 346 ? 23.894 31.489 -22.839 1.00 15.64 345 ILE D N 1
ATOM 10980 C CA . ILE D 1 346 ? 23.937 30.479 -23.900 1.00 15.62 345 ILE D CA 1
ATOM 10981 C C . ILE D 1 346 ? 24.429 29.156 -23.340 1.00 15.72 345 ILE D C 1
ATOM 10982 O O . ILE D 1 346 ? 25.567 29.042 -22.889 1.00 15.01 345 ILE D O 1
ATOM 10987 N N . THR D 1 347 ? 23.554 28.157 -23.354 1.00 15.76 346 THR D N 1
ATOM 10988 C CA . THR D 1 347 ? 23.914 26.850 -22.810 1.00 15.82 346 THR D CA 1
ATOM 10989 C C . THR D 1 347 ? 24.321 25.851 -23.875 1.00 15.91 346 THR D C 1
ATOM 10990 O O . THR D 1 347 ? 23.653 25.660 -24.892 1.00 15.38 346 THR D O 1
ATOM 10994 N N . CYS D 1 348 ? 25.459 25.232 -23.605 1.00 15.83 347 CYS D N 1
ATOM 10995 C CA . CYS D 1 348 ? 25.971 24.115 -24.396 1.00 16.21 347 CYS D CA 1
ATOM 10996 C C . CYS D 1 348 ? 26.719 23.127 -23.517 1.00 16.33 347 CYS D C 1
ATOM 10997 O O . CYS D 1 348 ? 26.727 23.247 -22.302 1.00 16.81 347 CYS D O 1
ATOM 11000 N N . ASN D 1 349 ? 27.380 22.186 -24.174 1.00 16.59 348 ASN D N 1
ATOM 11001 C CA . ASN D 1 349 ? 28.203 21.172 -23.502 1.00 16.94 348 ASN D CA 1
ATOM 11002 C C . ASN D 1 349 ? 29.631 21.263 -23.988 1.00 16.38 348 ASN D C 1
ATOM 11003 O O . ASN D 1 349 ? 29.882 21.335 -25.188 1.00 16.30 348 ASN D O 1
ATOM 11008 N N . LYS D 1 350 ? 30.570 21.258 -23.054 1.00 16.11 349 LYS D N 1
ATOM 11009 C CA . LYS D 1 350 ? 31.958 21.018 -23.442 1.00 16.21 349 LYS D CA 1
ATOM 11010 C C . LYS D 1 350 ? 31.986 19.640 -24.058 1.00 16.23 349 LYS D C 1
ATOM 11011 O O . LYS D 1 350 ? 31.156 18.787 -23.765 1.00 16.26 349 LYS D O 1
ATOM 11017 N N . ASN D 1 351 ? 32.957 19.432 -24.925 1.00 16.52 350 ASN D N 1
ATOM 11018 C CA . ASN D 1 351 ? 33.028 18.200 -25.689 1.00 17.30 350 ASN D CA 1
ATOM 11019 C C . ASN D 1 351 ? 34.444 17.875 -26.122 1.00 17.76 350 ASN D C 1
ATOM 11020 O O . ASN D 1 351 ? 35.102 18.670 -26.778 1.00 18.09 350 ASN D O 1
ATOM 11025 N N . GLY D 1 352 ? 34.897 16.702 -25.719 1.00 18.22 351 GLY D N 1
ATOM 11026 C CA . GLY D 1 352 ? 36.192 16.197 -26.140 1.00 18.59 351 GLY D CA 1
ATOM 11027 C C . GLY D 1 352 ? 36.114 15.816 -27.598 1.00 18.64 351 GLY D C 1
ATOM 11028 O O . GLY D 1 352 ? 35.291 14.981 -27.990 1.00 19.58 351 GLY D O 1
ATOM 11029 N N . ILE D 1 353 ? 36.955 16.460 -28.400 1.00 18.32 352 ILE D N 1
ATOM 11030 C CA . ILE D 1 353 ? 37.048 16.167 -29.844 1.00 18.18 352 ILE D CA 1
ATOM 11031 C C . ILE D 1 353 ? 37.759 14.825 -30.032 1.00 18.11 352 ILE D C 1
ATOM 11032 O O . ILE D 1 353 ? 38.422 14.333 -29.112 1.00 18.54 352 ILE D O 1
ATOM 11037 N N . PRO D 1 354 ? 37.592 14.191 -31.201 1.00 17.79 353 PRO D N 1
ATOM 11038 C CA . PRO D 1 354 ? 38.335 12.952 -31.366 1.00 17.42 353 PRO D CA 1
ATOM 11039 C C . PRO D 1 354 ? 39.830 13.198 -31.229 1.00 17.06 353 PRO D C 1
ATOM 11040 O O . PRO D 1 354 ? 40.348 14.180 -31.744 1.00 16.62 353 PRO D O 1
ATOM 11044 N N . PHE D 1 355 ? 40.500 12.305 -30.514 1.00 17.01 354 PHE D N 1
ATOM 11045 C CA . PHE D 1 355 ? 41.941 12.425 -30.253 1.00 16.89 354 PHE D CA 1
ATOM 11046 C C . PHE D 1 355 ? 42.300 13.770 -29.604 1.00 16.76 354 PHE D C 1
ATOM 11047 O O . PHE D 1 355 ? 43.352 14.353 -29.848 1.00 16.54 354 PHE D O 1
ATOM 11055 N N . ASP D 1 356 ? 41.409 14.239 -28.744 1.00 16.64 355 ASP D N 1
ATOM 11056 C CA . ASP D 1 356 ? 41.598 15.511 -28.032 1.00 16.68 355 ASP D CA 1
ATOM 11057 C C . ASP D 1 356 ? 42.935 15.528 -27.287 1.00 16.99 355 ASP D C 1
ATOM 11058 O O . ASP D 1 356 ? 43.276 14.561 -26.615 1.00 16.45 355 ASP D O 1
ATOM 11063 N N . PRO D 1 357 ? 43.690 16.626 -27.416 1.00 17.89 356 PRO D N 1
ATOM 11064 C CA . PRO D 1 357 ? 44.977 16.739 -26.734 1.00 18.38 356 PRO D CA 1
ATOM 11065 C C . PRO D 1 357 ? 44.815 17.154 -25.285 1.00 19.01 356 PRO D C 1
ATOM 11066 O O . PRO D 1 357 ? 45.779 17.201 -24.526 1.00 18.88 356 PRO D O 1
ATOM 11070 N N . GLU D 1 358 ? 43.588 17.463 -24.903 1.00 19.39 357 GLU D N 1
ATOM 11071 C CA . GLU D 1 358 ? 43.327 17.910 -23.528 1.00 19.94 357 GLU D CA 1
ATOM 11072 C C . GLU D 1 358 ? 42.751 16.784 -22.696 1.00 20.32 357 GLU D C 1
ATOM 11073 O O . GLU D 1 358 ? 42.107 15.882 -23.214 1.00 20.53 357 GLU D O 1
ATOM 11079 N N . LYS D 1 359 ? 42.973 16.829 -21.390 1.00 21.23 358 LYS D N 1
ATOM 11080 C CA . LYS D 1 359 ? 42.312 15.854 -20.536 1.00 21.83 358 LYS D CA 1
ATOM 11081 C C . LYS D 1 359 ? 40.819 16.150 -20.511 1.00 21.81 358 LYS D C 1
ATOM 11082 O O . LYS D 1 359 ? 40.381 17.264 -20.821 1.00 21.09 358 LYS D O 1
ATOM 11088 N N . PRO D 1 360 ? 40.042 15.124 -20.186 1.00 22.12 359 PRO D N 1
ATOM 11089 C CA . PRO D 1 360 ? 38.598 15.042 -20.379 1.00 22.45 359 PRO D CA 1
ATOM 11090 C C . PRO D 1 360 ? 37.810 16.070 -19.579 1.00 22.54 359 PRO D C 1
ATOM 11091 O O . PRO D 1 360 ? 36.659 16.354 -19.908 1.00 22.68 359 PRO D O 1
ATOM 11095 N N . THR D 1 361 ? 38.410 16.616 -18.534 1.00 22.37 360 THR D N 1
ATOM 11096 C CA . THR D 1 361 ? 37.737 17.595 -17.700 1.00 22.35 360 THR D CA 1
ATOM 11097 C C . THR D 1 361 ? 37.966 18.961 -18.256 1.00 21.59 360 THR D C 1
ATOM 11098 O O . THR D 1 361 ? 37.464 19.931 -17.735 1.00 21.96 360 THR D O 1
ATOM 11102 N N . ILE D 1 362 ? 38.728 19.005 -19.346 1.00 20.58 361 ILE D N 1
ATOM 11103 C CA . ILE D 1 362 ? 39.074 20.258 -19.993 1.00 19.96 361 ILE D CA 1
ATOM 11104 C C . ILE D 1 362 ? 38.482 20.335 -21.414 1.00 19.17 361 ILE D C 1
ATOM 11105 O O . ILE D 1 362 ? 37.599 21.090 -21.671 1.00 19.28 361 ILE D O 1
ATOM 11110 N N . THR D 1 363 ? 39.022 19.497 -22.281 1.00 18.17 362 THR D N 1
ATOM 11111 C CA . THR D 1 363 ? 38.564 19.317 -23.662 1.00 17.68 362 THR D CA 1
ATOM 11112 C C . THR D 1 363 ? 38.920 20.467 -24.535 1.00 17.25 362 THR D C 1
ATOM 11113 O O . THR D 1 363 ? 39.187 21.497 -24.049 1.00 16.83 362 THR D O 1
ATOM 11117 N N . SER D 1 364 ? 38.865 20.242 -25.845 1.00 16.77 363 SER D N 1
ATOM 11118 C CA . SER D 1 364 ? 39.174 21.279 -26.797 1.00 16.75 363 SER D CA 1
ATOM 11119 C C . SER D 1 364 ? 37.943 21.692 -27.607 1.00 16.37 363 SER D C 1
ATOM 11120 O O . SER D 1 364 ? 38.064 22.272 -28.595 1.00 16.42 363 SER D O 1
ATOM 11123 N N . GLY D 1 365 ? 36.768 21.322 -27.146 1.00 15.72 364 GLY D N 1
ATOM 11124 C CA . GLY D 1 365 ? 35.577 21.601 -27.931 1.00 15.42 364 GLY D CA 1
ATOM 11125 C C . GLY D 1 365 ? 34.309 21.851 -27.154 1.00 15.15 364 GLY D C 1
ATOM 11126 O O . GLY D 1 365 ? 34.226 21.633 -25.939 1.00 14.89 364 GLY D O 1
ATOM 11127 N N . ILE D 1 366 ? 33.323 22.340 -27.885 1.00 14.60 365 ILE D N 1
ATOM 11128 C CA . ILE D 1 366 ? 31.946 22.362 -27.392 1.00 14.26 365 ILE D CA 1
ATOM 11129 C C . ILE D 1 366 ? 31.034 21.744 -28.432 1.00 14.51 365 ILE D C 1
ATOM 11130 O O . ILE D 1 366 ? 31.344 21.731 -29.621 1.00 13.85 365 ILE D O 1
ATOM 11135 N N . ARG D 1 367 ? 29.920 21.208 -27.952 1.00 14.51 366 ARG D N 1
ATOM 11136 C CA . ARG D 1 367 ? 28.906 20.653 -28.831 1.00 14.90 366 ARG D CA 1
ATOM 11137 C C . ARG D 1 367 ? 27.655 21.515 -28.793 1.00 14.21 366 ARG D C 1
ATOM 11138 O O . ARG D 1 367 ? 27.115 21.815 -27.730 1.00 14.09 366 ARG D O 1
ATOM 11146 N N . LEU D 1 368 ? 27.224 21.904 -29.984 1.00 13.31 367 LEU D N 1
ATOM 11147 C CA . LEU D 1 368 ? 26.014 22.704 -30.185 1.00 12.85 367 LEU D CA 1
ATOM 11148 C C . LEU D 1 368 ? 24.991 21.961 -31.035 1.00 12.33 367 LEU D C 1
ATOM 11149 O O . LEU D 1 368 ? 25.321 21.119 -31.867 1.00 12.17 367 LEU D O 1
ATOM 11154 N N . GLY D 1 369 ? 23.728 22.278 -30.790 1.00 12.03 368 GLY D N 1
ATOM 11155 C CA . GLY D 1 369 ? 22.627 21.800 -31.632 1.00 12.02 368 GLY D CA 1
ATOM 11156 C C . GLY D 1 369 ? 21.526 22.835 -31.763 1.00 11.63 368 GLY D C 1
ATOM 11157 O O . GLY D 1 369 ? 21.282 23.624 -30.853 1.00 11.74 368 GLY D O 1
ATOM 11158 N N . THR D 1 370 ? 20.897 22.847 -32.935 1.00 11.31 369 THR D N 1
ATOM 11159 C CA . THR D 1 370 ? 19.826 23.807 -33.250 1.00 11.18 369 THR D CA 1
ATOM 11160 C C . THR D 1 370 ? 18.361 23.402 -32.935 1.00 11.07 369 THR D C 1
ATOM 11161 O O . THR D 1 370 ? 17.475 24.229 -33.119 1.00 12.03 369 THR D O 1
ATOM 11165 N N . PRO D 1 371 ? 18.095 22.163 -32.470 1.00 11.00 370 PRO D N 1
ATOM 11166 C CA . PRO D 1 371 ? 16.662 21.822 -32.287 1.00 10.83 370 PRO D CA 1
ATOM 11167 C C . PRO D 1 371 ? 15.834 22.739 -31.373 1.00 10.85 370 PRO D C 1
ATOM 11168 O O . PRO D 1 371 ? 14.706 23.095 -31.715 1.00 10.78 370 PRO D O 1
ATOM 11172 N N . ALA D 1 372 ? 16.382 23.126 -30.228 1.00 10.88 371 ALA D N 1
ATOM 11173 C CA . ALA D 1 372 ? 15.613 23.882 -29.228 1.00 10.67 371 ALA D CA 1
ATOM 11174 C C . ALA D 1 372 ? 15.304 25.280 -29.735 1.00 10.96 371 ALA D C 1
ATOM 11175 O O . ALA D 1 372 ? 14.176 25.767 -29.653 1.00 11.52 371 ALA D O 1
ATOM 11177 N N . GLY D 1 373 ? 16.328 25.917 -30.284 1.00 11.21 372 GLY D N 1
ATOM 11178 C CA . GLY D 1 373 ? 16.196 27.280 -30.754 1.00 10.98 372 GLY D CA 1
ATOM 11179 C C . GLY D 1 373 ? 15.271 27.329 -31.950 1.00 10.79 372 GLY D C 1
ATOM 11180 O O . GLY D 1 373 ? 14.552 28.301 -32.170 1.00 11.45 372 GLY D O 1
ATOM 11181 N N . THR D 1 374 ? 15.258 26.247 -32.712 1.00 10.48 373 THR D N 1
ATOM 11182 C CA . THR D 1 374 ? 14.419 26.205 -33.913 1.00 10.64 373 THR D CA 1
ATOM 11183 C C . THR D 1 374 ? 12.975 26.065 -33.471 1.00 10.91 373 THR D C 1
ATOM 11184 O O . THR D 1 374 ? 12.071 26.655 -34.048 1.00 11.97 373 THR D O 1
ATOM 11188 N N . THR D 1 375 ? 12.771 25.306 -32.407 1.00 10.92 374 THR D N 1
ATOM 11189 C CA . THR D 1 375 ? 11.410 25.098 -31.906 1.00 11.24 374 THR D CA 1
ATOM 11190 C C . THR D 1 375 ? 10.778 26.405 -31.467 1.00 12.09 374 THR D C 1
ATOM 11191 O O . THR D 1 375 ? 9.576 26.609 -31.640 1.00 12.34 374 THR D O 1
ATOM 11195 N N . ARG D 1 376 ? 11.589 27.303 -30.926 1.00 12.93 375 ARG D N 1
ATOM 11196 C CA . ARG D 1 376 ? 11.045 28.567 -30.399 1.00 13.35 375 ARG D CA 1
ATOM 11197 C C . ARG D 1 376 ? 10.833 29.570 -31.517 1.00 13.91 375 ARG D C 1
ATOM 11198 O O . ARG D 1 376 ? 10.295 30.655 -31.300 1.00 14.41 375 ARG D O 1
ATOM 11206 N N . GLY D 1 377 ? 11.265 29.202 -32.714 1.00 14.16 376 GLY D N 1
ATOM 11207 C CA . GLY D 1 377 ? 10.992 30.029 -33.899 1.00 13.99 376 GLY D CA 1
ATOM 11208 C C . GLY D 1 377 ? 12.194 30.628 -34.606 1.00 14.20 376 GLY D C 1
ATOM 11209 O O . GLY D 1 377 ? 12.060 31.351 -35.604 1.00 14.65 376 GLY D O 1
ATOM 11210 N N . PHE D 1 378 ? 13.379 30.341 -34.098 1.00 13.59 377 PHE D N 1
ATOM 11211 C CA . PHE D 1 378 ? 14.575 30.886 -34.724 1.00 13.62 377 PHE D CA 1
ATOM 11212 C C . PHE D 1 378 ? 14.708 30.382 -36.138 1.00 13.50 377 PHE D C 1
ATOM 11213 O O . PHE D 1 378 ? 14.548 29.197 -36.407 1.00 13.04 377 PHE D O 1
ATOM 11221 N N . GLY D 1 379 ? 15.044 31.314 -37.022 1.00 14.04 378 GLY D N 1
ATOM 11222 C CA . GLY D 1 379 ? 15.479 31.001 -38.379 1.00 14.05 378 GLY D CA 1
ATOM 11223 C C . GLY D 1 379 ? 16.943 31.340 -38.553 1.00 14.37 378 GLY D C 1
ATOM 11224 O O . GLY D 1 379 ? 17.666 31.601 -37.585 1.00 14.50 378 GLY D O 1
ATOM 11225 N N . ALA D 1 380 ? 17.376 31.346 -39.802 1.00 14.77 379 ALA D N 1
ATOM 11226 C CA . ALA D 1 380 ? 18.806 31.475 -40.107 1.00 14.95 379 ALA D CA 1
ATOM 11227 C C . ALA D 1 380 ? 19.378 32.773 -39.556 1.00 15.35 379 ALA D C 1
ATOM 11228 O O . ALA D 1 380 ? 20.483 32.802 -39.015 1.00 15.92 379 ALA D O 1
ATOM 11230 N N . ALA D 1 381 ? 18.606 33.842 -39.660 1.00 15.39 380 ALA D N 1
ATOM 11231 C CA . ALA D 1 381 ? 19.081 35.157 -39.237 1.00 15.49 380 ALA D CA 1
ATOM 11232 C C . ALA D 1 381 ? 19.353 35.134 -37.744 1.00 15.40 380 ALA D C 1
ATOM 11233 O O . ALA D 1 381 ? 20.341 35.690 -37.265 1.00 16.11 380 ALA D O 1
ATOM 11235 N N . GLU D 1 382 ? 18.474 34.457 -37.018 1.00 15.05 381 GLU D N 1
ATOM 11236 C CA . GLU D 1 382 ? 18.572 34.423 -35.558 1.00 14.87 381 GLU D CA 1
ATOM 11237 C C . GLU D 1 382 ? 19.763 33.591 -35.126 1.00 14.75 381 GLU D C 1
ATOM 11238 O O . GLU D 1 382 ? 20.486 33.951 -34.198 1.00 14.54 381 GLU D O 1
ATOM 11244 N N . PHE D 1 383 ? 19.971 32.478 -35.814 1.00 14.37 382 PHE D N 1
ATOM 11245 C CA . PHE D 1 383 ? 21.116 31.615 -35.487 1.00 14.42 382 PHE D CA 1
ATOM 11246 C C . PHE D 1 383 ? 22.434 32.267 -35.881 1.00 14.72 382 PHE D C 1
ATOM 11247 O O . PHE D 1 383 ? 23.463 32.000 -35.266 1.00 15.21 382 PHE D O 1
ATOM 11255 N N . ARG D 1 384 ? 22.392 33.161 -36.860 1.00 15.56 383 ARG D N 1
ATOM 11256 C CA . ARG D 1 384 ? 23.615 33.888 -37.249 1.00 16.19 383 ARG D CA 1
ATOM 11257 C C . ARG D 1 384 ? 23.951 34.917 -36.178 1.00 16.47 383 ARG D C 1
ATOM 11258 O O . ARG D 1 384 ? 25.120 35.188 -35.888 1.00 16.61 383 ARG D O 1
ATOM 11266 N N . GLU D 1 385 ? 22.903 35.463 -35.580 1.00 16.79 384 GLU D N 1
ATOM 11267 C CA . GLU D 1 385 ? 23.053 36.421 -34.498 1.00 17.49 384 GLU D CA 1
ATOM 11268 C C . GLU D 1 385 ? 23.637 35.690 -33.298 1.00 17.11 384 GLU D C 1
ATOM 11269 O O . GLU D 1 385 ? 24.541 36.181 -32.626 1.00 17.31 384 GLU D O 1
ATOM 11275 N N . VAL D 1 386 ? 23.117 34.504 -33.031 1.00 16.95 385 VAL D N 1
ATOM 11276 C CA . VAL D 1 386 ? 23.628 33.712 -31.910 1.00 16.56 385 VAL D CA 1
ATOM 11277 C C . VAL D 1 386 ? 25.115 33.434 -32.141 1.00 16.79 385 VAL D C 1
ATOM 11278 O O . VAL D 1 386 ? 25.926 33.483 -31.223 1.00 16.56 385 VAL D O 1
ATOM 11282 N N . GLY D 1 387 ? 25.458 33.164 -33.390 1.00 16.95 386 GLY D N 1
ATOM 11283 C CA . GLY D 1 387 ? 26.844 32.866 -33.750 1.00 17.04 386 GLY D CA 1
ATOM 11284 C C . GLY D 1 387 ? 27.717 34.068 -33.457 1.00 17.40 386 GLY D C 1
ATOM 11285 O O . GLY D 1 387 ? 28.800 33.962 -32.876 1.00 17.32 386 GLY D O 1
ATOM 11286 N N . ARG D 1 388 ? 27.217 35.222 -33.849 1.00 17.65 387 ARG D N 1
ATOM 11287 C CA . ARG D 1 388 ? 27.963 36.466 -33.699 1.00 18.10 387 ARG D CA 1
ATOM 11288 C C . ARG D 1 388 ? 28.306 36.653 -32.230 1.00 18.00 387 ARG D C 1
ATOM 11289 O O . ARG D 1 388 ? 29.422 37.046 -31.868 1.00 17.88 387 ARG D O 1
ATOM 11297 N N . LEU D 1 389 ? 27.333 36.321 -31.393 1.00 17.57 388 LEU D N 1
ATOM 11298 C CA . LEU D 1 389 ? 27.418 36.583 -29.947 1.00 17.50 388 LEU D CA 1
ATOM 11299 C C . LEU D 1 389 ? 28.377 35.594 -29.313 1.00 17.27 388 LEU D C 1
ATOM 11300 O O . LEU D 1 389 ? 29.150 35.927 -28.409 1.00 17.68 388 LEU D O 1
ATOM 11305 N N . ILE D 1 390 ? 28.337 34.369 -29.819 1.00 17.14 389 ILE D N 1
ATOM 11306 C CA . ILE D 1 390 ? 29.234 33.321 -29.338 1.00 16.82 389 ILE D CA 1
ATOM 11307 C C . ILE D 1 390 ? 30.668 33.746 -29.614 1.00 17.25 389 ILE D C 1
ATOM 11308 O O . ILE D 1 390 ? 31.538 33.678 -28.748 1.00 16.87 389 ILE D O 1
ATOM 11313 N N . LEU D 1 391 ? 30.881 34.210 -30.836 1.00 17.85 390 LEU D N 1
ATOM 11314 C CA . LEU D 1 391 ? 32.222 34.645 -31.281 1.00 18.36 390 LEU D CA 1
ATOM 11315 C C . LEU D 1 391 ? 32.737 35.810 -30.448 1.00 19.43 390 LEU D C 1
ATOM 11316 O O . LEU D 1 391 ? 33.937 35.923 -30.185 1.00 20.14 390 LEU D O 1
ATOM 11321 N N . GLU D 1 392 ? 31.815 36.666 -30.025 1.00 20.33 391 GLU D N 1
ATOM 11322 C CA . GLU D 1 392 ? 32.128 37.766 -29.110 1.00 21.10 391 GLU D CA 1
ATOM 11323 C C . GLU D 1 392 ? 32.706 37.269 -27.795 1.00 20.98 391 GLU D C 1
ATOM 11324 O O . GLU D 1 392 ? 33.682 37.810 -27.268 1.00 21.16 391 GLU D O 1
ATOM 11330 N N . VAL D 1 393 ? 32.085 36.232 -27.261 1.00 20.79 392 VAL D N 1
ATOM 11331 C CA . VAL D 1 393 ? 32.561 35.634 -26.014 1.00 20.76 392 VAL D CA 1
ATOM 11332 C C . VAL D 1 393 ? 33.918 34.964 -26.233 1.00 20.95 392 VAL D C 1
ATOM 11333 O O . VAL D 1 393 ? 34.810 35.057 -25.394 1.00 20.76 392 VAL D O 1
ATOM 11337 N N . PHE D 1 394 ? 34.063 34.289 -27.366 1.00 21.10 393 PHE D N 1
ATOM 11338 C CA . PHE D 1 394 ? 35.319 33.616 -27.713 1.00 21.48 393 PHE D CA 1
ATOM 11339 C C . PHE D 1 394 ? 36.456 34.621 -27.679 1.00 22.34 393 PHE D C 1
ATOM 11340 O O . PHE D 1 394 ? 37.550 34.347 -27.179 1.00 22.00 393 PHE D O 1
ATOM 11348 N N . GLU D 1 395 ? 36.184 35.800 -28.217 1.00 23.37 394 GLU D N 1
ATOM 11349 C CA . GLU D 1 395 ? 37.243 36.794 -28.415 1.00 24.58 394 GLU D CA 1
ATOM 11350 C C . GLU D 1 395 ? 37.668 37.371 -27.077 1.00 24.86 394 GLU D C 1
ATOM 11351 O O . GLU D 1 395 ? 38.847 37.637 -26.835 1.00 24.68 394 GLU D O 1
ATOM 11357 N N . ALA D 1 396 ? 36.692 37.553 -26.201 1.00 25.30 395 ALA D N 1
ATOM 11358 C CA . ALA D 1 396 ? 36.977 38.037 -24.852 1.00 25.78 395 ALA D CA 1
ATOM 11359 C C . ALA D 1 396 ? 37.858 37.040 -24.105 1.00 26.22 395 ALA D C 1
ATOM 11360 O O . ALA D 1 396 ? 38.750 37.422 -23.355 1.00 26.39 395 ALA D O 1
ATOM 11362 N N . LEU D 1 397 ? 37.609 35.759 -24.334 1.00 26.85 396 LEU D N 1
ATOM 11363 C CA . LEU D 1 397 ? 38.311 34.692 -23.607 1.00 27.41 396 LEU D CA 1
ATOM 11364 C C . LEU D 1 397 ? 39.749 34.564 -24.060 1.00 28.51 396 LEU D C 1
ATOM 11365 O O . LEU D 1 397 ? 40.588 34.001 -23.361 1.00 28.50 396 LEU D O 1
ATOM 11370 N N . ARG D 1 398 ? 40.024 35.075 -25.245 1.00 29.87 397 ARG D N 1
ATOM 11371 C CA . ARG D 1 398 ? 41.371 34.967 -25.807 1.00 31.23 397 ARG D CA 1
ATOM 11372 C C . ARG D 1 398 ? 42.363 35.799 -25.004 1.00 32.16 397 ARG D C 1
ATOM 11373 O O . ARG D 1 398 ? 43.544 35.460 -24.912 1.00 32.41 397 ARG D O 1
ATOM 11381 N N . THR D 1 399 ? 41.876 36.883 -24.416 1.00 33.02 398 THR D N 1
ATOM 11382 C CA . THR D 1 399 ? 42.726 37.723 -23.573 1.00 33.87 398 THR D CA 1
ATOM 11383 C C . THR D 1 399 ? 42.389 37.593 -22.097 1.00 34.19 398 THR D C 1
ATOM 11384 O O . THR D 1 399 ? 42.999 38.235 -21.246 1.00 34.62 398 THR D O 1
ATOM 11388 N N . ASN D 1 400 ? 41.415 36.744 -21.811 1.00 34.37 399 ASN D N 1
ATOM 11389 C CA . ASN D 1 400 ? 40.909 36.557 -20.460 1.00 34.43 399 ASN D CA 1
ATOM 11390 C C . ASN D 1 400 ? 40.205 35.225 -20.309 1.00 34.14 399 ASN D C 1
ATOM 11391 O O . ASN D 1 400 ? 38.987 35.194 -20.146 1.00 33.99 399 ASN D O 1
ATOM 11396 N N . PRO D 1 401 ? 40.962 34.119 -20.353 1.00 33.87 400 PRO D N 1
ATOM 11397 C CA . PRO D 1 401 ? 40.383 32.786 -20.391 1.00 33.56 400 PRO D CA 1
ATOM 11398 C C . PRO D 1 401 ? 39.494 32.508 -19.199 1.00 33.14 400 PRO D C 1
ATOM 11399 O O . PRO D 1 401 ? 38.617 31.650 -19.250 1.00 33.16 400 PRO D O 1
ATOM 11403 N N . GLU D 1 402 ? 39.727 33.242 -18.125 1.00 32.75 401 GLU D N 1
ATOM 11404 C CA . GLU D 1 402 ? 38.937 33.047 -16.910 1.00 32.49 401 GLU D CA 1
ATOM 11405 C C . GLU D 1 402 ? 37.553 33.675 -17.056 1.00 32.03 401 GLU D C 1
ATOM 11406 O O . GLU D 1 402 ? 36.642 33.385 -16.283 1.00 32.01 401 GLU D O 1
ATOM 11408 N N . GLY D 1 403 ? 37.406 34.530 -18.060 1.00 31.72 402 GLY D N 1
ATOM 11409 C CA . GLY D 1 403 ? 36.127 35.181 -18.342 1.00 31.23 402 GLY D CA 1
ATOM 11410 C C . GLY D 1 403 ? 36.199 36.691 -18.328 1.00 30.86 402 GLY D C 1
ATOM 11411 O O . GLY D 1 403 ? 36.994 37.281 -17.598 1.00 30.89 402 GLY D O 1
ATOM 11412 N N . ASP D 1 404 ? 35.369 37.310 -19.158 1.00 30.12 403 ASP D N 1
ATOM 11413 C CA . ASP D 1 404 ? 35.190 38.763 -19.129 1.00 29.76 403 ASP D CA 1
ATOM 11414 C C . ASP D 1 404 ? 33.762 39.146 -18.776 1.00 28.92 403 ASP D C 1
ATOM 11415 O O . ASP D 1 404 ? 32.846 39.060 -19.592 1.00 28.65 403 ASP D O 1
ATOM 11420 N N . HIS D 1 405 ? 33.581 39.585 -17.562 1.00 27.86 404 HIS D N 1
ATOM 11421 C CA . HIS D 1 405 ? 32.267 39.820 -17.037 1.00 27.05 404 HIS D CA 1
ATOM 11422 C C . HIS D 1 405 ? 31.482 40.765 -17.891 1.00 26.69 404 HIS D C 1
ATOM 11423 O O . HIS D 1 405 ? 30.331 40.582 -18.150 1.00 26.24 404 HIS D O 1
ATOM 11430 N N . ALA D 1 406 ? 32.174 41.800 -18.311 1.00 26.13 405 ALA D N 1
ATOM 11431 C CA . ALA D 1 406 ? 31.502 42.906 -18.992 1.00 25.91 405 ALA D CA 1
ATOM 11432 C C . ALA D 1 406 ? 30.876 42.392 -20.278 1.00 25.46 405 ALA D C 1
ATOM 11433 O O . ALA D 1 406 ? 29.739 42.734 -20.628 1.00 25.53 405 ALA D O 1
ATOM 11435 N N . THR D 1 407 ? 31.627 41.538 -20.959 1.00 24.92 406 THR D N 1
ATOM 11436 C CA . THR D 1 407 ? 31.226 41.049 -22.278 1.00 24.48 406 THR D CA 1
ATOM 11437 C C . THR D 1 407 ? 30.081 40.064 -22.119 1.00 23.84 406 THR D C 1
ATOM 11438 O O . THR D 1 407 ? 29.107 40.080 -22.868 1.00 23.48 406 THR D O 1
ATOM 11442 N N . GLU D 1 408 ? 30.214 39.221 -21.108 1.00 23.21 407 GLU D N 1
ATOM 11443 C CA . GLU D 1 408 ? 29.218 38.189 -20.825 1.00 23.03 407 GLU D CA 1
ATOM 11444 C C . GLU D 1 408 ? 27.875 38.819 -20.508 1.00 23.00 407 GLU D C 1
ATOM 11445 O O . GLU D 1 408 ? 26.829 38.326 -20.935 1.00 22.47 407 GLU D O 1
ATOM 11451 N N . GLN D 1 409 ? 27.913 39.930 -19.783 1.00 23.11 408 GLN D N 1
ATOM 11452 C CA . GLN D 1 409 ? 26.680 40.592 -19.352 1.00 23.15 408 GLN D CA 1
ATOM 11453 C C . GLN D 1 409 ? 25.979 41.208 -20.538 1.00 23.07 408 GLN D C 1
ATOM 11454 O O . GLN D 1 409 ? 24.757 41.154 -20.670 1.00 22.69 408 GLN D O 1
ATOM 11460 N N . ARG D 1 410 ? 26.774 41.798 -21.413 1.00 23.01 409 ARG D N 1
ATOM 11461 C CA . ARG D 1 410 ? 26.212 42.482 -22.571 1.00 23.25 409 ARG D CA 1
ATOM 11462 C C . ARG D 1 410 ? 25.526 41.454 -23.430 1.00 22.58 409 ARG D C 1
ATOM 11463 O O . ARG D 1 410 ? 24.401 41.630 -23.884 1.00 22.84 409 ARG D O 1
ATOM 11471 N N . VAL D 1 411 ? 26.263 40.383 -23.661 1.00 21.95 410 VAL D N 1
ATOM 11472 C CA . VAL D 1 411 ? 25.776 39.267 -24.469 1.00 21.32 410 VAL D CA 1
ATOM 11473 C C . VAL D 1 411 ? 24.510 38.677 -23.856 1.00 21.33 410 VAL D C 1
ATOM 11474 O O . VAL D 1 411 ? 23.559 38.351 -24.561 1.00 20.81 410 VAL D O 1
ATOM 11478 N N . ARG D 1 412 ? 24.502 38.558 -22.536 1.00 21.10 411 ARG D N 1
ATOM 11479 C CA . ARG D 1 412 ? 23.352 37.967 -21.851 1.00 21.34 411 ARG D CA 1
ATOM 11480 C C . ARG D 1 412 ? 22.111 38.803 -22.118 1.00 21.21 411 ARG D C 1
ATOM 11481 O O . ARG D 1 412 ? 21.012 38.281 -22.311 1.00 20.61 411 ARG D O 1
ATOM 11489 N N . ARG D 1 413 ? 22.303 40.110 -22.144 1.00 21.48 412 ARG D N 1
ATOM 11490 C CA . ARG D 1 413 ? 21.171 41.023 -22.303 1.00 21.90 412 ARG D CA 1
ATOM 11491 C C . ARG D 1 413 ? 20.667 40.994 -23.741 1.00 21.41 412 ARG D C 1
ATOM 11492 O O . ARG D 1 413 ? 19.470 41.097 -23.995 1.00 21.53 412 ARG D O 1
ATOM 11500 N N . GLU D 1 414 ? 21.586 40.803 -24.679 1.00 20.96 413 GLU D N 1
ATOM 11501 C CA . GLU D 1 414 ? 21.209 40.769 -26.093 1.00 20.59 413 GLU D CA 1
ATOM 11502 C C . GLU D 1 414 ? 20.475 39.467 -26.349 1.00 20.05 413 GLU D C 1
ATOM 11503 O O . GLU D 1 414 ? 19.558 39.385 -27.176 1.00 19.84 413 GLU D O 1
ATOM 11509 N N . ILE D 1 415 ? 20.869 38.456 -25.588 1.00 19.19 414 ILE D N 1
ATOM 11510 C CA . ILE D 1 415 ? 20.287 37.122 -25.733 1.00 18.61 414 ILE D CA 1
ATOM 11511 C C . ILE D 1 415 ? 18.857 37.196 -25.213 1.00 18.63 414 ILE D C 1
ATOM 11512 O O . ILE D 1 415 ? 17.926 36.614 -25.782 1.00 18.14 414 ILE D O 1
ATOM 11517 N N . PHE D 1 416 ? 18.699 37.957 -24.140 1.00 18.58 415 PHE D N 1
ATOM 11518 C CA . PHE D 1 416 ? 17.388 38.121 -23.498 1.00 18.87 415 PHE D CA 1
ATOM 11519 C C . PHE D 1 416 ? 16.451 38.794 -24.484 1.00 18.71 415 PHE D C 1
ATOM 11520 O O . PHE D 1 416 ? 15.296 38.410 -24.631 1.00 19.00 415 PHE D O 1
ATOM 11528 N N . ALA D 1 417 ? 16.994 39.772 -25.193 1.00 18.80 416 ALA D N 1
ATOM 11529 C CA . ALA D 1 417 ? 16.205 40.597 -26.114 1.00 18.88 416 ALA D CA 1
ATOM 11530 C C . ALA D 1 417 ? 15.768 39.772 -27.314 1.00 18.71 416 ALA D C 1
ATOM 11531 O O . ALA D 1 417 ? 14.645 39.890 -27.804 1.00 18.98 416 ALA D O 1
ATOM 11533 N N . LEU D 1 418 ? 16.677 38.922 -27.768 1.00 18.43 417 LEU D N 1
ATOM 11534 C CA . LEU D 1 418 ? 16.421 38.060 -28.919 1.00 18.11 417 LEU D CA 1
ATOM 11535 C C . LEU D 1 418 ? 15.336 37.066 -28.541 1.00 18.14 417 LEU D C 1
ATOM 11536 O O . LEU D 1 418 ? 14.408 36.803 -29.298 1.00 17.84 417 LEU D O 1
ATOM 11541 N N . CYS D 1 419 ? 15.450 36.537 -27.332 1.00 18.06 418 CYS D N 1
ATOM 11542 C CA . CYS D 1 419 ? 14.527 35.490 -26.886 1.00 17.82 418 CYS D CA 1
ATOM 11543 C C . CYS D 1 419 ? 13.123 36.040 -26.703 1.00 18.58 418 CYS D C 1
ATOM 11544 O O . CYS D 1 419 ? 12.129 35.331 -26.875 1.00 17.90 418 CYS D O 1
ATOM 11547 N N . GLU D 1 420 ? 13.036 37.319 -26.386 1.00 19.43 419 GLU D N 1
ATOM 11548 C CA . GLU D 1 420 ? 11.735 37.887 -26.027 1.00 20.65 419 GLU D CA 1
ATOM 11549 C C . GLU D 1 420 ? 10.949 38.124 -27.310 1.00 20.38 419 GLU D C 1
ATOM 11550 O O . GLU D 1 420 ? 9.730 38.314 -27.294 1.00 20.21 419 GLU D O 1
ATOM 11556 N N . ARG D 1 421 ? 11.664 38.015 -28.421 1.00 20.28 420 ARG D N 1
ATOM 11557 C CA . ARG D 1 421 ? 11.080 38.211 -29.755 1.00 20.14 420 ARG D CA 1
ATOM 11558 C C . ARG D 1 421 ? 10.541 36.886 -30.258 1.00 19.43 420 ARG D C 1
ATOM 11559 O O . ARG D 1 421 ? 9.803 36.813 -31.246 1.00 19.37 420 ARG D O 1
ATOM 11567 N N . PHE D 1 422 ? 10.908 35.841 -29.526 1.00 18.53 421 PHE D N 1
ATOM 11568 C CA . PHE D 1 422 ? 10.532 34.464 -29.856 1.00 17.89 421 PHE D CA 1
ATOM 11569 C C . PHE D 1 422 ? 10.059 33.699 -28.619 1.00 17.81 421 PHE D C 1
ATOM 11570 O O . PHE D 1 422 ? 10.695 32.741 -28.186 1.00 17.44 421 PHE D O 1
ATOM 11578 N N . PRO D 1 423 ? 8.926 34.127 -28.050 1.00 17.77 422 PRO D N 1
ATOM 11579 C CA . PRO D 1 423 ? 8.481 33.584 -26.778 1.00 17.77 422 PRO D CA 1
ATOM 11580 C C . PRO D 1 423 ? 7.985 32.164 -26.883 1.00 17.39 422 PRO D C 1
ATOM 11581 O O . PRO D 1 423 ? 7.455 31.737 -27.904 1.00 17.40 422 PRO D O 1
ATOM 11585 N N . ILE D 1 424 ? 8.197 31.445 -25.794 1.00 17.37 423 ILE D N 1
ATOM 11586 C CA . ILE D 1 424 ? 7.712 30.075 -25.635 1.00 17.14 423 ILE D CA 1
ATOM 11587 C C . ILE D 1 424 ? 6.564 30.018 -24.631 1.00 17.43 423 ILE D C 1
ATOM 11588 O O . ILE D 1 424 ? 6.457 30.844 -23.722 1.00 17.56 423 ILE D O 1
ATOM 11593 N N . TYR D 1 425 ? 5.699 29.041 -24.843 1.00 17.98 424 TYR D N 1
ATOM 11594 C CA . TYR D 1 425 ? 4.554 28.781 -23.973 1.00 18.27 424 TYR D CA 1
ATOM 11595 C C . TYR D 1 425 ? 3.764 30.054 -23.692 1.00 18.92 424 TYR D C 1
ATOM 11596 O O . TYR D 1 425 ? 3.292 30.289 -22.581 1.00 20.11 424 TYR D O 1
#

InterPro domains:
  IPR001085 Serine hydroxymethyltransferase [MF_00051] (11-424)
  IPR001085 Serine hydroxymethyltransferase [PIRSF000412] (8-421)
  IPR001085 Serine hydroxymethyltransferase [cd00378] (13-417)
  IPR015421 Pyridoxal phosphate-dependent transferase, major domain [G3DSA:3.40.640.10] (41-292)
  IPR015422 Pyridoxal phosphate-dependent transferase, small domain [G3DSA:3.90.1150.10] (14-421)
  IPR015424 Pyridoxal phosphate-dependent transferase [SSF53383] (5-424)
  IPR019798 Serine hydroxymethyltransferase, pyridoxal phosphate binding site [PS00096] (226-242)
  IPR039429 Serine hydroxymethyltransferase-like domain [PF00464] (13-389)
  IPR049943 Serine hydroxymethyltransferase-like [PTHR11680] (10-394)

Organism: Burkholderia pseudomallei (strain 1710b) (NCBI:txid320372)

B-factor: mean 20.89, std 8.51, range [6.86, 60.39]

Nearest PDB structures (foldseek):
  3ecd-assembly2_C  TM=1.003E+00  e=9.428E-76  Burkholderia pseudomallei
  3ecd-assembly1_D  TM=1.002E+00  e=3.707E-72  Burkholderia pseudomallei
  3ecd-assembly1_A  TM=9.981E-01  e=1.597E-71  Burkholderia pseudomallei
  3ecd-assembly2_B  TM=1.000E+00  e=1.120E-70  Burkholderia pseudomallei
  5vc2-assembly1_A  TM=9.544E-01  e=1.811E-45  Helicobacter pylori G27